Protein 1XN2 (pdb70)

Organism: Homo sapiens (NCBI:txid9606)

Structure (mmCIF, N/CA/C/O backbone):
data_1XN2
#
_entry.id   1XN2
#
_cell.length_a   86.223
_cell.length_b   130.784
_cell.length_c   88.744
_cell.angle_alpha   90.00
_cell.angle_beta   97.71
_cell.angle_gamma   90.00
#
_symmetry.space_group_name_H-M   'P 1 21 1'
#
loop_
_entity.id
_entity.type
_entity.pdbx_description
1 polymer 'Beta-secretase 1'
2 polymer OM03-4
3 water water
#
loop_
_atom_site.group_PDB
_atom_site.id
_atom_site.type_symbol
_atom_site.label_atom_id
_atom_site.label_alt_id
_atom_site.label_comp_id
_atom_site.label_asym_id
_atom_site.label_entity_id
_atom_site.label_seq_id
_atom_site.pdbx_PDB_ins_code
_atom_site.Cartn_x
_atom_site.Cartn_y
_atom_site.Cartn_z
_atom_site.occupancy
_atom_site.B_iso_or_equiv
_atom_site.auth_seq_id
_atom_site.auth_comp_id
_atom_site.auth_asym_id
_atom_site.auth_atom_id
_atom_site.pdbx_PDB_model_num
ATOM 1 N N . GLY A 1 1 P 46.835 58.591 27.279 1.00 62.72 45 GLY A N 1
ATOM 2 C CA . GLY A 1 1 P 46.535 60.026 26.973 1.00 62.62 45 GLY A CA 1
ATOM 3 C C . GLY A 1 1 P 47.751 60.937 27.043 1.00 62.52 45 GLY A C 1
ATOM 4 O O . GLY A 1 1 P 48.826 60.528 27.498 1.00 62.06 45 GLY A O 1
ATOM 5 N N . SER A 1 2 P 47.574 62.180 26.597 1.00 62.46 46 SER A N 1
ATOM 6 C CA . SER A 1 2 P 48.649 63.175 26.582 1.00 61.66 46 SER A CA 1
ATOM 7 C C . SER A 1 2 P 48.064 64.601 26.522 1.00 60.91 46 SER A C 1
ATOM 8 O O . SER A 1 2 P 47.636 65.062 25.455 1.00 61.45 46 SER A O 1
ATOM 11 N N . PHE A 1 3 P 48.051 65.289 27.669 1.00 59.10 47 PHE A N 1
ATOM 12 C CA . PHE A 1 3 P 47.507 66.652 27.787 1.00 56.07 47 PHE A CA 1
ATOM 13 C C . PHE A 1 3 P 48.564 67.614 28.340 1.00 54.67 47 PHE A C 1
ATOM 14 O O . PHE A 1 3 P 48.391 68.199 29.413 1.00 53.43 47 PHE A O 1
ATOM 22 N N . VAL A 1 4 P 49.652 67.778 27.595 1.00 52.85 48 VAL A N 1
ATOM 23 C CA . VAL A 1 4 P 50.765 68.632 28.007 1.00 51.86 48 VAL A CA 1
ATOM 24 C C . VAL A 1 4 P 50.341 70.012 28.502 1.00 50.00 48 VAL A C 1
ATOM 25 O O . VAL A 1 4 P 50.984 70.600 29.369 1.00 50.34 48 VAL A O 1
ATOM 29 N N . GLU A 1 5 ? 49.259 70.527 27.935 1.00 48.11 1 GLU A N 1
ATOM 30 C CA . GLU A 1 5 ? 48.736 71.837 28.298 1.00 45.00 1 GLU A CA 1
ATOM 31 C C . GLU A 1 5 ? 48.395 71.920 29.785 1.00 40.73 1 GLU A C 1
ATOM 32 O O . GLU A 1 5 ? 48.626 72.938 30.429 1.00 40.76 1 GLU A O 1
ATOM 38 N N . MET A 1 6 ? 47.853 70.841 30.330 1.00 36.43 2 MET A N 1
ATOM 39 C CA . MET A 1 6 ? 47.471 70.812 31.738 1.00 31.25 2 MET A CA 1
ATOM 40 C C . MET A 1 6 ? 48.526 70.221 32.676 1.00 30.68 2 MET A C 1
ATOM 41 O O . MET A 1 6 ? 48.348 70.224 33.904 1.00 28.66 2 MET A O 1
ATOM 46 N N . VAL A 1 7 ? 49.617 69.703 32.115 1.00 27.59 3 VAL A N 1
ATOM 47 C CA . VAL A 1 7 ? 50.659 69.124 32.951 1.00 26.40 3 VAL A CA 1
ATOM 48 C C . VAL A 1 7 ? 51.299 70.243 33.733 1.00 25.09 3 VAL A C 1
ATOM 49 O O . VAL A 1 7 ? 51.535 71.327 33.195 1.00 23.09 3 VAL A O 1
ATOM 53 N N . ASP A 1 8 ? 51.553 69.995 35.015 1.00 24.10 4 ASP A N 1
ATOM 54 C CA . ASP A 1 8 ? 52.179 71.004 35.856 1.00 24.99 4 ASP A CA 1
ATOM 55 C C . ASP A 1 8 ? 51.360 72.285 36.023 1.00 24.70 4 ASP A C 1
ATOM 56 O O . ASP A 1 8 ? 51.923 73.383 36.087 1.00 24.34 4 ASP A O 1
ATOM 61 N N . ASN A 1 9 ? 50.038 72.154 36.130 1.00 24.26 5 ASN A N 1
ATOM 62 C CA . ASN A 1 9 ? 49.191 73.337 36.297 1.00 22.58 5 ASN A CA 1
ATOM 63 C C . ASN A 1 9 ? 48.809 73.587 37.760 1.00 21.49 5 ASN A C 1
ATOM 64 O O . ASN A 1 9 ? 48.028 74.495 38.058 1.00 20.79 5 ASN A O 1
ATOM 69 N N . LEU A 1 10 ? 49.385 72.800 38.665 1.00 19.01 6 LEU A N 1
ATOM 70 C CA . LEU A 1 10 ? 49.113 72.970 40.094 1.00 17.74 6 LEU A CA 1
ATOM 71 C C . LEU A 1 10 ? 50.313 73.508 40.868 1.00 17.87 6 LEU A C 1
ATOM 72 O O . LEU A 1 10 ? 51.479 73.317 40.468 1.00 17.50 6 LEU A O 1
ATOM 77 N N . ARG A 1 11 ? 50.011 74.201 41.962 1.00 14.38 7 ARG A N 1
ATOM 78 C CA . ARG A 1 11 ? 51.020 74.733 42.863 1.00 17.34 7 ARG A CA 1
ATOM 79 C C . ARG A 1 11 ? 50.535 74.473 44.282 1.00 17.06 7 ARG A C 1
ATOM 80 O O . ARG A 1 11 ? 49.339 74.266 44.489 1.00 15.48 7 ARG A O 1
ATOM 88 N N . GLY A 1 12 ? 51.449 74.445 45.257 1.00 17.22 8 GLY A N 1
ATOM 89 C CA . GLY A 1 12 ? 51.032 74.213 46.637 1.00 17.04 8 GLY A CA 1
ATOM 90 C C . GLY A 1 12 ? 51.807 73.087 47.306 1.00 18.48 8 GLY A C 1
ATOM 91 O O . GLY A 1 12 ? 52.829 72.657 46.783 1.00 18.28 8 GLY A O 1
ATOM 92 N N . LYS A 1 13 ? 51.329 72.620 48.456 1.00 15.63 9 LYS A N 1
ATOM 93 C CA . LYS A 1 13 ? 51.982 71.524 49.191 1.00 17.46 9 LYS A CA 1
ATOM 94 C C . LYS A 1 13 ? 50.916 70.960 50.114 1.00 16.57 9 LYS A C 1
ATOM 95 O O . LYS A 1 13 ? 49.884 71.607 50.303 1.00 15.44 9 LYS A O 1
ATOM 101 N N . SER A 1 14 ? 51.152 69.770 50.675 1.00 17.02 10 SER A N 1
ATOM 102 C CA . SER A 1 14 ? 50.149 69.075 51.484 1.00 19.17 10 SER A CA 1
ATOM 103 C C . SER A 1 14 ? 49.565 69.823 52.667 1.00 19.51 10 SER A C 1
ATOM 104 O O . SER A 1 14 ? 48.375 69.684 52.979 1.00 18.62 10 SER A O 1
ATOM 107 N N . GLY A 1 15 ? 50.400 70.602 53.328 1.00 18.85 11 GLY A N 1
ATOM 108 C CA . GLY A 1 15 ? 49.934 71.316 54.503 1.00 20.44 11 GLY A CA 1
ATOM 109 C C . GLY A 1 15 ? 49.033 72.514 54.233 1.00 20.82 11 GLY A C 1
ATOM 110 O O . GLY A 1 15 ? 48.251 72.885 55.107 1.00 22.68 11 GLY A O 1
ATOM 111 N N . GLN A 1 16 ? 49.125 73.095 53.039 1.00 20.89 12 GLN A N 1
ATOM 112 C CA . GLN A 1 16 ? 48.316 74.269 52.675 1.00 21.59 12 GLN A CA 1
ATOM 113 C C . GLN A 1 16 ? 47.356 74.068 51.503 1.00 20.50 12 GLN A C 1
ATOM 114 O O . GLN A 1 16 ? 46.589 74.984 51.163 1.00 23.12 12 GLN A O 1
ATOM 120 N N . GLY A 1 17 ? 47.402 72.893 50.892 1.00 17.55 13 GLY A N 1
ATOM 121 C CA . GLY A 1 17 ? 46.549 72.590 49.753 1.00 15.87 13 GLY A CA 1
ATOM 122 C C . GLY A 1 17 ? 47.209 72.871 48.412 1.00 15.25 13 GLY A C 1
ATOM 123 O O . GLY A 1 17 ? 48.173 73.647 48.333 1.00 15.63 13 GLY A O 1
ATOM 124 N N . TYR A 1 18 ? 46.701 72.221 47.360 1.00 14.26 14 TYR A N 1
ATOM 125 C CA . TYR A 1 18 ? 47.193 72.391 45.988 1.00 14.93 14 TYR A CA 1
ATOM 126 C C . TYR A 1 18 ? 46.133 73.183 45.247 1.00 14.61 14 TYR A C 1
ATOM 127 O O . TYR A 1 18 ? 44.949 72.906 45.391 1.00 15.26 14 TYR A O 1
ATOM 136 N N . TYR A 1 19 ? 46.550 74.170 44.468 1.00 14.55 15 TYR A N 1
ATOM 137 C CA . TYR A 1 19 ? 45.590 75.021 43.793 1.00 14.09 15 TYR A CA 1
ATOM 138 C C . TYR A 1 19 ? 45.894 75.196 42.308 1.00 15.30 15 TYR A C 1
ATOM 139 O O . TYR A 1 19 ? 47.016 74.971 41.853 1.00 14.53 15 TYR A O 1
ATOM 148 N N . VAL A 1 20 ? 44.866 75.596 41.573 1.00 14.68 16 VAL A N 1
ATOM 149 C CA . VAL A 1 20 ? 44.962 75.791 40.129 1.00 16.30 16 VAL A CA 1
ATOM 150 C C . VAL A 1 20 ? 44.450 77.196 39.845 1.00 18.80 16 VAL A C 1
ATOM 151 O O . VAL A 1 20 ? 43.603 77.714 40.580 1.00 17.33 16 VAL A O 1
ATOM 155 N N . GLU A 1 21 ? 44.969 77.800 38.780 1.00 16.74 17 GLU A N 1
ATOM 156 C CA . GLU A 1 21 ? 44.566 79.131 38.402 1.00 19.25 17 GLU A CA 1
ATOM 157 C C . GLU A 1 21 ? 43.242 79.086 37.635 1.00 19.71 17 GLU A C 1
ATOM 158 O O . GLU A 1 21 ? 43.024 78.226 36.776 1.00 20.25 17 GLU A O 1
ATOM 164 N N . MET A 1 22 ? 42.353 80.011 37.963 1.00 18.27 18 MET A N 1
ATOM 165 C CA . MET A 1 22 ? 41.064 80.089 37.278 1.00 18.92 18 MET A CA 1
ATOM 166 C C . MET A 1 22 ? 40.760 81.574 37.039 1.00 18.50 18 MET A C 1
ATOM 167 O O . MET A 1 22 ? 41.433 82.443 37.597 1.00 18.33 18 MET A O 1
ATOM 172 N N . THR A 1 23 ? 39.811 81.886 36.168 1.00 18.24 19 THR A N 1
ATOM 173 C CA . THR A 1 23 ? 39.434 83.288 36.008 1.00 19.75 19 THR A CA 1
ATOM 174 C C . THR A 1 23 ? 37.927 83.256 36.152 1.00 20.07 19 THR A C 1
ATOM 175 O O . THR A 1 23 ? 37.278 82.282 35.744 1.00 20.02 19 THR A O 1
ATOM 179 N N . VAL A 1 24 ? 37.378 84.281 36.784 1.00 20.32 20 VAL A N 1
ATOM 180 C CA . VAL A 1 24 ? 35.931 84.372 36.954 1.00 20.66 20 VAL A CA 1
ATOM 181 C C . VAL A 1 24 ? 35.478 85.751 36.549 1.00 19.62 20 VAL A C 1
ATOM 182 O O . VAL A 1 24 ? 36.191 86.729 36.782 1.00 18.01 20 VAL A O 1
ATOM 186 N N . GLY A 1 25 ? 34.303 85.828 35.931 1.00 19.59 21 GLY A N 1
ATOM 187 C CA . GLY A 1 25 ? 33.770 87.124 35.554 1.00 21.30 21 GLY A CA 1
ATOM 188 C C . GLY A 1 25 ? 34.210 87.735 34.249 1.00 23.72 21 GLY A C 1
ATOM 189 O O . GLY A 1 25 ? 35.014 87.154 33.498 1.00 25.17 21 GLY A O 1
ATOM 190 N N . SER A 1 26 ? 33.671 88.923 33.986 1.00 23.54 22 SER A N 1
ATOM 191 C CA . SER A 1 26 ? 33.959 89.669 32.759 1.00 25.39 22 SER A CA 1
ATOM 192 C C . SER A 1 26 ? 34.186 91.144 33.080 1.00 24.76 22 SER A C 1
ATOM 193 O O . SER A 1 26 ? 33.299 91.803 33.619 1.00 24.51 22 SER A O 1
ATOM 196 N N . PRO A 1 27 ? 35.399 91.662 32.820 1.00 24.86 23 PRO A N 1
ATOM 197 C CA . PRO A 1 27 ? 36.557 90.952 32.264 1.00 24.90 23 PRO A CA 1
ATOM 198 C C . PRO A 1 27 ? 37.043 89.899 33.283 1.00 24.92 23 PRO A C 1
ATOM 199 O O . PRO A 1 27 ? 36.664 89.944 34.457 1.00 23.90 23 PRO A O 1
ATOM 203 N N . PRO A 1 28 ? 37.888 88.954 32.849 1.00 24.96 24 PRO A N 1
ATOM 204 C CA . PRO A 1 28 ? 38.394 87.896 33.737 1.00 24.28 24 PRO A CA 1
ATOM 205 C C . PRO A 1 28 ? 39.114 88.376 34.988 1.00 22.58 24 PRO A C 1
ATOM 206 O O . PRO A 1 28 ? 39.956 89.252 34.919 1.00 21.80 24 PRO A O 1
ATOM 210 N N . GLN A 1 29 ? 38.757 87.815 36.133 1.00 20.04 25 GLN A N 1
ATOM 211 C CA . GLN A 1 29 ? 39.439 88.137 37.380 1.00 18.78 25 GLN A CA 1
ATOM 212 C C . GLN A 1 29 ? 40.205 86.845 37.719 1.00 18.34 25 GLN A C 1
ATOM 213 O O . GLN A 1 29 ? 39.596 85.801 37.945 1.00 17.91 25 GLN A O 1
ATOM 219 N N . THR A 1 30 ? 41.532 86.903 37.731 1.00 19.27 26 THR A N 1
ATOM 220 C CA . THR A 1 30 ? 42.319 85.705 38.020 1.00 20.10 26 THR A CA 1
ATOM 221 C C . THR A 1 30 ? 42.331 85.419 39.507 1.00 21.43 26 THR A C 1
ATOM 222 O O . THR A 1 30 ? 42.595 86.325 40.309 1.00 20.84 26 THR A O 1
ATOM 226 N N . LEU A 1 31 ? 42.015 84.171 39.862 1.00 20.59 27 LEU A N 1
ATOM 227 C CA . LEU A 1 31 ? 42.012 83.700 41.255 1.00 20.37 27 LEU A CA 1
ATOM 228 C C . LEU A 1 31 ? 42.624 82.282 41.328 1.00 20.06 27 LEU A C 1
ATOM 229 O O . LEU A 1 31 ? 42.453 81.481 40.407 1.00 20.61 27 LEU A O 1
ATOM 234 N N . ASN A 1 32 ? 43.336 81.987 42.410 1.00 17.78 28 ASN A N 1
ATOM 235 C CA . ASN A 1 32 ? 43.912 80.655 42.614 1.00 16.94 28 ASN A CA 1
ATOM 236 C C . ASN A 1 32 ? 42.912 79.878 43.437 1.00 16.48 28 ASN A C 1
ATOM 237 O O . ASN A 1 32 ? 42.486 80.333 44.498 1.00 18.13 28 ASN A O 1
ATOM 242 N N . ILE A 1 33 ? 42.557 78.694 42.953 1.00 16.46 29 ILE A N 1
ATOM 243 C CA . ILE A 1 33 ? 41.544 77.879 43.586 1.00 15.51 29 ILE A CA 1
ATOM 244 C C . ILE A 1 33 ? 42.050 76.540 44.066 1.00 15.55 29 ILE A C 1
ATOM 245 O O . ILE A 1 33 ? 42.632 75.774 43.291 1.00 13.09 29 ILE A O 1
ATOM 250 N N . LEU A 1 34 ? 41.809 76.267 45.350 1.00 15.42 30 LEU A N 1
ATOM 251 C CA . LEU A 1 34 ? 42.226 75.006 45.976 1.00 16.90 30 LEU A CA 1
ATOM 252 C C . LEU A 1 34 ? 41.434 73.846 45.408 1.00 16.14 30 LEU A C 1
ATOM 253 O O . LEU A 1 34 ? 40.211 73.924 45.293 1.00 17.47 30 LEU A O 1
ATOM 258 N N . VAL A 1 35 ? 42.124 72.765 45.051 1.00 16.14 31 VAL A N 1
ATOM 259 C CA . VAL A 1 35 ? 41.457 71.592 44.476 1.00 17.93 31 VAL A CA 1
ATOM 260 C C . VAL A 1 35 ? 41.061 70.674 45.615 1.00 20.09 31 VAL A C 1
ATOM 261 O O . VAL A 1 35 ? 41.947 70.105 46.293 1.00 20.17 31 VAL A O 1
ATOM 265 N N . ASP A 1 36 ? 39.734 70.560 45.839 1.00 18.33 32 ASP A N 1
ATOM 266 C CA . ASP A 1 36 ? 39.160 69.787 46.953 1.00 18.23 32 ASP A CA 1
ATOM 267 C C . ASP A 1 36 ? 38.193 68.652 46.588 1.00 19.53 32 ASP A C 1
ATOM 268 O O . ASP A 1 36 ? 37.005 68.872 46.331 1.00 21.49 32 ASP A O 1
ATOM 273 N N . THR A 1 37 ? 38.690 67.420 46.565 1.00 16.81 33 THR A N 1
ATOM 274 C CA . THR A 1 37 ? 37.815 66.321 46.214 1.00 15.96 33 THR A CA 1
ATOM 275 C C . THR A 1 37 ? 36.910 65.909 47.403 1.00 15.51 33 THR A C 1
ATOM 276 O O . THR A 1 37 ? 36.083 65.042 47.264 1.00 16.94 33 THR A O 1
ATOM 280 N N . GLY A 1 38 ? 37.077 66.540 48.557 1.00 15.98 34 GLY A N 1
ATOM 281 C CA . GLY A 1 38 ? 36.236 66.205 49.707 1.00 18.11 34 GLY A CA 1
ATOM 282 C C . GLY A 1 38 ? 34.993 67.094 49.887 1.00 18.77 34 GLY A C 1
ATOM 283 O O . GLY A 1 38 ? 34.285 66.987 50.888 1.00 20.60 34 GLY A O 1
ATOM 284 N N . SER A 1 39 ? 34.707 67.960 48.919 1.00 18.96 35 SER A N 1
ATOM 285 C CA . SER A 1 39 ? 33.537 68.843 49.016 1.00 19.56 35 SER A CA 1
ATOM 286 C C . SER A 1 39 ? 32.963 69.104 47.633 1.00 19.67 35 SER A C 1
ATOM 287 O O . SER A 1 39 ? 33.562 68.711 46.623 1.00 18.11 35 SER A O 1
ATOM 290 N N . SER A 1 40 ? 31.818 69.783 47.584 1.00 18.76 36 SER A N 1
ATOM 291 C CA . SER A 1 40 ? 31.154 69.978 46.305 1.00 19.22 36 SER A CA 1
ATOM 292 C C . SER A 1 40 ? 30.691 71.377 45.948 1.00 18.27 36 SER A C 1
ATOM 293 O O . SER A 1 40 ? 29.867 71.554 45.032 1.00 19.87 36 SER A O 1
ATOM 296 N N . ASN A 1 41 ? 31.202 72.362 46.664 1.00 17.15 37 ASN A N 1
ATOM 297 C CA . ASN A 1 41 ? 30.857 73.748 46.378 1.00 18.69 37 ASN A CA 1
ATOM 298 C C . ASN A 1 41 ? 32.023 74.536 45.786 1.00 19.43 37 ASN A C 1
ATOM 299 O O . ASN A 1 41 ? 33.168 74.408 46.238 1.00 20.47 37 ASN A O 1
ATOM 304 N N . PHE A 1 42 ? 31.733 75.350 44.777 1.00 17.81 38 PHE A N 1
ATOM 305 C CA . PHE A 1 42 ? 32.746 76.229 44.192 1.00 19.02 38 PHE A CA 1
ATOM 306 C C . PHE A 1 42 ? 32.552 77.565 44.941 1.00 18.86 38 PHE A C 1
ATOM 307 O O . PHE A 1 42 ? 31.468 78.162 44.894 1.00 20.15 38 PHE A O 1
ATOM 315 N N . ALA A 1 43 ? 33.568 78.027 45.664 1.00 18.35 39 ALA A N 1
ATOM 316 C CA . ALA A 1 43 ? 33.421 79.288 46.385 1.00 18.27 39 ALA A CA 1
ATOM 317 C C . ALA A 1 43 ? 34.716 80.095 46.329 1.00 18.19 39 ALA A C 1
ATOM 318 O O . ALA A 1 43 ? 35.816 79.528 46.218 1.00 17.46 39 ALA A O 1
ATOM 320 N N . VAL A 1 44 ? 34.591 81.417 46.367 1.00 15.58 40 VAL A N 1
ATOM 321 C CA . VAL A 1 44 ? 35.758 82.287 46.339 1.00 17.02 40 VAL A CA 1
ATOM 322 C C . VAL A 1 44 ? 35.597 83.432 47.319 1.00 18.13 40 VAL A C 1
ATOM 323 O O . VAL A 1 44 ? 34.472 83.895 47.565 1.00 19.28 40 VAL A O 1
ATOM 327 N N . GLY A 1 45 ? 36.723 83.886 47.870 1.00 17.98 41 GLY A N 1
ATOM 328 C CA . GLY A 1 45 ? 36.710 85.023 48.767 1.00 18.19 41 GLY A CA 1
ATOM 329 C C . GLY A 1 45 ? 36.125 86.157 47.927 1.00 20.94 41 GLY A C 1
ATOM 330 O O . GLY A 1 45 ? 36.474 86.336 46.742 1.00 20.47 41 GLY A O 1
ATOM 331 N N . ALA A 1 46 ? 35.230 86.928 48.520 1.00 21.67 42 ALA A N 1
ATOM 332 C CA . ALA A 1 46 ? 34.596 88.010 47.771 1.00 22.70 42 ALA A CA 1
ATOM 333 C C . ALA A 1 46 ? 34.556 89.300 48.561 1.00 25.62 42 ALA A C 1
ATOM 334 O O . ALA A 1 46 ? 33.764 90.207 48.256 1.00 25.43 42 ALA A O 1
ATOM 336 N N . ALA A 1 47 ? 35.417 89.377 49.567 1.00 25.50 43 ALA A N 1
ATOM 337 C CA . ALA A 1 47 ? 35.519 90.554 50.430 1.00 28.80 43 ALA A CA 1
ATOM 338 C C . ALA A 1 47 ? 36.935 90.581 51.005 1.00 28.55 43 ALA A C 1
ATOM 339 O O . ALA A 1 47 ? 37.563 89.536 51.155 1.00 28.73 43 ALA A O 1
ATOM 341 N N . PRO A 1 48 ? 37.461 91.773 51.334 1.00 29.41 44 PRO A N 1
ATOM 342 C CA . PRO A 1 48 ? 38.822 91.743 51.876 1.00 29.07 44 PRO A CA 1
ATOM 343 C C . PRO A 1 48 ? 39.010 90.834 53.089 1.00 28.40 44 PRO A C 1
ATOM 344 O O . PRO A 1 48 ? 38.080 90.566 53.862 1.00 26.81 44 PRO A O 1
ATOM 348 N N . HIS A 1 49 ? 40.229 90.334 53.212 1.00 26.10 45 HIS A N 1
ATOM 349 C CA . HIS A 1 49 ? 40.588 89.434 54.291 1.00 25.86 45 HIS A CA 1
ATOM 350 C C . HIS A 1 49 ? 42.103 89.497 54.378 1.00 25.53 45 HIS A C 1
ATOM 351 O O . HIS A 1 49 ? 42.782 89.619 53.355 1.00 24.06 45 HIS A O 1
ATOM 358 N N . PRO A 1 50 ? 42.652 89.414 55.601 1.00 26.05 46 PRO A N 1
ATOM 359 C CA . PRO A 1 50 ? 44.090 89.460 55.901 1.00 26.73 46 PRO A CA 1
ATOM 360 C C . PRO A 1 50 ? 44.948 88.494 55.091 1.00 26.12 46 PRO A C 1
ATOM 361 O O . PRO A 1 50 ? 46.103 88.789 54.788 1.00 26.43 46 PRO A O 1
ATOM 365 N N . PHE A 1 51 ? 44.383 87.335 54.771 1.00 26.21 47 PHE A N 1
ATOM 366 C CA . PHE A 1 51 ? 45.107 86.306 54.027 1.00 27.33 47 PHE A CA 1
ATOM 367 C C . PHE A 1 51 ? 44.853 86.269 52.520 1.00 27.76 47 PHE A C 1
ATOM 368 O O . PHE A 1 51 ? 45.382 85.397 51.836 1.00 28.18 47 PHE A O 1
ATOM 376 N N . LEU A 1 52 ? 44.055 87.198 52.006 1.00 27.48 48 LEU A N 1
ATOM 377 C CA . LEU A 1 52 ? 43.776 87.246 50.566 1.00 28.67 48 LEU A CA 1
ATOM 378 C C . LEU A 1 52 ? 44.422 88.455 49.904 1.00 29.56 48 LEU A C 1
ATOM 379 O O . LEU A 1 52 ? 44.162 89.592 50.301 1.00 28.75 48 LEU A O 1
ATOM 384 N N . HIS A 1 53 ? 45.250 88.219 48.893 1.00 30.77 49 HIS A N 1
ATOM 385 C CA . HIS A 1 53 ? 45.896 89.325 48.163 1.00 32.91 49 HIS A CA 1
ATOM 386 C C . HIS A 1 53 ? 44.941 89.822 47.062 1.00 31.93 49 HIS A C 1
ATOM 387 O O . HIS A 1 53 ? 45.151 90.876 46.443 1.00 30.15 49 HIS A O 1
ATOM 394 N N . ARG A 1 54 ? 43.897 89.037 46.813 1.00 29.31 50 ARG A N 1
ATOM 395 C CA . ARG A 1 54 ? 42.891 89.417 45.838 1.00 26.34 50 ARG A CA 1
ATOM 396 C C . ARG A 1 54 ? 41.629 88.621 46.103 1.00 24.09 50 ARG A C 1
ATOM 397 O O . ARG A 1 54 ? 41.655 87.596 46.781 1.00 21.87 50 ARG A O 1
ATOM 405 N N . TYR A 1 55 ? 40.510 89.125 45.604 1.00 20.87 51 TYR A N 1
ATOM 406 C CA . TYR A 1 55 ? 39.266 88.443 45.814 1.00 20.48 51 TYR A CA 1
ATOM 407 C C . TYR A 1 55 ? 38.322 88.784 44.672 1.00 19.44 51 TYR A C 1
ATOM 408 O O . TYR A 1 55 ? 38.571 89.703 43.904 1.00 20.48 51 TYR A O 1
ATOM 417 N N . TYR A 1 56 ? 37.245 88.030 44.587 1.00 18.71 52 TYR A N 1
ATOM 418 C CA . TYR A 1 56 ? 36.230 88.188 43.546 1.00 19.18 52 TYR A CA 1
ATOM 419 C C . TYR A 1 56 ? 35.393 89.437 43.789 1.00 19.00 52 TYR A C 1
ATOM 420 O O . TYR A 1 56 ? 34.741 89.548 44.825 1.00 17.65 52 TYR A O 1
ATOM 429 N N . GLN A 1 57 ? 35.410 90.359 42.832 1.00 19.87 53 GLN A N 1
ATOM 430 C CA . GLN A 1 57 ? 34.643 91.608 42.942 1.00 21.71 53 GLN A CA 1
ATOM 431 C C . GLN A 1 57 ? 33.437 91.529 41.998 1.00 20.70 53 GLN A C 1
ATOM 432 O O . GLN A 1 57 ? 33.522 91.863 40.810 1.00 20.32 53 GLN A O 1
ATOM 438 N N . ARG A 1 58 ? 32.312 91.067 42.521 1.00 20.57 54 ARG A N 1
ATOM 439 C CA . ARG A 1 58 ? 31.126 90.924 41.699 1.00 22.36 54 ARG A CA 1
ATOM 440 C C . ARG A 1 58 ? 30.698 92.214 40.985 1.00 22.97 54 ARG A C 1
ATOM 441 O O . ARG A 1 58 ? 30.294 92.179 39.817 1.00 23.26 54 ARG A O 1
ATOM 449 N N . GLN A 1 59 ? 30.832 93.357 41.654 1.00 26.14 55 GLN A N 1
ATOM 450 C CA . GLN A 1 59 ? 30.418 94.623 41.039 1.00 26.59 55 GLN A CA 1
ATOM 451 C C . GLN A 1 59 ? 31.234 94.959 39.787 1.00 26.16 55 GLN A C 1
ATOM 452 O O . GLN A 1 59 ? 30.832 95.797 38.981 1.00 27.05 55 GLN A O 1
ATOM 458 N N . LEU A 1 60 ? 32.380 94.315 39.614 1.00 24.33 56 LEU A N 1
ATOM 459 C CA . LEU A 1 60 ? 33.211 94.596 38.437 1.00 23.98 56 LEU A CA 1
ATOM 460 C C . LEU A 1 60 ? 33.004 93.567 37.338 1.00 23.17 56 LEU A C 1
ATOM 461 O O . LEU A 1 60 ? 33.657 93.635 36.299 1.00 24.57 56 LEU A O 1
ATOM 466 N N . SER A 1 61 ? 32.122 92.598 37.564 1.00 22.08 57 SER A N 1
ATOM 467 C CA . SER A 1 61 ? 31.868 91.594 36.534 1.00 21.77 57 SER A CA 1
ATOM 468 C C . SER A 1 61 ? 30.506 91.850 35.890 1.00 22.66 57 SER A C 1
ATOM 469 O O . SER A 1 61 ? 29.463 91.795 36.551 1.00 22.54 57 SER A O 1
ATOM 472 N N . SER A 1 62 ? 30.524 92.095 34.586 1.00 23.88 58 SER A N 1
ATOM 473 C CA . SER A 1 62 ? 29.311 92.412 33.850 1.00 24.44 58 SER A CA 1
ATOM 474 C C . SER A 1 62 ? 28.426 91.199 33.657 1.00 25.21 58 SER A C 1
ATOM 475 O O . SER A 1 62 ? 27.239 91.339 33.380 1.00 25.08 58 SER A O 1
ATOM 478 N N . THR A 1 63 ? 28.998 90.008 33.819 1.00 23.36 59 THR A N 1
ATOM 479 C CA . THR A 1 63 ? 28.256 88.779 33.623 1.00 21.38 59 THR A CA 1
ATOM 480 C C . THR A 1 63 ? 27.824 88.094 34.903 1.00 21.87 59 THR A C 1
ATOM 481 O O . THR A 1 63 ? 27.251 87.025 34.870 1.00 21.00 59 THR A O 1
ATOM 485 N N . TYR A 1 64 ? 28.096 88.728 36.035 1.00 21.49 60 TYR A N 1
ATOM 486 C CA . TYR A 1 64 ? 27.695 88.188 37.312 1.00 21.21 60 TYR A CA 1
ATOM 487 C C . TYR A 1 64 ? 26.159 88.155 37.428 1.00 22.53 60 TYR A C 1
ATOM 488 O O . TYR A 1 64 ? 25.476 89.114 37.026 1.00 22.15 60 TYR A O 1
ATOM 497 N N . ARG A 1 65 ? 25.631 87.070 37.990 1.00 21.43 61 ARG A N 1
ATOM 498 C CA . ARG A 1 65 ? 24.198 86.906 38.201 1.00 22.08 61 ARG A CA 1
ATOM 499 C C . ARG A 1 65 ? 23.946 86.546 39.649 1.00 24.32 61 ARG A C 1
ATOM 500 O O . ARG A 1 65 ? 24.451 85.537 40.142 1.00 23.58 61 ARG A O 1
ATOM 508 N N . ASP A 1 66 ? 23.135 87.361 40.314 1.00 23.84 62 ASP A N 1
ATOM 509 C CA . ASP A 1 66 ? 22.807 87.159 41.715 1.00 24.20 62 ASP A CA 1
ATOM 510 C C . ASP A 1 66 ? 21.677 86.154 41.849 1.00 24.89 62 ASP A C 1
ATOM 511 O O . ASP A 1 66 ? 20.616 86.341 41.259 1.00 24.39 62 ASP A O 1
ATOM 516 N N . LEU A 1 67 ? 21.900 85.075 42.592 1.00 22.61 63 LEU A N 1
ATOM 517 C CA . LEU A 1 67 ? 20.848 84.088 42.783 1.00 26.07 63 LEU A CA 1
ATOM 518 C C . LEU A 1 67 ? 20.006 84.394 44.038 1.00 25.74 63 LEU A C 1
ATOM 519 O O . LEU A 1 67 ? 19.080 83.658 44.347 1.00 26.12 63 LEU A O 1
ATOM 524 N N . ARG A 1 68 ? 20.338 85.484 44.730 1.00 27.23 64 ARG A N 1
ATOM 525 C CA . ARG A 1 68 ? 19.630 85.910 45.940 1.00 31.51 64 ARG A CA 1
ATOM 526 C C . ARG A 1 68 ? 19.415 84.741 46.877 1.00 31.94 64 ARG A C 1
ATOM 527 O O . ARG A 1 68 ? 18.284 84.407 47.230 1.00 34.88 64 ARG A O 1
ATOM 535 N N . LYS A 1 69 ? 20.496 84.111 47.290 1.00 32.52 65 LYS A N 1
ATOM 536 C CA . LYS A 1 69 ? 20.370 82.962 48.162 1.00 33.04 65 LYS A CA 1
ATOM 537 C C . LYS A 1 69 ? 21.666 82.858 48.962 1.00 32.63 65 LYS A C 1
ATOM 538 O O . LYS A 1 69 ? 22.763 82.957 48.405 1.00 31.68 65 LYS A O 1
ATOM 544 N N . GLY A 1 70 ? 21.524 82.724 50.277 1.00 30.60 66 GLY A N 1
ATOM 545 C CA . GLY A 1 70 ? 22.676 82.606 51.147 1.00 29.96 66 GLY A CA 1
ATOM 546 C C . GLY A 1 70 ? 23.150 81.160 51.171 1.00 28.41 66 GLY A C 1
ATOM 547 O O . GLY A 1 70 ? 22.412 80.243 50.793 1.00 29.72 66 GLY A O 1
ATOM 548 N N . VAL A 1 71 ? 24.387 80.944 51.594 1.00 27.42 67 VAL A N 1
ATOM 549 C CA . VAL A 1 71 ? 24.906 79.580 51.648 1.00 27.28 67 VAL A CA 1
ATOM 550 C C . VAL A 1 71 ? 25.963 79.495 52.722 1.00 26.56 67 VAL A C 1
ATOM 551 O O . VAL A 1 71 ? 26.710 80.431 52.959 1.00 28.23 67 VAL A O 1
ATOM 555 N N . TYR A 1 72 ? 26.014 78.343 53.366 1.00 30.11 68 TYR A N 1
ATOM 556 C CA . TYR A 1 72 ? 26.934 78.114 54.469 1.00 30.28 68 TYR A CA 1
ATOM 557 C C . TYR A 1 72 ? 27.580 76.739 54.300 1.00 29.49 68 TYR A C 1
ATOM 558 O O . TYR A 1 72 ? 26.885 75.756 54.059 1.00 28.20 68 TYR A O 1
ATOM 567 N N . VAL A 1 73 ? 28.908 76.670 54.394 1.00 28.42 69 VAL A N 1
ATOM 568 C CA . VAL A 1 73 ? 29.572 75.382 54.263 1.00 26.77 69 VAL A CA 1
ATOM 569 C C . VAL A 1 73 ? 30.565 75.155 55.407 1.00 25.16 69 VAL A C 1
ATOM 570 O O . VAL A 1 73 ? 31.493 75.930 55.598 1.00 24.17 69 VAL A O 1
ATOM 574 N N . PRO A 1 74 ? 30.337 74.111 56.214 1.00 24.83 70 PRO A N 1
ATOM 575 C CA . PRO A 1 74 ? 31.247 73.810 57.324 1.00 24.49 70 PRO A CA 1
ATOM 576 C C . PRO A 1 74 ? 32.083 72.609 56.878 1.00 22.81 70 PRO A C 1
ATOM 577 O O . PRO A 1 74 ? 31.568 71.715 56.186 1.00 21.01 70 PRO A O 1
ATOM 581 N N . TYR A 1 75 ? 33.355 72.602 57.262 1.00 22.95 71 TYR A N 1
ATOM 582 C CA . TYR A 1 75 ? 34.248 71.497 56.919 1.00 24.01 71 TYR A CA 1
ATOM 583 C C . TYR A 1 75 ? 34.834 70.920 58.212 1.00 25.08 71 TYR A C 1
ATOM 584 O O . TYR A 1 75 ? 34.698 71.505 59.296 1.00 24.79 71 TYR A O 1
ATOM 593 N N . THR A 1 76 ? 35.507 69.781 58.102 1.00 26.08 72 THR A N 1
ATOM 594 C CA . THR A 1 76 ? 36.122 69.204 59.296 1.00 26.69 72 THR A CA 1
ATOM 595 C C . THR A 1 76 ? 36.827 70.318 60.065 1.00 27.01 72 THR A C 1
ATOM 596 O O . THR A 1 76 ? 36.699 70.429 61.286 1.00 28.18 72 THR A O 1
ATOM 600 N N . GLN A 1 77 ? 37.562 71.162 59.357 1.00 27.68 73 GLN A N 1
ATOM 601 C CA . GLN A 1 77 ? 38.205 72.287 60.004 1.00 28.89 73 GLN A CA 1
ATOM 602 C C . GLN A 1 77 ? 38.011 73.504 59.087 1.00 29.13 73 GLN A C 1
ATOM 603 O O . GLN A 1 77 ? 38.420 73.489 57.928 1.00 27.20 73 GLN A O 1
ATOM 609 N N . GLY A 1 78 ? 37.364 74.542 59.613 1.00 26.85 74 GLY A N 1
ATOM 610 C CA . GLY A 1 78 ? 37.101 75.736 58.829 1.00 26.72 74 GLY A CA 1
ATOM 611 C C . GLY A 1 78 ? 35.661 75.793 58.308 1.00 25.79 74 GLY A C 1
ATOM 612 O O . GLY A 1 78 ? 34.956 74.784 58.248 1.00 25.68 74 GLY A O 1
ATOM 613 N N . LYS A 1 79 ? 35.217 76.989 57.951 1.00 25.35 75 LYS A N 1
ATOM 614 C CA . LYS A 1 79 ? 33.883 77.178 57.405 1.00 27.41 75 LYS A CA 1
ATOM 615 C C . LYS A 1 79 ? 33.750 78.587 56.890 1.00 24.86 75 LYS A C 1
ATOM 616 O O . LYS A 1 79 ? 34.567 79.458 57.198 1.00 24.61 75 LYS A O 1
ATOM 622 N N . TRP A 1 80 ? 32.731 78.804 56.074 1.00 25.50 76 TRP A N 1
ATOM 623 C CA . TRP A 1 80 ? 32.510 80.128 55.514 1.00 25.84 76 TRP A CA 1
ATOM 624 C C . TRP A 1 80 ? 31.044 80.293 55.218 1.00 26.61 76 TRP A C 1
ATOM 625 O O . TRP A 1 80 ? 30.317 79.316 55.117 1.00 26.45 76 TRP A O 1
ATOM 636 N N . GLU A 1 81 ? 30.625 81.548 55.069 1.00 27.59 77 GLU A N 1
ATOM 637 C CA . GLU A 1 81 ? 29.243 81.861 54.743 1.00 28.23 77 GLU A CA 1
ATOM 638 C C . GLU A 1 81 ? 29.295 82.740 53.518 1.00 25.08 77 GLU A C 1
ATOM 639 O O . GLU A 1 81 ? 30.191 83.565 53.402 1.00 24.32 77 GLU A O 1
ATOM 645 N N . GLY A 1 82 ? 28.344 82.581 52.608 1.00 25.66 78 GLY A N 1
ATOM 646 C CA . GLY A 1 82 ? 28.392 83.429 51.436 1.00 26.00 78 GLY A CA 1
ATOM 647 C C . GLY A 1 82 ? 27.086 83.620 50.701 1.00 26.10 78 GLY A C 1
ATOM 648 O O . GLY A 1 82 ? 26.022 83.200 51.157 1.00 25.88 78 GLY A O 1
ATOM 649 N N . GLU A 1 83 ? 27.187 84.240 49.535 1.00 24.99 79 GLU A N 1
ATOM 650 C CA . GLU A 1 83 ? 26.019 84.524 48.707 1.00 25.48 79 GLU A CA 1
ATOM 651 C C . GLU A 1 83 ? 26.191 83.843 47.348 1.00 23.99 79 GLU A C 1
ATOM 652 O O . GLU A 1 83 ? 27.237 83.951 46.691 1.00 21.75 79 GLU A O 1
ATOM 658 N N . LEU A 1 84 ? 25.154 83.135 46.941 1.00 22.74 80 LEU A N 1
ATOM 659 C CA . LEU A 1 84 ? 25.177 82.421 45.684 1.00 23.16 80 LEU A CA 1
ATOM 660 C C . LEU A 1 84 ? 24.926 83.299 44.480 1.00 23.02 80 LEU A C 1
ATOM 661 O O . LEU A 1 84 ? 24.170 84.276 44.549 1.00 22.29 80 LEU A O 1
ATOM 666 N N . GLY A 1 85 ? 25.551 82.915 43.369 1.00 21.42 81 GLY A N 1
ATOM 667 C CA . GLY A 1 85 ? 25.386 83.622 42.118 1.00 20.08 81 GLY A CA 1
ATOM 668 C C . GLY A 1 85 ? 26.019 82.757 41.053 1.00 19.66 81 GLY A C 1
ATOM 669 O O . GLY A 1 85 ? 26.467 81.648 41.343 1.00 20.11 81 GLY A O 1
ATOM 670 N N . THR A 1 86 ? 26.028 83.222 39.814 1.00 20.12 82 THR A N 1
ATOM 671 C CA . THR A 1 86 ? 26.697 82.463 38.763 1.00 19.05 82 THR A CA 1
ATOM 672 C C . THR A 1 86 ? 27.511 83.459 37.955 1.00 17.90 82 THR A C 1
ATOM 673 O O . THR A 1 86 ? 27.253 84.673 37.968 1.00 15.78 82 THR A O 1
ATOM 677 N N . ASP A 1 87 ? 28.514 82.944 37.268 1.00 17.30 83 ASP A N 1
ATOM 678 C CA . ASP A 1 87 ? 29.338 83.791 36.440 1.00 17.21 83 ASP A CA 1
ATOM 679 C C . ASP A 1 87 ? 30.108 82.900 35.486 1.00 15.86 83 ASP A C 1
ATOM 680 O O . ASP A 1 87 ? 30.061 81.692 35.587 1.00 17.04 83 ASP A O 1
ATOM 685 N N . LEU A 1 88 ? 30.805 83.515 34.552 1.00 18.34 84 LEU A N 1
ATOM 686 C CA . LEU A 1 88 ? 31.594 82.775 33.582 1.00 19.44 84 LEU A CA 1
ATOM 687 C C . LEU A 1 88 ? 32.926 82.435 34.237 1.00 20.43 84 LEU A C 1
ATOM 688 O O . LEU A 1 88 ? 33.534 83.282 34.897 1.00 20.12 84 LEU A O 1
ATOM 693 N N . VAL A 1 89 ? 33.368 81.201 34.039 1.00 20.04 85 VAL A N 1
ATOM 694 C CA . VAL A 1 89 ? 34.615 80.724 34.625 1.00 21.02 85 VAL A CA 1
ATOM 695 C C . VAL A 1 89 ? 35.451 80.030 33.534 1.00 23.29 85 VAL A C 1
ATOM 696 O O . VAL A 1 89 ? 34.897 79.326 32.666 1.00 21.54 85 VAL A O 1
ATOM 700 N N . SER A 1 90 ? 36.764 80.261 33.579 1.00 22.80 86 SER A N 1
ATOM 701 C CA . SER A 1 90 ? 37.720 79.629 32.671 1.00 25.00 86 SER A CA 1
ATOM 702 C C . SER A 1 90 ? 38.907 79.108 33.515 1.00 24.66 86 SER A C 1
ATOM 703 O O . SER A 1 90 ? 39.141 79.566 34.646 1.00 22.18 86 SER A O 1
ATOM 706 N N . ILE A 1 91 ? 39.629 78.141 32.962 1.00 22.52 87 ILE A N 1
ATOM 707 C CA . ILE A 1 91 ? 40.786 77.557 33.621 1.00 23.22 87 ILE A CA 1
ATOM 708 C C . ILE A 1 91 ? 41.864 77.723 32.577 1.00 22.62 87 ILE A C 1
ATOM 709 O O . ILE A 1 91 ? 41.895 76.974 31.605 1.00 22.01 87 ILE A O 1
ATOM 714 N N . PRO A 1 92 ? 42.750 78.715 32.760 1.00 23.03 88 PRO A N 1
ATOM 715 C CA . PRO A 1 92 ? 43.852 79.040 31.846 1.00 25.49 88 PRO A CA 1
ATOM 716 C C . PRO A 1 92 ? 44.719 77.864 31.412 1.00 27.31 88 PRO A C 1
ATOM 717 O O . PRO A 1 92 ? 45.068 77.761 30.234 1.00 27.95 88 PRO A O 1
ATOM 721 N N . HIS A 1 93 ? 45.062 76.981 32.346 1.00 25.46 89 HIS A N 1
ATOM 722 C CA . HIS A 1 93 ? 45.866 75.816 32.015 1.00 26.24 89 HIS A CA 1
ATOM 723 C C . HIS A 1 93 ? 45.030 74.559 32.195 1.00 26.92 89 HIS A C 1
ATOM 724 O O . HIS A 1 93 ? 45.436 73.596 32.856 1.00 27.02 89 HIS A O 1
ATOM 731 N N . GLY A 1 94 ? 43.841 74.596 31.604 1.00 27.11 90 GLY A N 1
ATOM 732 C CA . GLY A 1 94 ? 42.925 73.479 31.648 1.00 27.49 90 GLY A CA 1
ATOM 733 C C . GLY A 1 94 ? 42.300 73.399 30.262 1.00 29.95 90 GLY A C 1
ATOM 734 O O . GLY A 1 94 ? 42.847 73.953 29.318 1.00 29.24 90 GLY A O 1
ATOM 735 N N . PRO A 1 95 ? 41.166 72.718 30.101 1.00 31.13 91 PRO A N 1
ATOM 736 C CA . PRO A 1 95 ? 40.568 72.649 28.764 1.00 33.68 91 PRO A CA 1
ATOM 737 C C . PRO A 1 95 ? 40.205 74.074 28.300 1.00 36.09 91 PRO A C 1
ATOM 738 O O . PRO A 1 95 ? 39.918 74.956 29.127 1.00 34.18 91 PRO A O 1
ATOM 742 N N . ASN A 1 96 ? 40.230 74.321 26.996 1.00 36.70 92 ASN A N 1
ATOM 743 C CA . ASN A 1 96 ? 39.908 75.656 26.542 1.00 38.59 92 ASN A CA 1
ATOM 744 C C . ASN A 1 96 ? 38.405 75.876 26.396 1.00 38.90 92 ASN A C 1
ATOM 745 O O . ASN A 1 96 ? 37.873 75.981 25.292 1.00 38.88 92 ASN A O 1
ATOM 750 N N . VAL A 1 97 ? 37.730 75.951 27.535 1.00 38.41 93 VAL A N 1
ATOM 751 C CA . VAL A 1 97 ? 36.293 76.148 27.570 1.00 37.78 93 VAL A CA 1
ATOM 752 C C . VAL A 1 97 ? 35.992 77.282 28.528 1.00 37.02 93 VAL A C 1
ATOM 753 O O . VAL A 1 97 ? 36.868 77.752 29.243 1.00 37.82 93 VAL A O 1
ATOM 757 N N . THR A 1 98 ? 34.745 77.730 28.519 1.00 35.74 94 THR A N 1
ATOM 758 C CA . THR A 1 98 ? 34.284 78.762 29.433 1.00 33.32 94 THR A CA 1
ATOM 759 C C . THR A 1 98 ? 32.931 78.260 29.851 1.00 32.34 94 THR A C 1
ATOM 760 O O . THR A 1 98 ? 32.113 77.907 29.000 1.00 30.08 94 THR A O 1
ATOM 764 N N . VAL A 1 99 ? 32.693 78.196 31.153 1.00 29.12 95 VAL A N 1
ATOM 765 C CA . VAL A 1 99 ? 31.418 77.699 31.604 1.00 28.32 95 VAL A CA 1
ATOM 766 C C . VAL A 1 99 ? 30.750 78.674 32.552 1.00 27.46 95 VAL A C 1
ATOM 767 O O . VAL A 1 99 ? 31.437 79.442 33.247 1.00 25.91 95 VAL A O 1
ATOM 771 N N . ARG A 1 100 ? 29.417 78.664 32.570 1.00 24.96 96 ARG A N 1
ATOM 772 C CA . ARG A 1 100 ? 28.700 79.515 33.504 1.00 23.85 96 ARG A CA 1
ATOM 773 C C . ARG A 1 100 ? 28.465 78.559 34.648 1.00 23.09 96 ARG A C 1
ATOM 774 O O . ARG A 1 100 ? 27.837 77.516 34.485 1.00 25.49 96 ARG A O 1
ATOM 782 N N . ALA A 1 101 ? 28.978 78.902 35.814 1.00 21.27 97 ALA A N 1
ATOM 783 C CA . ALA A 1 101 ? 28.865 77.998 36.950 1.00 19.42 97 ALA A CA 1
ATOM 784 C C . ALA A 1 101 ? 28.351 78.666 38.197 1.00 18.99 97 ALA A C 1
ATOM 785 O O . ALA A 1 101 ? 28.431 79.886 38.332 1.00 17.46 97 ALA A O 1
ATOM 787 N N . ASN A 1 102 ? 27.839 77.857 39.115 1.00 17.92 98 ASN A N 1
ATOM 788 C CA . ASN A 1 102 ? 27.416 78.383 40.384 1.00 20.01 98 ASN A CA 1
ATOM 789 C C . ASN A 1 102 ? 28.690 78.813 41.124 1.00 20.90 98 ASN A C 1
ATOM 790 O O . ASN A 1 102 ? 29.725 78.135 41.032 1.00 20.61 98 ASN A O 1
ATOM 795 N N . ILE A 1 103 ? 28.603 79.927 41.846 1.00 20.03 99 ILE A N 1
ATOM 796 C CA . ILE A 1 103 ? 29.716 80.447 42.615 1.00 21.37 99 ILE A CA 1
ATOM 797 C C . ILE A 1 103 ? 29.236 81.000 43.960 1.00 22.89 99 ILE A C 1
ATOM 798 O O . ILE A 1 103 ? 28.316 81.825 44.014 1.00 22.52 99 ILE A O 1
ATOM 803 N N . ALA A 1 104 ? 29.837 80.528 45.047 1.00 22.09 100 ALA A N 1
ATOM 804 C CA . ALA A 1 104 ? 29.501 81.060 46.360 1.00 22.24 100 ALA A CA 1
ATOM 805 C C . ALA A 1 104 ? 30.529 82.169 46.636 1.00 21.11 100 ALA A C 1
ATOM 806 O O . ALA A 1 104 ? 31.725 81.923 46.739 1.00 20.81 100 ALA A O 1
ATOM 808 N N . ALA A 1 105 ? 30.054 83.399 46.720 1.00 19.57 101 ALA A N 1
ATOM 809 C CA . ALA A 1 105 ? 30.906 84.541 47.001 1.00 20.37 101 ALA A CA 1
ATOM 810 C C . ALA A 1 105 ? 31.058 84.552 48.520 1.00 20.78 101 ALA A C 1
ATOM 811 O O . ALA A 1 105 ? 30.090 84.798 49.240 1.00 20.69 101 ALA A O 1
ATOM 813 N N . ILE A 1 106 ? 32.263 84.290 49.014 1.00 21.05 102 ILE A N 1
ATOM 814 C CA . ILE A 1 106 ? 32.458 84.208 50.460 1.00 21.04 102 ILE A CA 1
ATOM 815 C C . ILE A 1 106 ? 32.475 85.576 51.105 1.00 21.84 102 ILE A C 1
ATOM 816 O O . ILE A 1 106 ? 33.300 86.419 50.767 1.00 21.98 102 ILE A O 1
ATOM 821 N N . THR A 1 107 ? 31.543 85.783 52.033 1.00 23.71 103 THR A N 1
ATOM 822 C CA . THR A 1 107 ? 31.442 87.064 52.740 1.00 26.86 103 THR A CA 1
ATOM 823 C C . THR A 1 107 ? 31.998 87.036 54.162 1.00 28.19 103 THR A C 1
ATOM 824 O O . THR A 1 107 ? 32.478 88.064 54.660 1.00 28.21 103 THR A O 1
ATOM 828 N N . GLU A 1 108 ? 31.937 85.869 54.800 1.00 27.76 104 GLU A N 1
ATOM 829 C CA . GLU A 1 108 ? 32.432 85.679 56.176 1.00 30.38 104 GLU A CA 1
ATOM 830 C C . GLU A 1 108 ? 33.092 84.293 56.268 1.00 28.22 104 GLU A C 1
ATOM 831 O O . GLU A 1 108 ? 32.626 83.343 55.648 1.00 27.42 104 GLU A O 1
ATOM 837 N N . SER A 1 109 ? 34.149 84.166 57.058 1.00 27.55 105 SER A N 1
ATOM 838 C CA . SER A 1 109 ? 34.794 82.857 57.194 1.00 27.20 105 SER A CA 1
ATOM 839 C C . SER A 1 109 ? 35.606 82.755 58.478 1.00 27.66 105 SER A C 1
ATOM 840 O O . SER A 1 109 ? 36.077 83.761 59.022 1.00 28.36 105 SER A O 1
ATOM 843 N N . ASP A 1 110 ? 35.767 81.523 58.945 1.00 28.48 106 ASP A N 1
ATOM 844 C CA . ASP A 1 110 ? 36.527 81.255 60.157 1.00 28.77 106 ASP A CA 1
ATOM 845 C C . ASP A 1 110 ? 37.505 80.084 59.983 1.00 26.21 106 ASP A C 1
ATOM 846 O O . ASP A 1 110 ? 37.078 78.954 59.748 1.00 24.28 106 ASP A O 1
ATOM 851 N N . LYS A 1 111 ? 38.801 80.367 60.066 1.00 23.94 107 LYS A N 1
ATOM 852 C CA . LYS A 1 111 ? 39.808 79.315 59.952 1.00 27.05 107 LYS A CA 1
ATOM 853 C C . LYS A 1 111 ? 39.709 78.523 58.635 1.00 25.02 107 LYS A C 1
ATOM 854 O O . LYS A 1 111 ? 40.008 77.326 58.567 1.00 23.05 107 LYS A O 1
ATOM 860 N N . PHE A 1 112 ? 39.277 79.214 57.591 1.00 24.95 108 PHE A N 1
ATOM 861 C CA . PHE A 1 112 ? 39.143 78.621 56.280 1.00 22.94 108 PHE A CA 1
ATOM 862 C C . PHE A 1 112 ? 40.368 79.039 55.474 1.00 23.08 108 PHE A C 1
ATOM 863 O O . PHE A 1 112 ? 41.178 78.184 55.093 1.00 22.45 108 PHE A O 1
ATOM 871 N N . PHE A 1 113 ? 40.526 80.342 55.230 1.00 21.53 109 PHE A N 1
ATOM 872 C CA . PHE A 1 113 ? 41.676 80.813 54.471 1.00 23.63 109 PHE A CA 1
ATOM 873 C C . PHE A 1 113 ? 42.930 80.582 55.279 1.00 26.81 109 PHE A C 1
ATOM 874 O O . PHE A 1 113 ? 42.889 80.586 56.508 1.00 27.62 109 PHE A O 1
ATOM 882 N N . ILE A 1 114 ? 44.043 80.382 54.586 1.00 26.26 110 ILE A N 1
ATOM 883 C CA . ILE A 1 114 ? 45.297 80.093 55.252 1.00 28.91 110 ILE A CA 1
ATOM 884 C C . ILE A 1 114 ? 46.362 81.082 54.841 1.00 29.05 110 ILE A C 1
ATOM 885 O O . ILE A 1 114 ? 46.583 81.330 53.656 1.00 28.42 110 ILE A O 1
ATOM 890 N N . ASN A 1 115 ? 47.024 81.644 55.839 1.00 30.13 111 ASN A N 1
ATOM 891 C CA . ASN A 1 115 ? 48.079 82.625 55.618 1.00 32.34 111 ASN A CA 1
ATOM 892 C C . ASN A 1 115 ? 49.203 82.026 54.780 1.00 32.28 111 ASN A C 1
ATOM 893 O O . ASN A 1 115 ? 49.702 80.945 55.091 1.00 32.81 111 ASN A O 1
ATOM 898 N N . GLY A 1 116 ? 49.597 82.724 53.721 1.00 32.93 112 GLY A N 1
ATOM 899 C CA . GLY A 1 116 ? 50.679 82.239 52.872 1.00 32.28 112 GLY A CA 1
ATOM 900 C C . GLY A 1 116 ? 50.347 81.150 51.850 1.00 31.46 112 GLY A C 1
ATOM 901 O O . GLY A 1 116 ? 51.199 80.815 51.023 1.00 30.85 112 GLY A O 1
ATOM 902 N N . SER A 1 117 ? 49.119 80.630 51.880 1.00 29.29 113 SER A N 1
ATOM 903 C CA . SER A 1 117 ? 48.693 79.555 50.973 1.00 29.03 113 SER A CA 1
ATOM 904 C C . SER A 1 117 ? 48.619 79.943 49.501 1.00 28.28 113 SER A C 1
ATOM 905 O O . SER A 1 117 ? 48.750 79.080 48.627 1.00 28.98 113 SER A O 1
ATOM 908 N N . ASN A 1 118 ? 48.369 81.224 49.243 1.00 26.31 114 ASN A N 1
ATOM 909 C CA . ASN A 1 118 ? 48.249 81.779 47.895 1.00 26.03 114 ASN A CA 1
ATOM 910 C C . ASN A 1 118 ? 46.991 81.365 47.121 1.00 25.19 114 ASN A C 1
ATOM 911 O O . ASN A 1 118 ? 46.928 81.611 45.913 1.00 24.91 114 ASN A O 1
ATOM 916 N N . TRP A 1 119 ? 46.018 80.725 47.785 1.00 21.84 115 TRP A N 1
ATOM 917 C CA . TRP A 1 119 ? 44.766 80.399 47.113 1.00 21.28 115 TRP A CA 1
ATOM 918 C C . TRP A 1 119 ? 43.659 81.251 47.718 1.00 20.70 115 TRP A C 1
ATOM 919 O O . TRP A 1 119 ? 43.699 81.574 48.910 1.00 19.97 115 TRP A O 1
ATOM 930 N N . GLU A 1 120 ? 42.667 81.571 46.886 1.00 18.10 116 GLU A N 1
ATOM 931 C CA . GLU A 1 120 ? 41.563 82.462 47.237 1.00 18.80 116 GLU A CA 1
ATOM 932 C C . GLU A 1 120 ? 40.147 81.890 47.152 1.00 18.19 116 GLU A C 1
ATOM 933 O O . GLU A 1 120 ? 39.161 82.591 47.418 1.00 19.46 116 GLU A O 1
ATOM 939 N N . GLY A 1 121 ? 40.049 80.618 46.800 1.00 15.57 117 GLY A N 1
ATOM 940 C CA . GLY A 1 121 ? 38.770 79.985 46.678 1.00 14.35 117 GLY A CA 1
ATOM 941 C C . GLY A 1 121 ? 38.949 78.492 46.715 1.00 14.89 117 GLY A C 1
ATOM 942 O O . GLY A 1 121 ? 40.077 77.993 46.851 1.00 16.18 117 GLY A O 1
ATOM 943 N N . ILE A 1 122 ? 37.850 77.772 46.570 1.00 15.48 118 ILE A N 1
ATOM 944 C CA . ILE A 1 122 ? 37.904 76.330 46.630 1.00 15.70 118 ILE A CA 1
ATOM 945 C C . ILE A 1 122 ? 37.008 75.752 45.551 1.00 18.03 118 ILE A C 1
ATOM 946 O O . ILE A 1 122 ? 35.932 76.301 45.246 1.00 17.61 118 ILE A O 1
ATOM 951 N N . LEU A 1 123 ? 37.487 74.668 44.957 1.00 16.49 119 LEU A N 1
ATOM 952 C CA . LEU A 1 123 ? 36.758 73.961 43.912 1.00 17.43 119 LEU A CA 1
ATOM 953 C C . LEU A 1 123 ? 36.374 72.568 44.444 1.00 17.63 119 LEU A C 1
ATOM 954 O O . LEU A 1 123 ? 37.198 71.632 44.432 1.00 18.91 119 LEU A O 1
ATOM 959 N N . GLY A 1 124 ? 35.136 72.449 44.928 1.00 17.89 120 GLY A N 1
ATOM 960 C CA . GLY A 1 124 ? 34.624 71.191 45.441 1.00 16.44 120 GLY A CA 1
ATOM 961 C C . GLY A 1 124 ? 34.357 70.307 44.242 1.00 17.18 120 GLY A C 1
ATOM 962 O O . GLY A 1 124 ? 33.491 70.616 43.404 1.00 17.93 120 GLY A O 1
ATOM 963 N N . LEU A 1 125 ? 35.092 69.205 44.156 1.00 15.53 121 LEU A N 1
ATOM 964 C CA . LEU A 1 125 ? 35.016 68.309 43.014 1.00 17.79 121 LEU A CA 1
ATOM 965 C C . LEU A 1 125 ? 34.199 67.062 43.229 1.00 18.33 121 LEU A C 1
ATOM 966 O O . LEU A 1 125 ? 34.119 66.220 42.331 1.00 19.01 121 LEU A O 1
ATOM 971 N N . ALA A 1 126 ? 33.596 66.943 44.412 1.00 19.58 122 ALA A N 1
ATOM 972 C CA . ALA A 1 126 ? 32.785 65.774 44.734 1.00 20.68 122 ALA A CA 1
ATOM 973 C C . ALA A 1 126 ? 31.341 65.971 44.243 1.00 22.27 122 ALA A C 1
ATOM 974 O O . ALA A 1 126 ? 31.026 66.973 43.577 1.00 21.97 122 ALA A O 1
ATOM 976 N N . TYR A 1 127 ? 30.470 65.041 44.613 1.00 22.83 123 TYR A N 1
ATOM 977 C CA . TYR A 1 127 ? 29.108 65.033 44.108 1.00 23.14 123 TYR A CA 1
ATOM 978 C C . TYR A 1 127 ? 28.055 65.921 44.737 1.00 21.65 123 TYR A C 1
ATOM 979 O O . TYR A 1 127 ? 28.166 66.340 45.877 1.00 21.61 123 TYR A O 1
ATOM 988 N N . ALA A 1 128 ? 27.023 66.200 43.948 1.00 24.05 124 ALA A N 1
ATOM 989 C CA . ALA A 1 128 ? 25.927 67.066 44.373 1.00 24.97 124 ALA A CA 1
ATOM 990 C C . ALA A 1 128 ? 25.304 66.690 45.704 1.00 25.21 124 ALA A C 1
ATOM 991 O O . ALA A 1 128 ? 24.889 67.565 46.465 1.00 24.81 124 ALA A O 1
ATOM 993 N N . GLU A 1 129 ? 25.251 65.396 46.001 1.00 27.30 125 GLU A N 1
ATOM 994 C CA . GLU A 1 129 ? 24.635 64.939 47.248 1.00 29.10 125 GLU A CA 1
ATOM 995 C C . GLU A 1 129 ? 25.125 65.693 48.460 1.00 28.76 125 GLU A C 1
ATOM 996 O O . GLU A 1 129 ? 24.386 65.858 49.424 1.00 30.63 125 GLU A O 1
ATOM 1002 N N . ILE A 1 130 ? 26.368 66.169 48.429 1.00 27.40 126 ILE A N 1
ATOM 1003 C CA . ILE A 1 130 ? 26.895 66.883 49.582 1.00 27.03 126 ILE A CA 1
ATOM 1004 C C . ILE A 1 130 ? 27.081 68.394 49.395 1.00 25.40 126 ILE A C 1
ATOM 1005 O O . ILE A 1 130 ? 27.647 69.069 50.249 1.00 25.60 126 ILE A O 1
ATOM 1010 N N . ALA A 1 131 ? 26.588 68.926 48.286 1.00 25.76 127 ALA A N 1
ATOM 1011 C CA . ALA A 1 131 ? 26.695 70.362 48.051 1.00 25.09 127 ALA A CA 1
ATOM 1012 C C . ALA A 1 131 ? 25.708 71.082 48.969 1.00 26.58 127 ALA A C 1
ATOM 1013 O O . ALA A 1 131 ? 24.674 70.519 49.323 1.00 25.87 127 ALA A O 1
ATOM 1015 N N . ARG A 1 132 ? 26.043 72.308 49.360 1.00 27.08 128 ARG A N 1
ATOM 1016 C CA . ARG A 1 132 ? 25.179 73.146 50.201 1.00 29.13 128 ARG A CA 1
ATOM 1017 C C . ARG A 1 132 ? 24.657 74.241 49.272 1.00 30.00 128 ARG A C 1
ATOM 1018 O O . ARG A 1 132 ? 25.361 74.654 48.353 1.00 27.15 128 ARG A O 1
ATOM 1026 N N . PRO A 1 133 ? 23.420 74.733 49.495 1.00 31.43 129 PRO A N 1
ATOM 1027 C CA . PRO A 1 133 ? 22.435 74.387 50.523 1.00 32.24 129 PRO A CA 1
ATOM 1028 C C . PRO A 1 133 ? 21.894 72.983 50.371 1.00 33.34 129 PRO A C 1
ATOM 1029 O O . PRO A 1 133 ? 21.477 72.378 51.354 1.00 35.08 129 PRO A O 1
ATOM 1033 N N . ASP A 1 134 ? 21.885 72.467 49.146 1.00 32.41 130 ASP A N 1
ATOM 1034 C CA . ASP A 1 134 ? 21.380 71.121 48.904 1.00 33.37 130 ASP A CA 1
ATOM 1035 C C . ASP A 1 134 ? 21.804 70.635 47.530 1.00 33.30 130 ASP A C 1
ATOM 1036 O O . ASP A 1 134 ? 22.394 71.397 46.762 1.00 33.53 130 ASP A O 1
ATOM 1041 N N . ASP A 1 135 ? 21.480 69.384 47.207 1.00 32.01 131 ASP A N 1
ATOM 1042 C CA . ASP A 1 135 ? 21.876 68.816 45.928 1.00 32.87 131 ASP A CA 1
ATOM 1043 C C . ASP A 1 135 ? 21.341 69.437 44.649 1.00 33.16 131 ASP A C 1
ATOM 1044 O O . ASP A 1 135 ? 21.628 68.922 43.567 1.00 34.08 131 ASP A O 1
ATOM 1049 N N . SER A 1 136 ? 20.560 70.511 44.739 1.00 31.98 132 SER A N 1
ATOM 1050 C CA . SER A 1 136 ? 20.089 71.164 43.519 1.00 32.43 132 SER A CA 1
ATOM 1051 C C . SER A 1 136 ? 21.164 72.170 43.052 1.00 31.61 132 SER A C 1
ATOM 1052 O O . SER A 1 136 ? 21.137 72.650 41.915 1.00 31.48 132 SER A O 1
ATOM 1055 N N . LEU A 1 137 ? 22.117 72.496 43.927 1.00 29.85 133 LEU A N 1
ATOM 1056 C CA . LEU A 1 137 ? 23.188 73.403 43.521 1.00 28.09 133 LEU A CA 1
ATOM 1057 C C . LEU A 1 137 ? 24.227 72.610 42.711 1.00 27.66 133 LEU A C 1
ATOM 1058 O O . LEU A 1 137 ? 25.100 71.940 43.266 1.00 28.22 133 LEU A O 1
ATOM 1063 N N . GLU A 1 138 ? 24.121 72.670 41.394 1.00 25.85 134 GLU A N 1
ATOM 1064 C CA . GLU A 1 138 ? 25.038 71.923 40.536 1.00 26.85 134 GLU A CA 1
ATOM 1065 C C . GLU A 1 138 ? 26.525 72.266 40.757 1.00 24.97 134 GLU A C 1
ATOM 1066 O O . GLU A 1 138 ? 26.933 73.433 40.640 1.00 24.28 134 GLU A O 1
ATOM 1072 N N . PRO A 1 139 ? 27.353 71.246 41.065 1.00 23.87 135 PRO A N 1
ATOM 1073 C CA . PRO A 1 139 ? 28.786 71.495 41.295 1.00 22.63 135 PRO A CA 1
ATOM 1074 C C . PRO A 1 139 ? 29.494 71.916 40.006 1.00 22.81 135 PRO A C 1
ATOM 1075 O O . PRO A 1 139 ? 29.007 71.642 38.893 1.00 21.66 135 PRO A O 1
ATOM 1079 N N . PHE A 1 140 ? 30.652 72.557 40.155 1.00 18.93 136 PHE A N 1
ATOM 1080 C CA . PHE A 1 140 ? 31.410 73.008 38.998 1.00 20.33 136 PHE A CA 1
ATOM 1081 C C . PHE A 1 140 ? 31.670 71.955 37.926 1.00 19.17 136 PHE A C 1
ATOM 1082 O O . PHE A 1 140 ? 31.413 72.175 36.734 1.00 19.49 136 PHE A O 1
ATOM 1090 N N . PHE A 1 141 ? 32.199 70.811 38.333 1.00 20.58 137 PHE A N 1
ATOM 1091 C CA . PHE A 1 141 ? 32.531 69.781 37.346 1.00 21.79 137 PHE A CA 1
ATOM 1092 C C . PHE A 1 141 ? 31.299 69.261 36.566 1.00 23.07 137 PHE A C 1
ATOM 1093 O O . PHE A 1 141 ? 31.386 68.940 35.373 1.00 21.22 137 PHE A O 1
ATOM 1101 N N . ASP A 1 142 ? 30.165 69.173 37.250 1.00 25.07 138 ASP A N 1
ATOM 1102 C CA . ASP A 1 142 ? 28.927 68.733 36.602 1.00 27.72 138 ASP A CA 1
ATOM 1103 C C . ASP A 1 142 ? 28.546 69.748 35.519 1.00 27.52 138 ASP A C 1
ATOM 1104 O O . ASP A 1 142 ? 28.134 69.356 34.431 1.00 29.89 138 ASP A O 1
ATOM 1109 N N . SER A 1 143 ? 28.710 71.043 35.803 1.00 26.06 139 SER A N 1
ATOM 1110 C CA . SER A 1 143 ? 28.406 72.100 34.839 1.00 24.20 139 SER A CA 1
ATOM 1111 C C . SER A 1 143 ? 29.408 72.053 33.682 1.00 25.47 139 SER A C 1
ATOM 1112 O O . SER A 1 143 ? 29.045 72.253 32.515 1.00 25.97 139 SER A O 1
ATOM 1115 N N . LEU A 1 144 ? 30.672 71.790 33.990 1.00 23.08 140 LEU A N 1
ATOM 1116 C CA . LEU A 1 144 ? 31.700 71.721 32.954 1.00 25.10 140 LEU A CA 1
ATOM 1117 C C . LEU A 1 144 ? 31.332 70.635 31.943 1.00 26.75 140 LEU A C 1
ATOM 1118 O O . LEU A 1 144 ? 31.365 70.866 30.726 1.00 27.27 140 LEU A O 1
ATOM 1123 N N . VAL A 1 145 ? 31.016 69.453 32.462 1.00 27.99 141 VAL A N 1
ATOM 1124 C CA . VAL A 1 145 ? 30.641 68.316 31.625 1.00 30.07 141 VAL A CA 1
ATOM 1125 C C . VAL A 1 145 ? 29.347 68.558 30.852 1.00 31.40 141 VAL A C 1
ATOM 1126 O O . VAL A 1 145 ? 29.268 68.233 29.667 1.00 32.76 141 VAL A O 1
ATOM 1130 N N . LYS A 1 146 ? 28.336 69.120 31.511 1.00 32.36 142 LYS A N 1
ATOM 1131 C CA . LYS A 1 146 ? 27.062 69.404 30.838 1.00 33.97 142 LYS A CA 1
ATOM 1132 C C . LYS A 1 146 ? 27.177 70.464 29.754 1.00 33.30 142 LYS A C 1
ATOM 1133 O O . LYS A 1 146 ? 26.588 70.336 28.678 1.00 33.79 142 LYS A O 1
ATOM 1139 N N . GLN A 1 147 ? 27.956 71.506 30.017 1.00 30.45 143 GLN A N 1
ATOM 1140 C CA . GLN A 1 147 ? 28.081 72.596 29.067 1.00 28.89 143 GLN A CA 1
ATOM 1141 C C . GLN A 1 147 ? 29.115 72.416 27.988 1.00 28.55 143 GLN A C 1
ATOM 1142 O O . GLN A 1 147 ? 29.035 73.060 26.951 1.00 27.05 143 GLN A O 1
ATOM 1148 N N . THR A 1 148 ? 30.095 71.553 28.231 1.00 28.11 144 THR A N 1
ATOM 1149 C CA . THR A 1 148 ? 31.150 71.322 27.260 1.00 28.45 144 THR A CA 1
ATOM 1150 C C . THR A 1 148 ? 31.112 69.816 27.043 1.00 30.58 144 THR A C 1
ATOM 1151 O O . THR A 1 148 ? 30.298 69.112 27.638 1.00 32.61 144 THR A O 1
ATOM 1155 N N . HIS A 1 149 ? 31.966 69.289 26.200 1.00 31.60 145 HIS A N 1
ATOM 1156 C CA . HIS A 1 149 ? 31.905 67.853 26.044 1.00 33.08 145 HIS A CA 1
ATOM 1157 C C . HIS A 1 149 ? 33.105 67.172 26.685 1.00 32.54 145 HIS A C 1
ATOM 1158 O O . HIS A 1 149 ? 33.438 66.050 26.361 1.00 33.35 145 HIS A O 1
ATOM 1165 N N . VAL A 1 150 ? 33.742 67.875 27.613 1.00 30.18 146 VAL A N 1
ATOM 1166 C CA . VAL A 1 150 ? 34.882 67.327 28.335 1.00 29.70 146 VAL A CA 1
ATOM 1167 C C . VAL A 1 150 ? 34.498 65.984 28.943 1.00 27.85 146 VAL A C 1
ATOM 1168 O O . VAL A 1 150 ? 33.442 65.855 29.564 1.00 26.94 146 VAL A O 1
ATOM 1172 N N . PRO A 1 151 ? 35.342 64.959 28.745 1.00 28.71 147 PRO A N 1
ATOM 1173 C CA . PRO A 1 151 ? 35.111 63.611 29.283 1.00 29.04 147 PRO A CA 1
ATOM 1174 C C . PRO A 1 151 ? 34.806 63.734 30.779 1.00 28.59 147 PRO A C 1
ATOM 1175 O O . PRO A 1 151 ? 35.428 64.554 31.467 1.00 28.43 147 PRO A O 1
ATOM 1179 N N . ASN A 1 152 ? 33.868 62.935 31.281 1.00 25.46 148 ASN A N 1
ATOM 1180 C CA . ASN A 1 152 ? 33.494 63.010 32.687 1.00 25.16 148 ASN A CA 1
ATOM 1181 C C . ASN A 1 152 ? 34.492 62.320 33.636 1.00 24.51 148 ASN A C 1
ATOM 1182 O O . ASN A 1 152 ? 34.204 61.294 34.243 1.00 23.69 148 ASN A O 1
ATOM 1187 N N . LEU A 1 153 ? 35.694 62.877 33.705 1.00 24.20 149 LEU A N 1
ATOM 1188 C CA . LEU A 1 153 ? 36.687 62.381 34.638 1.00 22.33 149 LEU A CA 1
ATOM 1189 C C . LEU A 1 153 ? 37.863 63.326 34.699 1.00 20.45 149 LEU A C 1
ATOM 1190 O O . LEU A 1 153 ? 38.091 64.107 33.770 1.00 19.11 149 LEU A O 1
ATOM 1195 N N . PHE A 1 154 ? 38.593 63.291 35.817 1.00 17.46 150 PHE A N 1
ATOM 1196 C CA . PHE A 1 154 ? 39.770 64.131 35.957 1.00 17.80 150 PHE A CA 1
ATOM 1197 C C . PHE A 1 154 ? 40.806 63.320 36.725 1.00 18.11 150 PHE A C 1
ATOM 1198 O O . PHE A 1 154 ? 40.461 62.354 37.412 1.00 18.34 150 PHE A O 1
ATOM 1206 N N . SER A 1 155 ? 42.070 63.700 36.603 1.00 18.14 151 SER A N 1
ATOM 1207 C CA . SER A 1 155 ? 43.103 62.971 37.310 1.00 18.45 151 SER A CA 1
ATOM 1208 C C . SER A 1 155 ? 44.011 63.939 38.041 1.00 17.83 151 SER A C 1
ATOM 1209 O O . SER A 1 155 ? 44.185 65.082 37.624 1.00 20.31 151 SER A O 1
ATOM 1212 N N . LEU A 1 156 ? 44.563 63.487 39.165 1.00 17.26 152 LEU A N 1
ATOM 1213 C CA . LEU A 1 156 ? 45.419 64.347 39.953 1.00 16.87 152 LEU A CA 1
ATOM 1214 C C . LEU A 1 156 ? 46.781 63.744 40.290 1.00 16.15 152 LEU A C 1
ATOM 1215 O O . LEU A 1 156 ? 46.881 62.588 40.720 1.00 16.05 152 LEU A O 1
ATOM 1220 N N . GLN A 1 157 ? 47.816 64.534 40.069 1.00 16.52 153 GLN A N 1
ATOM 1221 C CA . GLN A 1 157 ? 49.153 64.137 40.456 1.00 18.47 153 GLN A CA 1
ATOM 1222 C C . GLN A 1 157 ? 49.591 65.259 41.387 1.00 17.86 153 GLN A C 1
ATOM 1223 O O . GLN A 1 157 ? 49.902 66.363 40.933 1.00 18.20 153 GLN A O 1
ATOM 1229 N N . LEU A 1 158 ? 49.570 64.997 42.688 1.00 16.45 154 LEU A N 1
ATOM 1230 C CA . LEU A 1 158 ? 49.999 66.005 43.645 1.00 16.38 154 LEU A CA 1
ATOM 1231 C C . LEU A 1 158 ? 51.453 65.696 43.965 1.00 18.91 154 LEU A C 1
ATOM 1232 O O . LEU A 1 158 ? 51.778 64.564 44.348 1.00 18.41 154 LEU A O 1
ATOM 1237 N N . CYS A 1 159 ? 52.333 66.685 43.813 1.00 20.30 155 CYS A N 1
ATOM 1238 C CA . CYS A 1 159 ? 53.750 66.437 44.068 1.00 21.15 155 CYS A CA 1
ATOM 1239 C C . CYS A 1 159 ? 54.338 67.042 45.337 1.00 21.99 155 CYS A C 1
ATOM 1240 O O . CYS A 1 159 ? 54.485 68.275 45.453 1.00 23.25 155 CYS A O 1
ATOM 1243 N N . GLY A 1 160 ? 54.693 66.167 46.281 1.00 19.72 156 GLY A N 1
ATOM 1244 C CA . GLY A 1 160 ? 55.326 66.629 47.517 1.00 21.07 156 GLY A CA 1
ATOM 1245 C C . GLY A 1 160 ? 56.831 66.788 47.259 1.00 19.82 156 GLY A C 1
ATOM 1246 O O . GLY A 1 160 ? 57.429 65.982 46.541 1.00 19.65 156 GLY A O 1
ATOM 1247 N N . ALA A 1 161 ? 57.455 67.810 47.824 1.00 19.63 157 ALA A N 1
ATOM 1248 C CA . ALA A 1 161 ? 58.890 68.019 47.594 1.00 19.18 157 ALA A CA 1
ATOM 1249 C C . ALA A 1 161 ? 59.790 67.084 48.419 1.00 19.86 157 ALA A C 1
ATOM 1250 O O . ALA A 1 161 ? 60.912 66.748 48.001 1.00 21.29 157 ALA A O 1
ATOM 1252 N N . GLY A 1 162 ? 59.314 66.668 49.584 1.00 18.53 158 GLY A N 1
ATOM 1253 C CA . GLY A 1 162 ? 60.128 65.808 50.440 1.00 18.36 158 GLY A CA 1
ATOM 1254 C C . GLY A 1 162 ? 60.972 66.655 51.398 1.00 19.21 158 GLY A C 1
ATOM 1255 O O . GLY A 1 162 ? 61.746 66.126 52.211 1.00 20.45 158 GLY A O 1
ATOM 1256 N N . PHE A 1 163 ? 60.838 67.975 51.286 1.00 17.55 159 PHE A N 1
ATOM 1257 C CA . PHE A 1 163 ? 61.562 68.910 52.151 1.00 18.49 159 PHE A CA 1
ATOM 1258 C C . PHE A 1 163 ? 60.716 70.177 52.256 1.00 19.37 159 PHE A C 1
ATOM 1259 O O . PHE A 1 163 ? 59.787 70.370 51.474 1.00 19.05 159 PHE A O 1
ATOM 1267 N N . PRO A 1 164 ? 61.015 71.051 53.227 1.00 21.30 160 PRO A N 1
ATOM 1268 C CA . PRO A 1 164 ? 60.213 72.268 53.359 1.00 20.80 160 PRO A CA 1
ATOM 1269 C C . PRO A 1 164 ? 60.452 73.256 52.232 1.00 21.84 160 PRO A C 1
ATOM 1270 O O . PRO A 1 164 ? 61.555 73.344 51.687 1.00 20.05 160 PRO A O 1
ATOM 1274 N N . LEU A 1 165 ? 59.398 73.964 51.856 1.00 19.66 161 LEU A N 1
ATOM 1275 C CA . LEU A 1 165 ? 59.490 74.948 50.782 1.00 22.66 161 LEU A CA 1
ATOM 1276 C C . LEU A 1 165 ? 59.178 76.288 51.376 1.00 22.08 161 LEU A C 1
ATOM 1277 O O . LEU A 1 165 ? 58.220 76.404 52.124 1.00 22.37 161 LEU A O 1
ATOM 1282 N N . ASN A 1 166 ? 59.984 77.302 51.094 1.00 22.89 162 ASN A N 1
ATOM 1283 C CA . ASN A 1 166 ? 59.661 78.613 51.635 1.00 25.16 162 ASN A CA 1
ATOM 1284 C C . ASN A 1 166 ? 58.658 79.285 50.706 1.00 26.40 162 ASN A C 1
ATOM 1285 O O . ASN A 1 166 ? 58.312 78.749 49.653 1.00 23.82 162 ASN A O 1
ATOM 1290 N N . GLN A 1 167 ? 58.192 80.463 51.093 1.00 28.60 163 GLN A N 1
ATOM 1291 C CA . GLN A 1 167 ? 57.188 81.145 50.305 1.00 31.43 163 GLN A CA 1
ATOM 1292 C C . GLN A 1 167 ? 57.532 81.276 48.820 1.00 30.73 163 GLN A C 1
ATOM 1293 O O . GLN A 1 167 ? 56.733 80.901 47.963 1.00 29.78 163 GLN A O 1
ATOM 1299 N N . SER A 1 168 ? 58.716 81.779 48.501 1.00 29.76 164 SER A N 1
ATOM 1300 C CA . SER A 1 168 ? 59.054 81.941 47.096 1.00 30.95 164 SER A CA 1
ATOM 1301 C C . SER A 1 168 ? 59.157 80.609 46.355 1.00 29.69 164 SER A C 1
ATOM 1302 O O . SER A 1 168 ? 58.766 80.497 45.190 1.00 29.56 164 SER A O 1
ATOM 1305 N N . GLU A 1 169 ? 59.676 79.592 47.029 1.00 27.88 165 GLU A N 1
ATOM 1306 C CA . GLU A 1 169 ? 59.815 78.287 46.408 1.00 28.63 165 GLU A CA 1
ATOM 1307 C C . GLU A 1 169 ? 58.476 77.654 46.051 1.00 28.76 165 GLU A C 1
ATOM 1308 O O . GLU A 1 169 ? 58.366 76.988 45.018 1.00 28.37 165 GLU A O 1
ATOM 1314 N N . VAL A 1 170 ? 57.471 77.847 46.908 1.00 28.36 166 VAL A N 1
ATOM 1315 C CA . VAL A 1 170 ? 56.147 77.296 46.655 1.00 32.07 166 VAL A CA 1
ATOM 1316 C C . VAL A 1 170 ? 55.514 78.038 45.497 1.00 32.31 166 VAL A C 1
ATOM 1317 O O . VAL A 1 170 ? 54.759 77.473 44.712 1.00 34.51 166 VAL A O 1
ATOM 1321 N N . LEU A 1 171 ? 55.818 79.321 45.398 1.00 32.25 167 LEU A N 1
ATOM 1322 C CA . LEU A 1 171 ? 55.278 80.110 44.311 1.00 33.37 167 LEU A CA 1
ATOM 1323 C C . LEU A 1 171 ? 55.939 79.746 42.983 1.00 34.73 167 LEU A C 1
ATOM 1324 O O . LEU A 1 171 ? 55.273 79.624 41.956 1.00 33.91 167 LEU A O 1
ATOM 1329 N N . ALA A 1 172 ? 57.261 79.594 43.017 1.00 36.72 168 ALA A N 1
ATOM 1330 C CA . ALA A 1 172 ? 58.044 79.313 41.816 1.00 37.32 168 ALA A CA 1
ATOM 1331 C C . ALA A 1 172 ? 58.165 77.854 41.420 1.00 37.94 168 ALA A C 1
ATOM 1332 O O . ALA A 1 172 ? 58.793 77.539 40.408 1.00 40.99 168 ALA A O 1
ATOM 1334 N N . SER A 1 173 ? 57.590 76.946 42.189 1.00 36.57 169 SER A N 1
ATOM 1335 C CA . SER A 1 173 ? 57.720 75.546 41.805 1.00 36.31 169 SER A CA 1
ATOM 1336 C C . SER A 1 173 ? 56.385 74.939 41.357 1.00 35.45 169 SER A C 1
ATOM 1337 O O . SER A 1 173 ? 55.306 75.505 41.627 1.00 32.25 169 SER A O 1
ATOM 1340 N N . VAL A 1 174 ? 56.470 73.817 40.639 1.00 33.82 170 VAL A N 1
ATOM 1341 C CA . VAL A 1 174 ? 55.280 73.130 40.169 1.00 31.84 170 VAL A CA 1
ATOM 1342 C C . VAL A 1 174 ? 54.845 72.114 41.220 1.00 29.00 170 VAL A C 1
ATOM 1343 O O . VAL A 1 174 ? 55.600 71.222 41.584 1.00 29.86 170 VAL A O 1
ATOM 1347 N N . GLY A 1 175 ? 53.613 72.244 41.689 1.00 25.51 171 GLY A N 1
ATOM 1348 C CA . GLY A 1 175 ? 53.119 71.343 42.707 1.00 22.34 171 GLY A CA 1
ATOM 1349 C C . GLY A 1 175 ? 52.409 70.124 42.171 1.00 21.07 171 GLY A C 1
ATOM 1350 O O . GLY A 1 175 ? 52.015 69.237 42.929 1.00 19.44 171 GLY A O 1
ATOM 1351 N N . GLY A 1 176 ? 52.228 70.060 40.858 1.00 20.68 172 GLY A N 1
ATOM 1352 C CA . GLY A 1 176 ? 51.556 68.903 40.320 1.00 18.05 172 GLY A CA 1
ATOM 1353 C C . GLY A 1 176 ? 50.664 69.193 39.138 1.00 16.93 172 GLY A C 1
ATOM 1354 O O . GLY A 1 176 ? 50.744 70.266 38.558 1.00 16.74 172 GLY A O 1
ATOM 1355 N N . SER A 1 177 ? 49.821 68.220 38.793 1.00 16.20 173 SER A N 1
ATOM 1356 C CA . SER A 1 177 ? 48.913 68.348 37.662 1.00 17.21 173 SER A CA 1
ATOM 1357 C C . SER A 1 177 ? 47.482 67.920 37.941 1.00 17.13 173 SER A C 1
ATOM 1358 O O . SER A 1 177 ? 47.234 66.957 38.664 1.00 17.44 173 SER A O 1
ATOM 1361 N N . MET A 1 178 ? 46.543 68.648 37.352 1.00 17.10 174 MET A N 1
ATOM 1362 C CA . MET A 1 178 ? 45.151 68.263 37.399 1.00 17.25 174 MET A CA 1
ATOM 1363 C C . MET A 1 178 ? 44.797 68.156 35.910 1.00 18.20 174 MET A C 1
ATOM 1364 O O . MET A 1 178 ? 44.721 69.173 35.214 1.00 16.41 174 MET A O 1
ATOM 1369 N N . ILE A 1 179 ? 44.591 66.932 35.433 1.00 18.62 175 ILE A N 1
ATOM 1370 C CA . ILE A 1 179 ? 44.265 66.726 34.026 1.00 20.45 175 ILE A CA 1
ATOM 1371 C C . ILE A 1 179 ? 42.759 66.612 33.986 1.00 22.50 175 ILE A C 1
ATOM 1372 O O . ILE A 1 179 ? 42.174 65.688 34.554 1.00 20.95 175 ILE A O 1
ATOM 1377 N N . ILE A 1 180 ? 42.132 67.582 33.324 1.00 23.67 176 ILE A N 1
ATOM 1378 C CA . ILE A 1 180 ? 40.682 67.616 33.235 1.00 26.36 176 ILE A CA 1
ATOM 1379 C C . ILE A 1 180 ? 40.210 66.950 31.953 1.00 26.94 176 ILE A C 1
ATOM 1380 O O . ILE A 1 180 ? 40.531 67.403 30.861 1.00 27.82 176 ILE A O 1
ATOM 1385 N N . GLY A 1 181 ? 39.471 65.861 32.107 1.00 27.37 177 GLY A N 1
ATOM 1386 C CA . GLY A 1 181 ? 38.950 65.131 30.963 1.00 29.00 177 GLY A CA 1
ATOM 1387 C C . GLY A 1 181 ? 39.863 64.043 30.431 1.00 30.04 177 GLY A C 1
ATOM 1388 O O . GLY A 1 181 ? 39.651 63.530 29.326 1.00 30.76 177 GLY A O 1
ATOM 1389 N N . GLY A 1 182 ? 40.875 63.659 31.205 1.00 29.28 178 GLY A N 1
ATOM 1390 C CA . GLY A 1 182 ? 41.771 62.644 30.703 1.00 28.27 178 GLY A CA 1
ATOM 1391 C C . GLY A 1 182 ? 42.803 62.161 31.693 1.00 28.10 178 GLY A C 1
ATOM 1392 O O . GLY A 1 182 ? 42.801 62.573 32.857 1.00 26.11 178 GLY A O 1
ATOM 1393 N N . ILE A 1 183 ? 43.669 61.280 31.182 1.00 28.68 179 ILE A N 1
ATOM 1394 C CA . ILE A 1 183 ? 44.759 60.611 31.895 1.00 30.46 179 ILE A CA 1
ATOM 1395 C C . ILE A 1 183 ? 46.046 60.866 31.110 1.00 32.33 179 ILE A C 1
ATOM 1396 O O . ILE A 1 183 ? 46.070 60.660 29.898 1.00 34.06 179 ILE A O 1
ATOM 1401 N N . ASP A 1 184 ? 47.116 61.308 31.769 1.00 32.09 180 ASP A N 1
ATOM 1402 C CA . ASP A 1 184 ? 48.372 61.553 31.054 1.00 32.36 180 ASP A CA 1
ATOM 1403 C C . ASP A 1 184 ? 49.415 60.532 31.515 1.00 33.64 180 ASP A C 1
ATOM 1404 O O . ASP A 1 184 ? 49.885 60.582 32.654 1.00 31.25 180 ASP A O 1
ATOM 1409 N N . HIS A 1 185 ? 49.782 59.620 30.622 1.00 33.86 181 HIS A N 1
ATOM 1410 C CA . HIS A 1 185 ? 50.736 58.563 30.951 1.00 35.07 181 HIS A CA 1
ATOM 1411 C C . HIS A 1 185 ? 52.114 58.994 31.444 1.00 33.47 181 HIS A C 1
ATOM 1412 O O . HIS A 1 185 ? 52.815 58.208 32.067 1.00 33.80 181 HIS A O 1
ATOM 1419 N N . SER A 1 186 ? 52.510 60.236 31.196 1.00 30.34 182 SER A N 1
ATOM 1420 C CA . SER A 1 186 ? 53.803 60.670 31.682 1.00 29.52 182 SER A CA 1
ATOM 1421 C C . SER A 1 186 ? 53.786 60.902 33.212 1.00 28.25 182 SER A C 1
ATOM 1422 O O . SER A 1 186 ? 54.835 61.077 33.819 1.00 26.52 182 SER A O 1
ATOM 1425 N N . LEU A 1 187 ? 52.606 60.883 33.825 1.00 25.92 183 LEU A N 1
ATOM 1426 C CA . LEU A 1 187 ? 52.481 61.159 35.263 1.00 25.83 183 LEU A CA 1
ATOM 1427 C C . LEU A 1 187 ? 52.589 59.966 36.210 1.00 25.40 183 LEU A C 1
ATOM 1428 O O . LEU A 1 187 ? 52.565 60.141 37.428 1.00 23.51 183 LEU A O 1
ATOM 1433 N N . TYR A 1 188 ? 52.735 58.761 35.663 1.00 23.97 184 TYR A N 1
ATOM 1434 C CA . TYR A 1 188 ? 52.807 57.578 36.492 1.00 24.38 184 TYR A CA 1
ATOM 1435 C C . TYR A 1 188 ? 53.623 56.479 35.850 1.00 25.12 184 TYR A C 1
ATOM 1436 O O . TYR A 1 188 ? 53.961 56.558 34.671 1.00 25.20 184 TYR A O 1
ATOM 1445 N N . THR A 1 189 ? 53.937 55.459 36.643 1.00 25.71 185 THR A N 1
ATOM 1446 C CA . THR A 1 189 ? 54.670 54.305 36.130 1.00 27.25 185 THR A CA 1
ATOM 1447 C C . THR A 1 189 ? 53.853 53.071 36.501 1.00 27.44 185 THR A C 1
ATOM 1448 O O . THR A 1 189 ? 52.963 53.134 37.352 1.00 25.71 185 THR A O 1
ATOM 1452 N N . GLY A 1 190 ? 54.133 51.949 35.847 1.00 28.75 186 GLY A N 1
ATOM 1453 C CA . GLY A 1 190 ? 53.398 50.738 36.145 1.00 27.87 186 GLY A CA 1
ATOM 1454 C C . GLY A 1 190 ? 51.980 50.898 35.660 1.00 27.43 186 GLY A C 1
ATOM 1455 O O . GLY A 1 190 ? 51.690 51.804 34.901 1.00 27.99 186 GLY A O 1
ATOM 1456 N N . SER A 1 191 ? 51.079 50.041 36.106 1.00 27.57 187 SER A N 1
ATOM 1457 C CA . SER A 1 191 ? 49.707 50.144 35.648 1.00 28.91 187 SER A CA 1
ATOM 1458 C C . SER A 1 191 ? 48.715 50.736 36.660 1.00 27.89 187 SER A C 1
ATOM 1459 O O . SER A 1 191 ? 48.991 50.828 37.866 1.00 24.88 187 SER A O 1
ATOM 1462 N N . LEU A 1 192 ? 47.558 51.138 36.149 1.00 24.97 188 LEU A N 1
ATOM 1463 C CA . LEU A 1 192 ? 46.505 51.706 36.973 1.00 24.82 188 LEU A CA 1
ATOM 1464 C C . LEU A 1 192 ? 45.597 50.623 37.501 1.00 24.57 188 LEU A C 1
ATOM 1465 O O . LEU A 1 192 ? 45.180 49.743 36.755 1.00 26.15 188 LEU A O 1
ATOM 1470 N N . TRP A 1 193 ? 45.303 50.675 38.792 1.00 22.81 189 TRP A N 1
ATOM 1471 C CA . TRP A 1 193 ? 44.404 49.724 39.397 1.00 23.05 189 TRP A CA 1
ATOM 1472 C C . TRP A 1 193 ? 43.216 50.525 39.874 1.00 23.84 189 TRP A C 1
ATOM 1473 O O . TRP A 1 193 ? 43.388 51.575 40.496 1.00 22.89 189 TRP A O 1
ATOM 1484 N N . TYR A 1 194 ? 42.018 50.019 39.590 1.00 22.85 190 TYR A N 1
ATOM 1485 C CA . TYR A 1 194 ? 40.805 50.711 39.953 1.00 22.42 190 TYR A CA 1
ATOM 1486 C C . TYR A 1 194 ? 40.015 50.105 41.075 1.00 22.72 190 TYR A C 1
ATOM 1487 O O . TYR A 1 194 ? 39.904 48.886 41.192 1.00 22.99 190 TYR A O 1
ATOM 1496 N N . THR A 1 195 ? 39.463 50.968 41.918 1.00 22.24 191 THR A N 1
ATOM 1497 C CA . THR A 1 195 ? 38.610 50.519 43.003 1.00 22.23 191 THR A CA 1
ATOM 1498 C C . THR A 1 195 ? 37.265 51.203 42.704 1.00 24.69 191 THR A C 1
ATOM 1499 O O . THR A 1 195 ? 37.235 52.275 42.111 1.00 24.87 191 THR A O 1
ATOM 1503 N N . PRO A 1 196 ? 36.140 50.593 43.105 1.00 25.22 192 PRO A N 1
ATOM 1504 C CA . PRO A 1 196 ? 34.855 51.235 42.811 1.00 24.73 192 PRO A CA 1
ATOM 1505 C C . PRO A 1 196 ? 34.474 52.348 43.761 1.00 25.49 192 PRO A C 1
ATOM 1506 O O . PRO A 1 196 ? 34.801 52.300 44.952 1.00 23.51 192 PRO A O 1
ATOM 1510 N N . ILE A 1 197 ? 33.791 53.363 43.227 1.00 24.26 193 ILE A N 1
ATOM 1511 C CA . ILE A 1 197 ? 33.299 54.441 44.064 1.00 24.73 193 ILE A CA 1
ATOM 1512 C C . ILE A 1 197 ? 32.050 53.769 44.637 1.00 26.00 193 ILE A C 1
ATOM 1513 O O . ILE A 1 197 ? 31.162 53.351 43.884 1.00 25.13 193 ILE A O 1
ATOM 1518 N N . ARG A 1 198 ? 31.998 53.627 45.954 1.00 26.51 194 ARG A N 1
ATOM 1519 C CA . ARG A 1 198 ? 30.873 52.950 46.584 1.00 28.25 194 ARG A CA 1
ATOM 1520 C C . ARG A 1 198 ? 29.564 53.722 46.400 1.00 30.20 194 ARG A C 1
ATOM 1521 O O . ARG A 1 198 ? 28.531 53.139 46.069 1.00 29.56 194 ARG A O 1
ATOM 1529 N N . ARG A 1 199 ? 29.608 55.028 46.631 1.00 29.36 195 ARG A N 1
ATOM 1530 C CA . ARG A 1 199 ? 28.424 55.857 46.480 1.00 30.53 195 ARG A CA 1
ATOM 1531 C C . ARG A 1 199 ? 28.893 57.201 45.978 1.00 31.31 195 ARG A C 1
ATOM 1532 O O . ARG A 1 199 ? 29.964 57.659 46.371 1.00 31.15 195 ARG A O 1
ATOM 1540 N N . GLU A 1 200 ? 28.103 57.833 45.114 1.00 30.23 196 GLU A N 1
ATOM 1541 C CA . GLU A 1 200 ? 28.479 59.140 44.611 1.00 30.43 196 GLU A CA 1
ATOM 1542 C C . GLU A 1 200 ? 28.085 60.286 45.540 1.00 29.73 196 GLU A C 1
ATOM 1543 O O . GLU A 1 200 ? 27.043 60.903 45.344 1.00 29.78 196 GLU A O 1
ATOM 1549 N N . TRP A 1 201 ? 28.883 60.536 46.580 1.00 27.32 197 TRP A N 1
ATOM 1550 C CA . TRP A 1 201 ? 28.646 61.689 47.456 1.00 25.98 197 TRP A CA 1
ATOM 1551 C C . TRP A 1 201 ? 30.040 62.256 47.683 1.00 24.84 197 TRP A C 1
ATOM 1552 O O . TRP A 1 201 ? 30.413 63.245 47.050 1.00 24.74 197 TRP A O 1
ATOM 1563 N N . TYR A 1 202 ? 30.800 61.645 48.585 1.00 23.82 198 TYR A N 1
ATOM 1564 C CA . TYR A 1 202 ? 32.214 61.991 48.750 1.00 23.37 198 TYR A CA 1
ATOM 1565 C C . TYR A 1 202 ? 32.761 60.983 47.732 1.00 22.46 198 TYR A C 1
ATOM 1566 O O . TYR A 1 202 ? 31.968 60.239 47.129 1.00 21.30 198 TYR A O 1
ATOM 1575 N N . TYR A 1 203 ? 34.076 60.949 47.491 1.00 21.10 199 TYR A N 1
ATOM 1576 C CA . TYR A 1 203 ? 34.583 59.907 46.610 1.00 20.65 199 TYR A CA 1
ATOM 1577 C C . TYR A 1 203 ? 34.832 58.750 47.592 1.00 22.77 199 TYR A C 1
ATOM 1578 O O . TYR A 1 203 ? 35.938 58.563 48.106 1.00 22.21 199 TYR A O 1
ATOM 1587 N N . GLU A 1 204 ? 33.777 57.984 47.870 1.00 23.09 200 GLU A N 1
ATOM 1588 C CA . GLU A 1 204 ? 33.874 56.892 48.835 1.00 24.15 200 GLU A CA 1
ATOM 1589 C C . GLU A 1 204 ? 34.401 55.566 48.274 1.00 24.45 200 GLU A C 1
ATOM 1590 O O . GLU A 1 204 ? 34.000 55.120 47.195 1.00 23.75 200 GLU A O 1
ATOM 1596 N N . VAL A 1 205 ? 35.286 54.931 49.042 1.00 23.95 201 VAL A N 1
ATOM 1597 C CA . VAL A 1 205 ? 35.875 53.670 48.644 1.00 24.06 201 VAL A CA 1
ATOM 1598 C C . VAL A 1 205 ? 35.849 52.682 49.807 1.00 23.83 201 VAL A C 1
ATOM 1599 O O . VAL A 1 205 ? 35.435 53.012 50.931 1.00 23.47 201 VAL A O 1
ATOM 1603 N N . ILE A 1 206 ? 36.273 51.456 49.536 1.00 22.93 202 ILE A N 1
ATOM 1604 C CA . ILE A 1 206 ? 36.324 50.468 50.600 1.00 22.92 202 ILE A CA 1
ATOM 1605 C C . ILE A 1 206 ? 37.706 49.845 50.748 1.00 21.32 202 ILE A C 1
ATOM 1606 O O . ILE A 1 206 ? 38.268 49.296 49.806 1.00 20.32 202 ILE A O 1
ATOM 1611 N N . ILE A 1 207 ? 38.240 49.976 51.953 1.00 20.68 203 ILE A N 1
ATOM 1612 C CA . ILE A 1 207 ? 39.533 49.427 52.326 1.00 20.78 203 ILE A CA 1
ATOM 1613 C C . ILE A 1 207 ? 39.178 48.076 52.938 1.00 23.23 203 ILE A C 1
ATOM 1614 O O . ILE A 1 207 ? 38.283 47.999 53.797 1.00 23.46 203 ILE A O 1
ATOM 1619 N N . VAL A 1 208 ? 39.877 47.027 52.514 1.00 22.48 204 VAL A N 1
ATOM 1620 C CA . VAL A 1 208 ? 39.588 45.688 53.005 1.00 23.31 204 VAL A CA 1
ATOM 1621 C C . VAL A 1 208 ? 40.686 45.041 53.837 1.00 23.33 204 VAL A C 1
ATOM 1622 O O . VAL A 1 208 ? 40.479 43.962 54.367 1.00 23.37 204 VAL A O 1
ATOM 1626 N N . ARG A 1 209 ? 41.847 45.685 53.941 1.00 21.33 205 ARG A N 1
ATOM 1627 C CA . ARG A 1 209 ? 42.964 45.131 54.716 1.00 22.16 205 ARG A CA 1
ATOM 1628 C C . ARG A 1 209 ? 44.023 46.218 54.846 1.00 21.72 205 ARG A C 1
ATOM 1629 O O . ARG A 1 209 ? 44.201 47.040 53.934 1.00 22.52 205 ARG A O 1
ATOM 1637 N N . VAL A 1 210 ? 44.702 46.216 55.983 1.00 20.36 206 VAL A N 1
ATOM 1638 C CA . VAL A 1 210 ? 45.777 47.156 56.252 1.00 20.41 206 VAL A CA 1
ATOM 1639 C C . VAL A 1 210 ? 46.997 46.371 56.777 1.00 19.97 206 VAL A C 1
ATOM 1640 O O . VAL A 1 210 ? 46.850 45.496 57.622 1.00 18.97 206 VAL A O 1
ATOM 1644 N N . GLU A 1 211 ? 48.184 46.686 56.259 1.00 19.30 207 GLU A N 1
ATOM 1645 C CA . GLU A 1 211 ? 49.439 46.058 56.695 1.00 18.89 207 GLU A CA 1
ATOM 1646 C C . GLU A 1 211 ? 50.448 47.127 57.065 1.00 17.61 207 GLU A C 1
ATOM 1647 O O . GLU A 1 211 ? 50.456 48.209 56.465 1.00 16.61 207 GLU A O 1
ATOM 1653 N N . ILE A 1 212 ? 51.304 46.815 58.033 1.00 17.67 208 ILE A N 1
ATOM 1654 C CA . ILE A 1 212 ? 52.390 47.715 58.449 1.00 17.83 208 ILE A CA 1
ATOM 1655 C C . ILE A 1 212 ? 53.642 46.835 58.223 1.00 17.71 208 ILE A C 1
ATOM 1656 O O . ILE A 1 212 ? 53.859 45.866 58.950 1.00 16.40 208 ILE A O 1
ATOM 1661 N N . ASN A 1 213 ? 54.459 47.162 57.224 1.00 17.65 209 ASN A N 1
ATOM 1662 C CA . ASN A 1 213 ? 55.632 46.318 56.892 1.00 15.89 209 ASN A CA 1
ATOM 1663 C C . ASN A 1 213 ? 55.215 44.844 56.691 1.00 17.08 209 ASN A C 1
ATOM 1664 O O . ASN A 1 213 ? 55.861 43.919 57.215 1.00 16.33 209 ASN A O 1
ATOM 1669 N N . GLY A 1 214 ? 54.147 44.633 55.925 1.00 14.74 210 GLY A N 1
ATOM 1670 C CA . GLY A 1 214 ? 53.682 43.289 55.653 1.00 16.58 210 GLY A CA 1
ATOM 1671 C C . GLY A 1 214 ? 52.885 42.608 56.764 1.00 18.10 210 GLY A C 1
ATOM 1672 O O . GLY A 1 214 ? 52.314 41.534 56.546 1.00 20.10 210 GLY A O 1
ATOM 1673 N N . GLN A 1 215 ? 52.843 43.200 57.952 1.00 17.84 211 GLN A N 1
ATOM 1674 C CA . GLN A 1 215 ? 52.111 42.572 59.041 1.00 19.14 211 GLN A CA 1
ATOM 1675 C C . GLN A 1 215 ? 50.669 43.075 59.095 1.00 19.49 211 GLN A C 1
ATOM 1676 O O . GLN A 1 215 ? 50.407 44.266 59.212 1.00 19.62 211 GLN A O 1
ATOM 1682 N N . ASP A 1 216 ? 49.740 42.137 58.978 1.00 21.83 212 ASP A N 1
ATOM 1683 C CA . ASP A 1 216 ? 48.305 42.419 58.985 1.00 23.24 212 ASP A CA 1
ATOM 1684 C C . ASP A 1 216 ? 47.865 43.075 60.283 1.00 23.26 212 ASP A C 1
ATOM 1685 O O . ASP A 1 216 ? 48.193 42.595 61.373 1.00 21.60 212 ASP A O 1
ATOM 1690 N N . LEU A 1 217 ? 47.155 44.193 60.169 1.00 23.87 213 LEU A N 1
ATOM 1691 C CA . LEU A 1 217 ? 46.659 44.875 61.352 1.00 26.60 213 LEU A CA 1
ATOM 1692 C C . LEU A 1 217 ? 45.646 43.925 61.980 1.00 27.81 213 LEU A C 1
ATOM 1693 O O . LEU A 1 217 ? 45.413 43.945 63.193 1.00 30.45 213 LEU A O 1
ATOM 1698 N N . LYS A 1 218 ? 45.019 43.110 61.144 1.00 29.78 214 LYS A N 1
ATOM 1699 C CA . LYS A 1 218 ? 44.106 42.100 61.637 1.00 33.41 214 LYS A CA 1
ATOM 1700 C C . LYS A 1 218 ? 42.883 42.619 62.409 1.00 34.70 214 LYS A C 1
ATOM 1701 O O . LYS A 1 218 ? 42.541 42.092 63.470 1.00 35.14 214 LYS A O 1
ATOM 1707 N N . MET A 1 219 ? 42.230 43.656 61.903 1.00 34.58 215 MET A N 1
ATOM 1708 C CA . MET A 1 219 ? 41.029 44.156 62.561 1.00 34.27 215 MET A CA 1
ATOM 1709 C C . MET A 1 219 ? 39.856 43.748 61.671 1.00 33.79 215 MET A C 1
ATOM 1710 O O . MET A 1 219 ? 40.057 43.405 60.505 1.00 31.77 215 MET A O 1
ATOM 1715 N N . ASP A 1 220 ? 38.643 43.750 62.216 1.00 33.77 216 ASP A N 1
ATOM 1716 C CA . ASP A 1 220 ? 37.449 43.467 61.418 1.00 34.42 216 ASP A CA 1
ATOM 1717 C C . ASP A 1 220 ? 37.516 44.562 60.349 1.00 32.98 216 ASP A C 1
ATOM 1718 O O . ASP A 1 220 ? 37.638 45.725 60.701 1.00 33.44 216 ASP A O 1
ATOM 1723 N N . CYS A 1 221 ? 37.431 44.224 59.066 1.00 32.74 217 CYS A N 1
ATOM 1724 C CA . CYS A 1 221 ? 37.556 45.254 58.038 1.00 34.68 217 CYS A CA 1
ATOM 1725 C C . CYS A 1 221 ? 36.516 46.384 58.083 1.00 34.16 217 CYS A C 1
ATOM 1726 O O . CYS A 1 221 ? 36.770 47.489 57.607 1.00 33.92 217 CYS A O 1
ATOM 1729 N N . LYS A 1 222 ? 35.349 46.131 58.659 1.00 32.75 218 LYS A N 1
ATOM 1730 C CA . LYS A 1 222 ? 34.353 47.195 58.751 1.00 31.97 218 LYS A CA 1
ATOM 1731 C C . LYS A 1 222 ? 34.966 48.371 59.513 1.00 29.95 218 LYS A C 1
ATOM 1732 O O . LYS A 1 222 ? 34.605 49.513 59.283 1.00 29.33 218 LYS A O 1
ATOM 1738 N N . GLU A 1 223 ? 35.898 48.083 60.420 1.00 28.17 219 GLU A N 1
ATOM 1739 C CA . GLU A 1 223 ? 36.539 49.133 61.208 1.00 28.89 219 GLU A CA 1
ATOM 1740 C C . GLU A 1 223 ? 37.330 50.134 60.357 1.00 27.17 219 GLU A C 1
ATOM 1741 O O . GLU A 1 223 ? 37.406 51.312 60.707 1.00 25.18 219 GLU A O 1
ATOM 1747 N N . TYR A 1 224 ? 37.935 49.664 59.266 1.00 25.33 220 TYR A N 1
ATOM 1748 C CA . TYR A 1 224 ? 38.742 50.546 58.413 1.00 26.76 220 TYR A CA 1
ATOM 1749 C C . TYR A 1 224 ? 37.873 51.558 57.680 1.00 28.67 220 TYR A C 1
ATOM 1750 O O . TYR A 1 224 ? 38.347 52.614 57.251 1.00 29.94 220 TYR A O 1
ATOM 1759 N N . ASN A 1 225 ? 36.604 51.218 57.504 1.00 29.63 221 ASN A N 1
ATOM 1760 C CA . ASN A 1 225 ? 35.684 52.100 56.800 1.00 30.67 221 ASN A CA 1
ATOM 1761 C C . ASN A 1 225 ? 34.617 52.564 57.762 1.00 32.04 221 ASN A C 1
ATOM 1762 O O . ASN A 1 225 ? 33.541 53.005 57.349 1.00 30.78 221 ASN A O 1
ATOM 1767 N N . TYR A 1 226 ? 34.948 52.491 59.048 1.00 33.85 222 TYR A N 1
ATOM 1768 C CA . TYR A 1 226 ? 34.001 52.857 60.068 1.00 35.99 222 TYR A CA 1
ATOM 1769 C C . TYR A 1 226 ? 33.562 54.266 59.887 1.00 37.55 222 TYR A C 1
ATOM 1770 O O . TYR A 1 226 ? 34.262 55.231 60.227 1.00 36.34 222 TYR A O 1
ATOM 1779 N N . ASP A 1 227 ? 32.342 54.300 59.355 1.00 39.05 223 ASP A N 1
ATOM 1780 C CA . ASP A 1 227 ? 31.566 55.450 58.997 1.00 35.93 223 ASP A CA 1
ATOM 1781 C C . ASP A 1 227 ? 31.703 55.498 57.480 1.00 33.29 223 ASP A C 1
ATOM 1782 O O . ASP A 1 227 ? 30.737 55.237 56.754 1.00 31.23 223 ASP A O 1
ATOM 1787 N N . LYS A 1 228 ? 32.917 55.772 57.001 1.00 29.12 224 LYS A N 1
ATOM 1788 C CA . LYS A 1 228 ? 33.174 55.837 55.561 1.00 25.01 224 LYS A CA 1
ATOM 1789 C C . LYS A 1 228 ? 34.677 55.976 55.334 1.00 23.82 224 LYS A C 1
ATOM 1790 O O . LYS A 1 228 ? 35.428 56.223 56.273 1.00 24.17 224 LYS A O 1
ATOM 1796 N N . SER A 1 229 ? 35.092 55.808 54.084 1.00 22.69 225 SER A N 1
ATOM 1797 C CA . SER A 1 229 ? 36.486 55.940 53.675 1.00 22.10 225 SER A CA 1
ATOM 1798 C C . SER A 1 229 ? 36.465 56.781 52.407 1.00 20.75 225 SER A C 1
ATOM 1799 O O . SER A 1 229 ? 35.849 56.381 51.438 1.00 20.89 225 SER A O 1
ATOM 1802 N N . ILE A 1 230 ? 37.124 57.939 52.413 1.00 20.40 226 ILE A N 1
ATOM 1803 C CA . ILE A 1 230 ? 37.098 58.799 51.231 1.00 20.43 226 ILE A CA 1
ATOM 1804 C C . ILE A 1 230 ? 38.487 59.252 50.760 1.00 20.91 226 ILE A C 1
ATOM 1805 O O . ILE A 1 230 ? 39.473 59.127 51.482 1.00 18.42 226 ILE A O 1
ATOM 1810 N N . VAL A 1 231 ? 38.546 59.755 49.533 1.00 19.56 227 VAL A N 1
ATOM 1811 C CA . VAL A 1 231 ? 39.798 60.254 48.975 1.00 20.50 227 VAL A CA 1
ATOM 1812 C C . VAL A 1 231 ? 39.570 61.741 48.954 1.00 21.20 227 VAL A C 1
ATOM 1813 O O . VAL A 1 231 ? 38.595 62.199 48.356 1.00 19.82 227 VAL A O 1
ATOM 1817 N N . ASP A 1 232 ? 40.451 62.489 49.624 1.00 19.61 228 ASP A N 1
ATOM 1818 C CA . ASP A 1 232 ? 40.299 63.938 49.732 1.00 20.20 228 ASP A CA 1
ATOM 1819 C C . ASP A 1 232 ? 41.610 64.709 49.610 1.00 20.21 228 ASP A C 1
ATOM 1820 O O . ASP A 1 232 ? 42.416 64.737 50.540 1.00 16.73 228 ASP A O 1
ATOM 1825 N N . SER A 1 233 ? 41.794 65.334 48.443 1.00 18.75 229 SER A N 1
ATOM 1826 C CA . SER A 1 233 ? 42.971 66.133 48.139 1.00 18.77 229 SER A CA 1
ATOM 1827 C C . SER A 1 233 ? 43.030 67.373 49.035 1.00 18.40 229 SER A C 1
ATOM 1828 O O . SER A 1 233 ? 44.085 67.969 49.183 1.00 17.13 229 SER A O 1
ATOM 1831 N N . GLY A 1 234 ? 41.889 67.751 49.617 1.00 17.46 230 GLY A N 1
ATOM 1832 C CA . GLY A 1 234 ? 41.846 68.909 50.497 1.00 17.96 230 GLY A CA 1
ATOM 1833 C C . GLY A 1 234 ? 42.158 68.601 51.962 1.00 18.53 230 GLY A C 1
ATOM 1834 O O . GLY A 1 234 ? 41.968 69.446 52.846 1.00 16.61 230 GLY A O 1
ATOM 1835 N N . THR A 1 235 ? 42.608 67.383 52.234 1.00 18.21 231 THR A N 1
ATOM 1836 C CA . THR A 1 235 ? 42.977 67.009 53.609 1.00 17.43 231 THR A CA 1
ATOM 1837 C C . THR A 1 235 ? 44.464 66.644 53.571 1.00 18.05 231 THR A C 1
ATOM 1838 O O . THR A 1 235 ? 44.906 65.840 52.747 1.00 17.10 231 THR A O 1
ATOM 1842 N N . THR A 1 236 ? 45.237 67.255 54.456 1.00 17.66 232 THR A N 1
ATOM 1843 C CA . THR A 1 236 ? 46.677 67.016 54.493 1.00 17.24 232 THR A CA 1
ATOM 1844 C C . THR A 1 236 ? 47.024 65.561 54.850 1.00 18.63 232 THR A C 1
ATOM 1845 O O . THR A 1 236 ? 47.730 64.860 54.103 1.00 18.07 232 THR A O 1
ATOM 1849 N N . ASN A 1 237 ? 46.512 65.103 55.990 1.00 16.76 233 ASN A N 1
ATOM 1850 C CA . ASN A 1 237 ? 46.861 63.765 56.518 1.00 18.96 233 ASN A CA 1
ATOM 1851 C C . ASN A 1 237 ? 46.140 62.532 56.035 1.00 18.29 233 ASN A C 1
ATOM 1852 O O . ASN A 1 237 ? 45.086 62.594 55.396 1.00 17.14 233 ASN A O 1
ATOM 1857 N N . LEU A 1 238 ? 46.734 61.393 56.400 1.00 17.78 234 LEU A N 1
ATOM 1858 C CA . LEU A 1 238 ? 46.090 60.120 56.201 1.00 17.72 234 LEU A CA 1
ATOM 1859 C C . LEU A 1 238 ? 45.326 60.132 57.534 1.00 18.80 234 LEU A C 1
ATOM 1860 O O . LEU A 1 238 ? 45.970 60.165 58.583 1.00 18.74 234 LEU A O 1
ATOM 1865 N N . ARG A 1 239 ? 43.994 60.125 57.526 1.00 19.77 235 ARG A N 1
ATOM 1866 C CA . ARG A 1 239 ? 43.244 60.119 58.793 1.00 20.34 235 ARG A CA 1
ATOM 1867 C C . ARG A 1 239 ? 42.535 58.774 58.967 1.00 18.43 235 ARG A C 1
ATOM 1868 O O . ARG A 1 239 ? 41.929 58.237 58.035 1.00 19.94 235 ARG A O 1
ATOM 1876 N N . LEU A 1 240 ? 42.602 58.232 60.171 1.00 19.45 236 LEU A N 1
ATOM 1877 C CA . LEU A 1 240 ? 42.039 56.923 60.442 1.00 18.04 236 LEU A CA 1
ATOM 1878 C C . LEU A 1 240 ? 41.028 56.914 61.585 1.00 20.56 236 LEU A C 1
ATOM 1879 O O . LEU A 1 240 ? 41.147 57.697 62.517 1.00 21.23 236 LEU A O 1
ATOM 1884 N N . PRO A 1 241 ? 40.007 56.038 61.508 1.00 22.08 237 PRO A N 1
ATOM 1885 C CA . PRO A 1 241 ? 38.998 55.942 62.577 1.00 24.81 237 PRO A CA 1
ATOM 1886 C C . PRO A 1 241 ? 39.784 55.684 63.877 1.00 26.16 237 PRO A C 1
ATOM 1887 O O . PRO A 1 241 ? 40.823 55.022 63.853 1.00 24.96 237 PRO A O 1
ATOM 1891 N N . LYS A 1 242 ? 39.300 56.194 65.000 1.00 28.57 238 LYS A N 1
ATOM 1892 C CA . LYS A 1 242 ? 40.025 56.053 66.267 1.00 30.99 238 LYS A CA 1
ATOM 1893 C C . LYS A 1 242 ? 40.619 54.679 66.586 1.00 30.77 238 LYS A C 1
ATOM 1894 O O . LYS A 1 242 ? 41.786 54.613 66.970 1.00 30.52 238 LYS A O 1
ATOM 1900 N N . LYS A 1 243 ? 39.854 53.597 66.437 1.00 30.06 239 LYS A N 1
ATOM 1901 C CA . LYS A 1 243 ? 40.392 52.266 66.753 1.00 32.08 239 LYS A CA 1
ATOM 1902 C C . LYS A 1 243 ? 41.521 51.843 65.811 1.00 30.47 239 LYS A C 1
ATOM 1903 O O . LYS A 1 243 ? 42.476 51.203 66.242 1.00 28.90 239 LYS A O 1
ATOM 1909 N N . VAL A 1 244 ? 41.371 52.162 64.523 1.00 28.99 240 VAL A N 1
ATOM 1910 C CA . VAL A 1 244 ? 42.370 51.819 63.510 1.00 25.57 240 VAL A CA 1
ATOM 1911 C C . VAL A 1 244 ? 43.622 52.647 63.780 1.00 24.69 240 VAL A C 1
ATOM 1912 O O . VAL A 1 244 ? 44.749 52.134 63.739 1.00 25.99 240 VAL A O 1
ATOM 1916 N N . PHE A 1 245 ? 43.422 53.931 64.064 1.00 23.10 241 PHE A N 1
ATOM 1917 C CA . PHE A 1 245 ? 44.528 54.811 64.377 1.00 23.17 241 PHE A CA 1
ATOM 1918 C C . PHE A 1 245 ? 45.330 54.255 65.562 1.00 23.25 241 PHE A C 1
ATOM 1919 O O . PHE A 1 245 ? 46.554 54.238 65.525 1.00 22.15 241 PHE A O 1
ATOM 1927 N N . GLU A 1 246 ? 44.652 53.823 66.628 1.00 23.08 242 GLU A N 1
ATOM 1928 C CA . GLU A 1 246 ? 45.407 53.312 67.784 1.00 24.55 242 GLU A CA 1
ATOM 1929 C C . GLU A 1 246 ? 46.184 52.053 67.427 1.00 23.89 242 GLU A C 1
ATOM 1930 O O . GLU A 1 246 ? 47.363 51.927 67.783 1.00 23.17 242 GLU A O 1
ATOM 1936 N N . ALA A 1 247 ? 45.554 51.133 66.709 1.00 22.72 243 ALA A N 1
ATOM 1937 C CA . ALA A 1 247 ? 46.255 49.919 66.320 1.00 24.87 243 ALA A CA 1
ATOM 1938 C C . ALA A 1 247 ? 47.428 50.228 65.367 1.00 25.61 243 ALA A C 1
ATOM 1939 O O . ALA A 1 247 ? 48.529 49.654 65.491 1.00 24.06 243 ALA A O 1
ATOM 1941 N N . ALA A 1 248 ? 47.197 51.135 64.422 1.00 25.32 244 ALA A N 1
ATOM 1942 C CA . ALA A 1 248 ? 48.233 51.485 63.457 1.00 25.10 244 ALA A CA 1
ATOM 1943 C C . ALA A 1 248 ? 49.424 52.131 64.148 1.00 24.62 244 ALA A C 1
ATOM 1944 O O . ALA A 1 248 ? 50.570 51.779 63.871 1.00 24.70 244 ALA A O 1
ATOM 1946 N N . VAL A 1 249 ? 49.167 53.054 65.071 1.00 23.21 245 VAL A N 1
ATOM 1947 C CA . VAL A 1 249 ? 50.261 53.720 65.757 1.00 23.53 245 VAL A CA 1
ATOM 1948 C C . VAL A 1 249 ? 51.053 52.751 66.616 1.00 23.27 245 VAL A C 1
ATOM 1949 O O . VAL A 1 249 ? 52.277 52.820 66.660 1.00 22.52 245 VAL A O 1
ATOM 1953 N N . LYS A 1 250 ? 50.354 51.847 67.294 1.00 22.74 246 LYS A N 1
ATOM 1954 C CA . LYS A 1 250 ? 51.025 50.859 68.136 1.00 22.87 246 LYS A CA 1
ATOM 1955 C C . LYS A 1 250 ? 52.016 50.044 67.265 1.00 22.76 246 LYS A C 1
ATOM 1956 O O . LYS A 1 250 ? 53.172 49.790 67.639 1.00 19.90 246 LYS A O 1
ATOM 1962 N N . SER A 1 251 ? 51.553 49.664 66.080 1.00 21.00 247 SER A N 1
ATOM 1963 C CA . SER A 1 251 ? 52.375 48.879 65.171 1.00 21.20 247 SER A CA 1
ATOM 1964 C C . SER A 1 251 ? 53.551 49.693 64.562 1.00 21.04 247 SER A C 1
ATOM 1965 O O . SER A 1 251 ? 54.662 49.170 64.395 1.00 20.45 247 SER A O 1
ATOM 1968 N N . ILE A 1 252 ? 53.322 50.963 64.218 1.00 18.38 248 ILE A N 1
ATOM 1969 C CA . ILE A 1 252 ? 54.408 51.779 63.679 1.00 19.57 248 ILE A CA 1
ATOM 1970 C C . ILE A 1 252 ? 55.454 52.057 64.785 1.00 21.69 248 ILE A C 1
ATOM 1971 O O . ILE A 1 252 ? 56.680 52.068 64.542 1.00 18.92 248 ILE A O 1
ATOM 1976 N N . LYS A 1 253 ? 54.978 52.295 66.005 1.00 21.79 249 LYS A N 1
ATOM 1977 C CA . LYS A 1 253 ? 55.897 52.531 67.129 1.00 22.04 249 LYS A CA 1
ATOM 1978 C C . LYS A 1 253 ? 56.778 51.286 67.322 1.00 21.38 249 LYS A C 1
ATOM 1979 O O . LYS A 1 253 ? 57.985 51.405 67.527 1.00 21.74 249 LYS A O 1
ATOM 1985 N N . ALA A 1 254 ? 56.174 50.103 67.252 1.00 22.11 250 ALA A N 1
ATOM 1986 C CA . ALA A 1 254 ? 56.936 48.871 67.444 1.00 23.42 250 ALA A CA 1
ATOM 1987 C C . ALA A 1 254 ? 57.996 48.671 66.343 1.00 23.06 250 ALA A C 1
ATOM 1988 O O . ALA A 1 254 ? 59.103 48.213 66.619 1.00 21.52 250 ALA A O 1
ATOM 1990 N N . ALA A 1 255 ? 57.647 48.992 65.104 1.00 20.69 251 ALA A N 1
ATOM 1991 C CA . ALA A 1 255 ? 58.602 48.850 63.989 1.00 20.55 251 ALA A CA 1
ATOM 1992 C C . ALA A 1 255 ? 59.755 49.868 64.094 1.00 20.67 251 ALA A C 1
ATOM 1993 O O . ALA A 1 255 ? 60.881 49.603 63.648 1.00 19.98 251 ALA A O 1
ATOM 1995 N N . SER A 1 256 ? 59.486 51.029 64.684 1.00 18.67 252 SER A N 1
ATOM 1996 C CA . SER A 1 256 ? 60.507 52.063 64.785 1.00 20.50 252 SER A CA 1
ATOM 1997 C C . SER A 1 256 ? 61.128 52.188 66.179 1.00 21.89 252 SER A C 1
ATOM 1998 O O . SER A 1 256 ? 61.874 53.129 66.437 1.00 21.44 252 SER A O 1
ATOM 2001 N N . SER A 1 257 ? 60.846 51.231 67.057 1.00 24.30 253 SER A N 1
ATOM 2002 C CA . SER A 1 257 ? 61.331 51.305 68.437 1.00 27.43 253 SER A CA 1
ATOM 2003 C C . SER A 1 257 ? 62.825 51.477 68.688 1.00 28.66 253 SER A C 1
ATOM 2004 O O . SER A 1 257 ? 63.208 51.762 69.824 1.00 28.83 253 SER A O 1
ATOM 2007 N N . THR A 1 258 ? 63.677 51.305 67.675 1.00 28.53 254 THR A N 1
ATOM 2008 C CA . THR A 1 258 ? 65.110 51.505 67.892 1.00 29.14 254 THR A CA 1
ATOM 2009 C C . THR A 1 258 ? 65.355 52.984 68.194 1.00 29.79 254 THR A C 1
ATOM 2010 O O . THR A 1 258 ? 66.449 53.391 68.574 1.00 28.69 254 THR A O 1
ATOM 2014 N N . GLU A 1 259 ? 64.330 53.799 67.982 1.00 29.94 255 GLU A N 1
ATOM 2015 C CA . GLU A 1 259 ? 64.429 55.204 68.316 1.00 31.40 255 GLU A CA 1
ATOM 2016 C C . GLU A 1 259 ? 63.144 55.531 69.033 1.00 31.59 255 GLU A C 1
ATOM 2017 O O . GLU A 1 259 ? 62.101 54.977 68.714 1.00 30.11 255 GLU A O 1
ATOM 2023 N N . LYS A 1 260 ? 63.221 56.386 70.042 1.00 33.71 256 LYS A N 1
ATOM 2024 C CA . LYS A 1 260 ? 62.012 56.753 70.776 1.00 36.27 256 LYS A CA 1
ATOM 2025 C C . LYS A 1 260 ? 61.672 58.205 70.474 1.00 35.95 256 LYS A C 1
ATOM 2026 O O . LYS A 1 260 ? 62.559 59.062 70.359 1.00 35.01 256 LYS A O 1
ATOM 2032 N N . PHE A 1 261 ? 60.384 58.468 70.330 1.00 35.66 257 PHE A N 1
ATOM 2033 C CA . PHE A 1 261 ? 59.918 59.811 70.027 1.00 36.49 257 PHE A CA 1
ATOM 2034 C C . PHE A 1 261 ? 58.894 60.194 71.086 1.00 38.32 257 PHE A C 1
ATOM 2035 O O . PHE A 1 261 ? 58.188 59.327 71.622 1.00 38.33 257 PHE A O 1
ATOM 2043 N N . PRO A 1 262 ? 58.812 61.491 71.423 1.00 38.81 258 PRO A N 1
ATOM 2044 C CA . PRO A 1 262 ? 57.825 61.885 72.441 1.00 39.35 258 PRO A CA 1
ATOM 2045 C C . PRO A 1 262 ? 56.396 61.554 72.004 1.00 39.49 258 PRO A C 1
ATOM 2046 O O . PRO A 1 262 ? 56.113 61.453 70.814 1.00 39.25 258 PRO A O 1
ATOM 2050 N N . ASP A 1 263 ? 55.508 61.363 72.972 1.00 38.84 259 ASP A N 1
ATOM 2051 C CA . ASP A 1 263 ? 54.114 61.062 72.678 1.00 38.16 259 ASP A CA 1
ATOM 2052 C C . ASP A 1 263 ? 53.524 62.146 71.784 1.00 35.77 259 ASP A C 1
ATOM 2053 O O . ASP A 1 263 ? 52.715 61.860 70.907 1.00 34.70 259 ASP A O 1
ATOM 2058 N N . GLY A 1 264 ? 53.937 63.390 72.018 1.00 33.02 260 GLY A N 1
ATOM 2059 C CA . GLY A 1 264 ? 53.436 64.493 71.225 1.00 30.20 260 GLY A CA 1
ATOM 2060 C C . GLY A 1 264 ? 53.682 64.315 69.733 1.00 28.95 260 GLY A C 1
ATOM 2061 O O . GLY A 1 264 ? 52.915 64.803 68.915 1.00 27.94 260 GLY A O 1
ATOM 2062 N N . PHE A 1 265 ? 54.758 63.619 69.369 1.00 26.65 261 PHE A N 1
ATOM 2063 C CA . PHE A 1 265 ? 55.060 63.418 67.958 1.00 25.49 261 PHE A CA 1
ATOM 2064 C C . PHE A 1 265 ? 53.956 62.578 67.329 1.00 24.38 261 PHE A C 1
ATOM 2065 O O . PHE A 1 265 ? 53.367 62.955 66.313 1.00 24.00 261 PHE A O 1
ATOM 2073 N N . TRP A 1 266 ? 53.663 61.450 67.965 1.00 24.39 262 TRP A N 1
ATOM 2074 C CA . TRP A 1 266 ? 52.642 60.545 67.491 1.00 25.21 262 TRP A CA 1
ATOM 2075 C C . TRP A 1 266 ? 51.246 61.171 67.482 1.00 26.98 262 TRP A C 1
ATOM 2076 O O . TRP A 1 266 ? 50.348 60.678 66.805 1.00 26.22 262 TRP A O 1
ATOM 2087 N N . LEU A 1 267 ? 51.054 62.248 68.236 1.00 28.68 263 LEU A N 1
ATOM 2088 C CA . LEU A 1 267 ? 49.744 62.900 68.265 1.00 31.39 263 LEU A CA 1
ATOM 2089 C C . LEU A 1 267 ? 49.750 64.055 67.274 1.00 32.44 263 LEU A C 1
ATOM 2090 O O . LEU A 1 267 ? 48.785 64.817 67.176 1.00 30.87 263 LEU A O 1
ATOM 2095 N N . GLY A 1 268 ? 50.852 64.185 66.544 1.00 33.72 264 GLY A N 1
ATOM 2096 C CA . GLY A 1 268 ? 50.956 65.236 65.551 1.00 37.43 264 GLY A CA 1
ATOM 2097 C C . GLY A 1 268 ? 51.039 66.575 66.230 1.00 39.69 264 GLY A C 1
ATOM 2098 O O . GLY A 1 268 ? 50.706 67.605 65.655 1.00 41.35 264 GLY A O 1
ATOM 2099 N N . GLU A 1 269 ? 51.493 66.563 67.469 1.00 41.05 265 GLU A N 1
ATOM 2100 C CA . GLU A 1 269 ? 51.599 67.800 68.207 1.00 42.89 265 GLU A CA 1
ATOM 2101 C C . GLU A 1 269 ? 52.989 68.386 68.186 1.00 41.43 265 GLU A C 1
ATOM 2102 O O . GLU A 1 269 ? 53.158 69.572 68.459 1.00 42.67 265 GLU A O 1
ATOM 2108 N N . GLN A 1 270 ? 53.995 67.576 67.872 1.00 38.22 266 GLN A N 1
ATOM 2109 C CA . GLN A 1 270 ? 55.335 68.134 67.797 1.00 35.70 266 GLN A CA 1
ATOM 2110 C C . GLN A 1 270 ? 56.161 67.500 66.703 1.00 32.52 266 GLN A C 1
ATOM 2111 O O . GLN A 1 270 ? 55.851 66.417 66.225 1.00 28.43 266 GLN A O 1
ATOM 2117 N N . LEU A 1 271 ? 57.211 68.188 66.288 1.00 30.96 267 LEU A N 1
ATOM 2118 C CA . LEU A 1 271 ? 58.014 67.648 65.213 1.00 30.81 267 LEU A CA 1
ATOM 2119 C C . LEU A 1 271 ? 59.185 66.828 65.704 1.00 29.79 267 LEU A C 1
ATOM 2120 O O . LEU A 1 271 ? 59.530 66.853 66.892 1.00 28.05 267 LEU A O 1
ATOM 2125 N N . VAL A 1 272 ? 59.765 66.038 64.813 1.00 26.38 268 VAL A N 1
ATOM 2126 C CA . VAL A 1 272 ? 60.956 65.290 65.199 1.00 25.38 268 VAL A CA 1
ATOM 2127 C C . VAL A 1 272 ? 61.993 65.773 64.207 1.00 25.35 268 VAL A C 1
ATOM 2128 O O . VAL A 1 272 ? 61.686 65.981 63.030 1.00 24.80 268 VAL A O 1
ATOM 2132 N N . CYS A 1 273 ? 63.211 65.986 64.688 1.00 23.90 269 CYS A N 1
ATOM 2133 C CA . CYS A 1 273 ? 64.279 66.490 63.842 1.00 23.50 269 CYS A CA 1
ATOM 2134 C C . CYS A 1 273 ? 65.525 65.622 63.882 1.00 22.37 269 CYS A C 1
ATOM 2135 O O . CYS A 1 273 ? 65.900 65.050 64.929 1.00 22.59 269 CYS A O 1
ATOM 2138 N N . TRP A 1 274 ? 66.170 65.514 62.731 1.00 18.89 270 TRP A N 1
ATOM 2139 C CA . TRP A 1 274 ? 67.395 64.740 62.645 1.00 18.55 270 TRP A CA 1
ATOM 2140 C C . TRP A 1 274 ? 68.430 65.635 62.012 1.00 19.99 270 TRP A C 1
ATOM 2141 O O . TRP A 1 274 ? 68.094 66.543 61.244 1.00 19.40 270 TRP A O 1
ATOM 2152 N N . GLN A 1 275 ? 69.689 65.401 62.353 1.00 19.55 271 GLN A N 1
ATOM 2153 C CA . GLN A 1 275 ? 70.760 66.180 61.770 1.00 21.17 271 GLN A CA 1
ATOM 2154 C C . GLN A 1 275 ? 70.727 66.002 60.249 1.00 20.52 271 GLN A C 1
ATOM 2155 O O . GLN A 1 275 ? 70.333 64.955 59.735 1.00 17.60 271 GLN A O 1
ATOM 2161 N N . ALA A 1 276 ? 71.102 67.067 59.555 1.00 20.91 272 ALA A N 1
ATOM 2162 C CA . ALA A 1 276 ? 71.088 67.141 58.095 1.00 21.65 272 ALA A CA 1
ATOM 2163 C C . ALA A 1 276 ? 71.385 65.859 57.346 1.00 20.13 272 ALA A C 1
ATOM 2164 O O . ALA A 1 276 ? 72.470 65.308 57.450 1.00 20.83 272 ALA A O 1
ATOM 2166 N N . GLY A 1 277 ? 70.397 65.384 56.591 1.00 19.50 273 GLY A N 1
ATOM 2167 C CA . GLY A 1 277 ? 70.571 64.184 55.788 1.00 18.16 273 GLY A CA 1
ATOM 2168 C C . GLY A 1 277 ? 70.540 62.827 56.468 1.00 18.47 273 GLY A C 1
ATOM 2169 O O . GLY A 1 277 ? 70.672 61.805 55.787 1.00 16.65 273 GLY A O 1
ATOM 2170 N N . THR A 1 278 ? 70.344 62.804 57.787 1.00 15.38 274 THR A N 1
ATOM 2171 C CA . THR A 1 278 ? 70.365 61.554 58.521 1.00 17.59 274 THR A CA 1
ATOM 2172 C C . THR A 1 278 ? 69.023 60.964 58.935 1.00 18.14 274 THR A C 1
ATOM 2173 O O . THR A 1 278 ? 68.984 60.028 59.753 1.00 19.28 274 THR A O 1
ATOM 2177 N N . THR A 1 279 ? 67.934 61.476 58.385 1.00 17.76 275 THR A N 1
ATOM 2178 C CA . THR A 1 279 ? 66.612 60.932 58.708 1.00 18.19 275 THR A CA 1
ATOM 2179 C C . THR A 1 279 ? 66.723 59.426 58.452 1.00 18.93 275 THR A C 1
ATOM 2180 O O . THR A 1 279 ? 67.112 58.999 57.373 1.00 17.18 275 THR A O 1
ATOM 2184 N N . PRO A 1 280 ? 66.409 58.607 59.466 1.00 19.17 276 PRO A N 1
ATOM 2185 C CA . PRO A 1 280 ? 66.488 57.144 59.369 1.00 19.59 276 PRO A CA 1
ATOM 2186 C C . PRO A 1 280 ? 65.224 56.537 58.766 1.00 18.74 276 PRO A C 1
ATOM 2187 O O . PRO A 1 280 ? 64.498 55.805 59.439 1.00 19.53 276 PRO A O 1
ATOM 2191 N N . TRP A 1 281 ? 64.966 56.848 57.499 1.00 16.77 277 TRP A N 1
ATOM 2192 C CA . TRP A 1 281 ? 63.790 56.333 56.826 1.00 15.52 277 TRP A CA 1
ATOM 2193 C C . TRP A 1 281 ? 63.629 54.832 57.010 1.00 14.40 277 TRP A C 1
ATOM 2194 O O . TRP A 1 281 ? 62.518 54.352 57.280 1.00 14.94 277 TRP A O 1
ATOM 2205 N N . ASN A 1 282 ? 64.734 54.100 56.851 1.00 12.16 278 ASN A N 1
ATOM 2206 C CA . ASN A 1 282 ? 64.708 52.637 56.942 1.00 13.41 278 ASN A CA 1
ATOM 2207 C C . ASN A 1 282 ? 64.089 52.116 58.224 1.00 12.69 278 ASN A C 1
ATOM 2208 O O . ASN A 1 282 ? 63.548 51.017 58.226 1.00 15.36 278 ASN A O 1
ATOM 2213 N N . ILE A 1 283 ? 64.155 52.853 59.334 1.00 14.08 279 ILE A N 1
ATOM 2214 C CA . ILE A 1 283 ? 63.544 52.279 60.542 1.00 15.02 279 ILE A CA 1
ATOM 2215 C C . ILE A 1 283 ? 62.010 52.356 60.537 1.00 17.36 279 ILE A C 1
ATOM 2216 O O . ILE A 1 283 ? 61.353 51.592 61.263 1.00 16.99 279 ILE A O 1
ATOM 2221 N N . PHE A 1 284 ? 61.437 53.265 59.741 1.00 15.38 280 PHE A N 1
ATOM 2222 C CA . PHE A 1 284 ? 59.978 53.379 59.669 1.00 15.93 280 PHE A CA 1
ATOM 2223 C C . PHE A 1 284 ? 59.411 52.388 58.655 1.00 16.11 280 PHE A C 1
ATOM 2224 O O . PHE A 1 284 ? 59.981 52.174 57.584 1.00 15.78 280 PHE A O 1
ATOM 2232 N N . PRO A 1 285 ? 58.251 51.792 58.974 1.00 14.00 281 PRO A N 1
ATOM 2233 C CA . PRO A 1 285 ? 57.610 50.812 58.101 1.00 13.58 281 PRO A CA 1
ATOM 2234 C C . PRO A 1 285 ? 56.832 51.403 56.944 1.00 13.58 281 PRO A C 1
ATOM 2235 O O . PRO A 1 285 ? 56.434 52.571 56.978 1.00 13.12 281 PRO A O 1
ATOM 2239 N N . VAL A 1 286 ? 56.623 50.579 55.918 1.00 15.10 282 VAL A N 1
ATOM 2240 C CA . VAL A 1 286 ? 55.807 50.997 54.796 1.00 14.35 282 VAL A CA 1
ATOM 2241 C C . VAL A 1 286 ? 54.373 50.656 55.281 1.00 14.35 282 VAL A C 1
ATOM 2242 O O . VAL A 1 286 ? 54.212 49.850 56.186 1.00 14.61 282 VAL A O 1
ATOM 2246 N N . ILE A 1 287 ? 53.355 51.278 54.701 1.00 14.20 283 ILE A N 1
ATOM 2247 C CA . ILE A 1 287 ? 51.962 51.016 55.075 1.00 15.71 283 ILE A CA 1
ATOM 2248 C C . ILE A 1 287 ? 51.231 50.672 53.795 1.00 16.64 283 ILE A C 1
ATOM 2249 O O . ILE A 1 287 ? 51.316 51.409 52.812 1.00 17.30 283 ILE A O 1
ATOM 2254 N N . SER A 1 288 ? 50.525 49.546 53.810 1.00 16.38 284 SER A N 1
ATOM 2255 C CA . SER A 1 288 ? 49.770 49.098 52.665 1.00 16.19 284 SER A CA 1
ATOM 2256 C C . SER A 1 288 ? 48.290 49.107 52.989 1.00 18.51 284 SER A C 1
ATOM 2257 O O . SER A 1 288 ? 47.860 48.600 54.036 1.00 17.22 284 SER A O 1
ATOM 2260 N N . LEU A 1 289 ? 47.521 49.699 52.088 1.00 18.78 285 LEU A N 1
ATOM 2261 C CA . LEU A 1 289 ? 46.078 49.720 52.223 1.00 19.78 285 LEU A CA 1
ATOM 2262 C C . LEU A 1 289 ? 45.598 48.925 51.018 1.00 19.49 285 LEU A C 1
ATOM 2263 O O . LEU A 1 289 ? 45.988 49.220 49.876 1.00 19.97 285 LEU A O 1
ATOM 2268 N N . TYR A 1 290 ? 44.804 47.889 51.279 1.00 19.75 286 TYR A N 1
ATOM 2269 C CA . TYR A 1 290 ? 44.243 47.062 50.215 1.00 18.46 286 TYR A CA 1
ATOM 2270 C C . TYR A 1 290 ? 42.851 47.604 49.911 1.00 18.52 286 TYR A C 1
ATOM 2271 O O . TYR A 1 290 ? 42.052 47.841 50.823 1.00 17.30 286 TYR A O 1
ATOM 2280 N N . LEU A 1 291 ? 42.582 47.793 48.629 1.00 19.08 287 LEU A N 1
ATOM 2281 C CA . LEU A 1 291 ? 41.318 48.333 48.162 1.00 20.65 287 LEU A CA 1
ATOM 2282 C C . LEU A 1 291 ? 40.568 47.292 47.367 1.00 22.42 287 LEU A C 1
ATOM 2283 O O . LEU A 1 291 ? 41.172 46.492 46.654 1.00 22.64 287 LEU A O 1
ATOM 2288 N N . MET A 1 292 ? 39.249 47.315 47.494 1.00 24.00 288 MET A N 1
ATOM 2289 C CA . MET A 1 292 ? 38.381 46.399 46.761 1.00 26.08 288 MET A CA 1
ATOM 2290 C C . MET A 1 292 ? 38.616 46.651 45.264 1.00 25.23 288 MET A C 1
ATOM 2291 O O . MET A 1 292 ? 38.715 47.797 44.830 1.00 24.22 288 MET A O 1
ATOM 2296 N N . GLY A 1 293 ? 38.736 45.580 44.485 1.00 25.14 289 GLY A N 1
ATOM 2297 C CA . GLY A 1 293 ? 38.974 45.722 43.061 1.00 24.96 289 GLY A CA 1
ATOM 2298 C C . GLY A 1 293 ? 37.681 45.794 42.259 1.00 25.71 289 GLY A C 1
ATOM 2299 O O . GLY A 1 293 ? 36.598 45.781 42.824 1.00 24.51 289 GLY A O 1
ATOM 2300 N N . GLU A 1 294 ? 37.791 45.897 40.942 1.00 27.83 290 GLU A N 1
ATOM 2301 C CA . GLU A 1 294 ? 36.602 45.943 40.104 1.00 32.76 290 GLU A CA 1
ATOM 2302 C C . GLU A 1 294 ? 36.106 44.516 39.824 1.00 35.15 290 GLU A C 1
ATOM 2303 O O . GLU A 1 294 ? 34.926 44.305 39.554 1.00 35.89 290 GLU A O 1
ATOM 2309 N N . VAL A 1 295 ? 37.020 43.550 39.884 1.00 36.07 291 VAL A N 1
ATOM 2310 C CA . VAL A 1 295 ? 36.693 42.139 39.649 1.00 37.76 291 VAL A CA 1
ATOM 2311 C C . VAL A 1 295 ? 36.216 41.502 40.955 1.00 38.07 291 VAL A C 1
ATOM 2312 O O . VAL A 1 295 ? 36.763 41.774 42.031 1.00 37.20 291 VAL A O 1
ATOM 2316 N N . THR A 1 296 ? 35.202 40.644 40.858 1.00 37.83 292 THR A N 1
ATOM 2317 C CA . THR A 1 296 ? 34.651 39.990 42.039 1.00 37.98 292 THR A CA 1
ATOM 2318 C C . THR A 1 296 ? 35.753 39.281 42.831 1.00 36.07 292 THR A C 1
ATOM 2319 O O . THR A 1 296 ? 36.649 38.676 42.246 1.00 35.21 292 THR A O 1
ATOM 2323 N N . ASN A 1 297 ? 35.682 39.370 44.155 1.00 34.99 293 ASN A N 1
ATOM 2324 C CA . ASN A 1 297 ? 36.661 38.727 45.035 1.00 35.98 293 ASN A CA 1
ATOM 2325 C C . ASN A 1 297 ? 38.106 39.044 44.699 1.00 35.06 293 ASN A C 1
ATOM 2326 O O . ASN A 1 297 ? 39.001 38.215 44.880 1.00 36.17 293 ASN A O 1
ATOM 2331 N N . GLN A 1 298 ? 38.347 40.247 44.216 1.00 33.13 294 GLN A N 1
ATOM 2332 C CA . GLN A 1 298 ? 39.696 40.628 43.879 1.00 31.61 294 GLN A CA 1
ATOM 2333 C C . GLN A 1 298 ? 39.992 41.990 44.528 1.00 31.30 294 GLN A C 1
ATOM 2334 O O . GLN A 1 298 ? 39.098 42.850 44.634 1.00 28.30 294 GLN A O 1
ATOM 2340 N N . SER A 1 299 ? 41.221 42.159 45.018 1.00 27.53 295 SER A N 1
ATOM 2341 C CA . SER A 1 299 ? 41.619 43.430 45.614 1.00 26.85 295 SER A CA 1
ATOM 2342 C C . SER A 1 299 ? 43.033 43.742 45.144 1.00 24.07 295 SER A C 1
ATOM 2343 O O . SER A 1 299 ? 43.660 42.932 44.462 1.00 23.08 295 SER A O 1
ATOM 2346 N N . PHE A 1 300 ? 43.514 44.941 45.455 1.00 22.98 296 PHE A N 1
ATOM 2347 C CA . PHE A 1 300 ? 44.868 45.330 45.110 1.00 19.44 296 PHE A CA 1
ATOM 2348 C C . PHE A 1 300 ? 45.338 46.204 46.254 1.00 19.85 296 PHE A C 1
ATOM 2349 O O . PHE A 1 300 ? 44.539 46.587 47.115 1.00 19.00 296 PHE A O 1
ATOM 2357 N N . ARG A 1 301 ? 46.626 46.511 46.301 1.00 17.03 297 ARG A N 1
ATOM 2358 C CA . ARG A 1 301 ? 47.093 47.340 47.403 1.00 17.99 297 ARG A CA 1
ATOM 2359 C C . ARG A 1 301 ? 47.923 48.510 46.947 1.00 16.63 297 ARG A C 1
ATOM 2360 O O . ARG A 1 301 ? 48.518 48.493 45.860 1.00 17.26 297 ARG A O 1
ATOM 2368 N N . ILE A 1 302 ? 47.923 49.558 47.756 1.00 16.26 298 ILE A N 1
ATOM 2369 C CA . ILE A 1 302 ? 48.768 50.694 47.462 1.00 16.13 298 ILE A CA 1
ATOM 2370 C C . ILE A 1 302 ? 49.642 50.743 48.704 1.00 16.02 298 ILE A C 1
ATOM 2371 O O . ILE A 1 302 ? 49.161 50.533 49.799 1.00 16.01 298 ILE A O 1
ATOM 2376 N N . THR A 1 303 ? 50.933 50.953 48.514 1.00 17.10 299 THR A N 1
ATOM 2377 C CA . THR A 1 303 ? 51.881 50.994 49.625 1.00 16.76 299 THR A CA 1
ATOM 2378 C C . THR A 1 303 ? 52.597 52.338 49.637 1.00 16.22 299 THR A C 1
ATOM 2379 O O . THR A 1 303 ? 53.105 52.797 48.588 1.00 13.43 299 THR A O 1
ATOM 2383 N N . ILE A 1 304 ? 52.626 52.971 50.811 1.00 16.01 300 ILE A N 1
ATOM 2384 C CA . ILE A 1 304 ? 53.312 54.238 50.946 1.00 17.74 300 ILE A CA 1
ATOM 2385 C C . ILE A 1 304 ? 54.467 54.092 51.916 1.00 16.04 300 ILE A C 1
ATOM 2386 O O . ILE A 1 304 ? 54.512 53.184 52.756 1.00 17.77 300 ILE A O 1
ATOM 2391 N N . LEU A 1 305 ? 55.377 55.031 51.796 1.00 14.93 301 LEU A N 1
ATOM 2392 C CA . LEU A 1 305 ? 56.593 55.052 52.561 1.00 14.04 301 LEU A CA 1
ATOM 2393 C C . LEU A 1 305 ? 56.524 56.115 53.609 1.00 14.56 301 LEU A C 1
ATOM 2394 O O . LEU A 1 305 ? 55.617 56.962 53.603 1.00 14.57 301 LEU A O 1
ATOM 2399 N N . PRO A 1 306 ? 57.497 56.092 54.529 1.00 14.07 302 PRO A N 1
ATOM 2400 C CA . PRO A 1 306 ? 57.526 57.120 55.564 1.00 16.53 302 PRO A CA 1
ATOM 2401 C C . PRO A 1 306 ? 57.757 58.472 54.860 1.00 16.12 302 PRO A C 1
ATOM 2402 O O . PRO A 1 306 ? 57.377 59.523 55.376 1.00 17.54 302 PRO A O 1
ATOM 2406 N N . GLN A 1 307 ? 58.379 58.460 53.677 1.00 16.58 303 GLN A N 1
ATOM 2407 C CA . GLN A 1 307 ? 58.554 59.730 52.962 1.00 17.83 303 GLN A CA 1
ATOM 2408 C C . GLN A 1 307 ? 57.185 60.357 52.620 1.00 17.76 303 GLN A C 1
ATOM 2409 O O . GLN A 1 307 ? 57.094 61.547 52.331 1.00 18.51 303 GLN A O 1
ATOM 2415 N N . GLN A 1 308 ? 56.130 59.556 52.639 1.00 16.67 304 GLN A N 1
ATOM 2416 C CA . GLN A 1 308 ? 54.799 60.094 52.437 1.00 16.80 304 GLN A CA 1
ATOM 2417 C C . GLN A 1 308 ? 54.144 60.473 53.790 1.00 18.01 304 GLN A C 1
ATOM 2418 O O . GLN A 1 308 ? 53.611 61.576 53.921 1.00 19.72 304 GLN A O 1
ATOM 2424 N N . TYR A 1 309 ? 54.180 59.589 54.792 1.00 16.22 305 TYR A N 1
ATOM 2425 C CA . TYR A 1 309 ? 53.501 59.924 56.056 1.00 15.73 305 TYR A CA 1
ATOM 2426 C C . TYR A 1 309 ? 54.265 60.757 57.098 1.00 16.51 305 TYR A C 1
ATOM 2427 O O . TYR A 1 309 ? 53.716 61.068 58.156 1.00 17.85 305 TYR A O 1
ATOM 2436 N N . LEU A 1 310 ? 55.521 61.100 56.819 1.00 14.42 306 LEU A N 1
ATOM 2437 C CA . LEU A 1 310 ? 56.273 62.017 57.680 1.00 16.61 306 LEU A CA 1
ATOM 2438 C C . LEU A 1 310 ? 56.380 63.291 56.818 1.00 18.23 306 LEU A C 1
ATOM 2439 O O . LEU A 1 310 ? 57.123 63.338 55.817 1.00 19.70 306 LEU A O 1
ATOM 2444 N N . ARG A 1 311 ? 55.622 64.307 57.203 1.00 16.56 307 ARG A N 1
ATOM 2445 C CA . ARG A 1 311 ? 55.574 65.569 56.465 1.00 17.67 307 ARG A CA 1
ATOM 2446 C C . ARG A 1 311 ? 56.704 66.528 56.832 1.00 17.22 307 ARG A C 1
ATOM 2447 O O . ARG A 1 311 ? 56.884 66.858 57.993 1.00 15.12 307 ARG A O 1
ATOM 2455 N N . PRO A 1 312 ? 57.499 66.958 55.836 1.00 18.03 308 PRO A N 1
ATOM 2456 C CA . PRO A 1 312 ? 58.612 67.884 56.071 1.00 18.56 308 PRO A CA 1
ATOM 2457 C C . PRO A 1 312 ? 58.069 69.223 56.549 1.00 20.11 308 PRO A C 1
ATOM 2458 O O . PRO A 1 312 ? 57.064 69.731 56.013 1.00 16.39 308 PRO A O 1
ATOM 2462 N N . VAL A 1 313 ? 58.716 69.787 57.558 1.00 21.07 309 VAL A N 1
ATOM 2463 C CA . VAL A 1 313 ? 58.295 71.089 58.089 1.00 25.56 309 VAL A CA 1
ATOM 2464 C C . VAL A 1 313 ? 59.567 71.828 58.435 1.00 28.14 309 VAL A C 1
ATOM 2465 O O . VAL A 1 313 ? 60.541 71.213 58.860 1.00 28.29 309 VAL A O 1
ATOM 2469 N N . GLU A 1 314 ? 59.580 73.136 58.229 1.00 31.22 310 GLU A N 1
ATOM 2470 C CA . GLU A 1 314 ? 60.777 73.881 58.532 1.00 37.06 310 GLU A CA 1
ATOM 2471 C C . GLU A 1 314 ? 60.988 73.968 60.034 1.00 39.64 310 GLU A C 1
ATOM 2472 O O . GLU A 1 314 ? 60.059 73.848 60.833 1.00 37.83 310 GLU A O 1
ATOM 2478 N N . ASP A 1 315 ? 62.241 74.145 60.401 1.00 43.36 311 ASP A N 1
ATOM 2479 C CA . ASP A 1 315 ? 62.635 74.275 61.790 1.00 48.55 311 ASP A CA 1
ATOM 2480 C C . ASP A 1 315 ? 62.936 75.767 61.862 1.00 51.89 311 ASP A C 1
ATOM 2481 O O . ASP A 1 315 ? 63.974 76.210 61.351 1.00 53.25 311 ASP A O 1
ATOM 2486 N N . VAL A 1 316 ? 62.026 76.562 62.426 1.00 55.11 312 VAL A N 1
ATOM 2487 C CA . VAL A 1 316 ? 62.322 77.997 62.517 1.00 58.46 312 VAL A CA 1
ATOM 2488 C C . VAL A 1 316 ? 63.579 78.044 63.390 1.00 59.07 312 VAL A C 1
ATOM 2489 O O . VAL A 1 316 ? 64.405 78.959 63.261 1.00 60.48 312 VAL A O 1
ATOM 2493 N N . ALA A 1 317 ? 63.717 77.044 64.267 1.00 58.08 313 ALA A N 1
ATOM 2494 C CA . ALA A 1 317 ? 64.898 76.942 65.109 1.00 56.80 313 ALA A CA 1
ATOM 2495 C C . ALA A 1 317 ? 66.031 76.946 64.088 1.00 55.74 313 ALA A C 1
ATOM 2496 O O . ALA A 1 317 ? 66.059 76.102 63.190 1.00 55.91 313 ALA A O 1
ATOM 2498 N N . THR A 1 318 ? 66.944 77.907 64.206 1.00 53.99 314 THR A N 1
ATOM 2499 C CA . THR A 1 318 ? 68.057 78.037 63.261 1.00 52.55 314 THR A CA 1
ATOM 2500 C C . THR A 1 318 ? 69.034 76.852 63.256 1.00 50.58 314 THR A C 1
ATOM 2501 O O . THR A 1 318 ? 69.858 76.699 64.169 1.00 50.83 314 THR A O 1
ATOM 2505 N N . SER A 1 319 ? 68.941 76.025 62.213 1.00 47.42 315 SER A N 1
ATOM 2506 C CA . SER A 1 319 ? 69.800 74.850 62.076 1.00 42.91 315 SER A CA 1
ATOM 2507 C C . SER A 1 319 ? 69.631 74.241 60.691 1.00 40.46 315 SER A C 1
ATOM 2508 O O . SER A 1 319 ? 68.732 74.627 59.938 1.00 40.04 315 SER A O 1
ATOM 2511 N N . GLN A 1 320 ? 70.484 73.273 60.362 1.00 34.83 316 GLN A N 1
ATOM 2512 C CA . GLN A 1 320 ? 70.365 72.601 59.081 1.00 31.38 316 GLN A CA 1
ATOM 2513 C C . GLN A 1 320 ? 69.670 71.235 59.282 1.00 27.85 316 GLN A C 1
ATOM 2514 O O . GLN A 1 320 ? 69.795 70.354 58.448 1.00 29.21 316 GLN A O 1
ATOM 2520 N N . ASP A 1 321 ? 68.941 71.052 60.383 1.00 24.14 317 ASP A N 1
ATOM 2521 C CA . ASP A 1 321 ? 68.255 69.777 60.617 1.00 21.57 317 ASP A CA 1
ATOM 2522 C C . ASP A 1 321 ? 67.094 69.553 59.635 1.00 20.34 317 ASP A C 1
ATOM 2523 O O . ASP A 1 321 ? 66.504 70.499 59.112 1.00 18.88 317 ASP A O 1
ATOM 2528 N N . ASP A 1 322 ? 66.775 68.284 59.408 1.00 19.52 318 ASP A N 1
ATOM 2529 C CA . ASP A 1 322 ? 65.634 67.907 58.584 1.00 18.53 318 ASP A CA 1
ATOM 2530 C C . ASP A 1 322 ? 64.560 67.530 59.612 1.00 17.53 318 ASP A C 1
ATOM 2531 O O . ASP A 1 322 ? 64.753 66.617 60.414 1.00 16.97 318 ASP A O 1
ATOM 2536 N N . CYS A 1 323 ? 63.444 68.250 59.591 1.00 16.65 319 CYS A N 1
ATOM 2537 C CA . CYS A 1 323 ? 62.375 68.043 60.571 1.00 18.10 319 CYS A CA 1
ATOM 2538 C C . CYS A 1 323 ? 61.089 67.597 59.934 1.00 17.07 319 CYS A C 1
ATOM 2539 O O . CYS A 1 323 ? 60.836 67.902 58.760 1.00 17.73 319 CYS A O 1
ATOM 2542 N N . TYR A 1 324 ? 60.261 66.901 60.708 1.00 16.02 320 TYR A N 1
ATOM 2543 C CA . TYR A 1 324 ? 59.002 66.358 60.185 1.00 16.33 320 TYR A CA 1
ATOM 2544 C C . TYR A 1 324 ? 57.927 66.258 61.226 1.00 19.57 320 TYR A C 1
ATOM 2545 O O . TYR A 1 324 ? 58.220 66.235 62.433 1.00 19.75 320 TYR A O 1
ATOM 2554 N N . LYS A 1 325 ? 56.688 66.189 60.742 1.00 18.59 321 LYS A N 1
ATOM 2555 C CA . LYS A 1 325 ? 55.525 66.000 61.587 1.00 20.70 321 LYS A CA 1
ATOM 2556 C C . LYS A 1 325 ? 54.925 64.670 61.156 1.00 19.93 321 LYS A C 1
ATOM 2557 O O . LYS A 1 325 ? 55.030 64.305 59.971 1.00 19.24 321 LYS A O 1
ATOM 2563 N N . PHE A 1 326 ? 54.334 63.935 62.105 1.00 17.18 322 PHE A N 1
ATOM 2564 C CA . PHE A 1 326 ? 53.688 62.647 61.823 1.00 18.00 322 PHE A CA 1
ATOM 2565 C C . PHE A 1 326 ? 52.372 63.024 61.151 1.00 18.96 322 PHE A C 1
ATOM 2566 O O . PHE A 1 326 ? 51.541 63.697 61.758 1.00 19.71 322 PHE A O 1
ATOM 2574 N N . ALA A 1 327 ? 52.174 62.603 59.906 1.00 18.09 323 ALA A N 1
ATOM 2575 C CA . ALA A 1 327 ? 50.978 63.013 59.174 1.00 15.81 323 ALA A CA 1
ATOM 2576 C C . ALA A 1 327 ? 49.865 61.973 59.067 1.00 17.45 323 ALA A C 1
ATOM 2577 O O . ALA A 1 327 ? 49.208 61.848 58.019 1.00 15.13 323 ALA A O 1
ATOM 2579 N N . ILE A 1 328 ? 49.691 61.203 60.138 1.00 15.93 324 ILE A N 1
ATOM 2580 C CA . ILE A 1 328 ? 48.588 60.246 60.250 1.00 17.53 324 ILE A CA 1
ATOM 2581 C C . ILE A 1 328 ? 47.916 60.691 61.554 1.00 19.33 324 ILE A C 1
ATOM 2582 O O . ILE A 1 328 ? 48.615 60.949 62.548 1.00 18.88 324 ILE A O 1
ATOM 2587 N N . SER A 1 329 ? 46.590 60.829 61.548 1.00 19.93 325 SER A N 1
ATOM 2588 C CA . SER A 1 329 ? 45.898 61.237 62.765 1.00 21.36 325 SER A CA 1
ATOM 2589 C C . SER A 1 329 ? 44.553 60.562 62.893 1.00 22.46 325 SER A C 1
ATOM 2590 O O . SER A 1 329 ? 44.078 59.911 61.963 1.00 21.76 325 SER A O 1
ATOM 2593 N N . GLN A 1 330 ? 43.930 60.683 64.055 1.00 23.72 326 GLN A N 1
ATOM 2594 C CA . GLN A 1 330 ? 42.646 60.023 64.189 1.00 26.73 326 GLN A CA 1
ATOM 2595 C C . GLN A 1 330 ? 41.515 60.868 63.648 1.00 25.65 326 GLN A C 1
ATOM 2596 O O . GLN A 1 330 ? 41.611 62.089 63.554 1.00 25.72 326 GLN A O 1
ATOM 2602 N N . SER A 1 331 ? 40.454 60.177 63.265 1.00 27.69 327 SER A N 1
ATOM 2603 C CA . SER A 1 331 ? 39.267 60.790 62.716 1.00 28.66 327 SER A CA 1
ATOM 2604 C C . SER A 1 331 ? 38.068 60.241 63.470 1.00 30.07 327 SER A C 1
ATOM 2605 O O . SER A 1 331 ? 38.094 59.116 63.963 1.00 29.69 327 SER A O 1
ATOM 2608 N N . SER A 1 332 ? 37.016 61.037 63.553 1.00 31.32 328 SER A N 1
ATOM 2609 C CA . SER A 1 332 ? 35.805 60.584 64.208 1.00 33.77 328 SER A CA 1
ATOM 2610 C C . SER A 1 332 ? 34.749 60.576 63.111 1.00 33.39 328 SER A C 1
ATOM 2611 O O . SER A 1 332 ? 33.552 60.398 63.368 1.00 33.10 328 SER A O 1
ATOM 2614 N N . THR A 1 333 ? 35.214 60.755 61.877 1.00 30.50 329 THR A N 1
ATOM 2615 C CA . THR A 1 333 ? 34.323 60.749 60.723 1.00 30.57 329 THR A CA 1
ATOM 2616 C C . THR A 1 333 ? 34.782 59.809 59.614 1.00 28.96 329 THR A C 1
ATOM 2617 O O . THR A 1 333 ? 34.485 60.021 58.434 1.00 29.21 329 THR A O 1
ATOM 2621 N N . GLY A 1 334 ? 35.513 58.764 59.993 1.00 26.69 330 GLY A N 1
ATOM 2622 C CA . GLY A 1 334 ? 35.959 57.795 59.013 1.00 24.89 330 GLY A CA 1
ATOM 2623 C C . GLY A 1 334 ? 37.362 58.015 58.473 1.00 23.94 330 GLY A C 1
ATOM 2624 O O . GLY A 1 334 ? 38.073 58.912 58.918 1.00 24.94 330 GLY A O 1
ATOM 2625 N N . THR A 1 335 ? 37.749 57.182 57.511 1.00 22.55 331 THR A N 1
ATOM 2626 C CA . THR A 1 335 ? 39.072 57.284 56.912 1.00 22.45 331 THR A CA 1
ATOM 2627 C C . THR A 1 335 ? 39.142 58.373 55.847 1.00 22.18 331 THR A C 1
ATOM 2628 O O . THR A 1 335 ? 38.223 58.520 55.035 1.00 22.99 331 THR A O 1
ATOM 2632 N N . VAL A 1 336 ? 40.225 59.144 55.864 1.00 20.79 332 VAL A N 1
ATOM 2633 C CA . VAL A 1 336 ? 40.445 60.149 54.839 1.00 18.49 332 VAL A CA 1
ATOM 2634 C C . VAL A 1 336 ? 41.841 59.899 54.222 1.00 19.13 332 VAL A C 1
ATOM 2635 O O . VAL A 1 336 ? 42.867 60.006 54.903 1.00 17.23 332 VAL A O 1
ATOM 2639 N N . MET A 1 337 ? 41.859 59.516 52.953 1.00 16.30 333 MET A N 1
ATOM 2640 C CA . MET A 1 337 ? 43.118 59.330 52.237 1.00 19.53 333 MET A CA 1
ATOM 2641 C C . MET A 1 337 ? 43.438 60.720 51.702 1.00 17.29 333 MET A C 1
ATOM 2642 O O . MET A 1 337 ? 42.968 61.138 50.623 1.00 15.99 333 MET A O 1
ATOM 2647 N N . GLY A 1 338 ? 44.220 61.439 52.498 1.00 16.90 334 GLY A N 1
ATOM 2648 C CA . GLY A 1 338 ? 44.575 62.804 52.183 1.00 18.03 334 GLY A CA 1
ATOM 2649 C C . GLY A 1 338 ? 45.775 62.977 51.272 1.00 18.76 334 GLY A C 1
ATOM 2650 O O . GLY A 1 338 ? 46.289 62.006 50.701 1.00 16.84 334 GLY A O 1
ATOM 2651 N N . ALA A 1 339 ? 46.231 64.224 51.178 1.00 19.30 335 ALA A N 1
ATOM 2652 C CA . ALA A 1 339 ? 47.334 64.589 50.304 1.00 21.82 335 ALA A CA 1
ATOM 2653 C C . ALA A 1 339 ? 48.574 63.764 50.551 1.00 24.11 335 ALA A C 1
ATOM 2654 O O . ALA A 1 339 ? 49.295 63.413 49.617 1.00 23.97 335 ALA A O 1
ATOM 2656 N N . VAL A 1 340 ? 48.821 63.444 51.816 1.00 24.90 336 VAL A N 1
ATOM 2657 C CA . VAL A 1 340 ? 49.996 62.689 52.168 1.00 29.13 336 VAL A CA 1
ATOM 2658 C C . VAL A 1 340 ? 50.007 61.360 51.403 1.00 28.55 336 VAL A C 1
ATOM 2659 O O . VAL A 1 340 ? 51.047 60.940 50.880 1.00 29.89 336 VAL A O 1
ATOM 2663 N N . ILE A 1 341 ? 48.842 60.738 51.300 1.00 25.92 337 ILE A N 1
ATOM 2664 C CA . ILE A 1 341 ? 48.672 59.507 50.561 1.00 24.08 337 ILE A CA 1
ATOM 2665 C C . ILE A 1 341 ? 48.632 59.767 49.030 1.00 22.82 337 ILE A C 1
ATOM 2666 O O . ILE A 1 341 ? 49.285 59.066 48.275 1.00 18.47 337 ILE A O 1
ATOM 2671 N N . MET A 1 342 ? 47.892 60.784 48.582 1.00 19.64 338 MET A N 1
ATOM 2672 C CA . MET A 1 342 ? 47.826 61.096 47.159 1.00 19.07 338 MET A CA 1
ATOM 2673 C C . MET A 1 342 ? 49.176 61.505 46.560 1.00 19.12 338 MET A C 1
ATOM 2674 O O . MET A 1 342 ? 49.396 61.350 45.356 1.00 19.99 338 MET A O 1
ATOM 2679 N N . GLU A 1 343 ? 50.090 62.006 47.386 1.00 16.07 339 GLU A N 1
ATOM 2680 C CA . GLU A 1 343 ? 51.401 62.375 46.885 1.00 16.60 339 GLU A CA 1
ATOM 2681 C C . GLU A 1 343 ? 52.194 61.171 46.409 1.00 16.19 339 GLU A C 1
ATOM 2682 O O . GLU A 1 343 ? 53.155 61.315 45.668 1.00 19.85 339 GLU A O 1
ATOM 2688 N N . GLY A 1 344 ? 51.791 59.976 46.814 1.00 16.47 340 GLY A N 1
ATOM 2689 C CA . GLY A 1 344 ? 52.520 58.811 46.369 1.00 16.27 340 GLY A CA 1
ATOM 2690 C C . GLY A 1 344 ? 51.987 58.279 45.043 1.00 16.74 340 GLY A C 1
ATOM 2691 O O . GLY A 1 344 ? 52.685 57.542 44.354 1.00 15.89 340 GLY A O 1
ATOM 2692 N N . PHE A 1 345 ? 50.781 58.695 44.658 1.00 15.72 341 PHE A N 1
ATOM 2693 C CA . PHE A 1 345 ? 50.145 58.155 43.466 1.00 16.07 341 PHE A CA 1
ATOM 2694 C C . PHE A 1 345 ? 49.505 59.128 42.490 1.00 16.85 341 PHE A C 1
ATOM 2695 O O . PHE A 1 345 ? 49.243 60.290 42.796 1.00 17.90 341 PHE A O 1
ATOM 2703 N N . TYR A 1 346 ? 49.283 58.621 41.285 1.00 17.62 342 TYR A N 1
ATOM 2704 C CA . TYR A 1 346 ? 48.570 59.376 40.271 1.00 16.49 342 TYR A CA 1
ATOM 2705 C C . TYR A 1 346 ? 47.178 58.802 40.542 1.00 16.65 342 TYR A C 1
ATOM 2706 O O . TYR A 1 346 ? 47.011 57.582 40.571 1.00 17.71 342 TYR A O 1
ATOM 2715 N N . VAL A 1 347 ? 46.192 59.666 40.779 1.00 16.33 343 VAL A N 1
ATOM 2716 C CA . VAL A 1 347 ? 44.848 59.221 41.110 1.00 15.56 343 VAL A CA 1
ATOM 2717 C C . VAL A 1 347 ? 43.873 59.683 40.041 1.00 17.63 343 VAL A C 1
ATOM 2718 O O . VAL A 1 347 ? 43.769 60.882 39.726 1.00 16.23 343 VAL A O 1
ATOM 2722 N N . VAL A 1 348 ? 43.154 58.716 39.498 1.00 17.79 344 VAL A N 1
ATOM 2723 C CA . VAL A 1 348 ? 42.205 58.980 38.417 1.00 18.35 344 VAL A CA 1
ATOM 2724 C C . VAL A 1 348 ? 40.806 58.873 38.973 1.00 17.48 344 VAL A C 1
ATOM 2725 O O . VAL A 1 348 ? 40.419 57.828 39.487 1.00 17.69 344 VAL A O 1
ATOM 2729 N N . PHE A 1 349 ? 40.073 59.978 38.900 1.00 18.53 345 PHE A N 1
ATOM 2730 C CA . PHE A 1 349 ? 38.688 60.057 39.383 1.00 18.64 345 PHE A CA 1
ATOM 2731 C C . PHE A 1 349 ? 37.839 59.859 38.128 1.00 20.20 345 PHE A C 1
ATOM 2732 O O . PHE A 1 349 ? 37.468 60.809 37.453 1.00 20.52 345 PHE A O 1
ATOM 2740 N N . ASP A 1 350 ? 37.584 58.594 37.824 1.00 22.27 346 ASP A N 1
ATOM 2741 C CA . ASP A 1 350 ? 36.819 58.192 36.643 1.00 23.90 346 ASP A CA 1
ATOM 2742 C C . ASP A 1 350 ? 35.347 58.190 37.026 1.00 23.56 346 ASP A C 1
ATOM 2743 O O . ASP A 1 350 ? 34.772 57.152 37.318 1.00 22.77 346 ASP A O 1
ATOM 2748 N N . ARG A 1 351 ? 34.746 59.374 37.045 1.00 22.91 347 ARG A N 1
ATOM 2749 C CA . ARG A 1 351 ? 33.339 59.509 37.408 1.00 22.39 347 ARG A CA 1
ATOM 2750 C C . ARG A 1 351 ? 32.440 58.740 36.421 1.00 23.79 347 ARG A C 1
ATOM 2751 O O . ARG A 1 351 ? 31.444 58.155 36.815 1.00 22.38 347 ARG A O 1
ATOM 2759 N N . ALA A 1 352 ? 32.818 58.761 35.145 1.00 25.53 348 ALA A N 1
ATOM 2760 C CA . ALA A 1 352 ? 32.079 58.088 34.075 1.00 26.97 348 ALA A CA 1
ATOM 2761 C C . ALA A 1 352 ? 31.887 56.597 34.365 1.00 28.68 348 ALA A C 1
ATOM 2762 O O . ALA A 1 352 ? 30.788 56.067 34.190 1.00 28.45 348 ALA A O 1
ATOM 2764 N N . ARG A 1 353 ? 32.945 55.924 34.810 1.00 27.72 349 ARG A N 1
ATOM 2765 C CA . ARG A 1 353 ? 32.865 54.498 35.117 1.00 28.09 349 ARG A CA 1
ATOM 2766 C C . ARG A 1 353 ? 32.752 54.238 36.615 1.00 28.28 349 ARG A C 1
ATOM 2767 O O . ARG A 1 353 ? 32.915 53.101 37.086 1.00 28.47 349 ARG A O 1
ATOM 2775 N N . LYS A 1 354 ? 32.452 55.300 37.359 1.00 25.33 350 LYS A N 1
ATOM 2776 C CA . LYS A 1 354 ? 32.270 55.211 38.801 1.00 24.63 350 LYS A CA 1
ATOM 2777 C C . LYS A 1 354 ? 33.396 54.412 39.480 1.00 22.97 350 LYS A C 1
ATOM 2778 O O . LYS A 1 354 ? 33.143 53.441 40.201 1.00 19.39 350 LYS A O 1
ATOM 2784 N N . ARG A 1 355 ? 34.634 54.846 39.255 1.00 21.51 351 ARG A N 1
ATOM 2785 C CA . ARG A 1 355 ? 35.783 54.167 39.844 1.00 22.67 351 ARG A CA 1
ATOM 2786 C C . ARG A 1 355 ? 36.953 55.141 40.020 1.00 22.97 351 ARG A C 1
ATOM 2787 O O . ARG A 1 355 ? 37.022 56.171 39.355 1.00 22.54 351 ARG A O 1
ATOM 2795 N N . ILE A 1 356 ? 37.855 54.805 40.938 1.00 22.89 352 ILE A N 1
ATOM 2796 C CA . ILE A 1 356 ? 39.031 55.623 41.207 1.00 21.42 352 ILE A CA 1
ATOM 2797 C C . ILE A 1 356 ? 40.251 54.748 40.901 1.00 20.81 352 ILE A C 1
ATOM 2798 O O . ILE A 1 356 ? 40.352 53.626 41.394 1.00 19.45 352 ILE A O 1
ATOM 2803 N N . GLY A 1 357 ? 41.145 55.252 40.057 1.00 19.63 353 GLY A N 1
ATOM 2804 C CA . GLY A 1 357 ? 42.335 54.504 39.710 1.00 20.29 353 GLY A CA 1
ATOM 2805 C C . GLY A 1 357 ? 43.572 55.021 40.438 1.00 19.07 353 GLY A C 1
ATOM 2806 O O . GLY A 1 357 ? 43.664 56.220 40.714 1.00 17.83 353 GLY A O 1
ATOM 2807 N N . PHE A 1 358 ? 44.506 54.118 40.747 1.00 17.34 354 PHE A N 1
ATOM 2808 C CA . PHE A 1 358 ? 45.759 54.470 41.419 1.00 16.47 354 PHE A CA 1
ATOM 2809 C C . PHE A 1 358 ? 46.939 53.868 40.667 1.00 18.29 354 PHE A C 1
ATOM 2810 O O . PHE A 1 358 ? 46.885 52.703 40.253 1.00 21.01 354 PHE A O 1
ATOM 2818 N N . ALA A 1 359 ? 47.983 54.660 40.473 1.00 18.12 355 ALA A N 1
ATOM 2819 C CA . ALA A 1 359 ? 49.221 54.179 39.864 1.00 18.66 355 ALA A CA 1
ATOM 2820 C C . ALA A 1 359 ? 50.309 54.870 40.661 1.00 18.77 355 ALA A C 1
ATOM 2821 O O . ALA A 1 359 ? 50.060 55.914 41.285 1.00 19.14 355 ALA A O 1
ATOM 2823 N N . VAL A 1 360 ? 51.516 54.309 40.623 1.00 17.86 356 VAL A N 1
ATOM 2824 C CA . VAL A 1 360 ? 52.640 54.923 41.319 1.00 18.17 356 VAL A CA 1
ATOM 2825 C C . VAL A 1 360 ? 52.932 56.257 40.631 1.00 19.58 356 VAL A C 1
ATOM 2826 O O . VAL A 1 360 ? 53.077 56.312 39.408 1.00 20.66 356 VAL A O 1
ATOM 2830 N N . SER A 1 361 ? 53.010 57.331 41.411 1.00 18.57 357 SER A N 1
ATOM 2831 C CA . SER A 1 361 ? 53.276 58.643 40.844 1.00 20.41 357 SER A CA 1
ATOM 2832 C C . SER A 1 361 ? 54.712 58.782 40.390 1.00 21.55 357 SER A C 1
ATOM 2833 O O . SER A 1 361 ? 55.640 58.381 41.104 1.00 19.10 357 SER A O 1
ATOM 2836 N N . ALA A 1 362 ? 54.889 59.403 39.227 1.00 21.41 358 ALA A N 1
ATOM 2837 C CA . ALA A 1 362 ? 56.224 59.625 38.686 1.00 24.30 358 ALA A CA 1
ATOM 2838 C C . ALA A 1 362 ? 56.964 60.717 39.476 1.00 24.49 358 ALA A C 1
ATOM 2839 O O . ALA A 1 362 ? 58.133 60.963 39.241 1.00 26.13 358 ALA A O 1
ATOM 2841 N N . CYS A 1 363 ? 56.292 61.387 40.401 1.00 24.35 359 CYS A N 1
ATOM 2842 C CA . CYS A 1 363 ? 56.981 62.398 41.199 1.00 25.90 359 CYS A CA 1
ATOM 2843 C C . CYS A 1 363 ? 56.956 62.055 42.707 1.00 25.59 359 CYS A C 1
ATOM 2844 O O . CYS A 1 363 ? 57.177 62.943 43.538 1.00 26.90 359 CYS A O 1
ATOM 2847 N N . HIS A 1 364 ? 56.696 60.806 43.090 1.00 21.62 360 HIS A N 1
ATOM 2848 C CA . HIS A 1 364 ? 56.659 60.549 44.522 1.00 22.06 360 HIS A CA 1
ATOM 2849 C C . HIS A 1 364 ? 58.048 60.564 45.143 1.00 20.43 360 HIS A C 1
ATOM 2850 O O . HIS A 1 364 ? 59.042 60.261 44.484 1.00 19.71 360 HIS A O 1
ATOM 2857 N N . VAL A 1 365 ? 58.112 60.934 46.416 1.00 18.84 361 VAL A N 1
ATOM 2858 C CA . VAL A 1 365 ? 59.384 61.006 47.123 1.00 18.35 361 VAL A CA 1
ATOM 2859 C C . VAL A 1 365 ? 59.757 59.621 47.663 1.00 19.49 361 VAL A C 1
ATOM 2860 O O . VAL A 1 365 ? 58.925 58.913 48.221 1.00 17.83 361 VAL A O 1
ATOM 2864 N N . HIS A 1 366 ? 60.998 59.211 47.454 1.00 19.01 362 HIS A N 1
ATOM 2865 C CA . HIS A 1 366 ? 61.426 57.904 47.963 1.00 19.93 362 HIS A CA 1
ATOM 2866 C C . HIS A 1 366 ? 62.941 57.924 48.127 1.00 21.09 362 HIS A C 1
ATOM 2867 O O . HIS A 1 366 ? 63.566 58.974 47.993 1.00 23.13 362 HIS A O 1
ATOM 2874 N N . ASP A 1 367 ? 63.535 56.791 48.473 1.00 20.71 363 ASP A N 1
ATOM 2875 C CA . ASP A 1 367 ? 64.989 56.725 48.596 1.00 21.90 363 ASP A CA 1
ATOM 2876 C C . ASP A 1 367 ? 65.460 55.618 47.640 1.00 20.99 363 ASP A C 1
ATOM 2877 O O . ASP A 1 367 ? 64.657 55.029 46.909 1.00 18.61 363 ASP A O 1
ATOM 2882 N N . GLU A 1 368 ? 66.755 55.328 47.633 1.00 22.49 364 GLU A N 1
ATOM 2883 C CA . GLU A 1 368 ? 67.275 54.301 46.748 1.00 23.98 364 GLU A CA 1
ATOM 2884 C C . GLU A 1 368 ? 66.828 52.869 47.102 1.00 23.34 364 GLU A C 1
ATOM 2885 O O . GLU A 1 368 ? 66.922 51.935 46.280 1.00 24.47 364 GLU A O 1
ATOM 2891 N N . PHE A 1 369 ? 66.320 52.683 48.309 1.00 19.81 365 PHE A N 1
ATOM 2892 C CA . PHE A 1 369 ? 65.977 51.335 48.739 1.00 19.31 365 PHE A CA 1
ATOM 2893 C C . PHE A 1 369 ? 64.545 50.882 48.618 1.00 19.66 365 PHE A C 1
ATOM 2894 O O . PHE A 1 369 ? 64.282 49.692 48.471 1.00 18.60 365 PHE A O 1
ATOM 2902 N N . ARG A 1 370 ? 63.624 51.835 48.696 1.00 17.96 366 ARG A N 1
ATOM 2903 C CA . ARG A 1 370 ? 62.197 51.529 48.661 1.00 20.04 366 ARG A CA 1
ATOM 2904 C C . ARG A 1 370 ? 61.437 52.532 47.792 1.00 18.03 366 ARG A C 1
ATOM 2905 O O . ARG A 1 370 ? 61.845 53.684 47.709 1.00 16.66 366 ARG A O 1
ATOM 2913 N N . THR A 1 371 ? 60.345 52.098 47.171 1.00 18.15 367 THR A N 1
ATOM 2914 C CA . THR A 1 371 ? 59.487 53.022 46.402 1.00 18.08 367 THR A CA 1
ATOM 2915 C C . THR A 1 371 ? 58.025 52.715 46.744 1.00 17.79 367 THR A C 1
ATOM 2916 O O . THR A 1 371 ? 57.706 51.597 47.167 1.00 16.52 367 THR A O 1
ATOM 2920 N N . ALA A 1 372 ? 57.133 53.692 46.573 1.00 16.69 368 ALA A N 1
ATOM 2921 C CA . ALA A 1 372 ? 55.723 53.435 46.800 1.00 19.32 368 ALA A CA 1
ATOM 2922 C C . ALA A 1 372 ? 55.358 52.371 45.747 1.00 19.02 368 ALA A C 1
ATOM 2923 O O . ALA A 1 372 ? 56.115 52.136 44.786 1.00 19.56 368 ALA A O 1
ATOM 2925 N N . ALA A 1 373 ? 54.216 51.724 45.910 1.00 18.16 369 ALA A N 1
ATOM 2926 C CA . ALA A 1 373 ? 53.829 50.688 44.959 1.00 18.76 369 ALA A CA 1
ATOM 2927 C C . ALA A 1 373 ? 52.319 50.544 44.845 1.00 17.47 369 ALA A C 1
ATOM 2928 O O . ALA A 1 373 ? 51.581 50.934 45.749 1.00 18.17 369 ALA A O 1
ATOM 2930 N N . VAL A 1 374 ? 51.874 49.979 43.724 1.00 17.19 370 VAL A N 1
ATOM 2931 C CA . VAL A 1 374 ? 50.468 49.676 43.510 1.00 20.32 370 VAL A CA 1
ATOM 2932 C C . VAL A 1 374 ? 50.529 48.264 42.959 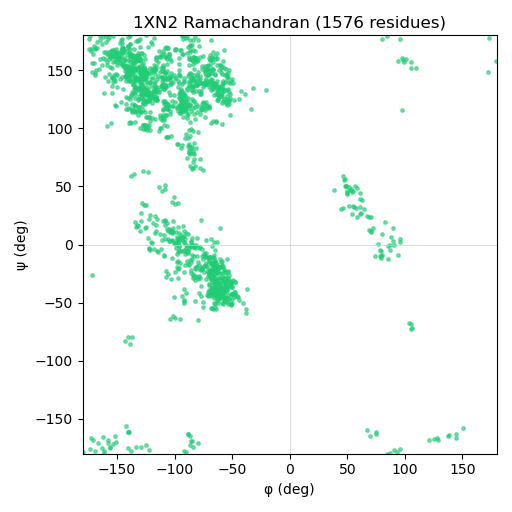1.00 21.95 370 VAL A C 1
ATOM 2933 O O . VAL A 1 374 ? 51.054 48.043 41.873 1.00 21.74 370 VAL A O 1
ATOM 2937 N N . GLU A 1 375 ? 49.999 47.311 43.707 1.00 21.77 371 GLU A N 1
ATOM 2938 C CA . GLU A 1 375 ? 50.106 45.925 43.297 1.00 23.96 371 GLU A CA 1
ATOM 2939 C C . GLU A 1 375 ? 48.829 45.114 43.404 1.00 22.90 371 GLU A C 1
ATOM 2940 O O . GLU A 1 375 ? 48.029 45.280 44.321 1.00 21.68 371 GLU A O 1
ATOM 2946 N N . GLY A 1 376 ? 48.680 44.192 42.469 1.00 24.46 372 GLY A N 1
ATOM 2947 C CA . GLY A 1 376 ? 47.513 43.333 42.475 1.00 24.67 372 GLY A CA 1
ATOM 2948 C C . GLY A 1 376 ? 47.718 42.171 41.515 1.00 24.29 372 GLY A C 1
ATOM 2949 O O . GLY A 1 376 ? 48.714 42.123 40.792 1.00 25.41 372 GLY A O 1
ATOM 2950 N N . PRO A 1 377 ? 46.786 41.227 41.480 1.00 23.89 373 PRO A N 1
ATOM 2951 C CA . PRO A 1 377 ? 45.569 41.215 42.304 1.00 23.22 373 PRO A CA 1
ATOM 2952 C C . PRO A 1 377 ? 45.744 40.287 43.491 1.00 25.05 373 PRO A C 1
ATOM 2953 O O . PRO A 1 377 ? 46.690 39.517 43.519 1.00 26.70 373 PRO A O 1
ATOM 2957 N N . PHE A 1 378 ? 44.836 40.360 44.464 1.00 25.96 374 PHE A N 1
ATOM 2958 C CA . PHE A 1 378 ? 44.844 39.477 45.633 1.00 28.18 374 PHE A CA 1
ATOM 2959 C C . PHE A 1 378 ? 43.432 38.921 45.758 1.00 32.21 374 PHE A C 1
ATOM 2960 O O . PHE A 1 378 ? 42.451 39.650 45.570 1.00 32.19 374 PHE A O 1
ATOM 2968 N N . VAL A 1 379 ? 43.320 37.632 46.066 1.00 35.89 375 VAL A N 1
ATOM 2969 C CA . VAL A 1 379 ? 42.003 37.031 46.241 1.00 39.52 375 VAL A CA 1
ATOM 2970 C C . VAL A 1 379 ? 41.488 37.325 47.647 1.00 42.60 375 VAL A C 1
ATOM 2971 O O . VAL A 1 379 ? 41.974 36.764 48.638 1.00 42.92 375 VAL A O 1
ATOM 2975 N N . THR A 1 380 ? 40.499 38.211 47.715 1.00 44.90 376 THR A N 1
ATOM 2976 C CA . THR A 1 380 ? 39.887 38.607 48.973 1.00 48.08 376 THR A CA 1
ATOM 2977 C C . THR A 1 380 ? 38.380 38.333 48.884 1.00 49.45 376 THR A C 1
ATOM 2978 O O . THR A 1 380 ? 37.730 38.681 47.884 1.00 49.62 376 THR A O 1
ATOM 2982 N N . LEU A 1 381 ? 37.828 37.723 49.930 1.00 50.87 377 LEU A N 1
ATOM 2983 C CA . LEU A 1 381 ? 36.403 37.387 49.956 1.00 52.53 377 LEU A CA 1
ATOM 2984 C C . LEU A 1 381 ? 35.563 38.305 50.860 1.00 53.95 377 LEU A C 1
ATOM 2985 O O . LEU A 1 381 ? 36.097 39.034 51.711 1.00 53.23 377 LEU A O 1
ATOM 2990 N N . ASP A 1 382 ? 34.245 38.244 50.660 1.00 56.15 378 ASP A N 1
ATOM 2991 C CA . ASP A 1 382 ? 33.253 39.015 51.425 1.00 58.74 378 ASP A CA 1
ATOM 2992 C C . ASP A 1 382 ? 33.575 40.500 51.670 1.00 58.93 378 ASP A C 1
ATOM 2993 O O . ASP A 1 382 ? 33.147 41.085 52.668 1.00 58.75 378 ASP A O 1
ATOM 2998 N N . MET A 1 383 ? 34.301 41.108 50.741 1.00 59.40 379 MET A N 1
ATOM 2999 C CA . MET A 1 383 ? 34.699 42.504 50.867 1.00 60.53 379 MET A CA 1
ATOM 3000 C C . MET A 1 383 ? 33.552 43.508 51.061 1.00 61.44 379 MET A C 1
ATOM 3001 O O . MET A 1 383 ? 33.677 44.452 51.845 1.00 61.78 379 MET A O 1
ATOM 3006 N N . GLU A 1 384 ? 32.435 43.315 50.362 1.00 62.54 380 GLU A N 1
ATOM 3007 C CA . GLU A 1 384 ? 31.309 44.238 50.502 1.00 62.73 380 GLU A CA 1
ATOM 3008 C C . GLU A 1 384 ? 30.939 44.370 51.980 1.00 61.49 380 GLU A C 1
ATOM 3009 O O . GLU A 1 384 ? 30.354 45.378 52.401 1.00 61.85 380 GLU A O 1
ATOM 3015 N N . ASP A 1 385 ? 31.296 43.348 52.760 1.00 59.29 381 ASP A N 1
ATOM 3016 C CA . ASP A 1 385 ? 31.027 43.318 54.195 1.00 56.50 381 ASP A CA 1
ATOM 3017 C C . ASP A 1 385 ? 31.876 44.312 54.961 1.00 53.42 381 ASP A C 1
ATOM 3018 O O . ASP A 1 385 ? 31.614 44.587 56.130 1.00 53.08 381 ASP A O 1
ATOM 3023 N N . CYS A 1 386 ? 32.901 44.835 54.298 1.00 50.01 382 CYS A N 1
ATOM 3024 C CA . CYS A 1 386 ? 33.798 45.806 54.911 1.00 46.41 382 CYS A CA 1
ATOM 3025 C C . CYS A 1 386 ? 33.141 47.167 54.951 1.00 44.72 382 CYS A C 1
ATOM 3026 O O . CYS A 1 386 ? 33.544 48.040 55.712 1.00 42.49 382 CYS A O 1
ATOM 3029 N N . GLY A 1 387 ? 32.125 47.341 54.115 1.00 43.77 383 GLY A N 1
ATOM 3030 C CA . GLY A 1 387 ? 31.423 48.604 54.080 1.00 44.02 383 GLY A CA 1
ATOM 3031 C C . GLY A 1 387 ? 30.549 48.785 55.302 1.00 44.90 383 GLY A C 1
ATOM 3032 O O . GLY A 1 387 ? 29.950 47.835 55.800 1.00 44.81 383 GLY A O 1
ATOM 3033 N N . TYR A 1 388 ? 30.489 50.014 55.797 1.00 45.41 384 TYR A N 1
ATOM 3034 C CA . TYR A 1 388 ? 29.668 50.334 56.953 1.00 46.96 384 TYR A CA 1
ATOM 3035 C C . TYR A 1 388 ? 28.344 50.868 56.434 1.00 46.99 384 TYR A C 1
ATOM 3036 O O . TYR A 1 388 ? 28.311 51.542 55.403 1.00 46.73 384 TYR A O 1
ATOM 3045 N N . ASN A 1 389 ? 27.258 50.558 57.137 1.00 47.75 385 ASN A N 1
ATOM 3046 C CA . ASN A 1 389 ? 25.925 51.028 56.751 1.00 48.32 385 ASN A CA 1
ATOM 3047 C C . ASN A 1 389 ? 25.245 51.742 57.921 1.00 48.75 385 ASN A C 1
ATOM 3048 O O . ASN A 1 389 ? 25.337 51.227 59.055 1.00 47.79 385 ASN A O 1
ATOM 3054 N N . GLY B 1 1 P 64.443 123.612 105.419 1.00 54.38 45 GLY B N 1
ATOM 3055 C CA . GLY B 1 1 P 63.619 123.493 104.196 1.00 53.23 45 GLY B CA 1
ATOM 3056 C C . GLY B 1 1 P 62.528 124.550 104.083 1.00 53.35 45 GLY B C 1
ATOM 3057 O O . GLY B 1 1 P 61.450 124.276 103.540 1.00 52.44 45 GLY B O 1
ATOM 3058 N N . SER B 1 2 P 62.793 125.754 104.589 1.00 52.32 46 SER B N 1
ATOM 3059 C CA . SER B 1 2 P 61.806 126.834 104.525 1.00 51.57 46 SER B CA 1
ATOM 3060 C C . SER B 1 2 P 62.453 128.220 104.590 1.00 50.87 46 SER B C 1
ATOM 3061 O O . SER B 1 2 P 62.878 128.681 105.667 1.00 51.00 46 SER B O 1
ATOM 3064 N N . PHE B 1 3 P 62.507 128.880 103.430 1.00 48.59 47 PHE B N 1
ATOM 3065 C CA . PHE B 1 3 P 63.109 130.208 103.281 1.00 44.69 47 PHE B CA 1
ATOM 3066 C C . PHE B 1 3 P 62.085 131.120 102.602 1.00 43.74 47 PHE B C 1
ATOM 3067 O O . PHE B 1 3 P 62.313 131.604 101.484 1.00 42.75 47 PHE B O 1
ATOM 3075 N N . VAL B 1 4 P 60.957 131.350 103.270 1.00 42.19 48 VAL B N 1
ATOM 3076 C CA . VAL B 1 4 P 59.886 132.173 102.703 1.00 41.52 48 VAL B CA 1
ATOM 3077 C C . VAL B 1 4 P 60.354 133.523 102.198 1.00 40.02 48 VAL B C 1
ATOM 3078 O O . VAL B 1 4 P 59.793 134.062 101.246 1.00 40.83 48 VAL B O 1
ATOM 3082 N N . GLU B 1 5 ? 61.364 134.080 102.856 1.00 38.78 1 GLU B N 1
ATOM 3083 C CA . GLU B 1 5 ? 61.906 135.379 102.469 1.00 38.01 1 GLU B CA 1
ATOM 3084 C C . GLU B 1 5 ? 62.353 135.365 101.004 1.00 34.50 1 GLU B C 1
ATOM 3085 O O . GLU B 1 5 ? 62.273 136.382 100.315 1.00 33.04 1 GLU B O 1
ATOM 3091 N N . MET B 1 6 ? 62.813 134.202 100.534 1.00 30.05 2 MET B N 1
ATOM 3092 C CA . MET B 1 6 ? 63.299 134.069 99.165 1.00 26.60 2 MET B CA 1
ATOM 3093 C C . MET B 1 6 ? 62.296 133.493 98.154 1.00 24.68 2 MET B C 1
ATOM 3094 O O . MET B 1 6 ? 62.558 133.484 96.947 1.00 21.52 2 MET B O 1
ATOM 3099 N N . VAL B 1 7 ? 61.156 133.011 98.638 1.00 22.30 3 VAL B N 1
ATOM 3100 C CA . VAL B 1 7 ? 60.140 132.471 97.734 1.00 22.20 3 VAL B CA 1
ATOM 3101 C C . VAL B 1 7 ? 59.579 133.588 96.854 1.00 21.17 3 VAL B C 1
ATOM 3102 O O . VAL B 1 7 ? 59.325 134.703 97.318 1.00 20.29 3 VAL B O 1
ATOM 3106 N N . ASP B 1 8 ? 59.411 133.295 95.568 1.00 22.01 4 ASP B N 1
ATOM 3107 C CA . ASP B 1 8 ? 58.883 134.278 94.641 1.00 22.30 4 ASP B CA 1
ATOM 3108 C C . ASP B 1 8 ? 59.731 135.535 94.498 1.00 21.01 4 ASP B C 1
ATOM 3109 O O . ASP B 1 8 ? 59.186 136.642 94.399 1.00 18.31 4 ASP B O 1
ATOM 3114 N N . ASN B 1 9 ? 61.058 135.369 94.484 1.00 19.46 5 ASN B N 1
ATOM 3115 C CA . ASN B 1 9 ? 61.973 136.509 94.332 1.00 18.08 5 ASN B CA 1
ATOM 3116 C C . ASN B 1 9 ? 62.451 136.678 92.878 1.00 18.25 5 ASN B C 1
ATOM 3117 O O . ASN B 1 9 ? 63.278 137.550 92.581 1.00 16.55 5 ASN B O 1
ATOM 3122 N N . LEU B 1 10 ? 61.907 135.859 91.974 1.00 16.54 6 LEU B N 1
ATOM 3123 C CA . LEU B 1 10 ? 62.237 135.933 90.545 1.00 15.50 6 LEU B CA 1
ATOM 3124 C C . LEU B 1 10 ? 61.095 136.462 89.680 1.00 14.70 6 LEU B C 1
ATOM 3125 O O . LEU B 1 10 ? 59.916 136.301 90.009 1.00 14.38 6 LEU B O 1
ATOM 3130 N N . ARG B 1 11 ? 61.445 137.090 88.568 1.00 13.03 7 ARG B N 1
ATOM 3131 C CA . ARG B 1 11 ? 60.457 137.583 87.616 1.00 16.20 7 ARG B CA 1
ATOM 3132 C C . ARG B 1 11 ? 60.995 137.200 86.245 1.00 17.10 7 ARG B C 1
ATOM 3133 O O . ARG B 1 11 ? 62.180 136.846 86.123 1.00 17.09 7 ARG B O 1
ATOM 3141 N N . GLY B 1 12 ? 60.140 137.215 85.222 1.00 17.18 8 GLY B N 1
ATOM 3142 C CA . GLY B 1 12 ? 60.623 136.893 83.886 1.00 15.63 8 GLY B CA 1
ATOM 3143 C C . GLY B 1 12 ? 59.820 135.759 83.268 1.00 17.70 8 GLY B C 1
ATOM 3144 O O . GLY B 1 12 ? 58.754 135.389 83.782 1.00 17.63 8 GLY B O 1
ATOM 3145 N N . LYS B 1 13 ? 60.337 135.222 82.167 1.00 15.61 9 LYS B N 1
ATOM 3146 C CA . LYS B 1 13 ? 59.711 134.133 81.426 1.00 17.50 9 LYS B CA 1
ATOM 3147 C C . LYS B 1 13 ? 60.821 133.476 80.597 1.00 17.72 9 LYS B C 1
ATOM 3148 O O . LYS B 1 13 ? 61.880 134.077 80.404 1.00 17.16 9 LYS B O 1
ATOM 3154 N N . SER B 1 14 ? 60.571 132.270 80.090 1.00 16.10 10 SER B N 1
ATOM 3155 C CA . SER B 1 14 ? 61.601 131.499 79.393 1.00 17.59 10 SER B CA 1
ATOM 3156 C C . SER B 1 14 ? 62.234 132.173 78.194 1.00 16.68 10 SER B C 1
ATOM 3157 O O . SER B 1 14 ? 63.431 132.006 77.941 1.00 14.71 10 SER B O 1
ATOM 3160 N N . GLY B 1 15 ? 61.416 132.922 77.463 1.00 16.90 11 GLY B N 1
ATOM 3161 C CA . GLY B 1 15 ? 61.904 133.590 76.278 1.00 18.72 11 GLY B CA 1
ATOM 3162 C C . GLY B 1 15 ? 62.845 134.755 76.495 1.00 18.03 11 GLY B C 1
ATOM 3163 O O . GLY B 1 15 ? 63.610 135.066 75.595 1.00 18.69 11 GLY B O 1
ATOM 3164 N N . GLN B 1 16 ? 62.799 135.393 77.667 1.00 19.27 12 GLN B N 1
ATOM 3165 C CA . GLN B 1 16 ? 63.662 136.549 77.946 1.00 20.91 12 GLN B CA 1
ATOM 3166 C C . GLN B 1 16 ? 64.544 136.380 79.160 1.00 20.40 12 GLN B C 1
ATOM 3167 O O . GLN B 1 16 ? 65.356 137.268 79.451 1.00 22.51 12 GLN B O 1
ATOM 3173 N N . GLY B 1 17 ? 64.380 135.265 79.857 1.00 18.09 13 GLY B N 1
ATOM 3174 C CA . GLY B 1 17 ? 65.187 135.000 81.037 1.00 17.18 13 GLY B CA 1
ATOM 3175 C C . GLY B 1 17 ? 64.489 135.347 82.332 1.00 15.89 13 GLY B C 1
ATOM 3176 O O . GLY B 1 17 ? 63.545 136.141 82.345 1.00 16.88 13 GLY B O 1
ATOM 3177 N N . TYR B 1 18 ? 64.948 134.745 83.428 1.00 16.51 14 TYR B N 1
ATOM 3178 C CA . TYR B 1 18 ? 64.394 134.988 84.763 1.00 13.29 14 TYR B CA 1
ATOM 3179 C C . TYR B 1 18 ? 65.451 135.790 85.519 1.00 15.12 14 TYR B C 1
ATOM 3180 O O . TYR B 1 18 ? 66.640 135.484 85.451 1.00 14.72 14 TYR B O 1
ATOM 3189 N N . TYR B 1 19 ? 65.030 136.803 86.260 1.00 15.03 15 TYR B N 1
ATOM 3190 C CA . TYR B 1 19 ? 65.999 137.659 86.925 1.00 14.63 15 TYR B CA 1
ATOM 3191 C C . TYR B 1 19 ? 65.653 137.911 88.383 1.00 15.48 15 TYR B C 1
ATOM 3192 O O . TYR B 1 19 ? 64.505 137.712 88.816 1.00 15.48 15 TYR B O 1
ATOM 3201 N N . VAL B 1 20 ? 66.650 138.347 89.136 1.00 14.63 16 VAL B N 1
ATOM 3202 C CA . VAL B 1 20 ? 66.487 138.592 90.567 1.00 14.17 16 VAL B CA 1
ATOM 3203 C C . VAL B 1 20 ? 67.022 140.006 90.821 1.00 16.88 16 VAL B C 1
ATOM 3204 O O . VAL B 1 20 ? 67.938 140.483 90.133 1.00 15.02 16 VAL B O 1
ATOM 3208 N N . GLU B 1 21 ? 66.438 140.681 91.790 1.00 16.22 17 GLU B N 1
ATOM 3209 C CA . GLU B 1 21 ? 66.904 142.013 92.118 1.00 19.21 17 GLU B CA 1
ATOM 3210 C C . GLU B 1 21 ? 68.213 141.896 92.922 1.00 19.05 17 GLU B C 1
ATOM 3211 O O . GLU B 1 21 ? 68.365 141.006 93.786 1.00 18.53 17 GLU B O 1
ATOM 3217 N N . MET B 1 22 ? 69.163 142.774 92.613 1.00 18.58 18 MET B N 1
ATOM 3218 C CA . MET B 1 22 ? 70.417 142.833 93.346 1.00 18.52 18 MET B CA 1
ATOM 3219 C C . MET B 1 22 ? 70.775 144.308 93.550 1.00 18.55 18 MET B C 1
ATOM 3220 O O . MET B 1 22 ? 70.190 145.181 92.903 1.00 17.89 18 MET B O 1
ATOM 3225 N N . THR B 1 23 ? 71.672 144.607 94.491 1.00 18.45 19 THR B N 1
ATOM 3226 C CA . THR B 1 23 ? 72.129 145.992 94.602 1.00 18.96 19 THR B CA 1
ATOM 3227 C C . THR B 1 23 ? 73.651 145.922 94.521 1.00 19.14 19 THR B C 1
ATOM 3228 O O . THR B 1 23 ? 74.284 144.952 94.998 1.00 19.24 19 THR B O 1
ATOM 3232 N N . VAL B 1 24 ? 74.238 146.921 93.879 1.00 18.09 20 VAL B N 1
ATOM 3233 C CA . VAL B 1 24 ? 75.682 146.985 93.760 1.00 19.24 20 VAL B CA 1
ATOM 3234 C C . VAL B 1 24 ? 76.144 148.379 94.150 1.00 17.99 20 VAL B C 1
ATOM 3235 O O . VAL B 1 24 ? 75.465 149.379 93.859 1.00 17.41 20 VAL B O 1
ATOM 3239 N N . GLY B 1 25 ? 77.295 148.444 94.817 1.00 18.79 21 GLY B N 1
ATOM 3240 C CA . GLY B 1 25 ? 77.847 149.727 95.195 1.00 18.86 21 GLY B CA 1
ATOM 3241 C C . GLY B 1 25 ? 77.355 150.367 96.470 1.00 20.75 21 GLY B C 1
ATOM 3242 O O . GLY B 1 25 ? 76.492 149.826 97.182 1.00 17.41 21 GLY B O 1
ATOM 3243 N N . SER B 1 26 ? 77.936 151.536 96.739 1.00 20.56 22 SER B N 1
ATOM 3244 C CA . SER B 1 26 ? 77.635 152.341 97.912 1.00 23.41 22 SER B CA 1
ATOM 3245 C C . SER B 1 26 ? 77.533 153.805 97.497 1.00 22.53 22 SER B C 1
ATOM 3246 O O . SER B 1 26 ? 78.510 154.381 97.012 1.00 21.39 22 SER B O 1
ATOM 3249 N N . PRO B 1 27 ? 76.341 154.406 97.622 1.00 24.45 23 PRO B N 1
ATOM 3250 C CA . PRO B 1 27 ? 75.098 153.797 98.116 1.00 24.38 23 PRO B CA 1
ATOM 3251 C C . PRO B 1 27 ? 74.601 152.730 97.134 1.00 24.53 23 PRO B C 1
ATOM 3252 O O . PRO B 1 27 ? 74.981 152.733 95.949 1.00 24.12 23 PRO B O 1
ATOM 3256 N N . PRO B 1 28 ? 73.743 151.813 97.603 1.00 23.50 24 PRO B N 1
ATOM 3257 C CA . PRO B 1 28 ? 73.210 150.736 96.750 1.00 22.75 24 PRO B CA 1
ATOM 3258 C C . PRO B 1 28 ? 72.524 151.162 95.462 1.00 21.73 24 PRO B C 1
ATOM 3259 O O . PRO B 1 28 ? 71.628 151.990 95.473 1.00 21.33 24 PRO B O 1
ATOM 3263 N N . GLN B 1 29 ? 72.949 150.587 94.344 1.00 22.08 25 GLN B N 1
ATOM 3264 C CA . GLN B 1 29 ? 72.298 150.848 93.061 1.00 19.54 25 GLN B CA 1
ATOM 3265 C C . GLN B 1 29 ? 71.501 149.562 92.746 1.00 20.18 25 GLN B C 1
ATOM 3266 O O . GLN B 1 29 ? 72.075 148.464 92.603 1.00 16.90 25 GLN B O 1
ATOM 3272 N N . THR B 1 30 ? 70.184 149.683 92.662 1.00 18.91 26 THR B N 1
ATOM 3273 C CA . THR B 1 30 ? 69.370 148.521 92.374 1.00 20.30 26 THR B CA 1
ATOM 3274 C C . THR B 1 30 ? 69.433 148.155 90.892 1.00 20.64 26 THR B C 1
ATOM 3275 O O . THR B 1 30 ? 69.276 149.025 90.027 1.00 17.85 26 THR B O 1
ATOM 3279 N N . LEU B 1 31 ? 69.661 146.862 90.625 1.00 19.93 27 LEU B N 1
ATOM 3280 C CA . LEU B 1 31 ? 69.721 146.321 89.267 1.00 19.54 27 LEU B CA 1
ATOM 3281 C C . LEU B 1 31 ? 69.053 144.947 89.216 1.00 19.69 27 LEU B C 1
ATOM 3282 O O . LEU B 1 31 ? 69.108 144.178 90.182 1.00 19.67 27 LEU B O 1
ATOM 3287 N N . ASN B 1 32 ? 68.418 144.655 88.085 1.00 16.83 28 ASN B N 1
ATOM 3288 C CA . ASN B 1 32 ? 67.780 143.366 87.860 1.00 16.15 28 ASN B CA 1
ATOM 3289 C C . ASN B 1 32 ? 68.805 142.528 87.115 1.00 15.26 28 ASN B C 1
ATOM 3290 O O . ASN B 1 32 ? 69.326 142.932 86.067 1.00 17.42 28 ASN B O 1
ATOM 3295 N N . ILE B 1 33 ? 69.050 141.336 87.637 1.00 15.69 29 ILE B N 1
ATOM 3296 C CA . ILE B 1 33 ? 70.102 140.468 87.129 1.00 13.51 29 ILE B CA 1
ATOM 3297 C C . ILE B 1 33 ? 69.607 139.094 86.697 1.00 14.29 29 ILE B C 1
ATOM 3298 O O . ILE B 1 33 ? 69.024 138.360 87.498 1.00 10.48 29 ILE B O 1
ATOM 3303 N N . LEU B 1 34 ? 69.875 138.756 85.432 1.00 14.09 30 LEU B N 1
ATOM 3304 C CA . LEU B 1 34 ? 69.491 137.462 84.853 1.00 14.95 30 LEU B CA 1
ATOM 3305 C C . LEU B 1 34 ? 70.167 136.312 85.610 1.00 15.46 30 LEU B C 1
ATOM 3306 O O . LEU B 1 34 ? 71.358 136.351 85.877 1.00 17.09 30 LEU B O 1
ATOM 3311 N N . VAL B 1 35 ? 69.415 135.269 85.934 1.00 16.20 31 VAL B N 1
ATOM 3312 C CA . VAL B 1 35 ? 70.018 134.128 86.617 1.00 18.48 31 VAL B CA 1
ATOM 3313 C C . VAL B 1 35 ? 70.478 133.166 85.523 1.00 19.01 31 VAL B C 1
ATOM 3314 O O . VAL B 1 35 ? 69.638 132.607 84.791 1.00 16.63 31 VAL B O 1
ATOM 3318 N N . ASP B 1 36 ? 71.804 132.969 85.414 1.00 18.77 32 ASP B N 1
ATOM 3319 C CA . ASP B 1 36 ? 72.368 132.127 84.343 1.00 16.60 32 ASP B CA 1
ATOM 3320 C C . ASP B 1 36 ? 73.270 130.998 84.848 1.00 16.99 32 ASP B C 1
ATOM 3321 O O . ASP B 1 36 ? 74.422 131.229 85.211 1.00 17.41 32 ASP B O 1
ATOM 3326 N N . THR B 1 37 ? 72.763 129.771 84.870 1.00 15.84 33 THR B N 1
ATOM 3327 C CA . THR B 1 37 ? 73.602 128.679 85.348 1.00 15.51 33 THR B CA 1
ATOM 3328 C C . THR B 1 37 ? 74.544 128.189 84.242 1.00 16.56 33 THR B C 1
ATOM 3329 O O . THR B 1 37 ? 75.338 127.294 84.475 1.00 15.30 33 THR B O 1
ATOM 3333 N N . GLY B 1 38 ? 74.457 128.798 83.054 1.00 15.35 34 GLY B N 1
ATOM 3334 C CA . GLY B 1 38 ? 75.307 128.369 81.943 1.00 15.02 34 GLY B CA 1
ATOM 3335 C C . GLY B 1 38 ? 76.594 129.172 81.769 1.00 15.54 34 GLY B C 1
ATOM 3336 O O . GLY B 1 38 ? 77.346 128.965 80.798 1.00 15.93 34 GLY B O 1
ATOM 3337 N N . SER B 1 39 ? 76.855 130.090 82.694 1.00 14.31 35 SER B N 1
ATOM 3338 C CA . SER B 1 39 ? 78.067 130.923 82.628 1.00 15.39 35 SER B CA 1
ATOM 3339 C C . SER B 1 39 ? 78.585 131.238 84.031 1.00 14.76 35 SER B C 1
ATOM 3340 O O . SER B 1 39 ? 77.948 130.905 85.040 1.00 14.38 35 SER B O 1
ATOM 3343 N N . SER B 1 40 ? 79.724 131.915 84.114 1.00 15.20 36 SER B N 1
ATOM 3344 C CA . SER B 1 40 ? 80.303 132.148 85.427 1.00 15.79 36 SER B CA 1
ATOM 3345 C C . SER B 1 40 ? 80.789 133.560 85.719 1.00 15.82 36 SER B C 1
ATOM 3346 O O . SER B 1 40 ? 81.523 133.771 86.692 1.00 17.40 36 SER B O 1
ATOM 3349 N N . ASN B 1 41 ? 80.380 134.514 84.897 1.00 13.27 37 ASN B N 1
ATOM 3350 C CA . ASN B 1 41 ? 80.753 135.891 85.108 1.00 13.77 37 ASN B CA 1
ATOM 3351 C C . ASN B 1 41 ? 79.577 136.716 85.571 1.00 14.02 37 ASN B C 1
ATOM 3352 O O . ASN B 1 41 ? 78.448 136.577 85.059 1.00 16.34 37 ASN B O 1
ATOM 3357 N N . PHE B 1 42 ? 79.840 137.572 86.547 1.00 14.40 38 PHE B N 1
ATOM 3358 C CA . PHE B 1 42 ? 78.824 138.507 87.041 1.00 15.04 38 PHE B CA 1
ATOM 3359 C C . PHE B 1 42 ? 79.147 139.822 86.291 1.00 15.62 38 PHE B C 1
ATOM 3360 O O . PHE B 1 42 ? 80.245 140.360 86.423 1.00 15.09 38 PHE B O 1
ATOM 3368 N N . ALA B 1 43 ? 78.203 140.300 85.476 1.00 16.10 39 ALA B N 1
ATOM 3369 C CA . ALA B 1 43 ? 78.374 141.530 84.704 1.00 16.49 39 ALA B CA 1
ATOM 3370 C C . ALA B 1 43 ? 77.099 142.337 84.643 1.00 15.79 39 ALA B C 1
ATOM 3371 O O . ALA B 1 43 ? 75.983 141.792 84.662 1.00 16.81 39 ALA B O 1
ATOM 3373 N N . VAL B 1 44 ? 77.253 143.649 84.576 1.00 15.97 40 VAL B N 1
ATOM 3374 C CA . VAL B 1 44 ? 76.118 144.553 84.500 1.00 17.34 40 VAL B CA 1
ATOM 3375 C C . VAL B 1 44 ? 76.368 145.647 83.456 1.00 18.25 40 VAL B C 1
ATOM 3376 O O . VAL B 1 44 ? 77.528 146.047 83.233 1.00 17.42 40 VAL B O 1
ATOM 3380 N N . GLY B 1 45 ? 75.290 146.108 82.811 1.00 16.65 41 GLY B N 1
ATOM 3381 C CA . GLY B 1 45 ? 75.399 147.206 81.868 1.00 17.58 41 GLY B CA 1
ATOM 3382 C C . GLY B 1 45 ? 75.983 148.377 82.673 1.00 20.80 41 GLY B C 1
ATOM 3383 O O . GLY B 1 45 ? 75.544 148.661 83.813 1.00 18.42 41 GLY B O 1
ATOM 3384 N N . ALA B 1 46 ? 76.981 149.046 82.102 1.00 20.62 42 ALA B N 1
ATOM 3385 C CA . ALA B 1 46 ? 77.640 150.132 82.813 1.00 22.94 42 ALA B CA 1
ATOM 3386 C C . ALA B 1 46 ? 77.654 151.459 82.063 1.00 25.71 42 ALA B C 1
ATOM 3387 O O . ALA B 1 46 ? 78.394 152.371 82.431 1.00 24.44 42 ALA B O 1
ATOM 3389 N N . ALA B 1 47 ? 76.827 151.561 81.032 1.00 26.16 43 ALA B N 1
ATOM 3390 C CA . ALA B 1 47 ? 76.727 152.771 80.225 1.00 30.05 43 ALA B CA 1
ATOM 3391 C C . ALA B 1 47 ? 75.344 152.750 79.590 1.00 32.34 43 ALA B C 1
ATOM 3392 O O . ALA B 1 47 ? 74.770 151.680 79.388 1.00 31.42 43 ALA B O 1
ATOM 3394 N N . PRO B 1 48 ? 74.783 153.931 79.275 1.00 34.12 44 PRO B N 1
ATOM 3395 C CA . PRO B 1 48 ? 73.448 153.940 78.665 1.00 33.93 44 PRO B CA 1
ATOM 3396 C C . PRO B 1 48 ? 73.337 153.042 77.442 1.00 33.61 44 PRO B C 1
ATOM 3397 O O . PRO B 1 48 ? 74.323 152.784 76.745 1.00 33.19 44 PRO B O 1
ATOM 3401 N N . HIS B 1 49 ? 72.129 152.526 77.227 1.00 33.25 45 HIS B N 1
ATOM 3402 C CA . HIS B 1 49 ? 71.842 151.605 76.128 1.00 32.53 45 HIS B CA 1
ATOM 3403 C C . HIS B 1 49 ? 70.338 151.679 75.863 1.00 32.00 45 HIS B C 1
ATOM 3404 O O . HIS B 1 49 ? 69.532 151.781 76.800 1.00 32.04 45 HIS B O 1
ATOM 3411 N N . PRO B 1 50 ? 69.938 151.640 74.583 1.00 32.85 46 PRO B N 1
ATOM 3412 C CA . PRO B 1 50 ? 68.518 151.708 74.206 1.00 31.90 46 PRO B CA 1
ATOM 3413 C C . PRO B 1 50 ? 67.618 150.760 75.020 1.00 31.93 46 PRO B C 1
ATOM 3414 O O . PRO B 1 50 ? 66.510 151.127 75.419 1.00 31.61 46 PRO B O 1
ATOM 3418 N N . PHE B 1 51 ? 68.107 149.545 75.264 1.00 29.77 47 PHE B N 1
ATOM 3419 C CA . PHE B 1 51 ? 67.358 148.522 75.997 1.00 29.27 47 PHE B CA 1
ATOM 3420 C C . PHE B 1 51 ? 67.438 148.553 77.530 1.00 29.11 47 PHE B C 1
ATOM 3421 O O . PHE B 1 51 ? 66.713 147.817 78.195 1.00 28.35 47 PHE B O 1
ATOM 3429 N N . LEU B 1 52 ? 68.315 149.375 78.092 1.00 28.52 48 LEU B N 1
ATOM 3430 C CA . LEU B 1 52 ? 68.448 149.431 79.552 1.00 29.32 48 LEU B CA 1
ATOM 3431 C C . LEU B 1 52 ? 67.740 150.607 80.210 1.00 29.21 48 LEU B C 1
ATOM 3432 O O . LEU B 1 52 ? 67.948 151.746 79.818 1.00 27.91 48 LEU B O 1
ATOM 3437 N N . HIS B 1 53 ? 66.918 150.337 81.221 1.00 32.10 49 HIS B N 1
ATOM 3438 C CA . HIS B 1 53 ? 66.234 151.428 81.917 1.00 35.18 49 HIS B CA 1
ATOM 3439 C C . HIS B 1 53 ? 67.211 152.030 82.925 1.00 34.51 49 HIS B C 1
ATOM 3440 O O . HIS B 1 53 ? 67.106 153.203 83.288 1.00 34.81 49 HIS B O 1
ATOM 3447 N N . ARG B 1 54 ? 68.149 151.213 83.393 1.00 31.93 50 ARG B N 1
ATOM 3448 C CA . ARG B 1 54 ? 69.156 151.694 84.335 1.00 30.09 50 ARG B CA 1
ATOM 3449 C C . ARG B 1 54 ? 70.459 150.923 84.160 1.00 27.63 50 ARG B C 1
ATOM 3450 O O . ARG B 1 54 ? 70.497 149.891 83.489 1.00 23.93 50 ARG B O 1
ATOM 3458 N N . TYR B 1 55 ? 71.539 151.447 84.729 1.00 24.68 51 TYR B N 1
ATOM 3459 C CA . TYR B 1 55 ? 72.818 150.787 84.605 1.00 24.12 51 TYR B CA 1
ATOM 3460 C C . TYR B 1 55 ? 73.729 151.140 85.763 1.00 22.34 51 TYR B C 1
ATOM 3461 O O . TYR B 1 55 ? 73.447 152.056 86.530 1.00 23.14 51 TYR B O 1
ATOM 3470 N N . TYR B 1 56 ? 74.808 150.390 85.885 1.00 20.14 52 TYR B N 1
ATOM 3471 C CA . TYR B 1 56 ? 75.765 150.576 86.971 1.00 20.25 52 TYR B CA 1
ATOM 3472 C C . TYR B 1 56 ? 76.641 151.804 86.742 1.00 19.47 52 TYR B C 1
ATOM 3473 O O . TYR B 1 56 ? 77.323 151.918 85.714 1.00 19.88 52 TYR B O 1
ATOM 3482 N N . GLN B 1 57 ? 76.613 152.719 87.703 1.00 18.09 53 GLN B N 1
ATOM 3483 C CA . GLN B 1 57 ? 77.412 153.947 87.608 1.00 20.24 53 GLN B CA 1
ATOM 3484 C C . GLN B 1 57 ? 78.586 153.871 88.598 1.00 18.88 53 GLN B C 1
ATOM 3485 O O . GLN B 1 57 ? 78.452 154.223 89.760 1.00 17.13 53 GLN B O 1
ATOM 3491 N N . ARG B 1 58 ? 79.725 153.382 88.128 1.00 19.16 54 ARG B N 1
ATOM 3492 C CA . ARG B 1 58 ? 80.903 153.227 88.974 1.00 21.46 54 ARG B CA 1
ATOM 3493 C C . ARG B 1 58 ? 81.359 154.518 89.696 1.00 22.19 54 ARG B C 1
ATOM 3494 O O . ARG B 1 58 ? 81.789 154.477 90.851 1.00 21.82 54 ARG B O 1
ATOM 3502 N N . GLN B 1 59 ? 81.231 155.658 89.026 1.00 22.93 55 GLN B N 1
ATOM 3503 C CA . GLN B 1 59 ? 81.649 156.927 89.621 1.00 24.00 55 GLN B CA 1
ATOM 3504 C C . GLN B 1 59 ? 80.823 157.283 90.844 1.00 22.97 55 GLN B C 1
ATOM 3505 O O . GLN B 1 59 ? 81.265 158.068 91.673 1.00 23.39 55 GLN B O 1
ATOM 3511 N N . LEU B 1 60 ? 79.611 156.746 90.946 1.00 22.47 56 LEU B N 1
ATOM 3512 C CA . LEU B 1 60 ? 78.762 157.052 92.101 1.00 21.98 56 LEU B CA 1
ATOM 3513 C C . LEU B 1 60 ? 78.927 156.039 93.234 1.00 22.20 56 LEU B C 1
ATOM 3514 O O . LEU B 1 60 ? 78.248 156.114 94.249 1.00 22.01 56 LEU B O 1
ATOM 3519 N N . SER B 1 61 ? 79.831 155.086 93.075 1.00 20.53 57 SER B N 1
ATOM 3520 C CA . SER B 1 61 ? 79.996 154.118 94.136 1.00 19.88 57 SER B CA 1
ATOM 3521 C C . SER B 1 61 ? 81.318 154.356 94.833 1.00 20.66 57 SER B C 1
ATOM 3522 O O . SER B 1 61 ? 82.371 154.296 94.211 1.00 19.12 57 SER B O 1
ATOM 3525 N N . SER B 1 62 ? 81.256 154.626 96.134 1.00 21.07 58 SER B N 1
ATOM 3526 C CA . SER B 1 62 ? 82.462 154.914 96.913 1.00 21.47 58 SER B CA 1
ATOM 3527 C C . SER B 1 62 ? 83.293 153.665 97.195 1.00 21.84 58 SER B C 1
ATOM 3528 O O . SER B 1 62 ? 84.473 153.757 97.549 1.00 21.01 58 SER B O 1
ATOM 3531 N N . THR B 1 63 ? 82.670 152.496 97.060 1.00 20.68 59 THR B N 1
ATOM 3532 C CA . THR B 1 63 ? 83.345 151.233 97.329 1.00 19.11 59 THR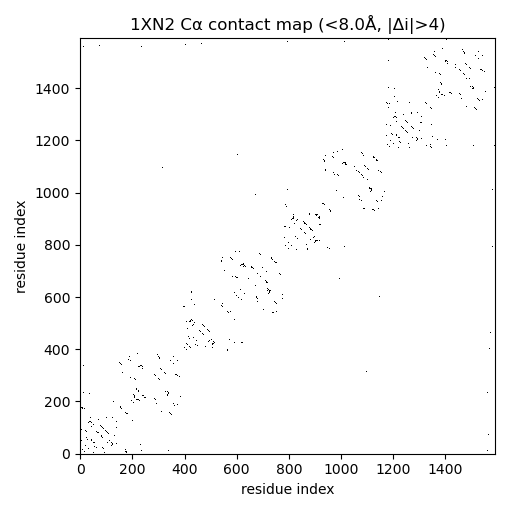 B CA 1
ATOM 3533 C C . THR B 1 63 ? 83.810 150.520 96.059 1.00 19.52 59 THR B C 1
ATOM 3534 O O . THR B 1 63 ? 84.387 149.444 96.110 1.00 18.83 59 THR B O 1
ATOM 3538 N N . TYR B 1 64 ? 83.579 151.134 94.916 1.00 18.97 60 TYR B N 1
ATOM 3539 C CA . TYR B 1 64 ? 84.017 150.543 93.665 1.00 20.65 60 TYR B CA 1
ATOM 3540 C C . TYR B 1 64 ? 85.551 150.478 93.604 1.00 18.85 60 TYR B C 1
ATOM 3541 O O . TYR B 1 64 ? 86.230 151.410 94.033 1.00 19.59 60 TYR B O 1
ATOM 3550 N N . ARG B 1 65 ? 86.094 149.377 93.096 1.00 18.35 61 ARG B N 1
ATOM 3551 C CA . ARG B 1 65 ? 87.540 149.194 92.945 1.00 18.47 61 ARG B CA 1
ATOM 3552 C C . ARG B 1 65 ? 87.829 148.786 91.511 1.00 19.94 61 ARG B C 1
ATOM 3553 O O . ARG B 1 65 ? 87.342 147.753 91.032 1.00 20.14 61 ARG B O 1
ATOM 3561 N N . ASP B 1 66 ? 88.644 149.589 90.844 1.00 19.59 62 ASP B N 1
ATOM 3562 C CA . ASP B 1 66 ? 88.996 149.366 89.446 1.00 21.55 62 ASP B CA 1
ATOM 3563 C C . ASP B 1 66 ? 90.193 148.403 89.315 1.00 21.67 62 ASP B C 1
ATOM 3564 O O . ASP B 1 66 ? 91.296 148.728 89.743 1.00 21.05 62 ASP B O 1
ATOM 3569 N N . LEU B 1 67 ? 89.981 147.221 88.723 1.00 19.55 63 LEU B N 1
ATOM 3570 C CA . LEU B 1 67 ? 91.063 146.259 88.578 1.00 20.99 63 LEU B CA 1
ATOM 3571 C C . LEU B 1 67 ? 91.914 146.480 87.326 1.00 21.06 63 LEU B C 1
ATOM 3572 O O . LEU B 1 67 ? 92.835 145.707 87.054 1.00 21.05 63 LEU B O 1
ATOM 3577 N N . ARG B 1 68 ? 91.607 147.525 86.570 1.00 22.52 64 ARG B N 1
ATOM 3578 C CA . ARG B 1 68 ? 92.388 147.859 85.382 1.00 26.98 64 ARG B CA 1
ATOM 3579 C C . ARG B 1 68 ? 92.614 146.659 84.482 1.00 26.94 64 ARG B C 1
ATOM 3580 O O . ARG B 1 68 ? 93.751 146.386 84.084 1.00 27.57 64 ARG B O 1
ATOM 3588 N N . LYS B 1 69 ? 91.553 145.939 84.158 1.00 26.36 65 LYS B N 1
ATOM 3589 C CA . LYS B 1 69 ? 91.700 144.777 83.307 1.00 26.93 65 LYS B CA 1
ATOM 3590 C C . LYS B 1 69 ? 90.411 144.624 82.521 1.00 25.68 65 LYS B C 1
ATOM 3591 O O . LYS B 1 69 ? 89.314 144.784 83.065 1.00 23.99 65 LYS B O 1
ATOM 3597 N N . GLY B 1 70 ? 90.550 144.351 81.230 1.00 24.59 66 GLY B N 1
ATOM 3598 C CA . GLY B 1 70 ? 89.383 144.197 80.384 1.00 23.42 66 GLY B CA 1
ATOM 3599 C C . GLY B 1 70 ? 88.932 142.751 80.415 1.00 22.33 66 GLY B C 1
ATOM 3600 O O . GLY B 1 70 ? 89.636 141.876 80.930 1.00 21.57 66 GLY B O 1
ATOM 3601 N N . VAL B 1 71 ? 87.760 142.498 79.850 1.00 22.17 67 VAL B N 1
ATOM 3602 C CA . VAL B 1 71 ? 87.211 141.156 79.827 1.00 22.19 67 VAL B CA 1
ATOM 3603 C C . VAL B 1 71 ? 86.228 141.062 78.679 1.00 21.92 67 VAL B C 1
ATOM 3604 O O . VAL B 1 71 ? 85.565 142.032 78.334 1.00 21.02 67 VAL B O 1
ATOM 3608 N N . TYR B 1 72 ? 86.166 139.878 78.085 1.00 22.24 68 TYR B N 1
ATOM 3609 C CA . TYR B 1 72 ? 85.301 139.610 76.949 1.00 22.53 68 TYR B CA 1
ATOM 3610 C C . TYR B 1 72 ? 84.578 138.287 77.179 1.00 20.14 68 TYR B C 1
ATOM 3611 O O . TYR B 1 72 ? 85.207 137.287 77.495 1.00 21.45 68 TYR B O 1
ATOM 3620 N N . VAL B 1 73 ? 83.264 138.276 77.027 1.00 19.06 69 VAL B N 1
ATOM 3621 C CA . VAL B 1 73 ? 82.542 137.038 77.184 1.00 19.18 69 VAL B CA 1
ATOM 3622 C C . VAL B 1 73 ? 81.582 136.762 76.035 1.00 17.76 69 VAL B C 1
ATOM 3623 O O . VAL B 1 73 ? 80.633 137.511 75.830 1.00 17.93 69 VAL B O 1
ATOM 3627 N N . PRO B 1 74 ? 81.833 135.682 75.267 1.00 18.66 70 PRO B N 1
ATOM 3628 C CA . PRO B 1 74 ? 80.954 135.314 74.154 1.00 20.01 70 PRO B CA 1
ATOM 3629 C C . PRO B 1 74 ? 80.044 134.172 74.667 1.00 19.04 70 PRO B C 1
ATOM 3630 O O . PRO B 1 74 ? 80.483 133.322 75.443 1.00 20.05 70 PRO B O 1
ATOM 3634 N N . TYR B 1 75 ? 78.788 134.168 74.234 1.00 19.09 71 TYR B N 1
ATOM 3635 C CA . TYR B 1 75 ? 77.818 133.142 74.628 1.00 18.34 71 TYR B CA 1
ATOM 3636 C C . TYR B 1 75 ? 77.331 132.444 73.352 1.00 21.03 71 TYR B C 1
ATOM 3637 O O . TYR B 1 75 ? 77.665 132.862 72.236 1.00 19.20 71 TYR B O 1
ATOM 3646 N N . THR B 1 76 ? 76.531 131.393 73.500 1.00 19.70 72 THR B N 1
ATOM 3647 C CA . THR B 1 76 ? 76.034 130.715 72.313 1.00 21.03 72 THR B CA 1
ATOM 3648 C C . THR B 1 76 ? 75.442 131.758 71.390 1.00 23.92 72 THR B C 1
ATOM 3649 O O . THR B 1 76 ? 75.641 131.715 70.190 1.00 25.49 72 THR B O 1
ATOM 3653 N N . GLN B 1 77 ? 74.706 132.689 71.974 1.00 25.00 73 GLN B N 1
ATOM 3654 C CA . GLN B 1 77 ? 74.123 133.790 71.245 1.00 26.86 73 GLN B CA 1
ATOM 3655 C C . GLN B 1 77 ? 74.275 135.034 72.109 1.00 26.47 73 GLN B C 1
ATOM 3656 O O . GLN B 1 77 ? 73.720 135.098 73.206 1.00 26.08 73 GLN B O 1
ATOM 3662 N N . GLY B 1 78 ? 75.019 136.018 71.615 1.00 23.90 74 GLY B N 1
ATOM 3663 C CA . GLY B 1 78 ? 75.199 137.247 72.361 1.00 23.74 74 GLY B CA 1
ATOM 3664 C C . GLY B 1 78 ? 76.617 137.351 72.887 1.00 22.78 74 GLY B C 1
ATOM 3665 O O . GLY B 1 78 ? 77.271 136.334 73.121 1.00 20.96 74 GLY B O 1
ATOM 3666 N N . LYS B 1 79 ? 77.102 138.577 73.069 1.00 22.93 75 LYS B N 1
ATOM 3667 C CA . LYS B 1 79 ? 78.448 138.771 73.590 1.00 23.03 75 LYS B CA 1
ATOM 3668 C C . LYS B 1 79 ? 78.617 140.212 74.104 1.00 22.01 75 LYS B C 1
ATOM 3669 O O . LYS B 1 79 ? 77.888 141.113 73.705 1.00 20.72 75 LYS B O 1
ATOM 3675 N N . TRP B 1 80 ? 79.539 140.400 75.045 1.00 21.26 76 TRP B N 1
ATOM 3676 C CA . TRP B 1 80 ? 79.807 141.732 75.573 1.00 21.51 76 TRP B CA 1
ATOM 3677 C C . TRP B 1 80 ? 81.275 141.863 75.976 1.00 21.42 76 TRP B C 1
ATOM 3678 O O . TRP B 1 80 ? 81.983 140.854 76.155 1.00 20.28 76 TRP B O 1
ATOM 3689 N N . GLU B 1 81 ? 81.707 143.124 76.091 1.00 23.09 77 GLU B N 1
ATOM 3690 C CA . GLU B 1 81 ? 83.046 143.506 76.505 1.00 25.05 77 GLU B CA 1
ATOM 3691 C C . GLU B 1 81 ? 82.884 144.475 77.648 1.00 22.75 77 GLU B C 1
ATOM 3692 O O . GLU B 1 81 ? 81.970 145.292 77.660 1.00 20.94 77 GLU B O 1
ATOM 3698 N N . GLY B 1 82 ? 83.789 144.393 78.611 1.00 24.10 78 GLY B N 1
ATOM 3699 C CA . GLY B 1 82 ? 83.699 145.292 79.732 1.00 22.59 78 GLY B CA 1
ATOM 3700 C C . GLY B 1 82 ? 85.011 145.464 80.461 1.00 21.59 78 GLY B C 1
ATOM 3701 O O . GLY B 1 82 ? 86.072 145.037 80.001 1.00 21.32 78 GLY B O 1
ATOM 3702 N N . GLU B 1 83 ? 84.904 146.075 81.632 1.00 20.94 79 GLU B N 1
ATOM 3703 C CA . GLU B 1 83 ? 86.039 146.386 82.488 1.00 21.30 79 GLU B CA 1
ATOM 3704 C C . GLU B 1 83 ? 85.767 145.769 83.845 1.00 20.02 79 GLU B C 1
ATOM 3705 O O . GLU B 1 83 ? 84.680 145.907 84.394 1.00 19.83 79 GLU B O 1
ATOM 3711 N N . LEU B 1 84 ? 86.775 145.096 84.369 1.00 20.05 80 LEU B N 1
ATOM 3712 C CA . LEU B 1 84 ? 86.694 144.420 85.645 1.00 20.19 80 LEU B CA 1
ATOM 3713 C C . LEU B 1 84 ? 86.961 145.312 86.832 1.00 19.38 80 LEU B C 1
ATOM 3714 O O . LEU B 1 84 ? 87.819 146.164 86.785 1.00 18.74 80 LEU B O 1
ATOM 3719 N N . GLY B 1 85 ? 86.231 145.059 87.905 1.00 18.34 81 GLY B N 1
ATOM 3720 C CA . GLY B 1 85 ? 86.413 145.792 89.134 1.00 19.37 81 GLY B CA 1
ATOM 3721 C C . GLY B 1 85 ? 85.743 144.954 90.188 1.00 19.35 81 GLY B C 1
ATOM 3722 O O . GLY B 1 85 ? 85.305 143.827 89.911 1.00 20.54 81 GLY B O 1
ATOM 3723 N N . THR B 1 86 ? 85.681 145.466 91.407 1.00 19.22 82 THR B N 1
ATOM 3724 C CA . THR B 1 86 ? 84.997 144.754 92.460 1.00 16.00 82 THR B CA 1
ATOM 3725 C C . THR B 1 86 ? 84.163 145.802 93.167 1.00 15.25 82 THR B C 1
ATOM 3726 O O . THR B 1 86 ? 84.456 146.994 93.104 1.00 15.55 82 THR B O 1
ATOM 3730 N N . ASP B 1 87 ? 83.082 145.365 93.790 1.00 14.78 83 ASP B N 1
ATOM 3731 C CA . ASP B 1 87 ? 82.243 146.270 94.550 1.00 15.36 83 ASP B CA 1
ATOM 3732 C C . ASP B 1 87 ? 81.416 145.422 95.527 1.00 16.46 83 ASP B C 1
ATOM 3733 O O . ASP B 1 87 ? 81.451 144.176 95.495 1.00 15.15 83 ASP B O 1
ATOM 3738 N N . LEU B 1 88 ? 80.675 146.095 96.395 1.00 15.19 84 LEU B N 1
ATOM 3739 C CA . LEU B 1 88 ? 79.853 145.393 97.369 1.00 17.22 84 LEU B CA 1
ATOM 3740 C C . LEU B 1 88 ? 78.516 145.073 96.721 1.00 16.88 84 LEU B C 1
ATOM 3741 O O . LEU B 1 88 ? 77.927 145.920 96.052 1.00 17.43 84 LEU B O 1
ATOM 3746 N N . VAL B 1 89 ? 78.051 143.850 96.950 1.00 16.45 85 VAL B N 1
ATOM 3747 C CA . VAL B 1 89 ? 76.811 143.364 96.377 1.00 16.39 85 VAL B CA 1
ATOM 3748 C C . VAL B 1 89 ? 75.902 142.769 97.454 1.00 18.14 85 VAL B C 1
ATOM 3749 O O . VAL B 1 89 ? 76.384 142.076 98.383 1.00 17.48 85 VAL B O 1
ATOM 3753 N N . SER B 1 90 ? 74.606 143.054 97.321 1.00 18.93 86 SER B N 1
ATOM 3754 C CA . SER B 1 90 ? 73.566 142.511 98.206 1.00 21.20 86 SER B CA 1
ATOM 3755 C C . SER B 1 90 ? 72.401 142.004 97.335 1.00 20.64 86 SER B C 1
ATOM 3756 O O . SER B 1 90 ? 72.294 142.352 96.143 1.00 20.77 86 SER B O 1
ATOM 3759 N N . ILE B 1 91 ? 71.552 141.168 97.924 1.00 20.09 87 ILE B N 1
ATOM 3760 C CA . ILE B 1 91 ? 70.373 140.619 97.232 1.00 20.63 87 ILE B CA 1
ATOM 3761 C C . ILE B 1 91 ? 69.226 140.869 98.192 1.00 19.87 87 ILE B C 1
ATOM 3762 O O . ILE B 1 91 ? 69.026 140.128 99.153 1.00 20.96 87 ILE B O 1
ATOM 3767 N N . PRO B 1 92 ? 68.447 141.915 97.932 1.00 19.89 88 PRO B N 1
ATOM 3768 C CA . PRO B 1 92 ? 67.314 142.285 98.788 1.00 21.81 88 PRO B CA 1
ATOM 3769 C C . PRO B 1 92 ? 66.375 141.142 99.165 1.00 23.95 88 PRO B C 1
ATOM 3770 O O . PRO B 1 92 ? 65.925 141.057 100.322 1.00 22.45 88 PRO B O 1
ATOM 3774 N N . HIS B 1 93 ? 66.073 140.254 98.218 1.00 21.51 89 HIS B N 1
ATOM 3775 C CA . HIS B 1 93 ? 65.197 139.143 98.563 1.00 23.70 89 HIS B CA 1
ATOM 3776 C C . HIS B 1 93 ? 65.957 137.835 98.566 1.00 23.59 89 HIS B C 1
ATOM 3777 O O . HIS B 1 93 ? 65.520 136.830 98.023 1.00 24.68 89 HIS B O 1
ATOM 3784 N N . GLY B 1 94 ? 67.118 137.879 99.199 1.00 24.33 90 GLY B N 1
ATOM 3785 C CA . GLY B 1 94 ? 67.962 136.714 99.326 1.00 24.19 90 GLY B CA 1
ATOM 3786 C C . GLY B 1 94 ? 68.512 136.757 100.743 1.00 24.66 90 GLY B C 1
ATOM 3787 O O . GLY B 1 94 ? 67.964 137.451 101.600 1.00 25.52 90 GLY B O 1
ATOM 3788 N N . PRO B 1 95 ? 69.594 136.035 101.028 1.00 25.92 91 PRO B N 1
ATOM 3789 C CA . PRO B 1 95 ? 70.107 136.104 102.396 1.00 25.94 91 PRO B CA 1
ATOM 3790 C C . PRO B 1 95 ? 70.513 137.540 102.760 1.00 28.14 91 PRO B C 1
ATOM 3791 O O . PRO B 1 95 ? 70.857 138.366 101.897 1.00 24.19 91 PRO B O 1
ATOM 3795 N N . ASN B 1 96 ? 70.481 137.836 104.047 1.00 29.13 92 ASN B N 1
ATOM 3796 C CA . ASN B 1 96 ? 70.810 139.168 104.496 1.00 32.00 92 ASN B CA 1
ATOM 3797 C C . ASN B 1 96 ? 72.307 139.351 104.631 1.00 31.83 92 ASN B C 1
ATOM 3798 O O . ASN B 1 96 ? 72.842 139.338 105.740 1.00 32.54 92 ASN B O 1
ATOM 3803 N N . VAL B 1 97 ? 72.988 139.538 103.510 1.00 30.21 93 VAL B N 1
ATOM 3804 C CA . VAL B 1 97 ? 74.434 139.686 103.556 1.00 30.65 93 VAL B CA 1
ATOM 3805 C C . VAL B 1 97 ? 74.937 140.663 102.518 1.00 28.82 93 VAL B C 1
ATOM 3806 O O . VAL B 1 97 ? 74.206 141.080 101.625 1.00 27.89 93 VAL B O 1
ATOM 3810 N N . THR B 1 98 ? 76.197 141.039 102.658 1.00 26.86 94 THR B N 1
ATOM 3811 C CA . THR B 1 98 ? 76.830 141.931 101.710 1.00 26.48 94 THR B CA 1
ATOM 3812 C C . THR B 1 98 ? 78.187 141.320 101.421 1.00 25.81 94 THR B C 1
ATOM 3813 O O . THR B 1 98 ? 78.948 141.039 102.352 1.00 27.11 94 THR B O 1
ATOM 3817 N N . VAL B 1 99 ? 78.497 141.093 100.153 1.00 20.41 95 VAL B N 1
ATOM 3818 C CA . VAL B 1 99 ? 79.787 140.526 99.820 1.00 21.67 95 VAL B CA 1
ATOM 3819 C C . VAL B 1 99 ? 80.541 141.365 98.796 1.00 19.12 95 VAL B C 1
ATOM 3820 O O . VAL B 1 99 ? 79.930 142.066 97.996 1.00 19.35 95 VAL B O 1
ATOM 3824 N N . ARG B 1 100 ? 81.869 141.319 98.837 1.00 18.73 96 ARG B N 1
ATOM 3825 C CA . ARG B 1 100 ? 82.659 142.051 97.854 1.00 18.45 96 ARG B CA 1
ATOM 3826 C C . ARG B 1 100 ? 82.898 141.050 96.735 1.00 19.24 96 ARG B C 1
ATOM 3827 O O . ARG B 1 100 ? 83.479 139.990 96.957 1.00 20.84 96 ARG B O 1
ATOM 3835 N N . ALA B 1 101 ? 82.457 141.387 95.526 1.00 17.86 97 ALA B N 1
ATOM 3836 C CA . ALA B 1 101 ? 82.575 140.448 94.428 1.00 16.90 97 ALA B CA 1
ATOM 3837 C C . ALA B 1 101 ? 83.161 141.062 93.171 1.00 16.24 97 ALA B C 1
ATOM 3838 O O . ALA B 1 101 ? 83.189 142.285 93.021 1.00 14.94 97 ALA B O 1
ATOM 3840 N N . ASN B 1 102 ? 83.615 140.196 92.274 1.00 15.82 98 ASN B N 1
ATOM 3841 C CA . ASN B 1 102 ? 84.101 140.647 90.979 1.00 16.87 98 ASN B CA 1
ATOM 3842 C C . ASN B 1 102 ? 82.890 141.080 90.158 1.00 17.55 98 ASN B C 1
ATOM 3843 O O . ASN B 1 102 ? 81.836 140.449 90.205 1.00 18.50 98 ASN B O 1
ATOM 3848 N N . ILE B 1 103 ? 83.027 142.189 89.450 1.00 17.07 99 ILE B N 1
ATOM 3849 C CA . ILE B 1 103 ? 81.964 142.698 88.620 1.00 19.32 99 ILE B CA 1
ATOM 3850 C C . ILE B 1 103 ? 82.515 143.211 87.302 1.00 18.32 99 ILE B C 1
ATOM 3851 O O . ILE B 1 103 ? 83.406 144.063 87.287 1.00 18.29 99 ILE B O 1
ATOM 3856 N N . ALA B 1 104 ? 81.983 142.704 86.207 1.00 16.71 100 ALA B N 1
ATOM 3857 C CA . ALA B 1 104 ? 82.392 143.197 84.902 1.00 17.95 100 ALA B CA 1
ATOM 3858 C C . ALA B 1 104 ? 81.400 144.318 84.555 1.00 19.74 100 ALA B C 1
ATOM 3859 O O . ALA B 1 104 ? 80.171 144.110 84.560 1.00 19.67 100 ALA B O 1
ATOM 3861 N N . ALA B 1 105 ? 81.929 145.507 84.274 1.00 17.73 101 ALA B N 1
ATOM 3862 C CA . ALA B 1 105 ? 81.115 146.663 83.910 1.00 17.73 101 ALA B CA 1
ATOM 3863 C C . ALA B 1 105 ? 81.056 146.610 82.396 1.00 18.75 101 ALA B C 1
ATOM 3864 O O . ALA B 1 105 ? 82.061 146.829 81.716 1.00 19.72 101 ALA B O 1
ATOM 3866 N N . ILE B 1 106 ? 79.886 146.290 81.861 1.00 19.24 102 ILE B N 1
ATOM 3867 C CA . ILE B 1 106 ? 79.743 146.133 80.415 1.00 20.74 102 ILE B CA 1
ATOM 3868 C C . ILE B 1 106 ? 79.749 147.472 79.695 1.00 21.60 102 ILE B C 1
ATOM 3869 O O . ILE B 1 106 ? 78.916 148.334 79.971 1.00 21.64 102 ILE B O 1
ATOM 3874 N N . THR B 1 107 ? 80.697 147.639 78.777 1.00 22.32 103 THR B N 1
ATOM 3875 C CA . THR B 1 107 ? 80.815 148.894 78.034 1.00 25.27 103 THR B CA 1
ATOM 3876 C C . THR B 1 107 ? 80.358 148.769 76.574 1.00 26.52 103 THR B C 1
ATOM 3877 O O . THR B 1 107 ? 80.018 149.765 75.938 1.00 27.07 103 THR B O 1
ATOM 3881 N N . GLU B 1 108 ? 80.371 147.550 76.043 1.00 27.05 104 GLU B N 1
ATOM 3882 C CA . GLU B 1 108 ? 79.905 147.305 74.681 1.00 27.78 104 GLU B CA 1
ATOM 3883 C C . GLU B 1 108 ? 79.340 145.900 74.599 1.00 25.05 104 GLU B C 1
ATOM 3884 O O . GLU B 1 108 ? 79.836 144.987 75.260 1.00 23.41 104 GLU B O 1
ATOM 3890 N N . SER B 1 109 ? 78.307 145.724 73.788 1.00 22.10 105 SER B N 1
ATOM 3891 C CA . SER B 1 109 ? 77.702 144.401 73.672 1.00 23.07 105 SER B CA 1
ATOM 3892 C C . SER B 1 109 ? 77.001 144.221 72.349 1.00 23.80 105 SER B C 1
ATOM 3893 O O . SER B 1 109 ? 76.742 145.185 71.635 1.00 23.41 105 SER B O 1
ATOM 3896 N N . ASP B 1 110 ? 76.666 142.974 72.042 1.00 24.83 106 ASP B N 1
ATOM 3897 C CA . ASP B 1 110 ? 75.971 142.667 70.803 1.00 25.44 106 ASP B CA 1
ATOM 3898 C C . ASP B 1 110 ? 75.027 141.501 71.021 1.00 23.88 106 ASP B C 1
ATOM 3899 O O . ASP B 1 110 ? 75.448 140.415 71.441 1.00 23.21 106 ASP B O 1
ATOM 3904 N N . LYS B 1 111 ? 73.754 141.746 70.736 1.00 21.75 107 LYS B N 1
ATOM 3905 C CA . LYS B 1 111 ? 72.713 140.742 70.883 1.00 24.53 107 LYS B CA 1
ATOM 3906 C C . LYS B 1 111 ? 72.694 140.140 72.279 1.00 23.02 107 LYS B C 1
ATOM 3907 O O . LYS B 1 111 ? 72.268 139.004 72.457 1.00 22.88 107 LYS B O 1
ATOM 3913 N N . PHE B 1 112 ? 73.168 140.895 73.265 1.00 22.29 108 PHE B N 1
ATOM 3914 C CA . PHE B 1 112 ? 73.167 140.413 74.636 1.00 20.75 108 PHE B CA 1
ATOM 3915 C C . PHE B 1 112 ? 71.925 140.931 75.342 1.00 20.81 108 PHE B C 1
ATOM 3916 O O . PHE B 1 112 ? 71.070 140.138 75.734 1.00 20.09 108 PHE B O 1
ATOM 3924 N N . PHE B 1 113 ? 71.810 142.245 75.508 1.00 20.00 109 PHE B N 1
ATOM 3925 C CA . PHE B 1 113 ? 70.631 142.798 76.164 1.00 22.50 109 PHE B CA 1
ATOM 3926 C C . PHE B 1 113 ? 69.399 142.582 75.299 1.00 24.85 109 PHE B C 1
ATOM 3927 O O . PHE B 1 113 ? 69.489 142.561 74.071 1.00 23.68 109 PHE B O 1
ATOM 3935 N N . ILE B 1 114 ? 68.260 142.400 75.962 1.00 26.80 110 ILE B N 1
ATOM 3936 C CA . ILE B 1 114 ? 66.998 142.132 75.289 1.00 28.54 110 ILE B CA 1
ATOM 3937 C C . ILE B 1 114 ? 65.960 143.192 75.584 1.00 29.69 110 ILE B C 1
ATOM 3938 O O . ILE B 1 114 ? 65.606 143.451 76.736 1.00 29.08 110 ILE B O 1
ATOM 3943 N N . ASN B 1 115 ? 65.486 143.810 74.519 1.00 30.76 111 ASN B N 1
ATOM 3944 C CA . ASN B 1 115 ? 64.481 144.848 74.596 1.00 34.30 111 ASN B CA 1
ATOM 3945 C C . ASN B 1 115 ? 63.231 144.368 75.369 1.00 33.82 111 ASN B C 1
ATOM 3946 O O . ASN B 1 115 ? 62.582 143.395 74.977 1.00 34.15 111 ASN B O 1
ATOM 3951 N N . GLY B 1 116 ? 62.911 145.047 76.470 1.00 33.76 112 GLY B N 1
ATOM 3952 C CA . GLY B 1 116 ? 61.748 144.682 77.267 1.00 33.28 112 GLY B CA 1
ATOM 3953 C C . GLY B 1 116 ? 61.918 143.588 78.320 1.00 33.01 112 GLY B C 1
ATOM 3954 O O . GLY B 1 116 ? 60.967 143.273 79.047 1.00 32.88 112 GLY B O 1
ATOM 3955 N N . SER B 1 117 ? 63.115 143.021 78.426 1.00 29.30 113 SER B N 1
ATOM 3956 C CA . SER B 1 117 ? 63.374 141.949 79.391 1.00 28.03 113 SER B CA 1
ATOM 3957 C C . SER B 1 117 ? 63.366 142.429 80.844 1.00 26.30 113 SER B C 1
ATOM 3958 O O . SER B 1 117 ? 63.136 141.646 81.769 1.00 24.24 113 SER B O 1
ATOM 3961 N N . ASN B 1 118 ? 63.659 143.708 81.029 1.00 23.27 114 ASN B N 1
ATOM 3962 C CA . ASN B 1 118 ? 63.724 144.325 82.348 1.00 24.07 114 ASN B CA 1
ATOM 3963 C C . ASN B 1 118 ? 64.954 143.900 83.189 1.00 22.26 114 ASN B C 1
ATOM 3964 O O . ASN B 1 118 ? 64.947 144.099 84.411 1.00 22.08 114 ASN B O 1
ATOM 3969 N N . TRP B 1 119 ? 65.972 143.279 82.577 1.00 19.49 115 TRP B N 1
ATOM 3970 C CA . TRP B 1 119 ? 67.194 142.966 83.345 1.00 18.86 115 TRP B CA 1
ATOM 3971 C C . TRP B 1 119 ? 68.361 143.719 82.714 1.00 20.10 115 TRP B C 1
ATOM 3972 O O . TRP B 1 119 ? 68.365 143.957 81.484 1.00 18.34 115 TRP B O 1
ATOM 3983 N N . GLU B 1 120 ? 69.332 144.076 83.562 1.00 18.37 116 GLU B N 1
ATOM 3984 C CA . GLU B 1 120 ? 70.483 144.906 83.177 1.00 21.12 116 GLU B CA 1
ATOM 3985 C C . GLU B 1 120 ? 71.854 144.260 83.354 1.00 18.82 116 GLU B C 1
ATOM 3986 O O . GLU B 1 120 ? 72.875 144.901 83.088 1.00 18.87 116 GLU B O 1
ATOM 3992 N N . GLY B 1 121 ? 71.873 143.014 83.816 1.00 17.29 117 GLY B N 1
ATOM 3993 C CA . GLY B 1 121 ? 73.124 142.325 84.042 1.00 15.03 117 GLY B CA 1
ATOM 3994 C C . GLY B 1 121 ? 72.866 140.836 84.135 1.00 14.34 117 GLY B C 1
ATOM 3995 O O . GLY B 1 121 ? 71.709 140.380 84.070 1.00 15.13 117 GLY B O 1
ATOM 3996 N N . ILE B 1 122 ? 73.930 140.069 84.307 1.00 14.62 118 ILE B N 1
ATOM 3997 C CA . ILE B 1 122 ? 73.805 138.617 84.352 1.00 13.97 118 ILE B CA 1
ATOM 3998 C C . ILE B 1 122 ? 74.631 138.079 85.522 1.00 14.38 118 ILE B C 1
ATOM 3999 O O . ILE B 1 122 ? 75.730 138.577 85.823 1.00 15.42 118 ILE B O 1
ATOM 4004 N N . LEU B 1 123 ? 74.086 137.069 86.185 1.00 12.72 119 LEU B N 1
ATOM 4005 C CA . LEU B 1 123 ? 74.763 136.439 87.314 1.00 13.91 119 LEU B CA 1
ATOM 4006 C C . LEU B 1 123 ? 75.147 135.015 86.864 1.00 15.64 119 LEU B C 1
ATOM 4007 O O . LEU B 1 123 ? 74.304 134.120 86.828 1.00 15.68 119 LEU B O 1
ATOM 4012 N N . GLY B 1 124 ? 76.398 134.821 86.486 1.00 15.55 120 GLY B N 1
ATOM 4013 C CA . GLY B 1 124 ? 76.844 133.512 86.039 1.00 15.91 120 GLY B CA 1
ATOM 4014 C C . GLY B 1 124 ? 77.017 132.658 87.282 1.00 14.84 120 GLY B C 1
ATOM 4015 O O . GLY B 1 124 ? 77.852 132.965 88.121 1.00 17.33 120 GLY B O 1
ATOM 4016 N N . LEU B 1 125 ? 76.235 131.592 87.400 1.00 14.51 121 LEU B N 1
ATOM 4017 C CA . LEU B 1 125 ? 76.264 130.741 88.592 1.00 15.28 121 LEU B CA 1
ATOM 4018 C C . LEU B 1 125 ? 77.106 129.484 88.454 1.00 15.35 121 LEU B C 1
ATOM 4019 O O . LEU B 1 125 ? 77.176 128.682 89.393 1.00 15.49 121 LEU B O 1
ATOM 4024 N N . ALA B 1 126 ? 77.760 129.313 87.301 1.00 14.45 122 ALA B N 1
ATOM 4025 C CA . ALA B 1 126 ? 78.578 128.126 87.068 1.00 14.54 122 ALA B CA 1
ATOM 4026 C C . ALA B 1 126 ? 79.981 128.297 87.647 1.00 16.77 122 ALA B C 1
ATOM 4027 O O . ALA B 1 126 ? 80.289 129.305 88.291 1.00 19.61 122 ALA B O 1
ATOM 4029 N N . TYR B 1 127 ? 80.831 127.323 87.392 1.00 16.27 123 TYR B N 1
ATOM 4030 C CA . TYR B 1 127 ? 82.154 127.316 87.969 1.00 17.46 123 TYR B CA 1
ATOM 4031 C C . TYR B 1 127 ? 83.271 128.135 87.349 1.00 16.30 123 TYR B C 1
ATOM 4032 O O . TYR B 1 127 ? 83.212 128.517 86.200 1.00 16.46 123 TYR B O 1
ATOM 4041 N N . ALA B 1 128 ? 84.303 128.394 88.150 1.00 17.00 124 ALA B N 1
ATOM 4042 C CA . ALA B 1 128 ? 85.433 129.216 87.714 1.00 17.89 124 ALA B CA 1
ATOM 4043 C C . ALA B 1 128 ? 86.105 128.740 86.445 1.00 18.95 124 ALA B C 1
ATOM 4044 O O . ALA B 1 128 ? 86.632 129.551 85.677 1.00 17.32 124 ALA B O 1
ATOM 4046 N N . GLU B 1 129 ? 86.089 127.430 86.215 1.00 21.35 125 GLU B N 1
ATOM 4047 C CA . GLU B 1 129 ? 86.742 126.913 85.028 1.00 22.58 125 GLU B CA 1
ATOM 4048 C C . GLU B 1 129 ? 86.307 127.601 83.747 1.00 23.15 125 GLU B C 1
ATOM 4049 O O . GLU B 1 129 ? 87.124 127.767 82.836 1.00 20.55 125 GLU B O 1
ATOM 4055 N N . ILE B 1 130 ? 85.039 128.009 83.655 1.00 21.98 126 ILE B N 1
ATOM 4056 C CA . ILE B 1 130 ? 84.612 128.678 82.418 1.00 20.32 126 ILE B CA 1
ATOM 4057 C C . ILE B 1 130 ? 84.482 130.207 82.512 1.00 20.27 126 ILE B C 1
ATOM 4058 O O . ILE B 1 130 ? 83.965 130.865 81.610 1.00 19.24 126 ILE B O 1
ATOM 4063 N N . ALA B 1 131 ? 84.966 130.782 83.601 1.00 20.75 127 ALA B N 1
ATOM 4064 C CA . ALA B 1 131 ? 84.905 132.228 83.749 1.00 20.88 127 ALA B CA 1
ATOM 4065 C C . ALA B 1 131 ? 85.939 132.912 82.820 1.00 20.38 127 ALA B C 1
ATOM 4066 O O . ALA B 1 131 ? 86.958 132.315 82.468 1.00 20.74 127 ALA B O 1
ATOM 4068 N N . ARG B 1 132 ? 85.661 134.151 82.428 1.00 19.53 128 ARG B N 1
ATOM 4069 C CA . ARG B 1 132 ? 86.594 134.941 81.619 1.00 20.76 128 ARG B CA 1
ATOM 4070 C C . ARG B 1 132 ? 87.110 136.019 82.576 1.00 22.46 128 ARG B C 1
ATOM 4071 O O . ARG B 1 132 ? 86.365 136.466 83.459 1.00 22.37 128 ARG B O 1
ATOM 4079 N N . PRO B 1 133 ? 88.370 136.480 82.406 1.00 23.81 129 PRO B N 1
ATOM 4080 C CA . PRO B 1 133 ? 89.362 136.087 81.394 1.00 25.14 129 PRO B CA 1
ATOM 4081 C C . PRO B 1 133 ? 89.881 134.680 81.610 1.00 25.78 129 PRO B C 1
ATOM 4082 O O . PRO B 1 133 ? 90.291 134.015 80.667 1.00 28.25 129 PRO B O 1
ATOM 4086 N N . ASP B 1 134 ? 89.867 134.221 82.852 1.00 25.54 130 ASP B N 1
ATOM 4087 C CA . ASP B 1 134 ? 90.351 132.887 83.157 1.00 27.17 130 ASP B CA 1
ATOM 4088 C C . ASP B 1 134 ? 89.787 132.430 84.496 1.00 26.17 130 ASP B C 1
ATOM 4089 O O . ASP B 1 134 ? 89.069 133.188 85.154 1.00 24.11 130 ASP B O 1
ATOM 4094 N N . ASP B 1 135 ? 90.123 131.213 84.910 1.00 25.66 131 ASP B N 1
ATOM 4095 C CA . ASP B 1 135 ? 89.588 130.678 86.157 1.00 26.72 131 ASP B CA 1
ATOM 4096 C C . ASP B 1 135 ? 90.052 131.342 87.442 1.00 26.72 131 ASP B C 1
ATOM 4097 O O . ASP B 1 135 ? 89.606 130.987 88.539 1.00 26.89 131 ASP B O 1
ATOM 4102 N N . SER B 1 136 ? 90.915 132.335 87.323 1.00 25.66 132 SER B N 1
ATOM 4103 C CA . SER B 1 136 ? 91.372 133.031 88.514 1.00 25.73 132 SER B CA 1
ATOM 4104 C C . SER B 1 136 ? 90.346 134.116 88.907 1.00 25.17 132 SER B C 1
ATOM 4105 O O . SER B 1 136 ? 90.451 134.720 89.973 1.00 24.48 132 SER B O 1
ATOM 4108 N N . LEU B 1 137 ? 89.364 134.381 88.047 1.00 22.36 133 LEU B N 1
ATOM 4109 C CA . LEU B 1 137 ? 88.362 135.395 88.376 1.00 21.29 133 LEU B CA 1
ATOM 4110 C C . LEU B 1 137 ? 87.228 134.718 89.166 1.00 21.01 133 LEU B C 1
ATOM 4111 O O . LEU B 1 137 ? 86.349 134.074 88.597 1.00 20.62 133 LEU B O 1
ATOM 4116 N N . GLU B 1 138 ? 87.276 134.847 90.486 1.00 19.70 134 GLU B N 1
ATOM 4117 C CA . GLU B 1 138 ? 86.282 134.219 91.345 1.00 19.21 134 GLU B CA 1
ATOM 4118 C C . GLU B 1 138 ? 84.838 134.587 91.019 1.00 16.76 134 GLU B C 1
ATOM 4119 O O . GLU B 1 138 ? 84.479 135.763 91.036 1.00 15.75 134 GLU B O 1
ATOM 4125 N N . PRO B 1 139 ? 83.987 133.575 90.735 1.00 17.36 135 PRO B N 1
ATOM 4126 C CA . PRO B 1 139 ? 82.570 133.801 90.403 1.00 16.15 135 PRO B CA 1
ATOM 4127 C C . PRO B 1 139 ? 81.800 134.289 91.641 1.00 16.55 135 PRO B C 1
ATOM 4128 O O . PRO B 1 139 ? 82.217 134.079 92.778 1.00 15.23 135 PRO B O 1
ATOM 4132 N N . PHE B 1 140 ? 80.662 134.930 91.413 1.00 14.92 136 PHE B N 1
ATOM 4133 C CA . PHE B 1 140 ? 79.896 135.460 92.508 1.00 14.45 136 PHE B CA 1
ATOM 4134 C C . PHE B 1 140 ? 79.551 134.451 93.596 1.00 15.86 136 PHE B C 1
ATOM 4135 O O . PHE B 1 140 ? 79.758 134.722 94.789 1.00 15.02 136 PHE B O 1
ATOM 4143 N N . PHE B 1 141 ? 79.025 133.286 93.201 1.00 15.70 137 PHE B N 1
ATOM 4144 C CA . PHE B 1 141 ? 78.617 132.328 94.214 1.00 17.32 137 PHE B CA 1
ATOM 4145 C C . PHE B 1 141 ? 79.757 131.870 95.105 1.00 18.10 137 PHE B C 1
ATOM 4146 O O . PHE B 1 141 ? 79.556 131.672 96.296 1.00 18.41 137 PHE B O 1
ATOM 4154 N N . ASP B 1 142 ? 80.935 131.691 94.520 1.00 18.44 138 ASP B N 1
ATOM 4155 C CA . ASP B 1 142 ? 82.102 131.262 95.278 1.00 20.76 138 ASP B CA 1
ATOM 4156 C C . ASP B 1 142 ? 82.446 132.368 96.274 1.00 19.60 138 ASP B C 1
ATOM 4157 O O . ASP B 1 142 ? 82.810 132.079 97.418 1.00 19.41 138 ASP B O 1
ATOM 4162 N N . SER B 1 143 ? 82.315 133.623 95.853 1.00 18.59 139 SER B N 1
ATOM 4163 C CA . SER B 1 143 ? 82.622 134.745 96.747 1.00 18.89 139 SER B CA 1
ATOM 4164 C C . SER B 1 143 ? 81.619 134.762 97.883 1.00 19.09 139 SER B C 1
ATOM 4165 O O . SER B 1 143 ? 81.991 134.931 99.053 1.00 16.78 139 SER B O 1
ATOM 4168 N N . LEU B 1 144 ? 80.351 134.556 97.541 1.00 17.14 140 LEU B N 1
ATOM 4169 C CA . LEU B 1 144 ? 79.290 134.549 98.549 1.00 18.71 140 LEU B CA 1
ATOM 4170 C C . LEU B 1 144 ? 79.545 133.489 99.637 1.00 18.64 140 LEU B C 1
ATOM 4171 O O . LEU B 1 144 ? 79.491 133.785 100.843 1.00 17.84 140 LEU B O 1
ATOM 4176 N N . VAL B 1 145 ? 79.807 132.264 99.200 1.00 16.53 141 VAL B N 1
ATOM 4177 C CA . VAL B 1 145 ? 80.048 131.168 100.125 1.00 19.66 141 VAL B CA 1
ATOM 4178 C C . VAL B 1 145 ? 81.299 131.430 100.991 1.00 20.87 141 VAL B C 1
ATOM 4179 O O . VAL B 1 145 ? 81.301 131.159 102.198 1.00 20.40 141 VAL B O 1
ATOM 4183 N N . LYS B 1 146 ? 82.350 131.955 100.375 1.00 18.41 142 LYS B N 1
ATOM 4184 C CA . LYS B 1 146 ? 83.580 132.237 101.107 1.00 21.44 142 LYS B CA 1
ATOM 4185 C C . LYS B 1 146 ? 83.432 133.325 102.154 1.00 21.34 142 LYS B C 1
ATOM 4186 O O . LYS B 1 146 ? 84.077 133.264 103.201 1.00 20.29 142 LYS B O 1
ATOM 4192 N N . GLN B 1 147 ? 82.575 134.300 101.882 1.00 17.55 143 GLN B N 1
ATOM 4193 C CA . GLN B 1 147 ? 82.429 135.454 102.770 1.00 18.77 143 GLN B CA 1
ATOM 4194 C C . GLN B 1 147 ? 81.267 135.433 103.743 1.00 18.89 143 GLN B C 1
ATOM 4195 O O . GLN B 1 147 ? 81.131 136.348 104.539 1.00 19.69 143 GLN B O 1
ATOM 4201 N N . THR B 1 148 ? 80.430 134.407 103.676 1.00 17.45 144 THR B N 1
ATOM 4202 C CA . THR B 1 148 ? 79.266 134.332 104.564 1.00 18.02 144 THR B CA 1
ATOM 4203 C C . THR B 1 148 ? 79.049 132.901 105.034 1.00 17.65 144 THR B C 1
ATOM 4204 O O . THR B 1 148 ? 79.825 131.996 104.728 1.00 18.44 144 THR B O 1
ATOM 4208 N N . HIS B 1 149 ? 77.969 132.695 105.764 1.00 18.12 145 HIS B N 1
ATOM 4209 C CA . HIS B 1 149 ? 77.643 131.355 106.214 1.00 19.55 145 HIS B CA 1
ATOM 4210 C C . HIS B 1 149 ? 76.622 130.698 105.263 1.00 19.99 145 HIS B C 1
ATOM 4211 O O . HIS B 1 149 ? 76.135 129.610 105.531 1.00 20.90 145 HIS B O 1
ATOM 4218 N N . VAL B 1 150 ? 76.288 131.366 104.168 1.00 17.99 146 VAL B N 1
ATOM 4219 C CA . VAL B 1 150 ? 75.368 130.759 103.186 1.00 19.20 146 VAL B CA 1
ATOM 4220 C C . VAL B 1 150 ? 75.918 129.399 102.735 1.00 17.15 146 VAL B C 1
ATOM 4221 O O . VAL B 1 150 ? 77.053 129.303 102.282 1.00 18.80 146 VAL B O 1
ATOM 4225 N N . PRO B 1 151 ? 75.126 128.324 102.854 1.00 18.13 147 PRO B N 1
ATOM 4226 C CA . PRO B 1 151 ? 75.642 127.022 102.416 1.00 20.22 147 PRO B CA 1
ATOM 4227 C C . PRO B 1 151 ? 75.944 126.987 100.906 1.00 19.98 147 PRO B C 1
ATOM 4228 O O . PRO B 1 151 ? 75.328 127.708 100.120 1.00 18.93 147 PRO B O 1
ATOM 4232 N N . ASN B 1 152 ? 76.865 126.114 100.522 1.00 18.91 148 ASN B N 1
ATOM 4233 C CA . ASN B 1 152 ? 77.277 125.978 99.137 1.00 18.76 148 ASN B CA 1
ATOM 4234 C C . ASN B 1 152 ? 76.269 125.247 98.232 1.00 18.37 148 ASN B C 1
ATOM 4235 O O . ASN B 1 152 ? 76.534 124.164 97.726 1.00 18.81 148 ASN B O 1
ATOM 4240 N N . LEU B 1 153 ? 75.101 125.848 98.064 1.00 19.44 149 LEU B N 1
ATOM 4241 C CA . LEU B 1 153 ? 74.108 125.308 97.153 1.00 20.86 149 LEU B CA 1
ATOM 4242 C C . LEU B 1 153 ? 72.964 126.283 96.984 1.00 18.19 149 LEU B C 1
ATOM 4243 O O . LEU B 1 153 ? 72.743 127.151 97.818 1.00 16.87 149 LEU B O 1
ATOM 4248 N N . PHE B 1 154 ? 72.268 126.169 95.861 1.00 15.13 150 PHE B N 1
ATOM 4249 C CA . PHE B 1 154 ? 71.137 127.033 95.602 1.00 14.41 150 PHE B CA 1
ATOM 4250 C C . PHE B 1 154 ? 70.129 126.197 94.812 1.00 14.09 150 PHE B C 1
ATOM 4251 O O . PHE B 1 154 ? 70.456 125.131 94.271 1.00 13.52 150 PHE B O 1
ATOM 4259 N N . SER B 1 155 ? 68.894 126.647 94.792 1.00 14.64 151 SER B N 1
ATOM 4260 C CA . SER B 1 155 ? 67.892 125.887 94.072 1.00 15.62 151 SER B CA 1
ATOM 4261 C C . SER B 1 155 ? 67.048 126.865 93.284 1.00 16.49 151 SER B C 1
ATOM 4262 O O . SER B 1 155 ? 66.923 128.040 93.664 1.00 17.09 151 SER B O 1
ATOM 4265 N N . LEU B 1 156 ? 66.501 126.386 92.165 1.00 15.54 152 LEU B N 1
ATOM 4266 C CA . LEU B 1 156 ? 65.705 127.236 91.277 1.00 15.25 152 LEU B CA 1
ATOM 4267 C C . LEU B 1 156 ? 64.379 126.608 90.917 1.00 14.74 152 LEU B C 1
ATOM 4268 O O . LEU B 1 156 ? 64.324 125.430 90.566 1.00 14.29 152 LEU B O 1
ATOM 4273 N N . GLN B 1 157 ? 63.328 127.416 91.026 1.00 14.96 153 GLN B N 1
ATOM 4274 C CA . GLN B 1 157 ? 61.994 127.018 90.645 1.00 16.71 153 GLN B CA 1
ATOM 4275 C C . GLN B 1 157 ? 61.610 128.097 89.644 1.00 16.37 153 GLN B C 1
ATOM 4276 O O . GLN B 1 157 ? 61.270 129.205 90.044 1.00 17.49 153 GLN B O 1
ATOM 4282 N N . LEU B 1 158 ? 61.742 127.814 88.354 1.00 15.71 154 LEU B N 1
ATOM 4283 C CA . LEU B 1 158 ? 61.338 128.800 87.348 1.00 15.51 154 LEU B CA 1
ATOM 4284 C C . LEU B 1 158 ? 59.860 128.507 87.012 1.00 16.97 154 LEU B C 1
ATOM 4285 O O . LEU B 1 158 ? 59.492 127.356 86.724 1.00 17.34 154 LEU B O 1
ATOM 4290 N N . CYS B 1 159 ? 59.009 129.531 87.064 1.00 16.70 155 CYS B N 1
ATOM 4291 C CA . CYS B 1 159 ? 57.589 129.320 86.798 1.00 18.36 155 CYS B CA 1
ATOM 4292 C C . CYS B 1 159 ? 57.081 129.925 85.491 1.00 18.52 155 CYS B C 1
ATOM 4293 O O . CYS B 1 159 ? 56.998 131.154 85.354 1.00 19.16 155 CYS B O 1
ATOM 4296 N N . GLY B 1 160 ? 56.737 129.046 84.552 1.00 16.37 156 GLY B N 1
ATOM 4297 C CA . GLY B 1 160 ? 56.197 129.482 83.267 1.00 16.84 156 GLY B CA 1
ATOM 4298 C C . GLY B 1 160 ? 54.698 129.606 83.434 1.00 18.08 156 GLY B C 1
ATOM 4299 O O . GLY B 1 160 ? 54.081 128.807 84.146 1.00 18.01 156 GLY B O 1
ATOM 4300 N N . ALA B 1 161 ? 54.093 130.574 82.762 1.00 17.96 157 ALA B N 1
ATOM 4301 C CA . ALA B 1 161 ? 52.657 130.794 82.909 1.00 17.75 157 ALA B CA 1
ATOM 4302 C C . ALA B 1 161 ? 51.809 129.857 82.041 1.00 18.58 157 ALA B C 1
ATOM 4303 O O . ALA B 1 161 ? 50.664 129.569 82.378 1.00 19.01 157 ALA B O 1
ATOM 4305 N N . GLY B 1 162 ? 52.359 129.390 80.919 1.00 17.13 158 GLY B N 1
ATOM 4306 C CA . GLY B 1 162 ? 51.570 128.507 80.062 1.00 18.69 158 GLY B CA 1
ATOM 4307 C C . GLY B 1 162 ? 50.719 129.322 79.072 1.00 19.68 158 GLY B C 1
ATOM 4308 O O . GLY B 1 162 ? 49.957 128.769 78.267 1.00 19.01 158 GLY B O 1
ATOM 4309 N N . PHE B 1 163 ? 50.830 130.643 79.158 1.00 18.57 159 PHE B N 1
ATOM 4310 C CA . PHE B 1 163 ? 50.127 131.546 78.245 1.00 18.38 159 PHE B CA 1
ATOM 4311 C C . PHE B 1 163 ? 51.000 132.800 78.156 1.00 20.51 159 PHE B C 1
ATOM 4312 O O . PHE B 1 163 ? 51.895 133.015 79.016 1.00 18.15 159 PHE B O 1
ATOM 4320 N N . PRO B 1 164 ? 50.778 133.633 77.117 1.00 20.96 160 PRO B N 1
ATOM 4321 C CA . PRO B 1 164 ? 51.558 134.860 76.923 1.00 22.07 160 PRO B CA 1
ATOM 4322 C C . PRO B 1 164 ? 51.273 135.867 78.020 1.00 22.40 160 PRO B C 1
ATOM 4323 O O . PRO B 1 164 ? 50.121 136.027 78.442 1.00 24.64 160 PRO B O 1
ATOM 4327 N N . LEU B 1 165 ? 52.314 136.564 78.460 1.00 22.81 161 LEU B N 1
ATOM 4328 C CA . LEU B 1 165 ? 52.177 137.568 79.509 1.00 23.75 161 LEU B CA 1
ATOM 4329 C C . LEU B 1 165 ? 52.364 138.944 78.906 1.00 23.59 161 LEU B C 1
ATOM 4330 O O . LEU B 1 165 ? 53.294 139.150 78.145 1.00 22.13 161 LEU B O 1
ATOM 4335 N N . ASN B 1 166 ? 51.495 139.890 79.227 1.00 26.16 162 ASN B N 1
ATOM 4336 C CA . ASN B 1 166 ? 51.686 141.235 78.679 1.00 29.18 162 ASN B CA 1
ATOM 4337 C C . ASN B 1 166 ? 52.715 141.941 79.560 1.00 30.40 162 ASN B C 1
ATOM 4338 O O . ASN B 1 166 ? 53.182 141.374 80.559 1.00 26.71 162 ASN B O 1
ATOM 4343 N N . GLN B 1 167 ? 53.054 143.179 79.213 1.00 32.57 163 GLN B N 1
ATOM 4344 C CA . GLN B 1 167 ? 54.089 143.891 79.955 1.00 35.56 163 GLN B CA 1
ATOM 4345 C C . GLN B 1 167 ? 53.869 144.007 81.453 1.00 35.23 163 GLN B C 1
ATOM 4346 O O . GLN B 1 167 ? 54.784 143.729 82.231 1.00 35.96 163 GLN B O 1
ATOM 4352 N N . SER B 1 168 ? 52.669 144.382 81.875 1.00 34.51 164 SER B N 1
ATOM 4353 C CA . SER B 1 168 ? 52.420 144.526 83.297 1.00 34.45 164 SER B CA 1
ATOM 4354 C C . SER B 1 168 ? 52.397 143.199 84.043 1.00 32.96 164 SER B C 1
ATOM 4355 O O . SER B 1 168 ? 52.850 143.120 85.189 1.00 30.42 164 SER B O 1
ATOM 4358 N N . GLU B 1 169 ? 51.895 142.152 83.392 1.00 31.42 165 GLU B N 1
ATOM 4359 C CA . GLU B 1 169 ? 51.837 140.834 84.015 1.00 31.71 165 GLU B CA 1
ATOM 4360 C C . GLU B 1 169 ? 53.251 140.277 84.241 1.00 30.69 165 GLU B C 1
ATOM 4361 O O . GLU B 1 169 ? 53.539 139.681 85.285 1.00 29.42 165 GLU B O 1
ATOM 4367 N N . VAL B 1 170 ? 54.125 140.469 83.259 1.00 29.44 166 VAL B N 1
ATOM 4368 C CA . VAL B 1 170 ? 55.491 139.970 83.361 1.00 32.23 166 VAL B CA 1
ATOM 4369 C C . VAL B 1 170 ? 56.261 140.703 84.452 1.00 32.67 166 VAL B C 1
ATOM 4370 O O . VAL B 1 170 ? 57.235 140.180 84.990 1.00 32.64 166 VAL B O 1
ATOM 4374 N N . LEU B 1 171 ? 55.833 141.924 84.756 1.00 33.27 167 LEU B N 1
ATOM 4375 C CA . LEU B 1 171 ? 56.490 142.725 85.787 1.00 35.39 167 LEU B CA 1
ATOM 4376 C C . LEU B 1 171 ? 55.860 142.531 87.151 1.00 38.06 167 LEU B C 1
ATOM 4377 O O . LEU B 1 171 ? 56.550 142.512 88.170 1.00 37.48 167 LEU B O 1
ATOM 4382 N N . ALA B 1 172 ? 54.533 142.415 87.148 1.00 41.98 168 ALA B N 1
ATOM 4383 C CA . ALA B 1 172 ? 53.738 142.307 88.373 1.00 43.32 168 ALA B CA 1
ATOM 4384 C C . ALA B 1 172 ? 53.526 140.900 88.889 1.00 43.98 168 ALA B C 1
ATOM 4385 O O . ALA B 1 172 ? 53.064 140.715 90.020 1.00 47.27 168 ALA B O 1
ATOM 4387 N N . SER B 1 173 ? 53.816 139.907 88.065 1.00 43.16 169 SER B N 1
ATOM 4388 C CA . SER B 1 173 ? 53.663 138.537 88.520 1.00 42.18 169 SER B CA 1
ATOM 4389 C C . SER B 1 173 ? 55.038 138.065 89.032 1.00 41.97 169 SER B C 1
ATOM 4390 O O . SER B 1 173 ? 56.079 138.754 88.837 1.00 38.30 169 SER B O 1
ATOM 4393 N N . VAL B 1 174 ? 55.023 136.930 89.730 1.00 39.48 170 VAL B N 1
ATOM 4394 C CA . VAL B 1 174 ? 56.243 136.349 90.238 1.00 36.26 170 VAL B CA 1
ATOM 4395 C C . VAL B 1 174 ? 56.634 135.104 89.443 1.00 33.55 170 VAL B C 1
ATOM 4396 O O . VAL B 1 174 ? 55.942 134.077 89.437 1.00 34.78 170 VAL B O 1
ATOM 4400 N N . GLY B 1 175 ? 57.780 135.206 88.793 1.00 29.29 171 GLY B N 1
ATOM 4401 C CA . GLY B 1 175 ? 58.251 134.133 87.960 1.00 24.88 171 GLY B CA 1
ATOM 4402 C C . GLY B 1 175 ? 58.937 132.970 88.617 1.00 21.81 171 GLY B C 1
ATOM 4403 O O . GLY B 1 175 ? 59.433 132.111 87.907 1.00 22.10 171 GLY B O 1
ATOM 4404 N N . GLY B 1 176 ? 58.978 132.916 89.944 1.00 20.02 172 GLY B N 1
ATOM 4405 C CA . GLY B 1 176 ? 59.643 131.793 90.571 1.00 18.32 172 GLY B CA 1
ATOM 4406 C C . GLY B 1 176 ? 60.518 132.137 91.760 1.00 18.16 172 GLY B C 1
ATOM 4407 O O . GLY B 1 176 ? 60.449 133.238 92.322 1.00 15.40 172 GLY B O 1
ATOM 4408 N N . SER B 1 177 ? 61.369 131.187 92.129 1.00 17.22 173 SER B N 1
ATOM 4409 C CA . SER B 1 177 ? 62.227 131.392 93.271 1.00 16.45 173 SER B CA 1
ATOM 4410 C C . SER B 1 177 ? 63.658 130.902 93.107 1.00 16.85 173 SER B C 1
ATOM 4411 O O . SER B 1 177 ? 63.908 129.857 92.499 1.00 15.66 173 SER B O 1
ATOM 4414 N N . MET B 1 178 ? 64.592 131.682 93.639 1.00 13.98 174 MET B N 1
ATOM 4415 C CA . MET B 1 178 ? 65.970 131.244 93.685 1.00 14.83 174 MET B CA 1
ATOM 4416 C C . MET B 1 178 ? 66.213 131.182 95.196 1.00 14.50 174 MET B C 1
ATOM 4417 O O . MET B 1 178 ? 66.265 132.227 95.835 1.00 14.67 174 MET B O 1
ATOM 4422 N N . ILE B 1 179 ? 66.321 129.982 95.754 1.00 15.22 175 ILE B N 1
ATOM 4423 C CA . ILE B 1 179 ? 66.573 129.845 97.189 1.00 16.45 175 ILE B CA 1
ATOM 4424 C C . ILE B 1 179 ? 68.073 129.729 97.284 1.00 17.81 175 ILE B C 1
ATOM 4425 O O . ILE B 1 179 ? 68.673 128.759 96.815 1.00 18.17 175 ILE B O 1
ATOM 4430 N N . ILE B 1 180 ? 68.675 130.740 97.893 1.00 17.83 176 ILE B N 1
ATOM 4431 C CA . ILE B 1 180 ? 70.109 130.807 98.024 1.00 20.95 176 ILE B CA 1
ATOM 4432 C C . ILE B 1 180 ? 70.525 130.209 99.361 1.00 21.72 176 ILE B C 1
ATOM 4433 O O . ILE B 1 180 ? 70.155 130.726 100.403 1.00 21.00 176 ILE B O 1
ATOM 4438 N N . GLY B 1 181 ? 71.261 129.099 99.312 1.00 22.76 177 GLY B N 1
ATOM 4439 C CA . GLY B 1 181 ? 71.713 128.458 100.534 1.00 23.82 177 GLY B CA 1
ATOM 4440 C C . GLY B 1 181 ? 70.837 127.313 101.037 1.00 25.26 177 GLY B C 1
ATOM 4441 O O . GLY B 1 181 ? 71.115 126.742 102.099 1.00 22.92 177 GLY B O 1
ATOM 4442 N N . GLY B 1 182 ? 69.806 126.933 100.284 1.00 23.94 178 GLY B N 1
ATOM 4443 C CA . GLY B 1 182 ? 68.967 125.858 100.772 1.00 23.33 178 GLY B CA 1
ATOM 4444 C C . GLY B 1 182 ? 67.919 125.356 99.806 1.00 24.45 178 GLY B C 1
ATOM 4445 O O . GLY B 1 182 ? 67.928 125.679 98.628 1.00 21.63 178 GLY B O 1
ATOM 4446 N N . ILE B 1 183 ? 66.998 124.580 100.360 1.00 26.17 179 ILE B N 1
ATOM 4447 C CA . ILE B 1 183 ? 65.915 123.929 99.647 1.00 28.11 179 ILE B CA 1
ATOM 4448 C C . ILE B 1 183 ? 64.616 124.262 100.385 1.00 29.50 179 ILE B C 1
ATOM 4449 O O . ILE B 1 183 ? 64.550 124.105 101.605 1.00 29.17 179 ILE B O 1
ATOM 4454 N N . ASP B 1 184 ? 63.595 124.727 99.662 1.00 26.48 180 ASP B N 1
ATOM 4455 C CA . ASP B 1 184 ? 62.317 125.043 100.292 1.00 26.97 180 ASP B CA 1
ATOM 4456 C C . ASP B 1 184 ? 61.281 124.006 99.849 1.00 26.99 180 ASP B C 1
ATOM 4457 O O . ASP B 1 184 ? 60.933 123.918 98.666 1.00 23.82 180 ASP B O 1
ATOM 4462 N N . HIS B 1 185 ? 60.771 123.247 100.812 1.00 27.82 181 HIS B N 1
ATOM 4463 C CA . HIS B 1 185 ? 59.826 122.170 100.527 1.00 29.20 181 HIS B CA 1
ATOM 4464 C C . HIS B 1 185 ? 58.494 122.544 99.899 1.00 26.50 181 HIS B C 1
ATOM 4465 O O . HIS B 1 185 ? 57.860 121.699 99.274 1.00 26.52 181 HIS B O 1
ATOM 4472 N N . SER B 1 186 ? 58.064 123.793 100.027 1.00 25.03 182 SER B N 1
ATOM 4473 C CA . SER B 1 186 ? 56.802 124.172 99.401 1.00 25.83 182 SER B CA 1
ATOM 4474 C C . SER B 1 186 ? 56.930 124.326 97.867 1.00 24.01 182 SER B C 1
ATOM 4475 O O . SER B 1 186 ? 55.931 124.479 97.179 1.00 23.43 182 SER B O 1
ATOM 4478 N N . LEU B 1 187 ? 58.148 124.287 97.334 1.00 21.08 183 LEU B N 1
ATOM 4479 C CA . LEU B 1 187 ? 58.326 124.500 95.896 1.00 20.74 183 LEU B CA 1
ATOM 4480 C C . LEU B 1 187 ? 58.225 123.253 95.034 1.00 21.28 183 LEU B C 1
ATOM 4481 O O . LEU B 1 187 ? 58.238 123.362 93.815 1.00 19.69 183 LEU B O 1
ATOM 4486 N N . TYR B 1 188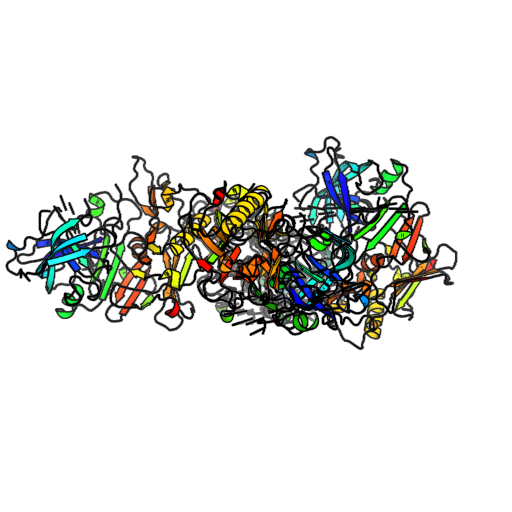 ? 58.109 122.076 95.651 1.00 19.15 184 TYR B N 1
ATOM 4487 C CA . TYR B 1 188 ? 58.028 120.848 94.873 1.00 21.00 184 TYR B CA 1
ATOM 4488 C C . TYR B 1 188 ? 57.134 119.807 95.522 1.00 22.30 184 TYR B C 1
ATOM 4489 O O . TYR B 1 188 ? 56.691 119.976 96.658 1.00 24.87 184 TYR B O 1
ATOM 4498 N N . THR B 1 189 ? 56.848 118.741 94.789 1.00 23.39 185 THR B N 1
ATOM 4499 C CA . THR B 1 189 ? 56.071 117.633 95.346 1.00 23.57 185 THR B CA 1
ATOM 4500 C C . THR B 1 189 ? 56.837 116.354 95.032 1.00 22.84 185 THR B C 1
ATOM 4501 O O . THR B 1 189 ? 57.681 116.329 94.127 1.00 18.90 185 THR B O 1
ATOM 4505 N N . GLY B 1 190 ? 56.569 115.298 95.791 1.00 22.15 186 GLY B N 1
ATOM 4506 C CA . GLY B 1 190 ? 57.260 114.037 95.546 1.00 20.94 186 GLY B CA 1
ATOM 4507 C C . GLY B 1 190 ? 58.691 114.072 96.024 1.00 21.55 186 GLY B C 1
ATOM 4508 O O . GLY B 1 190 ? 59.075 114.932 96.799 1.00 21.73 186 GLY B O 1
ATOM 4509 N N . SER B 1 191 ? 59.505 113.153 95.530 1.00 22.05 187 SER B N 1
ATOM 4510 C CA . SER B 1 191 ? 60.881 113.078 95.966 1.00 23.83 187 SER B CA 1
ATOM 4511 C C . SER B 1 191 ? 61.851 113.805 95.055 1.00 23.53 187 SER B C 1
ATOM 4512 O O . SER B 1 191 ? 61.580 113.991 93.862 1.00 20.02 187 SER B O 1
ATOM 4515 N N . LEU B 1 192 ? 62.977 114.199 95.646 1.00 20.48 188 LEU B N 1
ATOM 4516 C CA . LEU B 1 192 ? 64.064 114.845 94.939 1.00 21.51 188 LEU B CA 1
ATOM 4517 C C . LEU B 1 192 ? 65.008 113.722 94.530 1.00 19.60 188 LEU B C 1
ATOM 4518 O O . LEU B 1 192 ? 65.385 112.908 95.373 1.00 19.13 188 LEU B O 1
ATOM 4523 N N . TRP B 1 193 ? 65.384 113.676 93.251 1.00 17.14 189 TRP B N 1
ATOM 4524 C CA . TRP B 1 193 ? 66.307 112.663 92.761 1.00 17.52 189 TRP B CA 1
ATOM 4525 C C . TRP B 1 193 ? 67.554 113.395 92.253 1.00 18.42 189 TRP B C 1
ATOM 4526 O O . TRP B 1 193 ? 67.445 114.384 91.526 1.00 15.82 189 TRP B O 1
ATOM 4537 N N . TYR B 1 194 ? 68.725 112.894 92.628 1.00 17.20 190 TYR B N 1
ATOM 4538 C CA . TYR B 1 194 ? 69.991 113.525 92.250 1.00 18.36 190 TYR B CA 1
ATOM 4539 C C . TYR B 1 194 ? 70.836 112.814 91.212 1.00 17.86 190 TYR B C 1
ATOM 4540 O O . TYR B 1 194 ? 70.954 111.589 91.219 1.00 18.40 190 TYR B O 1
ATOM 4549 N N . THR B 1 195 ? 71.469 113.616 90.358 1.00 17.12 191 THR B N 1
ATOM 4550 C CA . THR B 1 195 ? 72.368 113.121 89.327 1.00 17.00 191 THR B CA 1
ATOM 4551 C C . THR B 1 195 ? 73.724 113.790 89.630 1.00 18.76 191 THR B C 1
ATOM 4552 O O . THR B 1 195 ? 73.783 114.935 90.077 1.00 19.14 191 THR B O 1
ATOM 4556 N N . PRO B 1 196 ? 74.828 113.069 89.426 1.00 19.01 192 PRO B N 1
ATOM 4557 C CA . PRO B 1 196 ? 76.134 113.666 89.705 1.00 18.94 192 PRO B CA 1
ATOM 4558 C C . PRO B 1 196 ? 76.526 114.761 88.732 1.00 19.53 192 PRO B C 1
ATOM 4559 O O . PRO B 1 196 ? 76.190 114.700 87.550 1.00 19.63 192 PRO B O 1
ATOM 4563 N N . ILE B 1 197 ? 77.247 115.759 89.231 1.00 18.57 193 ILE B N 1
ATOM 4564 C CA . ILE B 1 197 ? 77.778 116.813 88.368 1.00 18.07 193 ILE B CA 1
ATOM 4565 C C . ILE B 1 197 ? 79.021 116.102 87.841 1.00 19.96 193 ILE B C 1
ATOM 4566 O O . ILE B 1 197 ? 79.867 115.665 88.618 1.00 20.27 193 ILE B O 1
ATOM 4571 N N . ARG B 1 198 ? 79.121 115.941 86.531 1.00 21.00 194 ARG B N 1
ATOM 4572 C CA . ARG B 1 198 ? 80.254 115.219 85.966 1.00 22.25 194 ARG B CA 1
ATOM 4573 C C . ARG B 1 198 ? 81.591 115.929 86.158 1.00 23.36 194 ARG B C 1
ATOM 4574 O O . ARG B 1 198 ? 82.621 115.296 86.469 1.00 22.46 194 ARG B O 1
ATOM 4582 N N . ARG B 1 199 ? 81.578 117.239 85.943 1.00 23.04 195 ARG B N 1
ATOM 4583 C CA . ARG B 1 199 ? 82.786 118.055 86.062 1.00 23.03 195 ARG B CA 1
ATOM 4584 C C . ARG B 1 199 ? 82.302 119.441 86.433 1.00 22.48 195 ARG B C 1
ATOM 4585 O O . ARG B 1 199 ? 81.281 119.888 85.930 1.00 21.63 195 ARG B O 1
ATOM 4593 N N . GLU B 1 200 ? 83.040 120.121 87.296 1.00 22.61 196 GLU B N 1
ATOM 4594 C CA . GLU B 1 200 ? 82.659 121.457 87.706 1.00 23.73 196 GLU B CA 1
ATOM 4595 C C . GLU B 1 200 ? 83.160 122.542 86.749 1.00 23.19 196 GLU B C 1
ATOM 4596 O O . GLU B 1 200 ? 84.228 123.122 86.957 1.00 22.17 196 GLU B O 1
ATOM 4602 N N . TRP B 1 201 ? 82.410 122.775 85.671 1.00 20.30 197 TRP B N 1
ATOM 4603 C CA . TRP B 1 201 ? 82.723 123.838 84.723 1.00 19.98 197 TRP B CA 1
ATOM 4604 C C . TRP B 1 201 ? 81.331 124.361 84.457 1.00 20.01 197 TRP B C 1
ATOM 4605 O O . TRP B 1 201 ? 80.928 125.314 85.104 1.00 18.40 197 TRP B O 1
ATOM 4616 N N . TYR B 1 202 ? 80.608 123.760 83.522 1.00 19.08 198 TYR B N 1
ATOM 4617 C CA . TYR B 1 202 ? 79.199 124.083 83.361 1.00 17.30 198 TYR B CA 1
ATOM 4618 C C . TYR B 1 202 ? 78.596 123.100 84.387 1.00 17.82 198 TYR B C 1
ATOM 4619 O O . TYR B 1 202 ? 79.327 122.300 84.992 1.00 15.18 198 TYR B O 1
ATOM 4628 N N . TYR B 1 203 ? 77.281 123.156 84.597 1.00 17.80 199 TYR B N 1
ATOM 4629 C CA . TYR B 1 203 ? 76.656 122.165 85.453 1.00 16.94 199 TYR B CA 1
ATOM 4630 C C . TYR B 1 203 ? 76.403 121.000 84.477 1.00 18.06 199 TYR B C 1
ATOM 4631 O O . TYR B 1 203 ? 75.328 120.864 83.896 1.00 16.64 199 TYR B O 1
ATOM 4640 N N . GLU B 1 204 ? 77.437 120.180 84.286 1.00 16.69 200 GLU B N 1
ATOM 4641 C CA . GLU B 1 204 ? 77.364 119.076 83.354 1.00 17.32 200 GLU B CA 1
ATOM 4642 C C . GLU B 1 204 ? 76.817 117.800 83.964 1.00 17.25 200 GLU B C 1
ATOM 4643 O O . GLU B 1 204 ? 77.189 117.413 85.083 1.00 19.05 200 GLU B O 1
ATOM 4649 N N . VAL B 1 205 ? 75.931 117.150 83.215 1.00 18.14 201 VAL B N 1
ATOM 4650 C CA . VAL B 1 205 ? 75.300 115.913 83.651 1.00 18.42 201 VAL B CA 1
ATOM 4651 C C . VAL B 1 205 ? 75.373 114.881 82.532 1.00 18.37 201 VAL B C 1
ATOM 4652 O O . VAL B 1 205 ? 75.838 115.177 81.428 1.00 18.21 201 VAL B O 1
ATOM 4656 N N . ILE B 1 206 ? 74.925 113.663 82.824 1.00 17.15 202 ILE B N 1
ATOM 4657 C CA . ILE B 1 206 ? 74.931 112.623 81.820 1.00 17.12 202 ILE B CA 1
ATOM 4658 C C . ILE B 1 206 ? 73.528 112.031 81.683 1.00 16.82 202 ILE B C 1
ATOM 4659 O O . ILE B 1 206 ? 72.940 111.584 82.681 1.00 18.27 202 ILE B O 1
ATOM 4664 N N . ILE B 1 207 ? 73.001 112.082 80.455 1.00 16.02 203 ILE B N 1
ATOM 4665 C CA . ILE B 1 207 ? 71.693 111.531 80.067 1.00 15.52 203 ILE B CA 1
ATOM 4666 C C . ILE B 1 207 ? 71.988 110.126 79.566 1.00 17.76 203 ILE B C 1
ATOM 4667 O O . ILE B 1 207 ? 72.896 109.929 78.743 1.00 17.97 203 ILE B O 1
ATOM 4672 N N . VAL B 1 208 ? 71.246 109.142 80.058 1.00 17.41 204 VAL B N 1
ATOM 4673 C CA . VAL B 1 208 ? 71.532 107.778 79.655 1.00 19.04 204 VAL B CA 1
ATOM 4674 C C . VAL B 1 208 ? 70.494 107.086 78.797 1.00 20.01 204 VAL B C 1
ATOM 4675 O O . VAL B 1 208 ? 70.721 105.981 78.364 1.00 21.28 204 VAL B O 1
ATOM 4679 N N . ARG B 1 209 ? 69.366 107.745 78.540 1.00 19.05 205 ARG B N 1
ATOM 4680 C CA . ARG B 1 209 ? 68.290 107.157 77.718 1.00 17.83 205 ARG B CA 1
ATOM 4681 C C . ARG B 1 209 ? 67.273 108.269 77.464 1.00 16.72 205 ARG B C 1
ATOM 4682 O O . ARG B 1 209 ? 67.111 109.157 78.290 1.00 16.74 205 ARG B O 1
ATOM 4690 N N . VAL B 1 210 ? 66.617 108.237 76.315 1.00 16.28 206 VAL B N 1
ATOM 4691 C CA . VAL B 1 210 ? 65.579 109.210 76.025 1.00 14.72 206 VAL B CA 1
ATOM 4692 C C . VAL B 1 210 ? 64.362 108.481 75.465 1.00 16.07 206 VAL B C 1
ATOM 4693 O O . VAL B 1 210 ? 64.503 107.598 74.601 1.00 14.81 206 VAL B O 1
ATOM 4697 N N . GLU B 1 211 ? 63.176 108.836 75.970 1.00 15.12 207 GLU B N 1
ATOM 4698 C CA . GLU B 1 211 ? 61.923 108.230 75.511 1.00 17.45 207 GLU B CA 1
ATOM 4699 C C . GLU B 1 211 ? 60.935 109.304 75.053 1.00 17.84 207 GLU B C 1
ATOM 4700 O O . GLU B 1 211 ? 60.931 110.417 75.593 1.00 15.64 207 GLU B O 1
ATOM 4706 N N . ILE B 1 212 ? 60.108 108.958 74.064 1.00 16.42 208 ILE B N 1
ATOM 4707 C CA . ILE B 1 212 ? 59.057 109.853 73.568 1.00 16.41 208 ILE B CA 1
ATOM 4708 C C . ILE B 1 212 ? 57.814 108.998 73.816 1.00 16.50 208 ILE B C 1
ATOM 4709 O O . ILE B 1 212 ? 57.651 107.951 73.198 1.00 14.95 208 ILE B O 1
ATOM 4714 N N . ASN B 1 213 ? 56.945 109.429 74.724 1.00 16.19 209 ASN B N 1
ATOM 4715 C CA . ASN B 1 213 ? 55.776 108.629 75.094 1.00 16.60 209 ASN B CA 1
ATOM 4716 C C . ASN B 1 213 ? 56.165 107.163 75.428 1.00 18.17 209 ASN B C 1
ATOM 4717 O O . ASN B 1 213 ? 55.511 106.211 75.005 1.00 17.28 209 ASN B O 1
ATOM 4722 N N . GLY B 1 214 ? 57.245 107.007 76.198 1.00 17.64 210 GLY B N 1
ATOM 4723 C CA . GLY B 1 214 ? 57.718 105.700 76.611 1.00 18.09 210 GLY B CA 1
ATOM 4724 C C . GLY B 1 214 ? 58.520 104.944 75.553 1.00 17.62 210 GLY B C 1
ATOM 4725 O O . GLY B 1 214 ? 59.156 103.929 75.847 1.00 16.26 210 GLY B O 1
ATOM 4726 N N . GLN B 1 215 ? 58.510 105.435 74.321 1.00 15.66 211 GLN B N 1
ATOM 4727 C CA . GLN B 1 215 ? 59.231 104.740 73.289 1.00 16.44 211 GLN B CA 1
ATOM 4728 C C . GLN B 1 215 ? 60.674 105.222 73.227 1.00 16.07 211 GLN B C 1
ATOM 4729 O O . GLN B 1 215 ? 60.940 106.412 73.041 1.00 16.06 211 GLN B O 1
ATOM 4735 N N . ASP B 1 216 ? 61.597 104.274 73.386 1.00 18.15 212 ASP B N 1
ATOM 4736 C CA . ASP B 1 216 ? 63.045 104.526 73.401 1.00 20.10 212 ASP B CA 1
ATOM 4737 C C . ASP B 1 216 ? 63.535 105.092 72.068 1.00 20.90 212 ASP B C 1
ATOM 4738 O O . ASP B 1 216 ? 63.248 104.521 71.006 1.00 19.92 212 ASP B O 1
ATOM 4743 N N . LEU B 1 217 ? 64.272 106.203 72.122 1.00 19.59 213 LEU B N 1
ATOM 4744 C CA . LEU B 1 217 ? 64.826 106.808 70.918 1.00 22.62 213 LEU B CA 1
ATOM 4745 C C . LEU B 1 217 ? 65.883 105.827 70.411 1.00 23.86 213 LEU B C 1
ATOM 4746 O O . LEU B 1 217 ? 66.208 105.789 69.222 1.00 24.45 213 LEU B O 1
ATOM 4751 N N . LYS B 1 218 ? 66.434 105.058 71.339 1.00 24.45 214 LYS B N 1
ATOM 4752 C CA . LYS B 1 218 ? 67.380 104.005 71.022 1.00 28.52 214 LYS B CA 1
ATOM 4753 C C . LYS B 1 218 ? 68.645 104.390 70.248 1.00 30.68 214 LYS B C 1
ATOM 4754 O O . LYS B 1 218 ? 68.980 103.774 69.232 1.00 31.23 214 LYS B O 1
ATOM 4760 N N . MET B 1 219 ? 69.354 105.411 70.713 1.00 29.76 215 MET B N 1
ATOM 4761 C CA . MET B 1 219 ? 70.596 105.793 70.058 1.00 29.55 215 MET B CA 1
ATOM 4762 C C . MET B 1 219 ? 71.676 105.410 71.044 1.00 28.81 215 MET B C 1
ATOM 4763 O O . MET B 1 219 ? 71.372 105.106 72.201 1.00 26.94 215 MET B O 1
ATOM 4768 N N . ASP B 1 220 ? 72.924 105.388 70.588 1.00 29.78 216 ASP B N 1
ATOM 4769 C CA . ASP B 1 220 ? 74.050 105.097 71.467 1.00 30.04 216 ASP B CA 1
ATOM 4770 C C . ASP B 1 220 ? 73.985 106.251 72.473 1.00 28.70 216 ASP B C 1
ATOM 4771 O O . ASP B 1 220 ? 73.995 107.410 72.071 1.00 24.90 216 ASP B O 1
ATOM 4776 N N . CYS B 1 221 ? 73.927 105.951 73.767 1.00 28.14 217 CYS B N 1
ATOM 4777 C CA . CYS B 1 221 ? 73.786 107.022 74.754 1.00 30.02 217 CYS B CA 1
ATOM 4778 C C . CYS B 1 221 ? 74.835 108.137 74.667 1.00 28.06 217 CYS B C 1
ATOM 4779 O O . CYS B 1 221 ? 74.585 109.258 75.103 1.00 25.63 217 CYS B O 1
ATOM 4782 N N . LYS B 1 222 ? 75.990 107.849 74.075 1.00 26.55 218 LYS B N 1
ATOM 4783 C CA . LYS B 1 222 ? 77.015 108.881 73.915 1.00 26.04 218 LYS B CA 1
ATOM 4784 C C . LYS B 1 222 ? 76.462 110.009 73.050 1.00 23.53 218 LYS B C 1
ATOM 4785 O O . LYS B 1 222 ? 76.845 111.165 73.201 1.00 22.95 218 LYS B O 1
ATOM 4791 N N . GLU B 1 223 ? 75.540 109.677 72.150 1.00 21.60 219 GLU B N 1
ATOM 4792 C CA . GLU B 1 223 ? 74.969 110.688 71.268 1.00 21.58 219 GLU B CA 1
ATOM 4793 C C . GLU B 1 223 ? 74.186 111.760 72.030 1.00 20.32 219 GLU B C 1
ATOM 4794 O O . GLU B 1 223 ? 74.100 112.919 71.603 1.00 19.34 219 GLU B O 1
ATOM 4800 N N . TYR B 1 224 ? 73.594 111.362 73.151 1.00 19.15 220 TYR B N 1
ATOM 4801 C CA . TYR B 1 224 ? 72.793 112.294 73.961 1.00 19.32 220 TYR B CA 1
ATOM 4802 C C . TYR B 1 224 ? 73.640 113.348 74.674 1.00 18.27 220 TYR B C 1
ATOM 4803 O O . TYR B 1 224 ? 73.143 114.423 75.042 1.00 19.03 220 TYR B O 1
ATOM 4812 N N . ASN B 1 225 ? 74.908 113.026 74.879 1.00 16.80 221 ASN B N 1
ATOM 4813 C CA . ASN B 1 225 ? 75.838 113.907 75.592 1.00 19.97 221 ASN B CA 1
ATOM 4814 C C . ASN B 1 225 ? 76.963 114.337 74.656 1.00 21.51 221 ASN B C 1
ATOM 4815 O O . ASN B 1 225 ? 78.066 114.710 75.099 1.00 19.97 221 ASN B O 1
ATOM 4820 N N . TYR B 1 226 ? 76.659 114.300 73.363 1.00 22.59 222 TYR B N 1
ATOM 4821 C CA . TYR B 1 226 ? 77.678 114.592 72.375 1.00 25.18 222 TYR B CA 1
ATOM 4822 C C . TYR B 1 226 ? 78.082 116.011 72.426 1.00 28.28 222 TYR B C 1
ATOM 4823 O O . TYR B 1 226 ? 77.388 116.953 71.982 1.00 27.12 222 TYR B O 1
ATOM 4832 N N . ASP B 1 227 ? 79.268 116.052 73.016 1.00 31.06 223 ASP B N 1
ATOM 4833 C CA . ASP B 1 227 ? 80.061 117.159 73.350 1.00 29.04 223 ASP B CA 1
ATOM 4834 C C . ASP B 1 227 ? 79.859 117.211 74.868 1.00 25.74 223 ASP B C 1
ATOM 4835 O O . ASP B 1 227 ? 80.771 116.903 75.630 1.00 25.93 223 ASP B O 1
ATOM 4840 N N . LYS B 1 228 ? 78.650 117.553 75.302 1.00 21.82 224 LYS B N 1
ATOM 4841 C CA . LYS B 1 228 ? 78.345 117.651 76.734 1.00 20.23 224 LYS B CA 1
ATOM 4842 C C . LYS B 1 228 ? 76.839 117.875 76.900 1.00 19.70 224 LYS B C 1
ATOM 4843 O O . LYS B 1 228 ? 76.137 118.150 75.920 1.00 19.16 224 LYS B O 1
ATOM 4849 N N . SER B 1 229 ? 76.348 117.720 78.127 1.00 18.11 225 SER B N 1
ATOM 4850 C CA . SER B 1 229 ? 74.945 117.981 78.439 1.00 17.32 225 SER B CA 1
ATOM 4851 C C . SER B 1 229 ? 74.995 118.862 79.685 1.00 17.71 225 SER B C 1
ATOM 4852 O O . SER B 1 229 ? 75.627 118.491 80.684 1.00 17.40 225 SER B O 1
ATOM 4855 N N . ILE B 1 230 ? 74.348 120.024 79.633 1.00 15.75 226 ILE B N 1
ATOM 4856 C CA . ILE B 1 230 ? 74.375 120.917 80.799 1.00 14.91 226 ILE B CA 1
ATOM 4857 C C . ILE B 1 230 ? 72.976 121.418 81.165 1.00 16.49 226 ILE B C 1
ATOM 4858 O O . ILE B 1 230 ? 72.050 121.315 80.369 1.00 15.60 226 ILE B O 1
ATOM 4863 N N . VAL B 1 231 ? 72.836 121.970 82.365 1.00 16.33 227 VAL B N 1
ATOM 4864 C CA . VAL B 1 231 ? 71.569 122.528 82.792 1.00 17.69 227 VAL B CA 1
ATOM 4865 C C . VAL B 1 231 ? 71.831 124.035 82.740 1.00 17.81 227 VAL B C 1
ATOM 4866 O O . VAL B 1 231 ? 72.766 124.524 83.379 1.00 17.44 227 VAL B O 1
ATOM 4870 N N . ASP B 1 232 ? 71.026 124.749 81.952 1.00 15.61 228 ASP B N 1
ATOM 4871 C CA . ASP B 1 232 ? 71.219 126.194 81.767 1.00 17.34 228 ASP B CA 1
ATOM 4872 C C . ASP B 1 232 ? 69.934 127.015 81.852 1.00 16.82 228 ASP B C 1
ATOM 4873 O O . ASP B 1 232 ? 69.125 127.020 80.930 1.00 17.44 228 ASP B O 1
ATOM 4878 N N . SER B 1 233 ? 69.759 127.727 82.956 1.00 15.03 229 SER B N 1
ATOM 4879 C CA . SER B 1 233 ? 68.574 128.537 83.144 1.00 15.13 229 SER B CA 1
ATOM 4880 C C . SER B 1 233 ? 68.556 129.735 82.179 1.00 15.39 229 SER B C 1
ATOM 4881 O O . SER B 1 233 ? 67.521 130.363 82.003 1.00 15.25 229 SER B O 1
ATOM 4884 N N . GLY B 1 234 ? 69.707 130.062 81.593 1.00 13.68 230 GLY B N 1
ATOM 4885 C CA . GLY B 1 234 ? 69.767 131.196 80.677 1.00 14.83 230 GLY B CA 1
ATOM 4886 C C . GLY B 1 234 ? 69.525 130.817 79.222 1.00 14.40 230 GLY B C 1
ATOM 4887 O O . GLY B 1 234 ? 69.788 131.612 78.306 1.00 14.51 230 GLY B O 1
ATOM 4888 N N . THR B 1 235 ? 69.056 129.594 78.997 1.00 15.88 231 THR B N 1
ATOM 4889 C CA . THR B 1 235 ? 68.736 129.145 77.638 1.00 15.10 231 THR B CA 1
ATOM 4890 C C . THR B 1 235 ? 67.245 128.844 77.625 1.00 15.16 231 THR B C 1
ATOM 4891 O O . THR B 1 235 ? 66.725 128.164 78.510 1.00 14.49 231 THR B O 1
ATOM 4895 N N . THR B 1 236 ? 66.550 129.358 76.618 1.00 14.97 232 THR B N 1
ATOM 4896 C CA . THR B 1 236 ? 65.115 129.154 76.559 1.00 14.16 232 THR B CA 1
ATOM 4897 C C . THR B 1 236 ? 64.741 127.710 76.309 1.00 15.35 232 THR B C 1
ATOM 4898 O O . THR B 1 236 ? 63.986 127.110 77.059 1.00 16.14 232 THR B O 1
ATOM 4902 N N . ASN B 1 237 ? 65.283 127.156 75.234 1.00 14.66 233 ASN B N 1
ATOM 4903 C CA . ASN B 1 237 ? 64.915 125.821 74.790 1.00 14.33 233 ASN B CA 1
ATOM 4904 C C . ASN B 1 237 ? 65.621 124.611 75.367 1.00 16.27 233 ASN B C 1
ATOM 4905 O O . ASN B 1 237 ? 66.631 124.708 76.073 1.00 16.64 233 ASN B O 1
ATOM 4910 N N . LEU B 1 238 ? 65.062 123.454 75.015 1.00 15.15 234 LEU B N 1
ATOM 4911 C CA . LEU B 1 238 ? 65.690 122.196 75.302 1.00 17.24 234 LEU B CA 1
ATOM 4912 C C . LEU B 1 238 ? 66.460 122.123 73.978 1.00 18.16 234 LEU B C 1
ATOM 4913 O O . LEU B 1 238 ? 65.826 122.099 72.907 1.00 19.46 234 LEU B O 1
ATOM 4918 N N . ARG B 1 239 ? 67.789 122.129 74.017 1.00 16.09 235 ARG B N 1
ATOM 4919 C CA . ARG B 1 239 ? 68.552 122.024 72.783 1.00 16.92 235 ARG B CA 1
ATOM 4920 C C . ARG B 1 239 ? 69.208 120.663 72.739 1.00 16.74 235 ARG B C 1
ATOM 4921 O O . ARG B 1 239 ? 69.753 120.180 73.740 1.00 15.85 235 ARG B O 1
ATOM 4929 N N . LEU B 1 240 ? 69.166 120.033 71.571 1.00 15.56 236 LEU B N 1
ATOM 4930 C CA . LEU B 1 240 ? 69.709 118.686 71.456 1.00 16.96 236 LEU B CA 1
ATOM 4931 C C . LEU B 1 240 ? 70.742 118.553 70.322 1.00 17.71 236 LEU B C 1
ATOM 4932 O O . LEU B 1 240 ? 70.652 119.241 69.316 1.00 19.07 236 LEU B O 1
ATOM 4937 N N . PRO B 1 241 ? 71.751 117.693 70.499 1.00 20.23 237 PRO B N 1
ATOM 4938 C CA . PRO B 1 241 ? 72.763 117.496 69.450 1.00 21.74 237 PRO B CA 1
ATOM 4939 C C . PRO B 1 241 ? 72.019 117.153 68.143 1.00 22.65 237 PRO B C 1
ATOM 4940 O O . PRO B 1 241 ? 70.997 116.465 68.167 1.00 20.67 237 PRO B O 1
ATOM 4944 N N . LYS B 1 242 ? 72.530 117.624 67.012 1.00 23.43 238 LYS B N 1
ATOM 4945 C CA . LYS B 1 242 ? 71.902 117.385 65.707 1.00 25.06 238 LYS B CA 1
ATOM 4946 C C . LYS B 1 242 ? 71.268 116.005 65.473 1.00 23.34 238 LYS B C 1
ATOM 4947 O O . LYS B 1 242 ? 70.111 115.933 65.094 1.00 25.19 238 LYS B O 1
ATOM 4953 N N . LYS B 1 243 ? 72.022 114.924 65.645 1.00 24.61 239 LYS B N 1
ATOM 4954 C CA . LYS B 1 243 ? 71.501 113.559 65.448 1.00 26.60 239 LYS B CA 1
ATOM 4955 C C . LYS B 1 243 ? 70.298 113.226 66.355 1.00 25.67 239 LYS B C 1
ATOM 4956 O O . LYS B 1 243 ? 69.320 112.585 65.941 1.00 24.79 239 LYS B O 1
ATOM 4962 N N . VAL B 1 244 ? 70.404 113.633 67.615 1.00 23.38 240 VAL B N 1
ATOM 4963 C CA . VAL B 1 244 ? 69.360 113.390 68.588 1.00 20.11 240 VAL B CA 1
ATOM 4964 C C . VAL B 1 244 ? 68.147 114.239 68.262 1.00 20.38 240 VAL B C 1
ATOM 4965 O O . VAL B 1 244 ? 67.015 113.751 68.311 1.00 20.98 240 VAL B O 1
ATOM 4969 N N . PHE B 1 245 ? 68.378 115.507 67.915 1.00 20.22 241 PHE B N 1
ATOM 4970 C CA . PHE B 1 245 ? 67.283 116.401 67.571 1.00 20.58 241 PHE B CA 1
ATOM 4971 C C . PHE B 1 245 ? 66.476 115.801 66.416 1.00 21.84 241 PHE B C 1
ATOM 4972 O O . PHE B 1 245 ? 65.253 115.734 66.471 1.00 19.75 241 PHE B O 1
ATOM 4980 N N . GLU B 1 246 ? 67.162 115.359 65.369 1.00 22.75 242 GLU B N 1
ATOM 4981 C CA . GLU B 1 246 ? 66.444 114.788 64.221 1.00 24.24 242 GLU B CA 1
ATOM 4982 C C . GLU B 1 246 ? 65.642 113.560 64.611 1.00 22.58 242 GLU B C 1
ATOM 4983 O O . GLU B 1 246 ? 64.487 113.427 64.227 1.00 23.78 242 GLU B O 1
ATOM 4989 N N . ALA B 1 247 ? 66.246 112.666 65.385 1.00 21.74 243 ALA B N 1
ATOM 4990 C CA . ALA B 1 247 ? 65.549 111.458 65.811 1.00 22.32 243 ALA B CA 1
ATOM 4991 C C . ALA B 1 247 ? 64.369 111.800 66.719 1.00 22.76 243 ALA B C 1
ATOM 4992 O O . ALA B 1 247 ? 63.317 111.133 66.665 1.00 21.49 243 ALA B O 1
ATOM 4994 N N . ALA B 1 248 ? 64.526 112.842 67.538 1.00 20.15 244 ALA B N 1
ATOM 4995 C CA . ALA B 1 248 ? 63.448 113.233 68.458 1.00 20.82 244 ALA B CA 1
ATOM 4996 C C . ALA B 1 248 ? 62.265 113.842 67.710 1.00 21.18 244 ALA B C 1
ATOM 4997 O O . ALA B 1 248 ? 61.083 113.519 67.986 1.00 21.43 244 ALA B O 1
ATOM 4999 N N . VAL B 1 249 ? 62.570 114.722 66.762 1.00 20.56 245 VAL B N 1
ATOM 5000 C CA . VAL B 1 249 ? 61.514 115.361 65.989 1.00 20.81 245 VAL B CA 1
ATOM 5001 C C . VAL B 1 249 ? 60.742 114.323 65.174 1.00 19.22 245 VAL B C 1
ATOM 5002 O O . VAL B 1 249 ? 59.514 114.380 65.077 1.00 18.90 245 VAL B O 1
ATOM 5006 N N . LYS B 1 250 ? 61.451 113.359 64.607 1.00 18.36 246 LYS B N 1
ATOM 5007 C CA . LYS B 1 250 ? 60.765 112.332 63.825 1.00 19.47 246 LYS B CA 1
ATOM 5008 C C . LYS B 1 250 ? 59.770 111.588 64.710 1.00 18.92 246 LYS B C 1
ATOM 5009 O O . LYS B 1 250 ? 58.631 111.314 64.317 1.00 17.56 246 LYS B O 1
ATOM 5015 N N . SER B 1 251 ? 60.190 111.276 65.927 1.00 17.92 247 SER B N 1
ATOM 5016 C CA . SER B 1 251 ? 59.304 110.568 66.831 1.00 17.29 247 SER B CA 1
ATOM 5017 C C . SER B 1 251 ? 58.141 111.448 67.323 1.00 17.71 247 SER B C 1
ATOM 5018 O O . SER B 1 251 ? 57.000 110.981 67.416 1.00 18.88 247 SER B O 1
ATOM 5021 N N . ILE B 1 252 ? 58.406 112.711 67.657 1.00 16.53 248 ILE B N 1
ATOM 5022 C CA . ILE B 1 252 ? 57.330 113.587 68.134 1.00 16.16 248 ILE B CA 1
ATOM 5023 C C . ILE B 1 252 ? 56.323 113.815 66.988 1.00 18.53 248 ILE B C 1
ATOM 5024 O O . ILE B 1 252 ? 55.118 113.872 67.213 1.00 17.41 248 ILE B O 1
ATOM 5029 N N . LYS B 1 253 ? 56.813 113.921 65.758 1.00 20.17 249 LYS B N 1
ATOM 5030 C CA . LYS B 1 253 ? 55.915 114.086 64.608 1.00 22.91 249 LYS B CA 1
ATOM 5031 C C . LYS B 1 253 ? 55.017 112.870 64.437 1.00 22.43 249 LYS B C 1
ATOM 5032 O O . LYS B 1 253 ? 53.833 113.006 64.136 1.00 21.95 249 LYS B O 1
ATOM 5038 N N . ALA B 1 254 ? 55.580 111.681 64.636 1.00 21.72 250 ALA B N 1
ATOM 5039 C CA . ALA B 1 254 ? 54.807 110.453 64.484 1.00 22.89 250 ALA B CA 1
ATOM 5040 C C . ALA B 1 254 ? 53.731 110.354 65.575 1.00 23.25 250 ALA B C 1
ATOM 5041 O O . ALA B 1 254 ? 52.601 109.968 65.292 1.00 22.17 250 ALA B O 1
ATOM 5043 N N . ALA B 1 255 ? 54.087 110.692 66.816 1.00 20.27 251 ALA B N 1
ATOM 5044 C CA . ALA B 1 255 ? 53.120 110.653 67.921 1.00 21.61 251 ALA B CA 1
ATOM 5045 C C . ALA B 1 255 ? 51.969 111.646 67.733 1.00 21.01 251 ALA B C 1
ATOM 5046 O O . ALA B 1 255 ? 50.855 111.406 68.196 1.00 21.62 251 ALA B O 1
ATOM 5048 N N . SER B 1 256 ? 52.236 112.763 67.070 1.00 20.53 252 SER B N 1
ATOM 5049 C CA . SER B 1 256 ? 51.227 113.817 66.863 1.00 21.63 252 SER B CA 1
ATOM 5050 C C . SER B 1 256 ? 50.681 113.905 65.438 1.00 23.26 252 SER B C 1
ATOM 5051 O O . SER B 1 256 ? 50.083 114.912 65.062 1.00 22.03 252 SER B O 1
ATOM 5054 N N . SER B 1 257 ? 50.864 112.845 64.664 1.00 26.28 253 SER B N 1
ATOM 5055 C CA . SER B 1 257 ? 50.439 112.853 63.270 1.00 28.42 253 SER B CA 1
ATOM 5056 C C . SER B 1 257 ? 48.956 113.101 62.980 1.00 28.84 253 SER B C 1
ATOM 5057 O O . SER B 1 257 ? 48.613 113.377 61.829 1.00 29.05 253 SER B O 1
ATOM 5060 N N . THR B 1 258 ? 48.076 113.011 63.976 1.00 27.11 254 THR B N 1
ATOM 5061 C CA . THR B 1 258 ? 46.666 113.262 63.695 1.00 29.24 254 THR B CA 1
ATOM 5062 C C . THR B 1 258 ? 46.451 114.724 63.299 1.00 30.02 254 THR B C 1
ATOM 5063 O O . THR B 1 258 ? 45.394 115.092 62.808 1.00 28.92 254 THR B O 1
ATOM 5067 N N . GLU B 1 259 ? 47.440 115.569 63.557 1.00 29.92 255 GLU B N 1
ATOM 5068 C CA . GLU B 1 259 ? 47.362 116.951 63.118 1.00 33.26 255 GLU B CA 1
ATOM 5069 C C . GLU B 1 259 ? 48.670 117.214 62.380 1.00 34.22 255 GLU B C 1
ATOM 5070 O O . GLU B 1 259 ? 49.698 116.643 62.730 1.00 34.32 255 GLU B O 1
ATOM 5076 N N . LYS B 1 260 ? 48.637 118.031 61.334 1.00 36.97 256 LYS B N 1
ATOM 5077 C CA . LYS B 1 260 ? 49.872 118.314 60.592 1.00 39.38 256 LYS B CA 1
ATOM 5078 C C . LYS B 1 260 ? 50.290 119.763 60.797 1.00 38.85 256 LYS B C 1
ATOM 5079 O O . LYS B 1 260 ? 49.453 120.661 60.897 1.00 38.97 256 LYS B O 1
ATOM 5085 N N . PHE B 1 261 ? 51.591 119.983 60.868 1.00 38.39 257 PHE B N 1
ATOM 5086 C CA . PHE B 1 261 ? 52.106 121.322 61.085 1.00 38.40 257 PHE B CA 1
ATOM 5087 C C . PHE B 1 261 ? 53.136 121.635 60.013 1.00 38.83 257 PHE B C 1
ATOM 5088 O O . PHE B 1 261 ? 53.841 120.741 59.537 1.00 38.42 257 PHE B O 1
ATOM 5096 N N . PRO B 1 262 ? 53.228 122.907 59.604 1.00 39.98 258 PRO B N 1
ATOM 5097 C CA . PRO B 1 262 ? 54.219 123.247 58.571 1.00 41.00 258 PRO B CA 1
ATOM 5098 C C . PRO B 1 262 ? 55.625 122.847 59.010 1.00 41.63 258 PRO B C 1
ATOM 5099 O O . PRO B 1 262 ? 55.840 122.526 60.177 1.00 41.68 258 PRO B O 1
ATOM 5103 N N . ASP B 1 263 ? 56.580 122.849 58.083 1.00 41.57 259 ASP B N 1
ATOM 5104 C CA . ASP B 1 263 ? 57.944 122.484 58.438 1.00 40.57 259 ASP B CA 1
ATOM 5105 C C . ASP B 1 263 ? 58.521 123.546 59.350 1.00 38.15 259 ASP B C 1
ATOM 5106 O O . ASP B 1 263 ? 59.272 123.246 60.289 1.00 38.78 259 ASP B O 1
ATOM 5111 N N . GLY B 1 264 ? 58.165 124.789 59.058 1.00 33.57 260 GLY B N 1
ATOM 5112 C CA . GLY B 1 264 ? 58.672 125.885 59.840 1.00 30.94 260 GLY B CA 1
ATOM 5113 C C . GLY B 1 264 ? 58.356 125.712 61.307 1.00 28.50 260 GLY B C 1
ATOM 5114 O O . GLY B 1 264 ? 59.053 126.232 62.163 1.00 27.45 260 GLY B O 1
ATOM 5115 N N . PHE B 1 265 ? 57.294 124.986 61.617 1.00 25.76 261 PHE B N 1
ATOM 5116 C CA . PHE B 1 265 ? 56.956 124.832 63.023 1.00 24.84 261 PHE B CA 1
ATOM 5117 C C . PHE B 1 265 ? 58.040 124.029 63.756 1.00 25.19 261 PHE B C 1
ATOM 5118 O O . PHE B 1 265 ? 58.557 124.466 64.793 1.00 22.51 261 PHE B O 1
ATOM 5126 N N . TRP B 1 266 ? 58.403 122.870 63.200 1.00 24.57 262 TRP B N 1
ATOM 5127 C CA . TRP B 1 266 ? 59.408 122.010 63.813 1.00 25.18 262 TRP B CA 1
ATOM 5128 C C . TRP B 1 266 ? 60.795 122.621 63.835 1.00 26.02 262 TRP B C 1
ATOM 5129 O O . TRP B 1 266 ? 61.666 122.192 64.603 1.00 24.56 262 TRP B O 1
ATOM 5140 N N . LEU B 1 267 ? 60.998 123.635 63.004 1.00 26.43 263 LEU B N 1
ATOM 5141 C CA . LEU B 1 267 ? 62.283 124.307 62.942 1.00 29.60 263 LEU B CA 1
ATOM 5142 C C . LEU B 1 267 ? 62.318 125.492 63.908 1.00 30.86 263 LEU B C 1
ATOM 5143 O O . LEU B 1 267 ? 63.370 126.094 64.118 1.00 31.25 263 LEU B O 1
ATOM 5148 N N . GLY B 1 268 ? 61.172 125.823 64.492 1.00 32.44 264 GLY B N 1
ATOM 5149 C CA . GLY B 1 268 ? 61.108 126.964 65.393 1.00 35.44 264 GLY B CA 1
ATOM 5150 C C . GLY B 1 268 ? 60.938 128.261 64.605 1.00 37.52 264 GLY B C 1
ATOM 5151 O O . GLY B 1 268 ? 61.193 129.360 65.110 1.00 39.12 264 GLY B O 1
ATOM 5152 N N . GLU B 1 269 ? 60.495 128.144 63.362 1.00 38.65 265 GLU B N 1
ATOM 5153 C CA . GLU B 1 269 ? 60.326 129.312 62.510 1.00 40.53 265 GLU B CA 1
ATOM 5154 C C . GLU B 1 269 ? 58.944 129.943 62.548 1.00 40.57 265 GLU B C 1
ATOM 5155 O O . GLU B 1 269 ? 58.786 131.115 62.199 1.00 41.49 265 GLU B O 1
ATOM 5161 N N . GLN B 1 270 ? 57.930 129.174 62.918 1.00 37.74 266 GLN B N 1
ATOM 5162 C CA . GLN B 1 270 ? 56.604 129.749 63.000 1.00 36.52 266 GLN B CA 1
ATOM 5163 C C . GLN B 1 270 ? 55.767 129.105 64.067 1.00 33.33 266 GLN B C 1
ATOM 5164 O O . GLN B 1 270 ? 56.052 127.992 64.529 1.00 30.84 266 GLN B O 1
ATOM 5170 N N . LEU B 1 271 ? 54.724 129.818 64.450 1.00 30.41 267 LEU B N 1
ATOM 5171 C CA . LEU B 1 271 ? 53.834 129.340 65.484 1.00 30.11 267 LEU B CA 1
ATOM 5172 C C . LEU B 1 271 ? 52.747 128.467 64.957 1.00 28.97 267 LEU B C 1
ATOM 5173 O O . LEU B 1 271 ? 52.491 128.410 63.754 1.00 27.79 267 LEU B O 1
ATOM 5178 N N . VAL B 1 272 ? 52.100 127.777 65.882 1.00 25.17 268 VAL B N 1
ATOM 5179 C CA . VAL B 1 272 ? 50.951 126.994 65.534 1.00 25.67 268 VAL B CA 1
ATOM 5180 C C . VAL B 1 272 ? 49.949 127.580 66.512 1.00 25.09 268 VAL B C 1
ATOM 5181 O O . VAL B 1 272 ? 50.295 127.912 67.662 1.00 22.14 268 VAL B O 1
ATOM 5185 N N . CYS B 1 273 ? 48.725 127.758 66.039 1.00 22.83 269 CYS B N 1
ATOM 5186 C CA . CYS B 1 273 ? 47.674 128.336 66.848 1.00 24.38 269 CYS B CA 1
ATOM 5187 C C . CYS B 1 273 ? 46.415 127.468 66.836 1.00 23.23 269 CYS B C 1
ATOM 5188 O O . CYS B 1 273 ? 46.153 126.722 65.882 1.00 23.50 269 CYS B O 1
ATOM 5191 N N . TRP B 1 274 ? 45.630 127.590 67.898 1.00 21.78 270 TRP B N 1
ATOM 5192 C CA . TRP B 1 274 ? 44.387 126.858 68.020 1.00 21.22 270 TRP B CA 1
ATOM 5193 C C . TRP B 1 274 ? 43.380 127.840 68.603 1.00 22.12 270 TRP B C 1
ATOM 5194 O O . TRP B 1 274 ? 43.750 128.776 69.328 1.00 20.39 270 TRP B O 1
ATOM 5205 N N . GLN B 1 275 ? 42.108 127.654 68.269 1.00 22.36 271 GLN B N 1
ATOM 5206 C CA . GLN B 1 275 ? 41.085 128.533 68.819 1.00 25.25 271 GLN B CA 1
ATOM 5207 C C . GLN B 1 275 ? 41.241 128.479 70.330 1.00 24.18 271 GLN B C 1
ATOM 5208 O O . GLN B 1 275 ? 41.521 127.412 70.890 1.00 20.86 271 GLN B O 1
ATOM 5214 N N . ALA B 1 276 ? 41.028 129.617 70.989 1.00 23.22 272 ALA B N 1
ATOM 5215 C CA . ALA B 1 276 ? 41.166 129.689 72.453 1.00 23.73 272 ALA B CA 1
ATOM 5216 C C . ALA B 1 276 ? 40.646 128.465 73.218 1.00 23.52 272 ALA B C 1
ATOM 5217 O O . ALA B 1 276 ? 39.537 128.011 73.017 1.00 22.82 272 ALA B O 1
ATOM 5219 N N . GLY B 1 277 ? 41.481 127.937 74.100 1.00 23.07 273 GLY B N 1
ATOM 5220 C CA . GLY B 1 277 ? 41.091 126.813 74.927 1.00 21.58 273 GLY B CA 1
ATOM 5221 C C . GLY B 1 277 ? 41.100 125.434 74.294 1.00 20.90 273 GLY B C 1
ATOM 5222 O O . GLY B 1 277 ? 40.907 124.451 75.007 1.00 20.15 273 GLY B O 1
ATOM 5223 N N . THR B 1 278 ? 41.366 125.346 72.990 1.00 19.40 274 THR B N 1
ATOM 5224 C CA . THR B 1 278 ? 41.321 124.054 72.320 1.00 20.36 274 THR B CA 1
ATOM 5225 C C . THR B 1 278 ? 42.655 123.401 71.959 1.00 20.17 274 THR B C 1
ATOM 5226 O O . THR B 1 278 ? 42.676 122.447 71.181 1.00 18.62 274 THR B O 1
ATOM 5230 N N . THR B 1 279 ? 43.763 123.901 72.499 1.00 17.46 275 THR B N 1
ATOM 5231 C CA . THR B 1 279 ? 45.046 123.275 72.212 1.00 17.35 275 THR B CA 1
ATOM 5232 C C . THR B 1 279 ? 44.917 121.762 72.524 1.00 16.76 275 THR B C 1
ATOM 5233 O O . THR B 1 279 ? 44.542 121.374 73.622 1.00 16.86 275 THR B O 1
ATOM 5237 N N . PRO B 1 280 ? 45.190 120.888 71.545 1.00 19.54 276 PRO B N 1
ATOM 5238 C CA . PRO B 1 280 ? 45.061 119.445 71.829 1.00 17.20 276 PRO B CA 1
ATOM 5239 C C . PRO B 1 280 ? 46.321 118.877 72.504 1.00 17.46 276 PRO B C 1
ATOM 5240 O O . PRO B 1 280 ? 47.104 118.146 71.893 1.00 16.99 276 PRO B O 1
ATOM 5244 N N . TRP B 1 281 ? 46.503 119.207 73.772 1.00 15.84 277 TRP B N 1
ATOM 5245 C CA . TRP B 1 281 ? 47.672 118.755 74.497 1.00 13.99 277 TRP B CA 1
ATOM 5246 C C . TRP B 1 281 ? 47.853 117.235 74.421 1.00 15.98 277 TRP B C 1
ATOM 5247 O O . TRP B 1 281 ? 48.962 116.753 74.207 1.00 15.20 277 TRP B O 1
ATOM 5258 N N . ASN B 1 282 ? 46.751 116.497 74.588 1.00 13.27 278 ASN B N 1
ATOM 5259 C CA . ASN B 1 282 ? 46.803 115.036 74.596 1.00 14.80 278 ASN B CA 1
ATOM 5260 C C . ASN B 1 282 ? 47.408 114.385 73.337 1.00 13.75 278 ASN B C 1
ATOM 5261 O O . ASN B 1 282 ? 47.835 113.240 73.389 1.00 13.06 278 ASN B O 1
ATOM 5266 N N . ILE B 1 283 ? 47.437 115.076 72.202 1.00 14.30 279 ILE B N 1
ATOM 5267 C CA . ILE B 1 283 ? 47.989 114.424 71.019 1.00 15.81 279 ILE B CA 1
ATOM 5268 C C . ILE B 1 283 ? 49.510 114.476 70.998 1.00 15.65 279 ILE B C 1
ATOM 5269 O O . ILE B 1 283 ? 50.131 113.687 70.300 1.00 16.79 279 ILE B O 1
ATOM 5274 N N . PHE B 1 284 ? 50.090 115.401 71.765 1.00 15.44 280 PHE B N 1
ATOM 5275 C CA . PHE B 1 284 ? 51.545 115.538 71.868 1.00 14.49 280 PHE B CA 1
ATOM 5276 C C . PHE B 1 284 ? 52.065 114.588 72.926 1.00 14.10 280 PHE B C 1
ATOM 5277 O O . PHE B 1 284 ? 51.422 114.368 73.948 1.00 15.03 280 PHE B O 1
ATOM 5285 N N . PRO B 1 285 ? 53.240 114.007 72.682 1.00 13.76 281 PRO B N 1
ATOM 5286 C CA . PRO B 1 285 ? 53.842 113.062 73.606 1.00 13.62 281 PRO B CA 1
ATOM 5287 C C . PRO B 1 285 ? 54.606 113.676 74.758 1.00 13.67 281 PRO B C 1
ATOM 5288 O O . PRO B 1 285 ? 55.003 114.854 74.715 1.00 13.51 281 PRO B O 1
ATOM 5292 N N . VAL B 1 286 ? 54.773 112.886 75.819 1.00 13.55 282 VAL B N 1
ATOM 5293 C CA . VAL B 1 286 ? 55.589 113.375 76.906 1.00 13.15 282 VAL B CA 1
ATOM 5294 C C . VAL B 1 286 ? 57.029 113.008 76.493 1.00 13.53 282 VAL B C 1
ATOM 5295 O O . VAL B 1 286 ? 57.230 112.120 75.667 1.00 15.00 282 VAL B O 1
ATOM 5299 N N . ILE B 1 287 ? 58.018 113.684 77.059 1.00 12.78 283 ILE B N 1
ATOM 5300 C CA . ILE B 1 287 ? 59.408 113.381 76.760 1.00 15.32 283 ILE B CA 1
ATOM 5301 C C . ILE B 1 287 ? 60.099 113.040 78.082 1.00 16.12 283 ILE B C 1
ATOM 5302 O O . ILE B 1 287 ? 59.994 113.814 79.026 1.00 16.52 283 ILE B O 1
ATOM 5307 N N . SER B 1 288 ? 60.768 111.885 78.156 1.00 15.06 284 SER B N 1
ATOM 5308 C CA . SER B 1 288 ? 61.486 111.508 79.385 1.00 15.84 284 SER B CA 1
ATOM 5309 C C . SER B 1 288 ? 62.990 111.498 79.144 1.00 16.98 284 SER B C 1
ATOM 5310 O O . SER B 1 288 ? 63.452 110.962 78.136 1.00 18.39 284 SER B O 1
ATOM 5313 N N . LEU B 1 289 ? 63.753 112.090 80.060 1.00 15.45 285 LEU B N 1
ATOM 5314 C CA . LEU B 1 289 ? 65.207 112.088 79.938 1.00 15.60 285 LEU B CA 1
ATOM 5315 C C . LEU B 1 289 ? 65.651 111.303 81.154 1.00 15.35 285 LEU B C 1
ATOM 5316 O O . LEU B 1 289 ? 65.234 111.632 82.266 1.00 16.11 285 LEU B O 1
ATOM 5321 N N . TYR B 1 290 ? 66.458 110.258 80.953 1.00 14.30 286 TYR B N 1
ATOM 5322 C CA . TYR B 1 290 ? 66.938 109.454 82.074 1.00 14.56 286 TYR B CA 1
ATOM 5323 C C . TYR B 1 290 ? 68.317 109.986 82.402 1.00 15.96 286 TYR B C 1
ATOM 5324 O O . TYR B 1 290 ? 69.140 110.198 81.508 1.00 15.39 286 TYR B O 1
ATOM 5333 N N . LEU B 1 291 ? 68.575 110.159 83.690 1.00 14.88 287 LEU B N 1
ATOM 5334 C CA . LEU B 1 291 ? 69.843 110.718 84.152 1.00 15.68 287 LEU B CA 1
ATOM 5335 C C . LEU B 1 291 ? 70.542 109.703 85.036 1.00 16.34 287 LEU B C 1
ATOM 5336 O O . LEU B 1 291 ? 69.892 108.899 85.711 1.00 16.04 287 LEU B O 1
ATOM 5341 N N . MET B 1 292 ? 71.866 109.743 85.016 1.00 17.30 288 MET B N 1
ATOM 5342 C CA . MET B 1 292 ? 72.680 108.852 85.838 1.00 19.34 288 MET B CA 1
ATOM 5343 C C . MET B 1 292 ? 72.365 109.161 87.296 1.00 19.10 288 MET B C 1
ATOM 5344 O O . MET B 1 292 ? 72.275 110.333 87.670 1.00 19.53 288 MET B O 1
ATOM 5349 N N . GLY B 1 293 ? 72.176 108.126 88.109 1.00 18.67 289 GLY B N 1
ATOM 5350 C CA . GLY B 1 293 ? 71.872 108.346 89.514 1.00 19.16 289 GLY B CA 1
ATOM 5351 C C . GLY B 1 293 ? 73.164 108.372 90.334 1.00 22.03 289 GLY B C 1
ATOM 5352 O O . GLY B 1 293 ? 74.270 108.283 89.778 1.00 19.80 289 GLY B O 1
ATOM 5353 N N . GLU B 1 294 ? 73.021 108.517 91.648 1.00 23.49 290 GLU B N 1
ATOM 5354 C CA . GLU B 1 294 ? 74.169 108.546 92.548 1.00 26.16 290 GLU B CA 1
ATOM 5355 C C . GLU B 1 294 ? 74.629 107.134 92.920 1.00 27.73 290 GLU B C 1
ATOM 5356 O O . GLU B 1 294 ? 75.801 106.921 93.239 1.00 28.90 290 GLU B O 1
ATOM 5362 N N . VAL B 1 295 ? 73.703 106.179 92.894 1.00 27.29 291 VAL B N 1
ATOM 5363 C CA . VAL B 1 295 ? 74.026 104.781 93.210 1.00 29.75 291 VAL B CA 1
ATOM 5364 C C . VAL B 1 295 ? 74.495 104.065 91.955 1.00 30.27 291 VAL B C 1
ATOM 5365 O O . VAL B 1 295 ? 73.926 104.240 90.877 1.00 30.82 291 VAL B O 1
ATOM 5369 N N . THR B 1 296 ? 75.523 103.241 92.083 1.00 31.04 292 THR B N 1
ATOM 5370 C CA . THR B 1 296 ? 76.033 102.522 90.919 1.00 32.85 292 THR B CA 1
ATOM 5371 C C . THR B 1 296 ? 74.927 101.780 90.159 1.00 30.84 292 THR B C 1
ATOM 5372 O O . THR B 1 296 ? 74.031 101.183 90.752 1.00 32.92 292 THR B O 1
ATOM 5376 N N . ASN B 1 297 ? 74.996 101.842 88.839 1.00 30.65 293 ASN B N 1
ATOM 5377 C CA . ASN B 1 297 ? 74.036 101.173 87.974 1.00 31.45 293 ASN B CA 1
ATOM 5378 C C . ASN B 1 297 ? 72.591 101.591 88.175 1.00 30.40 293 ASN B C 1
ATOM 5379 O O . ASN B 1 297 ? 71.655 100.858 87.838 1.00 28.74 293 ASN B O 1
ATOM 5384 N N . GLN B 1 298 ? 72.406 102.789 88.708 1.00 28.07 294 GLN B N 1
ATOM 5385 C CA . GLN B 1 298 ? 71.062 103.280 88.932 1.00 27.24 294 GLN B CA 1
ATOM 5386 C C . GLN B 1 298 ? 70.869 104.612 88.216 1.00 25.50 294 GLN B C 1
ATOM 5387 O O . GLN B 1 298 ? 71.778 105.449 88.183 1.00 24.21 294 GLN B O 1
ATOM 5393 N N . SER B 1 299 ? 69.702 104.778 87.606 1.00 23.82 295 SER B N 1
ATOM 5394 C CA . SER B 1 299 ? 69.349 106.029 86.946 1.00 21.68 295 SER B CA 1
ATOM 5395 C C . SER B 1 299 ? 67.909 106.393 87.336 1.00 19.81 295 SER B C 1
ATOM 5396 O O . SER B 1 299 ? 67.211 105.599 87.965 1.00 19.90 295 SER B O 1
ATOM 5399 N N . PHE B 1 300 ? 67.481 107.622 87.037 1.00 18.81 296 PHE B N 1
ATOM 5400 C CA . PHE B 1 300 ? 66.109 108.021 87.298 1.00 17.81 296 PHE B CA 1
ATOM 5401 C C . PHE B 1 300 ? 65.702 108.824 86.058 1.00 18.32 296 PHE B C 1
ATOM 5402 O O . PHE B 1 300 ? 66.535 109.103 85.204 1.00 18.85 296 PHE B O 1
ATOM 5410 N N . ARG B 1 301 ? 64.440 109.196 85.948 1.00 15.94 297 ARG B N 1
ATOM 5411 C CA . ARG B 1 301 ? 64.032 109.950 84.769 1.00 16.43 297 ARG B CA 1
ATOM 5412 C C . ARG B 1 301 ? 63.169 111.142 85.111 1.00 14.82 297 ARG B C 1
ATOM 5413 O O . ARG B 1 301 ? 62.470 111.167 86.138 1.00 16.15 297 ARG B O 1
ATOM 5421 N N . ILE B 1 302 ? 63.240 112.153 84.257 1.00 14.60 298 ILE B N 1
ATOM 5422 C CA . ILE B 1 302 ? 62.402 113.322 84.431 1.00 13.16 298 ILE B CA 1
ATOM 5423 C C . ILE B 1 302 ? 61.535 113.326 83.171 1.00 14.75 298 ILE B C 1
ATOM 5424 O O . ILE B 1 302 ? 62.026 113.047 82.062 1.00 13.13 298 ILE B O 1
ATOM 5429 N N . THR B 1 303 ? 60.244 113.584 83.341 1.00 14.28 299 THR B N 1
ATOM 5430 C CA . THR B 1 303 ? 59.338 113.577 82.185 1.00 15.45 299 THR B CA 1
ATOM 5431 C C . THR B 1 303 ? 58.647 114.937 82.058 1.00 14.00 299 THR B C 1
ATOM 5432 O O . THR B 1 303 ? 58.103 115.446 83.031 1.00 14.11 299 THR B O 1
ATOM 5436 N N . ILE B 1 304 ? 58.700 115.539 80.877 1.00 13.90 300 ILE B N 1
ATOM 5437 C CA . ILE B 1 304 ? 58.036 116.825 80.680 1.00 15.20 300 ILE B CA 1
ATOM 5438 C C . ILE B 1 304 ? 56.886 116.635 79.714 1.00 15.96 300 ILE B C 1
ATOM 5439 O O . ILE B 1 304 ? 56.829 115.659 78.951 1.00 15.33 300 ILE B O 1
ATOM 5444 N N . LEU B 1 305 ? 55.989 117.604 79.733 1.00 14.89 301 LEU B N 1
ATOM 5445 C CA . LEU B 1 305 ? 54.808 117.554 78.915 1.00 15.25 301 LEU B CA 1
ATOM 5446 C C . LEU B 1 305 ? 54.910 118.540 77.784 1.00 14.40 301 LEU B C 1
ATOM 5447 O O . LEU B 1 305 ? 55.813 119.354 77.739 1.00 13.84 301 LEU B O 1
ATOM 5452 N N . PRO B 1 306 ? 53.976 118.461 76.833 1.00 14.38 302 PRO B N 1
ATOM 5453 C CA . PRO B 1 306 ? 54.013 119.434 75.740 1.00 15.57 302 PRO B CA 1
ATOM 5454 C C . PRO B 1 306 ? 53.785 120.846 76.350 1.00 15.13 302 PRO B C 1
ATOM 5455 O O . PRO B 1 306 ? 54.203 121.849 75.769 1.00 16.23 302 PRO B O 1
ATOM 5459 N N . GLN B 1 307 ? 53.144 120.931 77.526 1.00 13.83 303 GLN B N 1
ATOM 5460 C CA . GLN B 1 307 ? 52.934 122.264 78.144 1.00 16.50 303 GLN B CA 1
ATOM 5461 C C . GLN B 1 307 ? 54.290 122.909 78.512 1.00 15.00 303 GLN B C 1
ATOM 5462 O O . GLN B 1 307 ? 54.367 124.107 78.755 1.00 17.18 303 GLN B O 1
ATOM 5468 N N . GLN B 1 308 ? 55.340 122.099 78.573 1.00 14.91 304 GLN B N 1
ATOM 5469 C CA . GLN B 1 308 ? 56.682 122.610 78.805 1.00 12.24 304 GLN B CA 1
ATOM 5470 C C . GLN B 1 308 ? 57.414 122.869 77.450 1.00 15.84 304 GLN B C 1
ATOM 5471 O O . GLN B 1 308 ? 58.042 123.920 77.283 1.00 14.61 304 GLN B O 1
ATOM 5477 N N . TYR B 1 309 ? 57.337 121.955 76.479 1.00 13.43 305 TYR B N 1
ATOM 5478 C CA . TYR B 1 309 ? 58.101 122.199 75.245 1.00 14.95 305 TYR B CA 1
ATOM 5479 C C . TYR B 1 309 ? 57.425 122.978 74.102 1.00 15.44 305 TYR B C 1
ATOM 5480 O O . TYR B 1 309 ? 58.042 123.208 73.057 1.00 17.72 305 TYR B O 1
ATOM 5489 N N . LEU B 1 310 ? 56.171 123.362 74.305 1.00 15.53 306 LEU B N 1
ATOM 5490 C CA . LEU B 1 310 ? 55.439 124.221 73.357 1.00 16.72 306 LEU B CA 1
ATOM 5491 C C . LEU B 1 310 ? 55.398 125.530 74.129 1.00 17.13 306 LEU B C 1
ATOM 5492 O O . LEU B 1 310 ? 54.726 125.640 75.160 1.00 18.58 306 LEU B O 1
ATOM 5497 N N . ARG B 1 311 ? 56.125 126.525 73.646 1.00 15.86 307 ARG B N 1
ATOM 5498 C CA . ARG B 1 311 ? 56.189 127.792 74.367 1.00 16.85 307 ARG B CA 1
ATOM 5499 C C . ARG B 1 311 ? 55.126 128.793 73.928 1.00 18.11 307 ARG B C 1
ATOM 5500 O O . ARG B 1 311 ? 55.027 129.113 72.746 1.00 16.35 307 ARG B O 1
ATOM 5508 N N . PRO B 1 312 ? 54.294 129.273 74.879 1.00 18.27 308 PRO B N 1
ATOM 5509 C CA . PRO B 1 312 ? 53.249 130.241 74.534 1.00 20.18 308 PRO B CA 1
ATOM 5510 C C . PRO B 1 312 ? 53.842 131.542 73.976 1.00 21.14 308 PRO B C 1
ATOM 5511 O O . PRO B 1 312 ? 54.802 132.100 74.529 1.00 17.41 308 PRO B O 1
ATOM 5515 N N . VAL B 1 313 ? 53.280 132.012 72.866 1.00 22.15 309 VAL B N 1
ATOM 5516 C CA . VAL B 1 313 ? 53.712 133.284 72.285 1.00 24.03 309 VAL B CA 1
ATOM 5517 C C . VAL B 1 313 ? 52.430 134.021 71.885 1.00 26.26 309 VAL B C 1
ATOM 5518 O O . VAL B 1 313 ? 51.425 133.390 71.529 1.00 25.19 309 VAL B O 1
ATOM 5522 N N . GLU B 1 314 ? 52.455 135.344 71.989 1.00 28.14 310 GLU B N 1
ATOM 5523 C CA . GLU B 1 314 ? 51.282 136.143 71.673 1.00 35.00 310 GLU B CA 1
ATOM 5524 C C . GLU B 1 314 ? 50.910 135.980 70.212 1.00 37.13 310 GLU B C 1
ATOM 5525 O O . GLU B 1 314 ? 51.775 135.903 69.336 1.00 35.76 310 GLU B O 1
ATOM 5531 N N . ASP B 1 315 ? 49.611 135.917 69.967 1.00 39.90 311 ASP B N 1
ATOM 5532 C CA . ASP B 1 315 ? 49.098 135.743 68.624 1.00 44.26 311 ASP B CA 1
ATOM 5533 C C . ASP B 1 315 ? 49.468 136.914 67.724 1.00 47.13 311 ASP B C 1
ATOM 5534 O O . ASP B 1 315 ? 49.341 138.075 68.116 1.00 46.64 311 ASP B O 1
ATOM 5539 N N . VAL B 1 316 ? 49.936 136.583 66.523 1.00 50.85 312 VAL B N 1
ATOM 5540 C CA . VAL B 1 316 ? 50.306 137.568 65.513 1.00 54.55 312 VAL B CA 1
ATOM 5541 C C . VAL B 1 316 ? 49.027 138.307 65.068 1.00 56.04 312 VAL B C 1
ATOM 5542 O O . VAL B 1 316 ? 49.020 139.529 64.902 1.00 56.33 312 VAL B O 1
ATOM 5546 N N . ALA B 1 317 ? 47.951 137.549 64.886 1.00 57.47 313 ALA B N 1
ATOM 5547 C CA . ALA B 1 317 ? 46.650 138.101 64.520 1.00 59.16 313 ALA B CA 1
ATOM 5548 C C . ALA B 1 317 ? 45.978 138.443 65.854 1.00 60.26 313 ALA B C 1
ATOM 5549 O O . ALA B 1 317 ? 46.299 137.846 66.878 1.00 60.67 313 ALA B O 1
ATOM 5551 N N . THR B 1 318 ? 45.049 139.390 65.864 1.00 61.90 314 THR B N 1
ATOM 5552 C CA . THR B 1 318 ? 44.403 139.761 67.129 1.00 63.41 314 THR B CA 1
ATOM 5553 C C . THR B 1 318 ? 43.335 138.796 67.650 1.00 63.34 314 THR B C 1
ATOM 5554 O O . THR B 1 318 ? 42.495 139.184 68.474 1.00 64.95 314 THR B O 1
ATOM 5558 N N . SER B 1 319 ? 43.368 137.545 67.197 1.00 61.87 315 SER B N 1
ATOM 5559 C CA . SER B 1 319 ? 42.381 136.560 67.641 1.00 59.99 315 SER B CA 1
ATOM 5560 C C . SER B 1 319 ? 42.530 136.173 69.113 1.00 58.02 315 SER B C 1
ATOM 5561 O O . SER B 1 319 ? 43.451 136.626 69.799 1.00 57.72 315 SER B O 1
ATOM 5564 N N . GLN B 1 320 ? 41.601 135.348 69.593 1.00 55.52 316 GLN B N 1
ATOM 5565 C CA . GLN B 1 320 ? 41.639 134.863 70.975 1.00 52.73 316 GLN B CA 1
ATOM 5566 C C . GLN B 1 320 ? 42.503 133.611 70.995 1.00 48.76 316 GLN B C 1
ATOM 5567 O O . GLN B 1 320 ? 42.731 133.010 72.041 1.00 51.26 316 GLN B O 1
ATOM 5573 N N . ASP B 1 321 ? 42.988 133.234 69.823 1.00 43.27 317 ASP B N 1
ATOM 5574 C CA . ASP B 1 321 ? 43.799 132.041 69.655 1.00 36.80 317 ASP B CA 1
ATOM 5575 C C . ASP B 1 321 ? 44.989 131.858 70.597 1.00 32.67 317 ASP B C 1
ATOM 5576 O O . ASP B 1 321 ? 45.678 132.806 70.951 1.00 31.19 317 ASP B O 1
ATOM 5581 N N . ASP B 1 322 ? 45.216 130.610 70.990 1.00 28.45 318 ASP B N 1
ATOM 5582 C CA . ASP B 1 322 ? 46.348 130.245 71.839 1.00 24.79 318 ASP B CA 1
ATOM 5583 C C . ASP B 1 322 ? 47.410 129.723 70.870 1.00 22.31 318 ASP B C 1
ATOM 5584 O O . ASP B 1 322 ? 47.196 128.734 70.166 1.00 21.98 318 ASP B O 1
ATOM 5589 N N . CYS B 1 323 ? 48.542 130.407 70.829 1.00 20.29 319 CYS B N 1
ATOM 5590 C CA . CYS B 1 323 ? 49.621 130.052 69.929 1.00 20.59 319 CYS B CA 1
ATOM 5591 C C . CYS B 1 323 ? 50.879 129.635 70.664 1.00 18.94 319 CYS B C 1
ATOM 5592 O O . CYS B 1 323 ? 51.125 130.080 71.787 1.00 17.51 319 CYS B O 1
ATOM 5595 N N . TYR B 1 324 ? 51.683 128.808 70.001 1.00 17.59 320 TYR B N 1
ATOM 5596 C CA . TYR B 1 324 ? 52.929 128.302 70.571 1.00 17.97 320 TYR B CA 1
ATOM 5597 C C . TYR B 1 324 ? 54.013 128.121 69.542 1.00 19.98 320 TYR B C 1
ATOM 5598 O O . TYR B 1 324 ? 53.733 127.939 68.350 1.00 19.05 320 TYR B O 1
ATOM 5607 N N . LYS B 1 325 ? 55.252 128.179 70.026 1.00 19.37 321 LYS B N 1
ATOM 5608 C CA . LYS B 1 325 ? 56.416 127.924 69.203 1.00 20.75 321 LYS B CA 1
ATOM 5609 C C . LYS B 1 325 ? 56.987 126.618 69.773 1.00 20.48 321 LYS B C 1
ATOM 5610 O O . LYS B 1 325 ? 56.817 126.327 70.978 1.00 17.12 321 LYS B O 1
ATOM 5616 N N . PHE B 1 326 ? 57.603 125.810 68.908 1.00 18.48 322 PHE B N 1
ATOM 5617 C CA . PHE B 1 326 ? 58.212 124.544 69.308 1.00 17.77 322 PHE B CA 1
ATOM 5618 C C . PHE B 1 326 ? 59.527 124.932 69.973 1.00 19.89 322 PHE B C 1
ATOM 5619 O O . PHE B 1 326 ? 60.444 125.450 69.318 1.00 19.72 322 PHE B O 1
ATOM 5627 N N . ALA B 1 327 ? 59.634 124.646 71.265 1.00 17.45 323 ALA B N 1
ATOM 5628 C CA . ALA B 1 327 ? 60.799 125.040 72.049 1.00 17.49 323 ALA B CA 1
ATOM 5629 C C . ALA B 1 327 ? 61.881 123.970 72.250 1.00 18.21 323 ALA B C 1
ATOM 5630 O O . ALA B 1 327 ? 62.506 123.873 73.324 1.00 17.64 323 ALA B O 1
ATOM 5632 N N . ILE B 1 328 ? 62.079 123.157 71.218 1.00 18.08 324 ILE B N 1
ATOM 5633 C CA . ILE B 1 328 ? 63.132 122.150 71.209 1.00 17.67 324 ILE B CA 1
ATOM 5634 C C . ILE B 1 328 ? 63.906 122.476 69.925 1.00 19.43 324 ILE B C 1
ATOM 5635 O O . ILE B 1 328 ? 63.293 122.656 68.871 1.00 18.70 324 ILE B O 1
ATOM 5640 N N . SER B 1 329 ? 65.228 122.589 70.003 1.00 19.12 325 SER B N 1
ATOM 5641 C CA . SER B 1 329 ? 65.991 122.908 68.792 1.00 20.53 325 SER B CA 1
ATOM 5642 C C . SER B 1 329 ? 67.327 122.199 68.758 1.00 20.99 325 SER B C 1
ATOM 5643 O O . SER B 1 329 ? 67.756 121.607 69.762 1.00 20.90 325 SER B O 1
ATOM 5646 N N . GLN B 1 330 ? 67.980 122.221 67.599 1.00 21.23 326 GLN B N 1
ATOM 5647 C CA . GLN B 1 330 ? 69.252 121.554 67.491 1.00 23.48 326 GLN B CA 1
ATOM 5648 C C . GLN B 1 330 ? 70.369 122.379 68.114 1.00 23.11 326 GLN B C 1
ATOM 5649 O O . GLN B 1 330 ? 70.239 123.583 68.336 1.00 22.97 326 GLN B O 1
ATOM 5655 N N . SER B 1 331 ? 71.465 121.698 68.407 1.00 23.28 327 SER B N 1
ATOM 5656 C CA . SER B 1 331 ? 72.629 122.319 69.029 1.00 23.78 327 SER B CA 1
ATOM 5657 C C . SER B 1 331 ? 73.898 121.726 68.433 1.00 26.01 327 SER B C 1
ATOM 5658 O O . SER B 1 331 ? 73.950 120.534 68.106 1.00 25.34 327 SER B O 1
ATOM 5661 N N . SER B 1 332 ? 74.924 122.557 68.301 1.00 27.34 328 SER B N 1
ATOM 5662 C CA . SER B 1 332 ? 76.190 122.070 67.792 1.00 29.15 328 SER B CA 1
ATOM 5663 C C . SER B 1 332 ? 77.145 121.993 68.987 1.00 29.23 328 SER B C 1
ATOM 5664 O O . SER B 1 332 ? 78.326 121.698 68.818 1.00 29.42 328 SER B O 1
ATOM 5667 N N . THR B 1 333 ? 76.629 122.270 70.190 1.00 26.80 329 THR B N 1
ATOM 5668 C CA . THR B 1 333 ? 77.462 122.218 71.387 1.00 25.91 329 THR B CA 1
ATOM 5669 C C . THR B 1 333 ? 76.880 121.375 72.522 1.00 24.88 329 THR B C 1
ATOM 5670 O O . THR B 1 333 ? 77.015 121.697 73.712 1.00 23.32 329 THR B O 1
ATOM 5674 N N . GLY B 1 334 ? 76.212 120.299 72.150 1.00 21.29 330 GLY B N 1
ATOM 5675 C CA . GLY B 1 334 ? 75.702 119.412 73.163 1.00 21.21 330 GLY B CA 1
ATOM 5676 C C . GLY B 1 334 ? 74.292 119.708 73.575 1.00 18.43 330 GLY B C 1
ATOM 5677 O O . GLY B 1 334 ? 73.643 120.605 73.052 1.00 20.72 330 GLY B O 1
ATOM 5678 N N . THR B 1 335 ? 73.824 118.930 74.525 1.00 17.46 331 THR B N 1
ATOM 5679 C CA . THR B 1 335 ? 72.471 119.100 75.026 1.00 17.81 331 THR B CA 1
ATOM 5680 C C . THR B 1 335 ? 72.425 120.259 75.995 1.00 16.81 331 THR B C 1
ATOM 5681 O O . THR B 1 335 ? 73.356 120.472 76.782 1.00 16.56 331 THR B O 1
ATOM 5685 N N . VAL B 1 336 ? 71.342 121.013 75.931 1.00 16.03 332 VAL B N 1
ATOM 5686 C CA . VAL B 1 336 ? 71.161 122.109 76.867 1.00 15.53 332 VAL B CA 1
ATOM 5687 C C . VAL B 1 336 ? 69.764 121.947 77.468 1.00 15.05 332 VAL B C 1
ATOM 5688 O O . VAL B 1 336 ? 68.769 122.039 76.748 1.00 13.67 332 VAL B O 1
ATOM 5692 N N . MET B 1 337 ? 69.699 121.676 78.769 1.00 14.67 333 MET B N 1
ATOM 5693 C CA . MET B 1 337 ? 68.407 121.562 79.444 1.00 16.36 333 MET B CA 1
ATOM 5694 C C . MET B 1 337 ? 68.075 122.982 79.895 1.00 15.17 333 MET B C 1
ATOM 5695 O O . MET B 1 337 ? 68.468 123.425 80.984 1.00 15.64 333 MET B O 1
ATOM 5700 N N . GLY B 1 338 ? 67.364 123.702 79.039 1.00 14.19 334 GLY B N 1
ATOM 5701 C CA . GLY B 1 338 ? 67.024 125.083 79.328 1.00 14.69 334 GLY B CA 1
ATOM 5702 C C . GLY B 1 338 ? 65.765 125.324 80.141 1.00 16.58 334 GLY B C 1
ATOM 5703 O O . GLY B 1 338 ? 65.241 124.400 80.755 1.00 13.68 334 GLY B O 1
ATOM 5704 N N . ALA B 1 339 ? 65.296 126.574 80.127 1.00 19.47 335 ALA B N 1
ATOM 5705 C CA . ALA B 1 339 ? 64.123 126.988 80.887 1.00 23.06 335 ALA B CA 1
ATOM 5706 C C . ALA B 1 339 ? 62.923 126.113 80.652 1.00 25.44 335 ALA B C 1
ATOM 5707 O O . ALA B 1 339 ? 62.144 125.871 81.570 1.00 25.44 335 ALA B O 1
ATOM 5709 N N . VAL B 1 340 ? 62.774 125.660 79.412 1.00 26.81 336 VAL B N 1
ATOM 5710 C CA . VAL B 1 340 ? 61.662 124.809 79.004 1.00 29.56 336 VAL B CA 1
ATOM 5711 C C . VAL B 1 340 ? 61.587 123.557 79.867 1.00 28.14 336 VAL B C 1
ATOM 5712 O O . VAL B 1 340 ? 60.505 123.097 80.222 1.00 29.20 336 VAL B O 1
ATOM 5716 N N . ILE B 1 341 ? 62.748 123.017 80.194 1.00 24.91 337 ILE B N 1
ATOM 5717 C CA . ILE B 1 341 ? 62.839 121.847 81.033 1.00 23.99 337 ILE B CA 1
ATOM 5718 C C . ILE B 1 341 ? 62.734 122.252 82.503 1.00 21.10 337 ILE B C 1
ATOM 5719 O O . ILE B 1 341 ? 61.970 121.671 83.245 1.00 18.81 337 ILE B O 1
ATOM 5724 N N . MET B 1 342 ? 63.508 123.260 82.903 1.00 18.75 338 MET B N 1
ATOM 5725 C CA . MET B 1 342 ? 63.497 123.716 84.287 1.00 15.77 338 MET B CA 1
ATOM 5726 C C . MET B 1 342 ? 62.120 124.162 84.778 1.00 16.76 338 MET B C 1
ATOM 5727 O O . MET B 1 342 ? 61.824 124.054 85.967 1.00 17.28 338 MET B O 1
ATOM 5732 N N . GLU B 1 343 ? 61.258 124.647 83.877 1.00 14.79 339 GLU B N 1
ATOM 5733 C CA . GLU B 1 343 ? 59.944 125.084 84.312 1.00 15.80 339 GLU B CA 1
ATOM 5734 C C . GLU B 1 343 ? 59.113 123.904 84.809 1.00 15.59 339 GLU B C 1
ATOM 5735 O O . GLU B 1 343 ? 58.118 124.085 85.495 1.00 16.45 339 GLU B O 1
ATOM 5741 N N . GLY B 1 344 ? 59.522 122.696 84.461 1.00 15.05 340 GLY B N 1
ATOM 5742 C CA . GLY B 1 344 ? 58.766 121.551 84.917 1.00 15.89 340 GLY B CA 1
ATOM 5743 C C . GLY B 1 344 ? 59.208 121.065 86.288 1.00 14.14 340 GLY B C 1
ATOM 5744 O O . GLY B 1 344 ? 58.465 120.372 86.997 1.00 13.22 340 GLY B O 1
ATOM 5745 N N . PHE B 1 345 ? 60.400 121.479 86.689 1.00 13.55 341 PHE B N 1
ATOM 5746 C CA . PHE B 1 345 ? 60.970 120.972 87.934 1.00 14.37 341 PHE B CA 1
ATOM 5747 C C . PHE B 1 345 ? 61.606 121.990 88.858 1.00 14.56 341 PHE B C 1
ATOM 5748 O O . PHE B 1 345 ? 61.936 123.106 88.451 1.00 15.18 341 PHE B O 1
ATOM 5756 N N . TYR B 1 346 ? 61.762 121.569 90.115 1.00 15.28 342 TYR B N 1
ATOM 5757 C CA . TYR B 1 346 ? 62.437 122.360 91.127 1.00 14.52 342 TYR B CA 1
ATOM 5758 C C . TYR B 1 346 ? 63.807 121.756 90.966 1.00 14.36 342 TYR B C 1
ATOM 5759 O O . TYR B 1 346 ? 63.932 120.543 91.066 1.00 13.41 342 TYR B O 1
ATOM 5768 N N . VAL B 1 347 ? 64.827 122.572 90.711 1.00 15.01 343 VAL B N 1
ATOM 5769 C CA . VAL B 1 347 ? 66.172 122.051 90.479 1.00 11.01 343 VAL B CA 1
ATOM 5770 C C . VAL B 1 347 ? 67.131 122.530 91.558 1.00 11.58 343 VAL B C 1
ATOM 5771 O O . VAL B 1 347 ? 67.277 123.726 91.779 1.00 11.78 343 VAL B O 1
ATOM 5775 N N . VAL B 1 348 ? 67.819 121.578 92.179 1.00 12.77 344 VAL B N 1
ATOM 5776 C CA . VAL B 1 348 ? 68.746 121.864 93.282 1.00 14.37 344 VAL B CA 1
ATOM 5777 C C . VAL B 1 348 ? 70.186 121.720 92.804 1.00 13.37 344 VAL B C 1
ATOM 5778 O O . VAL B 1 348 ? 70.613 120.657 92.363 1.00 13.91 344 VAL B O 1
ATOM 5782 N N . PHE B 1 349 ? 70.919 122.818 92.852 1.00 15.31 345 PHE B N 1
ATOM 5783 C CA . PHE B 1 349 ? 72.331 122.833 92.431 1.00 15.34 345 PHE B CA 1
ATOM 5784 C C . PHE B 1 349 ? 73.118 122.676 93.750 1.00 15.29 345 PHE B C 1
ATOM 5785 O O . PHE B 1 349 ? 73.492 123.647 94.399 1.00 14.01 345 PHE B O 1
ATOM 5793 N N . ASP B 1 350 ? 73.313 121.425 94.129 1.00 16.19 346 ASP B N 1
ATOM 5794 C CA . ASP B 1 350 ? 73.999 121.066 95.368 1.00 17.37 346 ASP B CA 1
ATOM 5795 C C . ASP B 1 350 ? 75.477 120.993 95.085 1.00 16.19 346 ASP B C 1
ATOM 5796 O O . ASP B 1 350 ? 76.034 119.904 94.935 1.00 18.74 346 ASP B O 1
ATOM 5801 N N . ARG B 1 351 ? 76.118 122.146 95.030 1.00 15.58 347 ARG B N 1
ATOM 5802 C CA . ARG B 1 351 ? 77.553 122.211 94.729 1.00 17.37 347 ARG B CA 1
ATOM 5803 C C . ARG B 1 351 ? 78.389 121.518 95.818 1.00 17.52 347 ARG B C 1
ATOM 5804 O O . ARG B 1 351 ? 79.425 120.886 95.532 1.00 16.39 347 ARG B O 1
ATOM 5812 N N . ALA B 1 352 ? 77.912 121.609 97.054 1.00 18.21 348 ALA B N 1
ATOM 5813 C CA . ALA B 1 352 ? 78.635 121.005 98.182 1.00 21.01 348 ALA B CA 1
ATOM 5814 C C . ALA B 1 352 ? 78.794 119.501 97.984 1.00 21.75 348 ALA B C 1
ATOM 5815 O O . ALA B 1 352 ? 79.820 118.940 98.309 1.00 22.67 348 ALA B O 1
ATOM 5817 N N . ARG B 1 353 ? 77.779 118.846 97.429 1.00 23.33 349 ARG B N 1
ATOM 5818 C CA . ARG B 1 353 ? 77.860 117.408 97.215 1.00 22.68 349 ARG B CA 1
ATOM 5819 C C . ARG B 1 353 ? 78.020 117.050 95.738 1.00 22.39 349 ARG B C 1
ATOM 5820 O O . ARG B 1 353 ? 77.811 115.917 95.349 1.00 21.27 349 ARG B O 1
ATOM 5828 N N . LYS B 1 354 ? 78.412 118.033 94.928 1.00 21.08 350 LYS B N 1
ATOM 5829 C CA . LYS B 1 354 ? 78.654 117.817 93.516 1.00 20.67 350 LYS B CA 1
ATOM 5830 C C . LYS B 1 354 ? 77.494 117.048 92.838 1.00 18.76 350 LYS B C 1
ATOM 5831 O O . LYS B 1 354 ? 77.707 116.060 92.138 1.00 19.28 350 LYS B O 1
ATOM 5837 N N . ARG B 1 355 ? 76.269 117.509 93.053 1.00 17.37 351 ARG B N 1
ATOM 5838 C CA . ARG B 1 355 ? 75.119 116.833 92.457 1.00 17.84 351 ARG B CA 1
ATOM 5839 C C . ARG B 1 355 ? 74.016 117.821 92.166 1.00 16.13 351 ARG B C 1
ATOM 5840 O O . ARG B 1 355 ? 74.001 118.926 92.707 1.00 15.67 351 ARG B O 1
ATOM 5848 N N . ILE B 1 356 ? 73.107 117.427 91.278 1.00 15.27 352 ILE B N 1
ATOM 5849 C CA . ILE B 1 356 ? 71.995 118.273 90.910 1.00 15.90 352 ILE B CA 1
ATOM 5850 C C . ILE B 1 356 ? 70.736 117.479 91.170 1.00 15.17 352 ILE B C 1
ATOM 5851 O O . ILE B 1 356 ? 70.625 116.342 90.705 1.00 17.72 352 ILE B O 1
ATOM 5856 N N . GLY B 1 357 ? 69.793 118.075 91.901 1.00 15.20 353 GLY B N 1
ATOM 5857 C CA . GLY B 1 357 ? 68.556 117.374 92.223 1.00 15.00 353 GLY B CA 1
ATOM 5858 C C . GLY B 1 357 ? 67.343 117.866 91.446 1.00 15.50 353 GLY B C 1
ATOM 5859 O O . GLY B 1 357 ? 67.261 119.066 91.132 1.00 15.41 353 GLY B O 1
ATOM 5860 N N . PHE B 1 358 ? 66.424 116.941 91.133 1.00 13.78 354 PHE B N 1
ATOM 5861 C CA . PHE B 1 358 ? 65.194 117.259 90.411 1.00 13.92 354 PHE B CA 1
ATOM 5862 C C . PHE B 1 358 ? 63.969 116.691 91.141 1.00 14.01 354 PHE B C 1
ATOM 5863 O O . PHE B 1 358 ? 63.990 115.553 91.608 1.00 14.77 354 PHE B O 1
ATOM 5871 N N . ALA B 1 359 ? 62.928 117.509 91.239 1.00 13.49 355 ALA B N 1
ATOM 5872 C CA . ALA B 1 359 ? 61.666 117.113 91.824 1.00 15.45 355 ALA B CA 1
ATOM 5873 C C . ALA B 1 359 ? 60.626 117.829 90.950 1.00 16.63 355 ALA B C 1
ATOM 5874 O O . ALA B 1 359 ? 60.919 118.871 90.344 1.00 17.81 355 ALA B O 1
ATOM 5876 N N . VAL B 1 360 ? 59.431 117.270 90.884 1.00 14.56 356 VAL B N 1
ATOM 5877 C CA . VAL B 1 360 ? 58.347 117.892 90.128 1.00 15.26 356 VAL B CA 1
ATOM 5878 C C . VAL B 1 360 ? 58.044 119.252 90.746 1.00 17.33 356 VAL B C 1
ATOM 5879 O O . VAL B 1 360 ? 57.864 119.360 91.977 1.00 16.60 356 VAL B O 1
ATOM 5883 N N . SER B 1 361 ? 57.967 120.281 89.904 1.00 16.14 357 SER B N 1
ATOM 5884 C CA . SER B 1 361 ? 57.702 121.620 90.395 1.00 18.17 357 SER B CA 1
ATOM 5885 C C . SER B 1 361 ? 56.255 121.842 90.808 1.00 19.39 357 SER B C 1
ATOM 5886 O O . SER B 1 361 ? 55.320 121.423 90.105 1.00 16.86 357 SER B O 1
ATOM 5889 N N . ALA B 1 362 ? 56.085 122.524 91.942 1.00 18.45 358 ALA B N 1
ATOM 5890 C CA . ALA B 1 362 ? 54.750 122.851 92.439 1.00 20.96 358 ALA B CA 1
ATOM 5891 C C . ALA B 1 362 ? 54.095 123.909 91.530 1.00 22.03 358 ALA B C 1
ATOM 5892 O O . ALA B 1 362 ? 52.899 124.176 91.647 1.00 22.87 358 ALA B O 1
ATOM 5894 N N . CYS B 1 363 ? 54.853 124.517 90.612 1.00 21.10 359 CYS B N 1
ATOM 5895 C CA . CYS B 1 363 ? 54.223 125.491 89.712 1.00 21.48 359 CYS B CA 1
ATOM 5896 C C . CYS B 1 363 ? 54.258 125.060 88.234 1.00 20.89 359 CYS B C 1
ATOM 5897 O O . CYS B 1 363 ? 54.042 125.886 87.331 1.00 22.97 359 CYS B O 1
ATOM 5900 N N . HIS B 1 364 ? 54.505 123.789 87.947 1.00 19.04 360 HIS B N 1
ATOM 5901 C CA . HIS B 1 364 ? 54.564 123.434 86.530 1.00 17.34 360 HIS B CA 1
ATOM 5902 C C . HIS B 1 364 ? 53.185 123.470 85.900 1.00 16.91 360 HIS B C 1
ATOM 5903 O O . HIS B 1 364 ? 52.180 123.249 86.566 1.00 14.52 360 HIS B O 1
ATOM 5910 N N . VAL B 1 365 ? 53.143 123.784 84.613 1.00 16.85 361 VAL B N 1
ATOM 5911 C CA . VAL B 1 365 ? 51.883 123.846 83.881 1.00 16.17 361 VAL B CA 1
ATOM 5912 C C . VAL B 1 365 ? 51.521 122.437 83.416 1.00 16.40 361 VAL B C 1
ATOM 5913 O O . VAL B 1 365 ? 52.360 121.711 82.862 1.00 13.70 361 VAL B O 1
ATOM 5917 N N . HIS B 1 366 ? 50.281 122.033 83.667 1.00 15.02 362 HIS B N 1
ATOM 5918 C CA . HIS B 1 366 ? 49.845 120.706 83.235 1.00 16.93 362 HIS B CA 1
ATOM 5919 C C . HIS B 1 366 ? 48.340 120.723 82.952 1.00 18.46 362 HIS B C 1
ATOM 5920 O O . HIS B 1 366 ? 47.749 121.801 82.849 1.00 19.94 362 HIS B O 1
ATOM 5927 N N . ASP B 1 367 ? 47.728 119.561 82.748 1.00 16.85 363 ASP B N 1
ATOM 5928 C CA . ASP B 1 367 ? 46.294 119.504 82.512 1.00 19.47 363 ASP B CA 1
ATOM 5929 C C . ASP B 1 367 ? 45.741 118.463 83.481 1.00 20.09 363 ASP B C 1
ATOM 5930 O O . ASP B 1 367 ? 46.487 117.926 84.314 1.00 18.22 363 ASP B O 1
ATOM 5935 N N . GLU B 1 368 ? 44.463 118.136 83.388 1.00 19.87 364 GLU B N 1
ATOM 5936 C CA . GLU B 1 368 ? 43.967 117.206 84.376 1.00 23.33 364 GLU B CA 1
ATOM 5937 C C . GLU B 1 368 ? 44.399 115.770 84.205 1.00 23.33 364 GLU B C 1
ATOM 5938 O O . GLU B 1 368 ? 44.365 114.990 85.175 1.00 23.10 364 GLU B O 1
ATOM 5944 N N . PHE B 1 369 ? 44.873 115.428 83.007 1.00 19.77 365 PHE B N 1
ATOM 5945 C CA . PHE B 1 369 ? 45.229 114.040 82.729 1.00 19.08 365 PHE B CA 1
ATOM 5946 C C . PHE B 1 369 ? 46.680 113.622 82.867 1.00 19.00 365 PHE B C 1
ATOM 5947 O O . PHE B 1 369 ? 46.947 112.433 83.013 1.00 16.84 365 PHE B O 1
ATOM 5955 N N . ARG B 1 370 ? 47.599 114.592 82.805 1.00 16.06 366 ARG B N 1
ATOM 5956 C CA . ARG B 1 370 ? 49.028 114.323 82.889 1.00 17.98 366 ARG B CA 1
ATOM 5957 C C . ARG B 1 370 ? 49.755 115.418 83.661 1.00 17.34 366 ARG B C 1
ATOM 5958 O O . ARG B 1 370 ? 49.358 116.585 83.612 1.00 15.18 366 ARG B O 1
ATOM 5966 N N . THR B 1 371 ? 50.835 115.032 84.332 1.00 17.94 367 THR B N 1
ATOM 5967 C CA . THR B 1 371 ? 51.692 115.989 85.037 1.00 18.75 367 THR B CA 1
ATOM 5968 C C . THR B 1 371 ? 53.142 115.596 84.701 1.00 18.96 367 THR B C 1
ATOM 5969 O O . THR B 1 371 ? 53.400 114.480 84.212 1.00 18.27 367 THR B O 1
ATOM 5973 N N . ALA B 1 372 ? 54.079 116.514 84.926 1.00 16.59 368 ALA B N 1
ATOM 5974 C CA . ALA B 1 372 ? 55.489 116.209 84.723 1.00 16.75 368 ALA B CA 1
ATOM 5975 C C . ALA B 1 372 ? 55.816 115.217 85.855 1.00 18.23 368 ALA B C 1
ATOM 5976 O O . ALA B 1 372 ? 55.067 115.115 86.839 1.00 17.77 368 ALA B O 1
ATOM 5978 N N . ALA B 1 373 ? 56.921 114.493 85.737 1.00 15.98 369 ALA B N 1
ATOM 5979 C CA . ALA B 1 373 ? 57.255 113.513 86.758 1.00 16.01 369 ALA B CA 1
ATOM 5980 C C . ALA B 1 373 ? 58.755 113.350 86.946 1.00 16.68 369 ALA B C 1
ATOM 5981 O O . ALA B 1 373 ? 59.532 113.695 86.070 1.00 15.57 369 ALA B O 1
ATOM 5983 N N . VAL B 1 374 ? 59.144 112.828 88.112 1.00 15.78 370 VAL B N 1
ATOM 5984 C CA . VAL B 1 374 ? 60.540 112.494 88.411 1.00 17.34 370 VAL B CA 1
ATOM 5985 C C . VAL B 1 374 ? 60.372 111.143 89.086 1.00 18.20 370 VAL B C 1
ATOM 5986 O O . VAL B 1 374 ? 59.785 111.062 90.172 1.00 19.25 370 VAL B O 1
ATOM 5990 N N . GLU B 1 375 ? 60.874 110.092 88.446 1.00 18.80 371 GLU B N 1
ATOM 5991 C CA . GLU B 1 375 ? 60.665 108.728 88.944 1.00 20.04 371 GLU B CA 1
ATOM 5992 C C . GLU B 1 375 ? 61.918 107.874 88.871 1.00 19.03 371 GLU B C 1
ATOM 5993 O O . GLU B 1 375 ? 62.789 108.103 88.024 1.00 18.02 371 GLU B O 1
ATOM 5999 N N . GLY B 1 376 ? 62.008 106.883 89.757 1.00 17.99 372 GLY B N 1
ATOM 6000 C CA . GLY B 1 376 ? 63.162 106.000 89.735 1.00 19.32 372 GLY B CA 1
ATOM 6001 C C . GLY B 1 376 ? 63.026 104.957 90.833 1.00 21.00 372 GLY B C 1
ATOM 6002 O O . GLY B 1 376 ? 62.055 104.988 91.560 1.00 19.76 372 GLY B O 1
ATOM 6003 N N . PRO B 1 377 ? 64.000 104.057 90.999 1.00 20.44 373 PRO B N 1
ATOM 6004 C CA . PRO B 1 377 ? 65.228 103.967 90.208 1.00 20.57 373 PRO B CA 1
ATOM 6005 C C . PRO B 1 377 ? 65.059 102.986 89.060 1.00 21.14 373 PRO B C 1
ATOM 6006 O O . PRO B 1 377 ? 64.126 102.208 89.066 1.00 21.52 373 PRO B O 1
ATOM 6010 N N . PHE B 1 378 ? 65.944 103.039 88.076 1.00 19.15 374 PHE B N 1
ATOM 6011 C CA . PHE B 1 378 ? 65.920 102.089 86.975 1.00 20.85 374 PHE B CA 1
ATOM 6012 C C . PHE B 1 378 ? 67.302 101.458 86.929 1.00 23.76 374 PHE B C 1
ATOM 6013 O O . PHE B 1 378 ? 68.301 102.167 87.020 1.00 23.27 374 PHE B O 1
ATOM 6021 N N . VAL B 1 379 ? 67.384 100.138 86.821 1.00 25.05 375 VAL B N 1
ATOM 6022 C CA . VAL B 1 379 ? 68.711 99.545 86.729 1.00 29.98 375 VAL B CA 1
ATOM 6023 C C . VAL B 1 379 ? 69.229 99.881 85.335 1.00 32.83 375 VAL B C 1
ATOM 6024 O O . VAL B 1 379 ? 68.589 99.542 84.319 1.00 33.48 375 VAL B O 1
ATOM 6028 N N . THR B 1 380 ? 70.382 100.548 85.294 1.00 34.54 376 THR B N 1
ATOM 6029 C CA . THR B 1 380 ? 71.004 100.969 84.043 1.00 37.34 376 THR B CA 1
ATOM 6030 C C . THR B 1 380 ? 72.497 100.635 84.112 1.00 39.36 376 THR B C 1
ATOM 6031 O O . THR B 1 380 ? 73.151 100.892 85.132 1.00 40.12 376 THR B O 1
ATOM 6035 N N . LEU B 1 381 ? 73.035 100.076 83.029 1.00 40.18 377 LEU B N 1
ATOM 6036 C CA . LEU B 1 381 ? 74.445 99.682 83.011 1.00 41.52 377 LEU B CA 1
ATOM 6037 C C . LEU B 1 381 ? 75.356 100.559 82.181 1.00 41.92 377 LEU B C 1
ATOM 6038 O O . LEU B 1 381 ? 74.911 101.294 81.291 1.00 42.32 377 LEU B O 1
ATOM 6043 N N . ASP B 1 382 ? 76.646 100.471 82.489 1.00 43.25 378 ASP B N 1
ATOM 6044 C CA . ASP B 1 382 ? 77.687 101.197 81.756 1.00 44.86 378 ASP B CA 1
ATOM 6045 C C . ASP B 1 382 ? 77.364 102.678 81.501 1.00 44.33 378 ASP B C 1
ATOM 6046 O O . ASP B 1 382 ? 77.786 103.253 80.497 1.00 44.36 378 ASP B O 1
ATOM 6051 N N . MET B 1 383 ? 76.626 103.296 82.410 1.00 43.79 379 MET B N 1
ATOM 6052 C CA . MET B 1 383 ? 76.254 104.692 82.234 1.00 44.86 379 MET B CA 1
ATOM 6053 C C . MET B 1 383 ? 77.464 105.621 82.049 1.00 46.24 379 MET B C 1
ATOM 6054 O O . MET B 1 383 ? 77.397 106.624 81.328 1.00 45.95 379 MET B O 1
ATOM 6059 N N . GLU B 1 384 ? 78.572 105.281 82.698 1.00 46.81 380 GLU B N 1
ATOM 6060 C CA . GLU B 1 384 ? 79.786 106.074 82.589 1.00 47.74 380 GLU B CA 1
ATOM 6061 C C . GLU B 1 384 ? 80.135 106.216 81.099 1.00 46.09 380 GLU B C 1
ATOM 6062 O O . GLU B 1 384 ? 80.555 107.284 80.639 1.00 45.87 380 GLU B O 1
ATOM 6068 N N . ASP B 1 385 ? 79.918 105.146 80.341 1.00 43.92 381 ASP B N 1
ATOM 6069 C CA . ASP B 1 385 ? 80.226 105.145 78.914 1.00 42.14 381 ASP B CA 1
ATOM 6070 C C . ASP B 1 385 ? 79.386 106.100 78.075 1.00 39.44 381 ASP B C 1
ATOM 6071 O O . ASP B 1 385 ? 79.660 106.316 76.892 1.00 38.34 381 ASP B O 1
ATOM 6076 N N . CYS B 1 386 ? 78.366 106.678 78.692 1.00 36.50 382 CYS B N 1
ATOM 6077 C CA . CYS B 1 386 ? 77.500 107.619 77.996 1.00 33.96 382 CYS B CA 1
ATOM 6078 C C . CYS B 1 386 ? 78.156 108.982 77.885 1.00 32.17 382 CYS B C 1
ATOM 6079 O O . CYS B 1 386 ? 77.738 109.822 77.078 1.00 30.90 382 CYS B O 1
ATOM 6082 N N . GLY B 1 387 ? 79.173 109.200 78.711 1.00 29.18 383 GLY B N 1
ATOM 6083 C CA . GLY B 1 387 ? 79.862 110.470 78.696 1.00 31.40 383 GLY B CA 1
ATOM 6084 C C . GLY B 1 387 ? 80.824 110.561 77.538 1.00 33.41 383 GLY B C 1
ATOM 6085 O O . GLY B 1 387 ? 81.524 109.600 77.216 1.00 33.35 383 GLY B O 1
ATOM 6086 N N . TYR B 1 388 ? 80.862 111.726 76.906 1.00 34.53 384 TYR B N 1
ATOM 6087 C CA . TYR B 1 388 ? 81.743 111.951 75.774 1.00 36.15 384 TYR B CA 1
ATOM 6088 C C . TYR B 1 388 ? 83.063 112.525 76.256 1.00 36.74 384 TYR B C 1
ATOM 6089 O O . TYR B 1 388 ? 83.085 113.327 77.181 1.00 33.86 384 TYR B O 1
ATOM 6098 N N . ASN B 1 389 ? 84.162 112.114 75.622 1.00 38.00 385 ASN B N 1
ATOM 6099 C CA . ASN B 1 389 ? 85.489 112.602 75.999 1.00 40.02 385 ASN B CA 1
ATOM 6100 C C . ASN B 1 389 ? 86.197 113.233 74.805 1.00 41.35 385 ASN B C 1
ATOM 6101 O O . ASN B 1 389 ? 85.924 112.795 73.671 1.00 41.80 385 ASN B O 1
ATOM 6107 N N . GLY C 1 1 P 41.503 92.819 104.149 1.00 59.09 45 GLY C N 1
ATOM 6108 C CA . GLY C 1 1 P 41.609 91.618 105.032 1.00 58.50 45 GLY C CA 1
ATOM 6109 C C . GLY C 1 1 P 42.712 90.633 104.664 1.00 58.46 45 GLY C C 1
ATOM 6110 O O . GLY C 1 1 P 43.707 90.987 104.008 1.00 57.86 45 GLY C O 1
ATOM 6111 N N . SER C 1 2 P 42.525 89.386 105.099 1.00 57.56 46 SER C N 1
ATOM 6112 C CA . SER C 1 2 P 43.475 88.301 104.855 1.00 56.47 46 SER C CA 1
ATOM 6113 C C . SER C 1 2 P 42.728 86.958 104.828 1.00 55.23 46 SER C C 1
ATOM 6114 O O . SER C 1 2 P 42.078 86.577 105.808 1.00 55.05 46 SER C O 1
ATOM 6117 N N . PHE C 1 3 P 42.813 86.260 103.695 1.00 53.52 47 PHE C N 1
ATOM 6118 C CA . PHE C 1 3 P 42.153 84.965 103.505 1.00 50.79 47 PHE C CA 1
ATOM 6119 C C . PHE C 1 3 P 43.153 84.016 102.848 1.00 49.85 47 PHE C C 1
ATOM 6120 O O . PHE C 1 3 P 42.917 83.519 101.744 1.00 49.88 47 PHE C O 1
ATOM 6128 N N . VAL C 1 4 P 44.269 83.776 103.530 1.00 48.11 48 VAL C N 1
ATOM 6129 C CA . VAL C 1 4 P 45.333 82.920 103.011 1.00 46.56 48 VAL C CA 1
ATOM 6130 C C . VAL C 1 4 P 44.907 81.537 102.543 1.00 44.49 48 VAL C C 1
ATOM 6131 O O . VAL C 1 4 P 45.575 80.952 101.701 1.00 44.72 48 VAL C O 1
ATOM 6135 N N . GLU C 1 5 ? 43.816 81.002 103.084 1.00 42.90 1 GLU C N 1
ATOM 6136 C CA . GLU C 1 5 ? 43.366 79.686 102.645 1.00 40.99 1 GLU C CA 1
ATOM 6137 C C . GLU C 1 5 ? 42.930 79.730 101.177 1.00 37.62 1 GLU C C 1
ATOM 6138 O O . GLU C 1 5 ? 43.043 78.734 100.468 1.00 37.13 1 GLU C O 1
ATOM 6144 N N . MET C 1 6 ? 42.453 80.884 100.711 1.00 32.68 2 MET C N 1
ATOM 6145 C CA . MET C 1 6 ? 41.985 80.997 99.327 1.00 29.98 2 MET C CA 1
ATOM 6146 C C . MET C 1 6 ? 43.005 81.582 98.349 1.00 29.00 2 MET C C 1
ATOM 6147 O O . MET C 1 6 ? 42.820 81.500 97.127 1.00 27.55 2 MET C O 1
ATOM 6152 N N . VAL C 1 7 ? 44.075 82.180 98.872 1.00 25.48 3 VAL C N 1
ATOM 6153 C CA . VAL C 1 7 ? 45.103 82.746 98.000 1.00 24.00 3 VAL C CA 1
ATOM 6154 C C . VAL C 1 7 ? 45.669 81.627 97.118 1.00 23.82 3 VAL C C 1
ATOM 6155 O O . VAL C 1 7 ? 45.888 80.498 97.584 1.00 22.45 3 VAL C O 1
ATOM 6159 N N . ASP C 1 8 ? 45.888 81.939 95.843 1.00 23.68 4 ASP C N 1
ATOM 6160 C CA . ASP C 1 8 ? 46.433 80.972 94.899 1.00 24.28 4 ASP C CA 1
ATOM 6161 C C . ASP C 1 8 ? 45.582 79.714 94.677 1.00 23.82 4 ASP C C 1
ATOM 6162 O O . ASP C 1 8 ? 46.114 78.630 94.424 1.00 21.54 4 ASP C O 1
ATOM 6167 N N . ASN C 1 9 ? 44.262 79.864 94.760 1.00 21.72 5 ASN C N 1
ATOM 6168 C CA . ASN C 1 9 ? 43.380 78.731 94.544 1.00 20.18 5 ASN C CA 1
ATOM 6169 C C . ASN C 1 9 ? 42.941 78.599 93.073 1.00 18.12 5 ASN C C 1
ATOM 6170 O O . ASN C 1 9 ? 42.109 77.764 92.764 1.00 16.90 5 ASN C O 1
ATOM 6175 N N . LEU C 1 10 ? 43.505 79.398 92.169 1.00 17.25 6 LEU C N 1
ATOM 6176 C CA . LEU C 1 10 ? 43.151 79.276 90.752 1.00 16.42 6 LEU C CA 1
ATOM 6177 C C . LEU C 1 10 ? 44.324 78.801 89.908 1.00 18.82 6 LEU C C 1
ATOM 6178 O O . LEU C 1 10 ? 45.505 78.979 90.269 1.00 16.13 6 LEU C O 1
ATOM 6183 N N . ARG C 1 11 ? 43.976 78.221 88.761 1.00 17.75 7 ARG C N 1
ATOM 6184 C CA . ARG C 1 11 ? 44.936 77.731 87.805 1.00 18.78 7 ARG C CA 1
ATOM 6185 C C . ARG C 1 11 ? 44.362 78.067 86.439 1.00 20.71 7 ARG C C 1
ATOM 6186 O O . ARG C 1 11 ? 43.167 78.389 86.319 1.00 18.25 7 ARG C O 1
ATOM 6194 N N . GLY C 1 12 ? 45.223 78.025 85.422 1.00 20.79 8 GLY C N 1
ATOM 6195 C CA . GLY C 1 12 ? 44.788 78.316 84.075 1.00 22.97 8 GLY C CA 1
ATOM 6196 C C . GLY C 1 12 ? 45.553 79.488 83.491 1.00 23.75 8 GLY C C 1
ATOM 6197 O O . GLY C 1 12 ? 46.577 79.930 84.038 1.00 23.51 8 GLY C O 1
ATOM 6198 N N . LYS C 1 13 ? 45.062 79.984 82.364 1.00 22.92 9 LYS C N 1
ATOM 6199 C CA . LYS C 1 13 ? 45.685 81.103 81.672 1.00 23.88 9 LYS C CA 1
ATOM 6200 C C . LYS C 1 13 ? 44.591 81.774 80.844 1.00 22.95 9 LYS C C 1
ATOM 6201 O O . LYS C 1 13 ? 43.540 81.186 80.623 1.00 23.38 9 LYS C O 1
ATOM 6207 N N . SER C 1 14 ? 44.846 82.984 80.369 1.00 21.19 10 SER C N 1
ATOM 6208 C CA . SER C 1 14 ? 43.826 83.738 79.641 1.00 20.77 10 SER C CA 1
ATOM 6209 C C . SER C 1 14 ? 43.177 83.062 78.427 1.00 20.70 10 SER C C 1
ATOM 6210 O O . SER C 1 14 ? 41.961 83.196 78.207 1.00 17.32 10 SER C O 1
ATOM 6213 N N . GLY C 1 15 ? 43.984 82.358 77.640 1.00 18.42 11 GLY C N 1
ATOM 6214 C CA . GLY C 1 15 ? 43.462 81.712 76.449 1.00 21.00 11 GLY C CA 1
ATOM 6215 C C . GLY C 1 15 ? 42.480 80.562 76.663 1.00 20.83 11 GLY C C 1
ATOM 6216 O O . GLY C 1 15 ? 41.616 80.341 75.813 1.00 20.12 11 GLY C O 1
ATOM 6217 N N . GLN C 1 16 ? 42.615 79.840 77.779 1.00 22.45 12 GLN C N 1
ATOM 6218 C CA . GLN C 1 16 ? 41.732 78.696 78.095 1.00 24.63 12 GLN C CA 1
ATOM 6219 C C . GLN C 1 16 ? 40.865 78.897 79.347 1.00 23.63 12 GLN C C 1
ATOM 6220 O O . GLN C 1 16 ? 40.028 78.046 79.679 1.00 24.51 12 GLN C O 1
ATOM 6226 N N . GLY C 1 17 ? 41.086 80.003 80.043 1.00 21.03 13 GLY C N 1
ATOM 6227 C CA . GLY C 1 17 ? 40.309 80.316 81.228 1.00 19.90 13 GLY C CA 1
ATOM 6228 C C . GLY C 1 17 ? 40.985 79.938 82.533 1.00 18.52 13 GLY C C 1
ATOM 6229 O O . GLY C 1 17 ? 41.906 79.130 82.554 1.00 17.43 13 GLY C O 1
ATOM 6230 N N . TYR C 1 18 ? 40.523 80.543 83.621 1.00 17.13 14 TYR C N 1
ATOM 6231 C CA . TYR C 1 18 ? 41.056 80.277 84.945 1.00 16.02 14 TYR C CA 1
ATOM 6232 C C . TYR C 1 18 ? 39.992 79.480 85.689 1.00 17.41 14 TYR C C 1
ATOM 6233 O O . TYR C 1 18 ? 38.819 79.831 85.629 1.00 16.38 14 TYR C O 1
ATOM 6242 N N . TYR C 1 19 ? 40.402 78.428 86.394 1.00 18.12 15 TYR C N 1
ATOM 6243 C CA . TYR C 1 19 ? 39.456 77.576 87.090 1.00 17.65 15 TYR C CA 1
ATOM 6244 C C . TYR C 1 19 ? 39.819 77.320 88.546 1.00 18.37 15 TYR C C 1
ATOM 6245 O O . TYR C 1 19 ? 40.973 77.472 88.959 1.00 17.89 15 TYR C O 1
ATOM 6254 N N . VAL C 1 20 ? 38.800 76.959 89.316 1.00 17.68 16 VAL C N 1
ATOM 6255 C CA . VAL C 1 20 ? 38.923 76.680 90.739 1.00 17.37 16 VAL C CA 1
ATOM 6256 C C . VAL C 1 20 ? 38.450 75.239 90.976 1.00 19.04 16 VAL C C 1
ATOM 6257 O O . VAL C 1 20 ? 37.638 74.693 90.206 1.00 18.35 16 VAL C O 1
ATOM 6261 N N . GLU C 1 21 ? 38.978 74.596 92.011 1.00 18.69 17 GLU C N 1
ATOM 6262 C CA . GLU C 1 21 ? 38.572 73.231 92.286 1.00 19.77 17 GLU C CA 1
ATOM 6263 C C . GLU C 1 21 ? 37.261 73.231 93.105 1.00 20.12 17 GLU C C 1
ATOM 6264 O O . GLU C 1 21 ? 37.097 74.021 94.035 1.00 18.99 17 GLU C O 1
ATOM 6270 N N . MET C 1 22 ? 36.319 72.368 92.737 1.00 19.06 18 MET C N 1
ATOM 6271 C CA . MET C 1 22 ? 35.071 72.261 93.481 1.00 20.11 18 MET C CA 1
ATOM 6272 C C . MET C 1 22 ? 34.705 70.774 93.621 1.00 20.40 18 MET C C 1
ATOM 6273 O O . MET C 1 22 ? 35.266 69.922 92.949 1.00 19.85 18 MET C O 1
ATOM 6278 N N . THR C 1 23 ? 33.802 70.455 94.531 1.00 21.11 19 THR C N 1
ATOM 6279 C CA . THR C 1 23 ? 33.359 69.070 94.630 1.00 22.93 19 THR C CA 1
ATOM 6280 C C . THR C 1 23 ? 31.844 69.133 94.568 1.00 22.69 19 THR C C 1
ATOM 6281 O O . THR C 1 23 ? 31.231 70.087 95.073 1.00 23.41 19 THR C O 1
ATOM 6285 N N . VAL C 1 24 ? 31.241 68.159 93.905 1.00 21.61 20 VAL C N 1
ATOM 6286 C CA . VAL C 1 24 ? 29.790 68.094 93.821 1.00 20.61 20 VAL C CA 1
ATOM 6287 C C . VAL C 1 24 ? 29.332 66.681 94.205 1.00 21.69 20 VAL C C 1
ATOM 6288 O O . VAL C 1 24 ? 30.040 65.693 93.941 1.00 21.22 20 VAL C O 1
ATOM 6292 N N . GLY C 1 25 ? 28.155 66.590 94.833 1.00 21.54 21 GLY C N 1
ATOM 6293 C CA . GLY C 1 25 ? 27.602 65.295 95.191 1.00 21.97 21 GLY C CA 1
ATOM 6294 C C . GLY C 1 25 ? 28.156 64.641 96.441 1.00 22.30 21 GLY C C 1
ATOM 6295 O O . GLY C 1 25 ? 29.077 65.153 97.073 1.00 20.21 21 GLY C O 1
ATOM 6296 N N . SER C 1 26 ? 27.584 63.487 96.789 1.00 23.60 22 SER C N 1
ATOM 6297 C CA . SER C 1 26 ? 28.001 62.733 97.966 1.00 24.03 22 SER C CA 1
ATOM 6298 C C . SER C 1 26 ? 28.132 61.265 97.586 1.00 22.79 22 SER C C 1
ATOM 6299 O O . SER C 1 26 ? 27.161 60.669 97.118 1.00 23.24 22 SER C O 1
ATOM 6302 N N . PRO C 1 27 ? 29.343 60.679 97.712 1.00 23.10 23 PRO C N 1
ATOM 6303 C CA . PRO C 1 27 ? 30.583 61.314 98.173 1.00 22.23 23 PRO C CA 1
ATOM 6304 C C . PRO C 1 27 ? 31.002 62.411 97.181 1.00 23.06 23 PRO C C 1
ATOM 6305 O O . PRO C 1 27 ? 30.584 62.411 96.009 1.00 21.40 23 PRO C O 1
ATOM 6309 N N . PRO C 1 28 ? 31.849 63.350 97.631 1.00 24.39 24 PRO C N 1
ATOM 6310 C CA . PRO C 1 28 ? 32.302 64.460 96.777 1.00 23.09 24 PRO C CA 1
ATOM 6311 C C . PRO C 1 28 ? 33.009 64.026 95.511 1.00 22.40 24 PRO C C 1
ATOM 6312 O O . PRO C 1 28 ? 33.899 63.189 95.545 1.00 20.63 24 PRO C O 1
ATOM 6316 N N . GLN C 1 29 ? 32.585 64.587 94.385 1.00 22.22 25 GLN C N 1
ATOM 6317 C CA . GLN C 1 29 ? 33.221 64.302 93.107 1.00 21.19 25 GLN C CA 1
ATOM 6318 C C . GLN C 1 29 ? 33.984 65.584 92.815 1.00 22.32 25 GLN C C 1
ATOM 6319 O O . GLN C 1 29 ? 33.373 66.653 92.703 1.00 20.35 25 GLN C O 1
ATOM 6325 N N . THR C 1 30 ? 35.308 65.481 92.703 1.00 22.41 26 THR C N 1
ATOM 6326 C CA . THR C 1 30 ? 36.135 66.655 92.431 1.00 21.92 26 THR C CA 1
ATOM 6327 C C . THR C 1 30 ? 36.091 67.042 90.969 1.00 22.33 26 THR C C 1
ATOM 6328 O O . THR C 1 30 ? 36.244 66.187 90.082 1.00 21.69 26 THR C O 1
ATOM 6332 N N . LEU C 1 31 ? 35.867 68.330 90.728 1.00 19.49 27 LEU C N 1
ATOM 6333 C CA . LEU C 1 31 ? 35.776 68.863 89.375 1.00 21.39 27 LEU C CA 1
ATOM 6334 C C . LEU C 1 31 ? 36.427 70.254 89.331 1.00 20.50 27 LEU C C 1
ATOM 6335 O O . LEU C 1 31 ? 36.348 70.999 90.292 1.00 21.49 27 LEU C O 1
ATOM 6340 N N . ASN C 1 32 ? 37.068 70.571 88.211 1.00 19.78 28 ASN C N 1
ATOM 6341 C CA . ASN C 1 32 ? 37.689 71.876 87.997 1.00 18.91 28 ASN C CA 1
ATOM 6342 C C . ASN C 1 32 ? 36.657 72.710 87.245 1.00 18.93 28 ASN C C 1
ATOM 6343 O O . ASN C 1 32 ? 36.150 72.306 86.184 1.00 18.42 28 ASN C O 1
ATOM 6348 N N . ILE C 1 33 ? 36.365 73.881 87.801 1.00 18.68 29 ILE C N 1
ATOM 6349 C CA . ILE C 1 33 ? 35.335 74.746 87.270 1.00 17.04 29 ILE C CA 1
ATOM 6350 C C . ILE C 1 33 ? 35.845 76.129 86.871 1.00 17.45 29 ILE C C 1
ATOM 6351 O O . ILE C 1 33 ? 36.435 76.841 87.691 1.00 16.04 29 ILE C O 1
ATOM 6356 N N . LEU C 1 34 ? 35.569 76.501 85.624 1.00 18.01 30 LEU C N 1
ATOM 6357 C CA . LEU C 1 34 ? 35.977 77.789 85.079 1.00 18.76 30 LEU C CA 1
ATOM 6358 C C . LEU C 1 34 ? 35.224 78.906 85.787 1.00 18.39 30 LEU C C 1
ATOM 6359 O O . LEU C 1 34 ? 34.009 78.810 86.039 1.00 18.12 30 LEU C O 1
ATOM 6364 N N . VAL C 1 35 ? 35.954 79.960 86.136 1.00 17.49 31 VAL C N 1
ATOM 6365 C CA . VAL C 1 35 ? 35.359 81.103 86.822 1.00 18.92 31 VAL C CA 1
ATOM 6366 C C . VAL C 1 35 ? 34.947 82.051 85.718 1.00 21.65 31 VAL C C 1
ATOM 6367 O O . VAL C 1 35 ? 35.819 82.542 84.976 1.00 21.09 31 VAL C O 1
ATOM 6371 N N . ASP C 1 36 ? 33.624 82.278 85.603 1.00 20.17 32 ASP C N 1
ATOM 6372 C CA . ASP C 1 36 ? 33.027 83.110 84.545 1.00 19.82 32 ASP C CA 1
ATOM 6373 C C . ASP C 1 36 ? 32.108 84.205 85.074 1.00 18.93 32 ASP C C 1
ATOM 6374 O O . ASP C 1 36 ? 30.957 83.938 85.441 1.00 19.26 32 ASP C O 1
ATOM 6379 N N . THR C 1 37 ? 32.582 85.447 85.106 1.00 16.77 33 THR C N 1
ATOM 6380 C CA . THR C 1 37 ? 31.718 86.494 85.606 1.00 16.16 33 THR C CA 1
ATOM 6381 C C . THR C 1 37 ? 30.770 86.987 84.514 1.00 17.38 33 THR C C 1
ATOM 6382 O O . THR C 1 37 ? 29.953 87.861 84.776 1.00 17.13 33 THR C O 1
ATOM 6386 N N . GLY C 1 38 ? 30.885 86.440 83.300 1.00 15.69 34 GLY C N 1
ATOM 6387 C CA . GLY C 1 38 ? 30.010 86.874 82.218 1.00 16.56 34 GLY C CA 1
ATOM 6388 C C . GLY C 1 38 ? 28.734 86.040 82.038 1.00 18.24 34 GLY C C 1
ATOM 6389 O O . GLY C 1 38 ? 27.974 86.221 81.069 1.00 18.40 34 GLY C O 1
ATOM 6390 N N . SER C 1 39 ? 28.497 85.104 82.947 1.00 17.52 35 SER C N 1
ATOM 6391 C CA . SER C 1 39 ? 27.303 84.270 82.874 1.00 18.43 35 SER C CA 1
ATOM 6392 C C . SER C 1 39 ? 26.802 83.945 84.278 1.00 18.93 35 SER C C 1
ATOM 6393 O O . SER C 1 39 ? 27.443 84.288 85.254 1.00 16.73 35 SER C O 1
ATOM 6396 N N . SER C 1 40 ? 25.643 83.294 84.366 1.00 20.21 36 SER C N 1
ATOM 6397 C CA . SER C 1 40 ? 25.011 83.024 85.656 1.00 21.26 36 SER C CA 1
ATOM 6398 C C . SER C 1 40 ? 24.557 81.581 85.936 1.00 20.97 36 SER C C 1
ATOM 6399 O O . SER C 1 40 ? 23.825 81.323 86.910 1.00 21.87 36 SER C O 1
ATOM 6402 N N . ASN C 1 41 ? 24.990 80.652 85.099 1.00 18.43 37 ASN C N 1
ATOM 6403 C CA . ASN C 1 41 ? 24.640 79.255 85.301 1.00 19.24 37 ASN C CA 1
ATOM 6404 C C . ASN C 1 41 ? 25.824 78.437 85.763 1.00 19.65 37 ASN C C 1
ATOM 6405 O O . ASN C 1 41 ? 26.928 78.594 85.239 1.00 20.09 37 ASN C O 1
ATOM 6410 N N . PHE C 1 42 ? 25.589 77.581 86.756 1.00 18.77 38 PHE C N 1
ATOM 6411 C CA . PHE C 1 42 ? 26.628 76.664 87.250 1.00 19.48 38 PHE C CA 1
ATOM 6412 C C . PHE C 1 42 ? 26.330 75.403 86.446 1.00 19.30 38 PHE C C 1
ATOM 6413 O O . PHE C 1 42 ? 25.223 74.855 86.535 1.00 19.17 38 PHE C O 1
ATOM 6421 N N . ALA C 1 43 ? 27.297 74.939 85.664 1.00 18.62 39 ALA C N 1
ATOM 6422 C CA . ALA C 1 43 ? 27.081 73.785 84.821 1.00 19.85 39 ALA C CA 1
ATOM 6423 C C . ALA C 1 43 ? 28.333 72.944 84.755 1.00 19.74 39 ALA C C 1
ATOM 6424 O O . ALA C 1 43 ? 29.443 73.483 84.742 1.00 17.70 39 ALA C O 1
ATOM 6426 N N . VAL C 1 44 ? 28.152 71.627 84.687 1.00 18.53 40 VAL C N 1
ATOM 6427 C CA . VAL C 1 44 ? 29.286 70.726 84.634 1.00 19.72 40 VAL C CA 1
ATOM 6428 C C . VAL C 1 44 ? 29.050 69.610 83.630 1.00 20.38 40 VAL C C 1
ATOM 6429 O O . VAL C 1 44 ? 27.927 69.129 83.490 1.00 19.54 40 VAL C O 1
ATOM 6433 N N . GLY C 1 45 ? 30.114 69.196 82.945 1.00 20.88 41 GLY C N 1
ATOM 6434 C CA . GLY C 1 45 ? 29.990 68.094 82.012 1.00 22.36 41 GLY C CA 1
ATOM 6435 C C . GLY C 1 45 ? 29.454 66.920 82.819 1.00 24.46 41 GLY C C 1
ATOM 6436 O O . GLY C 1 45 ? 29.934 66.644 83.934 1.00 23.13 41 GLY C O 1
ATOM 6437 N N . ALA C 1 46 ? 28.450 66.234 82.277 1.00 26.50 42 ALA C N 1
ATOM 6438 C CA . ALA C 1 46 ? 27.847 65.113 82.987 1.00 27.83 42 ALA C CA 1
ATOM 6439 C C . ALA C 1 46 ? 27.828 63.832 82.177 1.00 31.23 42 ALA C C 1
ATOM 6440 O O . ALA C 1 46 ? 27.137 62.880 82.532 1.00 32.51 42 ALA C O 1
ATOM 6442 N N . ALA C 1 47 ?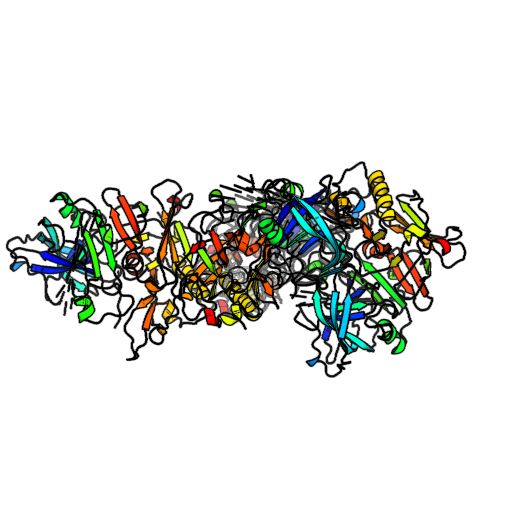 28.594 63.799 81.095 1.00 33.41 43 ALA C N 1
ATOM 6443 C CA . ALA C 1 47 ? 28.658 62.611 80.252 1.00 35.95 43 ALA C CA 1
ATOM 6444 C C . ALA C 1 47 ? 30.043 62.617 79.642 1.00 37.58 43 ALA C C 1
ATOM 6445 O O . ALA C 1 47 ? 30.733 63.626 79.692 1.00 38.99 43 ALA C O 1
ATOM 6447 N N . PRO C 1 48 ? 30.484 61.491 79.067 1.00 39.63 44 PRO C N 1
ATOM 6448 C CA . PRO C 1 48 ? 31.831 61.550 78.490 1.00 39.08 44 PRO C CA 1
ATOM 6449 C C . PRO C 1 48 ? 31.908 62.488 77.285 1.00 38.09 44 PRO C C 1
ATOM 6450 O O . PRO C 1 48 ? 30.915 62.731 76.589 1.00 37.43 44 PRO C O 1
ATOM 6454 N N . HIS C 1 49 ? 33.089 63.059 77.086 1.00 37.79 45 HIS C N 1
ATOM 6455 C CA . HIS C 1 49 ? 33.333 63.974 75.984 1.00 36.58 45 HIS C CA 1
ATOM 6456 C C . HIS C 1 49 ? 34.800 63.805 75.672 1.00 36.91 45 HIS C C 1
ATOM 6457 O O . HIS C 1 49 ? 35.606 63.548 76.569 1.00 37.89 45 HIS C O 1
ATOM 6464 N N . PRO C 1 50 ? 35.176 63.938 74.393 1.00 37.28 46 PRO C N 1
ATOM 6465 C CA . PRO C 1 50 ? 36.588 63.778 74.026 1.00 37.08 46 PRO C CA 1
ATOM 6466 C C . PRO C 1 50 ? 37.556 64.661 74.821 1.00 36.94 46 PRO C C 1
ATOM 6467 O O . PRO C 1 50 ? 38.694 64.266 75.063 1.00 36.43 46 PRO C O 1
ATOM 6471 N N . PHE C 1 51 ? 37.099 65.838 75.251 1.00 35.91 47 PHE C N 1
ATOM 6472 C CA . PHE C 1 51 ? 37.964 66.767 75.981 1.00 36.27 47 PHE C CA 1
ATOM 6473 C C . PHE C 1 51 ? 37.890 66.732 77.510 1.00 36.65 47 PHE C C 1
ATOM 6474 O O . PHE C 1 51 ? 38.596 67.495 78.181 1.00 36.33 47 PHE C O 1
ATOM 6482 N N . LEU C 1 52 ? 37.034 65.876 78.062 1.00 35.84 48 LEU C N 1
ATOM 6483 C CA . LEU C 1 52 ? 36.884 65.782 79.512 1.00 35.52 48 LEU C CA 1
ATOM 6484 C C . LEU C 1 52 ? 37.561 64.544 80.088 1.00 35.95 48 LEU C C 1
ATOM 6485 O O . LEU C 1 52 ? 37.340 63.437 79.613 1.00 35.73 48 LEU C O 1
ATOM 6490 N N . HIS C 1 53 ? 38.393 64.728 81.104 1.00 36.96 49 HIS C N 1
ATOM 6491 C CA . HIS C 1 53 ? 39.050 63.582 81.717 1.00 39.92 49 HIS C CA 1
ATOM 6492 C C . HIS C 1 53 ? 38.067 63.026 82.730 1.00 38.34 49 HIS C C 1
ATOM 6493 O O . HIS C 1 53 ? 38.068 61.835 83.019 1.00 39.23 49 HIS C O 1
ATOM 6500 N N . ARG C 1 54 ? 37.220 63.898 83.269 1.00 35.36 50 ARG C N 1
ATOM 6501 C CA . ARG C 1 54 ? 36.220 63.454 84.221 1.00 32.05 50 ARG C CA 1
ATOM 6502 C C . ARG C 1 54 ? 34.935 64.250 84.088 1.00 30.20 50 ARG C C 1
ATOM 6503 O O . ARG C 1 54 ? 34.878 65.264 83.387 1.00 27.67 50 ARG C O 1
ATOM 6511 N N . TYR C 1 55 ? 33.889 63.766 84.744 1.00 28.05 51 TYR C N 1
ATOM 6512 C CA . TYR C 1 55 ? 32.618 64.448 84.682 1.00 27.22 51 TYR C CA 1
ATOM 6513 C C . TYR C 1 55 ? 31.692 64.033 85.817 1.00 24.65 51 TYR C C 1
ATOM 6514 O O . TYR C 1 55 ? 31.912 63.039 86.493 1.00 25.43 51 TYR C O 1
ATOM 6523 N N . TYR C 1 56 ? 30.653 64.820 85.999 1.00 21.50 52 TYR C N 1
ATOM 6524 C CA . TYR C 1 56 ? 29.681 64.626 87.059 1.00 21.57 52 TYR C CA 1
ATOM 6525 C C . TYR C 1 56 ? 28.844 63.389 86.798 1.00 21.02 52 TYR C C 1
ATOM 6526 O O . TYR C 1 56 ? 28.137 63.315 85.795 1.00 21.84 52 TYR C O 1
ATOM 6535 N N . GLN C 1 57 ? 28.928 62.430 87.710 1.00 21.77 53 GLN C N 1
ATOM 6536 C CA . GLN C 1 57 ? 28.157 61.192 87.605 1.00 21.39 53 GLN C CA 1
ATOM 6537 C C . GLN C 1 57 ? 26.989 61.284 88.589 1.00 21.48 53 GLN C C 1
ATOM 6538 O O . GLN C 1 57 ? 27.129 60.981 89.769 1.00 19.84 53 GLN C O 1
ATOM 6544 N N . ARG C 1 58 ? 25.843 61.743 88.105 1.00 20.88 54 ARG C N 1
ATOM 6545 C CA . ARG C 1 58 ? 24.676 61.913 88.967 1.00 22.52 54 ARG C CA 1
ATOM 6546 C C . ARG C 1 58 ? 24.222 60.645 89.691 1.00 23.21 54 ARG C C 1
ATOM 6547 O O . ARG C 1 58 ? 23.834 60.688 90.868 1.00 22.49 54 ARG C O 1
ATOM 6555 N N . GLN C 1 59 ? 24.297 59.517 88.999 1.00 23.46 55 GLN C N 1
ATOM 6556 C CA . GLN C 1 59 ? 23.877 58.237 89.568 1.00 26.08 55 GLN C CA 1
ATOM 6557 C C . GLN C 1 59 ? 24.707 57.845 90.784 1.00 24.94 55 GLN C C 1
ATOM 6558 O O . GLN C 1 59 ? 24.294 56.996 91.572 1.00 24.52 55 GLN C O 1
ATOM 6564 N N . LEU C 1 60 ? 25.884 58.437 90.925 1.00 21.76 56 LEU C N 1
ATOM 6565 C CA . LEU C 1 60 ? 26.746 58.090 92.046 1.00 22.20 56 LEU C CA 1
ATOM 6566 C C . LEU C 1 60 ? 26.634 59.049 93.218 1.00 21.85 56 LEU C C 1
ATOM 6567 O O . LEU C 1 60 ? 27.311 58.880 94.224 1.00 21.79 56 LEU C O 1
ATOM 6572 N N . SER C 1 61 ? 25.765 60.048 93.101 1.00 20.64 57 SER C N 1
ATOM 6573 C CA . SER C 1 61 ? 25.611 60.996 94.176 1.00 19.76 57 SER C CA 1
ATOM 6574 C C . SER C 1 61 ? 24.307 60.744 94.895 1.00 20.67 57 SER C C 1
ATOM 6575 O O . SER C 1 61 ? 23.244 60.837 94.298 1.00 20.66 57 SER C O 1
ATOM 6578 N N . SER C 1 62 ? 24.393 60.470 96.187 1.00 21.15 58 SER C N 1
ATOM 6579 C CA . SER C 1 62 ? 23.197 60.191 96.980 1.00 20.86 58 SER C CA 1
ATOM 6580 C C . SER C 1 62 ? 22.369 61.432 97.246 1.00 21.35 58 SER C C 1
ATOM 6581 O O . SER C 1 62 ? 21.212 61.328 97.672 1.00 21.11 58 SER C O 1
ATOM 6584 N N . THR C 1 63 ? 22.959 62.608 97.035 1.00 20.49 59 THR C N 1
ATOM 6585 C CA . THR C 1 63 ? 22.247 63.869 97.301 1.00 19.97 59 THR C CA 1
ATOM 6586 C C . THR C 1 63 ? 21.752 64.595 96.057 1.00 20.90 59 THR C C 1
ATOM 6587 O O . THR C 1 63 ? 21.188 65.692 96.124 1.00 20.38 59 THR C O 1
ATOM 6591 N N . TYR C 1 64 ? 21.961 63.975 94.910 1.00 22.07 60 TYR C N 1
ATOM 6592 C CA . TYR C 1 64 ? 21.485 64.553 93.664 1.00 21.66 60 TYR C CA 1
ATOM 6593 C C . TYR C 1 64 ? 19.958 64.603 93.668 1.00 22.49 60 TYR C C 1
ATOM 6594 O O . TYR C 1 64 ? 19.304 63.646 94.107 1.00 22.64 60 TYR C O 1
ATOM 6603 N N . ARG C 1 65 ? 19.394 65.714 93.189 1.00 21.29 61 ARG C N 1
ATOM 6604 C CA . ARG C 1 65 ? 17.949 65.907 93.098 1.00 21.22 61 ARG C CA 1
ATOM 6605 C C . ARG C 1 65 ? 17.646 66.332 91.654 1.00 22.17 61 ARG C C 1
ATOM 6606 O O . ARG C 1 65 ? 18.126 67.377 91.182 1.00 23.74 61 ARG C O 1
ATOM 6614 N N . ASP C 1 66 ? 16.851 65.530 90.961 1.00 20.64 62 ASP C N 1
ATOM 6615 C CA . ASP C 1 66 ? 16.501 65.817 89.570 1.00 20.90 62 ASP C CA 1
ATOM 6616 C C . ASP C 1 66 ? 15.317 66.802 89.466 1.00 21.86 62 ASP C C 1
ATOM 6617 O O . ASP C 1 66 ? 14.201 66.529 89.934 1.00 20.69 62 ASP C O 1
ATOM 6622 N N . LEU C 1 67 ? 15.572 67.965 88.868 1.00 20.67 63 LEU C N 1
ATOM 6623 C CA . LEU C 1 67 ? 14.528 68.960 88.721 1.00 21.84 63 LEU C CA 1
ATOM 6624 C C . LEU C 1 67 ? 13.632 68.729 87.506 1.00 22.40 63 LEU C C 1
ATOM 6625 O O . LEU C 1 67 ? 12.675 69.472 87.307 1.00 23.43 63 LEU C O 1
ATOM 6630 N N . ARG C 1 68 ? 13.927 67.700 86.714 1.00 23.61 64 ARG C N 1
ATOM 6631 C CA . ARG C 1 68 ? 13.129 67.367 85.531 1.00 27.01 64 ARG C CA 1
ATOM 6632 C C . ARG C 1 68 ? 12.846 68.553 84.601 1.00 27.66 64 ARG C C 1
ATOM 6633 O O . ARG C 1 68 ? 11.704 68.735 84.142 1.00 27.32 64 ARG C O 1
ATOM 6641 N N . LYS C 1 69 ? 13.869 69.341 84.305 1.00 26.99 65 LYS C N 1
ATOM 6642 C CA . LYS C 1 69 ? 13.705 70.498 83.432 1.00 26.58 65 LYS C CA 1
ATOM 6643 C C . LYS C 1 69 ? 14.980 70.661 82.609 1.00 26.39 65 LYS C C 1
ATOM 6644 O O . LYS C 1 69 ? 16.098 70.547 83.137 1.00 21.41 65 LYS C O 1
ATOM 6650 N N . GLY C 1 70 ? 14.818 70.881 81.306 1.00 24.54 66 GLY C N 1
ATOM 6651 C CA . GLY C 1 70 ? 15.982 71.059 80.462 1.00 24.10 66 GLY C CA 1
ATOM 6652 C C . GLY C 1 70 ? 16.476 72.497 80.546 1.00 22.51 66 GLY C C 1
ATOM 6653 O O . GLY C 1 70 ? 15.790 73.385 81.060 1.00 23.04 66 GLY C O 1
ATOM 6654 N N . VAL C 1 71 ? 17.680 72.725 80.045 1.00 24.27 67 VAL C N 1
ATOM 6655 C CA . VAL C 1 71 ? 18.264 74.058 80.058 1.00 22.82 67 VAL C CA 1
ATOM 6656 C C . VAL C 1 71 ? 19.262 74.139 78.907 1.00 23.50 67 VAL C C 1
ATOM 6657 O O . VAL C 1 71 ? 19.939 73.166 78.575 1.00 22.50 67 VAL C O 1
ATOM 6661 N N . TYR C 1 72 ? 19.331 75.305 78.286 1.00 25.32 68 TYR C N 1
ATOM 6662 C CA . TYR C 1 72 ? 20.233 75.509 77.165 1.00 25.66 68 TYR C CA 1
ATOM 6663 C C . TYR C 1 72 ? 20.870 76.869 77.377 1.00 23.74 68 TYR C C 1
ATOM 6664 O O . TYR C 1 72 ? 20.177 77.845 77.640 1.00 24.06 68 TYR C O 1
ATOM 6673 N N . VAL C 1 73 ? 22.193 76.928 77.268 1.00 23.23 69 VAL C N 1
ATOM 6674 C CA . VAL C 1 73 ? 22.903 78.180 77.441 1.00 21.31 69 VAL C CA 1
ATOM 6675 C C . VAL C 1 73 ? 23.863 78.435 76.286 1.00 20.45 69 VAL C C 1
ATOM 6676 O O . VAL C 1 73 ? 24.812 77.694 76.089 1.00 20.26 69 VAL C O 1
ATOM 6680 N N . PRO C 1 74 ? 23.600 79.477 75.497 1.00 21.78 70 PRO C N 1
ATOM 6681 C CA . PRO C 1 74 ? 24.456 79.829 74.370 1.00 22.83 70 PRO C CA 1
ATOM 6682 C C . PRO C 1 74 ? 25.332 81.005 74.830 1.00 21.31 70 PRO C C 1
ATOM 6683 O O . PRO C 1 74 ? 24.852 81.893 75.529 1.00 21.18 70 PRO C O 1
ATOM 6687 N N . TYR C 1 75 ? 26.603 80.999 74.441 1.00 21.11 71 TYR C N 1
ATOM 6688 C CA . TYR C 1 75 ? 27.529 82.072 74.811 1.00 20.31 71 TYR C CA 1
ATOM 6689 C C . TYR C 1 75 ? 28.013 82.756 73.525 1.00 21.23 71 TYR C C 1
ATOM 6690 O O . TYR C 1 75 ? 27.646 82.355 72.419 1.00 20.33 71 TYR C O 1
ATOM 6699 N N . THR C 1 76 ? 28.831 83.790 73.674 1.00 20.43 72 THR C N 1
ATOM 6700 C CA . THR C 1 76 ? 29.369 84.485 72.508 1.00 21.52 72 THR C CA 1
ATOM 6701 C C . THR C 1 76 ? 30.003 83.408 71.618 1.00 23.93 72 THR C C 1
ATOM 6702 O O . THR C 1 76 ? 29.783 83.392 70.402 1.00 25.73 72 THR C O 1
ATOM 6706 N N . GLN C 1 77 ? 30.784 82.506 72.206 1.00 22.84 73 GLN C N 1
ATOM 6707 C CA . GLN C 1 77 ? 31.349 81.397 71.452 1.00 25.40 73 GLN C CA 1
ATOM 6708 C C . GLN C 1 77 ? 31.152 80.165 72.319 1.00 25.42 73 GLN C C 1
ATOM 6709 O O . GLN C 1 77 ? 31.625 80.116 73.453 1.00 23.50 73 GLN C O 1
ATOM 6715 N N . GLY C 1 78 ? 30.428 79.184 71.793 1.00 24.31 74 GLY C N 1
ATOM 6716 C CA . GLY C 1 78 ? 30.188 77.961 72.549 1.00 25.46 74 GLY C CA 1
ATOM 6717 C C . GLY C 1 78 ? 28.776 77.861 73.095 1.00 24.58 74 GLY C C 1
ATOM 6718 O O . GLY C 1 78 ? 28.127 78.870 73.360 1.00 25.41 74 GLY C O 1
ATOM 6719 N N . LYS C 1 79 ? 28.288 76.639 73.267 1.00 25.06 75 LYS C N 1
ATOM 6720 C CA . LYS C 1 79 ? 26.928 76.457 73.780 1.00 25.20 75 LYS C CA 1
ATOM 6721 C C . LYS C 1 79 ? 26.777 75.038 74.297 1.00 22.21 75 LYS C C 1
ATOM 6722 O O . LYS C 1 79 ? 27.559 74.166 73.958 1.00 21.94 75 LYS C O 1
ATOM 6728 N N . TRP C 1 80 ? 25.782 74.823 75.142 1.00 22.35 76 TRP C N 1
ATOM 6729 C CA . TRP C 1 80 ? 25.527 73.493 75.689 1.00 21.89 76 TRP C CA 1
ATOM 6730 C C . TRP C 1 80 ? 24.076 73.357 76.108 1.00 22.27 76 TRP C C 1
ATOM 6731 O O . TRP C 1 80 ? 23.384 74.358 76.302 1.00 21.31 76 TRP C O 1
ATOM 6742 N N . GLU C 1 81 ? 23.640 72.104 76.240 1.00 23.25 77 GLU C N 1
ATOM 6743 C CA . GLU C 1 81 ? 22.291 71.775 76.684 1.00 25.84 77 GLU C CA 1
ATOM 6744 C C . GLU C 1 81 ? 22.451 70.766 77.793 1.00 23.96 77 GLU C C 1
ATOM 6745 O O . GLU C 1 81 ? 23.379 69.954 77.779 1.00 24.11 77 GLU C O 1
ATOM 6751 N N . GLY C 1 82 ? 21.538 70.803 78.746 1.00 24.07 78 GLY C N 1
ATOM 6752 C CA . GLY C 1 82 ? 21.650 69.869 79.834 1.00 25.02 78 GLY C CA 1
ATOM 6753 C C . GLY C 1 82 ? 20.372 69.716 80.616 1.00 23.23 78 GLY C C 1
ATOM 6754 O O . GLY C 1 82 ? 19.314 70.170 80.201 1.00 23.94 78 GLY C O 1
ATOM 6755 N N . GLU C 1 83 ? 20.512 69.104 81.784 1.00 22.68 79 GLU C N 1
ATOM 6756 C CA . GLU C 1 83 ? 19.387 68.803 82.653 1.00 22.88 79 GLU C CA 1
ATOM 6757 C C . GLU C 1 83 ? 19.622 69.410 84.018 1.00 22.47 79 GLU C C 1
ATOM 6758 O O . GLU C 1 83 ? 20.686 69.217 84.615 1.00 23.09 79 GLU C O 1
ATOM 6764 N N . LEU C 1 84 ? 18.637 70.149 84.505 1.00 21.22 80 LEU C N 1
ATOM 6765 C CA . LEU C 1 84 ? 18.730 70.799 85.800 1.00 22.29 80 LEU C CA 1
ATOM 6766 C C . LEU C 1 84 ? 18.506 69.855 86.974 1.00 22.53 80 LEU C C 1
ATOM 6767 O O . LEU C 1 84 ? 17.692 68.939 86.901 1.00 21.62 80 LEU C O 1
ATOM 6772 N N . GLY C 1 85 ? 19.231 70.111 88.056 1.00 21.21 81 GLY C N 1
ATOM 6773 C CA . GLY C 1 85 ? 19.113 69.327 89.270 1.00 20.19 81 GLY C CA 1
ATOM 6774 C C . GLY C 1 85 ? 19.785 70.126 90.358 1.00 19.51 81 GLY C C 1
ATOM 6775 O O . GLY C 1 85 ? 20.238 71.249 90.101 1.00 19.24 81 GLY C O 1
ATOM 6776 N N . THR C 1 86 ? 19.792 69.611 91.584 1.00 19.96 82 THR C N 1
ATOM 6777 C CA . THR C 1 86 ? 20.496 70.301 92.648 1.00 19.73 82 THR C CA 1
ATOM 6778 C C . THR C 1 86 ? 21.347 69.236 93.336 1.00 19.63 82 THR C C 1
ATOM 6779 O O . THR C 1 86 ? 21.077 68.033 93.205 1.00 18.07 82 THR C O 1
ATOM 6783 N N . ASP C 1 87 ? 22.377 69.681 94.040 1.00 18.56 83 ASP C N 1
ATOM 6784 C CA . ASP C 1 87 ? 23.261 68.781 94.766 1.00 18.59 83 ASP C CA 1
ATOM 6785 C C . ASP C 1 87 ? 24.116 69.618 95.709 1.00 19.36 83 ASP C C 1
ATOM 6786 O O . ASP C 1 87 ? 24.144 70.853 95.615 1.00 19.77 83 ASP C O 1
ATOM 6791 N N . LEU C 1 88 ? 24.819 68.942 96.610 1.00 18.05 84 LEU C N 1
ATOM 6792 C CA . LEU C 1 88 ? 25.679 69.630 97.545 1.00 19.33 84 LEU C CA 1
ATOM 6793 C C . LEU C 1 88 ? 27.002 69.964 96.824 1.00 21.29 84 LEU C C 1
ATOM 6794 O O . LEU C 1 88 ? 27.546 69.160 96.055 1.00 21.04 84 LEU C O 1
ATOM 6799 N N . VAL C 1 89 ? 27.493 71.171 97.066 1.00 21.92 85 VAL C N 1
ATOM 6800 C CA . VAL C 1 89 ? 28.706 71.635 96.419 1.00 21.76 85 VAL C CA 1
ATOM 6801 C C . VAL C 1 89 ? 29.610 72.279 97.450 1.00 22.89 85 VAL C C 1
ATOM 6802 O O . VAL C 1 89 ? 29.128 72.974 98.356 1.00 20.99 85 VAL C O 1
ATOM 6806 N N . SER C 1 90 ? 30.914 72.034 97.304 1.00 22.25 86 SER C N 1
ATOM 6807 C CA . SER C 1 90 ? 31.919 72.611 98.183 1.00 24.33 86 SER C CA 1
ATOM 6808 C C . SER C 1 90 ? 33.083 73.149 97.358 1.00 23.53 86 SER C C 1
ATOM 6809 O O . SER C 1 90 ? 33.268 72.782 96.195 1.00 21.03 86 SER C O 1
ATOM 6812 N N . ILE C 1 91 ? 33.859 74.033 97.976 1.00 24.07 87 ILE C N 1
ATOM 6813 C CA . ILE C 1 91 ? 35.037 74.614 97.333 1.00 23.93 87 ILE C CA 1
ATOM 6814 C C . ILE C 1 91 ? 36.168 74.365 98.337 1.00 23.96 87 ILE C C 1
ATOM 6815 O O . ILE C 1 91 ? 36.300 75.079 99.333 1.00 25.01 87 ILE C O 1
ATOM 6820 N N . PRO C 1 92 ? 36.968 73.323 98.098 1.00 23.77 88 PRO C N 1
ATOM 6821 C CA . PRO C 1 92 ? 38.091 72.925 98.952 1.00 25.41 88 PRO C CA 1
ATOM 6822 C C . PRO C 1 92 ? 38.979 74.073 99.391 1.00 27.45 88 PRO C C 1
ATOM 6823 O O . PRO C 1 92 ? 39.362 74.146 100.560 1.00 28.37 88 PRO C O 1
ATOM 6827 N N . HIS C 1 93 ? 39.319 74.964 98.463 1.00 26.63 89 HIS C N 1
ATOM 6828 C CA . HIS C 1 93 ? 40.154 76.112 98.812 1.00 28.30 89 HIS C CA 1
ATOM 6829 C C . HIS C 1 93 ? 39.331 77.384 98.802 1.00 29.15 89 HIS C C 1
ATOM 6830 O O . HIS C 1 93 ? 39.722 78.396 98.220 1.00 31.39 89 HIS C O 1
ATOM 6837 N N . GLY C 1 94 ? 38.174 77.309 99.447 1.00 29.45 90 GLY C N 1
ATOM 6838 C CA . GLY C 1 94 ? 37.283 78.446 99.545 1.00 29.70 90 GLY C CA 1
ATOM 6839 C C . GLY C 1 94 ? 36.715 78.414 100.947 1.00 31.10 90 GLY C C 1
ATOM 6840 O O . GLY C 1 94 ? 37.280 77.744 101.824 1.00 32.93 90 GLY C O 1
ATOM 6841 N N . PRO C 1 95 ? 35.601 79.100 101.208 1.00 31.24 91 PRO C N 1
ATOM 6842 C CA . PRO C 1 95 ? 35.085 79.034 102.577 1.00 32.23 91 PRO C CA 1
ATOM 6843 C C . PRO C 1 95 ? 34.805 77.587 102.978 1.00 32.16 91 PRO C C 1
ATOM 6844 O O . PRO C 1 95 ? 34.624 76.715 102.124 1.00 31.23 91 PRO C O 1
ATOM 6848 N N . ASN C 1 96 ? 34.772 77.328 104.278 1.00 33.16 92 ASN C N 1
ATOM 6849 C CA . ASN C 1 96 ? 34.512 75.977 104.743 1.00 34.00 92 ASN C CA 1
ATOM 6850 C C . ASN C 1 96 ? 33.002 75.795 104.894 1.00 33.94 92 ASN C C 1
ATOM 6851 O O . ASN C 1 96 ? 32.455 75.807 105.995 1.00 32.68 92 ASN C O 1
ATOM 6856 N N . VAL C 1 97 ? 32.322 75.657 103.765 1.00 32.43 93 VAL C N 1
ATOM 6857 C CA . VAL C 1 97 ? 30.881 75.474 103.788 1.00 32.50 93 VAL C CA 1
ATOM 6858 C C . VAL C 1 97 ? 30.460 74.548 102.664 1.00 31.53 93 VAL C C 1
ATOM 6859 O O . VAL C 1 97 ? 31.233 74.266 101.757 1.00 30.93 93 VAL C O 1
ATOM 6863 N N . THR C 1 98 ? 29.237 74.047 102.766 1.00 30.95 94 THR C N 1
ATOM 6864 C CA . THR C 1 98 ? 28.669 73.167 101.754 1.00 29.91 94 THR C CA 1
ATOM 6865 C C . THR C 1 98 ? 27.313 73.780 101.492 1.00 29.83 94 THR C C 1
ATOM 6866 O O . THR C 1 98 ? 26.592 74.137 102.437 1.00 30.92 94 THR C O 1
ATOM 6870 N N . VAL C 1 99 ? 26.957 73.928 100.229 1.00 26.27 95 VAL C N 1
ATOM 6871 C CA . VAL C 1 99 ? 25.677 74.531 99.931 1.00 27.43 95 VAL C CA 1
ATOM 6872 C C . VAL C 1 99 ? 24.911 73.728 98.896 1.00 26.53 95 VAL C C 1
ATOM 6873 O O . VAL C 1 99 ? 25.517 73.035 98.081 1.00 27.41 95 VAL C O 1
ATOM 6877 N N . ARG C 1 100 ? 23.580 73.782 98.941 1.00 25.72 96 ARG C N 1
ATOM 6878 C CA . ARG C 1 100 ? 22.811 73.057 97.939 1.00 22.86 96 ARG C CA 1
ATOM 6879 C C . ARG C 1 100 ? 22.545 74.075 96.856 1.00 21.90 96 ARG C C 1
ATOM 6880 O O . ARG C 1 100 ? 21.869 75.091 97.082 1.00 22.27 96 ARG C O 1
ATOM 6888 N N . ALA C 1 101 ? 23.071 73.778 95.677 1.00 19.67 97 ALA C N 1
ATOM 6889 C CA . ALA C 1 101 ? 22.990 74.672 94.544 1.00 20.97 97 ALA C CA 1
ATOM 6890 C C . ALA C 1 101 ? 22.402 74.038 93.300 1.00 19.11 97 ALA C C 1
ATOM 6891 O O . ALA C 1 101 ? 22.411 72.822 93.151 1.00 18.39 97 ALA C O 1
ATOM 6893 N N . ASN C 1 102 ? 21.918 74.892 92.395 1.00 20.64 98 ASN C N 1
ATOM 6894 C CA . ASN C 1 102 ? 21.377 74.437 91.128 1.00 18.77 98 ASN C CA 1
ATOM 6895 C C . ASN C 1 102 ? 22.565 74.052 90.291 1.00 19.19 98 ASN C C 1
ATOM 6896 O O . ASN C 1 102 ? 23.567 74.748 90.290 1.00 19.30 98 ASN C O 1
ATOM 6901 N N . ILE C 1 103 ? 22.444 72.946 89.577 1.00 18.70 99 ILE C N 1
ATOM 6902 C CA . ILE C 1 103 ? 23.495 72.464 88.718 1.00 20.05 99 ILE C CA 1
ATOM 6903 C C . ILE C 1 103 ? 22.924 71.964 87.399 1.00 21.34 99 ILE C C 1
ATOM 6904 O O . ILE C 1 103 ? 21.990 71.132 87.382 1.00 18.24 99 ILE C O 1
ATOM 6909 N N . ALA C 1 104 ? 23.472 72.467 86.298 1.00 18.05 100 ALA C N 1
ATOM 6910 C CA . ALA C 1 104 ? 23.028 72.004 85.007 1.00 19.26 100 ALA C CA 1
ATOM 6911 C C . ALA C 1 104 ? 24.022 70.921 84.595 1.00 20.87 100 ALA C C 1
ATOM 6912 O O . ALA C 1 104 ? 25.242 71.155 84.529 1.00 21.40 100 ALA C O 1
ATOM 6914 N N . ALA C 1 105 ? 23.493 69.721 84.386 1.00 18.83 101 ALA C N 1
ATOM 6915 C CA . ALA C 1 105 ? 24.268 68.571 83.991 1.00 20.61 101 ALA C CA 1
ATOM 6916 C C . ALA C 1 105 ? 24.355 68.622 82.479 1.00 20.85 101 ALA C C 1
ATOM 6917 O O . ALA C 1 105 ? 23.386 68.313 81.795 1.00 21.44 101 ALA C O 1
ATOM 6919 N N . ILE C 1 106 ? 25.517 69.005 81.962 1.00 22.23 102 ILE C N 1
ATOM 6920 C CA . ILE C 1 106 ? 25.707 69.138 80.515 1.00 22.49 102 ILE C CA 1
ATOM 6921 C C . ILE C 1 106 ? 25.708 67.793 79.818 1.00 23.45 102 ILE C C 1
ATOM 6922 O O . ILE C 1 106 ? 26.546 66.947 80.097 1.00 22.03 102 ILE C O 1
ATOM 6927 N N . THR C 1 107 ? 24.756 67.620 78.905 1.00 25.65 103 THR C N 1
ATOM 6928 C CA . THR C 1 107 ? 24.589 66.376 78.148 1.00 27.77 103 THR C CA 1
ATOM 6929 C C . THR C 1 107 ? 25.017 66.506 76.677 1.00 27.77 103 THR C C 1
ATOM 6930 O O . THR C 1 107 ? 25.385 65.516 76.062 1.00 29.29 103 THR C O 1
ATOM 6934 N N . GLU C 1 108 ? 24.922 67.707 76.107 1.00 28.10 104 GLU C N 1
ATOM 6935 C CA . GLU C 1 108 ? 25.348 67.946 74.717 1.00 28.72 104 GLU C CA 1
ATOM 6936 C C . GLU C 1 108 ? 26.039 69.316 74.700 1.00 27.32 104 GLU C C 1
ATOM 6937 O O . GLU C 1 108 ? 25.671 70.208 75.456 1.00 26.98 104 GLU C O 1
ATOM 6943 N N . SER C 1 109 ? 27.024 69.500 73.834 1.00 24.52 105 SER C N 1
ATOM 6944 C CA . SER C 1 109 ? 27.690 70.796 73.788 1.00 26.11 105 SER C CA 1
ATOM 6945 C C . SER C 1 109 ? 28.353 71.018 72.451 1.00 26.64 105 SER C C 1
ATOM 6946 O O . SER C 1 109 ? 28.626 70.073 71.718 1.00 27.45 105 SER C O 1
ATOM 6949 N N . ASP C 1 110 ? 28.619 72.276 72.142 1.00 28.59 106 ASP C N 1
ATOM 6950 C CA . ASP C 1 110 ? 29.266 72.608 70.894 1.00 29.85 106 ASP C CA 1
ATOM 6951 C C . ASP C 1 110 ? 30.240 73.760 71.098 1.00 29.35 106 ASP C C 1
ATOM 6952 O O . ASP C 1 110 ? 29.831 74.866 71.470 1.00 28.03 106 ASP C O 1
ATOM 6957 N N . LYS C 1 111 ? 31.518 73.474 70.864 1.00 27.80 107 LYS C N 1
ATOM 6958 C CA . LYS C 1 111 ? 32.601 74.440 70.987 1.00 28.76 107 LYS C CA 1
ATOM 6959 C C . LYS C 1 111 ? 32.664 75.123 72.354 1.00 27.18 107 LYS C C 1
ATOM 6960 O O . LYS C 1 111 ? 33.058 76.280 72.466 1.00 27.05 107 LYS C O 1
ATOM 6966 N N . PHE C 1 112 ? 32.298 74.381 73.395 1.00 26.79 108 PHE C N 1
ATOM 6967 C CA . PHE C 1 112 ? 32.302 74.892 74.759 1.00 25.52 108 PHE C CA 1
ATOM 6968 C C . PHE C 1 112 ? 33.546 74.379 75.491 1.00 23.99 108 PHE C C 1
ATOM 6969 O O . PHE C 1 112 ? 34.386 75.175 75.908 1.00 22.36 108 PHE C O 1
ATOM 6977 N N . PHE C 1 113 ? 33.681 73.058 75.645 1.00 24.12 109 PHE C N 1
ATOM 6978 C CA . PHE C 1 113 ? 34.857 72.507 76.317 1.00 24.79 109 PHE C CA 1
ATOM 6979 C C . PHE C 1 113 ? 36.083 72.722 75.447 1.00 28.26 109 PHE C C 1
ATOM 6980 O O . PHE C 1 113 ? 35.998 72.699 74.223 1.00 27.27 109 PHE C O 1
ATOM 6988 N N . ILE C 1 114 ? 37.226 72.924 76.087 1.00 29.75 110 ILE C N 1
ATOM 6989 C CA . ILE C 1 114 ? 38.449 73.162 75.354 1.00 32.24 110 ILE C CA 1
ATOM 6990 C C . ILE C 1 114 ? 39.461 72.076 75.632 1.00 33.94 110 ILE C C 1
ATOM 6991 O O . ILE C 1 114 ? 39.742 71.734 76.787 1.00 34.86 110 ILE C O 1
ATOM 6996 N N . ASN C 1 115 ? 40.009 71.528 74.564 1.00 35.51 111 ASN C N 1
ATOM 6997 C CA . ASN C 1 115 ? 40.993 70.472 74.698 1.00 37.43 111 ASN C CA 1
ATOM 6998 C C . ASN C 1 115 ? 42.205 70.937 75.518 1.00 37.13 111 ASN C C 1
ATOM 6999 O O . ASN C 1 115 ? 42.860 71.923 75.171 1.00 37.10 111 ASN C O 1
ATOM 7004 N N . GLY C 1 116 ? 42.483 70.238 76.616 1.00 36.45 112 GLY C N 1
ATOM 7005 C CA . GLY C 1 116 ? 43.631 70.573 77.449 1.00 35.77 112 GLY C CA 1
ATOM 7006 C C . GLY C 1 116 ? 43.492 71.733 78.424 1.00 34.96 112 GLY C C 1
ATOM 7007 O O . GLY C 1 116 ? 44.478 72.149 79.028 1.00 34.89 112 GLY C O 1
ATOM 7008 N N . SER C 1 117 ? 42.279 72.251 78.589 1.00 33.30 113 SER C N 1
ATOM 7009 C CA . SER C 1 117 ? 42.040 73.375 79.494 1.00 31.40 113 SER C CA 1
ATOM 7010 C C . SER C 1 117 ? 42.046 72.924 80.961 1.00 29.74 113 SER C C 1
ATOM 7011 O O . SER C 1 117 ? 42.230 73.733 81.867 1.00 30.16 113 SER C O 1
ATOM 7014 N N . ASN C 1 118 ? 41.827 71.629 81.168 1.00 26.65 114 ASN C N 1
ATOM 7015 C CA . ASN C 1 118 ? 41.762 71.010 82.488 1.00 25.77 114 ASN C CA 1
ATOM 7016 C C . ASN C 1 118 ? 40.497 71.379 83.303 1.00 23.96 114 ASN C C 1
ATOM 7017 O O . ASN C 1 118 ? 40.440 71.116 84.503 1.00 22.80 114 ASN C O 1
ATOM 7022 N N . TRP C 1 119 ? 39.498 71.999 82.678 1.00 20.75 115 TRP C N 1
ATOM 7023 C CA . TRP C 1 119 ? 38.268 72.278 83.430 1.00 20.96 115 TRP C CA 1
ATOM 7024 C C . TRP C 1 119 ? 37.088 71.539 82.781 1.00 20.26 115 TRP C C 1
ATOM 7025 O O . TRP C 1 119 ? 37.077 71.285 81.566 1.00 19.70 115 TRP C O 1
ATOM 7036 N N . GLU C 1 120 ? 36.111 71.204 83.619 1.00 19.99 116 GLU C N 1
ATOM 7037 C CA . GLU C 1 120 ? 34.962 70.385 83.258 1.00 20.70 116 GLU C CA 1
ATOM 7038 C C . GLU C 1 120 ? 33.587 71.024 83.486 1.00 20.42 116 GLU C C 1
ATOM 7039 O O . GLU C 1 120 ? 32.551 70.422 83.171 1.00 20.50 116 GLU C O 1
ATOM 7045 N N . GLY C 1 121 ? 33.577 72.228 84.037 1.00 17.79 117 GLY C N 1
ATOM 7046 C CA . GLY C 1 121 ? 32.325 72.903 84.281 1.00 19.34 117 GLY C CA 1
ATOM 7047 C C . GLY C 1 121 ? 32.544 74.402 84.284 1.00 18.33 117 GLY C C 1
ATOM 7048 O O . GLY C 1 121 ? 33.670 74.867 84.115 1.00 19.61 117 GLY C O 1
ATOM 7049 N N . ILE C 1 122 ? 31.473 75.153 84.486 1.00 19.15 118 ILE C N 1
ATOM 7050 C CA . ILE C 1 122 ? 31.557 76.612 84.497 1.00 18.40 118 ILE C CA 1
ATOM 7051 C C . ILE C 1 122 ? 30.756 77.158 85.678 1.00 19.35 118 ILE C C 1
ATOM 7052 O O . ILE C 1 122 ? 29.679 76.636 86.015 1.00 18.25 118 ILE C O 1
ATOM 7057 N N . LEU C 1 123 ? 31.309 78.170 86.341 1.00 16.44 119 LEU C N 1
ATOM 7058 C CA . LEU C 1 123 ? 30.629 78.808 87.466 1.00 17.36 119 LEU C CA 1
ATOM 7059 C C . LEU C 1 123 ? 30.278 80.233 87.019 1.00 18.47 119 LEU C C 1
ATOM 7060 O O . LEU C 1 123 ? 31.161 81.116 86.987 1.00 17.87 119 LEU C O 1
ATOM 7065 N N . GLY C 1 124 ? 29.020 80.431 86.639 1.00 17.90 120 GLY C N 1
ATOM 7066 C CA . GLY C 1 124 ? 28.538 81.738 86.203 1.00 18.66 120 GLY C CA 1
ATOM 7067 C C . GLY C 1 124 ? 28.344 82.559 87.457 1.00 20.79 120 GLY C C 1
ATOM 7068 O O . GLY C 1 124 ? 27.489 82.226 88.307 1.00 19.39 120 GLY C O 1
ATOM 7069 N N . LEU C 1 125 ? 29.118 83.638 87.572 1.00 17.72 121 LEU C N 1
ATOM 7070 C CA . LEU C 1 125 ? 29.103 84.453 88.783 1.00 19.37 121 LEU C CA 1
ATOM 7071 C C . LEU C 1 125 ? 28.275 85.705 88.694 1.00 18.06 121 LEU C C 1
ATOM 7072 O O . LEU C 1 125 ? 28.198 86.476 89.656 1.00 18.30 121 LEU C O 1
ATOM 7077 N N . ALA C 1 126 ? 27.659 85.903 87.538 1.00 18.23 122 ALA C N 1
ATOM 7078 C CA . ALA C 1 126 ? 26.826 87.067 87.323 1.00 18.77 122 ALA C CA 1
ATOM 7079 C C . ALA C 1 126 ? 25.438 86.856 87.970 1.00 21.46 122 ALA C C 1
ATOM 7080 O O . ALA C 1 126 ? 25.212 85.871 88.699 1.00 21.67 122 ALA C O 1
ATOM 7082 N N . TYR C 1 127 ? 24.525 87.778 87.676 1.00 21.28 123 TYR C N 1
ATOM 7083 C CA . TYR C 1 127 ? 23.194 87.786 88.260 1.00 21.92 123 TYR C CA 1
ATOM 7084 C C . TYR C 1 127 ? 22.093 86.972 87.582 1.00 21.08 123 TYR C C 1
ATOM 7085 O O . TYR C 1 127 ? 22.150 86.638 86.398 1.00 18.11 123 TYR C O 1
ATOM 7094 N N . ALA C 1 128 ? 21.062 86.680 88.371 1.00 22.28 124 ALA C N 1
ATOM 7095 C CA . ALA C 1 128 ? 19.948 85.873 87.905 1.00 22.68 124 ALA C CA 1
ATOM 7096 C C . ALA C 1 128 ? 19.263 86.362 86.629 1.00 22.49 124 ALA C C 1
ATOM 7097 O O . ALA C 1 128 ? 18.796 85.555 85.830 1.00 22.96 124 ALA C O 1
ATOM 7099 N N . GLU C 1 129 ? 19.228 87.672 86.409 1.00 25.02 125 GLU C N 1
ATOM 7100 C CA . GLU C 1 129 ? 18.546 88.187 85.229 1.00 26.63 125 GLU C CA 1
ATOM 7101 C C . GLU C 1 129 ? 18.970 87.510 83.937 1.00 26.72 125 GLU C C 1
ATOM 7102 O O . GLU C 1 129 ? 18.157 87.325 83.035 1.00 27.58 125 GLU C O 1
ATOM 7108 N N . ILE C 1 130 ? 20.232 87.119 83.837 1.00 25.35 126 ILE C N 1
ATOM 7109 C CA . ILE C 1 130 ? 20.706 86.469 82.625 1.00 24.15 126 ILE C CA 1
ATOM 7110 C C . ILE C 1 130 ? 20.858 84.936 82.727 1.00 24.50 126 ILE C C 1
ATOM 7111 O O . ILE C 1 130 ? 21.410 84.299 81.825 1.00 25.70 126 ILE C O 1
ATOM 7116 N N . ALA C 1 131 ? 20.361 84.351 83.812 1.00 23.21 127 ALA C N 1
ATOM 7117 C CA . ALA C 1 131 ? 20.407 82.898 83.981 1.00 24.45 127 ALA C CA 1
ATOM 7118 C C . ALA C 1 131 ? 19.393 82.222 83.060 1.00 25.09 127 ALA C C 1
ATOM 7119 O O . ALA C 1 131 ? 18.349 82.801 82.750 1.00 25.15 127 ALA C O 1
ATOM 7121 N N . ARG C 1 132 ? 19.705 81.003 82.625 1.00 26.08 128 ARG C N 1
ATOM 7122 C CA . ARG C 1 132 ? 18.776 80.214 81.805 1.00 27.77 128 ARG C CA 1
ATOM 7123 C C . ARG C 1 132 ? 18.273 79.088 82.724 1.00 28.18 128 ARG C C 1
ATOM 7124 O O . ARG C 1 132 ? 19.016 78.621 83.599 1.00 26.40 128 ARG C O 1
ATOM 7132 N N . PRO C 1 133 ? 17.020 78.618 82.529 1.00 28.31 129 PRO C N 1
ATOM 7133 C CA . PRO C 1 133 ? 16.039 79.046 81.525 1.00 29.02 129 PRO C CA 1
ATOM 7134 C C . PRO C 1 133 ? 15.489 80.437 81.767 1.00 30.01 129 PRO C C 1
ATOM 7135 O O . PRO C 1 133 ? 15.070 81.106 80.826 1.00 33.48 129 PRO C O 1
ATOM 7139 N N . ASP C 1 134 ? 15.459 80.871 83.020 1.00 30.62 130 ASP C N 1
ATOM 7140 C CA . ASP C 1 134 ? 14.964 82.207 83.351 1.00 31.20 130 ASP C CA 1
ATOM 7141 C C . ASP C 1 134 ? 15.539 82.656 84.675 1.00 30.51 130 ASP C C 1
ATOM 7142 O O . ASP C 1 134 ? 16.267 81.907 85.328 1.00 28.93 130 ASP C O 1
ATOM 7147 N N . ASP C 1 135 ? 15.201 83.870 85.085 1.00 29.57 131 ASP C N 1
ATOM 7148 C CA . ASP C 1 135 ? 15.733 84.411 86.328 1.00 30.28 131 ASP C CA 1
ATOM 7149 C C . ASP C 1 135 ? 15.249 83.741 87.609 1.00 29.72 131 ASP C C 1
ATOM 7150 O O . ASP C 1 135 ? 15.598 84.193 88.700 1.00 28.60 131 ASP C O 1
ATOM 7155 N N . SER C 1 136 ? 14.465 82.672 87.497 1.00 28.46 132 SER C N 1
ATOM 7156 C CA . SER C 1 136 ? 14.010 81.989 88.708 1.00 30.45 132 SER C CA 1
ATOM 7157 C C . SER C 1 136 ? 15.053 80.947 89.160 1.00 28.57 132 SER C C 1
ATOM 7158 O O . SER C 1 136 ? 14.982 80.449 90.273 1.00 28.89 132 SER C O 1
ATOM 7161 N N . LEU C 1 137 ? 16.017 80.633 88.300 1.00 26.28 133 LEU C N 1
ATOM 7162 C CA . LEU C 1 137 ? 17.053 79.664 88.653 1.00 26.05 133 LEU C CA 1
ATOM 7163 C C . LEU C 1 137 ? 18.168 80.351 89.438 1.00 25.00 133 LEU C C 1
ATOM 7164 O O . LEU C 1 137 ? 19.054 80.943 88.860 1.00 25.69 133 LEU C O 1
ATOM 7169 N N . GLU C 1 138 ? 18.128 80.252 90.758 1.00 24.51 134 GLU C N 1
ATOM 7170 C CA . GLU C 1 138 ? 19.113 80.900 91.624 1.00 24.55 134 GLU C CA 1
ATOM 7171 C C . GLU C 1 138 ? 20.569 80.562 91.253 1.00 22.81 134 GLU C C 1
ATOM 7172 O O . GLU C 1 138 ? 20.954 79.387 91.238 1.00 21.95 134 GLU C O 1
ATOM 7178 N N . PRO C 1 139 ? 21.386 81.586 90.924 1.00 22.67 135 PRO C N 1
ATOM 7179 C CA . PRO C 1 139 ? 22.793 81.326 90.561 1.00 20.84 135 PRO C CA 1
ATOM 7180 C C . PRO C 1 139 ? 23.571 80.856 91.790 1.00 21.45 135 PRO C C 1
ATOM 7181 O O . PRO C 1 139 ? 23.172 81.114 92.932 1.00 22.08 135 PRO C O 1
ATOM 7185 N N . PHE C 1 140 ? 24.695 80.187 91.565 1.00 20.09 136 PHE C N 1
ATOM 7186 C CA . PHE C 1 140 ? 25.466 79.662 92.674 1.00 21.16 136 PHE C CA 1
ATOM 7187 C C . PHE C 1 140 ? 25.799 80.643 93.802 1.00 21.08 136 PHE C C 1
ATOM 7188 O O . PHE C 1 140 ? 25.557 80.351 94.972 1.00 21.40 136 PHE C O 1
ATOM 7196 N N . PHE C 1 141 ? 26.349 81.800 93.445 1.00 20.33 137 PHE C N 1
ATOM 7197 C CA . PHE C 1 141 ? 26.765 82.769 94.451 1.00 22.82 137 PHE C CA 1
ATOM 7198 C C . PHE C 1 141 ? 25.616 83.249 95.339 1.00 22.71 137 PHE C C 1
ATOM 7199 O O . PHE C 1 141 ? 25.809 83.444 96.541 1.00 22.72 137 PHE C O 1
ATOM 7207 N N . ASP C 1 142 ? 24.439 83.430 94.742 1.00 24.27 138 ASP C N 1
ATOM 7208 C CA . ASP C 1 142 ? 23.240 83.832 95.492 1.00 25.97 138 ASP C CA 1
ATOM 7209 C C . ASP C 1 142 ? 22.895 82.734 96.510 1.00 25.04 138 ASP C C 1
ATOM 7210 O O . ASP C 1 142 ? 22.514 83.026 97.642 1.00 25.89 138 ASP C O 1
ATOM 7215 N N . SER C 1 143 ? 23.025 81.472 96.110 1.00 24.70 139 SER C N 1
ATOM 7216 C CA . SER C 1 143 ? 22.738 80.359 97.017 1.00 24.25 139 SER C CA 1
ATOM 7217 C C . SER C 1 143 ? 23.728 80.345 98.170 1.00 23.38 139 SER C C 1
ATOM 7218 O O . SER C 1 143 ? 23.360 80.127 99.346 1.00 22.75 139 SER C O 1
ATOM 7221 N N . LEU C 1 144 ? 24.989 80.563 97.822 1.00 23.44 140 LEU C N 1
ATOM 7222 C CA . LEU C 1 144 ? 26.062 80.588 98.801 1.00 24.18 140 LEU C CA 1
ATOM 7223 C C . LEU C 1 144 ? 25.765 81.641 99.866 1.00 23.13 140 LEU C C 1
ATOM 7224 O O . LEU C 1 144 ? 25.862 81.358 101.050 1.00 25.22 140 LEU C O 1
ATOM 7229 N N . VAL C 1 145 ? 25.412 82.850 99.438 1.00 23.12 141 VAL C N 1
ATOM 7230 C CA . VAL C 1 145 ? 25.118 83.945 100.361 1.00 27.17 141 VAL C CA 1
ATOM 7231 C C . VAL C 1 145 ? 23.869 83.673 101.219 1.00 29.56 141 VAL C C 1
ATOM 7232 O O . VAL C 1 145 ? 23.861 83.916 102.444 1.00 30.18 141 VAL C O 1
ATOM 7236 N N . LYS C 1 146 ? 22.824 83.159 100.579 1.00 31.14 142 LYS C N 1
ATOM 7237 C CA . LYS C 1 146 ? 21.573 82.871 101.274 1.00 32.21 142 LYS C CA 1
ATOM 7238 C C . LYS C 1 146 ? 21.698 81.741 102.294 1.00 31.99 142 LYS C C 1
ATOM 7239 O O . LYS C 1 146 ? 21.039 81.762 103.328 1.00 31.20 142 LYS C O 1
ATOM 7245 N N . GLN C 1 147 ? 22.567 80.772 102.028 1.00 30.20 143 GLN C N 1
ATOM 7246 C CA . GLN C 1 147 ? 22.716 79.626 102.929 1.00 27.54 143 GLN C CA 1
ATOM 7247 C C . GLN C 1 147 ? 23.841 79.698 103.931 1.00 27.95 143 GLN C C 1
ATOM 7248 O O . GLN C 1 147 ? 23.945 78.832 104.788 1.00 28.31 143 GLN C O 1
ATOM 7254 N N . THR C 1 148 ? 24.689 80.715 103.839 1.00 25.44 144 THR C N 1
ATOM 7255 C CA . THR C 1 148 ? 25.823 80.810 104.746 1.00 27.61 144 THR C CA 1
ATOM 7256 C C . THR C 1 148 ? 26.006 82.239 105.221 1.00 28.25 144 THR C C 1
ATOM 7257 O O . THR C 1 148 ? 25.233 83.130 104.864 1.00 29.26 144 THR C O 1
ATOM 7261 N N . HIS C 1 149 ? 27.040 82.464 106.019 1.00 28.81 145 HIS C N 1
ATOM 7262 C CA . HIS C 1 149 ? 27.294 83.825 106.460 1.00 31.58 145 HIS C CA 1
ATOM 7263 C C . HIS C 1 149 ? 28.356 84.493 105.595 1.00 31.30 145 HIS C C 1
ATOM 7264 O O . HIS C 1 149 ? 28.902 85.530 105.967 1.00 31.17 145 HIS C O 1
ATOM 7271 N N . VAL C 1 150 ? 28.648 83.889 104.443 1.00 29.39 146 VAL C N 1
ATOM 7272 C CA . VAL C 1 150 ? 29.635 84.451 103.527 1.00 26.77 146 VAL C CA 1
ATOM 7273 C C . VAL C 1 150 ? 29.159 85.810 103.040 1.00 26.45 146 VAL C C 1
ATOM 7274 O O . VAL C 1 150 ? 28.047 85.941 102.510 1.00 25.39 146 VAL C O 1
ATOM 7278 N N . PRO C 1 151 ? 29.985 86.856 103.225 1.00 25.57 147 PRO C N 1
ATOM 7279 C CA . PRO C 1 151 ? 29.570 88.188 102.768 1.00 26.10 147 PRO C CA 1
ATOM 7280 C C . PRO C 1 151 ? 29.330 88.175 101.268 1.00 24.72 147 PRO C C 1
ATOM 7281 O O . PRO C 1 151 ? 29.975 87.423 100.535 1.00 25.85 147 PRO C O 1
ATOM 7285 N N . ASN C 1 152 ? 28.439 89.054 100.829 1.00 24.47 148 ASN C N 1
ATOM 7286 C CA . ASN C 1 152 ? 28.049 89.166 99.445 1.00 24.48 148 ASN C CA 1
ATOM 7287 C C . ASN C 1 152 ? 29.055 89.912 98.559 1.00 25.09 148 ASN C C 1
ATOM 7288 O O . ASN C 1 152 ? 28.833 91.064 98.183 1.00 24.13 148 ASN C O 1
ATOM 7293 N N . LEU C 1 153 ? 30.171 89.249 98.268 1.00 25.25 149 LEU C N 1
ATOM 7294 C CA . LEU C 1 153 ? 31.182 89.781 97.370 1.00 24.89 149 LEU C CA 1
ATOM 7295 C C . LEU C 1 153 ? 32.334 88.820 97.239 1.00 22.69 149 LEU C C 1
ATOM 7296 O O . LEU C 1 153 ? 32.549 87.937 98.085 1.00 22.05 149 LEU C O 1
ATOM 7301 N N . PHE C 1 154 ? 33.058 88.964 96.136 1.00 19.88 150 PHE C N 1
ATOM 7302 C CA . PHE C 1 154 ? 34.209 88.126 95.900 1.00 16.74 150 PHE C CA 1
ATOM 7303 C C . PHE C 1 154 ? 35.184 88.990 95.116 1.00 17.35 150 PHE C C 1
ATOM 7304 O O . PHE C 1 154 ? 34.831 90.061 94.600 1.00 15.96 150 PHE C O 1
ATOM 7312 N N . SER C 1 155 ? 36.424 88.548 95.053 1.00 17.36 151 SER C N 1
ATOM 7313 C CA . SER C 1 155 ? 37.420 89.313 94.328 1.00 17.40 151 SER C CA 1
ATOM 7314 C C . SER C 1 155 ? 38.262 88.333 93.557 1.00 17.39 151 SER C C 1
ATOM 7315 O O . SER C 1 155 ? 38.427 87.179 93.960 1.00 17.79 151 SER C O 1
ATOM 7318 N N . LEU C 1 156 ? 38.785 88.799 92.431 1.00 17.81 152 LEU C N 1
ATOM 7319 C CA . LEU C 1 156 ? 39.555 87.938 91.571 1.00 16.76 152 LEU C CA 1
ATOM 7320 C C . LEU C 1 156 ? 40.904 88.544 91.231 1.00 16.80 152 LEU C C 1
ATOM 7321 O O . LEU C 1 156 ? 40.970 89.721 90.898 1.00 17.11 152 LEU C O 1
ATOM 7326 N N . GLN C 1 157 ? 41.958 87.739 91.329 1.00 16.81 153 GLN C N 1
ATOM 7327 C CA . GLN C 1 157 ? 43.288 88.166 90.919 1.00 19.79 153 GLN C CA 1
ATOM 7328 C C . GLN C 1 157 ? 43.710 87.123 89.878 1.00 19.79 153 GLN C C 1
ATOM 7329 O O . GLN C 1 157 ? 44.082 86.008 90.238 1.00 20.97 153 GLN C O 1
ATOM 7335 N N . LEU C 1 158 ? 43.620 87.460 88.601 1.00 19.50 154 LEU C N 1
ATOM 7336 C CA . LEU C 1 158 ? 44.042 86.526 87.568 1.00 19.13 154 LEU C CA 1
ATOM 7337 C C . LEU C 1 158 ? 45.519 86.814 87.260 1.00 21.24 154 LEU C C 1
ATOM 7338 O O . LEU C 1 158 ? 45.901 87.959 87.003 1.00 20.16 154 LEU C O 1
ATOM 7343 N N . CYS C 1 159 ? 46.354 85.780 87.287 1.00 22.53 155 CYS C N 1
ATOM 7344 C CA . CYS C 1 159 ? 47.770 85.984 87.026 1.00 23.75 155 CYS C CA 1
ATOM 7345 C C . CYS C 1 159 ? 48.290 85.407 85.726 1.00 23.90 155 CYS C C 1
ATOM 7346 O O . CYS C 1 159 ? 48.394 84.187 85.580 1.00 26.82 155 CYS C O 1
ATOM 7349 N N . GLY C 1 160 ? 48.627 86.295 84.796 1.00 22.31 156 GLY C N 1
ATOM 7350 C CA . GLY C 1 160 ? 49.189 85.890 83.518 1.00 23.67 156 GLY C CA 1
ATOM 7351 C C . GLY C 1 160 ? 50.699 85.734 83.712 1.00 22.85 156 GLY C C 1
ATOM 7352 O O . GLY C 1 160 ? 51.309 86.453 84.502 1.00 21.24 156 GLY C O 1
ATOM 7353 N N . ALA C 1 161 ? 51.310 84.802 83.002 1.00 22.60 157 ALA C N 1
ATOM 7354 C CA . ALA C 1 161 ? 52.742 84.576 83.188 1.00 23.24 157 ALA C CA 1
ATOM 7355 C C . ALA C 1 161 ? 53.622 85.548 82.419 1.00 23.77 157 ALA C C 1
ATOM 7356 O O . ALA C 1 161 ? 54.728 85.891 82.878 1.00 25.88 157 ALA C O 1
ATOM 7358 N N . GLY C 1 162 ? 53.135 86.011 81.274 1.00 23.19 158 GLY C N 1
ATOM 7359 C CA . GLY C 1 162 ? 53.928 86.918 80.454 1.00 23.55 158 GLY C CA 1
ATOM 7360 C C . GLY C 1 162 ? 54.788 86.118 79.465 1.00 23.96 158 GLY C C 1
ATOM 7361 O O . GLY C 1 162 ? 55.571 86.690 78.718 1.00 24.57 158 GLY C O 1
ATOM 7362 N N . PHE C 1 163 ? 54.637 84.793 79.466 1.00 23.44 159 PHE C N 1
ATOM 7363 C CA . PHE C 1 163 ? 55.361 83.913 78.547 1.00 24.82 159 PHE C CA 1
ATOM 7364 C C . PHE C 1 163 ? 54.558 82.628 78.421 1.00 25.39 159 PHE C C 1
ATOM 7365 O O . PHE C 1 163 ? 53.693 82.348 79.248 1.00 26.61 159 PHE C O 1
ATOM 7373 N N . PRO C 1 164 ? 54.828 81.815 77.393 1.00 27.42 160 PRO C N 1
ATOM 7374 C CA . PRO C 1 164 ? 54.057 80.565 77.252 1.00 27.78 160 PRO C CA 1
ATOM 7375 C C . PRO C 1 164 ? 54.330 79.494 78.304 1.00 29.72 160 PRO C C 1
ATOM 7376 O O . PRO C 1 164 ? 55.478 79.249 78.677 1.00 30.86 160 PRO C O 1
ATOM 7380 N N . LEU C 1 165 ? 53.269 78.859 78.789 1.00 30.14 161 LEU C N 1
ATOM 7381 C CA . LEU C 1 165 ? 53.390 77.806 79.796 1.00 32.27 161 LEU C CA 1
ATOM 7382 C C . LEU C 1 165 ? 53.174 76.439 79.169 1.00 33.55 161 LEU C C 1
ATOM 7383 O O . LEU C 1 165 ? 52.201 76.236 78.444 1.00 32.62 161 LEU C O 1
ATOM 7388 N N . ASN C 1 166 ? 54.057 75.486 79.430 1.00 35.00 162 ASN C N 1
ATOM 7389 C CA . ASN C 1 166 ? 53.801 74.180 78.850 1.00 37.69 162 ASN C CA 1
ATOM 7390 C C . ASN C 1 166 ? 52.761 73.476 79.723 1.00 38.97 162 ASN C C 1
ATOM 7391 O O . ASN C 1 166 ? 52.351 74.000 80.769 1.00 35.63 162 ASN C O 1
ATOM 7396 N N . GLN C 1 167 ? 52.340 72.296 79.284 1.00 41.07 163 GLN C N 1
ATOM 7397 C CA . GLN C 1 167 ? 51.334 71.518 79.990 1.00 42.56 163 GLN C CA 1
ATOM 7398 C C . GLN C 1 167 ? 51.600 71.316 81.487 1.00 41.49 163 GLN C C 1
ATOM 7399 O O . GLN C 1 167 ? 50.697 71.499 82.304 1.00 41.46 163 GLN C O 1
ATOM 7405 N N . SER C 1 168 ? 52.818 70.940 81.867 1.00 40.44 164 SER C N 1
ATOM 7406 C CA . SER C 1 168 ? 53.067 70.731 83.290 1.00 40.13 164 SER C CA 1
ATOM 7407 C C . SER C 1 168 ? 53.136 72.040 84.063 1.00 38.47 164 SER C C 1
ATOM 7408 O O . SER C 1 168 ? 52.774 72.085 85.237 1.00 37.72 164 SER C O 1
ATOM 7411 N N . GLU C 1 169 ? 53.577 73.113 83.409 1.00 36.89 165 GLU C N 1
ATOM 7412 C CA . GLU C 1 169 ? 53.660 74.409 84.081 1.00 35.76 165 GLU C CA 1
ATOM 7413 C C . GLU C 1 169 ? 52.267 74.982 84.338 1.00 34.21 165 GLU C C 1
ATOM 7414 O O . GLU C 1 169 ? 52.014 75.542 85.394 1.00 33.97 165 GLU C O 1
ATOM 7420 N N . VAL C 1 170 ? 51.357 74.845 83.379 1.00 33.69 166 VAL C N 1
ATOM 7421 C CA . VAL C 1 170 ? 50.012 75.373 83.571 1.00 34.19 166 VAL C CA 1
ATOM 7422 C C . VAL C 1 170 ? 49.247 74.592 84.627 1.00 34.88 166 VAL C C 1
ATOM 7423 O O . VAL C 1 170 ? 48.276 75.096 85.193 1.00 34.66 166 VAL C O 1
ATOM 7427 N N . LEU C 1 171 ? 49.672 73.354 84.865 1.00 35.70 167 LEU C N 1
ATOM 7428 C CA . LEU C 1 171 ? 49.056 72.498 85.875 1.00 38.10 167 LEU C CA 1
ATOM 7429 C C . LEU C 1 171 ? 49.784 72.714 87.196 1.00 40.21 167 LEU C C 1
ATOM 7430 O O . LEU C 1 171 ? 49.173 72.809 88.261 1.00 39.62 167 LEU C O 1
ATOM 7435 N N . ALA C 1 172 ? 51.108 72.796 87.097 1.00 43.18 168 ALA C N 1
ATOM 7436 C CA . ALA C 1 172 ? 51.978 72.974 88.252 1.00 45.12 168 ALA C CA 1
ATOM 7437 C C . ALA C 1 172 ? 52.144 74.434 88.672 1.00 45.60 168 ALA C C 1
ATOM 7438 O O . ALA C 1 172 ? 52.946 74.739 89.556 1.00 47.62 168 ALA C O 1
ATOM 7440 N N . SER C 1 173 ? 51.423 75.349 88.043 1.00 45.08 169 SER C N 1
ATOM 7441 C CA . SER C 1 173 ? 51.569 76.739 88.460 1.00 44.23 169 SER C CA 1
ATOM 7442 C C . SER C 1 173 ? 50.258 77.301 89.037 1.00 43.16 169 SER C C 1
ATOM 7443 O O . SER C 1 173 ? 49.168 76.717 88.857 1.00 38.73 169 SER C O 1
ATOM 7446 N N . VAL C 1 174 ? 50.407 78.403 89.778 1.00 40.88 170 VAL C N 1
ATOM 7447 C CA . VAL C 1 174 ? 49.298 79.094 90.412 1.00 38.57 170 VAL C CA 1
ATOM 7448 C C . VAL C 1 174 ? 48.806 80.231 89.531 1.00 35.55 170 VAL C C 1
ATOM 7449 O O . VAL C 1 174 ? 49.502 81.227 89.320 1.00 36.33 170 VAL C O 1
ATOM 7453 N N . GLY C 1 175 ? 47.587 80.068 89.036 1.00 29.99 171 GLY C N 1
ATOM 7454 C CA . GLY C 1 175 ? 47.009 81.043 88.148 1.00 27.26 171 GLY C CA 1
ATOM 7455 C C . GLY C 1 175 ? 46.334 82.245 88.764 1.00 24.90 171 GLY C C 1
ATOM 7456 O O . GLY C 1 175 ? 45.845 83.105 88.032 1.00 26.46 171 GLY C O 1
ATOM 7457 N N . GLY C 1 176 ? 46.298 82.327 90.086 1.00 22.80 172 GLY C N 1
ATOM 7458 C CA . GLY C 1 176 ? 45.658 83.467 90.703 1.00 21.18 172 GLY C CA 1
ATOM 7459 C C . GLY C 1 176 ? 44.807 83.122 91.902 1.00 19.58 172 GLY C C 1
ATOM 7460 O O . GLY C 1 176 ? 44.929 82.026 92.464 1.00 18.50 172 GLY C O 1
ATOM 7461 N N . SER C 1 177 ? 43.945 84.057 92.288 1.00 18.35 173 SER C N 1
ATOM 7462 C CA . SER C 1 177 ? 43.092 83.859 93.448 1.00 18.67 173 SER C CA 1
ATOM 7463 C C . SER C 1 177 ? 41.694 84.385 93.299 1.00 19.07 173 SER C C 1
ATOM 7464 O O . SER C 1 177 ? 41.459 85.449 92.714 1.00 16.71 173 SER C O 1
ATOM 7467 N N . MET C 1 178 ? 40.763 83.624 93.858 1.00 18.90 174 MET C N 1
ATOM 7468 C CA . MET C 1 178 ? 39.380 84.042 93.905 1.00 18.46 174 MET C CA 1
ATOM 7469 C C . MET C 1 178 ? 39.103 84.044 95.406 1.00 19.25 174 MET C C 1
ATOM 7470 O O . MET C 1 178 ? 39.030 82.975 96.036 1.00 19.82 174 MET C O 1
ATOM 7475 N N . ILE C 1 179 ? 39.011 85.233 95.990 1.00 18.14 175 ILE C N 1
ATOM 7476 C CA . ILE C 1 179 ? 38.736 85.328 97.407 1.00 17.94 175 ILE C CA 1
ATOM 7477 C C . ILE C 1 179 ? 37.230 85.418 97.541 1.00 19.46 175 ILE C C 1
ATOM 7478 O O . ILE C 1 179 ? 36.600 86.360 97.068 1.00 19.01 175 ILE C O 1
ATOM 7483 N N . ILE C 1 180 ? 36.640 84.410 98.165 1.00 21.03 176 ILE C N 1
ATOM 7484 C CA . ILE C 1 180 ? 35.200 84.394 98.316 1.00 23.68 176 ILE C CA 1
ATOM 7485 C C . ILE C 1 180 ? 34.787 84.982 99.649 1.00 24.28 176 ILE C C 1
ATOM 7486 O O . ILE C 1 180 ? 35.188 84.494 100.711 1.00 24.57 176 ILE C O 1
ATOM 7491 N N . GLY C 1 181 ? 34.032 86.076 99.587 1.00 24.44 177 GLY C N 1
ATOM 7492 C CA . GLY C 1 181 ? 33.561 86.701 100.809 1.00 25.13 177 GLY C CA 1
ATOM 7493 C C . GLY C 1 181 ? 34.408 87.846 101.325 1.00 26.92 177 GLY C C 1
ATOM 7494 O O . GLY C 1 181 ? 34.083 88.424 102.362 1.00 27.39 177 GLY C O 1
ATOM 7495 N N . GLY C 1 182 ? 35.471 88.207 100.610 1.00 26.32 178 GLY C N 1
ATOM 7496 C CA . GLY C 1 182 ? 36.306 89.288 101.090 1.00 25.90 178 GLY C CA 1
ATOM 7497 C C . GLY C 1 182 ? 37.368 89.781 100.109 1.00 27.67 178 GLY C C 1
ATOM 7498 O O . GLY C 1 182 ? 37.379 89.424 98.925 1.00 23.65 178 GLY C O 1
ATOM 7499 N N . ILE C 1 183 ? 38.268 90.595 100.647 1.00 27.73 179 ILE C N 1
ATOM 7500 C CA . ILE C 1 183 ? 39.356 91.243 99.921 1.00 29.48 179 ILE C CA 1
ATOM 7501 C C . ILE C 1 183 ? 40.698 90.961 100.617 1.00 30.48 179 ILE C C 1
ATOM 7502 O O . ILE C 1 183 ? 40.852 91.263 101.805 1.00 31.48 179 ILE C O 1
ATOM 7507 N N . ASP C 1 184 ? 41.674 90.419 99.894 1.00 29.12 180 ASP C N 1
ATOM 7508 C CA . ASP C 1 184 ? 42.970 90.129 100.506 1.00 29.62 180 ASP C CA 1
ATOM 7509 C C . ASP C 1 184 ? 44.004 91.171 100.082 1.00 31.07 180 ASP C C 1
ATOM 7510 O O . ASP C 1 184 ? 44.415 91.225 98.914 1.00 28.58 180 ASP C O 1
ATOM 7515 N N . HIS C 1 185 ? 44.441 91.985 101.044 1.00 30.76 181 HIS C N 1
ATOM 7516 C CA . HIS C 1 185 ? 45.379 93.072 100.766 1.00 32.83 181 HIS C CA 1
ATOM 7517 C C . HIS C 1 185 ? 46.720 92.696 100.166 1.00 29.72 181 HIS C C 1
ATOM 7518 O O . HIS C 1 185 ? 47.385 93.551 99.577 1.00 31.05 181 HIS C O 1
ATOM 7525 N N . SER C 1 186 ? 47.106 91.428 100.263 1.00 28.08 182 SER C N 1
ATOM 7526 C CA . SER C 1 186 ? 48.373 91.008 99.673 1.00 27.34 182 SER C CA 1
ATOM 7527 C C . SER C 1 186 ? 48.295 90.858 98.141 1.00 26.13 182 SER C C 1
ATOM 7528 O O . SER C 1 186 ? 49.325 90.707 97.481 1.00 25.80 182 SER C O 1
ATOM 7531 N N . LEU C 1 187 ? 47.091 90.928 97.571 1.00 24.13 183 LEU C N 1
ATOM 7532 C CA . LEU C 1 187 ? 46.925 90.738 96.112 1.00 23.07 183 LEU C CA 1
ATOM 7533 C C . LEU C 1 187 ? 47.005 92.009 95.265 1.00 23.28 183 LEU C C 1
ATOM 7534 O O . LEU C 1 187 ? 46.997 91.941 94.028 1.00 21.93 183 LEU C O 1
ATOM 7539 N N . TYR C 1 188 ? 47.103 93.168 95.916 1.00 22.92 184 TYR C N 1
ATOM 7540 C CA . TYR C 1 188 ? 47.190 94.418 95.174 1.00 23.56 184 TYR C CA 1
ATOM 7541 C C . TYR C 1 188 ? 48.074 95.437 95.871 1.00 24.22 184 TYR C C 1
ATOM 7542 O O . TYR C 1 188 ? 48.462 95.258 97.018 1.00 24.53 184 TYR C O 1
ATOM 7551 N N . THR C 1 189 ? 48.395 96.504 95.154 1.00 24.93 185 THR C N 1
ATOM 7552 C CA . THR C 1 189 ? 49.188 97.590 95.719 1.00 24.85 185 THR C CA 1
ATOM 7553 C C . THR C 1 189 ? 48.418 98.873 95.449 1.00 24.41 185 THR C C 1
ATOM 7554 O O . THR C 1 189 ? 47.491 98.890 94.621 1.00 23.31 185 THR C O 1
ATOM 7558 N N . GLY C 1 190 ? 48.788 99.953 96.138 1.00 23.91 186 GLY C N 1
ATOM 7559 C CA . GLY C 1 190 ? 48.095 101.208 95.914 1.00 25.30 186 GLY C CA 1
ATOM 7560 C C . GLY C 1 190 ? 46.656 101.129 96.388 1.00 25.15 186 GLY C C 1
ATOM 7561 O O . GLY C 1 190 ? 46.320 100.270 97.187 1.00 26.04 186 GLY C O 1
ATOM 7562 N N . SER C 1 191 ? 45.790 102.002 95.894 1.00 25.82 187 SER C N 1
ATOM 7563 C CA . SER C 1 191 ? 44.417 101.976 96.350 1.00 27.94 187 SER C CA 1
ATOM 7564 C C . SER C 1 191 ? 43.392 101.368 95.390 1.00 26.63 187 SER C C 1
ATOM 7565 O O . SER C 1 191 ? 43.635 101.238 94.183 1.00 25.13 187 SER C O 1
ATOM 7568 N N . LEU C 1 192 ? 42.262 100.971 95.970 1.00 23.66 188 LEU C N 1
ATOM 7569 C CA . LEU C 1 192 ? 41.138 100.404 95.240 1.00 23.64 188 LEU C CA 1
ATOM 7570 C C . LEU C 1 192 ? 40.198 101.543 94.832 1.00 22.90 188 LEU C C 1
ATOM 7571 O O . LEU C 1 192 ? 39.763 102.335 95.680 1.00 24.76 188 LEU C O 1
ATOM 7576 N N . TRP C 1 193 ? 39.888 101.625 93.545 1.00 20.66 189 TRP C N 1
ATOM 7577 C CA . TRP C 1 193 ? 38.971 102.630 93.019 1.00 20.17 189 TRP C CA 1
ATOM 7578 C C . TRP C 1 193 ? 37.732 101.898 92.522 1.00 21.54 189 TRP C C 1
ATOM 7579 O O . TRP C 1 193 ? 37.842 100.929 91.756 1.00 20.38 189 TRP C O 1
ATOM 7590 N N . TYR C 1 194 ? 36.556 102.382 92.913 1.00 20.67 190 TYR C N 1
ATOM 7591 C CA . TYR C 1 194 ? 35.318 101.733 92.512 1.00 20.82 190 TYR C CA 1
ATOM 7592 C C . TYR C 1 194 ? 34.483 102.418 91.458 1.00 21.94 190 TYR C C 1
ATOM 7593 O O . TYR C 1 194 ? 34.380 103.637 91.434 1.00 21.34 190 TYR C O 1
ATOM 7602 N N . THR C 1 195 ? 33.882 101.607 90.588 1.00 20.95 191 THR C N 1
ATOM 7603 C CA . THR C 1 195 ? 32.979 102.096 89.556 1.00 21.03 191 THR C CA 1
ATOM 7604 C C . THR C 1 195 ? 31.618 101.434 89.849 1.00 22.43 191 THR C C 1
ATOM 7605 O O . THR C 1 195 ? 31.565 100.289 90.265 1.00 22.42 191 THR C O 1
ATOM 7609 N N . PRO C 1 196 ? 30.506 102.147 89.630 1.00 24.09 192 PRO C N 1
ATOM 7610 C CA . PRO C 1 196 ? 29.165 101.592 89.894 1.00 24.00 192 PRO C CA 1
ATOM 7611 C C . PRO C 1 196 ? 28.787 100.421 89.010 1.00 25.46 192 PRO C C 1
ATOM 7612 O O . PRO C 1 196 ? 29.198 100.376 87.851 1.00 24.35 192 PRO C O 1
ATOM 7616 N N . ILE C 1 197 ? 28.020 99.462 89.539 1.00 23.90 193 ILE C N 1
ATOM 7617 C CA . ILE C 1 197 ? 27.531 98.407 88.664 1.00 23.62 193 ILE C CA 1
ATOM 7618 C C . ILE C 1 197 ? 26.251 99.095 88.153 1.00 24.40 193 ILE C C 1
ATOM 7619 O O . ILE C 1 197 ? 25.387 99.470 88.938 1.00 25.01 193 ILE C O 1
ATOM 7624 N N . ARG C 1 198 ? 26.151 99.288 86.846 1.00 23.78 194 ARG C N 1
ATOM 7625 C CA . ARG C 1 198 ? 25.020 99.995 86.273 1.00 26.06 194 ARG C CA 1
ATOM 7626 C C . ARG C 1 198 ? 23.691 99.251 86.403 1.00 27.38 194 ARG C C 1
ATOM 7627 O O . ARG C 1 198 ? 22.670 99.866 86.695 1.00 27.45 194 ARG C O 1
ATOM 7635 N N . ARG C 1 199 ? 23.719 97.944 86.150 1.00 26.50 195 ARG C N 1
ATOM 7636 C CA . ARG C 1 199 ? 22.545 97.095 86.247 1.00 27.10 195 ARG C CA 1
ATOM 7637 C C . ARG C 1 199 ? 23.028 95.722 86.709 1.00 27.22 195 ARG C C 1
ATOM 7638 O O . ARG C 1 199 ? 24.110 95.278 86.319 1.00 26.51 195 ARG C O 1
ATOM 7646 N N . GLU C 1 200 ? 22.249 95.057 87.556 1.00 27.16 196 GLU C N 1
ATOM 7647 C CA . GLU C 1 200 ? 22.639 93.735 88.027 1.00 28.24 196 GLU C CA 1
ATOM 7648 C C . GLU C 1 200 ? 22.161 92.641 87.080 1.00 27.40 196 GLU C C 1
ATOM 7649 O O . GLU C 1 200 ? 21.111 92.033 87.277 1.00 28.49 196 GLU C O 1
ATOM 7655 N N . TRP C 1 201 ? 22.919 92.426 86.013 1.00 25.50 197 TRP C N 1
ATOM 7656 C CA . TRP C 1 201 ? 22.597 91.367 85.074 1.00 24.67 197 TRP C CA 1
ATOM 7657 C C . TRP C 1 201 ? 23.988 90.823 84.744 1.00 24.20 197 TRP C C 1
ATOM 7658 O O . TRP C 1 201 ? 24.390 89.808 85.309 1.00 24.54 197 TRP C O 1
ATOM 7669 N N . TYR C 1 202 ? 24.726 91.491 83.872 1.00 23.29 198 TYR C N 1
ATOM 7670 C CA . TYR C 1 202 ? 26.124 91.130 83.658 1.00 22.29 198 TYR C CA 1
ATOM 7671 C C . TYR C 1 202 ? 26.700 92.107 84.679 1.00 22.20 198 TYR C C 1
ATOM 7672 O O . TYR C 1 202 ? 25.938 92.873 85.296 1.00 20.33 198 TYR C O 1
ATOM 7681 N N . TYR C 1 203 ? 28.016 92.081 84.886 1.00 21.21 199 TYR C N 1
ATOM 7682 C CA . TYR C 1 203 ? 28.629 93.080 85.757 1.00 21.23 199 TYR C CA 1
ATOM 7683 C C . TYR C 1 203 ? 28.899 94.218 84.758 1.00 22.43 199 TYR C C 1
ATOM 7684 O O . TYR C 1 203 ? 29.961 94.295 84.123 1.00 20.99 199 TYR C O 1
ATOM 7693 N N . GLU C 1 204 ? 27.881 95.054 84.583 1.00 22.20 200 GLU C N 1
ATOM 7694 C CA . GLU C 1 204 ? 27.912 96.150 83.637 1.00 22.11 200 GLU C CA 1
ATOM 7695 C C . GLU C 1 204 ? 28.468 97.408 84.252 1.00 21.94 200 GLU C C 1
ATOM 7696 O O . GLU C 1 204 ? 28.112 97.774 85.379 1.00 21.37 200 GLU C O 1
ATO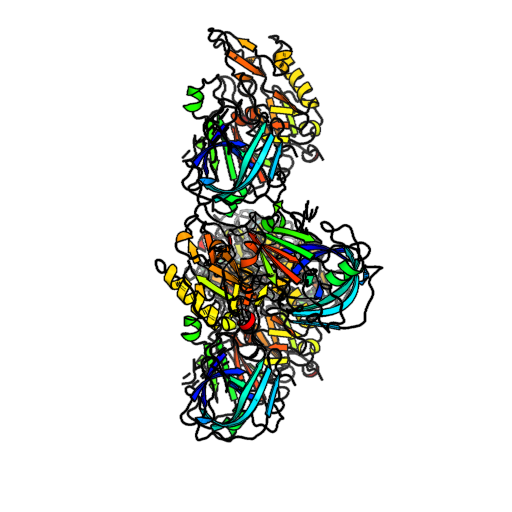M 7702 N N . VAL C 1 205 ? 29.360 98.052 83.506 1.00 21.19 201 VAL C N 1
ATOM 7703 C CA . VAL C 1 205 ? 29.981 99.294 83.942 1.00 21.24 201 VAL C CA 1
ATOM 7704 C C . VAL C 1 205 ? 29.901 100.319 82.821 1.00 21.61 201 VAL C C 1
ATOM 7705 O O . VAL C 1 205 ? 29.433 100.016 81.721 1.00 23.15 201 VAL C O 1
ATOM 7709 N N . ILE C 1 206 ? 30.363 101.532 83.100 1.00 21.50 202 ILE C N 1
ATOM 7710 C CA . ILE C 1 206 ? 30.357 102.589 82.092 1.00 21.80 202 ILE C CA 1
ATOM 7711 C C . ILE C 1 206 ? 31.758 103.185 81.880 1.00 20.11 202 ILE C C 1
ATOM 7712 O O . ILE C 1 206 ? 32.383 103.656 82.818 1.00 19.60 202 ILE C O 1
ATOM 7717 N N . ILE C 1 207 ? 32.223 103.152 80.634 1.00 20.26 203 ILE C N 1
ATOM 7718 C CA . ILE C 1 207 ? 33.521 103.697 80.262 1.00 18.92 203 ILE C CA 1
ATOM 7719 C C . ILE C 1 207 ? 33.263 105.118 79.765 1.00 19.65 203 ILE C C 1
ATOM 7720 O O . ILE C 1 207 ? 32.383 105.316 78.922 1.00 18.81 203 ILE C O 1
ATOM 7725 N N . VAL C 1 208 ? 34.016 106.092 80.280 1.00 18.32 204 VAL C N 1
ATOM 7726 C CA . VAL C 1 208 ? 33.802 107.488 79.894 1.00 20.57 204 VAL C CA 1
ATOM 7727 C C . VAL C 1 208 ? 34.866 108.129 79.024 1.00 20.92 204 VAL C C 1
ATOM 7728 O O . VAL C 1 208 ? 34.663 109.228 78.520 1.00 21.58 204 VAL C O 1
ATOM 7732 N N . ARG C 1 209 ? 35.990 107.441 78.829 1.00 19.62 205 ARG C N 1
ATOM 7733 C CA . ARG C 1 209 ? 37.072 107.977 78.011 1.00 18.70 205 ARG C CA 1
ATOM 7734 C C . ARG C 1 209 ? 38.070 106.865 77.762 1.00 19.33 205 ARG C C 1
ATOM 7735 O O . ARG C 1 209 ? 38.245 105.972 78.591 1.00 19.85 205 ARG C O 1
ATOM 7743 N N . VAL C 1 210 ? 38.701 106.911 76.600 1.00 18.83 206 VAL C N 1
ATOM 7744 C CA . VAL C 1 210 ? 39.697 105.925 76.235 1.00 19.90 206 VAL C CA 1
ATOM 7745 C C . VAL C 1 210 ? 40.897 106.672 75.641 1.00 18.11 206 VAL C C 1
ATOM 7746 O O . VAL C 1 210 ? 40.714 107.544 74.790 1.00 18.57 206 VAL C O 1
ATOM 7750 N N . GLU C 1 211 ? 42.104 106.347 76.106 1.00 16.72 207 GLU C N 1
ATOM 7751 C CA . GLU C 1 211 ? 43.326 106.963 75.584 1.00 16.67 207 GLU C CA 1
ATOM 7752 C C . GLU C 1 211 ? 44.317 105.895 75.145 1.00 14.86 207 GLU C C 1
ATOM 7753 O O . GLU C 1 211 ? 44.352 104.804 75.707 1.00 14.05 207 GLU C O 1
ATOM 7759 N N . ILE C 1 212 ? 45.160 106.249 74.185 1.00 15.98 208 ILE C N 1
ATOM 7760 C CA . ILE C 1 212 ? 46.217 105.370 73.679 1.00 16.26 208 ILE C CA 1
ATOM 7761 C C . ILE C 1 212 ? 47.472 106.238 73.882 1.00 17.58 208 ILE C C 1
ATOM 7762 O O . ILE C 1 212 ? 47.631 107.248 73.207 1.00 15.92 208 ILE C O 1
ATOM 7767 N N . ASN C 1 213 ? 48.328 105.857 74.835 1.00 16.10 209 ASN C N 1
ATOM 7768 C CA . ASN C 1 213 ? 49.523 106.627 75.189 1.00 14.69 209 ASN C CA 1
ATOM 7769 C C . ASN C 1 213 ? 49.077 108.058 75.492 1.00 15.49 209 ASN C C 1
ATOM 7770 O O . ASN C 1 213 ? 49.674 109.027 75.002 1.00 15.98 209 ASN C O 1
ATOM 7775 N N . GLY C 1 214 ? 48.031 108.189 76.316 1.00 15.02 210 GLY C N 1
ATOM 7776 C CA . GLY C 1 214 ? 47.527 109.501 76.693 1.00 15.24 210 GLY C CA 1
ATOM 7777 C C . GLY C 1 214 ? 46.741 110.257 75.608 1.00 16.82 210 GLY C C 1
ATOM 7778 O O . GLY C 1 214 ? 46.141 111.285 75.892 1.00 16.52 210 GLY C O 1
ATOM 7779 N N . GLN C 1 215 ? 46.739 109.767 74.370 1.00 16.34 211 GLN C N 1
ATOM 7780 C CA . GLN C 1 215 ? 45.992 110.447 73.315 1.00 16.18 211 GLN C CA 1
ATOM 7781 C C . GLN C 1 215 ? 44.544 109.959 73.261 1.00 16.40 211 GLN C C 1
ATOM 7782 O O . GLN C 1 215 ? 44.264 108.765 73.075 1.00 15.51 211 GLN C O 1
ATOM 7788 N N . ASP C 1 216 ? 43.634 110.912 73.458 1.00 18.55 212 ASP C N 1
ATOM 7789 C CA . ASP C 1 216 ? 42.192 110.681 73.501 1.00 18.93 212 ASP C CA 1
ATOM 7790 C C . ASP C 1 216 ? 41.666 110.123 72.176 1.00 19.60 212 ASP C C 1
ATOM 7791 O O . ASP C 1 216 ? 41.945 110.667 71.110 1.00 16.98 212 ASP C O 1
ATOM 7796 N N . LEU C 1 217 ? 40.935 109.015 72.245 1.00 18.82 213 LEU C N 1
ATOM 7797 C CA . LEU C 1 217 ? 40.362 108.422 71.040 1.00 22.80 213 LEU C CA 1
ATOM 7798 C C . LEU C 1 217 ? 39.304 109.406 70.532 1.00 24.60 213 LEU C C 1
ATOM 7799 O O . LEU C 1 217 ? 38.929 109.382 69.365 1.00 24.29 213 LEU C O 1
ATOM 7804 N N . LYS C 1 218 ? 38.818 110.259 71.435 1.00 26.11 214 LYS C N 1
ATOM 7805 C CA . LYS C 1 218 ? 37.849 111.311 71.107 1.00 29.48 214 LYS C CA 1
ATOM 7806 C C . LYS C 1 218 ? 36.554 110.885 70.413 1.00 30.42 214 LYS C C 1
ATOM 7807 O O . LYS C 1 218 ? 36.131 111.497 69.432 1.00 30.54 214 LYS C O 1
ATOM 7813 N N . MET C 1 219 ? 35.934 109.830 70.910 1.00 30.97 215 MET C N 1
ATOM 7814 C CA . MET C 1 219 ? 34.681 109.375 70.339 1.00 30.53 215 MET C CA 1
ATOM 7815 C C . MET C 1 219 ? 33.571 109.777 71.294 1.00 31.10 215 MET C C 1
ATOM 7816 O O . MET C 1 219 ? 33.852 110.113 72.440 1.00 31.33 215 MET C O 1
ATOM 7821 N N . ASP C 1 220 ? 32.324 109.785 70.817 1.00 30.84 216 ASP C N 1
ATOM 7822 C CA . ASP C 1 220 ? 31.168 110.061 71.670 1.00 31.04 216 ASP C CA 1
ATOM 7823 C C . ASP C 1 220 ? 31.262 108.930 72.700 1.00 29.69 216 ASP C C 1
ATOM 7824 O O . ASP C 1 220 ? 31.340 107.768 72.317 1.00 28.20 216 ASP C O 1
ATOM 7829 N N . CYS C 1 221 ? 31.246 109.248 73.989 1.00 30.21 217 CYS C N 1
ATOM 7830 C CA . CYS C 1 221 ? 31.395 108.199 74.989 1.00 32.12 217 CYS C CA 1
ATOM 7831 C C . CYS C 1 221 ? 30.342 107.070 74.947 1.00 32.04 217 CYS C C 1
ATOM 7832 O O . CYS C 1 221 ? 30.576 105.975 75.466 1.00 30.29 217 CYS C O 1
ATOM 7835 N N . LYS C 1 222 ? 29.201 107.315 74.305 1.00 30.80 218 LYS C N 1
ATOM 7836 C CA . LYS C 1 222 ? 28.182 106.270 74.176 1.00 30.03 218 LYS C CA 1
ATOM 7837 C C . LYS C 1 222 ? 28.744 105.116 73.348 1.00 27.82 218 LYS C C 1
ATOM 7838 O O . LYS C 1 222 ? 28.387 103.959 73.560 1.00 27.80 218 LYS C O 1
ATOM 7844 N N . GLU C 1 223 ? 29.608 105.438 72.388 1.00 26.14 219 GLU C N 1
ATOM 7845 C CA . GLU C 1 223 ? 30.200 104.423 71.526 1.00 24.11 219 GLU C CA 1
ATOM 7846 C C . GLU C 1 223 ? 31.008 103.396 72.320 1.00 23.09 219 GLU C C 1
ATOM 7847 O O . GLU C 1 223 ? 31.066 102.220 71.932 1.00 22.81 219 GLU C O 1
ATOM 7853 N N . TYR C 1 224 ? 31.640 103.841 73.410 1.00 20.28 220 TYR C N 1
ATOM 7854 C CA . TYR C 1 224 ? 32.472 102.951 74.245 1.00 21.63 220 TYR C CA 1
ATOM 7855 C C . TYR C 1 224 ? 31.631 101.896 74.980 1.00 23.15 220 TYR C C 1
ATOM 7856 O O . TYR C 1 224 ? 32.145 100.843 75.401 1.00 22.60 220 TYR C O 1
ATOM 7865 N N . ASN C 1 225 ? 30.350 102.199 75.156 1.00 23.54 221 ASN C N 1
ATOM 7866 C CA . ASN C 1 225 ? 29.433 101.301 75.865 1.00 24.28 221 ASN C CA 1
ATOM 7867 C C . ASN C 1 225 ? 28.287 100.930 74.949 1.00 26.17 221 ASN C C 1
ATOM 7868 O O . ASN C 1 225 ? 27.186 100.593 75.425 1.00 25.01 221 ASN C O 1
ATOM 7873 N N . TYR C 1 226 ? 28.551 100.998 73.645 1.00 28.39 222 TYR C N 1
ATOM 7874 C CA . TYR C 1 226 ? 27.530 100.722 72.671 1.00 29.58 222 TYR C CA 1
ATOM 7875 C C . TYR C 1 226 ? 27.155 99.290 72.754 1.00 32.97 222 TYR C C 1
ATOM 7876 O O . TYR C 1 226 ? 27.871 98.374 72.314 1.00 31.47 222 TYR C O 1
ATOM 7885 N N . ASP C 1 227 ? 25.962 99.182 73.333 1.00 35.47 223 ASP C N 1
ATOM 7886 C CA . ASP C 1 227 ? 25.245 97.999 73.651 1.00 32.91 223 ASP C CA 1
ATOM 7887 C C . ASP C 1 227 ? 25.422 97.968 75.158 1.00 30.35 223 ASP C C 1
ATOM 7888 O O . ASP C 1 227 ? 24.496 98.262 75.913 1.00 28.33 223 ASP C O 1
ATOM 7893 N N . LYS C 1 228 ? 26.644 97.659 75.585 1.00 25.80 224 LYS C N 1
ATOM 7894 C CA . LYS C 1 228 ? 26.955 97.584 77.005 1.00 23.55 224 LYS C CA 1
ATOM 7895 C C . LYS C 1 228 ? 28.457 97.355 77.172 1.00 22.49 224 LYS C C 1
ATOM 7896 O O . LYS C 1 228 ? 29.162 97.058 76.199 1.00 22.44 224 LYS C O 1
ATOM 7902 N N . SER C 1 229 ? 28.939 97.510 78.400 1.00 20.96 225 SER C N 1
ATOM 7903 C CA . SER C 1 229 ? 30.343 97.239 78.710 1.00 20.19 225 SER C CA 1
ATOM 7904 C C . SER C 1 229 ? 30.299 96.349 79.940 1.00 20.82 225 SER C C 1
ATOM 7905 O O . SER C 1 229 ? 29.655 96.700 80.927 1.00 21.14 225 SER C O 1
ATOM 7908 N N . ILE C 1 230 ? 30.975 95.204 79.897 1.00 19.61 226 ILE C N 1
ATOM 7909 C CA . ILE C 1 230 ? 30.956 94.308 81.047 1.00 19.06 226 ILE C CA 1
ATOM 7910 C C . ILE C 1 230 ? 32.359 93.810 81.406 1.00 20.27 226 ILE C C 1
ATOM 7911 O O . ILE C 1 230 ? 33.296 93.911 80.602 1.00 17.82 226 ILE C O 1
ATOM 7916 N N . VAL C 1 231 ? 32.493 93.307 82.628 1.00 18.26 227 VAL C N 1
ATOM 7917 C CA . VAL C 1 231 ? 33.739 92.715 83.081 1.00 19.15 227 VAL C CA 1
ATOM 7918 C C . VAL C 1 231 ? 33.468 91.205 82.995 1.00 20.84 227 VAL C C 1
ATOM 7919 O O . VAL C 1 231 ? 32.501 90.698 83.590 1.00 21.73 227 VAL C O 1
ATOM 7923 N N . ASP C 1 232 ? 34.308 90.494 82.247 1.00 19.83 228 ASP C N 1
ATOM 7924 C CA . ASP C 1 232 ? 34.122 89.065 82.047 1.00 19.78 228 ASP C CA 1
ATOM 7925 C C . ASP C 1 232 ? 35.400 88.239 82.114 1.00 19.27 228 ASP C C 1
ATOM 7926 O O . ASP C 1 232 ? 36.183 88.226 81.166 1.00 18.58 228 ASP C O 1
ATOM 7931 N N . SER C 1 233 ? 35.589 87.539 83.224 1.00 18.46 229 SER C N 1
ATOM 7932 C CA . SER C 1 233 ? 36.772 86.706 83.423 1.00 19.57 229 SER C CA 1
ATOM 7933 C C . SER C 1 233 ? 36.787 85.497 82.468 1.00 19.97 229 SER C C 1
ATOM 7934 O O . SER C 1 233 ? 37.823 84.873 82.263 1.00 20.78 229 SER C O 1
ATOM 7937 N N . GLY C 1 234 ? 35.625 85.168 81.906 1.00 19.00 230 GLY C N 1
ATOM 7938 C CA . GLY C 1 234 ? 35.522 84.043 80.993 1.00 17.38 230 GLY C CA 1
ATOM 7939 C C . GLY C 1 234 ? 35.761 84.425 79.532 1.00 17.97 230 GLY C C 1
ATOM 7940 O O . GLY C 1 234 ? 35.505 83.626 78.621 1.00 17.74 230 GLY C O 1
ATOM 7941 N N . THR C 1 235 ? 36.227 85.647 79.305 1.00 17.19 231 THR C N 1
ATOM 7942 C CA . THR C 1 235 ? 36.533 86.103 77.954 1.00 17.60 231 THR C CA 1
ATOM 7943 C C . THR C 1 235 ? 38.031 86.406 77.940 1.00 17.57 231 THR C C 1
ATOM 7944 O O . THR C 1 235 ? 38.517 87.127 78.814 1.00 16.64 231 THR C O 1
ATOM 7948 N N . THR C 1 236 ? 38.751 85.896 76.945 1.00 16.51 232 THR C N 1
ATOM 7949 C CA . THR C 1 236 ? 40.189 86.116 76.877 1.00 17.52 232 THR C CA 1
ATOM 7950 C C . THR C 1 236 ? 40.609 87.563 76.637 1.00 19.12 232 THR C C 1
ATOM 7951 O O . THR C 1 236 ? 41.395 88.134 77.406 1.00 17.92 232 THR C O 1
ATOM 7955 N N . ASN C 1 237 ? 40.083 88.134 75.554 1.00 17.02 233 ASN C N 1
ATOM 7956 C CA . ASN C 1 237 ? 40.438 89.474 75.096 1.00 17.70 233 ASN C CA 1
ATOM 7957 C C . ASN C 1 237 ? 39.731 90.681 75.679 1.00 18.39 233 ASN C C 1
ATOM 7958 O O . ASN C 1 237 ? 38.754 90.575 76.426 1.00 16.94 233 ASN C O 1
ATOM 7963 N N . LEU C 1 238 ? 40.268 91.850 75.310 1.00 17.95 234 LEU C N 1
ATOM 7964 C CA . LEU C 1 238 ? 39.637 93.130 75.607 1.00 16.60 234 LEU C CA 1
ATOM 7965 C C . LEU C 1 238 ? 38.828 93.177 74.282 1.00 17.46 234 LEU C C 1
ATOM 7966 O O . LEU C 1 238 ? 39.429 93.172 73.194 1.00 16.84 234 LEU C O 1
ATOM 7971 N N . ARG C 1 239 ? 37.503 93.188 74.352 1.00 15.99 235 ARG C N 1
ATOM 7972 C CA . ARG C 1 239 ? 36.726 93.267 73.124 1.00 16.77 235 ARG C CA 1
ATOM 7973 C C . ARG C 1 239 ? 36.050 94.616 73.077 1.00 16.35 235 ARG C C 1
ATOM 7974 O O . ARG C 1 239 ? 35.495 95.112 74.074 1.00 17.21 235 ARG C O 1
ATOM 7982 N N . LEU C 1 240 ? 36.081 95.218 71.906 1.00 17.68 236 LEU C N 1
ATOM 7983 C CA . LEU C 1 240 ? 35.522 96.549 71.740 1.00 18.34 236 LEU C CA 1
ATOM 7984 C C . LEU C 1 240 ? 34.516 96.661 70.608 1.00 18.70 236 LEU C C 1
ATOM 7985 O O . LEU C 1 240 ? 34.656 96.010 69.574 1.00 18.56 236 LEU C O 1
ATOM 7990 N N . PRO C 1 241 ? 33.495 97.510 70.786 1.00 19.32 237 PRO C N 1
ATOM 7991 C CA . PRO C 1 241 ? 32.496 97.682 69.723 1.00 21.66 237 PRO C CA 1
ATOM 7992 C C . PRO C 1 241 ? 33.238 98.038 68.424 1.00 22.37 237 PRO C C 1
ATOM 7993 O O . PRO C 1 241 ? 34.266 98.701 68.456 1.00 21.96 237 PRO C O 1
ATOM 7997 N N . LYS C 1 242 ? 32.709 97.606 67.284 1.00 24.89 238 LYS C N 1
ATOM 7998 C CA . LYS C 1 242 ? 33.321 97.874 65.976 1.00 26.42 238 LYS C CA 1
ATOM 7999 C C . LYS C 1 242 ? 33.977 99.256 65.764 1.00 25.97 238 LYS C C 1
ATOM 8000 O O . LYS C 1 242 ? 35.174 99.340 65.450 1.00 25.71 238 LYS C O 1
ATOM 8006 N N . LYS C 1 243 ? 33.208 100.334 65.903 1.00 26.43 239 LYS C N 1
ATOM 8007 C CA . LYS C 1 243 ? 33.757 101.690 65.708 1.00 27.38 239 LYS C CA 1
ATOM 8008 C C . LYS C 1 243 ? 34.974 101.984 66.606 1.00 24.71 239 LYS C C 1
ATOM 8009 O O . LYS C 1 243 ? 35.973 102.541 66.154 1.00 23.95 239 LYS C O 1
ATOM 8015 N N . VAL C 1 244 ? 34.855 101.634 67.882 1.00 23.10 240 VAL C N 1
ATOM 8016 C CA . VAL C 1 244 ? 35.918 101.884 68.856 1.00 20.85 240 VAL C CA 1
ATOM 8017 C C . VAL C 1 244 ? 37.137 101.048 68.505 1.00 21.01 240 VAL C C 1
ATOM 8018 O O . VAL C 1 244 ? 38.266 101.548 68.540 1.00 20.41 240 VAL C O 1
ATOM 8022 N N . PHE C 1 245 ? 36.910 99.785 68.145 1.00 19.96 241 PHE C N 1
ATOM 8023 C CA . PHE C 1 245 ? 37.992 98.891 67.780 1.00 19.81 241 PHE C CA 1
ATOM 8024 C C . PHE C 1 245 ? 38.774 99.451 66.589 1.00 21.14 241 PHE C C 1
ATOM 8025 O O . PHE C 1 245 ? 40.004 99.456 66.602 1.00 18.55 241 PHE C O 1
ATOM 8033 N N . GLU C 1 246 ? 38.072 99.928 65.562 1.00 21.35 242 GLU C N 1
ATOM 8034 C CA . GLU C 1 246 ? 38.777 100.451 64.395 1.00 22.80 242 GLU C CA 1
ATOM 8035 C C . GLU C 1 246 ? 39.621 101.663 64.781 1.00 21.30 242 GLU C C 1
ATOM 8036 O O . GLU C 1 246 ? 40.773 101.763 64.366 1.00 20.20 242 GLU C O 1
ATOM 8042 N N . ALA C 1 247 ? 39.058 102.561 65.584 1.00 19.37 243 ALA C N 1
ATOM 8043 C CA . ALA C 1 247 ? 39.799 103.742 66.006 1.00 20.24 243 ALA C CA 1
ATOM 8044 C C . ALA C 1 247 ? 40.967 103.357 66.922 1.00 20.45 243 ALA C C 1
ATOM 8045 O O . ALA C 1 247 ? 42.068 103.923 66.803 1.00 19.92 243 ALA C O 1
ATOM 8047 N N . ALA C 1 248 ? 40.736 102.400 67.821 1.00 19.26 244 ALA C N 1
ATOM 8048 C CA . ALA C 1 248 ? 41.787 101.964 68.741 1.00 20.47 244 ALA C CA 1
ATOM 8049 C C . ALA C 1 248 ? 42.965 101.353 67.953 1.00 20.61 244 ALA C C 1
ATOM 8050 O O . ALA C 1 248 ? 44.136 101.716 68.182 1.00 19.57 244 ALA C O 1
ATOM 8052 N N . VAL C 1 249 ? 42.673 100.457 67.008 1.00 18.83 245 VAL C N 1
ATOM 8053 C CA . VAL C 1 249 ? 43.748 99.842 66.228 1.00 19.13 245 VAL C CA 1
ATOM 8054 C C . VAL C 1 249 ? 44.511 100.842 65.368 1.00 20.04 245 VAL C C 1
ATOM 8055 O O . VAL C 1 249 ? 45.741 100.718 65.186 1.00 19.20 245 VAL C O 1
ATOM 8059 N N . LYS C 1 250 ? 43.793 101.816 64.811 1.00 18.61 246 LYS C N 1
ATOM 8060 C CA . LYS C 1 250 ? 44.445 102.836 64.003 1.00 20.62 246 LYS C CA 1
ATOM 8061 C C . LYS C 1 250 ? 45.457 103.577 64.886 1.00 19.70 246 LYS C C 1
ATOM 8062 O O . LYS C 1 250 ? 46.595 103.823 64.505 1.00 19.69 246 LYS C O 1
ATOM 8068 N N . SER C 1 251 ? 45.028 103.936 66.079 1.00 18.97 247 SER C N 1
ATOM 8069 C CA . SER C 1 251 ? 45.924 104.636 66.987 1.00 19.21 247 SER C CA 1
ATOM 8070 C C . SER C 1 251 ? 47.100 103.768 67.499 1.00 18.23 247 SER C C 1
ATOM 8071 O O . SER C 1 251 ? 48.227 104.249 67.638 1.00 18.61 247 SER C O 1
ATOM 8074 N N . ILE C 1 252 ? 46.848 102.499 67.784 1.00 16.67 248 ILE C N 1
ATOM 8075 C CA . ILE C 1 252 ? 47.899 101.620 68.272 1.00 18.28 248 ILE C CA 1
ATOM 8076 C C . ILE C 1 252 ? 48.912 101.371 67.151 1.00 18.72 248 ILE C C 1
ATOM 8077 O O . ILE C 1 252 ? 50.112 101.321 67.408 1.00 17.39 248 ILE C O 1
ATOM 8082 N N . LYS C 1 253 ? 48.433 101.249 65.907 1.00 17.32 249 LYS C N 1
ATOM 8083 C CA . LYS C 1 253 ? 49.326 101.054 64.754 1.00 18.97 249 LYS C CA 1
ATOM 8084 C C . LYS C 1 253 ? 50.231 102.275 64.599 1.00 18.48 249 LYS C C 1
ATOM 8085 O O . LYS C 1 253 ? 51.443 102.148 64.384 1.00 21.29 249 LYS C O 1
ATOM 8091 N N . ALA C 1 254 ? 49.633 103.452 64.692 1.00 19.21 250 ALA C N 1
ATOM 8092 C CA . ALA C 1 254 ? 50.366 104.701 64.548 1.00 20.47 250 ALA C CA 1
ATOM 8093 C C . ALA C 1 254 ? 51.463 104.817 65.618 1.00 19.85 250 ALA C C 1
ATOM 8094 O O . ALA C 1 254 ? 52.586 105.230 65.319 1.00 20.05 250 ALA C O 1
ATOM 8096 N N . ALA C 1 255 ? 51.136 104.454 66.855 1.00 19.52 251 ALA C N 1
ATOM 8097 C CA . ALA C 1 255 ? 52.117 104.498 67.953 1.00 19.00 251 ALA C CA 1
ATOM 8098 C C . ALA C 1 255 ? 53.234 103.469 67.777 1.00 19.47 251 ALA C C 1
ATOM 8099 O O . ALA C 1 255 ? 54.349 103.666 68.238 1.00 20.95 251 ALA C O 1
ATOM 8101 N N . SER C 1 256 ? 52.951 102.368 67.103 1.00 18.67 252 SER C N 1
ATOM 8102 C CA . SER C 1 256 ? 53.968 101.346 66.963 1.00 21.49 252 SER C CA 1
ATOM 8103 C C . SER C 1 256 ? 54.539 101.228 65.558 1.00 21.59 252 SER C C 1
ATOM 8104 O O . SER C 1 256 ? 55.156 100.220 65.222 1.00 20.75 252 SER C O 1
ATOM 8107 N N . SER C 1 257 ? 54.377 102.274 64.760 1.00 24.18 253 SER C N 1
ATOM 8108 C CA . SER C 1 257 ? 54.832 102.223 63.371 1.00 25.80 253 SER C CA 1
ATOM 8109 C C . SER C 1 257 ? 56.316 102.093 63.063 1.00 26.71 253 SER C C 1
ATOM 8110 O O . SER C 1 257 ? 56.668 101.980 61.882 1.00 26.82 253 SER C O 1
ATOM 8113 N N . THR C 1 258 ? 57.199 102.117 64.067 1.00 26.96 254 THR C N 1
ATOM 8114 C CA . THR C 1 258 ? 58.615 101.927 63.748 1.00 27.02 254 THR C CA 1
ATOM 8115 C C . THR C 1 258 ? 58.831 100.476 63.332 1.00 27.95 254 THR C C 1
ATOM 8116 O O . THR C 1 258 ? 59.899 100.109 62.844 1.00 26.44 254 THR C O 1
ATOM 8120 N N . GLU C 1 259 ? 57.811 99.647 63.549 1.00 26.83 255 GLU C N 1
ATOM 8121 C CA . GLU C 1 259 ? 57.845 98.248 63.138 1.00 30.35 255 GLU C CA 1
ATOM 8122 C C . GLU C 1 259 ? 56.494 98.000 62.477 1.00 30.59 255 GLU C C 1
ATOM 8123 O O . GLU C 1 259 ? 55.462 98.444 62.984 1.00 31.80 255 GLU C O 1
ATOM 8129 N N . LYS C 1 260 ? 56.488 97.343 61.326 1.00 31.75 256 LYS C N 1
ATOM 8130 C CA . LYS C 1 260 ? 55.223 97.101 60.631 1.00 32.38 256 LYS C CA 1
ATOM 8131 C C . LYS C 1 260 ? 54.765 95.654 60.817 1.00 31.22 256 LYS C C 1
ATOM 8132 O O . LYS C 1 260 ? 55.576 94.729 60.809 1.00 29.60 256 LYS C O 1
ATOM 8138 N N . PHE C 1 261 ? 53.469 95.472 61.026 1.00 29.98 257 PHE C N 1
ATOM 8139 C CA . PHE C 1 261 ? 52.930 94.139 61.244 1.00 30.83 257 PHE C CA 1
ATOM 8140 C C . PHE C 1 261 ? 51.819 93.825 60.261 1.00 31.72 257 PHE C C 1
ATOM 8141 O O . PHE C 1 261 ? 51.029 94.700 59.901 1.00 30.92 257 PHE C O 1
ATOM 8149 N N . PRO C 1 262 ? 51.739 92.558 59.817 1.00 32.31 258 PRO C N 1
ATOM 8150 C CA . PRO C 1 262 ? 50.681 92.182 58.868 1.00 32.67 258 PRO C CA 1
ATOM 8151 C C . PRO C 1 262 ? 49.273 92.476 59.400 1.00 32.02 258 PRO C C 1
ATOM 8152 O O . PRO C 1 262 ? 49.048 92.494 60.616 1.00 31.05 258 PRO C O 1
ATOM 8156 N N . ASP C 1 263 ? 48.343 92.729 58.481 1.00 31.32 259 ASP C N 1
ATOM 8157 C CA . ASP C 1 263 ? 46.965 93.004 58.844 1.00 31.89 259 ASP C CA 1
ATOM 8158 C C . ASP C 1 263 ? 46.397 91.831 59.626 1.00 29.35 259 ASP C C 1
ATOM 8159 O O . ASP C 1 263 ? 45.506 92.009 60.457 1.00 29.98 259 ASP C O 1
ATOM 8164 N N . GLY C 1 264 ? 46.918 90.636 59.357 1.00 25.70 260 GLY C N 1
ATOM 8165 C CA . GLY C 1 264 ? 46.435 89.460 60.054 1.00 24.83 260 GLY C CA 1
ATOM 8166 C C . GLY C 1 264 ? 46.715 89.574 61.553 1.00 23.05 260 GLY C C 1
ATOM 8167 O O . GLY C 1 264 ? 45.954 89.080 62.377 1.00 23.08 260 GLY C O 1
ATOM 8168 N N . PHE C 1 265 ? 47.805 90.242 61.907 1.00 21.51 261 PHE C N 1
ATOM 8169 C CA . PHE C 1 265 ? 48.165 90.401 63.323 1.00 20.82 261 PHE C CA 1
ATOM 8170 C C . PHE C 1 265 ? 47.107 91.230 64.028 1.00 20.63 261 PHE C C 1
ATOM 8171 O O . PHE C 1 265 ? 46.538 90.806 65.026 1.00 20.65 261 PHE C O 1
ATOM 8179 N N . TRP C 1 266 ? 46.819 92.407 63.479 1.00 20.89 262 TRP C N 1
ATOM 8180 C CA . TRP C 1 266 ? 45.846 93.294 64.082 1.00 22.15 262 TRP C CA 1
ATOM 8181 C C . TRP C 1 266 ? 44.429 92.718 64.155 1.00 24.40 262 TRP C C 1
ATOM 8182 O O . TRP C 1 266 ? 43.620 93.115 65.005 1.00 23.49 262 TRP C O 1
ATOM 8193 N N . LEU C 1 267 ? 44.137 91.759 63.286 1.00 25.54 263 LEU C N 1
ATOM 8194 C CA . LEU C 1 267 ? 42.827 91.160 63.280 1.00 26.99 263 LEU C CA 1
ATOM 8195 C C . LEU C 1 267 ? 42.809 89.881 64.106 1.00 28.61 263 LEU C C 1
ATOM 8196 O O . LEU C 1 267 ? 41.795 89.186 64.157 1.00 27.79 263 LEU C O 1
ATOM 8201 N N . GLY C 1 268 ? 43.933 89.584 64.758 1.00 28.79 264 GLY C N 1
ATOM 8202 C CA . GLY C 1 268 ? 44.033 88.392 65.589 1.00 30.54 264 GLY C CA 1
ATOM 8203 C C . GLY C 1 268 ? 44.063 87.071 64.829 1.00 32.00 264 GLY C C 1
ATOM 8204 O O . GLY C 1 268 ? 43.742 86.021 65.380 1.00 33.84 264 GLY C O 1
ATOM 8205 N N . GLU C 1 269 ? 44.473 87.102 63.573 1.00 32.44 265 GLU C N 1
ATOM 8206 C CA . GLU C 1 269 ? 44.492 85.881 62.782 1.00 34.62 265 GLU C CA 1
ATOM 8207 C C . GLU C 1 269 ? 45.871 85.253 62.729 1.00 32.84 265 GLU C C 1
ATOM 8208 O O . GLU C 1 269 ? 46.002 84.105 62.317 1.00 32.42 265 GLU C O 1
ATOM 8214 N N . GLN C 1 270 ? 46.899 86.004 63.117 1.00 30.81 266 GLN C N 1
ATOM 8215 C CA . GLN C 1 270 ? 48.254 85.459 63.115 1.00 30.75 266 GLN C CA 1
ATOM 8216 C C . GLN C 1 270 ? 49.095 86.099 64.204 1.00 29.79 266 GLN C C 1
ATOM 8217 O O . GLN C 1 270 ? 48.780 87.173 64.697 1.00 29.10 266 GLN C O 1
ATOM 8223 N N . LEU C 1 271 ? 50.173 85.439 64.577 1.00 29.31 267 LEU C N 1
ATOM 8224 C CA . LEU C 1 271 ? 51.018 85.996 65.617 1.00 30.35 267 LEU C CA 1
ATOM 8225 C C . LEU C 1 271 ? 52.255 86.706 65.089 1.00 30.38 267 LEU C C 1
ATOM 8226 O O . LEU C 1 271 ? 52.586 86.628 63.902 1.00 27.94 267 LEU C O 1
ATOM 8231 N N . VAL C 1 272 ? 52.907 87.434 65.985 1.00 28.42 268 VAL C N 1
ATOM 8232 C CA . VAL C 1 272 ? 54.129 88.138 65.665 1.00 28.39 268 VAL C CA 1
ATOM 8233 C C . VAL C 1 272 ? 55.146 87.564 66.648 1.00 28.90 268 VAL C C 1
ATOM 8234 O O . VAL C 1 272 ? 54.816 87.306 67.825 1.00 26.61 268 VAL C O 1
ATOM 8238 N N . CYS C 1 273 ? 56.363 87.345 66.158 1.00 27.68 269 CYS C N 1
ATOM 8239 C CA . CYS C 1 273 ? 57.430 86.762 66.959 1.00 28.60 269 CYS C CA 1
ATOM 8240 C C . CYS C 1 273 ? 58.713 87.571 66.897 1.00 27.25 269 CYS C C 1
ATOM 8241 O O . CYS C 1 273 ? 59.004 88.201 65.891 1.00 26.94 269 CYS C O 1
ATOM 8244 N N . TRP C 1 274 ? 59.477 87.538 67.988 1.00 25.04 270 TRP C N 1
ATOM 8245 C CA . TRP C 1 274 ? 60.760 88.218 68.061 1.00 24.37 270 TRP C CA 1
ATOM 8246 C C . TRP C 1 274 ? 61.736 87.224 68.694 1.00 25.10 270 TRP C C 1
ATOM 8247 O O . TRP C 1 274 ? 61.314 86.316 69.410 1.00 24.48 270 TRP C O 1
ATOM 8258 N N . GLN C 1 275 ? 63.024 87.410 68.444 1.00 26.14 271 GLN C N 1
ATOM 8259 C CA . GLN C 1 275 ? 64.030 86.555 69.050 1.00 27.71 271 GLN C CA 1
ATOM 8260 C C . GLN C 1 275 ? 63.832 86.635 70.557 1.00 27.17 271 GLN C C 1
ATOM 8261 O O . GLN C 1 275 ? 63.570 87.716 71.100 1.00 22.32 271 GLN C O 1
ATOM 8267 N N . ALA C 1 276 ? 63.961 85.495 71.225 1.00 24.77 272 ALA C N 1
ATOM 8268 C CA . ALA C 1 276 ? 63.764 85.437 72.663 1.00 25.04 272 ALA C CA 1
ATOM 8269 C C . ALA C 1 276 ? 64.395 86.612 73.400 1.00 23.79 272 ALA C C 1
ATOM 8270 O O . ALA C 1 276 ? 65.550 86.944 73.175 1.00 23.00 272 ALA C O 1
ATOM 8272 N N . GLY C 1 277 ? 63.622 87.224 74.290 1.00 23.84 273 GLY C N 1
ATOM 8273 C CA . GLY C 1 277 ? 64.120 88.334 75.088 1.00 22.61 273 GLY C CA 1
ATOM 8274 C C . GLY C 1 277 ? 64.163 89.702 74.417 1.00 22.83 273 GLY C C 1
ATOM 8275 O O . GLY C 1 277 ? 64.402 90.704 75.082 1.00 20.93 273 GLY C O 1
ATOM 8276 N N . THR C 1 278 ? 63.916 89.762 73.109 1.00 21.36 274 THR C N 1
ATOM 8277 C CA . THR C 1 278 ? 63.974 91.035 72.404 1.00 19.58 274 THR C CA 1
ATOM 8278 C C . THR C 1 278 ? 62.628 91.719 72.093 1.00 19.06 274 THR C C 1
ATOM 8279 O O . THR C 1 278 ? 62.588 92.669 71.336 1.00 19.13 274 THR C O 1
ATOM 8283 N N . THR C 1 279 ? 61.525 91.249 72.660 1.00 18.27 275 THR C N 1
ATOM 8284 C CA . THR C 1 279 ? 60.235 91.903 72.389 1.00 18.34 275 THR C CA 1
ATOM 8285 C C . THR C 1 279 ? 60.375 93.431 72.666 1.00 17.95 275 THR C C 1
ATOM 8286 O O . THR C 1 279 ? 60.788 93.825 73.744 1.00 18.58 275 THR C O 1
ATOM 8290 N N . PRO C 1 280 ? 60.036 94.297 71.692 1.00 18.23 276 PRO C N 1
ATOM 8291 C CA . PRO C 1 280 ? 60.140 95.758 71.858 1.00 17.62 276 PRO C CA 1
ATOM 8292 C C . PRO C 1 280 ? 58.912 96.351 72.542 1.00 17.22 276 PRO C C 1
ATOM 8293 O O . PRO C 1 280 ? 58.133 97.115 71.944 1.00 15.14 276 PRO C O 1
ATOM 8297 N N . TRP C 1 281 ? 58.728 95.981 73.803 1.00 16.09 277 TRP C N 1
ATOM 8298 C CA . TRP C 1 281 ? 57.585 96.451 74.543 1.00 16.58 277 TRP C CA 1
ATOM 8299 C C . TRP C 1 281 ? 57.438 97.942 74.436 1.00 17.86 277 TRP C C 1
ATOM 8300 O O . TRP C 1 281 ? 56.320 98.438 74.242 1.00 17.65 277 TRP C O 1
ATOM 8311 N N . ASN C 1 282 ? 58.559 98.663 74.544 1.00 16.95 278 ASN C N 1
ATOM 8312 C CA . ASN C 1 282 ? 58.500 100.138 74.534 1.00 17.42 278 ASN C CA 1
ATOM 8313 C C . ASN C 1 282 ? 57.852 100.777 73.309 1.00 17.17 278 ASN C C 1
ATOM 8314 O O . ASN C 1 282 ? 57.392 101.908 73.399 1.00 16.02 278 ASN C O 1
ATOM 8319 N N . ILE C 1 283 ? 57.797 100.100 72.167 1.00 16.20 279 ILE C N 1
ATOM 8320 C CA . ILE C 1 283 ? 57.182 100.762 71.015 1.00 16.58 279 ILE C CA 1
ATOM 8321 C C . ILE C 1 283 ? 55.663 100.701 71.041 1.00 17.34 279 ILE C C 1
ATOM 8322 O O . ILE C 1 283 ? 55.008 101.486 70.360 1.00 18.74 279 ILE C O 1
ATOM 8327 N N . PHE C 1 284 ? 55.107 99.780 71.819 1.00 17.40 280 PHE C N 1
ATOM 8328 C CA . PHE C 1 284 ? 53.649 99.652 71.926 1.00 16.89 280 PHE C CA 1
ATOM 8329 C C . PHE C 1 284 ? 53.137 100.596 73.024 1.00 16.85 280 PHE C C 1
ATOM 8330 O O . PHE C 1 284 ? 53.755 100.741 74.095 1.00 17.30 280 PHE C O 1
ATOM 8338 N N . PRO C 1 285 ? 51.986 101.220 72.783 1.00 15.84 281 PRO C N 1
ATOM 8339 C CA . PRO C 1 285 ? 51.408 102.159 73.747 1.00 14.55 281 PRO C CA 1
ATOM 8340 C C . PRO C 1 285 ? 50.649 101.530 74.897 1.00 16.40 281 PRO C C 1
ATOM 8341 O O . PRO C 1 285 ? 50.209 100.362 74.826 1.00 13.99 281 PRO C O 1
ATOM 8345 N N . VAL C 1 286 ? 50.519 102.296 75.975 1.00 15.12 282 VAL C N 1
ATOM 8346 C CA . VAL C 1 286 ? 49.725 101.820 77.080 1.00 15.63 282 VAL C CA 1
ATOM 8347 C C . VAL C 1 286 ? 48.295 102.225 76.664 1.00 16.75 282 VAL C C 1
ATOM 8348 O O . VAL C 1 286 ? 48.104 103.096 75.785 1.00 15.58 282 VAL C O 1
ATOM 8352 N N . ILE C 1 287 ? 47.303 101.604 77.288 1.00 15.94 283 ILE C N 1
ATOM 8353 C CA . ILE C 1 287 ? 45.904 101.890 76.979 1.00 16.79 283 ILE C CA 1
ATOM 8354 C C . ILE C 1 287 ? 45.216 102.169 78.309 1.00 18.03 283 ILE C C 1
ATOM 8355 O O . ILE C 1 287 ? 45.358 101.400 79.277 1.00 15.53 283 ILE C O 1
ATOM 8360 N N . SER C 1 288 ? 44.510 103.293 78.349 1.00 17.35 284 SER C N 1
ATOM 8361 C CA . SER C 1 288 ? 43.798 103.714 79.541 1.00 18.08 284 SER C CA 1
ATOM 8362 C C . SER C 1 288 ? 42.305 103.751 79.283 1.00 18.46 284 SER C C 1
ATOM 8363 O O . SER C 1 288 ? 41.840 104.301 78.267 1.00 18.30 284 SER C O 1
ATOM 8366 N N . LEU C 1 289 ? 41.549 103.163 80.202 1.00 19.72 285 LEU C N 1
ATOM 8367 C CA . LEU C 1 289 ? 40.099 103.186 80.093 1.00 18.46 285 LEU C CA 1
ATOM 8368 C C . LEU C 1 289 ? 39.659 103.978 81.315 1.00 18.08 285 LEU C C 1
ATOM 8369 O O . LEU C 1 289 ? 40.105 103.652 82.423 1.00 17.97 285 LEU C O 1
ATOM 8374 N N . TYR C 1 290 ? 38.843 105.026 81.134 1.00 17.22 286 TYR C N 1
ATOM 8375 C CA . TYR C 1 290 ? 38.360 105.777 82.303 1.00 18.66 286 TYR C CA 1
ATOM 8376 C C . TYR C 1 290 ? 36.987 105.223 82.649 1.00 17.72 286 TYR C C 1
ATOM 8377 O O . TYR C 1 290 ? 36.174 104.977 81.765 1.00 17.47 286 TYR C O 1
ATOM 8386 N N . LEU C 1 291 ? 36.725 105.060 83.939 1.00 18.58 287 LEU C N 1
ATOM 8387 C CA . LEU C 1 291 ? 35.448 104.515 84.385 1.00 20.07 287 LEU C CA 1
ATOM 8388 C C . LEU C 1 291 ? 34.749 105.499 85.314 1.00 21.67 287 LEU C C 1
ATOM 8389 O O . LEU C 1 291 ? 35.391 106.242 86.069 1.00 19.34 287 LEU C O 1
ATOM 8394 N N . MET C 1 292 ? 33.424 105.484 85.263 1.00 23.23 288 MET C N 1
ATOM 8395 C CA . MET C 1 292 ? 32.631 106.347 86.108 1.00 23.25 288 MET C CA 1
ATOM 8396 C C . MET C 1 292 ? 33.000 106.033 87.551 1.00 24.31 288 MET C C 1
ATOM 8397 O O . MET C 1 292 ? 33.177 104.867 87.915 1.00 24.00 288 MET C O 1
ATOM 8402 N N . GLY C 1 293 ? 33.127 107.074 88.368 1.00 23.19 289 GLY C N 1
ATOM 8403 C CA . GLY C 1 293 ? 33.450 106.865 89.762 1.00 25.20 289 GLY C CA 1
ATOM 8404 C C . GLY C 1 293 ? 32.169 106.808 90.592 1.00 26.08 289 GLY C C 1
ATOM 8405 O O . GLY C 1 293 ? 31.071 106.925 90.067 1.00 25.31 289 GLY C O 1
ATOM 8406 N N . GLU C 1 294 ? 32.315 106.602 91.889 1.00 28.85 290 GLU C N 1
ATOM 8407 C CA . GLU C 1 294 ? 31.172 106.556 92.782 1.00 32.31 290 GLU C CA 1
ATOM 8408 C C . GLU C 1 294 ? 30.729 107.977 93.150 1.00 34.27 290 GLU C C 1
ATOM 8409 O O . GLU C 1 294 ? 29.590 108.197 93.568 1.00 34.34 290 GLU C O 1
ATOM 8415 N N . VAL C 1 295 ? 31.638 108.935 92.991 1.00 34.48 291 VAL C N 1
ATOM 8416 C CA . VAL C 1 295 ? 31.333 110.324 93.288 1.00 36.52 291 VAL C CA 1
ATOM 8417 C C . VAL C 1 295 ? 30.878 111.051 92.030 1.00 37.03 291 VAL C C 1
ATOM 8418 O O . VAL C 1 295 ? 31.440 110.864 90.945 1.00 38.03 291 VAL C O 1
ATOM 8422 N N . THR C 1 296 ? 29.853 111.884 92.175 1.00 37.54 292 THR C N 1
ATOM 8423 C CA . THR C 1 296 ? 29.312 112.623 91.042 1.00 38.42 292 THR C CA 1
ATOM 8424 C C . THR C 1 296 ? 30.387 113.406 90.301 1.00 36.13 292 THR C C 1
ATOM 8425 O O . THR C 1 296 ? 31.215 114.068 90.919 1.00 36.64 292 THR C O 1
ATOM 8429 N N . ASN C 1 297 ? 30.373 113.300 88.977 1.00 34.79 293 ASN C N 1
ATOM 8430 C CA . ASN C 1 297 ? 31.317 114.012 88.111 1.00 35.00 293 ASN C CA 1
ATOM 8431 C C . ASN C 1 297 ? 32.766 113.645 88.343 1.00 34.07 293 ASN C C 1
ATOM 8432 O O . ASN C 1 297 ? 33.683 114.423 88.085 1.00 32.94 293 ASN C O 1
ATOM 8437 N N . GLN C 1 298 ? 32.961 112.430 88.815 1.00 32.65 294 GLN C N 1
ATOM 8438 C CA . GLN C 1 298 ? 34.283 111.954 89.099 1.00 31.71 294 GLN C CA 1
ATOM 8439 C C . GLN C 1 298 ? 34.491 110.630 88.382 1.00 29.49 294 GLN C C 1
ATOM 8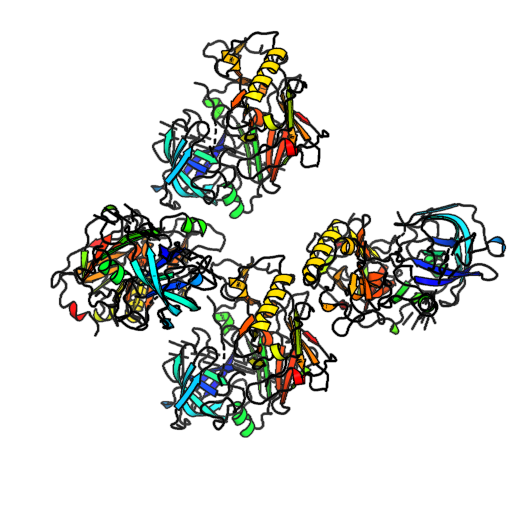440 O O . GLN C 1 298 ? 33.564 109.833 88.251 1.00 26.98 294 GLN C O 1
ATOM 8446 N N . SER C 1 299 ? 35.698 110.432 87.868 1.00 25.14 295 SER C N 1
ATOM 8447 C CA . SER C 1 299 ? 36.029 109.179 87.218 1.00 23.98 295 SER C CA 1
ATOM 8448 C C . SER C 1 299 ? 37.452 108.812 87.605 1.00 22.66 295 SER C C 1
ATOM 8449 O O . SER C 1 299 ? 38.162 109.586 88.268 1.00 20.74 295 SER C O 1
ATOM 8452 N N . PHE C 1 300 ? 37.858 107.599 87.260 1.00 20.21 296 PHE C N 1
ATOM 8453 C CA . PHE C 1 300 ? 39.221 107.192 87.544 1.00 20.77 296 PHE C CA 1
ATOM 8454 C C . PHE C 1 300 ? 39.640 106.403 86.311 1.00 19.52 296 PHE C C 1
ATOM 8455 O O . PHE C 1 300 ? 38.806 106.130 85.451 1.00 21.21 296 PHE C O 1
ATOM 8463 N N . ARG C 1 301 ? 40.914 106.081 86.174 1.00 19.66 297 ARG C N 1
ATOM 8464 C CA . ARG C 1 301 ? 41.300 105.331 84.987 1.00 19.47 297 ARG C CA 1
ATOM 8465 C C . ARG C 1 301 ? 42.158 104.131 85.323 1.00 17.23 297 ARG C C 1
ATOM 8466 O O . ARG C 1 301 ? 42.854 104.130 86.328 1.00 19.06 297 ARG C O 1
ATOM 8474 N N . ILE C 1 302 ? 42.088 103.102 84.483 1.00 16.25 298 ILE C N 1
ATOM 8475 C CA . ILE C 1 302 ? 42.939 101.934 84.659 1.00 15.66 298 ILE C CA 1
ATOM 8476 C C . ILE C 1 302 ? 43.767 101.932 83.391 1.00 15.18 298 ILE C C 1
ATOM 8477 O O . ILE C 1 302 ? 43.260 102.249 82.306 1.00 18.02 298 ILE C O 1
ATOM 8482 N N . THR C 1 303 ? 45.047 101.634 83.532 1.00 14.93 299 THR C N 1
ATOM 8483 C CA . THR C 1 303 ? 45.963 101.634 82.400 1.00 14.45 299 THR C CA 1
ATOM 8484 C C . THR C 1 303 ? 46.651 100.281 82.263 1.00 15.11 299 THR C C 1
ATOM 8485 O O . THR C 1 303 ? 47.168 99.766 83.252 1.00 15.13 299 THR C O 1
ATOM 8489 N N . ILE C 1 304 ? 46.633 99.695 81.058 1.00 15.39 300 ILE C N 1
ATOM 8490 C CA . ILE C 1 304 ? 47.282 98.398 80.845 1.00 16.88 300 ILE C CA 1
ATOM 8491 C C . ILE C 1 304 ? 48.424 98.581 79.862 1.00 15.70 300 ILE C C 1
ATOM 8492 O O . ILE C 1 304 ? 48.449 99.530 79.073 1.00 16.22 300 ILE C O 1
ATOM 8497 N N . LEU C 1 305 ? 49.346 97.640 79.907 1.00 15.44 301 LEU C N 1
ATOM 8498 C CA . LEU C 1 305 ? 50.539 97.673 79.065 1.00 15.92 301 LEU C CA 1
ATOM 8499 C C . LEU C 1 305 ? 50.402 96.648 77.961 1.00 16.12 301 LEU C C 1
ATOM 8500 O O . LEU C 1 305 ? 49.493 95.828 77.975 1.00 16.23 301 LEU C O 1
ATOM 8505 N N . PRO C 1 306 ? 51.304 96.698 76.974 1.00 14.81 302 PRO C N 1
ATOM 8506 C CA . PRO C 1 306 ? 51.254 95.720 75.898 1.00 14.82 302 PRO C CA 1
ATOM 8507 C C . PRO C 1 306 ? 51.519 94.343 76.539 1.00 16.12 302 PRO C C 1
ATOM 8508 O O . PRO C 1 306 ? 51.093 93.327 76.003 1.00 16.13 302 PRO C O 1
ATOM 8512 N N . GLN C 1 307 ? 52.188 94.299 77.707 1.00 15.72 303 GLN C N 1
ATOM 8513 C CA . GLN C 1 307 ? 52.392 93.007 78.367 1.00 17.22 303 GLN C CA 1
ATOM 8514 C C . GLN C 1 307 ? 51.038 92.379 78.711 1.00 17.41 303 GLN C C 1
ATOM 8515 O O . GLN C 1 307 ? 50.953 91.174 78.921 1.00 19.09 303 GLN C O 1
ATOM 8521 N N . GLN C 1 308 ? 49.981 93.189 78.746 1.00 15.64 304 GLN C N 1
ATOM 8522 C CA . GLN C 1 308 ? 48.635 92.639 78.983 1.00 16.69 304 GLN C CA 1
ATOM 8523 C C . GLN C 1 308 ? 47.934 92.307 77.641 1.00 17.45 304 GLN C C 1
ATOM 8524 O O . GLN C 1 308 ? 47.409 91.205 77.470 1.00 17.74 304 GLN C O 1
ATOM 8530 N N . TYR C 1 309 ? 47.911 93.254 76.704 1.00 15.39 305 TYR C N 1
ATOM 8531 C CA . TYR C 1 309 ? 47.193 93.014 75.443 1.00 15.72 305 TYR C CA 1
ATOM 8532 C C . TYR C 1 309 ? 47.901 92.233 74.331 1.00 16.35 305 TYR C C 1
ATOM 8533 O O . TYR C 1 309 ? 47.305 91.962 73.291 1.00 18.60 305 TYR C O 1
ATOM 8542 N N . LEU C 1 310 ? 49.168 91.866 74.545 1.00 16.55 306 LEU C N 1
ATOM 8543 C CA . LEU C 1 310 ? 49.877 91.001 73.593 1.00 17.57 306 LEU C CA 1
ATOM 8544 C C . LEU C 1 310 ? 49.975 89.689 74.376 1.00 19.05 306 LEU C C 1
ATOM 8545 O O . LEU C 1 310 ? 50.714 89.583 75.364 1.00 19.04 306 LEU C O 1
ATOM 8550 N N . ARG C 1 311 ? 49.216 88.695 73.937 1.00 17.15 307 ARG C N 1
ATOM 8551 C CA . ARG C 1 311 ? 49.143 87.398 74.627 1.00 19.80 307 ARG C CA 1
ATOM 8552 C C . ARG C 1 311 ? 50.220 86.411 74.161 1.00 20.77 307 ARG C C 1
ATOM 8553 O O . ARG C 1 311 ? 50.342 86.152 72.973 1.00 20.07 307 ARG C O 1
ATOM 8561 N N . PRO C 1 312 ? 51.014 85.860 75.098 1.00 21.19 308 PRO C N 1
ATOM 8562 C CA . PRO C 1 312 ? 52.067 84.907 74.745 1.00 23.69 308 PRO C CA 1
ATOM 8563 C C . PRO C 1 312 ? 51.430 83.602 74.268 1.00 25.38 308 PRO C C 1
ATOM 8564 O O . PRO C 1 312 ? 50.429 83.171 74.822 1.00 21.82 308 PRO C O 1
ATOM 8568 N N . VAL C 1 313 ? 52.009 83.019 73.227 1.00 28.28 309 VAL C N 1
ATOM 8569 C CA . VAL C 1 313 ? 51.584 81.743 72.670 1.00 34.65 309 VAL C CA 1
ATOM 8570 C C . VAL C 1 313 ? 52.893 80.973 72.417 1.00 38.34 309 VAL C C 1
ATOM 8571 O O . VAL C 1 313 ? 53.873 81.549 71.939 1.00 37.19 309 VAL C O 1
ATOM 8575 N N . GLU C 1 314 ? 52.908 79.681 72.739 1.00 44.94 310 GLU C N 1
ATOM 8576 C CA . GLU C 1 314 ? 54.107 78.863 72.561 1.00 50.60 310 GLU C CA 1
ATOM 8577 C C . GLU C 1 314 ? 54.568 78.759 71.114 1.00 54.22 310 GLU C C 1
ATOM 8578 O O . GLU C 1 314 ? 53.757 78.541 70.209 1.00 54.79 310 GLU C O 1
ATOM 8584 N N . ASP C 1 315 ? 55.880 78.903 70.917 1.00 57.51 311 ASP C N 1
ATOM 8585 C CA . ASP C 1 315 ? 56.508 78.841 69.595 1.00 60.82 311 ASP C CA 1
ATOM 8586 C C . ASP C 1 315 ? 56.491 77.410 69.032 1.00 62.66 311 ASP C C 1
ATOM 8587 O O . ASP C 1 315 ? 56.495 76.427 69.786 1.00 62.85 311 ASP C O 1
ATOM 8592 N N . VAL C 1 316 ? 56.460 77.310 67.702 1.00 64.58 312 VAL C N 1
ATOM 8593 C CA . VAL C 1 316 ? 56.418 76.025 67.004 1.00 66.29 312 VAL C CA 1
ATOM 8594 C C . VAL C 1 316 ? 57.762 75.297 66.879 1.00 66.77 312 VAL C C 1
ATOM 8595 O O . VAL C 1 316 ? 57.912 74.203 67.427 1.00 67.02 312 VAL C O 1
ATOM 8599 N N . ALA C 1 317 ? 58.726 75.860 66.149 1.00 66.98 313 ALA C N 1
ATOM 8600 C CA . ALA C 1 317 ? 60.032 75.202 66.058 1.00 67.41 313 ALA C CA 1
ATOM 8601 C C . ALA C 1 317 ? 60.671 75.395 67.432 1.00 67.95 313 ALA C C 1
ATOM 8602 O O . ALA C 1 317 ? 60.347 76.357 68.148 1.00 68.44 313 ALA C O 1
ATOM 8604 N N . THR C 1 318 ? 61.564 74.483 67.810 1.00 67.81 314 THR C N 1
ATOM 8605 C CA . THR C 1 318 ? 62.208 74.552 69.122 1.00 67.25 314 THR C CA 1
ATOM 8606 C C . THR C 1 318 ? 63.024 75.829 69.332 1.00 65.80 314 THR C C 1
ATOM 8607 O O . THR C 1 318 ? 63.823 75.922 70.261 1.00 65.16 314 THR C O 1
ATOM 8611 N N . SER C 1 319 ? 62.803 76.811 68.463 1.00 65.08 315 SER C N 1
ATOM 8612 C CA . SER C 1 319 ? 63.502 78.088 68.547 1.00 63.61 315 SER C CA 1
ATOM 8613 C C . SER C 1 319 ? 63.135 78.768 69.858 1.00 61.51 315 SER C C 1
ATOM 8614 O O . SER C 1 319 ? 62.124 78.436 70.482 1.00 60.62 315 SER C O 1
ATOM 8617 N N . GLN C 1 320 ? 63.968 79.713 70.279 1.00 59.60 316 GLN C N 1
ATOM 8618 C CA . GLN C 1 320 ? 63.708 80.424 71.520 1.00 58.22 316 GLN C CA 1
ATOM 8619 C C . GLN C 1 320 ? 62.650 81.529 71.279 1.00 55.84 316 GLN C C 1
ATOM 8620 O O . GLN C 1 320 ? 61.903 81.879 72.208 1.00 56.73 316 GLN C O 1
ATOM 8626 N N . ASP C 1 321 ? 62.575 82.050 70.043 1.00 50.97 317 ASP C N 1
ATOM 8627 C CA . ASP C 1 321 ? 61.609 83.108 69.673 1.00 46.18 317 ASP C CA 1
ATOM 8628 C C . ASP C 1 321 ? 60.387 83.244 70.597 1.00 42.31 317 ASP C C 1
ATOM 8629 O O . ASP C 1 321 ? 59.759 82.244 70.949 1.00 41.37 317 ASP C O 1
ATOM 8634 N N . ASP C 1 322 ? 60.069 84.482 70.992 1.00 37.67 318 ASP C N 1
ATOM 8635 C CA . ASP C 1 322 ? 58.901 84.777 71.839 1.00 33.62 318 ASP C CA 1
ATOM 8636 C C . ASP C 1 322 ? 57.804 85.274 70.875 1.00 31.45 318 ASP C C 1
ATOM 8637 O O . ASP C 1 322 ? 57.992 86.258 70.163 1.00 29.73 318 ASP C O 1
ATOM 8642 N N . CYS C 1 323 ? 56.663 84.601 70.875 1.00 29.16 319 CYS C N 1
ATOM 8643 C CA . CYS C 1 323 ? 55.565 84.931 69.987 1.00 27.38 319 CYS C CA 1
ATOM 8644 C C . CYS C 1 323 ? 54.317 85.378 70.745 1.00 25.16 319 CYS C C 1
ATOM 8645 O O . CYS C 1 323 ? 54.078 84.946 71.873 1.00 23.30 319 CYS C O 1
ATOM 8648 N N . TYR C 1 324 ? 53.507 86.214 70.101 1.00 21.93 320 TYR C N 1
ATOM 8649 C CA . TYR C 1 324 ? 52.292 86.730 70.723 1.00 20.88 320 TYR C CA 1
ATOM 8650 C C . TYR C 1 324 ? 51.170 86.968 69.753 1.00 22.62 320 TYR C C 1
ATOM 8651 O O . TYR C 1 324 ? 51.387 87.200 68.550 1.00 20.52 320 TYR C O 1
ATOM 8660 N N . LYS C 1 325 ? 49.965 86.946 70.314 1.00 21.02 321 LYS C N 1
ATOM 8661 C CA . LYS C 1 325 ? 48.757 87.222 69.571 1.00 21.96 321 LYS C CA 1
ATOM 8662 C C . LYS C 1 325 ? 48.247 88.555 70.112 1.00 20.50 321 LYS C C 1
ATOM 8663 O O . LYS C 1 325 ? 48.374 88.826 71.303 1.00 20.16 321 LYS C O 1
ATOM 8669 N N . PHE C 1 326 ? 47.679 89.380 69.238 1.00 19.88 322 PHE C N 1
ATOM 8670 C CA . PHE C 1 326 ? 47.117 90.679 69.624 1.00 18.13 322 PHE C CA 1
ATOM 8671 C C . PHE C 1 326 ? 45.791 90.330 70.302 1.00 18.57 322 PHE C C 1
ATOM 8672 O O . PHE C 1 326 ? 44.900 89.765 69.668 1.00 19.91 322 PHE C O 1
ATOM 8680 N N . ALA C 1 327 ? 45.645 90.670 71.578 1.00 17.00 323 ALA C N 1
ATOM 8681 C CA . ALA C 1 327 ? 44.446 90.285 72.316 1.00 16.28 323 ALA C CA 1
ATOM 8682 C C . ALA C 1 327 ? 43.352 91.330 72.495 1.00 17.75 323 ALA C C 1
ATOM 8683 O O . ALA C 1 327 ? 42.687 91.393 73.535 1.00 17.84 323 ALA C O 1
ATOM 8685 N N . ILE C 1 328 ? 43.176 92.174 71.484 1.00 17.50 324 ILE C N 1
ATOM 8686 C CA . ILE C 1 328 ? 42.097 93.162 71.495 1.00 17.07 324 ILE C CA 1
ATOM 8687 C C . ILE C 1 328 ? 41.340 92.815 70.212 1.00 18.83 324 ILE C C 1
ATOM 8688 O O . ILE C 1 328 ? 41.957 92.663 69.150 1.00 18.01 324 ILE C O 1
ATOM 8693 N N . SER C 1 329 ? 40.026 92.644 70.298 1.00 18.01 325 SER C N 1
ATOM 8694 C CA . SER C 1 329 ? 39.288 92.301 69.095 1.00 19.83 325 SER C CA 1
ATOM 8695 C C . SER C 1 329 ? 37.950 92.998 69.058 1.00 20.26 325 SER C C 1
ATOM 8696 O O . SER C 1 329 ? 37.509 93.572 70.057 1.00 18.64 325 SER C O 1
ATOM 8699 N N . GLN C 1 330 ? 37.314 92.981 67.890 1.00 22.67 326 GLN C N 1
ATOM 8700 C CA . GLN C 1 330 ? 36.026 93.641 67.726 1.00 25.54 326 GLN C CA 1
ATOM 8701 C C . GLN C 1 330 ? 34.896 92.829 68.351 1.00 24.40 326 GLN C C 1
ATOM 8702 O O . GLN C 1 330 ? 34.981 91.615 68.491 1.00 24.91 326 GLN C O 1
ATOM 8708 N N . SER C 1 331 ? 33.842 93.525 68.738 1.00 24.36 327 SER C N 1
ATOM 8709 C CA . SER C 1 331 ? 32.690 92.883 69.350 1.00 25.03 327 SER C CA 1
ATOM 8710 C C . SER C 1 331 ? 31.453 93.462 68.680 1.00 25.94 327 SER C C 1
ATOM 8711 O O . SER C 1 331 ? 31.478 94.608 68.231 1.00 26.47 327 SER C O 1
ATOM 8714 N N . SER C 1 332 ? 30.388 92.671 68.590 1.00 26.19 328 SER C N 1
ATOM 8715 C CA . SER C 1 332 ? 29.152 93.185 68.036 1.00 28.47 328 SER C CA 1
ATOM 8716 C C . SER C 1 332 ? 28.187 93.257 69.217 1.00 28.57 328 SER C C 1
ATOM 8717 O O . SER C 1 332 ? 27.016 93.591 69.061 1.00 29.77 328 SER C O 1
ATOM 8720 N N . THR C 1 333 ? 28.679 92.942 70.410 1.00 26.76 329 THR C N 1
ATOM 8721 C CA . THR C 1 333 ? 27.827 93.000 71.598 1.00 26.53 329 THR C CA 1
ATOM 8722 C C . THR C 1 333 ? 28.380 93.878 72.725 1.00 26.16 329 THR C C 1
ATOM 8723 O O . THR C 1 333 ? 28.187 93.587 73.911 1.00 26.67 329 THR C O 1
ATOM 8727 N N . GLY C 1 334 ? 29.073 94.952 72.359 1.00 25.08 330 GLY C N 1
ATOM 8728 C CA . GLY C 1 334 ? 29.580 95.870 73.361 1.00 21.94 330 GLY C CA 1
ATOM 8729 C C . GLY C 1 334 ? 30.971 95.548 73.857 1.00 20.69 330 GLY C C 1
ATOM 8730 O O . GLY C 1 334 ? 31.624 94.605 73.409 1.00 22.06 330 GLY C O 1
ATOM 8731 N N . THR C 1 335 ? 31.424 96.339 74.810 1.00 20.30 331 THR C N 1
ATOM 8732 C CA . THR C 1 335 ? 32.748 96.134 75.352 1.00 19.30 331 THR C CA 1
ATOM 8733 C C . THR C 1 335 ? 32.835 94.983 76.323 1.00 19.29 331 THR C C 1
ATOM 8734 O O . THR C 1 335 ? 31.930 94.764 77.153 1.00 19.23 331 THR C O 1
ATOM 8738 N N . VAL C 1 336 ? 33.911 94.220 76.206 1.00 17.72 332 VAL C N 1
ATOM 8739 C CA . VAL C 1 336 ? 34.129 93.146 77.164 1.00 19.14 332 VAL C CA 1
ATOM 8740 C C . VAL C 1 336 ? 35.527 93.320 77.732 1.00 19.07 332 VAL C C 1
ATOM 8741 O O . VAL C 1 336 ? 36.503 93.247 76.991 1.00 17.62 332 VAL C O 1
ATOM 8745 N N . MET C 1 337 ? 35.608 93.584 79.036 1.00 18.18 333 MET C N 1
ATOM 8746 C CA . MET C 1 337 ? 36.893 93.702 79.710 1.00 19.60 333 MET C CA 1
ATOM 8747 C C . MET C 1 337 ? 37.190 92.276 80.198 1.00 19.75 333 MET C C 1
ATOM 8748 O O . MET C 1 337 ? 36.763 91.861 81.284 1.00 18.32 333 MET C O 1
ATOM 8753 N N . GLY C 1 338 ? 37.896 91.531 79.362 1.00 17.43 334 GLY C N 1
ATOM 8754 C CA . GLY C 1 338 ? 38.231 90.152 79.676 1.00 17.35 334 GLY C CA 1
ATOM 8755 C C . GLY C 1 338 ? 39.522 89.973 80.466 1.00 18.97 334 GLY C C 1
ATOM 8756 O O . GLY C 1 338 ? 40.056 90.931 81.066 1.00 15.48 334 GLY C O 1
ATOM 8757 N N . ALA C 1 339 ? 40.012 88.734 80.450 1.00 19.29 335 ALA C N 1
ATOM 8758 C CA . ALA C 1 339 ? 41.229 88.334 81.152 1.00 22.50 335 ALA C CA 1
ATOM 8759 C C . ALA C 1 339 ? 42.413 89.246 80.865 1.00 23.50 335 ALA C C 1
ATOM 8760 O O . ALA C 1 339 ? 43.211 89.498 81.748 1.00 25.15 335 ALA C O 1
ATOM 8762 N N . VAL C 1 340 ? 42.518 89.726 79.626 1.00 25.50 336 VAL C N 1
ATOM 8763 C CA . VAL C 1 340 ? 43.578 90.647 79.188 1.00 29.15 336 VAL C CA 1
ATOM 8764 C C . VAL C 1 340 ? 43.665 91.804 80.168 1.00 28.65 336 VAL C C 1
ATOM 8765 O O . VAL C 1 340 ? 44.742 92.180 80.636 1.00 31.20 336 VAL C O 1
ATOM 8769 N N . ILE C 1 341 ? 42.508 92.383 80.438 1.00 27.88 337 ILE C N 1
ATOM 8770 C CA . ILE C 1 341 ? 42.398 93.499 81.337 1.00 25.93 337 ILE C CA 1
ATOM 8771 C C . ILE C 1 341 ? 42.527 93.039 82.786 1.00 25.78 337 ILE C C 1
ATOM 8772 O O . ILE C 1 341 ? 43.318 93.592 83.548 1.00 22.67 337 ILE C O 1
ATOM 8777 N N . MET C 1 342 ? 41.776 92.007 83.168 1.00 23.43 338 MET C N 1
ATOM 8778 C CA . MET C 1 342 ? 41.819 91.559 84.556 1.00 22.20 338 MET C CA 1
ATOM 8779 C C . MET C 1 342 ? 43.192 91.100 85.055 1.00 22.61 338 MET C C 1
ATOM 8780 O O . MET C 1 342 ? 43.462 91.170 86.249 1.00 23.12 338 MET C O 1
ATOM 8785 N N . GLU C 1 343 ? 44.068 90.652 84.155 1.00 20.11 339 GLU C N 1
ATOM 8786 C CA . GLU C 1 343 ? 45.395 90.228 84.573 1.00 19.64 339 GLU C CA 1
ATOM 8787 C C . GLU C 1 343 ? 46.244 91.412 85.038 1.00 19.03 339 GLU C C 1
ATOM 8788 O O . GLU C 1 343 ? 47.312 91.236 85.610 1.00 19.59 339 GLU C O 1
ATOM 8794 N N . GLY C 1 344 ? 45.777 92.622 84.793 1.00 16.59 340 GLY C N 1
ATOM 8795 C CA . GLY C 1 344 ? 46.558 93.765 85.222 1.00 17.54 340 GLY C CA 1
ATOM 8796 C C . GLY C 1 344 ? 46.096 94.270 86.580 1.00 17.86 340 GLY C C 1
ATOM 8797 O O . GLY C 1 344 ? 46.818 95.018 87.266 1.00 16.34 340 GLY C O 1
ATOM 8798 N N . PHE C 1 345 ? 44.904 93.828 86.979 1.00 17.33 341 PHE C N 1
ATOM 8799 C CA . PHE C 1 345 ? 44.295 94.320 88.215 1.00 18.20 341 PHE C CA 1
ATOM 8800 C C . PHE C 1 345 ? 43.685 93.311 89.167 1.00 19.10 341 PHE C C 1
ATOM 8801 O O . PHE C 1 345 ? 43.350 92.208 88.792 1.00 19.82 341 PHE C O 1
ATOM 8809 N N . TYR C 1 346 ? 43.543 93.730 90.418 1.00 18.65 342 TYR C N 1
ATOM 8810 C CA . TYR C 1 346 ? 42.872 92.915 91.417 1.00 19.34 342 TYR C CA 1
ATOM 8811 C C . TYR C 1 346 ? 41.469 93.528 91.274 1.00 18.12 342 TYR C C 1
ATOM 8812 O O . TYR C 1 346 ? 41.322 94.747 91.349 1.00 18.14 342 TYR C O 1
ATOM 8821 N N . VAL C 1 347 ? 40.458 92.697 91.016 1.00 19.23 343 VAL C N 1
ATOM 8822 C CA . VAL C 1 347 ? 39.096 93.185 90.778 1.00 17.78 343 VAL C CA 1
ATOM 8823 C C . VAL C 1 347 ? 38.153 92.710 91.857 1.00 17.89 343 VAL C C 1
ATOM 8824 O O . VAL C 1 347 ? 38.025 91.507 92.098 1.00 18.18 343 VAL C O 1
ATOM 8828 N N . VAL C 1 348 ? 37.484 93.662 92.498 1.00 18.89 344 VAL C N 1
ATOM 8829 C CA . VAL C 1 348 ? 36.571 93.361 93.598 1.00 17.19 344 VAL C CA 1
ATOM 8830 C C . VAL C 1 348 ? 35.142 93.496 93.133 1.00 17.32 344 VAL C C 1
ATOM 8831 O O . VAL C 1 348 ? 34.724 94.574 92.731 1.00 17.29 344 VAL C O 1
ATOM 8835 N N . PHE C 1 349 ? 34.400 92.392 93.160 1.00 17.13 345 PHE C N 1
ATOM 8836 C CA . PHE C 1 349 ? 32.989 92.394 92.742 1.00 19.16 345 PHE C CA 1
ATOM 8837 C C . PHE C 1 349 ? 32.161 92.588 94.028 1.00 19.97 345 PHE C C 1
ATOM 8838 O O . PHE C 1 349 ? 31.719 91.634 94.672 1.00 18.68 345 PHE C O 1
ATOM 8846 N N . ASP C 1 350 ? 32.020 93.842 94.421 1.00 20.84 346 ASP C N 1
ATOM 8847 C CA . ASP C 1 350 ? 31.320 94.190 95.644 1.00 22.83 346 ASP C CA 1
ATOM 8848 C C . ASP C 1 350 ? 29.832 94.197 95.362 1.00 23.13 346 ASP C C 1
ATOM 8849 O O . ASP C 1 350 ? 29.239 95.234 95.087 1.00 22.57 346 ASP C O 1
ATOM 8854 N N . ARG C 1 351 ? 29.229 93.017 95.410 1.00 23.78 347 ARG C N 1
ATOM 8855 C CA . ARG C 1 351 ? 27.794 92.900 95.148 1.00 23.93 347 ARG C CA 1
ATOM 8856 C C . ARG C 1 351 ? 26.965 93.622 96.211 1.00 23.56 347 ARG C C 1
ATOM 8857 O O . ARG C 1 351 ? 25.974 94.269 95.890 1.00 23.53 347 ARG C O 1
ATOM 8865 N N . ALA C 1 352 ? 27.394 93.536 97.464 1.00 25.25 348 ALA C N 1
ATOM 8866 C CA . ALA C 1 352 ? 26.671 94.170 98.569 1.00 26.84 348 ALA C CA 1
ATOM 8867 C C . ALA C 1 352 ? 26.520 95.667 98.320 1.00 28.53 348 ALA C C 1
ATOM 8868 O O . ALA C 1 352 ? 25.446 96.236 98.531 1.00 27.73 348 ALA C O 1
ATOM 8870 N N . ARG C 1 353 ? 27.578 96.301 97.821 1.00 28.38 349 ARG C N 1
ATOM 8871 C CA . ARG C 1 353 ? 27.524 97.743 97.575 1.00 29.09 349 ARG C CA 1
ATOM 8872 C C . ARG C 1 353 ? 27.329 98.133 96.120 1.00 27.76 349 ARG C C 1
ATOM 8873 O O . ARG C 1 353 ? 27.473 99.303 95.760 1.00 26.93 349 ARG C O 1
ATOM 8881 N N . LYS C 1 354 ? 26.987 97.145 95.294 1.00 25.60 350 LYS C N 1
ATOM 8882 C CA . LYS C 1 354 ? 26.719 97.350 93.867 1.00 25.47 350 LYS C CA 1
ATOM 8883 C C . LYS C 1 354 ? 27.838 98.118 93.146 1.00 24.85 350 LYS C C 1
ATOM 8884 O O . LYS C 1 354 ? 27.596 99.087 92.400 1.00 24.34 350 LYS C O 1
ATOM 8890 N N . ARG C 1 355 ? 29.064 97.664 93.344 1.00 21.98 351 ARG C N 1
ATOM 8891 C CA . ARG C 1 355 ? 30.193 98.337 92.721 1.00 21.78 351 ARG C CA 1
ATOM 8892 C C . ARG C 1 355 ? 31.333 97.369 92.435 1.00 21.89 351 ARG C C 1
ATOM 8893 O O . ARG C 1 355 ? 31.427 96.287 93.041 1.00 21.24 351 ARG C O 1
ATOM 8901 N N . ILE C 1 356 ? 32.197 97.771 91.511 1.00 20.40 352 ILE C N 1
ATOM 8902 C CA . ILE C 1 356 ? 33.348 96.961 91.158 1.00 20.55 352 ILE C CA 1
ATOM 8903 C C . ILE C 1 356 ? 34.608 97.786 91.435 1.00 19.90 352 ILE C C 1
ATOM 8904 O O . ILE C 1 356 ? 34.725 98.933 90.993 1.00 19.62 352 ILE C O 1
ATOM 8909 N N . GLY C 1 357 ? 35.528 97.201 92.196 1.00 18.84 353 GLY C N 1
ATOM 8910 C CA . GLY C 1 357 ? 36.752 97.901 92.533 1.00 18.05 353 GLY C CA 1
ATOM 8911 C C . GLY C 1 357 ? 37.942 97.398 91.732 1.00 19.40 353 GLY C C 1
ATOM 8912 O O . GLY C 1 357 ? 38.041 96.200 91.437 1.00 19.60 353 GLY C O 1
ATOM 8913 N N . PHE C 1 358 ? 38.839 98.320 91.378 1.00 19.31 354 PHE C N 1
ATOM 8914 C CA . PHE C 1 358 ? 40.061 97.987 90.639 1.00 19.24 354 PHE C CA 1
ATOM 8915 C C . PHE C 1 358 ? 41.298 98.503 91.400 1.00 18.52 354 PHE C C 1
ATOM 8916 O O . PHE C 1 358 ? 41.303 99.645 91.875 1.00 17.74 354 PHE C O 1
ATOM 8924 N N . ALA C 1 359 ? 42.323 97.659 91.495 1.00 17.92 355 ALA C N 1
ATOM 8925 C CA . ALA C 1 359 ? 43.594 98.030 92.078 1.00 18.14 355 ALA C CA 1
ATOM 8926 C C . ALA C 1 359 ? 44.687 97.350 91.223 1.00 18.76 355 ALA C C 1
ATOM 8927 O O . ALA C 1 359 ? 44.451 96.319 90.593 1.00 19.49 355 ALA C O 1
ATOM 8929 N N . VAL C 1 360 ? 45.873 97.942 91.190 1.00 17.47 356 VAL C N 1
ATOM 8930 C CA . VAL C 1 360 ? 46.984 97.370 90.440 1.00 18.21 356 VAL C CA 1
ATOM 8931 C C . VAL C 1 360 ? 47.290 96.014 91.055 1.00 19.11 356 VAL C C 1
ATOM 8932 O O . VAL C 1 360 ? 47.461 95.895 92.270 1.00 18.17 356 VAL C O 1
ATOM 8936 N N . SER C 1 361 ? 47.351 94.982 90.223 1.00 18.48 357 SER C N 1
ATOM 8937 C CA . SER C 1 361 ? 47.607 93.642 90.739 1.00 20.02 357 SER C CA 1
ATOM 8938 C C . SER C 1 361 ? 49.053 93.401 91.179 1.00 20.17 357 SER C C 1
ATOM 8939 O O . SER C 1 361 ? 49.996 93.842 90.536 1.00 21.10 357 SER C O 1
ATOM 8942 N N . ALA C 1 362 ? 49.226 92.683 92.279 1.00 22.60 358 ALA C N 1
ATOM 8943 C CA . ALA C 1 362 ? 50.560 92.391 92.753 1.00 23.04 358 ALA C CA 1
ATOM 8944 C C . ALA C 1 362 ? 51.221 91.357 91.830 1.00 24.24 358 ALA C C 1
ATOM 8945 O O . ALA C 1 362 ? 52.413 91.107 91.921 1.00 25.93 358 ALA C O 1
ATOM 8947 N N . CYS C 1 363 ? 50.458 90.752 90.933 1.00 24.99 359 CYS C N 1
ATOM 8948 C CA . CYS C 1 363 ? 51.063 89.780 90.049 1.00 25.15 359 CYS C CA 1
ATOM 8949 C C . CYS C 1 363 ? 51.092 90.226 88.580 1.00 24.78 359 CYS C C 1
ATOM 8950 O O . CYS C 1 363 ? 51.470 89.427 87.722 1.00 26.51 359 CYS C O 1
ATOM 8953 N N . HIS C 1 364 ? 50.750 91.483 88.270 1.00 20.70 360 HIS C N 1
ATOM 8954 C CA . HIS C 1 364 ? 50.740 91.868 86.855 1.00 20.13 360 HIS C CA 1
ATOM 8955 C C . HIS C 1 364 ? 52.123 91.883 86.213 1.00 19.33 360 HIS C C 1
ATOM 8956 O O . HIS C 1 364 ? 53.135 92.101 86.885 1.00 17.61 360 HIS C O 1
ATOM 8963 N N . VAL C 1 365 ? 52.145 91.611 84.909 1.00 18.13 361 VAL C N 1
ATOM 8964 C CA . VAL C 1 365 ? 53.385 91.568 84.138 1.00 18.46 361 VAL C CA 1
ATOM 8965 C C . VAL C 1 365 ? 53.758 92.966 83.644 1.00 18.67 361 VAL C C 1
ATOM 8966 O O . VAL C 1 365 ? 52.923 93.707 83.116 1.00 19.31 361 VAL C O 1
ATOM 8970 N N . HIS C 1 366 ? 55.017 93.329 83.816 1.00 19.95 362 HIS C N 1
ATOM 8971 C CA . HIS C 1 366 ? 55.470 94.638 83.381 1.00 20.55 362 HIS C CA 1
ATOM 8972 C C . HIS C 1 366 ? 56.979 94.576 83.135 1.00 21.05 362 HIS C C 1
ATOM 8973 O O . HIS C 1 366 ? 57.564 93.507 83.163 1.00 22.32 362 HIS C O 1
ATOM 8980 N N . ASP C 1 367 ? 57.600 95.708 82.834 1.00 20.01 363 ASP C N 1
ATOM 8981 C CA . ASP C 1 367 ? 59.035 95.722 82.616 1.00 21.28 363 ASP C CA 1
ATOM 8982 C C . ASP C 1 367 ? 59.567 96.762 83.578 1.00 21.20 363 ASP C C 1
ATOM 8983 O O . ASP C 1 367 ? 58.820 97.277 84.417 1.00 19.31 363 ASP C O 1
ATOM 8988 N N . GLU C 1 368 ? 60.846 97.086 83.474 1.00 20.80 364 GLU C N 1
ATOM 8989 C CA . GLU C 1 368 ? 61.389 98.048 84.414 1.00 23.55 364 GLU C CA 1
ATOM 8990 C C . GLU C 1 368 ? 60.923 99.479 84.190 1.00 21.70 364 GLU C C 1
ATOM 8991 O O . GLU C 1 368 ? 60.992 100.300 85.102 1.00 22.18 364 GLU C O 1
ATOM 8997 N N . PHE C 1 369 ? 60.422 99.783 82.997 1.00 18.36 365 PHE C N 1
ATOM 8998 C CA . PHE C 1 369 ? 60.061 101.166 82.708 1.00 17.67 365 PHE C CA 1
ATOM 8999 C C . PHE C 1 369 ? 58.615 101.605 82.878 1.00 18.10 365 PHE C C 1
ATOM 9000 O O . PHE C 1 369 ? 58.364 102.782 83.023 1.00 16.19 365 PHE C O 1
ATOM 9008 N N . ARG C 1 370 ? 57.682 100.663 82.875 1.00 16.79 366 ARG C N 1
ATOM 9009 C CA . ARG C 1 370 ? 56.256 100.989 82.984 1.00 18.83 366 ARG C CA 1
ATOM 9010 C C . ARG C 1 370 ? 55.515 99.939 83.802 1.00 17.47 366 ARG C C 1
ATOM 9011 O O . ARG C 1 370 ? 55.915 98.792 83.823 1.00 16.99 366 ARG C O 1
ATOM 9019 N N . THR C 1 371 ? 54.420 100.325 84.442 1.00 18.26 367 THR C N 1
ATOM 9020 C CA . THR C 1 371 ? 53.617 99.346 85.174 1.00 19.37 367 THR C CA 1
ATOM 9021 C C . THR C 1 371 ? 52.168 99.694 84.887 1.00 19.12 367 THR C C 1
ATOM 9022 O O . THR C 1 371 ? 51.871 100.808 84.441 1.00 16.43 367 THR C O 1
ATOM 9026 N N . ALA C 1 372 ? 51.273 98.747 85.148 1.00 17.72 368 ALA C N 1
ATOM 9027 C CA . ALA C 1 372 ? 49.850 99.010 84.991 1.00 17.69 368 ALA C CA 1
ATOM 9028 C C . ALA C 1 372 ? 49.539 100.021 86.094 1.00 18.03 368 ALA C C 1
ATOM 9029 O O . ALA C 1 372 ? 50.286 100.147 87.078 1.00 17.35 368 ALA C O 1
ATOM 9031 N N . ALA C 1 373 ? 48.429 100.722 85.969 1.00 17.69 369 ALA C N 1
ATOM 9032 C CA . ALA C 1 373 ? 48.120 101.726 86.971 1.00 18.51 369 ALA C CA 1
ATOM 9033 C C . ALA C 1 373 ? 46.629 101.921 87.149 1.00 16.72 369 ALA C C 1
ATOM 9034 O O . ALA C 1 373 ? 45.874 101.628 86.247 1.00 17.03 369 ALA C O 1
ATOM 9036 N N . VAL C 1 374 ? 46.220 102.428 88.311 1.00 17.20 370 VAL C N 1
ATOM 9037 C CA . VAL C 1 374 ? 44.818 102.761 88.577 1.00 17.22 370 VAL C CA 1
ATOM 9038 C C . VAL C 1 374 ? 44.949 104.122 89.232 1.00 18.92 370 VAL C C 1
ATOM 9039 O O . VAL C 1 374 ? 45.508 104.232 90.319 1.00 18.69 370 VAL C O 1
ATOM 9043 N N . GLU C 1 375 ? 44.415 105.148 88.585 1.00 19.75 371 GLU C N 1
ATOM 9044 C CA . GLU C 1 375 ? 44.601 106.504 89.070 1.00 22.55 371 GLU C CA 1
ATOM 9045 C C . GLU C 1 375 ? 43.358 107.356 89.029 1.00 22.39 371 GLU C C 1
ATOM 9046 O O . GLU C 1 375 ? 42.500 107.182 88.168 1.00 20.25 371 GLU C O 1
ATOM 9052 N N . GLY C 1 376 ? 43.275 108.292 89.969 1.00 23.78 372 GLY C N 1
ATOM 9053 C CA . GLY C 1 376 ? 42.122 109.173 90.006 1.00 24.53 372 GLY C CA 1
ATOM 9054 C C . GLY C 1 376 ? 42.276 110.252 91.058 1.00 25.41 372 GLY C C 1
ATOM 9055 O O . GLY C 1 376 ? 43.244 110.241 91.809 1.00 26.68 372 GLY C O 1
ATOM 9056 N N . PRO C 1 377 ? 41.318 111.178 91.158 1.00 25.51 373 PRO C N 1
ATOM 9057 C CA . PRO C 1 377 ? 40.119 111.232 90.325 1.00 25.58 373 PRO C CA 1
ATOM 9058 C C . PRO C 1 377 ? 40.254 112.233 89.191 1.00 26.51 373 PRO C C 1
ATOM 9059 O O . PRO C 1 377 ? 41.180 113.050 89.170 1.00 26.55 373 PRO C O 1
ATOM 9063 N N . PHE C 1 378 ? 39.322 112.174 88.251 1.00 25.92 374 PHE C N 1
ATOM 9064 C CA . PHE C 1 378 ? 39.305 113.126 87.147 1.00 26.45 374 PHE C CA 1
ATOM 9065 C C . PHE C 1 378 ? 37.925 113.745 87.084 1.00 28.85 374 PHE C C 1
ATOM 9066 O O . PHE C 1 378 ? 36.913 113.057 87.227 1.00 28.41 374 PHE C O 1
ATOM 9074 N N . VAL C 1 379 ? 37.872 115.049 86.888 1.00 31.84 375 VAL C N 1
ATOM 9075 C CA . VAL C 1 379 ? 36.579 115.689 86.775 1.00 35.67 375 VAL C CA 1
ATOM 9076 C C . VAL C 1 379 ? 36.057 115.408 85.370 1.00 39.34 375 VAL C C 1
ATOM 9077 O O . VAL C 1 379 ? 36.618 115.895 84.381 1.00 40.90 375 VAL C O 1
ATOM 9081 N N . THR C 1 380 ? 34.990 114.617 85.287 1.00 41.30 376 THR C N 1
ATOM 9082 C CA . THR C 1 380 ? 34.385 114.283 84.002 1.00 44.20 376 THR C CA 1
ATOM 9083 C C . THR C 1 380 ? 32.902 114.595 84.140 1.00 45.27 376 THR C C 1
ATOM 9084 O O . THR C 1 380 ? 32.290 114.291 85.169 1.00 46.58 376 THR C O 1
ATOM 9088 N N . LEU C 1 381 ? 32.328 115.199 83.107 1.00 46.79 377 LEU C N 1
ATOM 9089 C CA . LEU C 1 381 ? 30.921 115.574 83.145 1.00 48.07 377 LEU C CA 1
ATOM 9090 C C . LEU C 1 381 ? 30.012 114.692 82.286 1.00 49.49 377 LEU C C 1
ATOM 9091 O O . LEU C 1 381 ? 30.454 114.057 81.314 1.00 48.79 377 LEU C O 1
ATOM 9096 N N . ASP C 1 382 ? 28.735 114.665 82.672 1.00 50.45 378 ASP C N 1
ATOM 9097 C CA . ASP C 1 382 ? 27.691 113.927 81.965 1.00 51.28 378 ASP C CA 1
ATOM 9098 C C . ASP C 1 382 ? 28.032 112.469 81.642 1.00 50.73 378 ASP C C 1
ATOM 9099 O O . ASP C 1 382 ? 27.760 111.966 80.551 1.00 49.66 378 ASP C O 1
ATOM 9104 N N . MET C 1 383 ? 28.611 111.784 82.609 1.00 50.39 379 MET C N 1
ATOM 9105 C CA . MET C 1 383 ? 28.986 110.403 82.404 1.00 50.59 379 MET C CA 1
ATOM 9106 C C . MET C 1 383 ? 27.774 109.484 82.204 1.00 51.60 379 MET C C 1
ATOM 9107 O O . MET C 1 383 ? 27.865 108.484 81.485 1.00 51.00 379 MET C O 1
ATOM 9112 N N . GLU C 1 384 ? 26.640 109.825 82.824 1.00 52.34 380 GLU C N 1
ATOM 9113 C CA . GLU C 1 384 ? 25.433 109.011 82.678 1.00 53.17 380 GLU C CA 1
ATOM 9114 C C . GLU C 1 384 ? 25.057 108.961 81.197 1.00 51.86 380 GLU C C 1
ATOM 9115 O O . GLU C 1 384 ? 24.512 107.963 80.711 1.00 51.77 380 GLU C O 1
ATOM 9121 N N . ASP C 1 385 ? 25.355 110.045 80.488 1.00 49.74 381 ASP C N 1
ATOM 9122 C CA . ASP C 1 385 ? 25.080 110.123 79.058 1.00 48.52 381 ASP C CA 1
ATOM 9123 C C . ASP C 1 385 ? 25.917 109.103 78.287 1.00 45.33 381 ASP C C 1
ATOM 9124 O O . ASP C 1 385 ? 25.663 108.839 77.112 1.00 44.16 381 ASP C O 1
ATOM 9129 N N . CYS C 1 386 ? 26.926 108.543 78.944 1.00 42.42 382 CYS C N 1
ATOM 9130 C CA . CYS C 1 386 ? 27.789 107.576 78.282 1.00 39.73 382 CYS C CA 1
ATOM 9131 C C . CYS C 1 386 ? 27.148 106.211 78.178 1.00 38.56 382 CYS C C 1
ATOM 9132 O O . CYS C 1 386 ? 27.538 105.413 77.335 1.00 35.28 382 CYS C O 1
ATOM 9135 N N . GLY C 1 387 ? 26.176 105.951 79.049 1.00 38.34 383 GLY C N 1
ATOM 9136 C CA . GLY C 1 387 ? 25.488 104.672 79.045 1.00 38.16 383 GLY C CA 1
ATOM 9137 C C . GLY C 1 387 ? 24.506 104.538 77.903 1.00 39.15 383 GLY C C 1
ATOM 9138 O O . GLY C 1 387 ? 23.745 105.459 77.601 1.00 39.29 383 GLY C O 1
ATOM 9139 N N . TYR C 1 388 ? 24.520 103.386 77.251 1.00 39.20 384 TYR C N 1
ATOM 9140 C CA . TYR C 1 388 ? 23.619 103.151 76.142 1.00 40.38 384 TYR C CA 1
ATOM 9141 C C . TYR C 1 388 ? 22.265 102.664 76.652 1.00 41.63 384 TYR C C 1
ATOM 9142 O O . TYR C 1 388 ? 22.185 101.925 77.632 1.00 40.06 384 TYR C O 1
ATOM 9151 N N . ASN C 1 389 ? 21.206 103.102 75.973 1.00 43.77 385 ASN C N 1
ATOM 9152 C CA . ASN C 1 389 ? 19.833 102.731 76.304 1.00 45.77 385 ASN C CA 1
ATOM 9153 C C . ASN C 1 389 ? 19.157 102.275 75.017 1.00 46.48 385 ASN C C 1
ATOM 9154 O O . ASN C 1 389 ? 18.761 103.167 74.247 1.00 48.22 385 ASN C O 1
ATOM 9160 N N . GLY D 1 1 P 90.078 93.415 60.493 1.00 54.67 45 GLY D N 1
ATOM 9161 C CA . GLY D 1 1 P 91.337 93.757 59.779 1.00 53.97 45 GLY D CA 1
ATOM 9162 C C . GLY D 1 1 P 92.302 92.593 59.622 1.00 53.81 45 GLY D C 1
ATOM 9163 O O . GLY D 1 1 P 93.304 92.706 58.912 1.00 52.65 45 GLY D O 1
ATOM 9164 N N . SER D 1 2 P 92.003 91.475 60.280 1.00 53.77 46 SER D N 1
ATOM 9165 C CA . SER D 1 2 P 92.864 90.296 60.217 1.00 53.99 46 SER D CA 1
ATOM 9166 C C . SER D 1 2 P 92.058 89.006 59.996 1.00 53.56 46 SER D C 1
ATOM 9167 O O . SER D 1 2 P 91.259 88.603 60.853 1.00 54.91 46 SER D O 1
ATOM 9170 N N . PHE D 1 3 P 92.271 88.365 58.845 1.00 51.68 47 PHE D N 1
ATOM 9171 C CA . PHE D 1 3 P 91.568 87.120 58.497 1.00 49.51 47 PHE D CA 1
ATOM 9172 C C . PHE D 1 3 P 92.534 86.122 57.860 1.00 48.71 47 PHE D C 1
ATOM 9173 O O . PHE D 1 3 P 92.337 85.677 56.730 1.00 48.19 47 PHE D O 1
ATOM 9181 N N . VAL D 1 4 P 93.568 85.771 58.616 1.00 47.66 48 VAL D N 1
ATOM 9182 C CA . VAL D 1 4 P 94.615 84.859 58.176 1.00 47.16 48 VAL D CA 1
ATOM 9183 C C . VAL D 1 4 P 94.137 83.573 57.524 1.00 45.72 48 VAL D C 1
ATOM 9184 O O . VAL D 1 4 P 94.814 83.040 56.646 1.00 47.21 48 VAL D O 1
ATOM 9188 N N . GLU D 1 5 ? 92.988 83.063 57.957 1.00 43.22 1 GLU D N 1
ATOM 9189 C CA . GLU D 1 5 ? 92.465 81.808 57.416 1.00 41.46 1 GLU D CA 1
ATOM 9190 C C . GLU D 1 5 ? 92.059 81.904 55.948 1.00 38.46 1 GLU D C 1
ATOM 9191 O O . GLU D 1 5 ? 92.075 80.899 55.231 1.00 36.77 1 GLU D O 1
ATOM 9197 N N . MET D 1 6 ? 91.687 83.109 55.508 1.00 35.16 2 MET D N 1
ATOM 9198 C CA . MET D 1 6 ? 91.225 83.313 54.130 1.00 32.28 2 MET D CA 1
ATOM 9199 C C . MET D 1 6 ? 92.248 83.944 53.175 1.00 31.35 2 MET D C 1
ATOM 9200 O O . MET D 1 6 ? 92.045 83.975 51.951 1.00 30.28 2 MET D O 1
ATOM 9205 N N . VAL D 1 7 ? 93.341 84.460 53.729 1.00 29.22 3 VAL D N 1
ATOM 9206 C CA . VAL D 1 7 ? 94.383 85.063 52.913 1.00 27.01 3 VAL D CA 1
ATOM 9207 C C . VAL D 1 7 ? 94.991 83.991 52.016 1.00 25.22 3 VAL D C 1
ATOM 9208 O O . VAL D 1 7 ? 95.228 82.876 52.458 1.00 22.90 3 VAL D O 1
ATOM 9212 N N . ASP D 1 8 ? 95.195 84.322 50.745 1.00 24.38 4 ASP D N 1
ATOM 9213 C CA . ASP D 1 8 ? 95.773 83.379 49.797 1.00 24.33 4 ASP D CA 1
ATOM 9214 C C . ASP D 1 8 ? 94.902 82.140 49.516 1.00 23.02 4 ASP D C 1
ATOM 9215 O O . ASP D 1 8 ? 95.436 81.057 49.224 1.00 22.06 4 ASP D O 1
ATOM 9220 N N . ASN D 1 9 ? 93.578 82.291 49.599 1.00 18.39 5 ASN D N 1
ATOM 9221 C CA . ASN D 1 9 ? 92.691 81.169 49.334 1.00 19.28 5 ASN D CA 1
ATOM 9222 C C . ASN D 1 9 ? 92.241 81.056 47.862 1.00 19.86 5 ASN D C 1
ATOM 9223 O O . ASN D 1 9 ? 91.425 80.180 47.535 1.00 19.84 5 ASN D O 1
ATOM 9228 N N . LEU D 1 10 ? 92.761 81.912 46.977 1.00 18.67 6 LEU D N 1
ATOM 9229 C CA . LEU D 1 10 ? 92.382 81.843 45.562 1.00 17.53 6 LEU D CA 1
ATOM 9230 C C . LEU D 1 10 ? 93.516 81.343 44.673 1.00 17.68 6 LEU D C 1
ATOM 9231 O O . LEU D 1 10 ? 94.689 81.481 45.006 1.00 17.60 6 LEU D O 1
ATOM 9236 N N . ARG D 1 11 ? 93.153 80.767 43.540 1.00 18.14 7 ARG D N 1
ATOM 9237 C CA . ARG D 1 11 ? 94.140 80.332 42.559 1.00 20.38 7 ARG D CA 1
ATOM 9238 C C . ARG D 1 11 ? 93.580 80.717 41.196 1.00 20.75 7 ARG D C 1
ATOM 9239 O O . ARG D 1 11 ? 92.380 80.960 41.059 1.00 19.97 7 ARG D O 1
ATOM 9247 N N . GLY D 1 12 ? 94.450 80.809 40.200 1.00 18.95 8 GLY D N 1
ATOM 9248 C CA . GLY D 1 12 ? 93.984 81.139 38.875 1.00 21.23 8 GLY D CA 1
ATOM 9249 C C . GLY D 1 12 ? 94.768 82.293 38.280 1.00 20.89 8 GLY D C 1
ATOM 9250 O O . GLY D 1 12 ? 95.822 82.686 38.796 1.00 19.37 8 GLY D O 1
ATOM 9251 N N . LYS D 1 13 ? 94.246 82.820 37.182 1.00 20.43 9 LYS D N 1
ATOM 9252 C CA . LYS D 1 13 ? 94.874 83.930 36.487 1.00 23.12 9 LYS D CA 1
ATOM 9253 C C . LYS D 1 13 ? 93.770 84.635 35.694 1.00 21.52 9 LYS D C 1
ATOM 9254 O O . LYS D 1 13 ? 92.695 84.067 35.474 1.00 21.35 9 LYS D O 1
ATOM 9260 N N . SER D 1 14 ? 94.013 85.866 35.268 1.00 21.55 10 SER D N 1
ATOM 9261 C CA . SER D 1 14 ? 92.968 86.612 34.588 1.00 21.79 10 SER D CA 1
ATOM 9262 C C . SER D 1 14 ? 92.345 85.988 33.340 1.00 21.26 10 SER D C 1
ATOM 9263 O O . SER D 1 14 ? 91.135 86.151 33.098 1.00 19.51 10 SER D O 1
ATOM 9266 N N . GLY D 1 15 ? 93.153 85.276 32.556 1.00 20.59 11 GLY D N 1
ATOM 9267 C CA . GLY D 1 15 ? 92.627 84.699 31.330 1.00 20.53 11 GLY D CA 1
ATOM 9268 C C . GLY D 1 15 ? 91.662 83.531 31.455 1.00 21.46 11 GLY D C 1
ATOM 9269 O O . GLY D 1 15 ? 90.890 83.287 30.533 1.00 22.26 11 GLY D O 1
ATOM 9270 N N . GLN D 1 16 ? 91.718 82.816 32.578 1.00 21.92 12 GLN D N 1
ATOM 9271 C CA . GLN D 1 16 ? 90.862 81.655 32.842 1.00 22.79 12 GLN D CA 1
ATOM 9272 C C . GLN D 1 16 ? 90.003 81.782 34.103 1.00 21.67 12 GLN D C 1
ATOM 9273 O O . GLN D 1 16 ? 89.184 80.901 34.379 1.00 22.81 12 GLN D O 1
ATOM 9279 N N . GLY D 1 17 ? 90.193 82.862 34.854 1.00 19.46 13 GLY D N 1
ATOM 9280 C CA . GLY D 1 17 ? 89.415 83.081 36.058 1.00 19.61 13 GLY D CA 1
ATOM 9281 C C . GLY D 1 17 ? 90.119 82.704 37.352 1.00 20.50 13 GLY D C 1
ATOM 9282 O O . GLY D 1 17 ? 91.054 81.900 37.357 1.00 20.16 13 GLY D O 1
ATOM 9283 N N . TYR D 1 18 ? 89.673 83.301 38.453 1.00 19.33 14 TYR D N 1
ATOM 9284 C CA . TYR D 1 18 ? 90.222 83.024 39.778 1.00 19.39 14 TYR D CA 1
ATOM 9285 C C . TYR D 1 18 ? 89.198 82.170 40.502 1.00 19.21 14 TYR D C 1
ATOM 9286 O O . TYR D 1 18 ? 88.007 82.449 40.419 1.00 19.59 14 TYR D O 1
ATOM 9295 N N . TYR D 1 19 ? 89.637 81.137 41.214 1.00 19.30 15 TYR D N 1
ATOM 9296 C CA . TYR D 1 19 ? 88.679 80.246 41.880 1.00 17.59 15 TYR D CA 1
ATOM 9297 C C . TYR D 1 19 ? 89.018 79.940 43.328 1.00 17.75 15 TYR D C 1
ATOM 9298 O O . TYR D 1 19 ? 90.160 80.103 43.757 1.00 16.89 15 TYR D O 1
ATOM 9307 N N . VAL D 1 20 ? 88.000 79.521 44.078 1.00 17.10 16 VAL D N 1
ATOM 9308 C CA . VAL D 1 20 ? 88.160 79.193 45.491 1.00 17.53 16 VAL D CA 1
ATOM 9309 C C . VAL D 1 20 ? 87.670 77.747 45.702 1.00 18.85 16 VAL D C 1
ATOM 9310 O O . VAL D 1 20 ? 86.809 77.259 44.971 1.00 19.42 16 VAL D O 1
ATOM 9314 N N . GLU D 1 21 ? 88.241 77.051 46.680 1.00 18.54 17 GLU D N 1
ATOM 9315 C CA . GLU D 1 21 ? 87.810 75.691 46.947 1.00 20.32 17 GLU D CA 1
ATOM 9316 C C . GLU D 1 21 ? 86.533 75.740 47.793 1.00 19.48 17 GLU D C 1
ATOM 9317 O O . GLU D 1 21 ? 86.410 76.547 48.723 1.00 19.90 17 GLU D O 1
ATOM 9323 N N . MET D 1 22 ? 85.575 74.880 47.456 1.00 21.20 18 MET D N 1
ATOM 9324 C CA . MET D 1 22 ? 84.328 74.780 48.216 1.00 19.52 18 MET D CA 1
ATOM 9325 C C . MET D 1 22 ? 83.973 73.308 48.327 1.00 20.62 18 MET D C 1
ATOM 9326 O O . MET D 1 22 ? 84.555 72.472 47.647 1.00 18.94 18 MET D O 1
ATOM 9331 N N . THR D 1 23 ? 83.052 72.974 49.225 1.00 20.34 19 THR D N 1
ATOM 9332 C CA . THR D 1 23 ? 82.604 71.597 49.282 1.00 20.96 19 THR D CA 1
ATOM 9333 C C . THR D 1 23 ? 81.079 71.673 49.207 1.00 21.09 19 THR D C 1
ATOM 9334 O O . THR D 1 23 ? 80.471 72.624 49.720 1.00 21.46 19 THR D O 1
ATOM 9338 N N . VAL D 1 24 ? 80.470 70.704 48.533 1.00 20.32 20 VAL D N 1
ATOM 9339 C CA . VAL D 1 24 ? 79.020 70.658 48.440 1.00 20.63 20 VAL D CA 1
ATOM 9340 C C . VAL D 1 24 ? 78.550 69.255 48.788 1.00 19.10 20 VAL D C 1
ATOM 9341 O O . VAL D 1 24 ? 79.199 68.269 48.434 1.00 20.01 20 VAL D O 1
ATOM 9345 N N . GLY D 1 25 ? 77.423 69.158 49.489 1.00 21.03 21 GLY D N 1
ATOM 9346 C CA . GLY D 1 25 ? 76.879 67.854 49.819 1.00 18.83 21 GLY D CA 1
ATOM 9347 C C . GLY D 1 25 ? 77.396 67.225 51.086 1.00 21.00 21 GLY D C 1
ATOM 9348 O O . GLY D 1 25 ? 78.240 67.796 51.799 1.00 20.18 21 GLY D O 1
ATOM 9349 N N . SER D 1 26 ? 76.880 66.027 51.350 1.00 21.54 22 SER D N 1
ATOM 9350 C CA . SER D 1 26 ? 77.228 65.257 52.532 1.00 23.51 22 SER D CA 1
ATOM 9351 C C . SER D 1 26 ? 77.349 63.791 52.129 1.00 24.72 22 SER D C 1
ATOM 9352 O O . SER D 1 26 ? 76.375 63.201 51.667 1.00 23.74 22 SER D O 1
ATOM 9355 N N . PRO D 1 27 ? 78.553 63.196 52.263 1.00 25.94 23 PRO D N 1
ATOM 9356 C CA . PRO D 1 27 ? 79.776 63.836 52.762 1.00 27.54 23 PRO D CA 1
ATOM 9357 C C . PRO D 1 27 ? 80.269 64.893 51.748 1.00 27.32 23 PRO D C 1
ATOM 9358 O O . PRO D 1 27 ? 79.919 64.852 50.558 1.00 27.06 23 PRO D O 1
ATOM 9362 N N . PRO D 1 28 ? 81.097 65.836 52.207 1.00 27.36 24 PRO D N 1
ATOM 9363 C CA . PRO D 1 28 ? 81.614 66.903 51.350 1.00 26.27 24 PRO D CA 1
ATOM 9364 C C . PRO D 1 28 ? 82.249 66.457 50.062 1.00 25.32 24 PRO D C 1
ATOM 9365 O O . PRO D 1 28 ? 83.093 65.574 50.061 1.00 25.94 24 PRO D O 1
ATOM 9369 N N . GLN D 1 29 ? 81.824 67.065 48.959 1.00 24.28 25 GLN D N 1
ATOM 9370 C CA . GLN D 1 29 ? 82.418 66.817 47.653 1.00 23.17 25 GLN D CA 1
ATOM 9371 C C . GLN D 1 29 ? 83.195 68.103 47.341 1.00 23.46 25 GLN D C 1
ATOM 9372 O O . GLN D 1 29 ? 82.611 69.195 47.219 1.00 23.49 25 GLN D O 1
ATOM 9378 N N . THR D 1 30 ? 84.511 67.978 47.217 1.00 23.75 26 THR D N 1
ATOM 9379 C CA . THR D 1 30 ? 85.346 69.141 46.931 1.00 23.45 26 THR D CA 1
ATOM 9380 C C . THR D 1 30 ? 85.290 69.580 45.471 1.00 23.31 26 THR D C 1
ATOM 9381 O O . THR D 1 30 ? 85.449 68.765 44.553 1.00 22.86 26 THR D O 1
ATOM 9385 N N . LEU D 1 31 ? 85.050 70.873 45.271 1.00 20.89 27 LEU D N 1
ATOM 9386 C CA . LEU D 1 31 ? 84.993 71.434 43.928 1.00 21.72 27 LEU D CA 1
ATOM 9387 C C . LEU D 1 31 ? 85.646 72.821 43.924 1.00 21.72 27 LEU D C 1
ATOM 9388 O O . LEU D 1 31 ? 85.580 73.556 44.921 1.00 20.71 27 LEU D O 1
ATOM 9393 N N . ASN D 1 32 ? 86.286 73.159 42.805 1.00 20.32 28 ASN D N 1
ATOM 9394 C CA . ASN D 1 32 ? 86.908 74.460 42.640 1.00 18.72 28 ASN D CA 1
ATOM 9395 C C . ASN D 1 32 ? 85.872 75.330 41.957 1.00 18.71 28 ASN D C 1
ATOM 9396 O O . ASN D 1 32 ? 85.316 74.964 40.907 1.00 19.40 28 ASN D O 1
ATOM 9401 N N . ILE D 1 33 ? 85.625 76.499 42.540 1.00 18.32 29 ILE D N 1
ATOM 9402 C CA . ILE D 1 33 ? 84.592 77.380 42.038 1.00 16.49 29 ILE D CA 1
ATOM 9403 C C . ILE D 1 33 ? 85.068 78.775 41.653 1.00 17.17 29 ILE D C 1
ATOM 9404 O O . ILE D 1 33 ? 85.640 79.491 42.485 1.00 16.32 29 ILE D O 1
ATOM 9409 N N . LEU D 1 34 ? 84.811 79.151 40.400 1.00 17.84 30 LEU D N 1
ATOM 9410 C CA . LEU D 1 34 ? 85.167 80.475 39.876 1.00 18.67 30 LEU D CA 1
ATOM 9411 C C . LEU D 1 34 ? 84.421 81.579 40.627 1.00 18.41 30 LEU D C 1
ATOM 9412 O O . LEU D 1 34 ? 83.194 81.513 40.817 1.00 19.04 30 LEU D O 1
ATOM 9417 N N . VAL D 1 35 ? 85.152 82.600 41.058 1.00 17.53 31 VAL D N 1
ATOM 9418 C CA . VAL D 1 35 ? 84.538 83.699 41.770 1.00 20.16 31 VAL D CA 1
ATOM 9419 C C . VAL D 1 35 ? 84.135 84.699 40.699 1.00 22.49 31 VAL D C 1
ATOM 9420 O O . VAL D 1 35 ? 85.020 85.259 40.015 1.00 23.05 31 VAL D O 1
ATOM 9424 N N . ASP D 1 36 ? 82.817 84.906 40.561 1.00 20.63 32 ASP D N 1
ATOM 9425 C CA . ASP D 1 36 ? 82.251 85.797 39.524 1.00 20.02 32 ASP D CA 1
ATOM 9426 C C . ASP D 1 36 ? 81.310 86.886 40.047 1.00 18.94 32 ASP D C 1
ATOM 9427 O O . ASP D 1 36 ? 80.138 86.633 40.326 1.00 20.66 32 ASP D O 1
ATOM 9432 N N . THR D 1 37 ? 81.808 88.105 40.198 1.00 18.09 33 THR D N 1
ATOM 9433 C CA . THR D 1 37 ? 80.947 89.171 40.677 1.00 16.94 33 THR D CA 1
ATOM 9434 C C . THR D 1 37 ? 80.012 89.679 39.579 1.00 16.63 33 THR D C 1
ATOM 9435 O O . THR D 1 37 ? 79.183 90.514 39.842 1.00 17.51 33 THR D O 1
ATOM 9439 N N . GLY D 1 38 ? 80.144 89.178 38.355 1.00 15.98 34 GLY D N 1
ATOM 9440 C CA . GLY D 1 38 ? 79.274 89.652 37.275 1.00 15.87 34 GLY D CA 1
ATOM 9441 C C . GLY D 1 38 ? 77.990 88.847 37.044 1.00 18.67 34 GLY D C 1
ATOM 9442 O O . GLY D 1 38 ? 77.268 89.072 36.059 1.00 18.34 34 GLY D O 1
ATOM 9443 N N . SER D 1 39 ? 77.717 87.878 37.914 1.00 17.85 35 SER D N 1
ATOM 9444 C CA . SER D 1 39 ? 76.502 87.072 37.791 1.00 18.21 35 SER D CA 1
ATOM 9445 C C . SER D 1 39 ? 76.003 86.716 39.203 1.00 17.99 35 SER D C 1
ATOM 9446 O O . SER D 1 39 ? 76.672 87.025 40.195 1.00 16.65 35 SER D O 1
ATOM 9449 N N . SER D 1 40 ? 74.864 86.040 39.280 1.00 18.44 36 SER D N 1
ATOM 9450 C CA . SER D 1 40 ? 74.235 85.733 40.576 1.00 19.44 36 SER D CA 1
ATOM 9451 C C . SER D 1 40 ? 73.765 84.291 40.792 1.00 18.64 36 SER D C 1
ATOM 9452 O O . SER D 1 40 ? 72.983 84.019 41.700 1.00 20.45 36 SER D O 1
ATOM 9455 N N . ASN D 1 41 ? 74.244 83.372 39.969 1.00 16.28 37 ASN D N 1
ATOM 9456 C CA . ASN D 1 41 ? 73.892 81.975 40.136 1.00 17.95 37 ASN D CA 1
ATOM 9457 C C . ASN D 1 41 ? 75.068 81.130 40.594 1.00 18.18 37 ASN D C 1
ATOM 9458 O O . ASN D 1 41 ? 76.197 81.287 40.116 1.00 17.70 37 ASN D O 1
ATOM 9463 N N . PHE D 1 42 ? 74.795 80.251 41.548 1.00 17.77 38 PHE D N 1
ATOM 9464 C CA . PHE D 1 42 ? 75.804 79.293 42.016 1.00 18.02 38 PHE D CA 1
ATOM 9465 C C . PHE D 1 42 ? 75.491 78.030 41.167 1.00 16.94 38 PHE D C 1
ATOM 9466 O O . PHE D 1 42 ? 74.377 77.496 41.230 1.00 17.27 38 PHE D O 1
ATOM 9474 N N . ALA D 1 43 ? 76.445 77.576 40.352 1.00 16.26 39 ALA D N 1
ATOM 9475 C CA . ALA D 1 43 ? 76.241 76.416 39.483 1.00 17.75 39 ALA D CA 1
ATOM 9476 C C . ALA D 1 43 ? 77.497 75.567 39.442 1.00 18.13 39 ALA D C 1
ATOM 9477 O O . ALA D 1 43 ? 78.612 76.099 39.512 1.00 17.25 39 ALA D O 1
ATOM 9479 N N . VAL D 1 44 ? 77.321 74.254 39.304 1.00 18.01 40 VAL D N 1
ATOM 9480 C CA . VAL D 1 44 ? 78.463 73.347 39.248 1.00 19.99 40 VAL D CA 1
ATOM 9481 C C . VAL D 1 44 ? 78.304 72.253 38.195 1.00 19.90 40 VAL D C 1
ATOM 9482 O O . VAL D 1 44 ? 77.197 71.791 37.946 1.00 20.15 40 VAL D O 1
ATOM 9486 N N . GLY D 1 45 ? 79.409 71.836 37.582 1.00 19.57 41 GLY D N 1
ATOM 9487 C CA . GLY D 1 45 ? 79.322 70.746 36.631 1.00 21.65 41 GLY D CA 1
ATOM 9488 C C . GLY D 1 45 ? 78.761 69.545 37.393 1.00 23.69 41 GLY D C 1
ATOM 9489 O O . GLY D 1 45 ? 79.216 69.235 38.514 1.00 23.79 41 GLY D O 1
ATOM 9490 N N . ALA D 1 46 ? 77.788 68.853 36.805 1.00 23.75 42 ALA D N 1
ATOM 9491 C CA . ALA D 1 46 ? 77.159 67.708 37.489 1.00 25.77 42 ALA D CA 1
ATOM 9492 C C . ALA D 1 46 ? 77.099 66.440 36.650 1.00 29.06 42 ALA D C 1
ATOM 9493 O O . ALA D 1 46 ? 76.307 65.541 36.925 1.00 28.75 42 ALA D O 1
ATOM 9495 N N . ALA D 1 47 ? 77.949 66.368 35.637 1.00 31.29 43 ALA D N 1
ATOM 9496 C CA . ALA D 1 47 ? 77.999 65.220 34.758 1.00 34.37 43 ALA D CA 1
ATOM 9497 C C . ALA D 1 47 ? 79.365 65.232 34.096 1.00 36.85 43 ALA D C 1
ATOM 9498 O O . ALA D 1 47 ? 80.028 66.272 34.036 1.00 37.31 43 ALA D O 1
ATOM 9500 N N . PRO D 1 48 ? 79.829 64.074 33.615 1.00 39.38 44 PRO D N 1
ATOM 9501 C CA . PRO D 1 48 ? 81.147 64.093 32.971 1.00 39.74 44 PRO D CA 1
ATOM 9502 C C . PRO D 1 48 ? 81.240 65.088 31.812 1.00 40.06 44 PRO D C 1
ATOM 9503 O O . PRO D 1 48 ? 80.267 65.355 31.096 1.00 40.16 44 PRO D O 1
ATOM 9507 N N . HIS D 1 49 ? 82.421 65.666 31.663 1.00 39.83 45 HIS D N 1
ATOM 9508 C CA . HIS D 1 49 ? 82.669 66.637 30.612 1.00 39.35 45 HIS D CA 1
ATOM 9509 C C . HIS D 1 49 ? 84.155 66.588 30.341 1.00 38.66 45 HIS D C 1
ATOM 9510 O O . HIS D 1 49 ? 84.954 66.431 31.265 1.00 38.83 45 HIS D O 1
ATOM 9517 N N . PRO D 1 50 ? 84.553 66.728 29.071 1.00 38.53 46 PRO D N 1
ATOM 9518 C CA . PRO D 1 50 ? 85.979 66.683 28.721 1.00 38.50 46 PRO D CA 1
ATOM 9519 C C . PRO D 1 50 ? 86.892 67.590 29.558 1.00 39.03 46 PRO D C 1
ATOM 9520 O O . PRO D 1 50 ? 88.018 67.213 29.876 1.00 39.51 46 PRO D O 1
ATOM 9524 N N . PHE D 1 51 ? 86.405 68.773 29.923 1.00 37.80 47 PHE D N 1
ATOM 9525 C CA . PHE D 1 51 ? 87.217 69.733 30.674 1.00 39.23 47 PHE D CA 1
ATOM 9526 C C . PHE D 1 51 ? 87.107 69.638 32.193 1.00 39.29 47 PHE D C 1
ATOM 9527 O O . PHE D 1 51 ? 87.729 70.412 32.901 1.00 39.33 47 PHE D O 1
ATOM 9535 N N . LEU D 1 52 ? 86.334 68.683 32.692 1.00 39.72 48 LEU D N 1
ATOM 9536 C CA . LEU D 1 52 ? 86.148 68.543 34.130 1.00 40.78 48 LEU D CA 1
ATOM 9537 C C . LEU D 1 52 ? 86.844 67.339 34.751 1.00 41.52 48 LEU D C 1
ATOM 9538 O O . LEU D 1 52 ? 86.600 66.207 34.344 1.00 42.35 48 LEU D O 1
ATOM 9543 N N . HIS D 1 53 ? 87.700 67.579 35.740 1.00 42.70 49 HIS D N 1
ATOM 9544 C CA . HIS D 1 53 ? 88.393 66.482 36.411 1.00 43.75 49 HIS D CA 1
ATOM 9545 C C . HIS D 1 53 ? 87.418 65.854 37.399 1.00 41.72 49 HIS D C 1
ATOM 9546 O O . HIS D 1 53 ? 87.541 64.683 37.755 1.00 42.72 49 HIS D O 1
ATOM 9553 N N . ARG D 1 54 ? 86.471 66.655 37.873 1.00 38.09 50 ARG D N 1
ATOM 9554 C CA . ARG D 1 54 ? 85.485 66.173 38.825 1.00 34.26 50 ARG D CA 1
ATOM 9555 C C . ARG D 1 54 ? 84.205 66.978 38.702 1.00 31.93 50 ARG D C 1
ATOM 9556 O O . ARG D 1 54 ? 84.194 68.035 38.086 1.00 29.97 50 ARG D O 1
ATOM 9564 N N . TYR D 1 55 ? 83.123 66.456 39.267 1.00 29.47 51 TYR D N 1
ATOM 9565 C CA . TYR D 1 55 ? 81.839 67.126 39.206 1.00 27.97 51 TYR D CA 1
ATOM 9566 C C . TYR D 1 55 ? 80.924 66.690 40.340 1.00 26.04 51 TYR D C 1
ATOM 9567 O O . TYR D 1 55 ? 81.184 65.682 41.015 1.00 27.88 51 TYR D O 1
ATOM 9576 N N . TYR D 1 56 ? 79.859 67.461 40.532 1.00 24.44 52 TYR D N 1
ATOM 9577 C CA . TYR D 1 56 ? 78.855 67.253 41.577 1.00 22.78 52 TYR D CA 1
ATOM 9578 C C . TYR D 1 56 ? 77.995 66.017 41.326 1.00 21.69 52 TYR D C 1
ATOM 9579 O O . TYR D 1 56 ? 77.296 65.941 40.324 1.00 22.32 52 TYR D O 1
ATOM 9588 N N . GLN D 1 57 ? 78.077 65.059 42.242 1.00 20.74 53 GLN D N 1
ATOM 9589 C CA . GLN D 1 57 ? 77.296 63.811 42.155 1.00 21.52 53 GLN D CA 1
ATOM 9590 C C . GLN D 1 57 ? 76.164 63.879 43.189 1.00 21.48 53 GLN D C 1
ATOM 9591 O O . GLN D 1 57 ? 76.332 63.532 44.354 1.00 21.05 53 GLN D O 1
ATOM 9597 N N . ARG D 1 58 ? 75.016 64.366 42.742 1.00 22.36 54 ARG D N 1
ATOM 9598 C CA . ARG D 1 58 ? 73.853 64.551 43.596 1.00 23.55 54 ARG D CA 1
ATOM 9599 C C . ARG D 1 58 ? 73.368 63.272 44.263 1.00 24.36 54 ARG D C 1
ATOM 9600 O O . ARG D 1 58 ? 72.936 63.312 45.410 1.00 23.80 54 ARG D O 1
ATOM 9608 N N . GLN D 1 59 ? 73.464 62.153 43.556 1.00 24.20 55 GLN D N 1
ATOM 9609 C CA . GLN D 1 59 ? 73.023 60.871 44.104 1.00 27.30 55 GLN D CA 1
ATOM 9610 C C . GLN D 1 59 ? 73.883 60.442 45.289 1.00 25.89 55 GLN D C 1
ATOM 9611 O O . GLN D 1 59 ? 73.476 59.589 46.061 1.00 25.13 55 GLN D O 1
ATOM 9617 N N . LEU D 1 60 ? 75.076 61.012 45.443 1.00 24.00 56 LEU D N 1
ATOM 9618 C CA . LEU D 1 60 ? 75.911 60.608 46.573 1.00 21.50 56 LEU D CA 1
ATOM 9619 C C . LEU D 1 60 ? 75.779 61.528 47.781 1.00 21.36 56 LEU D C 1
ATOM 9620 O O . LEU D 1 60 ? 76.409 61.297 48.799 1.00 21.02 56 LEU D O 1
ATOM 9625 N N . SER D 1 61 ? 74.960 62.570 47.666 1.00 20.89 57 SER D N 1
ATOM 9626 C CA . SER D 1 61 ? 74.793 63.519 48.761 1.00 20.25 57 SER D CA 1
ATOM 9627 C C . SER D 1 61 ? 73.497 63.291 49.513 1.00 19.01 57 SER D C 1
ATOM 9628 O O . SER D 1 61 ? 72.423 63.415 48.942 1.00 18.35 57 SER D O 1
ATOM 9631 N N . SER D 1 62 ? 73.603 62.992 50.799 1.00 19.45 58 SER D N 1
ATOM 9632 C CA . SER D 1 62 ? 72.422 62.729 51.620 1.00 20.39 58 SER D CA 1
ATOM 9633 C C . SER D 1 62 ? 71.602 63.987 51.873 1.00 21.68 58 SER D C 1
ATOM 9634 O O . SER D 1 62 ? 70.435 63.914 52.293 1.00 20.39 58 SER D O 1
ATOM 9637 N N . THR D 1 63 ? 72.191 65.147 51.612 1.00 19.23 59 THR D N 1
ATOM 9638 C CA . THR D 1 63 ? 71.488 66.395 51.887 1.00 18.48 59 THR D CA 1
ATOM 9639 C C . THR D 1 63 ? 70.945 67.101 50.648 1.00 18.01 59 THR D C 1
ATOM 9640 O O . THR D 1 63 ? 70.352 68.163 50.725 1.00 15.45 59 THR D O 1
ATOM 9644 N N . TYR D 1 64 ? 71.119 66.477 49.498 1.00 19.19 60 TYR D N 1
ATOM 9645 C CA . TYR D 1 64 ? 70.630 67.065 48.255 1.00 20.48 60 TYR D CA 1
ATOM 9646 C C . TYR D 1 64 ? 69.094 67.136 48.194 1.00 20.60 60 TYR D C 1
ATOM 9647 O O . TYR D 1 64 ? 68.405 66.190 48.573 1.00 17.92 60 TYR D O 1
ATOM 9656 N N . ARG D 1 65 ? 68.565 68.278 47.758 1.00 19.07 61 ARG D N 1
ATOM 9657 C CA . ARG D 1 65 ? 67.120 68.466 47.598 1.00 19.84 61 ARG D CA 1
ATOM 9658 C C . ARG D 1 65 ? 66.872 68.859 46.138 1.00 21.51 61 ARG D C 1
ATOM 9659 O O . ARG D 1 65 ? 67.454 69.838 45.653 1.00 20.86 61 ARG D O 1
ATOM 9667 N N . ASP D 1 66 ? 66.014 68.110 45.451 1.00 20.25 62 ASP D N 1
ATOM 9668 C CA . ASP D 1 66 ? 65.696 68.364 44.043 1.00 22.95 62 ASP D CA 1
ATOM 9669 C C . ASP D 1 66 ? 64.529 69.347 43.902 1.00 23.32 62 ASP D C 1
ATOM 9670 O O . ASP D 1 66 ? 63.405 69.025 44.278 1.00 23.90 62 ASP D O 1
ATOM 9675 N N . LEU D 1 67 ? 64.783 70.551 43.392 1.00 20.61 63 LEU D N 1
ATOM 9676 C CA . LEU D 1 67 ? 63.701 71.519 43.215 1.00 20.85 63 LEU D CA 1
ATOM 9677 C C . LEU D 1 67 ? 62.837 71.221 41.971 1.00 21.22 63 LEU D C 1
ATOM 9678 O O . LEU D 1 67 ? 61.865 71.919 41.716 1.00 22.36 63 LEU D O 1
ATOM 9683 N N . ARG D 1 68 ? 63.206 70.187 41.218 1.00 22.32 64 ARG D N 1
ATOM 9684 C CA . ARG D 1 68 ? 62.485 69.765 40.013 1.00 26.73 64 ARG D CA 1
ATOM 9685 C C . ARG D 1 68 ? 62.175 70.922 39.069 1.00 28.45 64 ARG D C 1
ATOM 9686 O O . ARG D 1 68 ? 61.032 71.102 38.646 1.00 28.26 64 ARG D O 1
ATOM 9694 N N . LYS D 1 69 ? 63.183 71.720 38.741 1.00 30.17 65 LYS D N 1
ATOM 9695 C CA . LYS D 1 69 ? 62.971 72.860 37.855 1.00 29.94 65 LYS D CA 1
ATOM 9696 C C . LYS D 1 69 ? 64.260 73.144 37.118 1.00 30.07 65 LYS D C 1
ATOM 9697 O O . LYS D 1 69 ? 65.343 73.050 37.691 1.00 29.07 65 LYS D O 1
ATOM 9703 N N . GLY D 1 70 ? 64.136 73.481 35.839 1.00 27.80 66 GLY D N 1
ATOM 9704 C CA . GLY D 1 70 ? 65.304 73.778 35.039 1.00 26.76 66 GLY D CA 1
ATOM 9705 C C . GLY D 1 70 ? 65.715 75.237 35.149 1.00 23.95 66 GLY D C 1
ATOM 9706 O O . GLY D 1 70 ? 64.984 76.083 35.665 1.00 22.92 66 GLY D O 1
ATOM 9707 N N . VAL D 1 71 ? 66.917 75.523 34.667 1.00 23.33 67 VAL D N 1
ATOM 9708 C CA . VAL D 1 71 ? 67.453 76.873 34.704 1.00 23.29 67 VAL D CA 1
ATOM 9709 C C . VAL D 1 71 ? 68.456 76.998 33.566 1.00 23.40 67 VAL D C 1
ATOM 9710 O O . VAL D 1 71 ? 69.157 76.046 33.228 1.00 24.09 67 VAL D O 1
ATOM 9714 N N . TYR D 1 72 ? 68.486 78.174 32.961 1.00 23.65 68 TYR D N 1
ATOM 9715 C CA . TYR D 1 72 ? 69.395 78.443 31.853 1.00 23.40 68 TYR D CA 1
ATOM 9716 C C . TYR D 1 72 ? 70.071 79.771 32.149 1.00 22.36 68 TYR D C 1
ATOM 9717 O O . TYR D 1 72 ? 69.408 80.724 32.520 1.00 22.01 68 TYR D O 1
ATOM 9726 N N . VAL D 1 73 ? 71.388 79.824 31.997 1.00 20.35 69 VAL D N 1
ATOM 9727 C CA . VAL D 1 73 ? 72.102 81.070 32.246 1.00 21.17 69 VAL D CA 1
ATOM 9728 C C . VAL D 1 73 ? 73.063 81.401 31.119 1.00 19.78 69 VAL D C 1
ATOM 9729 O O . VAL D 1 73 ? 74.042 80.687 30.894 1.00 20.80 69 VAL D O 1
ATOM 9733 N N . PRO D 1 74 ? 72.760 82.466 30.360 1.00 20.75 70 PRO D N 1
ATOM 9734 C CA . PRO D 1 74 ? 73.637 82.878 29.263 1.00 21.25 70 PRO D CA 1
ATOM 9735 C C . PRO D 1 74 ? 74.554 84.016 29.771 1.00 19.86 70 PRO D C 1
ATOM 9736 O O . PRO D 1 74 ? 74.108 84.864 30.522 1.00 20.12 70 PRO D O 1
ATOM 9740 N N . TYR D 1 75 ? 75.823 84.021 29.365 1.00 19.37 71 TYR D N 1
ATOM 9741 C CA . TYR D 1 75 ? 76.751 85.081 29.787 1.00 18.66 71 TYR D CA 1
ATOM 9742 C C . TYR D 1 75 ? 77.235 85.789 28.528 1.00 20.06 71 TYR D C 1
ATOM 9743 O O . TYR D 1 75 ? 76.928 85.351 27.415 1.00 19.26 71 TYR D O 1
ATOM 9752 N N . THR D 1 76 ? 77.973 86.885 28.697 1.00 19.64 72 THR D N 1
ATOM 9753 C CA . THR D 1 76 ? 78.499 87.623 27.554 1.00 21.44 72 THR D CA 1
ATOM 9754 C C . THR D 1 76 ? 79.120 86.588 26.621 1.00 23.46 72 THR D C 1
ATOM 9755 O O . THR D 1 76 ? 78.960 86.654 25.414 1.00 23.74 72 THR D O 1
ATOM 9759 N N . GLN D 1 77 ? 79.840 85.635 27.185 1.00 23.38 73 GLN D N 1
ATOM 9760 C CA . GLN D 1 77 ? 80.368 84.566 26.365 1.00 26.28 73 GLN D CA 1
ATOM 9761 C C . GLN D 1 77 ? 80.288 83.279 27.179 1.00 25.39 73 GLN D C 1
ATOM 9762 O O . GLN D 1 77 ? 80.866 83.175 28.264 1.00 23.79 73 GLN D O 1
ATOM 9768 N N . GLY D 1 78 ? 79.559 82.309 26.637 1.00 23.91 74 GLY D N 1
ATOM 9769 C CA . GLY D 1 78 ? 79.359 81.034 27.305 1.00 23.82 74 GLY D CA 1
ATOM 9770 C C . GLY D 1 78 ? 77.945 80.956 27.868 1.00 23.03 74 GLY D C 1
ATOM 9771 O O . GLY D 1 78 ? 77.307 81.986 28.087 1.00 23.23 74 GLY D O 1
ATOM 9772 N N . LYS D 1 79 ? 77.444 79.742 28.088 1.00 22.59 75 LYS D N 1
ATOM 9773 C CA . LYS D 1 79 ? 76.107 79.560 28.636 1.00 21.17 75 LYS D CA 1
ATOM 9774 C C . LYS D 1 79 ? 75.983 78.110 29.115 1.00 21.28 75 LYS D C 1
ATOM 9775 O O . LYS D 1 79 ? 76.757 77.235 28.708 1.00 20.48 75 LYS D O 1
ATOM 9781 N N . TRP D 1 80 ? 75.032 77.854 30.008 1.00 21.48 76 TRP D N 1
ATOM 9782 C CA . TRP D 1 80 ? 74.834 76.497 30.467 1.00 21.36 76 TRP D CA 1
ATOM 9783 C C . TRP D 1 80 ? 73.380 76.311 30.838 1.00 22.24 76 TRP D C 1
ATOM 9784 O O . TRP D 1 80 ? 72.659 77.283 31.045 1.00 21.23 76 TRP D O 1
ATOM 9795 N N . GLU D 1 81 ? 72.960 75.049 30.881 1.00 23.56 77 GLU D N 1
ATOM 9796 C CA . GLU D 1 81 ? 71.604 74.674 31.249 1.00 25.64 77 GLU D CA 1
ATOM 9797 C C . GLU D 1 81 ? 71.738 73.694 32.392 1.00 23.84 77 GLU D C 1
ATOM 9798 O O . GLU D 1 81 ? 72.644 72.858 32.389 1.00 23.79 77 GLU D O 1
ATOM 9804 N N . GLY D 1 82 ? 70.835 73.774 33.360 1.00 23.65 78 GLY D N 1
ATOM 9805 C CA . GLY D 1 82 ? 70.942 72.856 34.476 1.00 22.98 78 GLY D CA 1
ATOM 9806 C C . GLY D 1 82 ? 69.626 72.564 35.178 1.00 24.04 78 GLY D C 1
ATOM 9807 O O . GLY D 1 82 ? 68.546 72.975 34.733 1.00 23.01 78 GLY D O 1
ATOM 9808 N N . GLU D 1 83 ? 69.749 71.864 36.299 1.00 22.43 79 GLU D N 1
ATOM 9809 C CA . GLU D 1 83 ? 68.626 71.439 37.128 1.00 22.83 79 GLU D CA 1
ATOM 9810 C C . GLU D 1 83 ? 68.839 72.023 38.516 1.00 21.32 79 GLU D C 1
ATOM 9811 O O . GLU D 1 83 ? 69.885 71.819 39.125 1.00 21.14 79 GLU D O 1
ATOM 9817 N N . LEU D 1 84 ? 67.852 72.755 39.000 1.00 20.25 80 LEU D N 1
ATOM 9818 C CA . LEU D 1 84 ? 67.942 73.397 40.288 1.00 20.68 80 LEU D CA 1
ATOM 9819 C C . LEU D 1 84 ? 67.760 72.473 41.471 1.00 20.87 80 LEU D C 1
ATOM 9820 O O . LEU D 1 84 ? 67.042 71.487 41.400 1.00 20.26 80 LEU D O 1
ATOM 9825 N N . GLY D 1 85 ? 68.396 72.828 42.575 1.00 19.59 81 GLY D N 1
ATOM 9826 C CA . GLY D 1 85 ? 68.266 72.041 43.786 1.00 20.49 81 GLY D CA 1
ATOM 9827 C C . GLY D 1 85 ? 68.969 72.790 44.894 1.00 21.13 81 GLY D C 1
ATOM 9828 O O . GLY D 1 85 ? 69.480 73.895 44.654 1.00 21.58 81 GLY D O 1
ATOM 9829 N N . THR D 1 86 ? 68.971 72.249 46.113 1.00 21.09 82 THR D N 1
ATOM 9830 C CA . THR D 1 86 ? 69.706 72.906 47.184 1.00 18.27 82 THR D CA 1
ATOM 9831 C C . THR D 1 86 ? 70.553 71.836 47.856 1.00 18.92 82 THR D C 1
ATOM 9832 O O . THR D 1 86 ? 70.327 70.642 47.660 1.00 15.91 82 THR D O 1
ATOM 9836 N N . ASP D 1 87 ? 71.565 72.270 48.599 1.00 19.50 83 ASP D N 1
ATOM 9837 C CA . ASP D 1 87 ? 72.446 71.347 49.305 1.00 18.67 83 ASP D CA 1
ATOM 9838 C C . ASP D 1 87 ? 73.309 72.168 50.258 1.00 19.79 83 ASP D C 1
ATOM 9839 O O . ASP D 1 87 ? 73.337 73.405 50.189 1.00 18.73 83 ASP D O 1
ATOM 9844 N N . LEU D 1 88 ? 74.012 71.487 51.160 1.00 18.66 84 LEU D N 1
ATOM 9845 C CA . LEU D 1 88 ? 74.850 72.190 52.115 1.00 18.55 84 LEU D CA 1
ATOM 9846 C C . LEU D 1 88 ? 76.182 72.548 51.420 1.00 18.01 84 LEU D C 1
ATOM 9847 O O . LEU D 1 88 ? 76.731 71.756 50.643 1.00 17.36 84 LEU D O 1
ATOM 9852 N N . VAL D 1 89 ? 76.689 73.737 51.698 1.00 19.35 85 VAL D N 1
ATOM 9853 C CA . VAL D 1 89 ? 77.927 74.183 51.059 1.00 19.10 85 VAL D CA 1
ATOM 9854 C C . VAL D 1 89 ? 78.856 74.754 52.119 1.00 20.56 85 VAL D C 1
ATOM 9855 O O . VAL D 1 89 ? 78.382 75.389 53.060 1.00 19.29 85 VAL D O 1
ATOM 9859 N N . SER D 1 90 ? 80.160 74.503 51.962 1.00 19.92 86 SER D N 1
ATOM 9860 C CA . SER D 1 90 ? 81.184 75.012 52.876 1.00 23.18 86 SER D CA 1
ATOM 9861 C C . SER D 1 90 ? 82.356 75.556 52.056 1.00 22.10 86 SER D C 1
ATOM 9862 O O . SER D 1 90 ? 82.516 75.228 50.880 1.00 20.48 86 SER D O 1
ATOM 9865 N N . ILE D 1 91 ? 83.158 76.399 52.681 1.00 22.41 87 ILE D N 1
ATOM 9866 C CA . ILE D 1 91 ? 84.340 76.959 52.020 1.00 22.87 87 ILE D CA 1
ATOM 9867 C C . ILE D 1 91 ? 85.449 76.644 53.026 1.00 22.62 87 ILE D C 1
ATOM 9868 O O . ILE D 1 91 ? 85.543 77.293 54.068 1.00 21.76 87 ILE D O 1
ATOM 9873 N N . PRO D 1 92 ? 86.263 75.611 52.748 1.00 23.23 88 PRO D N 1
ATOM 9874 C CA . PRO D 1 92 ? 87.372 75.178 53.620 1.00 25.49 88 PRO D CA 1
ATOM 9875 C C . PRO D 1 92 ? 88.261 76.312 54.132 1.00 27.14 88 PRO D C 1
ATOM 9876 O O . PRO D 1 92 ? 88.612 76.341 55.317 1.00 27.42 88 PRO D O 1
ATOM 9880 N N . HIS D 1 93 ? 88.626 77.233 53.243 1.00 25.61 89 HIS D N 1
ATOM 9881 C CA . HIS D 1 93 ? 89.461 78.366 53.632 1.00 27.04 89 HIS D CA 1
ATOM 9882 C C . HIS D 1 93 ? 88.633 79.626 53.642 1.00 27.75 89 HIS D C 1
ATOM 9883 O O . HIS D 1 93 ? 89.006 80.619 53.036 1.00 28.71 89 HIS D O 1
ATOM 9890 N N . GLY D 1 94 ? 87.499 79.576 54.335 1.00 28.14 90 GLY D N 1
ATOM 9891 C CA . GLY D 1 94 ? 86.627 80.728 54.416 1.00 28.04 90 GLY D CA 1
ATOM 9892 C C . GLY D 1 94 ? 86.075 80.733 55.817 1.00 28.97 90 GLY D C 1
ATOM 9893 O O . GLY D 1 94 ? 86.703 80.186 56.721 1.00 29.92 90 GLY D O 1
ATOM 9894 N N . PRO D 1 95 ? 84.920 81.351 56.048 1.00 29.96 91 PRO D N 1
ATOM 9895 C CA . PRO D 1 95 ? 84.440 81.309 57.431 1.00 31.35 91 PRO D CA 1
ATOM 9896 C C . PRO D 1 95 ? 84.083 79.873 57.798 1.00 31.80 91 PRO D C 1
ATOM 9897 O O . PRO D 1 95 ? 83.817 79.034 56.933 1.00 30.56 91 PRO D O 1
ATOM 9901 N N . ASN D 1 96 ? 84.086 79.583 59.084 1.00 33.07 92 ASN D N 1
ATOM 9902 C CA . ASN D 1 96 ? 83.783 78.239 59.520 1.00 34.01 92 ASN D CA 1
ATOM 9903 C C . ASN D 1 96 ? 82.273 78.107 59.667 1.00 33.12 92 ASN D C 1
ATOM 9904 O O . ASN D 1 96 ? 81.734 78.179 60.768 1.00 33.00 92 ASN D O 1
ATOM 9909 N N . VAL D 1 97 ? 81.589 77.947 58.537 1.00 32.49 93 VAL D N 1
ATOM 9910 C CA . VAL D 1 97 ? 80.134 77.810 58.550 1.00 31.00 93 VAL D CA 1
ATOM 9911 C C . VAL D 1 97 ? 79.670 76.886 57.425 1.00 29.76 93 VAL D C 1
ATOM 9912 O O . VAL D 1 97 ? 80.438 76.551 56.523 1.00 29.61 93 VAL D O 1
ATOM 9916 N N . THR D 1 98 ? 78.412 76.469 57.506 1.00 28.28 94 THR D N 1
ATOM 9917 C CA . THR D 1 98 ? 77.797 75.603 56.501 1.00 27.36 94 THR D CA 1
ATOM 9918 C C . THR D 1 98 ? 76.476 76.263 56.197 1.00 26.07 94 THR D C 1
ATOM 9919 O O . THR D 1 98 ? 75.777 76.686 57.115 1.00 26.47 94 THR D O 1
ATOM 9923 N N . VAL D 1 99 ? 76.131 76.388 54.922 1.00 23.73 95 VAL D N 1
ATOM 9924 C CA . VAL D 1 99 ? 74.870 77.027 54.569 1.00 23.94 95 VAL D CA 1
ATOM 9925 C C . VAL D 1 99 ? 74.110 76.224 53.508 1.00 21.77 95 VAL D C 1
ATOM 9926 O O . VAL D 1 99 ? 74.712 75.606 52.637 1.00 20.64 95 VAL D O 1
ATOM 9930 N N . ARG D 1 100 ? 72.786 76.203 53.596 1.00 20.82 96 ARG D N 1
ATOM 9931 C CA . ARG D 1 100 ? 72.034 75.493 52.574 1.00 20.25 96 ARG D CA 1
ATOM 9932 C C . ARG D 1 100 ? 71.831 76.525 51.458 1.00 18.43 96 ARG D C 1
ATOM 9933 O O . ARG D 1 100 ? 71.241 77.579 51.668 1.00 18.67 96 ARG D O 1
ATOM 9941 N N . ALA D 1 101 ? 72.328 76.219 50.273 1.00 19.11 97 ALA D N 1
ATOM 9942 C CA . ALA D 1 101 ? 72.227 77.161 49.177 1.00 18.27 97 ALA D CA 1
ATOM 9943 C C . ALA D 1 101 ? 71.623 76.555 47.925 1.00 16.34 97 ALA D C 1
ATOM 9944 O O . ALA D 1 101 ? 71.688 75.348 47.722 1.00 15.73 97 ALA D O 1
ATOM 9946 N N . ASN D 1 102 ? 71.059 77.419 47.080 1.00 17.90 98 ASN D N 1
ATOM 9947 C CA . ASN D 1 102 ? 70.538 76.994 45.792 1.00 16.35 98 ASN D CA 1
ATOM 9948 C C . ASN D 1 102 ? 71.763 76.635 44.968 1.00 16.81 98 ASN D C 1
ATOM 9949 O O . ASN D 1 102 ? 72.782 77.334 45.026 1.00 17.65 98 ASN D O 1
ATOM 9954 N N . ILE D 1 103 ? 71.655 75.565 44.192 1.00 16.04 99 ILE D N 1
ATOM 9955 C CA . ILE D 1 103 ? 72.731 75.118 43.343 1.00 17.46 99 ILE D CA 1
ATOM 9956 C C . ILE D 1 103 ? 72.182 74.601 42.027 1.00 18.24 99 ILE D C 1
ATOM 9957 O O . ILE D 1 103 ? 71.314 73.735 42.003 1.00 18.73 99 ILE D O 1
ATOM 9962 N N . ALA D 1 104 ? 72.697 75.115 40.927 1.00 17.10 100 ALA D N 1
ATOM 9963 C CA . ALA D 1 104 ? 72.254 74.630 39.634 1.00 17.72 100 ALA D CA 1
ATOM 9964 C C . ALA D 1 104 ? 73.242 73.529 39.208 1.00 18.83 100 ALA D C 1
ATOM 9965 O O . ALA D 1 104 ? 74.457 73.743 39.186 1.00 18.13 100 ALA D O 1
ATOM 9967 N N . ALA D 1 105 ? 72.724 72.336 38.932 1.00 16.47 101 ALA D N 1
ATOM 9968 C CA . ALA D 1 105 ? 73.558 71.235 38.485 1.00 18.46 101 ALA D CA 1
ATOM 9969 C C . ALA D 1 105 ? 73.609 71.336 36.969 1.00 19.78 101 ALA D C 1
ATOM 9970 O O . ALA D 1 105 ? 72.622 71.072 36.281 1.00 20.70 101 ALA D O 1
ATOM 9972 N N . ILE D 1 106 ? 74.760 71.723 36.451 1.00 20.80 102 ILE D N 1
ATOM 9973 C CA . ILE D 1 106 ? 74.909 71.888 35.020 1.00 21.52 102 ILE D CA 1
ATOM 9974 C C . ILE D 1 106 ? 74.926 70.552 34.288 1.00 23.64 102 ILE D C 1
ATOM 9975 O O . ILE D 1 106 ? 75.798 69.703 34.518 1.00 25.22 102 ILE D O 1
ATOM 9980 N N . THR D 1 107 ? 73.953 70.385 33.401 1.00 24.52 103 THR D N 1
ATOM 9981 C CA . THR D 1 107 ? 73.813 69.173 32.605 1.00 28.00 103 THR D CA 1
ATOM 9982 C C . THR D 1 107 ? 74.246 69.405 31.149 1.00 28.41 103 THR D C 1
ATOM 9983 O O . THR D 1 107 ? 74.629 68.463 30.466 1.00 30.52 103 THR D O 1
ATOM 9987 N N . GLU D 1 108 ? 74.178 70.650 30.682 1.00 28.21 104 GLU D N 1
ATOM 9988 C CA . GLU D 1 108 ? 74.589 70.999 29.314 1.00 30.57 104 GLU D CA 1
ATOM 9989 C C . GLU D 1 108 ? 75.287 72.369 29.291 1.00 27.79 104 GLU D C 1
ATOM 9990 O O . GLU D 1 108 ? 74.854 73.293 29.959 1.00 27.19 104 GLU D O 1
ATOM 9996 N N . SER D 1 109 ? 76.337 72.506 28.494 1.00 25.74 105 SER D N 1
ATOM 9997 C CA . SER D 1 109 ? 77.035 73.783 28.430 1.00 26.49 105 SER D CA 1
ATOM 9998 C C . SER D 1 109 ? 77.702 74.024 27.086 1.00 27.12 105 SER D C 1
ATOM 9999 O O . SER D 1 109 ? 77.912 73.097 26.292 1.00 27.72 105 SER D O 1
ATOM 10002 N N . ASP D 1 110 ? 78.062 75.277 26.856 1.00 26.40 106 ASP D N 1
ATOM 10003 C CA . ASP D 1 110 ? 78.693 75.669 25.616 1.00 27.38 106 ASP D CA 1
ATOM 10004 C C . ASP D 1 110 ? 79.605 76.860 25.857 1.00 25.68 106 ASP D C 1
ATOM 10005 O O . ASP D 1 110 ? 79.139 77.922 26.266 1.00 24.77 106 ASP D O 1
ATOM 10010 N N . LYS D 1 111 ? 80.894 76.666 25.584 1.00 25.90 107 LYS D N 1
ATOM 10011 C CA . LYS D 1 111 ? 81.915 77.701 25.725 1.00 27.11 107 LYS D CA 1
ATOM 10012 C C . LYS D 1 111 ? 81.913 78.244 27.137 1.00 25.89 107 LYS D C 1
ATOM 10013 O O . LYS D 1 111 ? 82.175 79.425 27.352 1.00 25.56 107 LYS D O 1
ATOM 10019 N N . PHE D 1 112 ? 81.583 77.384 28.090 1.00 24.39 108 PHE D N 1
ATOM 10020 C CA . PHE D 1 112 ? 81.540 77.794 29.482 1.00 22.36 108 PHE D CA 1
ATOM 10021 C C . PHE D 1 112 ? 82.763 77.264 30.212 1.00 23.63 108 PHE D C 1
ATOM 10022 O O . PHE D 1 112 ? 83.602 78.039 30.653 1.00 22.24 108 PHE D O 1
ATOM 10030 N N . PHE D 1 113 ? 82.890 75.945 30.312 1.00 23.31 109 PHE D N 1
ATOM 10031 C CA . PHE D 1 113 ? 84.047 75.382 30.990 1.00 25.25 109 PHE D CA 1
ATOM 10032 C C . PHE D 1 113 ? 85.270 75.624 30.123 1.00 27.59 109 PHE D C 1
ATOM 10033 O O . PHE D 1 113 ? 85.174 75.690 28.905 1.00 27.67 109 PHE D O 1
ATOM 10041 N N . ILE D 1 114 ? 86.419 75.766 30.763 1.00 28.63 110 ILE D N 1
ATOM 10042 C CA . ILE D 1 114 ? 87.661 76.053 30.062 1.00 30.46 110 ILE D CA 1
ATOM 10043 C C . ILE D 1 114 ? 88.665 74.959 30.374 1.00 31.07 110 ILE D C 1
ATOM 10044 O O . ILE D 1 114 ? 88.918 74.656 31.536 1.00 31.45 110 ILE D O 1
ATOM 10049 N N . ASN D 1 115 ? 89.218 74.356 29.334 1.00 33.29 111 ASN D N 1
ATOM 10050 C CA . ASN D 1 115 ? 90.186 73.287 29.505 1.00 35.59 111 ASN D CA 1
ATOM 10051 C C . ASN D 1 115 ? 91.423 73.796 30.238 1.00 35.41 111 ASN D C 1
ATOM 10052 O O . ASN D 1 115 ? 92.048 74.765 29.806 1.00 35.43 111 ASN D O 1
ATOM 10057 N N . GLY D 1 116 ? 91.756 73.146 31.352 1.00 35.75 112 GLY D N 1
ATOM 10058 C CA . GLY D 1 116 ? 92.929 73.522 32.121 1.00 34.17 112 GLY D CA 1
ATOM 10059 C C . GLY D 1 116 ? 92.757 74.603 33.171 1.00 33.78 112 GLY D C 1
ATOM 10060 O O . GLY D 1 116 ? 93.700 74.887 33.909 1.00 33.90 112 GLY D O 1
ATOM 10061 N N . SER D 1 117 ? 91.571 75.202 33.254 1.00 32.20 113 SER D N 1
ATOM 10062 C CA . SER D 1 117 ? 91.306 76.269 34.229 1.00 30.80 113 SER D CA 1
ATOM 10063 C C . SER D 1 117 ? 91.274 75.791 35.689 1.00 29.79 113 SER D C 1
ATOM 10064 O O . SER D 1 117 ? 91.442 76.583 36.633 1.00 27.33 113 SER D O 1
ATOM 10067 N N . ASN D 1 118 ? 91.038 74.495 35.843 1.00 26.42 114 ASN D N 1
ATOM 10068 C CA . ASN D 1 118 ? 90.926 73.812 37.124 1.00 26.39 114 ASN D CA 1
ATOM 10069 C C . ASN D 1 118 ? 89.697 74.158 37.983 1.00 24.98 114 ASN D C 1
ATOM 10070 O O . ASN D 1 118 ? 89.677 73.822 39.164 1.00 25.60 114 ASN D O 1
ATOM 10075 N N . TRP D 1 119 ? 88.697 74.851 37.422 1.00 22.65 115 TRP D N 1
ATOM 10076 C CA . TRP D 1 119 ? 87.469 75.093 38.193 1.00 22.84 115 TRP D CA 1
ATOM 10077 C C . TRP D 1 119 ? 86.323 74.303 37.545 1.00 21.79 115 TRP D C 1
ATOM 10078 O O . TRP D 1 119 ? 86.315 74.067 36.338 1.00 22.04 115 TRP D O 1
ATOM 10089 N N . GLU D 1 120 ? 85.350 73.923 38.363 1.00 21.50 116 GLU D N 1
ATOM 10090 C CA . GLU D 1 120 ? 84.234 73.110 37.916 1.00 23.15 116 GLU D CA 1
ATOM 10091 C C . GLU D 1 120 ? 82.867 73.737 38.162 1.00 22.01 116 GLU D C 1
ATOM 10092 O O . GLU D 1 120 ? 81.844 73.104 37.911 1.00 21.32 116 GLU D O 1
ATOM 10098 N N . GLY D 1 121 ? 82.845 74.975 38.640 1.00 18.81 117 GLY D N 1
ATOM 10099 C CA . GLY D 1 121 ? 81.577 75.617 38.913 1.00 16.82 117 GLY D CA 1
ATOM 10100 C C . GLY D 1 121 ? 81.771 77.112 38.996 1.00 17.90 117 GLY D C 1
ATOM 10101 O O . GLY D 1 121 ? 82.889 77.597 38.865 1.00 16.69 117 GLY D O 1
ATOM 10102 N N . ILE D 1 122 ? 80.693 77.839 39.251 1.00 17.64 118 ILE D N 1
ATOM 10103 C CA . ILE D 1 122 ? 80.781 79.278 39.310 1.00 17.07 118 ILE D CA 1
ATOM 10104 C C . ILE D 1 122 ? 79.998 79.808 40.490 1.00 16.61 118 ILE D C 1
ATOM 10105 O O . ILE D 1 122 ? 78.891 79.338 40.787 1.00 18.60 118 ILE D O 1
ATOM 10110 N N . LEU D 1 123 ? 80.584 80.765 41.192 1.00 17.57 119 LEU D N 1
ATOM 10111 C CA . LEU D 1 123 ? 79.900 81.380 42.311 1.00 16.69 119 LEU D CA 1
ATOM 10112 C C . LEU D 1 123 ? 79.534 82.798 41.897 1.00 18.22 119 LEU D C 1
ATOM 10113 O O . LEU D 1 123 ? 80.395 83.691 41.880 1.00 19.79 119 LEU D O 1
ATOM 10118 N N . GLY D 1 124 ? 78.263 83.004 41.570 1.00 17.47 120 GLY D N 1
ATOM 10119 C CA . GLY D 1 124 ? 77.787 84.325 41.171 1.00 16.66 120 GLY D CA 1
ATOM 10120 C C . GLY D 1 124 ? 77.565 85.123 42.436 1.00 17.73 120 GLY D C 1
ATOM 10121 O O . GLY D 1 124 ? 76.672 84.809 43.226 1.00 18.08 120 GLY D O 1
ATOM 10122 N N . LEU D 1 125 ? 78.364 86.161 42.616 1.00 16.29 121 LEU D N 1
ATOM 10123 C CA . LEU D 1 125 ? 78.314 86.987 43.823 1.00 18.28 121 LEU D CA 1
ATOM 10124 C C . LEU D 1 125 ? 77.493 88.258 43.720 1.00 16.77 121 LEU D C 1
ATOM 10125 O O . LEU D 1 125 ? 77.461 89.065 44.667 1.00 17.96 121 LEU D O 1
ATOM 10130 N N . ALA D 1 126 ? 76.830 88.458 42.583 1.00 17.20 122 ALA D N 1
ATOM 10131 C CA . ALA D 1 126 ? 76.034 89.664 42.414 1.00 16.81 122 ALA D CA 1
ATOM 10132 C C . ALA D 1 126 ? 74.627 89.474 43.013 1.00 19.56 122 ALA D C 1
ATOM 10133 O O . ALA D 1 126 ? 74.364 88.468 43.694 1.00 19.30 122 ALA D O 1
ATOM 10135 N N . TYR D 1 127 ? 73.726 90.407 42.725 1.00 17.74 123 TYR D N 1
ATOM 10136 C CA . TYR D 1 127 ? 72.402 90.394 43.329 1.00 19.01 123 TYR D CA 1
ATOM 10137 C C . TYR D 1 127 ? 71.322 89.588 42.653 1.00 18.82 123 TYR D C 1
ATOM 10138 O O . TYR D 1 127 ? 71.415 89.244 41.471 1.00 16.63 123 TYR D O 1
ATOM 10147 N N . ALA D 1 128 ? 70.279 89.298 43.431 1.00 20.16 124 ALA D N 1
ATOM 10148 C CA . ALA D 1 128 ? 69.169 88.482 42.951 1.00 21.44 124 ALA D CA 1
ATOM 10149 C C . ALA D 1 128 ? 68.479 89.033 41.710 1.00 21.64 124 ALA D C 1
ATOM 10150 O O . ALA D 1 128 ? 67.987 88.254 40.890 1.00 23.04 124 ALA D O 1
ATOM 10152 N N . GLU D 1 129 ? 68.470 90.356 41.542 1.00 23.11 125 GLU D N 1
ATOM 10153 C CA . GLU D 1 129 ? 67.800 90.917 40.365 1.00 24.42 125 GLU D CA 1
ATOM 10154 C C . GLU D 1 129 ? 68.235 90.280 39.044 1.00 23.17 125 GLU D C 1
ATOM 10155 O O . GLU D 1 129 ? 67.432 90.186 38.116 1.00 23.21 125 GLU D O 1
ATOM 10161 N N . ILE D 1 130 ? 69.485 89.829 38.940 1.00 21.12 126 ILE D N 1
ATOM 10162 C CA . ILE D 1 130 ? 69.922 89.214 37.674 1.00 20.77 126 ILE D CA 1
ATOM 10163 C C . ILE D 1 130 ? 70.063 87.681 37.698 1.00 20.67 126 ILE D C 1
ATOM 10164 O O . ILE D 1 130 ? 70.607 87.068 36.782 1.00 19.02 126 ILE D O 1
ATOM 10169 N N . ALA D 1 131 ? 69.554 87.071 38.760 1.00 20.83 127 ALA D N 1
ATOM 10170 C CA . ALA D 1 131 ? 69.599 85.627 38.913 1.00 21.11 127 ALA D CA 1
ATOM 10171 C C . ALA D 1 131 ? 68.593 84.990 37.958 1.00 21.93 127 ALA D C 1
ATOM 10172 O O . ALA D 1 131 ? 67.555 85.586 37.651 1.00 22.68 127 ALA D O 1
ATOM 10174 N N . ARG D 1 132 ? 68.913 83.802 37.468 1.00 19.53 128 ARG D N 1
ATOM 10175 C CA . ARG D 1 132 ? 67.982 83.060 36.630 1.00 22.84 128 ARG D CA 1
ATOM 10176 C C . ARG D 1 132 ? 67.475 81.927 37.538 1.00 23.85 128 ARG D C 1
ATOM 10177 O O . ARG D 1 132 ? 68.220 81.449 38.413 1.00 22.98 128 ARG D O 1
ATOM 10185 N N . PRO D 1 133 ? 66.221 81.467 37.348 1.00 25.33 129 PRO D N 1
ATOM 10186 C CA . PRO D 1 133 ? 65.187 81.859 36.385 1.00 26.48 129 PRO D CA 1
ATOM 10187 C C . PRO D 1 133 ? 64.640 83.244 36.650 1.00 28.13 129 PRO D C 1
ATOM 10188 O O . PRO D 1 133 ? 64.221 83.940 35.726 1.00 30.40 129 PRO D O 1
ATOM 10192 N N . ASP D 1 134 ? 64.637 83.658 37.910 1.00 28.19 130 ASP D N 1
ATOM 10193 C CA . ASP D 1 134 ? 64.146 84.983 38.244 1.00 28.94 130 ASP D CA 1
ATOM 10194 C C . ASP D 1 134 ? 64.750 85.380 39.559 1.00 28.10 130 ASP D C 1
ATOM 10195 O O . ASP D 1 134 ? 65.444 84.571 40.183 1.00 26.60 130 ASP D O 1
ATOM 10200 N N . ASP D 1 135 ? 64.450 86.604 39.989 1.00 26.79 131 ASP D N 1
ATOM 10201 C CA . ASP D 1 135 ? 64.991 87.154 41.224 1.00 29.32 131 ASP D CA 1
ATOM 10202 C C . ASP D 1 135 ? 64.557 86.489 42.512 1.00 28.68 131 ASP D C 1
ATOM 10203 O O . ASP D 1 135 ? 64.935 86.941 43.582 1.00 30.04 131 ASP D O 1
ATOM 10208 N N . SER D 1 136 ? 63.761 85.431 42.434 1.00 29.07 132 SER D N 1
ATOM 10209 C CA . SER D 1 136 ? 63.363 84.764 43.666 1.00 28.92 132 SER D CA 1
ATOM 10210 C C . SER D 1 136 ? 64.334 83.600 43.978 1.00 28.40 132 SER D C 1
ATOM 10211 O O . SER D 1 136 ? 64.227 82.956 45.028 1.00 29.44 132 SER D O 1
ATOM 10214 N N . LEU D 1 137 ? 65.265 83.315 43.068 1.00 25.92 133 LEU D N 1
ATOM 10215 C CA . LEU D 1 137 ? 66.246 82.270 43.344 1.00 23.75 133 LEU D CA 1
ATOM 10216 C C . LEU D 1 137 ? 67.359 82.975 44.127 1.00 23.73 133 LEU D C 1
ATOM 10217 O O . LEU D 1 137 ? 68.211 83.655 43.554 1.00 22.76 133 LEU D O 1
ATOM 10222 N N . GLU D 1 138 ? 67.320 82.817 45.442 1.00 20.67 134 GLU D N 1
ATOM 10223 C CA . GLU D 1 138 ? 68.271 83.465 46.332 1.00 21.60 134 GLU D CA 1
ATOM 10224 C C . GLU D 1 138 ? 69.732 83.136 46.017 1.00 19.16 134 GLU D C 1
ATOM 10225 O O . GLU D 1 138 ? 70.116 81.964 45.963 1.00 18.55 134 GLU D O 1
ATOM 10231 N N . PRO D 1 139 ? 70.561 84.166 45.808 1.00 18.55 135 PRO D N 1
ATOM 10232 C CA . PRO D 1 139 ? 71.980 83.925 45.508 1.00 18.22 135 PRO D CA 1
ATOM 10233 C C . PRO D 1 139 ? 72.719 83.394 46.734 1.00 18.91 135 PRO D C 1
ATOM 10234 O O . PRO D 1 139 ? 72.281 83.566 47.884 1.00 19.68 135 PRO D O 1
ATOM 10238 N N . PHE D 1 140 ? 73.863 82.777 46.497 1.00 16.70 136 PHE D N 1
ATOM 10239 C CA . PHE D 1 140 ? 74.634 82.221 47.590 1.00 18.02 136 PHE D CA 1
ATOM 10240 C C . PHE D 1 140 ? 75.007 83.185 48.714 1.00 18.31 136 PHE D C 1
ATOM 10241 O O . PHE D 1 140 ? 74.803 82.867 49.883 1.00 18.47 136 PHE D O 1
ATOM 10249 N N . PHE D 1 141 ? 75.560 84.357 48.384 1.00 19.38 137 PHE D N 1
ATOM 10250 C CA . PHE D 1 141 ? 75.974 85.265 49.449 1.00 20.10 137 PHE D CA 1
ATOM 10251 C C . PHE D 1 141 ? 74.799 85.695 50.316 1.00 22.14 137 PHE D C 1
ATOM 10252 O O . PHE D 1 141 ? 74.949 85.883 51.530 1.00 21.37 137 PHE D O 1
ATOM 10260 N N . ASP D 1 142 ? 73.635 85.845 49.683 1.00 22.37 138 ASP D N 1
ATOM 10261 C CA . ASP D 1 142 ? 72.420 86.213 50.396 1.00 24.07 138 ASP D CA 1
ATOM 10262 C C . ASP D 1 142 ? 72.066 85.095 51.375 1.00 23.53 138 ASP D C 1
ATOM 10263 O O . ASP D 1 142 ? 71.725 85.365 52.533 1.00 22.49 138 ASP D O 1
ATOM 10268 N N . SER D 1 143 ? 72.161 83.850 50.920 1.00 21.54 139 SER D N 1
ATOM 10269 C CA . SER D 1 143 ? 71.879 82.717 51.799 1.00 21.59 139 SER D CA 1
ATOM 10270 C C . SER D 1 143 ? 72.878 82.728 52.950 1.00 22.64 139 SER D C 1
ATOM 10271 O O . SER D 1 143 ? 72.503 82.567 54.128 1.00 20.47 139 SER D O 1
ATOM 10274 N N . LEU D 1 144 ? 74.151 82.935 52.615 1.00 21.51 140 LEU D N 1
ATOM 10275 C CA . LEU D 1 144 ? 75.215 82.980 53.624 1.00 22.43 140 LEU D CA 1
ATOM 10276 C C . LEU D 1 144 ? 74.918 83.978 54.742 1.00 22.63 140 LEU D C 1
ATOM 10277 O O . LEU D 1 144 ? 75.009 83.648 55.943 1.00 24.50 140 LEU D O 1
ATOM 10282 N N . VAL D 1 145 ? 74.588 85.199 54.352 1.00 21.88 141 VAL D N 1
ATOM 10283 C CA . VAL D 1 145 ? 74.268 86.251 55.304 1.00 24.33 141 VAL D CA 1
ATOM 10284 C C . VAL D 1 145 ? 73.004 85.922 56.125 1.00 25.98 141 VAL D C 1
ATOM 10285 O O . VAL D 1 145 ? 72.959 86.154 57.343 1.00 24.87 141 VAL D O 1
ATOM 10289 N N . LYS D 1 146 ? 71.981 85.386 55.467 1.00 26.35 142 LYS D N 1
ATOM 10290 C CA . LYS D 1 146 ? 70.757 85.058 56.185 1.00 28.34 142 LYS D CA 1
ATOM 10291 C C . LYS D 1 146 ? 70.917 83.919 57.180 1.00 27.06 142 LYS D C 1
ATOM 10292 O O . LYS D 1 146 ? 70.304 83.937 58.224 1.00 27.64 142 LYS D O 1
ATOM 10298 N N . GLN D 1 147 ? 71.755 82.939 56.867 1.00 25.98 143 GLN D N 1
ATOM 10299 C CA . GLN D 1 147 ? 71.903 81.779 57.735 1.00 25.29 143 GLN D CA 1
ATOM 10300 C C . GLN D 1 147 ? 73.051 81.794 58.732 1.00 26.08 143 GLN D C 1
ATOM 10301 O O . GLN D 1 147 ? 73.161 80.877 59.549 1.00 25.73 143 GLN D O 1
ATOM 10307 N N . THR D 1 148 ? 73.895 82.823 58.679 1.00 25.41 144 THR D N 1
ATOM 10308 C CA . THR D 1 148 ? 75.055 82.886 59.562 1.00 26.11 144 THR D CA 1
ATOM 10309 C C . THR D 1 148 ? 75.210 84.309 60.052 1.00 27.44 144 THR D C 1
ATOM 10310 O O . THR D 1 148 ? 74.429 85.190 59.691 1.00 27.00 144 THR D O 1
ATOM 10314 N N . HIS D 1 149 ? 76.222 84.535 60.878 1.00 28.57 145 HIS D N 1
ATOM 10315 C CA . HIS D 1 149 ? 76.471 85.872 61.396 1.00 30.54 145 HIS D CA 1
ATOM 10316 C C . HIS D 1 149 ? 77.573 86.558 60.598 1.00 29.60 145 HIS D C 1
ATOM 10317 O O . HIS D 1 149 ? 78.084 87.600 61.000 1.00 29.74 145 HIS D O 1
ATOM 10324 N N . VAL D 1 150 ? 77.954 85.955 59.475 1.00 27.32 146 VAL D N 1
ATOM 10325 C CA . VAL D 1 150 ? 78.986 86.545 58.630 1.00 25.55 146 VAL D CA 1
ATOM 10326 C C . VAL D 1 150 ? 78.508 87.927 58.152 1.00 23.07 146 VAL D C 1
ATOM 10327 O O . VAL D 1 150 ? 77.381 88.076 57.679 1.00 24.68 146 VAL D O 1
ATOM 10331 N N . PRO D 1 151 ? 79.337 88.972 58.320 1.00 22.34 147 PRO D N 1
ATOM 10332 C CA . PRO D 1 151 ? 78.930 90.315 57.878 1.00 23.01 147 PRO D CA 1
ATOM 10333 C C . PRO D 1 151 ? 78.616 90.324 56.379 1.00 22.09 147 PRO D C 1
ATOM 10334 O O . PRO D 1 151 ? 79.173 89.529 55.617 1.00 24.26 147 PRO D O 1
ATOM 10338 N N . ASN D 1 152 ? 77.756 91.242 55.963 1.00 22.38 148 ASN D N 1
ATOM 10339 C CA . ASN D 1 152 ? 77.333 91.336 54.567 1.00 21.78 148 ASN D CA 1
ATOM 10340 C C . ASN D 1 152 ? 78.363 92.109 53.729 1.00 20.85 148 ASN D C 1
ATOM 10341 O O . ASN D 1 152 ? 78.107 93.207 53.234 1.00 21.74 148 ASN D O 1
ATOM 10346 N N . LEU D 1 153 ? 79.526 91.516 53.566 1.00 20.54 149 LEU D N 1
ATOM 10347 C CA . LEU D 1 153 ? 80.571 92.167 52.803 1.00 19.87 149 LEU D CA 1
ATOM 10348 C C . LEU D 1 153 ? 81.635 91.156 52.475 1.00 19.39 149 LEU D C 1
ATOM 10349 O O . LEU D 1 153 ? 81.811 90.173 53.194 1.00 19.25 149 LEU D O 1
ATOM 10354 N N . PHE D 1 154 ? 82.320 91.350 51.352 1.00 17.57 150 PHE D N 1
ATOM 10355 C CA . PHE D 1 154 ? 83.430 90.465 51.031 1.00 16.62 150 PHE D CA 1
ATOM 10356 C C . PHE D 1 154 ? 84.423 91.326 50.249 1.00 16.89 150 PHE D C 1
ATOM 10357 O O . PHE D 1 154 ? 84.070 92.388 49.717 1.00 16.33 150 PHE D O 1
ATOM 10365 N N . SER D 1 155 ? 85.669 90.895 50.218 1.00 17.36 151 SER D N 1
ATOM 10366 C CA . SER D 1 155 ? 86.685 91.668 49.536 1.00 18.15 151 SER D CA 1
ATOM 10367 C C . SER D 1 155 ? 87.526 90.743 48.680 1.00 17.56 151 SER D C 1
ATOM 10368 O O . SER D 1 155 ? 87.663 89.566 48.979 1.00 16.60 151 SER D O 1
ATOM 10371 N N . LEU D 1 156 ? 88.060 91.275 47.581 1.00 18.25 152 LEU D N 1
ATOM 10372 C CA . LEU D 1 156 ? 88.847 90.455 46.676 1.00 17.80 152 LEU D CA 1
ATOM 10373 C C . LEU D 1 156 ? 90.184 91.087 46.327 1.00 18.31 152 LEU D C 1
ATOM 10374 O O . LEU D 1 156 ? 90.259 92.268 46.035 1.00 16.83 152 LEU D O 1
ATOM 10379 N N . GLN D 1 157 ? 91.224 90.270 46.374 1.00 18.49 153 GLN D N 1
ATOM 10380 C CA . GLN D 1 157 ? 92.561 90.665 45.980 1.00 19.58 153 GLN D CA 1
ATOM 10381 C C . GLN D 1 157 ? 92.932 89.613 44.935 1.00 19.52 153 GLN D C 1
ATOM 10382 O O . GLN D 1 157 ? 93.243 88.470 45.280 1.00 20.98 153 GLN D O 1
ATOM 10388 N N . LEU D 1 158 ? 92.833 89.982 43.662 1.00 18.60 154 LEU D N 1
ATOM 10389 C CA . LEU D 1 158 ? 93.203 89.086 42.573 1.00 19.06 154 LEU D CA 1
ATOM 10390 C C . LEU D 1 158 ? 94.663 89.413 42.265 1.00 20.82 154 LEU D C 1
ATOM 10391 O O . LEU D 1 158 ? 95.019 90.585 42.089 1.00 18.73 154 LEU D O 1
ATOM 10396 N N . CYS D 1 159 ? 95.509 88.389 42.208 1.00 21.23 155 CYS D N 1
ATOM 10397 C CA . CYS D 1 159 ? 96.917 88.623 41.988 1.00 23.82 155 CYS D CA 1
ATOM 10398 C C . CYS D 1 159 ? 97.464 88.121 40.669 1.00 24.03 155 CYS D C 1
ATOM 10399 O O . CYS D 1 159 ? 97.598 86.913 40.457 1.00 25.47 155 CYS D O 1
ATOM 10402 N N . GLY D 1 160 ? 97.773 89.066 39.789 1.00 21.88 156 GLY D N 1
ATOM 10403 C CA . GLY D 1 160 ? 98.354 88.723 38.503 1.00 22.12 156 GLY D CA 1
ATOM 10404 C C . GLY D 1 160 ? 99.834 88.485 38.752 1.00 21.54 156 GLY D C 1
ATOM 10405 O O . GLY D 1 160 ? 100.459 89.158 39.578 1.00 20.78 156 GLY D O 1
ATOM 10406 N N . ALA D 1 161 ? 100.404 87.536 38.040 1.00 22.09 157 ALA D N 1
ATOM 10407 C CA . ALA D 1 161 ? 101.808 87.215 38.237 1.00 24.16 157 ALA D CA 1
ATOM 10408 C C . ALA D 1 161 ? 102.759 88.173 37.539 1.00 24.16 157 ALA D C 1
ATOM 10409 O O . ALA D 1 161 ? 103.859 88.407 38.033 1.00 26.14 157 ALA D O 1
ATOM 10411 N N . GLY D 1 162 ? 102.338 88.752 36.416 1.00 22.98 158 GLY D N 1
ATOM 10412 C CA . GLY D 1 162 ? 103.236 89.635 35.690 1.00 23.48 158 GLY D CA 1
ATOM 10413 C C . GLY D 1 162 ? 103.967 88.833 34.608 1.00 25.22 158 GLY D C 1
ATOM 10414 O O . GLY D 1 162 ? 104.660 89.395 33.770 1.00 25.64 158 GLY D O 1
ATOM 10415 N N . PHE D 1 163 ? 103.824 87.508 34.629 1.00 24.59 159 PHE D N 1
ATOM 10416 C CA . PHE D 1 163 ? 104.452 86.675 33.602 1.00 25.37 159 PHE D CA 1
ATOM 10417 C C . PHE D 1 163 ? 103.578 85.459 33.353 1.00 25.91 159 PHE D C 1
ATOM 10418 O O . PHE D 1 163 ? 102.705 85.145 34.164 1.00 22.75 159 PHE D O 1
ATOM 10426 N N . PRO D 1 164 ? 103.789 84.759 32.222 1.00 27.88 160 PRO D N 1
ATOM 10427 C CA . PRO D 1 164 ? 102.952 83.577 31.963 1.00 29.73 160 PRO D CA 1
ATOM 10428 C C . PRO D 1 164 ? 103.238 82.432 32.951 1.00 30.94 160 PRO D C 1
ATOM 10429 O O . PRO D 1 164 ? 104.388 82.201 33.335 1.00 31.13 160 PRO D O 1
ATOM 10433 N N . LEU D 1 165 ? 102.183 81.746 33.389 1.00 32.06 161 LEU D N 1
ATOM 10434 C CA . LEU D 1 165 ? 102.327 80.655 34.362 1.00 35.73 161 LEU D CA 1
ATOM 10435 C C . LEU D 1 165 ? 102.068 79.308 33.705 1.00 38.07 161 LEU D C 1
ATOM 10436 O O . LEU D 1 165 ? 101.090 79.161 32.979 1.00 38.31 161 LEU D O 1
ATOM 10441 N N . ASN D 1 166 ? 102.923 78.317 33.951 1.00 41.95 162 ASN D N 1
ATOM 10442 C CA . ASN D 1 166 ? 102.673 77.012 33.340 1.00 45.48 162 ASN D CA 1
ATOM 10443 C C . ASN D 1 166 ? 101.667 76.247 34.195 1.00 47.38 162 ASN D C 1
ATOM 10444 O O . ASN D 1 166 ? 101.469 76.573 35.372 1.00 46.56 162 ASN D O 1
ATOM 10449 N N . GLN D 1 167 ? 101.024 75.247 33.592 1.00 49.89 163 GLN D N 1
ATOM 10450 C CA . GLN D 1 167 ? 100.008 74.430 34.268 1.00 50.99 163 GLN D CA 1
ATOM 10451 C C . GLN D 1 167 ? 100.298 74.122 35.739 1.00 50.42 163 GLN D C 1
ATOM 10452 O O . GLN D 1 167 ? 99.388 74.137 36.565 1.00 50.37 163 GLN D O 1
ATOM 10458 N N . SER D 1 168 ? 101.561 73.867 36.073 1.00 49.63 164 SER D N 1
ATOM 10459 C CA . SER D 1 168 ? 101.917 73.534 37.446 1.00 49.54 164 SER D CA 1
ATOM 10460 C C . SER D 1 168 ? 102.175 74.727 38.355 1.00 48.76 164 SER D C 1
ATOM 10461 O O . SER D 1 168 ? 102.049 74.623 39.577 1.00 49.15 164 SER D O 1
ATOM 10464 N N . GLU D 1 169 ? 102.550 75.857 37.766 1.00 46.91 165 GLU D N 1
ATOM 10465 C CA . GLU D 1 169 ? 102.801 77.062 38.543 1.00 44.50 165 GLU D CA 1
ATOM 10466 C C . GLU D 1 169 ? 101.457 77.669 38.936 1.00 41.96 165 GLU D C 1
ATOM 10467 O O . GLU D 1 169 ? 101.306 78.209 40.031 1.00 41.29 165 GLU D O 1
ATOM 10473 N N . VAL D 1 170 ? 100.478 77.562 38.043 1.00 39.95 166 VAL D N 1
ATOM 10474 C CA . VAL D 1 170 ? 99.164 78.113 38.315 1.00 39.28 166 VAL D CA 1
ATOM 10475 C C . VAL D 1 170 ? 98.524 77.331 39.444 1.00 38.52 166 VAL D C 1
ATOM 10476 O O . VAL D 1 170 ? 97.737 77.862 40.214 1.00 38.33 166 VAL D O 1
ATOM 10480 N N . LEU D 1 171 ? 98.878 76.056 39.545 1.00 38.75 167 LEU D N 1
ATOM 10481 C CA . LEU D 1 171 ? 98.326 75.199 40.587 1.00 38.59 167 LEU D CA 1
ATOM 10482 C C . LEU D 1 171 ? 99.016 75.439 41.905 1.00 40.14 167 LEU D C 1
ATOM 10483 O O . LEU D 1 171 ? 98.371 75.506 42.957 1.00 39.31 167 LEU D O 1
ATOM 10488 N N . ALA D 1 172 ? 100.337 75.577 41.838 1.00 41.49 168 ALA D N 1
ATOM 10489 C CA . ALA D 1 172 ? 101.143 75.772 43.034 1.00 42.81 168 ALA D CA 1
ATOM 10490 C C . ALA D 1 172 ? 101.290 77.215 43.464 1.00 43.06 168 ALA D C 1
ATOM 10491 O O . ALA D 1 172 ? 101.911 77.484 44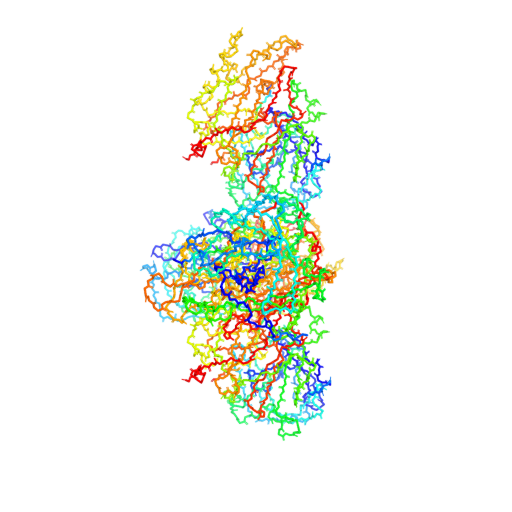.484 1.00 44.57 168 ALA D O 1
ATOM 10493 N N . SER D 1 173 ? 100.738 78.151 42.703 1.00 43.20 169 SER D N 1
ATOM 10494 C CA . SER D 1 173 ? 100.862 79.550 43.101 1.00 42.38 169 SER D CA 1
ATOM 10495 C C . SER D 1 173 ? 99.574 80.081 43.712 1.00 41.49 169 SER D C 1
ATOM 10496 O O . SER D 1 173 ? 98.487 79.529 43.500 1.00 39.50 169 SER D O 1
ATOM 10499 N N . VAL D 1 174 ? 99.719 81.147 44.498 1.00 39.73 170 VAL D N 1
ATOM 10500 C CA . VAL D 1 174 ? 98.587 81.788 45.147 1.00 36.98 170 VAL D CA 1
ATOM 10501 C C . VAL D 1 174 ? 98.051 82.854 44.208 1.00 35.06 170 VAL D C 1
ATOM 10502 O O . VAL D 1 174 ? 98.765 83.797 43.854 1.00 35.50 170 VAL D O 1
ATOM 10506 N N . GLY D 1 175 ? 96.793 82.709 43.810 1.00 31.49 171 GLY D N 1
ATOM 10507 C CA . GLY D 1 175 ? 96.204 83.670 42.897 1.00 28.63 171 GLY D CA 1
ATOM 10508 C C . GLY D 1 175 ? 95.558 84.864 43.581 1.00 26.81 171 GLY D C 1
ATOM 10509 O O . GLY D 1 175 ? 95.139 85.807 42.921 1.00 26.60 171 GLY D O 1
ATOM 10510 N N . GLY D 1 176 ? 95.466 84.831 44.903 1.00 25.01 172 GLY D N 1
ATOM 10511 C CA . GLY D 1 176 ? 94.848 85.948 45.588 1.00 22.41 172 GLY D CA 1
ATOM 10512 C C . GLY D 1 176 ? 94.039 85.550 46.800 1.00 20.80 172 GLY D C 1
ATOM 10513 O O . GLY D 1 176 ? 94.174 84.440 47.308 1.00 19.95 172 GLY D O 1
ATOM 10514 N N . SER D 1 177 ? 93.182 86.465 47.246 1.00 19.94 173 SER D N 1
ATOM 10515 C CA . SER D 1 177 ? 92.378 86.234 48.426 1.00 20.39 173 SER D CA 1
ATOM 10516 C C . SER D 1 177 ? 90.974 86.731 48.277 1.00 19.91 173 SER D C 1
ATOM 10517 O O . SER D 1 177 ? 90.731 87.807 47.700 1.00 18.21 173 SER D O 1
ATOM 10520 N N . MET D 1 178 ? 90.052 85.943 48.818 1.00 19.25 174 MET D N 1
ATOM 10521 C CA . MET D 1 178 ? 88.667 86.362 48.890 1.00 19.54 174 MET D CA 1
ATOM 10522 C C . MET D 1 178 ? 88.384 86.354 50.395 1.00 19.94 174 MET D C 1
ATOM 10523 O O . MET D 1 178 ? 88.316 85.282 51.008 1.00 19.99 174 MET D O 1
ATOM 10528 N N . ILE D 1 179 ? 88.248 87.534 50.989 1.00 20.72 175 ILE D N 1
ATOM 10529 C CA . ILE D 1 179 ? 87.986 87.625 52.425 1.00 21.34 175 ILE D CA 1
ATOM 10530 C C . ILE D 1 179 ? 86.483 87.757 52.587 1.00 22.06 175 ILE D C 1
ATOM 10531 O O . ILE D 1 179 ? 85.875 88.755 52.188 1.00 21.36 175 ILE D O 1
ATOM 10536 N N . ILE D 1 180 ? 85.881 86.738 53.174 1.00 24.17 176 ILE D N 1
ATOM 10537 C CA . ILE D 1 180 ? 84.442 86.721 53.331 1.00 24.88 176 ILE D CA 1
ATOM 10538 C C . ILE D 1 180 ? 84.038 87.282 54.669 1.00 26.46 176 ILE D C 1
ATOM 10539 O O . ILE D 1 180 ? 84.442 86.766 55.704 1.00 26.86 176 ILE D O 1
ATOM 10544 N N . GLY D 1 181 ? 83.262 88.362 54.632 1.00 26.32 177 GLY D N 1
ATOM 10545 C CA . GLY D 1 181 ? 82.789 88.983 55.848 1.00 27.03 177 GLY D CA 1
ATOM 10546 C C . GLY D 1 181 ? 83.711 90.033 56.435 1.00 28.55 177 GLY D C 1
ATOM 10547 O O . GLY D 1 181 ? 83.451 90.537 57.529 1.00 28.29 177 GLY D O 1
ATOM 10548 N N . GLY D 1 182 ? 84.783 90.384 55.730 1.00 27.68 178 GLY D N 1
ATOM 10549 C CA . GLY D 1 182 ? 85.671 91.383 56.289 1.00 27.78 178 GLY D CA 1
ATOM 10550 C C . GLY D 1 182 ? 86.677 91.968 55.315 1.00 27.65 178 GLY D C 1
ATOM 10551 O O . GLY D 1 182 ? 86.611 91.745 54.103 1.00 25.77 178 GLY D O 1
ATOM 10552 N N . ILE D 1 183 ? 87.599 92.732 55.883 1.00 27.55 179 ILE D N 1
ATOM 10553 C CA . ILE D 1 183 ? 88.666 93.420 55.160 1.00 29.10 179 ILE D CA 1
ATOM 10554 C C . ILE D 1 183 ? 90.003 93.098 55.843 1.00 30.51 179 ILE D C 1
ATOM 10555 O O . ILE D 1 183 ? 90.139 93.294 57.064 1.00 29.85 179 ILE D O 1
ATOM 10560 N N . ASP D 1 184 ? 90.984 92.607 55.086 1.00 28.99 180 ASP D N 1
ATOM 10561 C CA . ASP D 1 184 ? 92.284 92.306 55.675 1.00 28.93 180 ASP D CA 1
ATOM 10562 C C . ASP D 1 184 ? 93.285 93.385 55.266 1.00 30.83 180 ASP D C 1
ATOM 10563 O O . ASP D 1 184 ? 93.570 93.590 54.077 1.00 27.89 180 ASP D O 1
ATOM 10568 N N . HIS D 1 185 ? 93.821 94.078 56.267 1.00 31.69 181 HIS D N 1
ATOM 10569 C CA . HIS D 1 185 ? 94.756 95.165 56.031 1.00 32.93 181 HIS D CA 1
ATOM 10570 C C . HIS D 1 185 ? 96.096 94.816 55.407 1.00 31.03 181 HIS D C 1
ATOM 10571 O O . HIS D 1 185 ? 96.796 95.699 54.929 1.00 31.38 181 HIS D O 1
ATOM 10578 N N . SER D 1 186 ? 96.452 93.542 55.379 1.00 29.21 182 SER D N 1
ATOM 10579 C CA . SER D 1 186 ? 97.732 93.170 54.780 1.00 28.82 182 SER D CA 1
ATOM 10580 C C . SER D 1 186 ? 97.650 93.104 53.249 1.00 28.12 182 SER D C 1
ATOM 10581 O O . SER D 1 186 ? 98.660 93.004 52.570 1.00 28.01 182 SER D O 1
ATOM 10584 N N . LEU D 1 187 ? 96.439 93.177 52.713 1.00 25.64 183 LEU D N 1
ATOM 10585 C CA . LEU D 1 187 ? 96.241 93.053 51.267 1.00 25.62 183 LEU D CA 1
ATOM 10586 C C . LEU D 1 187 ? 96.308 94.346 50.456 1.00 24.09 183 LEU D C 1
ATOM 10587 O O . LEU D 1 187 ? 96.284 94.301 49.217 1.00 25.32 183 LEU D O 1
ATOM 10592 N N . TYR D 1 188 ? 96.401 95.490 51.132 1.00 23.50 184 TYR D N 1
ATOM 10593 C CA . TYR D 1 188 ? 96.469 96.779 50.449 1.00 23.18 184 TYR D CA 1
ATOM 10594 C C . TYR D 1 188 ? 97.368 97.786 51.170 1.00 24.99 184 TYR D C 1
ATOM 10595 O O . TYR D 1 188 ? 97.761 97.571 52.310 1.00 25.98 184 TYR D O 1
ATOM 10604 N N . THR D 1 189 ? 97.696 98.874 50.485 1.00 26.28 185 THR D N 1
ATOM 10605 C CA . THR D 1 189 ? 98.492 99.947 51.063 1.00 27.31 185 THR D CA 1
ATOM 10606 C C . THR D 1 189 ? 97.710 101.229 50.774 1.00 28.33 185 THR D C 1
ATOM 10607 O O . THR D 1 189 ? 96.845 101.261 49.903 1.00 27.38 185 THR D O 1
ATOM 10611 N N . GLY D 1 190 ? 97.984 102.286 51.525 1.00 29.03 186 GLY D N 1
ATOM 10612 C CA . GLY D 1 190 ? 97.273 103.531 51.296 1.00 28.24 186 GLY D CA 1
ATOM 10613 C C . GLY D 1 190 ? 95.855 103.462 51.833 1.00 27.49 186 GLY D C 1
ATOM 10614 O O . GLY D 1 190 ? 95.531 102.589 52.622 1.00 26.88 186 GLY D O 1
ATOM 10615 N N . SER D 1 191 ? 94.999 104.377 51.393 1.00 28.01 187 SER D N 1
ATOM 10616 C CA . SER D 1 191 ? 93.621 104.406 51.860 1.00 27.15 187 SER D CA 1
ATOM 10617 C C . SER D 1 191 ? 92.660 103.694 50.928 1.00 26.72 187 SER D C 1
ATOM 10618 O O . SER D 1 191 ? 92.969 103.473 49.761 1.00 24.68 187 SER D O 1
ATOM 10621 N N . LEU D 1 192 ? 91.500 103.337 51.479 1.00 24.89 188 LEU D N 1
ATOM 10622 C CA . LEU D 1 192 ? 90.429 102.716 50.726 1.00 24.71 188 LEU D CA 1
ATOM 10623 C C . LEU D 1 192 ? 89.499 103.864 50.351 1.00 24.06 188 LEU D C 1
ATOM 10624 O O . LEU D 1 192 ? 89.142 104.671 51.203 1.00 25.00 188 LEU D O 1
ATOM 10629 N N . TRP D 1 193 ? 89.143 103.967 49.075 1.00 23.16 189 TRP D N 1
ATOM 10630 C CA . TRP D 1 193 ? 88.222 105.000 48.613 1.00 22.01 189 TRP D CA 1
ATOM 10631 C C . TRP D 1 193 ? 86.982 104.261 48.122 1.00 23.27 189 TRP D C 1
ATOM 10632 O O . TRP D 1 193 ? 87.098 103.265 47.398 1.00 21.20 189 TRP D O 1
ATOM 10643 N N . TYR D 1 194 ? 85.807 104.756 48.499 1.00 21.94 190 TYR D N 1
ATOM 10644 C CA . TYR D 1 194 ? 84.558 104.115 48.123 1.00 23.27 190 TYR D CA 1
ATOM 10645 C C . TYR D 1 194 ? 83.711 104.859 47.113 1.00 22.34 190 TYR D C 1
ATOM 10646 O O . TYR D 1 194 ? 83.596 106.091 47.155 1.00 22.44 190 TYR D O 1
ATOM 10655 N N . THR D 1 195 ? 83.086 104.086 46.230 1.00 20.77 191 THR D N 1
ATOM 10656 C CA . THR D 1 195 ? 82.182 104.624 45.227 1.00 19.17 191 THR D CA 1
ATOM 10657 C C . THR D 1 195 ? 80.835 103.937 45.512 1.00 21.96 191 THR D C 1
ATOM 10658 O O . THR D 1 195 ? 80.792 102.781 45.935 1.00 20.46 191 THR D O 1
ATOM 10662 N N . PRO D 1 196 ? 79.718 104.630 45.268 1.00 23.37 192 PRO D N 1
ATOM 10663 C CA . PRO D 1 196 ? 78.413 104.011 45.543 1.00 23.74 192 PRO D CA 1
ATOM 10664 C C . PRO D 1 196 ? 78.016 102.929 44.559 1.00 24.02 192 PRO D C 1
ATOM 10665 O O . PRO D 1 196 ? 78.354 103.028 43.389 1.00 24.16 192 PRO D O 1
ATOM 10669 N N . ILE D 1 197 ? 77.305 101.903 45.036 1.00 23.45 193 ILE D N 1
ATOM 10670 C CA . ILE D 1 197 ? 76.759 100.890 44.138 1.00 21.76 193 ILE D CA 1
ATOM 10671 C C . ILE D 1 197 ? 75.481 101.611 43.688 1.00 23.04 193 ILE D C 1
ATOM 10672 O O . ILE D 1 197 ? 74.630 101.959 44.508 1.00 20.99 193 ILE D O 1
ATOM 10677 N N . ARG D 1 198 ? 75.369 101.883 42.390 1.00 22.48 194 ARG D N 1
ATOM 10678 C CA . ARG D 1 198 ? 74.220 102.631 41.870 1.00 24.16 194 ARG D CA 1
ATOM 10679 C C . ARG D 1 198 ? 72.880 101.896 42.002 1.00 25.35 194 ARG D C 1
ATOM 10680 O O . ARG D 1 198 ? 71.843 102.502 42.300 1.00 24.19 194 ARG D O 1
ATOM 10688 N N . ARG D 1 199 ? 72.911 100.595 41.744 1.00 24.34 195 ARG D N 1
ATOM 10689 C CA . ARG D 1 199 ? 71.720 99.771 41.802 1.00 24.87 195 ARG D CA 1
ATOM 10690 C C . ARG D 1 199 ? 72.186 98.370 42.114 1.00 23.96 195 ARG D C 1
ATOM 10691 O O . ARG D 1 199 ? 73.196 97.915 41.586 1.00 22.73 195 ARG D O 1
ATOM 10699 N N . GLU D 1 200 ? 71.451 97.685 42.966 1.00 22.30 196 GLU D N 1
ATOM 10700 C CA . GLU D 1 200 ? 71.820 96.318 43.310 1.00 25.75 196 GLU D CA 1
ATOM 10701 C C . GLU D 1 200 ? 71.340 95.281 42.300 1.00 24.61 196 GLU D C 1
ATOM 10702 O O . GLU D 1 200 ? 70.231 94.744 42.405 1.00 25.80 196 GLU D O 1
ATOM 10708 N N . TRP D 1 201 ? 72.148 95.047 41.274 1.00 21.54 197 TRP D N 1
ATOM 10709 C CA . TRP D 1 201 ? 71.830 94.014 40.299 1.00 21.15 197 TRP D CA 1
ATOM 10710 C C . TRP D 1 201 ? 73.222 93.461 39.985 1.00 20.65 197 TRP D C 1
ATOM 10711 O O . TRP D 1 201 ? 73.615 92.451 40.592 1.00 18.98 197 TRP D O 1
ATOM 10722 N N . TYR D 1 202 ? 73.962 94.103 39.084 1.00 19.31 198 TYR D N 1
ATOM 10723 C CA . TYR D 1 202 ? 75.378 93.757 38.860 1.00 16.63 198 TYR D CA 1
ATOM 10724 C C . TYR D 1 202 ? 75.958 94.719 39.919 1.00 16.30 198 TYR D C 1
ATOM 10725 O O . TYR D 1 202 ? 75.182 95.437 40.587 1.00 16.36 198 TYR D O 1
ATOM 10734 N N . TYR D 1 203 ? 77.279 94.738 40.106 1.00 17.03 199 TYR D N 1
ATOM 10735 C CA . TYR D 1 203 ? 77.873 95.732 41.007 1.00 18.02 199 TYR D CA 1
ATOM 10736 C C . TYR D 1 203 ? 78.128 96.922 40.076 1.00 18.21 199 TYR D C 1
ATOM 10737 O O . TYR D 1 203 ? 79.215 97.079 39.490 1.00 18.97 199 TYR D O 1
ATOM 10746 N N . GLU D 1 204 ? 77.092 97.729 39.908 1.00 18.47 200 GLU D N 1
ATOM 10747 C CA . GLU D 1 204 ? 77.144 98.883 39.018 1.00 19.81 200 GLU D CA 1
ATOM 10748 C C . GLU D 1 204 ? 77.719 100.125 39.678 1.00 19.87 200 GLU D C 1
ATOM 10749 O O . GLU D 1 204 ? 77.374 100.450 40.802 1.00 18.75 200 GLU D O 1
ATOM 10755 N N . VAL D 1 205 ? 78.604 100.806 38.962 1.00 17.93 201 VAL D N 1
ATOM 10756 C CA . VAL D 1 205 ? 79.221 102.019 39.466 1.00 18.26 201 VAL D CA 1
ATOM 10757 C C . VAL D 1 205 ? 79.096 103.099 38.409 1.00 19.30 201 VAL D C 1
ATOM 10758 O O . VAL D 1 205 ? 78.574 102.854 37.315 1.00 19.59 201 VAL D O 1
ATOM 10762 N N . ILE D 1 206 ? 79.551 104.305 38.739 1.00 19.88 202 ILE D N 1
ATOM 10763 C CA . ILE D 1 206 ? 79.517 105.396 37.779 1.00 21.01 202 ILE D CA 1
ATOM 10764 C C . ILE D 1 206 ? 80.921 106.000 37.616 1.00 20.48 202 ILE D C 1
ATOM 10765 O O . ILE D 1 206 ? 81.538 106.465 38.594 1.00 20.13 202 ILE D O 1
ATOM 10770 N N . ILE D 1 207 ? 81.417 105.954 36.384 1.00 19.39 203 ILE D N 1
ATOM 10771 C CA . ILE D 1 207 ? 82.724 106.502 36.023 1.00 19.58 203 ILE D CA 1
ATOM 10772 C C . ILE D 1 207 ? 82.460 107.933 35.547 1.00 19.50 203 ILE D C 1
ATOM 10773 O O . ILE D 1 207 ? 81.588 108.147 34.691 1.00 20.33 203 ILE D O 1
ATOM 10778 N N . VAL D 1 208 ? 83.203 108.900 36.086 1.00 19.53 204 VAL D N 1
ATOM 10779 C CA . VAL D 1 208 ? 82.970 110.301 35.733 1.00 20.50 204 VAL D CA 1
ATOM 10780 C C . VAL D 1 208 ? 84.023 110.990 34.872 1.00 20.39 204 VAL D C 1
ATOM 10781 O O . VAL D 1 208 ? 83.792 112.081 34.376 1.00 20.23 204 VAL D O 1
ATOM 10785 N N . ARG D 1 209 ? 85.164 110.346 34.666 1.00 18.67 205 ARG D N 1
ATOM 10786 C CA . ARG D 1 209 ? 86.228 110.927 33.851 1.00 17.86 205 ARG D CA 1
ATOM 10787 C C . ARG D 1 209 ? 87.219 109.801 33.596 1.00 17.63 205 ARG D C 1
ATOM 10788 O O . ARG D 1 209 ? 87.363 108.867 34.410 1.00 15.01 205 ARG D O 1
ATOM 10796 N N . VAL D 1 210 ? 87.879 109.886 32.453 1.00 17.03 206 VAL D N 1
ATOM 10797 C CA . VAL D 1 210 ? 88.862 108.889 32.070 1.00 18.79 206 VAL D CA 1
ATOM 10798 C C . VAL D 1 210 ? 90.055 109.641 31.552 1.00 18.73 206 VAL D C 1
ATOM 10799 O O . VAL D 1 210 ? 89.873 110.578 30.760 1.00 18.81 206 VAL D O 1
ATOM 10803 N N . GLU D 1 211 ? 91.260 109.258 31.994 1.00 16.40 207 GLU D N 1
ATOM 10804 C CA . GLU D 1 211 ? 92.489 109.896 31.508 1.00 17.64 207 GLU D CA 1
ATOM 10805 C C . GLU D 1 211 ? 93.481 108.872 30.987 1.00 17.22 207 GLU D C 1
ATOM 10806 O O . GLU D 1 211 ? 93.512 107.745 31.462 1.00 17.03 207 GLU D O 1
ATOM 10812 N N . ILE D 1 212 ? 94.310 109.283 30.036 1.00 16.08 208 ILE D N 1
ATOM 10813 C CA . ILE D 1 212 ? 95.374 108.438 29.487 1.00 16.11 208 ILE D CA 1
ATOM 10814 C C . ILE D 1 212 ? 96.621 109.314 29.706 1.00 15.57 208 ILE D C 1
ATOM 10815 O O . ILE D 1 212 ? 96.772 110.344 29.060 1.00 13.03 208 ILE D O 1
ATOM 10820 N N . ASN D 1 213 ? 97.482 108.891 30.635 1.00 15.16 209 ASN D N 1
ATOM 10821 C CA . ASN D 1 213 ? 98.666 109.641 31.052 1.00 16.08 209 ASN D CA 1
ATOM 10822 C C . ASN D 1 213 ? 98.221 111.062 31.464 1.00 16.83 209 ASN D C 1
ATOM 10823 O O . ASN D 1 213 ? 98.847 112.054 31.089 1.00 17.35 209 ASN D O 1
ATOM 10828 N N . GLY D 1 214 ? 97.137 111.157 32.239 1.00 17.50 210 GLY D N 1
ATOM 10829 C CA . GLY D 1 214 ? 96.661 112.451 32.703 1.00 16.15 210 GLY D CA 1
ATOM 10830 C C . GLY D 1 214 ? 95.864 113.266 31.682 1.00 16.05 210 GLY D C 1
ATOM 10831 O O . GLY D 1 214 ? 95.287 114.289 32.020 1.00 15.84 210 GLY D O 1
ATOM 10832 N N . GLN D 1 215 ? 95.844 112.838 30.425 1.00 14.15 211 GLN D N 1
ATOM 10833 C CA . GLN D 1 215 ? 95.081 113.566 29.415 1.00 14.69 211 GLN D CA 1
ATOM 10834 C C . GLN D 1 215 ? 93.639 113.056 29.352 1.00 15.63 211 GLN D C 1
ATOM 10835 O O . GLN D 1 215 ? 93.375 111.886 29.052 1.00 15.47 211 GLN D O 1
ATOM 10841 N N . ASP D 1 216 ? 92.716 113.965 29.626 1.00 17.20 212 ASP D N 1
ATOM 10842 C CA . ASP D 1 216 ? 91.286 113.675 29.668 1.00 19.38 212 ASP D CA 1
ATOM 10843 C C . ASP D 1 216 ? 90.781 113.255 28.286 1.00 19.74 212 ASP D C 1
ATOM 10844 O O . ASP D 1 216 ? 91.058 113.924 27.290 1.00 20.28 212 ASP D O 1
ATOM 10849 N N . LEU D 1 217 ? 90.078 112.129 28.227 1.00 18.37 213 LEU D N 1
ATOM 10850 C CA . LEU D 1 217 ? 89.531 111.610 26.981 1.00 22.30 213 LEU D CA 1
ATOM 10851 C C . LEU D 1 217 ? 88.469 112.589 26.492 1.00 24.01 213 LEU D C 1
ATOM 10852 O O . LEU D 1 217 ? 88.109 112.621 25.312 1.00 24.95 213 LEU D O 1
ATOM 10857 N N . LYS D 1 218 ? 87.955 113.370 27.429 1.00 25.69 214 LYS D N 1
ATOM 10858 C CA . LYS D 1 218 ? 86.988 114.419 27.167 1.00 29.68 214 LYS D CA 1
ATOM 10859 C C . LYS D 1 218 ? 85.667 114.045 26.509 1.00 30.09 214 LYS D C 1
ATOM 10860 O O . LYS D 1 218 ? 85.235 114.683 25.554 1.00 30.17 214 LYS D O 1
ATOM 10866 N N . MET D 1 219 ? 84.998 113.026 27.018 1.00 28.52 215 MET D N 1
ATOM 10867 C CA . MET D 1 219 ? 83.732 112.653 26.425 1.00 28.90 215 MET D CA 1
ATOM 10868 C C . MET D 1 219 ? 82.613 112.983 27.393 1.00 29.45 215 MET D C 1
ATOM 10869 O O . MET D 1 219 ? 82.866 113.226 28.580 1.00 28.01 215 MET D O 1
ATOM 10874 N N . ASP D 1 220 ? 81.376 113.015 26.891 1.00 29.69 216 ASP D N 1
ATOM 10875 C CA . ASP D 1 220 ? 80.229 113.234 27.774 1.00 30.09 216 ASP D CA 1
ATOM 10876 C C . ASP D 1 220 ? 80.353 112.038 28.718 1.00 29.76 216 ASP D C 1
ATOM 10877 O O . ASP D 1 220 ? 80.469 110.889 28.265 1.00 27.72 216 ASP D O 1
ATOM 10882 N N . CYS D 1 221 ? 80.340 112.300 30.017 1.00 28.69 217 CYS D N 1
ATOM 10883 C CA . CYS D 1 221 ? 80.517 111.227 30.962 1.00 30.88 217 CYS D CA 1
ATOM 10884 C C . CYS D 1 221 ? 79.478 110.098 30.891 1.00 29.63 217 CYS D C 1
ATOM 10885 O O . CYS D 1 221 ? 79.713 109.007 31.425 1.00 27.74 217 CYS D O 1
ATOM 10888 N N . LYS D 1 222 ? 78.353 110.318 30.209 1.00 27.94 218 LYS D N 1
ATOM 10889 C CA . LYS D 1 222 ? 77.372 109.228 30.087 1.00 28.54 218 LYS D CA 1
ATOM 10890 C C . LYS D 1 222 ? 77.915 108.147 29.150 1.00 26.54 218 LYS D C 1
ATOM 10891 O O . LYS D 1 222 ? 77.559 106.974 29.264 1.00 26.07 218 LYS D O 1
ATOM 10897 N N . GLU D 1 223 ? 78.780 108.541 28.222 1.00 24.64 219 GLU D N 1
ATOM 10898 C CA . GLU D 1 223 ? 79.347 107.588 27.275 1.00 23.30 219 GLU D CA 1
ATOM 10899 C C . GLU D 1 223 ? 80.146 106.518 28.001 1.00 21.58 219 GLU D C 1
ATOM 10900 O O . GLU D 1 223 ? 80.191 105.371 27.553 1.00 19.34 219 GLU D O 1
ATOM 10906 N N . TYR D 1 224 ? 80.792 106.912 29.101 1.00 18.77 220 TYR D N 1
ATOM 10907 C CA . TYR D 1 224 ? 81.608 105.995 29.913 1.00 21.17 220 TYR D CA 1
ATOM 10908 C C . TYR D 1 224 ? 80.764 104.918 30.620 1.00 21.39 220 TYR D C 1
ATOM 10909 O O . TYR D 1 224 ? 81.280 103.872 31.024 1.00 22.00 220 TYR D O 1
ATOM 10918 N N . ASN D 1 225 ? 79.483 105.193 30.808 1.00 21.52 221 ASN D N 1
ATOM 10919 C CA . ASN D 1 225 ? 78.609 104.258 31.519 1.00 23.67 221 ASN D CA 1
ATOM 10920 C C . ASN D 1 225 ? 77.451 103.879 30.610 1.00 25.05 221 ASN D C 1
ATOM 10921 O O . ASN D 1 225 ? 76.380 103.442 31.087 1.00 23.21 221 ASN D O 1
ATOM 10926 N N . TYR D 1 226 ? 77.685 104.050 29.313 1.00 25.47 222 TYR D N 1
ATOM 10927 C CA . TYR D 1 226 ? 76.657 103.805 28.330 1.00 28.45 222 TYR D CA 1
ATOM 10928 C C . TYR D 1 226 ? 76.282 102.384 28.344 1.00 31.83 222 TYR D C 1
ATOM 10929 O O . TYR D 1 226 ? 76.996 101.493 27.846 1.00 30.83 222 TYR D O 1
ATOM 10938 N N . ASP D 1 227 ? 75.093 102.270 28.930 1.00 33.37 223 ASP D N 1
ATOM 10939 C CA . ASP D 1 227 ? 74.323 101.112 29.220 1.00 31.11 223 ASP D CA 1
ATOM 10940 C C . ASP D 1 227 ? 74.540 101.022 30.724 1.00 27.21 223 ASP D C 1
ATOM 10941 O O . ASP D 1 227 ? 73.637 101.377 31.495 1.00 25.47 223 ASP D O 1
ATOM 10946 N N . LYS D 1 228 ? 75.746 100.625 31.131 1.00 23.57 224 LYS D N 1
ATOM 10947 C CA . LYS D 1 228 ? 76.102 100.498 32.551 1.00 22.11 224 LYS D CA 1
ATOM 10948 C C . LYS D 1 228 ? 77.610 100.293 32.702 1.00 21.59 224 LYS D C 1
ATOM 10949 O O . LYS D 1 228 ? 78.304 100.047 31.720 1.00 20.26 224 LYS D O 1
ATOM 10955 N N . SER D 1 229 ? 78.104 100.385 33.940 1.00 20.46 225 SER D N 1
ATOM 10956 C CA . SER D 1 229 ? 79.508 100.135 34.241 1.00 19.49 225 SER D CA 1
ATOM 10957 C C . SER D 1 229 ? 79.507 99.198 35.445 1.00 20.45 225 SER D C 1
ATOM 10958 O O . SER D 1 229 ? 78.914 99.510 36.487 1.00 21.15 225 SER D O 1
ATOM 10961 N N . ILE D 1 230 ? 80.175 98.058 35.308 1.00 19.01 226 ILE D N 1
ATOM 10962 C CA . ILE D 1 230 ? 80.203 97.072 36.381 1.00 17.82 226 ILE D CA 1
ATOM 10963 C C . ILE D 1 230 ? 81.603 96.575 36.720 1.00 18.03 226 ILE D C 1
ATOM 10964 O O . ILE D 1 230 ? 82.558 96.717 35.938 1.00 18.07 226 ILE D O 1
ATOM 10969 N N . VAL D 1 231 ? 81.709 95.989 37.901 1.00 17.51 227 VAL D N 1
ATOM 10970 C CA . VAL D 1 231 ? 82.960 95.417 38.385 1.00 18.22 227 VAL D CA 1
ATOM 10971 C C . VAL D 1 231 ? 82.727 93.910 38.251 1.00 18.91 227 VAL D C 1
ATOM 10972 O O . VAL D 1 231 ? 81.798 93.362 38.851 1.00 18.69 227 VAL D O 1
ATOM 10976 N N . ASP D 1 232 ? 83.563 93.239 37.470 1.00 17.49 228 ASP D N 1
ATOM 10977 C CA . ASP D 1 232 ? 83.346 91.823 37.235 1.00 17.99 228 ASP D CA 1
ATOM 10978 C C . ASP D 1 232 ? 84.606 91.008 37.247 1.00 18.84 228 ASP D C 1
ATOM 10979 O O . ASP D 1 232 ? 85.383 91.031 36.288 1.00 18.57 228 ASP D O 1
ATOM 10984 N N . SER D 1 233 ? 84.789 90.266 38.337 1.00 17.02 229 SER D N 1
ATOM 10985 C CA . SER D 1 233 ? 85.952 89.418 38.502 1.00 17.31 229 SER D CA 1
ATOM 10986 C C . SER D 1 233 ? 85.987 88.286 37.468 1.00 17.43 229 SER D C 1
ATOM 10987 O O . SER D 1 233 ? 87.041 87.690 37.242 1.00 17.63 229 SER D O 1
ATOM 10990 N N . GLY D 1 234 ? 84.840 87.988 36.850 1.00 17.66 230 GLY D N 1
ATOM 10991 C CA . GLY D 1 234 ? 84.772 86.895 35.879 1.00 15.82 230 GLY D CA 1
ATOM 10992 C C . GLY D 1 234 ? 84.985 87.293 34.427 1.00 17.74 230 GLY D C 1
ATOM 10993 O O . GLY D 1 234 ? 84.652 86.540 33.507 1.00 17.81 230 GLY D O 1
ATOM 10994 N N . THR D 1 235 ? 85.528 88.485 34.227 1.00 17.22 231 THR D N 1
ATOM 10995 C CA . THR D 1 235 ? 85.813 89.004 32.897 1.00 17.27 231 THR D CA 1
ATOM 10996 C C . THR D 1 235 ? 87.297 89.318 32.881 1.00 17.36 231 THR D C 1
ATOM 10997 O O . THR D 1 235 ? 87.821 89.980 33.778 1.00 16.84 231 THR D O 1
ATOM 11001 N N . THR D 1 236 ? 87.986 88.862 31.854 1.00 17.15 232 THR D N 1
ATOM 11002 C CA . THR D 1 236 ? 89.417 89.074 31.819 1.00 17.67 232 THR D CA 1
ATOM 11003 C C . THR D 1 236 ? 89.830 90.525 31.630 1.00 18.59 232 THR D C 1
ATOM 11004 O O . THR D 1 236 ? 90.600 91.084 32.427 1.00 18.13 232 THR D O 1
ATOM 11008 N N . ASN D 1 237 ? 89.307 91.133 30.573 1.00 16.42 233 ASN D N 1
ATOM 11009 C CA . ASN D 1 237 ? 89.692 92.483 30.201 1.00 15.93 233 ASN D CA 1
ATOM 11010 C C . ASN D 1 237 ? 88.962 93.655 30.843 1.00 17.35 233 ASN D C 1
ATOM 11011 O O . ASN D 1 237 ? 87.986 93.488 31.563 1.00 15.88 233 ASN D O 1
ATOM 11016 N N . LEU D 1 238 ? 89.496 94.849 30.571 1.00 15.38 234 LEU D N 1
ATOM 11017 C CA . LEU D 1 238 ? 88.818 96.087 30.919 1.00 16.41 234 LEU D CA 1
ATOM 11018 C C . LEU D 1 238 ? 88.040 96.214 29.587 1.00 17.00 234 LEU D C 1
ATOM 11019 O O . LEU D 1 238 ? 88.662 96.274 28.510 1.00 17.06 234 LEU D O 1
ATOM 11024 N N . ARG D 1 239 ? 86.714 96.200 29.625 1.00 17.33 235 ARG D N 1
ATOM 11025 C CA . ARG D 1 239 ? 85.973 96.333 28.386 1.00 18.12 235 ARG D CA 1
ATOM 11026 C C . ARG D 1 239 ? 85.284 97.670 28.414 1.00 17.57 235 ARG D C 1
ATOM 11027 O O . ARG D 1 239 ? 84.741 98.082 29.443 1.00 18.92 235 ARG D O 1
ATOM 11035 N N . LEU D 1 240 ? 85.323 98.355 27.276 1.00 17.76 236 LEU D N 1
ATOM 11036 C CA . LEU D 1 240 ? 84.767 99.681 27.154 1.00 17.41 236 LEU D CA 1
ATOM 11037 C C . LEU D 1 240 ? 83.722 99.831 26.042 1.00 17.09 236 LEU D C 1
ATOM 11038 O O . LEU D 1 240 ? 83.820 99.196 25.008 1.00 19.20 236 LEU D O 1
ATOM 11043 N N . PRO D 1 241 ? 82.709 100.667 26.260 1.00 18.49 237 PRO D N 1
ATOM 11044 C CA . PRO D 1 241 ? 81.681 100.869 25.220 1.00 21.05 237 PRO D CA 1
ATOM 11045 C C . PRO D 1 241 ? 82.421 101.276 23.948 1.00 21.45 237 PRO D C 1
ATOM 11046 O O . PRO D 1 241 ? 83.421 101.991 24.015 1.00 21.38 237 PRO D O 1
ATOM 11050 N N . LYS D 1 242 ? 81.927 100.842 22.797 1.00 22.89 238 LYS D N 1
ATOM 11051 C CA . LYS D 1 242 ? 82.568 101.154 21.517 1.00 25.19 238 LYS D CA 1
ATOM 11052 C C . LYS D 1 242 ? 83.121 102.580 21.343 1.00 24.04 238 LYS D C 1
ATOM 11053 O O . LYS D 1 242 ? 84.275 102.763 20.942 1.00 24.46 238 LYS D O 1
ATOM 11059 N N . LYS D 1 243 ? 82.320 103.596 21.634 1.00 26.16 239 LYS D N 1
ATOM 11060 C CA . LYS D 1 243 ? 82.799 104.970 21.471 1.00 26.34 239 LYS D CA 1
ATOM 11061 C C . LYS D 1 243 ? 84.025 105.285 22.341 1.00 24.63 239 LYS D C 1
ATOM 11062 O O . LYS D 1 243 ? 85.007 105.896 21.886 1.00 22.39 239 LYS D O 1
ATOM 11068 N N . VAL D 1 244 ? 83.948 104.878 23.600 1.00 22.33 240 VAL D N 1
ATOM 11069 C CA . VAL D 1 244 ? 85.036 105.122 24.525 1.00 21.15 240 VAL D CA 1
ATOM 11070 C C . VAL D 1 244 ? 86.254 104.307 24.128 1.00 21.65 240 VAL D C 1
ATOM 11071 O O . VAL D 1 244 ? 87.374 104.820 24.154 1.00 21.39 240 VAL D O 1
ATOM 11075 N N . PHE D 1 245 ? 86.038 103.042 23.752 1.00 21.93 241 PHE D N 1
ATOM 11076 C CA . PHE D 1 245 ? 87.143 102.173 23.352 1.00 21.62 241 PHE D CA 1
ATOM 11077 C C . PHE D 1 245 ? 87.934 102.768 22.193 1.00 23.36 241 PHE D C 1
ATOM 11078 O O . PHE D 1 245 ? 89.155 102.771 22.224 1.00 22.30 241 PHE D O 1
ATOM 11086 N N . GLU D 1 246 ? 87.238 103.264 21.171 1.00 23.62 242 GLU D N 1
ATOM 11087 C CA . GLU D 1 246 ? 87.928 103.852 20.033 1.00 24.45 242 GLU D CA 1
ATOM 11088 C C . GLU D 1 246 ? 88.740 105.070 20.476 1.00 22.87 242 GLU D C 1
ATOM 11089 O O . GLU D 1 246 ? 89.888 105.206 20.078 1.00 24.20 242 GLU D O 1
ATOM 11095 N N . ALA D 1 247 ? 88.161 105.928 21.311 1.00 22.35 243 ALA D N 1
ATOM 11096 C CA . ALA D 1 247 ? 88.850 107.129 21.793 1.00 21.92 243 ALA D CA 1
ATOM 11097 C C . ALA D 1 247 ? 90.072 106.759 22.637 1.00 22.32 243 ALA D C 1
ATOM 11098 O O . ALA D 1 247 ? 91.152 107.372 22.505 1.00 20.85 243 ALA D O 1
ATOM 11100 N N . ALA D 1 248 ? 89.907 105.760 23.503 1.00 20.84 244 ALA D N 1
ATOM 11101 C CA . ALA D 1 248 ? 91.010 105.313 24.353 1.00 21.21 244 ALA D CA 1
ATOM 11102 C C . ALA D 1 248 ? 92.173 104.740 23.524 1.00 21.65 244 ALA D C 1
ATOM 11103 O O . ALA D 1 248 ? 93.331 105.099 23.729 1.00 18.60 244 ALA D O 1
ATOM 11105 N N . VAL D 1 249 ? 91.865 103.852 22.587 1.00 20.43 245 VAL D N 1
ATOM 11106 C CA . VAL D 1 249 ? 92.895 103.243 21.763 1.00 21.55 245 VAL D CA 1
ATOM 11107 C C . VAL D 1 249 ? 93.687 104.284 20.980 1.00 22.12 245 VAL D C 1
ATOM 11108 O O . VAL D 1 249 ? 94.922 104.194 20.843 1.00 21.81 245 VAL D O 1
ATOM 11112 N N . LYS D 1 250 ? 92.977 105.276 20.460 1.00 20.46 246 LYS D N 1
ATOM 11113 C CA . LYS D 1 250 ? 93.640 106.319 19.701 1.00 22.10 246 LYS D CA 1
ATOM 11114 C C . LYS D 1 250 ? 94.627 107.048 20.622 1.00 20.31 246 LYS D C 1
ATOM 11115 O O . LYS D 1 250 ? 95.757 107.352 20.235 1.00 18.70 246 LYS D O 1
ATOM 11121 N N . SER D 1 251 ? 94.191 107.320 21.841 1.00 19.55 247 SER D N 1
ATOM 11122 C CA . SER D 1 251 ? 95.050 108.021 22.792 1.00 20.34 247 SER D CA 1
ATOM 11123 C C . SER D 1 251 ? 96.214 107.129 23.218 1.00 19.65 247 SER D C 1
ATOM 11124 O O . SER D 1 251 ? 97.348 107.600 23.322 1.00 19.40 247 SER D O 1
ATOM 11127 N N . ILE D 1 252 ? 95.950 105.848 23.487 1.00 18.07 248 ILE D N 1
ATOM 11128 C CA . ILE D 1 252 ? 97.025 104.932 23.879 1.00 18.11 248 ILE D CA 1
ATOM 11129 C C . ILE D 1 252 ? 98.014 104.728 22.714 1.00 19.78 248 ILE D C 1
ATOM 11130 O O . ILE D 1 252 ? 99.233 104.687 22.921 1.00 19.71 248 ILE D O 1
ATOM 11135 N N . LYS D 1 253 ? 97.506 104.622 21.486 1.00 19.84 249 LYS D N 1
ATOM 11136 C CA . LYS D 1 253 ? 98.404 104.495 20.320 1.00 21.52 249 LYS D CA 1
ATOM 11137 C C . LYS D 1 253 ? 99.293 105.731 20.223 1.00 20.42 249 LYS D C 1
ATOM 11138 O O . LYS D 1 253 ? 100.491 105.634 19.962 1.00 24.26 249 LYS D O 1
ATOM 11144 N N . ALA D 1 254 ? 98.704 106.899 20.421 1.00 21.51 250 ALA D N 1
ATOM 11145 C CA . ALA D 1 254 ? 99.451 108.152 20.351 1.00 22.69 250 ALA D CA 1
ATOM 11146 C C . ALA D 1 254 ? 100.564 108.209 21.411 1.00 23.71 250 ALA D C 1
ATOM 11147 O O . ALA D 1 254 ? 101.687 108.630 21.128 1.00 23.95 250 ALA D O 1
ATOM 11149 N N . ALA D 1 255 ? 100.250 107.783 22.630 1.00 22.37 251 ALA D N 1
ATOM 11150 C CA . ALA D 1 255 ? 101.231 107.803 23.708 1.00 22.17 251 ALA D CA 1
ATOM 11151 C C . ALA D 1 255 ? 102.374 106.821 23.496 1.00 20.78 251 ALA D C 1
ATOM 11152 O O . ALA D 1 255 ? 103.463 107.036 23.999 1.00 20.47 251 ALA D O 1
ATOM 11154 N N . SER D 1 256 ? 102.131 105.750 22.747 1.00 20.27 252 SER D N 1
ATOM 11155 C CA . SER D 1 256 ? 103.146 104.739 22.526 1.00 22.24 252 SER D CA 1
ATOM 11156 C C . SER D 1 256 ? 103.663 104.723 21.082 1.00 23.62 252 SER D C 1
ATOM 11157 O O . SER D 1 256 ? 104.270 103.754 20.657 1.00 23.26 252 SER D O 1
ATOM 11160 N N . SER D 1 257 ? 103.479 105.815 20.353 1.00 24.77 253 SER D N 1
ATOM 11161 C CA . SER D 1 257 ? 103.875 105.834 18.953 1.00 28.28 253 SER D CA 1
ATOM 11162 C C . SER D 1 257 ? 105.351 105.602 18.631 1.00 29.71 253 SER D C 1
ATOM 11163 O O . SER D 1 257 ? 105.670 105.364 17.470 1.00 31.47 253 SER D O 1
ATOM 11166 N N . THR D 1 258 ? 106.252 105.645 19.619 1.00 30.35 254 THR D N 1
ATOM 11167 C CA . THR D 1 258 ? 107.673 105.404 19.310 1.00 32.43 254 THR D CA 1
ATOM 11168 C C . THR D 1 258 ? 107.906 103.977 18.838 1.00 33.53 254 THR D C 1
ATOM 11169 O O . THR D 1 258 ? 108.991 103.649 18.366 1.00 32.27 254 THR D O 1
ATOM 11173 N N . GLU D 1 259 ? 106.894 103.126 19.009 1.00 34.16 255 GLU D N 1
ATOM 11174 C CA . GLU D 1 259 ? 106.953 101.741 18.555 1.00 35.52 255 GLU D CA 1
ATOM 11175 C C . GLU D 1 259 ? 105.637 101.446 17.867 1.00 35.70 255 GLU D C 1
ATOM 11176 O O . GLU D 1 259 ? 104.585 101.832 18.359 1.00 35.88 255 GLU D O 1
ATOM 11182 N N . LYS D 1 260 ? 105.686 100.773 16.721 1.00 37.45 256 LYS D N 1
ATOM 11183 C CA . LYS D 1 260 ? 104.464 100.464 15.979 1.00 38.23 256 LYS D CA 1
ATOM 11184 C C . LYS D 1 260 ? 104.022 99.015 16.136 1.00 37.53 256 LYS D C 1
ATOM 11185 O O . LYS D 1 260 ? 104.835 98.096 16.099 1.00 36.56 256 LYS D O 1
ATOM 11191 N N . PHE D 1 261 ? 102.718 98.818 16.301 1.00 37.43 257 PHE D N 1
ATOM 11192 C CA . PHE D 1 261 ? 102.177 97.480 16.463 1.00 37.35 257 PHE D CA 1
ATOM 11193 C C . PHE D 1 261 ? 101.094 97.170 15.443 1.00 37.98 257 PHE D C 1
ATOM 11194 O O . PHE D 1 261 ? 100.324 98.052 15.033 1.00 37.75 257 PHE D O 1
ATOM 11202 N N . PRO D 1 262 ? 101.005 95.896 15.035 1.00 38.75 258 PRO D N 1
ATOM 11203 C CA . PRO D 1 262 ? 99.991 95.478 14.060 1.00 39.05 258 PRO D CA 1
ATOM 11204 C C . PRO D 1 262 ? 98.567 95.759 14.558 1.00 39.34 258 PRO D C 1
ATOM 11205 O O . PRO D 1 262 ? 98.304 95.723 15.764 1.00 39.75 258 PRO D O 1
ATOM 11209 N N . ASP D 1 263 ? 97.653 96.048 13.637 1.00 39.03 259 ASP D N 1
ATOM 11210 C CA . ASP D 1 263 ? 96.272 96.331 14.013 1.00 39.79 259 ASP D CA 1
ATOM 11211 C C . ASP D 1 263 ? 95.662 95.203 14.843 1.00 38.11 259 ASP D C 1
ATOM 11212 O O . ASP D 1 263 ? 94.811 95.449 15.708 1.00 38.47 259 ASP D O 1
ATOM 11217 N N . GLY D 1 264 ? 96.098 93.972 14.582 1.00 34.33 260 GLY D N 1
ATOM 11218 C CA . GLY D 1 264 ? 95.579 92.845 15.328 1.00 31.35 260 GLY D CA 1
ATOM 11219 C C . GLY D 1 264 ? 95.900 92.970 16.811 1.00 29.74 260 GLY D C 1
ATOM 11220 O O . GLY D 1 264 ? 95.164 92.479 17.664 1.00 30.05 260 GLY D O 1
ATOM 11221 N N . PHE D 1 265 ? 97.010 93.617 17.134 1.00 27.39 261 PHE D N 1
ATOM 11222 C CA . PHE D 1 265 ? 97.364 93.787 18.551 1.00 25.41 261 PHE D CA 1
ATOM 11223 C C . PHE D 1 265 ? 96.307 94.613 19.275 1.00 24.56 261 PHE D C 1
ATOM 11224 O O . PHE D 1 265 ? 95.800 94.213 20.335 1.00 22.61 261 PHE D O 1
ATOM 11232 N N . TRP D 1 266 ? 95.970 95.766 18.701 1.00 23.44 262 TRP D N 1
ATOM 11233 C CA . TRP D 1 266 ? 95.001 96.647 19.340 1.00 24.38 262 TRP D CA 1
ATOM 11234 C C . TRP D 1 266 ? 93.605 96.049 19.408 1.00 26.06 262 TRP D C 1
ATOM 11235 O O . TRP D 1 266 ? 92.781 96.473 20.229 1.00 25.40 262 TRP D O 1
ATOM 11246 N N . LEU D 1 267 ? 93.339 95.066 18.549 1.00 27.62 263 LEU D N 1
ATOM 11247 C CA . LEU D 1 267 ? 92.044 94.408 18.534 1.00 29.35 263 LEU D CA 1
ATOM 11248 C C . LEU D 1 267 ? 92.029 93.287 19.563 1.00 30.81 263 LEU D C 1
ATOM 11249 O O . LEU D 1 267 ? 91.042 92.556 19.695 1.00 28.91 263 LEU D O 1
ATOM 11254 N N . GLY D 1 268 ? 93.128 93.163 20.297 1.00 32.45 264 GLY D N 1
ATOM 11255 C CA . GLY D 1 268 ? 93.212 92.134 21.316 1.00 36.69 264 GLY D CA 1
ATOM 11256 C C . GLY D 1 268 ? 93.238 90.741 20.720 1.00 39.79 264 GLY D C 1
ATOM 11257 O O . GLY D 1 268 ? 92.881 89.770 21.381 1.00 40.62 264 GLY D O 1
ATOM 11258 N N . GLU D 1 269 ? 93.678 90.648 19.470 1.00 41.41 265 GLU D N 1
ATOM 11259 C CA . GLU D 1 269 ? 93.745 89.377 18.777 1.00 44.66 265 GLU D CA 1
ATOM 11260 C C . GLU D 1 269 ? 95.137 88.785 18.743 1.00 44.87 265 GLU D C 1
ATOM 11261 O O . GLU D 1 269 ? 95.287 87.583 18.987 1.00 46.89 265 GLU D O 1
ATOM 11267 N N . GLN D 1 270 ? 96.150 89.595 18.433 1.00 42.99 266 GLN D N 1
ATOM 11268 C CA . GLN D 1 270 ? 97.512 89.072 18.391 1.00 42.04 266 GLN D CA 1
ATOM 11269 C C . GLN D 1 270 ? 98.433 89.623 19.460 1.00 40.11 266 GLN D C 1
ATOM 11270 O O . GLN D 1 270 ? 98.179 90.670 20.050 1.00 37.72 266 GLN D O 1
ATOM 11276 N N . LEU D 1 271 ? 99.517 88.896 19.690 1.00 37.73 267 LEU D N 1
ATOM 11277 C CA . LEU D 1 271 ? 100.493 89.274 20.686 1.00 37.22 267 LEU D CA 1
ATOM 11278 C C . LEU D 1 271 ? 101.565 90.163 20.124 1.00 36.71 267 LEU D C 1
ATOM 11279 O O . LEU D 1 271 ? 101.714 90.299 18.906 1.00 36.33 267 LEU D O 1
ATOM 11284 N N . VAL D 1 272 ? 102.293 90.790 21.042 1.00 34.70 268 VAL D N 1
ATOM 11285 C CA . VAL D 1 272 ? 103.433 91.600 20.700 1.00 33.98 268 VAL D CA 1
ATOM 11286 C C . VAL D 1 272 ? 104.456 91.022 21.641 1.00 33.18 268 VAL D C 1
ATOM 11287 O O . VAL D 1 272 ? 104.146 90.672 22.787 1.00 32.00 268 VAL D O 1
ATOM 11291 N N . CYS D 1 273 ? 105.668 90.867 21.140 1.00 32.36 269 CYS D N 1
ATOM 11292 C CA . CYS D 1 273 ? 106.722 90.275 21.935 1.00 33.12 269 CYS D CA 1
ATOM 11293 C C . CYS D 1 273 ? 108.000 91.106 21.875 1.00 31.09 269 CYS D C 1
ATOM 11294 O O . CYS D 1 273 ? 108.253 91.806 20.892 1.00 30.94 269 CYS D O 1
ATOM 11297 N N . TRP D 1 274 ? 108.794 91.011 22.938 1.00 28.76 270 TRP D N 1
ATOM 11298 C CA . TRP D 1 274 ? 110.067 91.709 23.043 1.00 27.43 270 TRP D CA 1
ATOM 11299 C C . TRP D 1 274 ? 111.072 90.736 23.647 1.00 27.91 270 TRP D C 1
ATOM 11300 O O . TRP D 1 274 ? 110.695 89.815 24.381 1.00 26.85 270 TRP D O 1
ATOM 11311 N N . GLN D 1 275 ? 112.346 90.946 23.341 1.00 28.65 271 GLN D N 1
ATOM 11312 C CA . GLN D 1 275 ? 113.403 90.138 23.915 1.00 31.61 271 GLN D CA 1
ATOM 11313 C C . GLN D 1 275 ? 113.154 90.107 25.419 1.00 30.75 271 GLN D C 1
ATOM 11314 O O . GLN D 1 275 ? 112.844 91.146 26.015 1.00 29.20 271 GLN D O 1
ATOM 11320 N N . ALA D 1 276 ? 113.344 88.936 26.022 1.00 29.08 272 ALA D N 1
ATOM 11321 C CA . ALA D 1 276 ? 113.146 88.747 27.454 1.00 29.35 272 ALA D CA 1
ATOM 11322 C C . ALA D 1 276 ? 113.729 89.865 28.313 1.00 28.68 272 ALA D C 1
ATOM 11323 O O . ALA D 1 276 ? 114.911 90.179 28.223 1.00 27.91 272 ALA D O 1
ATOM 11325 N N . GLY D 1 277 ? 112.892 90.455 29.157 1.00 27.61 273 GLY D N 1
ATOM 11326 C CA . GLY D 1 277 ? 113.359 91.518 30.033 1.00 27.02 273 GLY D CA 1
ATOM 11327 C C . GLY D 1 277 ? 113.365 92.922 29.438 1.00 27.19 273 GLY D C 1
ATOM 11328 O O . GLY D 1 277 ? 113.521 93.892 30.197 1.00 26.60 273 GLY D O 1
ATOM 11329 N N . THR D 1 278 ? 113.198 93.052 28.116 1.00 24.44 274 THR D N 1
ATOM 11330 C CA . THR D 1 278 ? 113.210 94.374 27.480 1.00 23.91 274 THR D CA 1
ATOM 11331 C C . THR D 1 278 ? 111.853 95.063 27.213 1.00 23.75 274 THR D C 1
ATOM 11332 O O . THR D 1 278 ? 111.804 96.076 26.520 1.00 23.15 274 THR D O 1
ATOM 11336 N N . THR D 1 279 ? 110.760 94.530 27.736 1.00 22.42 275 THR D N 1
ATOM 11337 C CA . THR D 1 279 ? 109.458 95.160 27.526 1.00 22.43 275 THR D CA 1
ATOM 11338 C C . THR D 1 279 ? 109.619 96.646 27.851 1.00 20.53 275 THR D C 1
ATOM 11339 O O . THR D 1 279 ? 110.049 96.996 28.938 1.00 20.33 275 THR D O 1
ATOM 11343 N N . PRO D 1 280 ? 109.273 97.537 26.908 1.00 20.92 276 PRO D N 1
ATOM 11344 C CA . PRO D 1 280 ? 109.424 98.977 27.155 1.00 20.64 276 PRO D CA 1
ATOM 11345 C C . PRO D 1 280 ? 108.203 99.574 27.854 1.00 19.92 276 PRO D C 1
ATOM 11346 O O . PRO D 1 280 ? 107.479 100.398 27.278 1.00 19.37 276 PRO D O 1
ATOM 11350 N N . TRP D 1 281 ? 108.000 99.168 29.102 1.00 18.64 277 TRP D N 1
ATOM 11351 C CA . TRP D 1 281 ? 106.845 99.615 29.859 1.00 18.02 277 TRP D CA 1
ATOM 11352 C C . TRP D 1 281 ? 106.673 101.131 29.825 1.00 18.64 277 TRP D C 1
ATOM 11353 O O . TRP D 1 281 ? 105.553 101.628 29.660 1.00 17.58 277 TRP D O 1
ATOM 11364 N N . ASN D 1 282 ? 107.782 101.854 29.971 1.00 16.64 278 ASN D N 1
ATOM 11365 C CA . ASN D 1 282 ? 107.716 103.319 30.015 1.00 18.04 278 ASN D CA 1
ATOM 11366 C C . ASN D 1 282 ? 107.053 103.987 28.819 1.00 16.05 278 ASN D C 1
ATOM 11367 O O . ASN D 1 282 ? 106.560 105.099 28.945 1.00 15.72 278 ASN D O 1
ATOM 11372 N N . ILE D 1 283 ? 107.020 103.343 27.655 1.00 17.57 279 ILE D N 1
ATOM 11373 C CA . ILE D 1 283 ? 106.390 104.029 26.529 1.00 18.34 279 ILE D CA 1
ATOM 11374 C C . ILE D 1 283 ? 104.862 103.951 26.574 1.00 17.92 279 ILE D C 1
ATOM 11375 O O . ILE D 1 283 ? 104.187 104.691 25.872 1.00 19.61 279 ILE D O 1
ATOM 11380 N N . PHE D 1 284 ? 104.329 103.052 27.390 1.00 16.50 280 PHE D N 1
ATOM 11381 C CA . PHE D 1 284 ? 102.880 102.891 27.502 1.00 17.39 280 PHE D CA 1
ATOM 11382 C C . PHE D 1 284 ? 102.355 103.791 28.637 1.00 16.86 280 PHE D C 1
ATOM 11383 O O . PHE D 1 284 ? 102.973 103.904 29.690 1.00 17.22 280 PHE D O 1
ATOM 11391 N N . PRO D 1 285 ? 101.195 104.425 28.430 1.00 16.02 281 PRO D N 1
ATOM 11392 C CA . PRO D 1 285 ? 100.609 105.314 29.434 1.00 15.28 281 PRO D CA 1
ATOM 11393 C C . PRO D 1 285 ? 99.839 104.621 30.539 1.00 17.00 281 PRO D C 1
ATOM 11394 O O . PRO D 1 285 ? 99.434 103.451 30.417 1.00 14.47 281 PRO D O 1
ATOM 11398 N N . VAL D 1 286 ? 99.658 105.338 31.647 1.00 16.24 282 VAL D N 1
ATOM 11399 C CA . VAL D 1 286 ? 98.854 104.791 32.721 1.00 15.55 282 VAL D CA 1
ATOM 11400 C C . VAL D 1 286 ? 97.426 105.190 32.348 1.00 16.21 282 VAL D C 1
ATOM 11401 O O . VAL D 1 286 ? 97.224 106.107 31.549 1.00 16.84 282 VAL D O 1
ATOM 11405 N N . ILE D 1 287 ? 96.438 104.505 32.905 1.00 15.50 283 ILE D N 1
ATOM 11406 C CA . ILE D 1 287 ? 95.050 104.829 32.591 1.00 16.30 283 ILE D CA 1
ATOM 11407 C C . ILE D 1 287 ? 94.345 105.069 33.904 1.00 16.72 283 ILE D C 1
ATOM 11408 O O . ILE D 1 287 ? 94.484 104.256 34.831 1.00 16.98 283 ILE D O 1
ATOM 11413 N N . SER D 1 288 ? 93.631 106.195 33.997 1.00 16.10 284 SER D N 1
ATOM 11414 C CA . SER D 1 288 ? 92.922 106.520 35.224 1.00 18.51 284 SER D CA 1
ATOM 11415 C C . SER D 1 288 ? 91.437 106.582 34.972 1.00 17.40 284 SER D C 1
ATOM 11416 O O . SER D 1 288 ? 90.989 107.150 33.977 1.00 18.41 284 SER D O 1
ATOM 11419 N N . LEU D 1 289 ? 90.688 105.981 35.884 1.00 17.58 285 LEU D N 1
ATOM 11420 C CA . LEU D 1 289 ? 89.248 105.987 35.827 1.00 16.58 285 LEU D CA 1
ATOM 11421 C C . LEU D 1 289 ? 88.807 106.727 37.097 1.00 15.53 285 LEU D C 1
ATOM 11422 O O . LEU D 1 289 ? 89.211 106.364 38.209 1.00 14.97 285 LEU D O 1
ATOM 11427 N N . TYR D 1 290 ? 88.014 107.778 36.932 1.00 16.64 286 TYR D N 1
ATOM 11428 C CA . TYR D 1 290 ? 87.534 108.522 38.091 1.00 15.57 286 TYR D CA 1
ATOM 11429 C C . TYR D 1 290 ? 86.153 107.966 38.462 1.00 15.36 286 TYR D C 1
ATOM 11430 O O . TYR D 1 290 ? 85.307 107.802 37.602 1.00 15.86 286 TYR D O 1
ATOM 11439 N N . LEU D 1 291 ? 85.934 107.705 39.742 1.00 16.16 287 LEU D N 1
ATOM 11440 C CA . LEU D 1 291 ? 84.660 107.164 40.197 1.00 18.63 287 LEU D CA 1
ATOM 11441 C C . LEU D 1 291 ? 83.953 108.155 41.126 1.00 19.71 287 LEU D C 1
ATOM 11442 O O . LEU D 1 291 ? 84.597 108.951 41.812 1.00 18.84 287 LEU D O 1
ATOM 11447 N N . MET D 1 292 ? 82.627 108.095 41.134 1.00 20.43 288 MET D N 1
ATOM 11448 C CA . MET D 1 292 ? 81.839 108.961 41.997 1.00 22.04 288 MET D CA 1
ATOM 11449 C C . MET D 1 292 ? 82.179 108.632 43.444 1.00 22.54 288 MET D C 1
ATOM 11450 O O . MET D 1 292 ? 82.298 107.454 43.813 1.00 21.58 288 MET D O 1
ATOM 11455 N N . GLY D 1 293 ? 82.343 109.655 44.275 1.00 21.41 289 GLY D N 1
ATOM 11456 C CA . GLY D 1 293 ? 82.655 109.382 45.664 1.00 22.57 289 GLY D CA 1
ATOM 11457 C C . GLY D 1 293 ? 81.391 109.324 46.510 1.00 24.61 289 GLY D C 1
ATOM 11458 O O . GLY D 1 293 ? 80.290 109.510 46.004 1.00 23.43 289 GLY D O 1
ATOM 11459 N N . GLU D 1 294 ? 81.539 109.068 47.802 1.00 28.58 290 GLU D N 1
ATOM 11460 C CA . GLU D 1 294 ? 80.369 109.003 48.687 1.00 32.05 290 GLU D CA 1
ATOM 11461 C C . GLU D 1 294 ? 79.959 110.405 49.123 1.00 33.76 290 GLU D C 1
ATOM 11462 O O . GLU D 1 294 ? 78.830 110.626 49.579 1.00 34.11 290 GLU D O 1
ATOM 11468 N N . VAL D 1 295 ? 80.888 111.345 49.010 1.00 34.02 291 VAL D N 1
ATOM 11469 C CA . VAL D 1 295 ? 80.594 112.721 49.378 1.00 34.51 291 VAL D CA 1
ATOM 11470 C C . VAL D 1 295 ? 80.105 113.463 48.147 1.00 35.18 291 VAL D C 1
ATOM 11471 O O . VAL D 1 295 ? 80.591 113.250 47.027 1.00 33.10 291 VAL D O 1
ATOM 11475 N N . THR D 1 296 ? 79.115 114.323 48.365 1.00 35.45 292 THR D N 1
ATOM 11476 C CA . THR D 1 296 ? 78.525 115.101 47.282 1.00 36.79 292 THR D CA 1
ATOM 11477 C C . THR D 1 296 ? 79.586 115.890 46.508 1.00 34.82 292 THR D C 1
ATOM 11478 O O . THR D 1 296 ? 80.448 116.526 47.101 1.00 34.96 292 THR D O 1
ATOM 11482 N N . ASN D 1 297 ? 79.527 115.813 45.184 1.00 34.47 293 ASN D N 1
ATOM 11483 C CA . ASN D 1 297 ? 80.452 116.537 44.315 1.00 34.73 293 ASN D CA 1
ATOM 11484 C C . ASN D 1 297 ? 81.912 116.174 44.498 1.00 34.18 293 ASN D C 1
ATOM 11485 O O . ASN D 1 297 ? 82.802 116.975 44.227 1.00 33.90 293 ASN D O 1
ATOM 11490 N N . GLN D 1 298 ? 82.159 114.960 44.956 1.00 33.88 294 GLN D N 1
ATOM 11491 C CA . GLN D 1 298 ? 83.517 114.503 45.176 1.00 32.09 294 GLN D CA 1
ATOM 11492 C C . GLN D 1 298 ? 83.687 113.206 44.400 1.00 30.98 294 GLN D C 1
ATOM 11493 O O . GLN D 1 298 ? 82.741 112.414 44.282 1.00 28.99 294 GLN D O 1
ATOM 11499 N N . SER D 1 299 ? 84.876 113.021 43.832 1.00 27.70 295 SER D N 1
ATOM 11500 C CA . SER D 1 299 ? 85.194 111.812 43.092 1.00 25.60 295 SER D CA 1
ATOM 11501 C C . SER D 1 299 ? 86.626 111.425 43.462 1.00 24.48 295 SER D C 1
ATOM 11502 O O . SER D 1 299 ? 87.346 112.202 44.130 1.00 21.92 295 SER D O 1
ATOM 11505 N N . PHE D 1 300 ? 87.027 110.217 43.078 1.00 20.22 296 PHE D N 1
ATOM 11506 C CA . PHE D 1 300 ? 88.388 109.779 43.333 1.00 19.34 296 PHE D CA 1
ATOM 11507 C C . PHE D 1 300 ? 88.806 109.025 42.090 1.00 17.02 296 PHE D C 1
ATOM 11508 O O . PHE D 1 300 ? 87.992 108.785 41.202 1.00 19.66 296 PHE D O 1
ATOM 11516 N N . ARG D 1 301 ? 90.070 108.680 41.984 1.00 16.20 297 ARG D N 1
ATOM 11517 C CA . ARG D 1 301 ? 90.489 107.975 40.786 1.00 16.89 297 ARG D CA 1
ATOM 11518 C C . ARG D 1 301 ? 91.335 106.751 41.075 1.00 15.70 297 ARG D C 1
ATOM 11519 O O . ARG D 1 301 ? 92.031 106.674 42.102 1.00 17.50 297 ARG D O 1
ATOM 11527 N N . ILE D 1 302 ? 91.246 105.779 40.179 1.00 16.13 298 ILE D N 1
ATOM 11528 C CA . ILE D 1 302 ? 92.072 104.604 40.285 1.00 15.46 298 ILE D CA 1
ATOM 11529 C C . ILE D 1 302 ? 92.921 104.667 39.018 1.00 16.36 298 ILE D C 1
ATOM 11530 O O . ILE D 1 302 ? 92.436 105.046 37.940 1.00 14.88 298 ILE D O 1
ATOM 11535 N N . THR D 1 303 ? 94.199 104.327 39.163 1.00 15.52 299 THR D N 1
ATOM 11536 C CA . THR D 1 303 ? 95.136 104.407 38.063 1.00 15.85 299 THR D CA 1
ATOM 11537 C C . THR D 1 303 ? 95.861 103.080 37.866 1.00 15.69 299 THR D C 1
ATOM 11538 O O . THR D 1 303 ? 96.432 102.548 38.822 1.00 14.60 299 THR D O 1
ATOM 11542 N N . ILE D 1 304 ? 95.778 102.508 36.655 1.00 15.97 300 ILE D N 1
ATOM 11543 C CA . ILE D 1 304 ? 96.509 101.278 36.382 1.00 16.14 300 ILE D CA 1
ATOM 11544 C C . ILE D 1 304 ? 97.658 101.552 35.423 1.00 15.91 300 ILE D C 1
ATOM 11545 O O . ILE D 1 304 ? 97.704 102.581 34.757 1.00 15.54 300 ILE D O 1
ATOM 11550 N N . LEU D 1 305 ? 98.573 100.596 35.364 1.00 15.47 301 LEU D N 1
ATOM 11551 C CA . LEU D 1 305 ? 99.755 100.655 34.526 1.00 15.25 301 LEU D CA 1
ATOM 11552 C C . LEU D 1 305 ? 99.611 99.671 33.382 1.00 14.88 301 LEU D C 1
ATOM 11553 O O . LEU D 1 305 ? 98.718 98.826 33.374 1.00 16.58 301 LEU D O 1
ATOM 11558 N N . PRO D 1 306 ? 100.505 99.756 32.399 1.00 14.25 302 PRO D N 1
ATOM 11559 C CA . PRO D 1 306 ? 100.425 98.799 31.292 1.00 14.57 302 PRO D CA 1
ATOM 11560 C C . PRO D 1 306 ? 100.689 97.390 31.854 1.00 15.50 302 PRO D C 1
ATOM 11561 O O . PRO D 1 306 ? 100.263 96.394 31.259 1.00 17.03 302 PRO D O 1
ATOM 11565 N N . GLN D 1 307 ? 101.371 97.290 33.004 1.00 14.96 303 GLN D N 1
ATOM 11566 C CA . GLN D 1 307 ? 101.620 95.963 33.573 1.00 17.26 303 GLN D CA 1
ATOM 11567 C C . GLN D 1 307 ? 100.284 95.291 33.887 1.00 15.95 303 GLN D C 1
ATOM 11568 O O . GLN D 1 307 ? 100.234 94.085 34.068 1.00 17.49 303 GLN D O 1
ATOM 11574 N N . GLN D 1 308 ? 99.223 96.091 34.002 1.00 16.73 304 GLN D N 1
ATOM 11575 C CA . GLN D 1 308 ? 97.872 95.558 34.232 1.00 16.92 304 GLN D CA 1
ATOM 11576 C C . GLN D 1 308 ? 97.146 95.323 32.885 1.00 17.71 304 GLN D C 1
ATOM 11577 O O . GLN D 1 308 ? 96.559 94.267 32.663 1.00 17.05 304 GLN D O 1
ATOM 11583 N N . TYR D 1 309 ? 97.166 96.302 31.983 1.00 16.10 305 TYR D N 1
ATOM 11584 C CA . TYR D 1 309 ? 96.438 96.091 30.732 1.00 15.51 305 TYR D CA 1
ATOM 11585 C C . TYR D 1 309 ? 97.154 95.340 29.591 1.00 16.48 305 TYR D C 1
ATOM 11586 O O . TYR D 1 309 ? 96.568 95.142 28.522 1.00 18.80 305 TYR D O 1
ATOM 11595 N N . LEU D 1 310 ? 98.404 94.925 29.805 1.00 16.16 306 LEU D N 1
ATOM 11596 C CA . LEU D 1 310 ? 99.130 94.104 28.822 1.00 17.63 306 LEU D CA 1
ATOM 11597 C C . LEU D 1 310 ? 99.199 92.773 29.569 1.00 18.94 306 LEU D C 1
ATOM 11598 O O . LEU D 1 310 ? 99.909 92.633 30.572 1.00 19.11 306 LEU D O 1
ATOM 11603 N N . ARG D 1 311 ? 98.405 91.819 29.106 1.00 18.83 307 ARG D N 1
ATOM 11604 C CA . ARG D 1 311 ? 98.317 90.514 29.740 1.00 21.23 307 ARG D CA 1
ATOM 11605 C C . ARG D 1 311 ? 99.427 89.583 29.233 1.00 20.56 307 ARG D C 1
ATOM 11606 O O . ARG D 1 311 ? 99.593 89.376 28.028 1.00 18.67 307 ARG D O 1
ATOM 11614 N N . PRO D 1 312 ? 100.214 89.034 30.153 1.00 22.10 308 PRO D N 1
ATOM 11615 C CA . PRO D 1 312 ? 101.312 88.130 29.791 1.00 25.12 308 PRO D CA 1
ATOM 11616 C C . PRO D 1 312 ? 100.774 86.828 29.201 1.00 26.21 308 PRO D C 1
ATOM 11617 O O . PRO D 1 312 ? 99.846 86.253 29.746 1.00 24.49 308 PRO D O 1
ATOM 11621 N N . VAL D 1 313 ? 101.359 86.381 28.095 1.00 28.97 309 VAL D N 1
ATOM 11622 C CA . VAL D 1 313 ? 100.945 85.132 27.460 1.00 33.96 309 VAL D CA 1
ATOM 11623 C C . VAL D 1 313 ? 102.199 84.399 26.983 1.00 36.93 309 VAL D C 1
ATOM 11624 O O . VAL D 1 313 ? 103.227 85.015 26.689 1.00 34.58 309 VAL D O 1
ATOM 11628 N N . GLU D 1 314 ? 102.105 83.077 26.906 1.00 42.51 310 GLU D N 1
ATOM 11629 C CA . GLU D 1 314 ? 103.236 82.257 26.495 1.00 48.33 310 GLU D CA 1
ATOM 11630 C C . GLU D 1 314 ? 103.604 82.391 25.026 1.00 51.27 310 GLU D C 1
ATOM 11631 O O . GLU D 1 314 ? 102.738 82.398 24.155 1.00 51.44 310 GLU D O 1
ATOM 11637 N N . ASP D 1 315 ? 104.902 82.505 24.766 1.00 55.27 311 ASP D N 1
ATOM 11638 C CA . ASP D 1 315 ? 105.421 82.599 23.404 1.00 59.63 311 ASP D CA 1
ATOM 11639 C C . ASP D 1 315 ? 105.773 81.171 22.952 1.00 62.19 311 ASP D C 1
ATOM 11640 O O . ASP D 1 315 ? 106.521 80.463 23.638 1.00 62.79 311 ASP D O 1
ATOM 11645 N N . VAL D 1 316 ? 105.235 80.744 21.811 1.00 65.00 312 VAL D N 1
ATOM 11646 C CA . VAL D 1 316 ? 105.512 79.391 21.305 1.00 67.66 312 VAL D CA 1
ATOM 11647 C C . VAL D 1 316 ? 107.013 79.086 21.152 1.00 68.96 312 VAL D C 1
ATOM 11648 O O . VAL D 1 316 ? 107.446 77.959 21.389 1.00 69.31 312 VAL D O 1
ATOM 11652 N N . ALA D 1 317 ? 107.796 80.097 20.771 1.00 70.74 313 ALA D N 1
ATOM 11653 C CA . ALA D 1 317 ? 109.244 79.953 20.572 1.00 71.99 313 ALA D CA 1
ATOM 11654 C C . ALA D 1 317 ? 110.049 79.612 21.841 1.00 72.72 313 ALA D C 1
ATOM 11655 O O . ALA D 1 317 ? 109.705 80.052 22.947 1.00 72.69 313 ALA D O 1
ATOM 11657 N N . THR D 1 318 ? 111.127 78.838 21.667 1.00 73.37 314 THR D N 1
ATOM 11658 C CA . THR D 1 318 ? 111.994 78.436 22.788 1.00 73.74 314 THR D CA 1
ATOM 11659 C C . THR D 1 318 ? 112.594 79.683 23.437 1.00 73.14 314 THR D C 1
ATOM 11660 O O . THR D 1 318 ? 113.071 79.653 24.583 1.00 73.01 314 THR D O 1
ATOM 11664 N N . SER D 1 319 ? 112.569 80.775 22.680 1.00 71.60 315 SER D N 1
ATOM 11665 C CA . SER D 1 319 ? 113.073 82.056 23.146 1.00 69.39 315 SER D CA 1
ATOM 11666 C C . SER D 1 319 ? 112.311 82.430 24.412 1.00 67.34 315 SER D C 1
ATOM 11667 O O . SER D 1 319 ? 111.097 82.200 24.517 1.00 67.44 315 SER D O 1
ATOM 11670 N N . GLN D 1 320 ? 113.031 83.001 25.371 1.00 64.48 316 GLN D N 1
ATOM 11671 C CA . GLN D 1 320 ? 112.434 83.414 26.635 1.00 61.12 316 GLN D CA 1
ATOM 11672 C C . GLN D 1 320 ? 111.568 84.653 26.403 1.00 57.75 316 GLN D C 1
ATOM 11673 O O . GLN D 1 320 ? 111.002 85.216 27.360 1.00 58.19 316 GLN D O 1
ATOM 11679 N N . ASP D 1 321 ? 111.463 85.063 25.136 1.00 52.40 317 ASP D N 1
ATOM 11680 C CA . ASP D 1 321 ? 110.688 86.245 24.753 1.00 47.47 317 ASP D CA 1
ATOM 11681 C C . ASP D 1 321 ? 109.473 86.525 25.610 1.00 43.46 317 ASP D C 1
ATOM 11682 O O . ASP D 1 321 ? 108.705 85.629 25.935 1.00 41.90 317 ASP D O 1
ATOM 11687 N N . ASP D 1 322 ? 109.315 87.791 25.977 1.00 39.57 318 ASP D N 1
ATOM 11688 C CA . ASP D 1 322 ? 108.194 88.221 26.793 1.00 35.31 318 ASP D CA 1
ATOM 11689 C C . ASP D 1 322 ? 107.095 88.716 25.859 1.00 32.86 318 ASP D C 1
ATOM 11690 O O . ASP D 1 322 ? 107.271 89.698 25.140 1.00 31.94 318 ASP D O 1
ATOM 11695 N N . CYS D 1 323 ? 105.965 88.022 25.874 1.00 30.97 319 CYS D N 1
ATOM 11696 C CA . CYS D 1 323 ? 104.844 88.366 25.014 1.00 30.16 319 CYS D CA 1
ATOM 11697 C C . CYS D 1 323 ? 103.578 88.780 25.770 1.00 27.92 319 CYS D C 1
ATOM 11698 O O . CYS D 1 323 ? 103.309 88.304 26.876 1.00 25.37 319 CYS D O 1
ATOM 11701 N N . TYR D 1 324 ? 102.787 89.641 25.137 1.00 25.32 320 TYR D N 1
ATOM 11702 C CA . TYR D 1 324 ? 101.560 90.118 25.768 1.00 23.79 320 TYR D CA 1
ATOM 11703 C C . TYR D 1 324 ? 100.451 90.313 24.777 1.00 22.40 320 TYR D C 1
ATOM 11704 O O . TYR D 1 324 ? 100.676 90.495 23.577 1.00 22.55 320 TYR D O 1
ATOM 11713 N N . LYS D 1 325 ? 99.247 90.310 25.325 1.00 21.54 321 LYS D N 1
ATOM 11714 C CA . LYS D 1 325 ? 98.037 90.559 24.588 1.00 22.43 321 LYS D CA 1
ATOM 11715 C C . LYS D 1 325 ? 97.480 91.875 25.182 1.00 21.31 321 LYS D C 1
ATOM 11716 O O . LYS D 1 325 ? 97.619 92.118 26.396 1.00 20.53 321 LYS D O 1
ATOM 11722 N N . PHE D 1 326 ? 96.907 92.736 24.336 1.00 19.36 322 PHE D N 1
ATOM 11723 C CA . PHE D 1 326 ? 96.289 93.995 24.785 1.00 19.34 322 PHE D CA 1
ATOM 11724 C C . PHE D 1 326 ? 94.982 93.590 25.487 1.00 20.39 322 PHE D C 1
ATOM 11725 O O . PHE D 1 326 ? 94.080 93.053 24.852 1.00 20.63 322 PHE D O 1
ATOM 11733 N N . ALA D 1 327 ? 94.853 93.865 26.776 1.00 18.43 323 ALA D N 1
ATOM 11734 C CA . ALA D 1 327 ? 93.650 93.433 27.486 1.00 17.10 323 ALA D CA 1
ATOM 11735 C C . ALA D 1 327 ? 92.573 94.478 27.722 1.00 18.59 323 ALA D C 1
ATOM 11736 O O . ALA D 1 327 ? 91.973 94.548 28.803 1.00 18.10 323 ALA D O 1
ATOM 11738 N N . ILE D 1 328 ? 92.336 95.301 26.696 1.00 18.94 324 ILE D N 1
ATOM 11739 C CA . ILE D 1 328 ? 91.287 96.317 26.707 1.00 16.98 324 ILE D CA 1
ATOM 11740 C C . ILE D 1 328 ? 90.548 96.016 25.401 1.00 18.66 324 ILE D C 1
ATOM 11741 O O . ILE D 1 328 ? 91.168 95.864 24.355 1.00 18.77 324 ILE D O 1
ATOM 11746 N N . SER D 1 329 ? 89.238 95.876 25.463 1.00 18.57 325 SER D N 1
ATOM 11747 C CA . SER D 1 329 ? 88.497 95.542 24.255 1.00 20.28 325 SER D CA 1
ATOM 11748 C C . SER D 1 329 ? 87.130 96.210 24.258 1.00 20.72 325 SER D C 1
ATOM 11749 O O . SER D 1 329 ? 86.676 96.722 25.293 1.00 19.85 325 SER D O 1
ATOM 11752 N N . GLN D 1 330 ? 86.472 96.256 23.107 1.00 20.86 326 GLN D N 1
ATOM 11753 C CA . GLN D 1 330 ? 85.181 96.908 23.088 1.00 23.79 326 GLN D CA 1
ATOM 11754 C C . GLN D 1 330 ? 84.078 96.074 23.710 1.00 22.42 326 GLN D C 1
ATOM 11755 O O . GLN D 1 330 ? 84.201 94.871 23.889 1.00 23.34 326 GLN D O 1
ATOM 11761 N N . SER D 1 331 ? 82.999 96.753 24.038 1.00 23.33 327 SER D N 1
ATOM 11762 C CA . SER D 1 331 ? 81.841 96.137 24.644 1.00 25.03 327 SER D CA 1
ATOM 11763 C C . SER D 1 331 ? 80.598 96.766 24.053 1.00 25.23 327 SER D C 1
ATOM 11764 O O . SER D 1 331 ? 80.590 97.963 23.762 1.00 26.43 327 SER D O 1
ATOM 11767 N N . SER D 1 332 ? 79.548 95.976 23.890 1.00 24.67 328 SER D N 1
ATOM 11768 C CA . SER D 1 332 ? 78.296 96.528 23.390 1.00 27.42 328 SER D CA 1
ATOM 11769 C C . SER D 1 332 ? 77.337 96.535 24.571 1.00 27.69 328 SER D C 1
ATOM 11770 O O . SER D 1 332 ? 76.153 96.867 24.431 1.00 28.07 328 SER D O 1
ATOM 11773 N N . THR D 1 333 ? 77.850 96.161 25.744 1.00 26.06 329 THR D N 1
ATOM 11774 C CA . THR D 1 333 ? 77.016 96.137 26.934 1.00 25.76 329 THR D CA 1
ATOM 11775 C C . THR D 1 333 ? 77.549 96.916 28.133 1.00 25.26 329 THR D C 1
ATOM 11776 O O . THR D 1 333 ? 77.336 96.530 29.295 1.00 24.44 329 THR D O 1
ATOM 11780 N N . GLY D 1 334 ? 78.237 98.023 27.863 1.00 22.91 330 GLY D N 1
ATOM 11781 C CA . GLY D 1 334 ? 78.705 98.846 28.953 1.00 20.43 330 GLY D CA 1
ATOM 11782 C C . GLY D 1 334 ? 80.127 98.562 29.345 1.00 18.68 330 GLY D C 1
ATOM 11783 O O . GLY D 1 334 ? 80.783 97.678 28.787 1.00 22.64 330 GLY D O 1
ATOM 11784 N N . THR D 1 335 ? 80.615 99.331 30.297 1.00 17.97 331 THR D N 1
ATOM 11785 C CA . THR D 1 335 ? 81.973 99.145 30.759 1.00 18.58 331 THR D CA 1
ATOM 11786 C C . THR D 1 335 ? 82.043 97.945 31.693 1.00 18.73 331 THR D C 1
ATOM 11787 O O . THR D 1 335 ? 81.115 97.688 32.474 1.00 19.95 331 THR D O 1
ATOM 11791 N N . VAL D 1 336 ? 83.133 97.201 31.591 1.00 16.88 332 VAL D N 1
ATOM 11792 C CA . VAL D 1 336 ? 83.347 96.076 32.487 1.00 17.22 332 VAL D CA 1
ATOM 11793 C C . VAL D 1 336 ? 84.752 96.222 33.057 1.00 16.63 332 VAL D C 1
ATOM 11794 O O . VAL D 1 336 ? 85.751 96.188 32.315 1.00 15.04 332 VAL D O 1
ATOM 11798 N N . MET D 1 337 ? 84.826 96.435 34.363 1.00 17.19 333 MET D N 1
ATOM 11799 C CA . MET D 1 337 ? 86.113 96.548 35.032 1.00 18.14 333 MET D CA 1
ATOM 11800 C C . MET D 1 337 ? 86.411 95.101 35.420 1.00 19.40 333 MET D C 1
ATOM 11801 O O . MET D 1 337 ? 85.923 94.593 36.447 1.00 18.26 333 MET D O 1
ATOM 11806 N N . GLY D 1 338 ? 87.180 94.435 34.558 1.00 17.86 334 GLY D N 1
ATOM 11807 C CA . GLY D 1 338 ? 87.518 93.040 34.759 1.00 17.67 334 GLY D CA 1
ATOM 11808 C C . GLY D 1 338 ? 88.767 92.798 35.580 1.00 19.38 334 GLY D C 1
ATOM 11809 O O . GLY D 1 338 ? 89.256 93.697 36.271 1.00 15.44 334 GLY D O 1
ATOM 11810 N N . ALA D 1 339 ? 89.287 91.577 35.487 1.00 21.11 335 ALA D N 1
ATOM 11811 C CA . ALA D 1 339 ? 90.474 91.187 36.237 1.00 24.02 335 ALA D CA 1
ATOM 11812 C C . ALA D 1 339 ? 91.653 92.110 35.940 1.00 26.16 335 ALA D C 1
ATOM 11813 O O . ALA D 1 339 ? 92.494 92.350 36.806 1.00 27.29 335 ALA D O 1
ATOM 11815 N N . VAL D 1 340 ? 91.710 92.642 34.720 1.00 26.15 336 VAL D N 1
ATOM 11816 C CA . VAL D 1 340 ? 92.761 93.570 34.331 1.00 28.58 336 VAL D CA 1
ATOM 11817 C C . VAL D 1 340 ? 92.824 94.702 35.345 1.00 28.25 336 VAL D C 1
ATOM 11818 O O . VAL D 1 340 ? 93.902 95.102 35.785 1.00 29.68 336 VAL D O 1
ATOM 11822 N N . ILE D 1 341 ? 91.655 95.238 35.671 1.00 26.26 337 ILE D N 1
ATOM 11823 C CA . ILE D 1 341 ? 91.551 96.332 36.614 1.00 25.94 337 ILE D CA 1
ATOM 11824 C C . ILE D 1 341 ? 91.739 95.817 38.033 1.00 23.36 337 ILE D C 1
ATOM 11825 O O . ILE D 1 341 ? 92.575 96.321 38.765 1.00 22.65 337 ILE D O 1
ATOM 11830 N N . MET D 1 342 ? 90.954 94.812 38.408 1.00 22.32 338 MET D N 1
ATOM 11831 C CA . MET D 1 342 ? 91.016 94.240 39.748 1.00 21.20 338 MET D CA 1
ATOM 11832 C C . MET D 1 342 ? 92.398 93.746 40.214 1.00 19.37 338 MET D C 1
ATOM 11833 O O . MET D 1 342 ? 92.673 93.756 41.407 1.00 20.91 338 MET D O 1
ATOM 11838 N N . GLU D 1 343 ? 93.267 93.317 39.300 1.00 16.84 339 GLU D N 1
ATOM 11839 C CA . GLU D 1 343 ? 94.605 92.895 39.691 1.00 17.14 339 GLU D CA 1
ATOM 11840 C C . GLU D 1 343 ? 95.438 94.079 40.197 1.00 17.57 339 GLU D C 1
ATOM 11841 O O . GLU D 1 343 ? 96.493 93.898 40.795 1.00 18.36 339 GLU D O 1
ATOM 11847 N N . GLY D 1 344 ? 94.975 95.297 39.963 1.00 16.21 340 GLY D N 1
ATOM 11848 C CA . GLY D 1 344 ? 95.750 96.430 40.460 1.00 17.77 340 GLY D CA 1
ATOM 11849 C C . GLY D 1 344 ? 95.311 96.836 41.862 1.00 18.69 340 GLY D C 1
ATOM 11850 O O . GLY D 1 344 ? 96.054 97.493 42.608 1.00 18.64 340 GLY D O 1
ATOM 11851 N N . PHE D 1 345 ? 94.123 96.389 42.253 1.00 17.76 341 PHE D N 1
ATOM 11852 C CA . PHE D 1 345 ? 93.555 96.830 43.520 1.00 19.12 341 PHE D CA 1
ATOM 11853 C C . PHE D 1 345 ? 92.929 95.800 44.453 1.00 19.35 341 PHE D C 1
ATOM 11854 O O . PHE D 1 345 ? 92.562 94.694 44.042 1.00 19.64 341 PHE D O 1
ATOM 11862 N N . TYR D 1 346 ? 92.789 96.214 45.715 1.00 18.74 342 TYR D N 1
ATOM 11863 C CA . TYR D 1 346 ? 92.101 95.418 46.727 1.00 18.36 342 TYR D CA 1
ATOM 11864 C C . TYR D 1 346 ? 90.700 96.012 46.591 1.00 16.71 342 TYR D C 1
ATOM 11865 O O . TYR D 1 346 ? 90.523 97.231 46.739 1.00 16.41 342 TYR D O 1
ATOM 11874 N N . VAL D 1 347 ? 89.709 95.172 46.277 1.00 15.68 343 VAL D N 1
ATOM 11875 C CA . VAL D 1 347 ? 88.363 95.671 46.061 1.00 14.59 343 VAL D CA 1
ATOM 11876 C C . VAL D 1 347 ? 87.411 95.129 47.121 1.00 14.69 343 VAL D C 1
ATOM 11877 O O . VAL D 1 347 ? 87.281 93.923 47.312 1.00 14.67 343 VAL D O 1
ATOM 11881 N N . VAL D 1 348 ? 86.754 96.055 47.786 1.00 17.40 344 VAL D N 1
ATOM 11882 C CA . VAL D 1 348 ? 85.825 95.742 48.867 1.00 18.51 344 VAL D CA 1
ATOM 11883 C C . VAL D 1 348 ? 84.392 95.880 48.398 1.00 17.53 344 VAL D C 1
ATOM 11884 O O . VAL D 1 348 ? 83.953 96.965 48.058 1.00 18.42 344 VAL D O 1
ATOM 11888 N N . PHE D 1 349 ? 83.664 94.771 48.367 1.00 19.33 345 PHE D N 1
ATOM 11889 C CA . PHE D 1 349 ? 82.253 94.793 47.962 1.00 19.29 345 PHE D CA 1
ATOM 11890 C C . PHE D 1 349 ? 81.433 94.930 49.251 1.00 20.73 345 PHE D C 1
ATOM 11891 O O . PHE D 1 349 ? 81.004 93.932 49.845 1.00 18.40 345 PHE D O 1
ATOM 11899 N N . ASP D 1 350 ? 81.254 96.175 49.685 1.00 21.38 346 ASP D N 1
ATOM 11900 C CA . ASP D 1 350 ? 80.548 96.474 50.931 1.00 21.95 346 ASP D CA 1
ATOM 11901 C C . ASP D 1 350 ? 79.038 96.517 50.683 1.00 22.18 346 ASP D C 1
ATOM 11902 O O . ASP D 1 350 ? 78.433 97.582 50.549 1.00 22.13 346 ASP D O 1
ATOM 11907 N N . ARG D 1 351 ? 78.434 95.341 50.597 1.00 21.80 347 ARG D N 1
ATOM 11908 C CA . ARG D 1 351 ? 77.004 95.255 50.335 1.00 22.24 347 ARG D CA 1
ATOM 11909 C C . ARG D 1 351 ? 76.146 95.913 51.421 1.00 22.82 347 ARG D C 1
ATOM 11910 O O . ARG D 1 351 ? 75.104 96.495 51.120 1.00 22.23 347 ARG D O 1
ATOM 11918 N N . ALA D 1 352 ? 76.597 95.820 52.670 1.00 21.90 348 ALA D N 1
ATOM 11919 C CA . ALA D 1 352 ? 75.863 96.391 53.803 1.00 24.53 348 ALA D CA 1
ATOM 11920 C C . ALA D 1 352 ? 75.698 97.909 53.696 1.00 24.75 348 ALA D C 1
ATOM 11921 O O . ALA D 1 352 ? 74.641 98.454 54.059 1.00 25.68 348 ALA D O 1
ATOM 11923 N N . ARG D 1 353 ? 76.726 98.592 53.186 1.00 24.23 349 ARG D N 1
ATOM 11924 C CA . ARG D 1 353 ? 76.663 100.045 53.018 1.00 23.93 349 ARG D CA 1
ATOM 11925 C C . ARG D 1 353 ? 76.498 100.441 51.544 1.00 23.21 349 ARG D C 1
ATOM 11926 O O . ARG D 1 353 ? 76.657 101.596 51.172 1.00 23.04 349 ARG D O 1
ATOM 11934 N N . LYS D 1 354 ? 76.157 99.463 50.710 1.00 22.51 350 LYS D N 1
ATOM 11935 C CA . LYS D 1 354 ? 75.911 99.692 49.289 1.00 21.89 350 LYS D CA 1
ATOM 11936 C C . LYS D 1 354 ? 77.037 100.519 48.661 1.00 21.01 350 LYS D C 1
ATOM 11937 O O . LYS D 1 354 ? 76.807 101.573 48.066 1.00 19.86 350 LYS D O 1
ATOM 11943 N N . ARG D 1 355 ? 78.264 100.030 48.789 1.00 21.92 351 ARG D N 1
ATOM 11944 C CA . ARG D 1 355 ? 79.399 100.746 48.211 1.00 21.05 351 ARG D CA 1
ATOM 11945 C C . ARG D 1 355 ? 80.520 99.776 47.888 1.00 19.84 351 ARG D C 1
ATOM 11946 O O . ARG D 1 355 ? 80.554 98.651 48.390 1.00 21.52 351 ARG D O 1
ATOM 11954 N N . ILE D 1 356 ? 81.440 100.220 47.042 1.00 20.13 352 ILE D N 1
ATOM 11955 C CA . ILE D 1 356 ? 82.576 99.390 46.635 1.00 18.63 352 ILE D CA 1
ATOM 11956 C C . ILE D 1 356 ? 83.833 100.174 46.908 1.00 17.38 352 ILE D C 1
ATOM 11957 O O . ILE D 1 356 ? 83.960 101.304 46.455 1.00 18.07 352 ILE D O 1
ATOM 11962 N N . GLY D 1 357 ? 84.741 99.572 47.676 1.00 17.40 353 GLY D N 1
ATOM 11963 C CA . GLY D 1 357 ? 85.981 100.237 48.035 1.00 16.92 353 GLY D CA 1
ATOM 11964 C C . GLY D 1 357 ? 87.171 99.784 47.184 1.00 18.07 353 GLY D C 1
ATOM 11965 O O . GLY D 1 357 ? 87.250 98.596 46.792 1.00 18.02 353 GLY D O 1
ATOM 11966 N N . PHE D 1 358 ? 88.080 100.724 46.915 1.00 15.69 354 PHE D N 1
ATOM 11967 C CA . PHE D 1 358 ? 89.293 100.447 46.135 1.00 17.18 354 PHE D CA 1
ATOM 11968 C C . PHE D 1 358 ? 90.526 100.944 46.876 1.00 17.59 354 PHE D C 1
ATOM 11969 O O . PHE D 1 358 ? 90.539 102.081 47.358 1.00 16.97 354 PHE D O 1
ATOM 11977 N N . ALA D 1 359 ? 91.556 100.104 46.940 1.00 16.46 355 ALA D N 1
ATOM 11978 C CA . ALA D 1 359 ? 92.827 100.504 47.534 1.00 17.50 355 ALA D CA 1
ATOM 11979 C C . ALA D 1 359 ? 93.910 99.851 46.680 1.00 17.79 355 ALA D C 1
ATOM 11980 O O . ALA D 1 359 ? 93.664 98.834 46.014 1.00 14.93 355 ALA D O 1
ATOM 11982 N N . VAL D 1 360 ? 95.096 100.450 46.663 1.00 17.18 356 VAL D N 1
ATOM 11983 C CA . VAL D 1 360 ? 96.191 99.843 45.891 1.00 17.02 356 VAL D CA 1
ATOM 11984 C C . VAL D 1 360 ? 96.520 98.464 46.442 1.00 18.35 356 VAL D C 1
ATOM 11985 O O . VAL D 1 360 ? 96.754 98.302 47.651 1.00 19.06 356 VAL D O 1
ATOM 11989 N N . SER D 1 361 ? 96.540 97.463 45.559 1.00 17.83 357 SER D N 1
ATOM 11990 C CA . SER D 1 361 ? 96.846 96.105 45.981 1.00 19.93 357 SER D CA 1
ATOM 11991 C C . SER D 1 361 ? 98.313 95.857 46.365 1.00 20.34 357 SER D C 1
ATOM 11992 O O . SER D 1 361 ? 99.247 96.349 45.719 1.00 19.96 357 SER D O 1
ATOM 11995 N N . ALA D 1 362 ? 98.510 95.072 47.416 1.00 22.19 358 ALA D N 1
ATOM 11996 C CA . ALA D 1 362 ? 99.862 94.749 47.866 1.00 24.15 358 ALA D CA 1
ATOM 11997 C C . ALA D 1 362 ? 100.517 93.747 46.917 1.00 24.16 358 ALA D C 1
ATOM 11998 O O . ALA D 1 362 ? 101.691 93.454 47.041 1.00 25.68 358 ALA D O 1
ATOM 12000 N N . CYS D 1 363 ? 99.763 93.211 45.964 1.00 25.90 359 CYS D N 1
ATOM 12001 C CA . CYS D 1 363 ? 100.361 92.269 45.014 1.00 26.83 359 CYS D CA 1
ATOM 12002 C C . CYS D 1 363 ? 100.359 92.780 43.567 1.00 25.91 359 CYS D C 1
ATOM 12003 O O . CYS D 1 363 ? 100.633 92.017 42.645 1.00 27.61 359 CYS D O 1
ATOM 12006 N N . HIS D 1 364 ? 100.059 94.055 43.339 1.00 22.80 360 HIS D N 1
ATOM 12007 C CA . HIS D 1 364 ? 100.009 94.493 41.952 1.00 21.21 360 HIS D CA 1
ATOM 12008 C C . HIS D 1 364 ? 101.402 94.553 41.328 1.00 20.56 360 HIS D C 1
ATOM 12009 O O . HIS D 1 364 ? 102.403 94.828 42.010 1.00 19.95 360 HIS D O 1
ATOM 12016 N N . VAL D 1 365 ? 101.454 94.237 40.038 1.00 20.22 361 VAL D N 1
ATOM 12017 C CA . VAL D 1 365 ? 102.696 94.219 39.281 1.00 19.29 361 VAL D CA 1
ATOM 12018 C C . VAL D 1 365 ? 103.058 95.629 38.838 1.00 19.03 361 VAL D C 1
ATOM 12019 O O . VAL D 1 365 ? 102.216 96.361 38.328 1.00 17.55 361 VAL D O 1
ATOM 12023 N N . HIS D 1 366 ? 104.303 96.029 39.050 1.00 18.78 362 HIS D N 1
ATOM 12024 C CA . HIS D 1 366 ? 104.710 97.363 38.644 1.00 20.29 362 HIS D CA 1
ATOM 12025 C C . HIS D 1 366 ? 106.210 97.361 38.336 1.00 21.36 362 HIS D C 1
ATOM 12026 O O . HIS D 1 366 ? 106.790 96.299 38.147 1.00 22.49 362 HIS D O 1
ATOM 12033 N N . ASP D 1 367 ? 106.830 98.532 38.241 1.00 20.61 363 ASP D N 1
ATOM 12034 C CA . ASP D 1 367 ? 108.266 98.593 37.974 1.00 21.57 363 ASP D CA 1
ATOM 12035 C C . ASP D 1 367 ? 108.784 99.600 38.973 1.00 21.96 363 ASP D C 1
ATOM 12036 O O . ASP D 1 367 ? 108.018 100.039 39.820 1.00 18.27 363 ASP D O 1
ATOM 12041 N N . GLU D 1 368 ? 110.062 99.965 38.895 1.00 22.10 364 GLU D N 1
ATOM 12042 C CA . GLU D 1 368 ? 110.636 100.901 39.852 1.00 25.44 364 GLU D CA 1
ATOM 12043 C C . GLU D 1 368 ? 110.241 102.364 39.648 1.00 23.58 364 GLU D C 1
ATOM 12044 O O . GLU D 1 368 ? 110.451 103.196 40.527 1.00 23.87 364 GLU D O 1
ATOM 12050 N N . PHE D 1 369 ? 109.651 102.681 38.508 1.00 20.87 365 PHE D N 1
ATOM 12051 C CA . PHE D 1 369 ? 109.307 104.069 38.237 1.00 19.87 365 PHE D CA 1
ATOM 12052 C C . PHE D 1 369 ? 107.844 104.453 38.474 1.00 20.59 365 PHE D C 1
ATOM 12053 O O . PHE D 1 369 ? 107.554 105.618 38.695 1.00 18.89 365 PHE D O 1
ATOM 12061 N N . ARG D 1 370 ? 106.925 103.490 38.421 1.00 17.25 366 ARG D N 1
ATOM 12062 C CA . ARG D 1 370 ? 105.509 103.817 38.616 1.00 18.53 366 ARG D CA 1
ATOM 12063 C C . ARG D 1 370 ? 104.782 102.693 39.325 1.00 17.50 366 ARG D C 1
ATOM 12064 O O . ARG D 1 370 ? 105.171 101.526 39.227 1.00 16.53 366 ARG D O 1
ATOM 12072 N N . THR D 1 371 ? 103.701 103.041 40.007 1.00 17.80 367 THR D N 1
ATOM 12073 C CA . THR D 1 371 ? 102.880 102.027 40.662 1.00 18.67 367 THR D CA 1
ATOM 12074 C C . THR D 1 371 ? 101.419 102.396 40.424 1.00 18.40 367 THR D C 1
ATOM 12075 O O . THR D 1 371 ? 101.105 103.532 40.044 1.00 15.41 367 THR D O 1
ATOM 12079 N N . ALA D 1 372 ? 100.531 101.431 40.622 1.00 18.40 368 ALA D N 1
ATOM 12080 C CA . ALA D 1 372 ? 99.095 101.700 40.495 1.00 19.01 368 ALA D CA 1
ATOM 12081 C C . ALA D 1 372 ? 98.746 102.688 41.612 1.00 18.30 368 ALA D C 1
ATOM 12082 O O . ALA D 1 372 ? 99.486 102.810 42.570 1.00 18.16 368 ALA D O 1
ATOM 12084 N N . ALA D 1 373 ? 97.609 103.371 41.510 1.00 19.06 369 ALA D N 1
ATOM 12085 C CA . ALA D 1 373 ? 97.253 104.334 42.534 1.00 18.39 369 ALA D CA 1
ATOM 12086 C C . ALA D 1 373 ? 95.749 104.509 42.726 1.00 18.30 369 ALA D C 1
ATOM 12087 O O . ALA D 1 373 ? 94.968 104.232 41.830 1.00 17.58 369 ALA D O 1
ATOM 12089 N N . VAL D 1 374 ? 95.368 104.923 43.930 1.00 16.35 370 VAL D N 1
ATOM 12090 C CA . VAL D 1 374 ? 93.990 105.274 44.238 1.00 17.06 370 VAL D CA 1
ATOM 12091 C C . VAL D 1 374 ? 94.175 106.632 44.943 1.00 18.86 370 VAL D C 1
ATOM 12092 O O . VAL D 1 374 ? 94.828 106.718 45.990 1.00 20.01 370 VAL D O 1
ATOM 12096 N N . GLU D 1 375 ? 93.616 107.688 44.368 1.00 20.19 371 GLU D N 1
ATOM 12097 C CA . GLU D 1 375 ? 93.823 109.027 44.934 1.00 22.29 371 GLU D CA 1
ATOM 12098 C C . GLU D 1 375 ? 92.550 109.865 44.913 1.00 21.77 371 GLU D C 1
ATOM 12099 O O . GLU D 1 375 ? 91.636 109.640 44.112 1.00 20.23 371 GLU D O 1
ATOM 12105 N N . GLY D 1 376 ? 92.507 110.854 45.792 1.00 22.93 372 GLY D N 1
ATOM 12106 C CA . GLY D 1 376 ? 91.345 111.718 45.865 1.00 24.02 372 GLY D CA 1
ATOM 12107 C C . GLY D 1 376 ? 91.485 112.650 47.050 1.00 25.43 372 GLY D C 1
ATOM 12108 O O . GLY D 1 376 ? 92.425 112.519 47.833 1.00 26.84 372 GLY D O 1
ATOM 12109 N N . PRO D 1 377 ? 90.528 113.555 47.252 1.00 26.51 373 PRO D N 1
ATOM 12110 C CA . PRO D 1 377 ? 89.341 113.719 46.418 1.00 26.27 373 PRO D CA 1
ATOM 12111 C C . PRO D 1 377 ? 89.489 114.770 45.327 1.00 26.72 373 PRO D C 1
ATOM 12112 O O . PRO D 1 377 ? 90.443 115.535 45.323 1.00 26.19 373 PRO D O 1
ATOM 12116 N N . PHE D 1 378 ? 88.554 114.786 44.384 1.00 25.34 374 PHE D N 1
ATOM 12117 C CA . PHE D 1 378 ? 88.551 115.787 43.328 1.00 26.20 374 PHE D CA 1
ATOM 12118 C C . PHE D 1 378 ? 87.152 116.408 43.319 1.00 29.50 374 PHE D C 1
ATOM 12119 O O . PHE D 1 378 ? 86.138 115.706 43.401 1.00 28.31 374 PHE D O 1
ATOM 12127 N N . VAL D 1 379 ? 87.091 117.724 43.231 1.00 32.25 375 VAL D N 1
ATOM 12128 C CA . VAL D 1 379 ? 85.803 118.386 43.198 1.00 37.63 375 VAL D CA 1
ATOM 12129 C C . VAL D 1 379 ? 85.174 118.161 41.840 1.00 40.87 375 VAL D C 1
ATOM 12130 O O . VAL D 1 379 ? 85.622 118.736 40.838 1.00 43.44 375 VAL D O 1
ATOM 12134 N N . THR D 1 380 ? 84.122 117.344 41.827 1.00 42.55 376 THR D N 1
ATOM 12135 C CA . THR D 1 380 ? 83.411 116.984 40.610 1.00 44.66 376 THR D CA 1
ATOM 12136 C C . THR D 1 380 ? 81.912 117.266 40.761 1.00 45.29 376 THR D C 1
ATOM 12137 O O . THR D 1 380 ? 81.307 116.915 41.777 1.00 45.04 376 THR D O 1
ATOM 12141 N N . LEU D 1 381 ? 81.315 117.880 39.744 1.00 46.28 377 LEU D N 1
ATOM 12142 C CA . LEU D 1 381 ? 79.892 118.222 39.797 1.00 47.37 377 LEU D CA 1
ATOM 12143 C C . LEU D 1 381 ? 78.999 117.375 38.882 1.00 49.03 377 LEU D C 1
ATOM 12144 O O . LEU D 1 381 ? 79.475 116.731 37.936 1.00 49.20 377 LEU D O 1
ATOM 12149 N N . ASP D 1 382 ? 77.699 117.391 39.187 1.00 50.59 378 ASP D N 1
ATOM 12150 C CA . ASP D 1 382 ? 76.664 116.663 38.445 1.00 52.00 378 ASP D CA 1
ATOM 12151 C C . ASP D 1 382 ? 77.096 115.280 37.974 1.00 52.34 378 ASP D C 1
ATOM 12152 O O . ASP D 1 382 ? 76.890 114.893 36.823 1.00 51.94 378 ASP D O 1
ATOM 12157 N N . MET D 1 383 ? 77.691 114.530 38.884 1.00 52.82 379 MET D N 1
ATOM 12158 C CA . MET D 1 383 ? 78.151 113.199 38.550 1.00 53.62 379 MET D CA 1
ATOM 12159 C C . MET D 1 383 ? 76.946 112.284 38.320 1.00 53.99 379 MET D C 1
ATOM 12160 O O . MET D 1 383 ? 77.027 111.308 37.563 1.00 53.18 379 MET D O 1
ATOM 12165 N N . GLU D 1 384 ? 75.828 112.616 38.964 1.00 54.02 380 GLU D N 1
ATOM 12166 C CA . GLU D 1 384 ? 74.603 111.844 38.806 1.00 53.98 380 GLU D CA 1
ATOM 12167 C C . GLU D 1 384 ? 74.223 111.797 37.319 1.00 51.98 380 GLU D C 1
ATOM 12168 O O . GLU D 1 384 ? 73.648 110.810 36.846 1.00 51.83 380 GLU D O 1
ATOM 12174 N N . ASP D 1 385 ? 74.562 112.857 36.586 1.00 49.73 381 ASP D N 1
ATOM 12175 C CA . ASP D 1 385 ? 74.259 112.928 35.155 1.00 47.75 381 ASP D CA 1
ATOM 12176 C C . ASP D 1 385 ? 75.106 111.976 34.316 1.00 45.24 381 ASP D C 1
ATOM 12177 O O . ASP D 1 385 ? 74.842 111.792 33.132 1.00 44.01 381 ASP D O 1
ATOM 12182 N N . CYS D 1 386 ? 76.138 111.392 34.915 1.00 41.89 382 CYS D N 1
ATOM 12183 C CA . CYS D 1 386 ? 76.989 110.467 34.183 1.00 38.48 382 CYS D CA 1
ATOM 12184 C C . CYS D 1 386 ? 76.315 109.117 34.028 1.00 37.71 382 CYS D C 1
ATOM 12185 O O . CYS D 1 386 ? 76.665 108.339 33.145 1.00 34.45 382 CYS D O 1
ATOM 12188 N N . GLY D 1 387 ? 75.344 108.846 34.896 1.00 38.00 383 GLY D N 1
ATOM 12189 C CA . GLY D 1 387 ? 74.643 107.580 34.841 1.00 37.48 383 GLY D CA 1
ATOM 12190 C C . GLY D 1 387 ? 73.690 107.486 33.669 1.00 38.27 383 GLY D C 1
ATOM 12191 O O . GLY D 1 387 ? 72.994 108.444 33.339 1.00 36.96 383 GLY D O 1
ATOM 12192 N N . TYR D 1 388 ? 73.662 106.320 33.034 1.00 38.56 384 TYR D N 1
ATOM 12193 C CA . TYR D 1 388 ? 72.783 106.099 31.896 1.00 39.50 384 TYR D CA 1
ATOM 12194 C C . TYR D 1 388 ? 71.425 105.621 32.388 1.00 40.27 384 TYR D C 1
ATOM 12195 O O . TYR D 1 388 ? 71.339 104.932 33.399 1.00 38.24 384 TYR D O 1
ATOM 12204 N N . ASN D 1 389 ? 70.370 106.012 31.673 1.00 41.11 385 ASN D N 1
ATOM 12205 C CA . ASN D 1 389 ? 69.005 105.618 31.999 1.00 43.12 385 ASN D CA 1
ATOM 12206 C C . ASN D 1 389 ? 68.378 104.973 30.769 1.00 43.47 385 ASN D C 1
ATOM 12207 O O . ASN D 1 389 ? 68.274 105.664 29.738 1.00 44.66 385 ASN D O 1
ATOM 12213 N N . TRP E 2 3 ? 54.756 76.402 62.976 1.00 68.68 3 TRP E N 1
ATOM 12214 C CA . TRP E 2 3 ? 54.281 77.220 61.830 1.00 68.55 3 TRP E CA 1
ATOM 12215 C C . TRP E 2 3 ? 53.433 76.329 60.930 1.00 67.37 3 TRP E C 1
ATOM 12216 O O . TRP E 2 3 ? 52.596 76.809 60.163 1.00 67.15 3 TRP E O 1
ATOM 12227 N N . TRP E 2 4 ? 53.651 75.024 61.053 1.00 65.02 4 TRP E N 1
ATOM 12228 C CA . TRP E 2 4 ? 52.960 74.059 60.219 1.00 62.45 4 TRP E CA 1
ATOM 12229 C C . TRP E 2 4 ? 51.438 74.109 60.131 1.00 59.50 4 TRP E C 1
ATOM 12230 O O . TRP E 2 4 ? 50.701 73.818 61.078 1.00 59.11 4 TRP E O 1
ATOM 12241 N N . SER E 2 5 ? 50.990 74.494 58.944 1.00 55.51 5 SER E N 1
ATOM 12242 C CA . SER E 2 5 ? 49.583 74.582 58.615 1.00 50.39 5 SER E CA 1
ATOM 12243 C C . SER E 2 5 ? 49.108 73.162 58.338 1.00 46.04 5 SER E C 1
ATOM 12244 O O . SER E 2 5 ? 49.908 72.244 58.243 1.00 44.88 5 SER E O 1
ATOM 12247 N N . GLU E 2 6 ? 47.802 72.996 58.204 1.00 42.07 6 GLU E N 1
ATOM 12248 C CA . GLU E 2 6 ? 47.214 71.710 57.902 1.00 37.53 6 GLU E CA 1
ATOM 12249 C C . GLU E 2 6 ? 45.807 71.971 57.377 1.00 34.52 6 GLU E C 1
ATOM 12250 O O . GLU E 2 6 ? 45.057 72.725 57.989 1.00 33.10 6 GLU E O 1
ATOM 12256 N N . VAL E 2 7 ? 45.445 71.384 56.240 1.00 29.17 7 VAL E N 1
ATOM 12257 C CA . VAL E 2 7 ? 44.094 71.593 55.727 1.00 25.72 7 VAL E CA 1
ATOM 12258 C C . VAL E 2 7 ? 43.254 70.367 56.004 1.00 23.94 7 VAL E C 1
ATOM 12259 O O . VAL E 2 7 ? 43.748 69.247 55.992 1.00 21.49 7 VAL E O 1
ATOM 12263 N N . ASN E 2 8 ? 41.973 70.587 56.280 1.00 21.53 8 ASN E N 1
ATOM 12264 C CA . ASN E 2 8 ? 41.055 69.494 56.550 1.00 19.56 8 ASN E CA 1
ATOM 12265 C C . ASN E 2 8 ? 39.747 69.973 55.951 1.00 21.57 8 ASN E C 1
ATOM 12266 O O . ASN E 2 8 ? 38.809 70.303 56.679 1.00 19.98 8 ASN E O 1
ATOM 12284 N N . ALA E 2 10 ? 33.932 68.333 53.488 1.00 26.62 10 ALA E N 1
ATOM 12285 C CA . ALA E 2 10 ? 32.690 68.991 53.895 1.00 29.02 10 ALA E CA 1
ATOM 12286 C C . ALA E 2 10 ? 31.969 68.144 54.942 1.00 31.72 10 ALA E C 1
ATOM 12287 O O . ALA E 2 10 ? 32.008 66.909 54.884 1.00 30.52 10 ALA E O 1
ATOM 12289 N N . GLU E 2 11 ? 31.336 68.807 55.911 1.00 35.60 11 GLU E N 1
ATOM 12290 C CA . GLU E 2 11 ? 30.565 68.097 56.934 1.00 39.72 11 GLU E CA 1
ATOM 12291 C C . GLU E 2 11 ? 29.209 67.825 56.293 1.00 41.98 11 GLU E C 1
ATOM 12292 O O . GLU E 2 11 ? 28.693 68.672 55.560 1.00 41.64 11 GLU E O 1
ATOM 12298 N N . PHE E 2 12 ? 28.641 66.646 56.539 1.00 44.77 12 PHE E N 1
ATOM 12299 C CA . PHE E 2 12 ? 27.340 66.291 55.955 1.00 47.57 12 PHE E CA 1
ATOM 12300 C C . PHE E 2 12 ? 26.475 65.422 56.871 1.00 49.66 12 PHE E C 1
ATOM 12301 O O . PHE E 2 12 ? 25.346 65.860 57.195 1.00 50.70 12 PHE E O 1
ATOM 12310 N N . TRP F 2 3 ? 56.993 139.166 67.518 1.00 69.11 3 TRP F N 1
ATOM 12311 C CA . TRP F 2 3 ? 57.537 139.730 68.794 1.00 69.15 3 TRP F CA 1
ATOM 12312 C C . TRP F 2 3 ? 57.801 138.619 69.819 1.00 66.52 3 TRP F C 1
ATOM 12313 O O . TRP F 2 3 ? 57.266 138.636 70.934 1.00 66.55 3 TRP F O 1
ATOM 12324 N N . TRP F 2 4 ? 58.614 137.644 69.417 1.00 63.19 4 TRP F N 1
ATOM 12325 C CA . TRP F 2 4 ? 58.999 136.533 70.288 1.00 59.04 4 TRP F CA 1
ATOM 12326 C C . TRP F 2 4 ? 60.512 136.314 70.114 1.00 55.94 4 TRP F C 1
ATOM 12327 O O . TRP F 2 4 ? 61.042 136.407 68.999 1.00 56.09 4 TRP F O 1
ATOM 12338 N N . SER F 2 5 ? 61.207 136.031 71.212 1.00 50.59 5 SER F N 1
ATOM 12339 C CA . SER F 2 5 ? 62.652 135.832 71.164 1.00 45.01 5 SER F CA 1
ATOM 12340 C C . SER F 2 5 ? 63.068 134.690 72.075 1.00 39.72 5 SER F C 1
ATOM 12341 O O . SER F 2 5 ? 62.241 134.105 72.757 1.00 37.22 5 SER F O 1
ATOM 12344 N N . GLU F 2 6 ? 64.364 134.398 72.085 1.00 34.75 6 GLU F N 1
ATOM 12345 C CA . GLU F 2 6 ? 64.920 133.357 72.936 1.00 31.22 6 GLU F CA 1
ATOM 12346 C C . GLU F 2 6 ? 66.255 133.800 73.466 1.00 28.87 6 GLU F C 1
ATOM 12347 O O . GLU F 2 6 ? 66.967 134.575 72.815 1.00 25.66 6 GLU F O 1
ATOM 12353 N N . VAL F 2 7 ? 66.589 133.309 74.653 1.00 24.21 7 VAL F N 1
ATOM 12354 C CA . VAL F 2 7 ? 67.875 133.613 75.239 1.00 22.11 7 VAL F CA 1
ATOM 12355 C C . VAL F 2 7 ? 68.738 132.363 75.077 1.00 21.00 7 VAL F C 1
ATOM 12356 O O . VAL F 2 7 ? 68.253 131.235 75.183 1.00 19.95 7 VAL F O 1
ATOM 12360 N N . ASN F 2 8 ? 70.018 132.565 74.791 1.00 18.74 8 ASN F N 1
ATOM 12361 C CA . ASN F 2 8 ? 70.940 131.462 74.632 1.00 17.17 8 ASN F CA 1
ATOM 12362 C C . ASN F 2 8 ? 72.250 131.878 75.285 1.00 17.16 8 ASN F C 1
ATOM 12363 O O . ASN F 2 8 ? 73.280 132.055 74.616 1.00 15.78 8 ASN F O 1
ATOM 12381 N N . ALA F 2 10 ? 77.852 130.149 78.269 1.00 17.89 10 ALA F N 1
ATOM 12382 C CA . ALA F 2 10 ? 79.130 130.745 77.891 1.00 20.32 10 ALA F CA 1
ATOM 12383 C C . ALA F 2 10 ? 79.831 129.830 76.901 1.00 22.44 10 ALA F C 1
ATOM 12384 O O . ALA F 2 10 ? 79.685 128.613 76.984 1.00 20.76 10 ALA F O 1
ATOM 12386 N N . GLU F 2 11 ? 80.566 130.414 75.953 1.00 25.87 11 GLU F N 1
ATOM 12387 C CA . GLU F 2 11 ? 81.346 129.610 75.014 1.00 31.59 11 GLU F CA 1
ATOM 12388 C C . GLU F 2 11 ? 82.644 129.286 75.771 1.00 34.10 11 GLU F C 1
ATOM 12389 O O . GLU F 2 11 ? 83.120 130.083 76.585 1.00 33.65 11 GLU F O 1
ATOM 12395 N N . PHE F 2 12 ? 83.203 128.110 75.530 1.00 36.08 12 PHE F N 1
ATOM 12396 C CA . PHE F 2 12 ? 84.449 127.734 76.180 1.00 38.52 12 PHE F CA 1
ATOM 12397 C C . PHE F 2 12 ? 85.207 126.864 75.198 1.00 40.62 12 PHE F C 1
ATOM 12398 O O . PHE F 2 12 ? 86.391 127.161 74.949 1.00 41.98 12 PHE F O 1
ATOM 12407 N N . TRP G 2 3 ? 49.380 77.236 66.785 1.00 60.38 3 TRP G N 1
ATOM 12408 C CA . TRP G 2 3 ? 48.128 76.906 67.527 1.00 59.68 3 TRP G CA 1
ATOM 12409 C C . TRP G 2 3 ? 47.861 77.914 68.648 1.00 57.50 3 TRP G C 1
ATOM 12410 O O . TRP G 2 3 ? 48.766 78.637 69.068 1.00 57.91 3 TRP G O 1
ATOM 12421 N N . TRP G 2 4 ? 46.614 77.959 69.112 1.00 53.72 4 TRP G N 1
ATOM 12422 C CA . TRP G 2 4 ? 46.201 78.840 70.198 1.00 50.08 4 TRP G CA 1
ATOM 12423 C C . TRP G 2 4 ? 44.687 78.828 70.415 1.00 48.06 4 TRP G C 1
ATOM 12424 O O . TRP G 2 4 ? 43.906 78.659 69.480 1.00 47.95 4 TRP G O 1
ATOM 12435 N N . SER G 2 5 ? 44.292 79.018 71.670 1.00 45.04 5 SER G N 1
ATOM 12436 C CA . SER G 2 5 ? 42.894 78.996 72.085 1.00 42.00 5 SER G CA 1
ATOM 12437 C C . SER G 2 5 ? 42.372 80.352 72.572 1.00 38.08 5 SER G C 1
ATOM 12438 O O . SER G 2 5 ? 43.132 81.264 72.829 1.00 37.34 5 SER G O 1
ATOM 12441 N N . GLU G 2 6 ? 41.058 80.465 72.694 1.00 34.67 6 GLU G N 1
ATOM 12442 C CA . GLU G 2 6 ? 40.446 81.681 73.195 1.00 31.07 6 GLU G CA 1
ATOM 12443 C C . GLU G 2 6 ? 39.083 81.354 73.811 1.00 28.45 6 GLU G C 1
ATOM 12444 O O . GLU G 2 6 ? 38.345 80.546 73.263 1.00 27.73 6 GLU G O 1
ATOM 12450 N N . VAL G 2 7 ? 38.763 81.922 74.969 1.00 24.58 7 VAL G N 1
ATOM 12451 C CA . VAL G 2 7 ? 37.448 81.685 75.551 1.00 23.62 7 VAL G CA 1
ATOM 12452 C C . VAL G 2 7 ? 36.611 82.936 75.364 1.00 23.39 7 VAL G C 1
ATOM 12453 O O . VAL G 2 7 ? 37.121 84.058 75.421 1.00 22.33 7 VAL G O 1
ATOM 12457 N N . ASN G 2 8 ? 35.322 82.743 75.107 1.00 20.87 8 ASN G N 1
ATOM 12458 C CA . ASN G 2 8 ? 34.407 83.863 74.914 1.00 20.19 8 ASN G CA 1
ATOM 12459 C C . ASN G 2 8 ? 33.096 83.422 75.537 1.00 20.29 8 ASN G C 1
ATOM 12460 O O . ASN G 2 8 ? 32.082 83.213 74.857 1.00 19.58 8 ASN G O 1
ATOM 12478 N N . ALA G 2 10 ? 27.451 85.091 78.446 1.00 21.97 10 ALA G N 1
ATOM 12479 C CA . ALA G 2 10 ? 26.187 84.470 78.073 1.00 23.41 10 ALA G CA 1
ATOM 12480 C C . ALA G 2 10 ? 25.475 85.368 77.074 1.00 25.47 10 ALA G C 1
ATOM 12481 O O . ALA G 2 10 ? 25.667 86.571 77.096 1.00 25.20 10 ALA G O 1
ATOM 12483 N N . GLU G 2 11 ? 24.686 84.784 76.179 1.00 29.16 11 GLU G N 1
ATOM 12484 C CA . GLU G 2 11 ? 23.894 85.582 75.232 1.00 35.18 11 GLU G CA 1
ATOM 12485 C C . GLU G 2 11 ? 22.593 85.910 75.969 1.00 37.38 11 GLU G C 1
ATOM 12486 O O . GLU G 2 11 ? 22.134 85.121 76.785 1.00 38.94 11 GLU G O 1
ATOM 12492 N N . PHE G 2 12 ? 21.996 87.062 75.704 1.00 40.25 12 PHE G N 1
ATOM 12493 C CA . PHE G 2 12 ? 20.741 87.417 76.378 1.00 43.22 12 PHE G CA 1
ATOM 12494 C C . PHE G 2 12 ? 19.858 88.180 75.404 1.00 44.94 12 PHE G C 1
ATOM 12495 O O . PHE G 2 12 ? 18.719 87.728 75.150 1.00 46.15 12 PHE G O 1
ATOM 12504 N N . TRP H 2 3 ? 94.497 77.728 23.861 1.00 76.59 3 TRP H N 1
ATOM 12505 C CA . TRP H 2 3 ? 94.977 78.933 23.118 1.00 76.22 3 TRP H CA 1
ATOM 12506 C C . TRP H 2 3 ? 95.836 79.741 24.085 1.00 75.00 3 TRP H C 1
ATOM 12507 O O . TRP H 2 3 ? 97.068 79.730 24.014 1.00 75.28 3 TRP H O 1
ATOM 12518 N N . TRP H 2 4 ? 95.158 80.454 24.976 1.00 73.05 4 TRP H N 1
ATOM 12519 C CA . TRP H 2 4 ? 95.795 81.226 26.030 1.00 70.98 4 TRP H CA 1
ATOM 12520 C C . TRP H 2 4 ? 94.765 81.769 27.006 1.00 68.94 4 TRP H C 1
ATOM 12521 O O . TRP H 2 4 ? 95.105 82.010 28.176 1.00 70.03 4 TRP H O 1
ATOM 12532 N N . SER H 2 5 ? 93.518 81.959 26.552 1.00 64.99 5 SER H N 1
ATOM 12533 C CA . SER H 2 5 ? 92.484 82.446 27.470 1.00 60.02 5 SER H CA 1
ATOM 12534 C C . SER H 2 5 ? 91.305 83.293 27.016 1.00 54.43 5 SER H C 1
ATOM 12535 O O . SER H 2 5 ? 90.873 83.330 25.857 1.00 55.83 5 SER H O 1
ATOM 12538 N N . GLU H 2 6 ? 90.832 83.961 28.062 1.00 47.65 6 GLU H N 1
ATOM 12539 C CA . GLU H 2 6 ? 89.747 84.919 28.162 1.00 39.07 6 GLU H CA 1
ATOM 12540 C C . GLU H 2 6 ? 88.384 84.450 28.626 1.00 34.57 6 GLU H C 1
ATOM 12541 O O . GLU H 2 6 ? 87.724 83.629 27.980 1.00 34.24 6 GLU H O 1
ATOM 12547 N N . VAL H 2 7 ? 87.982 84.971 29.779 1.00 27.56 7 VAL H N 1
ATOM 12548 C CA . VAL H 2 7 ? 86.679 84.670 30.337 1.00 24.45 7 VAL H CA 1
ATOM 12549 C C . VAL H 2 7 ? 85.845 85.933 30.240 1.00 23.46 7 VAL H C 1
ATOM 12550 O O . VAL H 2 7 ? 86.371 87.057 30.366 1.00 19.84 7 VAL H O 1
ATOM 12554 N N . ASN H 2 8 ? 84.554 85.751 29.971 1.00 19.71 8 ASN H N 1
ATOM 12555 C CA . ASN H 2 8 ? 83.623 86.864 29.866 1.00 19.60 8 ASN H CA 1
ATOM 12556 C C . ASN H 2 8 ? 82.308 86.402 30.467 1.00 19.62 8 ASN H C 1
ATOM 12557 O O . ASN H 2 8 ? 81.299 86.223 29.757 1.00 18.53 8 ASN H O 1
ATOM 12575 N N . ALA H 2 10 ? 76.729 87.962 33.477 1.00 21.29 10 ALA H N 1
ATOM 12576 C CA . ALA H 2 10 ? 75.452 87.357 33.109 1.00 23.34 10 ALA H CA 1
ATOM 12577 C C . ALA H 2 10 ? 74.737 88.303 32.133 1.00 25.38 10 ALA H C 1
ATOM 12578 O O . ALA H 2 10 ? 74.924 89.522 32.208 1.00 21.73 10 ALA H O 1
ATOM 12580 N N . GLU H 2 11 ? 73.973 87.745 31.194 1.00 26.85 11 GLU H N 1
ATOM 12581 C CA . GLU H 2 11 ? 73.198 88.583 30.266 1.00 32.90 11 GLU H CA 1
ATOM 12582 C C . GLU H 2 11 ? 71.939 88.920 31.054 1.00 35.46 11 GLU H C 1
ATOM 12583 O O . GLU H 2 11 ? 71.523 88.148 31.920 1.00 36.35 11 GLU H O 1
ATOM 12589 N N . PHE H 2 12 ? 71.333 90.065 30.792 1.00 37.82 12 PHE H N 1
ATOM 12590 C CA . PHE H 2 12 ? 70.111 90.404 31.508 1.00 40.80 12 PHE H CA 1
ATOM 12591 C C . PHE H 2 12 ? 69.170 91.038 30.504 1.00 43.33 12 PHE H C 1
ATOM 12592 O O . PHE H 2 12 ? 68.127 90.414 30.199 1.00 45.00 12 PHE H O 1
#

InterPro domains:
  IPR001461 Aspartic peptidase A1 [PR00792] (81-101)
  IPR001461 Aspartic peptidase A1 [PR00792] (233-246)
  IPR001461 Aspartic peptidase A1 [PR00792] (286-297)
  IPR001461 Aspartic peptidase A1 [PR00792] (392-407)
  IPR001461 Aspartic peptidase A1 [PTHR47965] (36-451)
  IPR001969 Aspartic peptidase, active site [PS00141] (90-101)
  IPR009119 Beta-secretase BACE [PR01815] (99-121)
  IPR009119 Beta-secretase BACE [PR01815] (147-170)
  IPR009119 Beta-secretase BACE [PR01815] (268-287)
  IPR009119 Beta-secretase BACE [PR01815] (318-341)
  IPR009119 Beta-secretase BACE [PR01815] (356-370)
  IPR009119 Beta-secretase BACE [PR01815] (416-439)
  IPR009119 Beta-secretase BACE [PR01815] (452-473)
  IPR009120 Beta-secretase BACE1 [PR01816] (96-111)
  IPR009120 Beta-secretase BACE1 [PR01816] (115-125)
  IPR009120 Beta-secretase BACE1 [PR01816] (212-232)
  IPR009120 Beta-secretase BACE1 [PR01816] (360-374)
  IPR009120 Beta-secretase BACE1 [PR01816] (415-427)
  IPR009120 Beta-secretase BACE1 [PR01816] (434-453)
  IPR009120 Beta-secretase BACE1 [PR01816] (455-475)

Sequence (1592 aa):
GSFVEMVDNLRGKSGQGYYVEMTVGSPPQTLNILVDTGSSNFAVGAAPHPFLHRYYQRQLSSTYRDLRKGVYVPYTQGKWEGELGTDLVSIPHGPNVTVRANIAAITESDKFFINGSNWEGILGLAYAEIARPDDSLEPFFDSLVKQTHVPNLFSLQLCGAGFPLNQSEVLASVGGSMIIGGIDHSLYTGSLWYTPIRREWYYEVIIVRVEINGQDLKMDCKEYNYDKSIVDSGTTNLRLPKKVFEAAVKSIKAASSTEKFPDGFWLGEQLVCWQAGTTPWNIFPVISLYLMGEVTNQSFRITILPQQYLRPVEDVATSQDDCYKFAISQSSTGTVMGAVIMEGFYVVFDRARKRIGFAVSACHVHDEFRTAAVEGPFVTLDMEDCGYNGSFVEMVDNLRGKSGQGYYVEMTVGSPPQTLNILVDTGSSNFAVGAAPHPFLHRYYQRQLSSTYRDLRKGVYVPYTQGKWEGELGTDLVSIPHGPNVTVRANIAAITESDKFFINGSNWEGILGLAYAEIARPDDSLEPFFDSLVKQTHVPNLFSLQLCGAGFPLNQSEVLASVGGSMIIGGIDHSLYTGSLWYTPIRREWYYEVIIVRVEINGQDLKMDCKEYNYDKSIVDSGTTNLRLPKKVFEAAVKSIKAASSTEKFPDGFWLGEQLVCWQAGTTPWNIFPVISLYLMGEVTNQSFRITILPQQYLRPVEDVATSQDDCYKFAISQSSTGTVMGAVIMEGFYVVFDRARKRIGFAVSACHVHDEFRTAAVEGPFVTLDMEDCGYNGSFVEMVDNLRGKSGQGYYVEMTVGSPPQTLNILVDTGSSNFAVGAAPHPFLHRYYQRQLSSTYRDLRKGVYVPYTQGKWEGELGTDLVSIPHGPNVTVRANIAAITESDKFFINGSNWEGILGLAYAEIARPDDSLEPFFDSLVKQTHVPNLFSLQLCGAGFPLNQSEVLASVGGSMIIGGIDHSLYTGSLWYTPIRREWYYEVIIVRVEINGQDLKMDCKEYNYDKSIVDSGTTNLRLPKKVFEAAVKSIKAASSTEKFPDGFWLGEQLVCWQAGTTPWNIFPVISLYLMGEVTNQSFRITILPQQYLRPVEDVATSQDDCYKFAISQSSTGTVMGAVIMEGFYVVFDRARKRIGFAVSACHVHDEFRTAAVEGPFVTLDMEDCGYNGSFVEMVDNLRGKSGQGYYVEMTVGSPPQTLNILVDTGSSNFAVGAAPHPFLHRYYQRQLSSTYRDLRKGVYVPYTQGKWEGELGTDLVSIPHGPNVTVRANIAAITESDKFFINGSNWEGILGLAYAEIARPDDSLEPFFDSLVKQTHVPNLFSLQLCGAGFPLNQSEVLASVGGSMIIGGIDHSLYTGSLWYTPIRREWYYEVIIVRVEINGQDLKMDCKEYNYDKSIVDSGTTNLRLPKKVFEAAVKSIKAASSTEKFPDGFWLGEQLVCWQAGTTPWNIFPVISLYLMGEVTNQSFRITILPQQYLRPVEDVATSQDDCYKFAISQSSTGTVMGAVIMEGFYVVFDRARKRIGFAVSACHVHDEFRTAAVEGPFVTLDMEDCGYNWWSEVNAEFWWSEVNAEFWWSEVNAEFWWSEVNAEF

B-factor: mean 26.58, std 10.41, range [10.48, 80.87]

Solvent-accessible surface area: 62961 Å² total; per-residue (Å²): 52,89,52,117,104,4,40,72,16,0,73,7,63,8,2,15,2,1,3,1,56,0,19,0,6,26,100,96,29,49,1,2,0,6,1,7,0,1,1,1,5,8,0,0,1,13,36,108,36,36,25,19,160,91,66,2,76,51,185,108,10,100,35,56,142,82,72,210,99,53,11,90,1,12,17,78,83,13,60,2,92,6,78,0,2,19,0,54,2,32,6,58,96,8,13,157,38,78,2,55,2,27,3,2,2,6,46,116,36,75,121,16,13,29,40,12,4,36,8,4,0,6,2,0,2,1,20,28,70,2,4,57,59,69,94,88,15,49,5,4,4,30,3,1,39,138,94,19,185,18,77,49,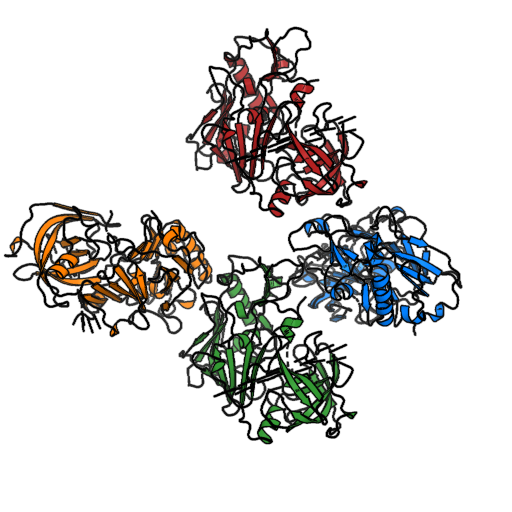24,0,0,0,9,0,18,12,34,23,22,21,20,82,102,38,41,8,74,37,19,71,3,0,0,2,0,7,6,7,34,6,106,82,7,34,79,68,73,34,57,34,0,42,4,80,100,72,27,8,0,6,0,10,2,11,83,6,12,4,79,52,127,52,24,176,44,93,29,71,43,5,3,111,62,20,0,8,0,10,1,5,6,0,6,1,42,10,5,137,136,2,9,92,30,2,12,158,24,0,81,71,46,1,50,120,62,169,26,67,105,11,0,12,104,12,114,72,16,15,46,26,139,24,22,78,14,19,45,114,32,1,0,24,6,6,6,10,0,27,8,92,85,116,65,46,0,0,60,2,15,5,0,0,14,5,0,0,16,31,10,95,12,61,12,132,55,48,43,17,3,11,16,1,0,2,24,72,8,114,63,1,1,15,1,0,1,1,2,3,21,0,0,0,0,0,0,6,13,71,158,89,26,0,0,2,0,22,2,49,8,21,38,88,34,158,173,57,79,2,22,20,69,30,79,62,133,33,125,109,14,153,85,3,0,88,162,62,86,54,117,107,5,46,73,17,0,72,6,64,9,3,19,2,1,4,1,54,0,17,0,8,27,100,95,28,52,1,2,0,7,0,8,0,1,1,2,3,7,0,0,2,13,40,104,57,122,78,18,150,86,63,2,77,50,183,103,10,100,35,52,140,88,79,217,100,47,11,95,1,12,15,75,96,10,94,2,95,7,80,1,2,19,0,51,2,31,10,62,94,8,17,154,43,78,2,57,2,25,4,1,2,6,55,113,27,69,150,16,14,30,67,27,5,32,8,3,0,4,2,0,2,0,18,25,65,1,4,58,57,67,93,88,15,47,5,5,5,33,2,2,41,152,88,28,184,15,74,48,21,0,0,0,7,0,26,16,37,21,116,48,29,76,105,73,76,12,62,91,49,66,4,0,0,3,0,6,6,7,35,4,111,82,8,29,81,66,73,35,62,34,0,41,3,78,100,71,28,5,0,5,0,13,1,12,38,6,4,4,26,15,29,33,25,173,46,95,30,74,38,4,3,116,60,19,0,10,0,11,2,4,7,0,11,0,50,10,4,144,132,2,9,92,30,3,10,156,22,0,89,45,31,1,38,92,64,168,27,67,109,8,1,12,109,14,114,75,25,16,50,28,137,53,72,77,14,20,48,38,16,1,0,24,6,6,6,1,0,28,9,94,88,116,63,49,0,0,35,1,13,5,0,0,13,7,0,1,19,30,9,125,18,124,60,144,66,140,46,43,2,10,18,2,1,2,26,84,10,115,62,1,1,15,0,0,1,1,1,1,22,0,0,0,0,0,0,6,14,70,153,92,28,0,0,0,0,22,2,57,38,21,41,87,35,80,57,32,75,2,22,17,71,28,72,11,104,29,120,99,11,148,87,3,1,85,162,52,85,56,121,100,6,43,70,16,0,71,6,66,10,1,28,1,1,3,0,60,0,18,0,6,29,100,94,31,53,2,2,0,6,1,7,0,1,1,1,3,6,0,0,1,12,34,106,56,124,84,17,166,90,63,3,80,48,184,106,10,99,32,55,143,84,79,208,91,50,11,93,1,11,14,64,110,13,90,2,88,6,78,0,2,20,0,52,2,28,9,62,94,4,16,152,49,80,3,58,2,26,3,1,1,5,47,114,35,64,134,17,13,31,96,38,7,40,8,4,0,7,2,0,3,0,19,25,66,2,4,56,57,65,97,84,16,51,5,4,3,29,2,2,42,142,90,26,187,17,76,45,22,0,0,0,7,0,24,18,37,21,118,34,27,70,113,71,78,15,66,90,41,74,3,0,0,1,0,6,6,7,32,3,105,81,8,33,78,69,71,38,56,34,0,39,5,78,97,74,27,6,0,5,1,11,2,11,33,5,5,3,25,14,28,33,23,178,46,96,27,78,37,5,2,114,58,21,0,10,0,11,3,6,6,0,4,1,40,9,4,146,128,1,4,92,30,3,10,156,20,0,79,46,30,1,38,96,64,168,26,66,89,1,0,9,75,15,66,29,44,16,52,30,134,46,74,76,15,19,48,40,15,1,0,24,5,6,2,1,0,29,7,94,82,115,65,45,0,0,36,1,14,1,0,0,13,8,0,1,18,31,9,105,21,48,3,104,20,138,42,37,3,9,17,1,1,2,23,70,8,116,63,2,1,14,0,0,0,2,1,0,22,0,0,0,0,0,0,7,15,71,155,95,26,0,0,0,0,24,2,59,39,20,35,91,36,77,56,35,74,2,21,18,71,31,75,13,104,30,122,96,13,150,83,3,0,87,161,60,87,47,111,99,10,42,75,17,0,69,5,59,9,1,29,1,1,2,0,57,0,16,0,7,26,99,93,29,52,2,1,0,7,1,7,0,1,0,1,3,7,0,0,1,11,36,107,53,120,84,19,152,89,65,3,81,49,179,112,10,68,3,55,32,61,14,151,58,47,12,92,2,11,16,77,101,10,88,2,92,7,80,1,2,10,0,17,3,31,12,65,94,9,20,155,50,58,2,29,2,21,4,0,0,6,51,116,39,62,158,16,13,41,96,26,6,34,9,2,0,4,2,0,2,0,20,27,66,2,4,56,56,60,94,42,17,57,4,6,3,39,2,2,45,164,72,24,189,18,79,44,21,0,0,0,7,0,23,16,39,24,115,48,27,77,112,68,81,15,70,92,39,78,2,0,0,2,0,7,7,8,36,6,113,79,8,28,82,67,76,36,57,34,0,41,4,81,96,74,27,5,0,4,0,13,2,14,88,4,10,4,85,48,126,47,25,177,45,96,26,71,39,4,2,117,60,21,0,10,0,11,1,6,6,0,6,1,44,9,3,139,130,0,8,94,31,2,12,158,21,0,82,68,46,1,54,119,61,170,27,67,105,14,0,12,101,11,114,76,38,16,53,32,138,53,72,74,15,19,50,117,31,2,0,24,6,6,2,10,0,29,8,93,84,115,65,46,0,0,60,1,12,1,0,0,13,8,0,1,15,33,6,120,24,154,50,140,52,144,46,40,2,12,17,1,0,1,20,80,7,112,63,1,1,12,0,0,1,2,1,1,23,0,0,0,0,0,0,5,13,72,155,93,26,0,0,0,0,22,2,59,39,19,40,87,35,164,176,57,74,3,24,19,72,28,79,61,137,31,119,101,13,149,79,2,1,84,163,155,57,28,46,14,23,23,86,147,237,82,46,53,11,40,20,85,151,206,68,24,58,11,25,20,89,152,246,48,32,54,12,20,21,85,148

Foldseek 3Di:
DAQPLQWLQWFFALVLAIWGWKFWAVVTDIFTAGEKLQAFAWEFAADDDPQDPDTDPQVPGPFKAFPADKWKDDDPFKIFIFGKIWTWMGGNSAPGDIFIAIYGHTDGMDRPHDHLRRGTIYQHNAALCHHPPHSVRHGPLNRVVVVDVQASWKKWAAAHPLADADSVRSVPDRGTGIHTRDDRVVFFDDDKFKFFQPDRGRSFFAWQWKDWQNHTLPDHLLQQQVQTAHEIQNHSFFAGAVVVLVSVLVVQCVLLVVDDDDPCQSQQNDKDKDAAPPDPQVSGTKMKTWTHGPDAQKIKIKIGGVSLQWAWDDDPPDHNITMTGGRYHYDNNHTYCYNSNSNQWIWMGNVVVRIIITGGTPNHDDDPPDHIGIGDIDRHPPRVVSHDD/DAQPLFWLQWFFALVLAIWGWKFWAVVTDIFTAGEKLQAFAWEFAADDDPQAPDTDDQVPGPFKAFPADKKWDDDPFKIFIFGKIWTWMGGSSADGDIFIFIYGHTDGMDRPGDRLRRGGIYQHNAALCRHPPHSVRHGPLNRVVVVDVQASKKWWAFAHPLADDDSCCSVVPRGTGIHTRDDRVVFFDDDKFKFFQPDRGRSFFAWQWKDWQNHTLDDHLLQQQVQTAHEIQNHSFFAGAPVVLVSVLVVQCVLLVVDDDDPCQSAQNDKDKDAPPPDPQVSGTKMKTWTHGPDPQKIKIKIGGVSLQFAWDDDPDPHNITMTGGRYHYDNNHTYNYPSNSNQWIWMGNVVRRIIITGGTPNHDDDPPDHIGIGDIDRHPPSVVSHDD/DAQVLFWLQWFFALVLAIWGWKFWAVVTDIFTAGEKLQAFAWEFAADDDPQDPDTNPQVPGPFKAFPADKKKDDDPFKIFIFGKIWTWMGGSSADPDIFIAIYGHTDGMDRPHDHLRRGGIYQHNAALCRHPPHSVRHGDLNRVVVVDVQANWKWWAAFHPLADDDSCCSVVDRGTGIHTRDDRPVFFDDDKFKFFQPDRGRSFFAWQWKDWQNHTLPDHLLQQQVQTAHEIQNHSFFAAAPVSLVSVLVVQCVQQVVDDDDPCQSAQNDKDKDQAPPPPQVSGTKMKTWTHGPDAQKIKIKIGGVSLQWAWDDDDDPGNITMTGGRYHYDNNHTYNYPSNSNQWIWMCNVVVRIIITGGTPNHDDDPPDHIGIGDIDRHPPSVVSHDD/DDQVLFWLQWFFALVLAIWGWKFWAVVTDIFTAGEKLQAFAWEFAADDDPQDPDTDPQVVGPFKAFPQDKWKADDVFKIFIFGKIWTWMGGSSADPDIFIAIYTHTPGIDRPRDHLRRGGIYQHNAALCRHPPHSVRHGDLRRVVVVDVQASKKKWAAFHPLADDDSVRSVVDRGTGIHTRDDHPVFFDDDKFKFFQPDRGRSWFFWQWKDWQNHTLDDHLLQQQVQTAHEIQNHNFFAGAVVVLVSVLVVQCVLLVVDDDDPCQSQQRDKDKDQPPPDPQVSGTKMKTWTHGPDAQKIKIKIGGVSLQFHWDDDPDPGPITMTGGRYHYDNNHTYNYVSNSNQWIWMCNVVVRIIITGGTPNHDDDVPDHIGIGDIDRHHPSVSSHDD/DDDDDDDDD/DDDDDDDDD/DDDDDDDDD/DDDDDDDDD

Secondary structure (P-SEA, 3-state):
cccccccccccccccbbbbbbbbbcccbbbbbbbbcccccccccccccccccccccccccccccccccbbbbbbccccccccccbbbbbbbccccccccbbbbbcccccccccccccccccccccccccccccccccccaaaaaaaacccccbbbbbbbbccccccaaaaaacccbbbbcccccccccccbbbbbcccccccbbbbbccccccccccccccccccccbbbbbcccccccccaaaaaaaaaaaaaaacccccccccccccbbbbccccccccccbbbbbbbcccccccbbbbccccccccbbbbbccccccbbbbcccbbbbcccccccccccccccccccccccccccccccccccccccccccccccccccccccccc/cccccccccbbbccccbbbbbbbbcccbbbbbbbbcccccccccccccccccccccccccccccccccbbbbbbcccccbbbbbbbbbbbbccccccccbbbbbbccccccccccccccccccccccccccccccccccaaaaaaaccccccccccccccccccccaaaaaaccccccccccccccccccbbbbbcccccccbbbbbcbbbccccccccccccccccccccccccccccccaaaaaaaaaaaaaaacccccccccccccbbbbccccccccccbbbbbbbcccccccbbbbcccccccccccccccccccbbbbcccbbbbcccccccaaaaaaccccccccccccccccccccccccccccccccccccccccccccc/ccccccccccccccccbbbbbbbccccbbbbbbbbcccccccccccccccccccccccccccccccccbbbbbbcccccbbbbbbbbbbbcccccccccbbbbbbccccccccccccccccccccccccccccccccccaaaaaaaacccccbbbbbbbbccccccaaaaaaccccccccccccccccccbbbbbcccccccbbbbbccccccccccccccccccccccccccccccccccaaaaaaaaaaaaaaacccccccccccccccccccccccccccbbbbbbbcccccccbbbbbbbcccccbbbbbbcccccbbbbcccbbbbcccccccaaaaaaccccccccccccccccccccccccccccccccccccccccccccc/ccccccccccccccccbbbbbbbccccbbbbbbbbcccccccccccccccccccccccccccccccccbbbbbbccccccccccbbbbbbcccccccccbbbbbbccccccccccccccccccccccccccccccccccaaaaaaaccccccbbbbbbbbccccccaaaaaacccbbbbcccccccccccbbbbbcccccccbbbbbcbbbccccccccccccccccccccccccccccccaaaaaaaaaaaaaaacccccccccccccbbbbccccccccccbbbbbbbbbcccccbbbbccccccccbbbbbbcccccbbbbcccbbbbcccccccaaaaaaccccccccccccccccccccccccccccccccccccccccccccc/ccccccccc/ccccccccc/ccccccccc/ccccccccc

Radius of gyration: 41.34 Å; Cα contacts (8 Å, |Δi|>4): 4444; chains: 8; bounding box: 100×120×92 Å

Nearest PDB structures (foldseek):
  3l5c-assembly1_A  TM=9.987E-01  e=2.265E-80  Homo sapiens
  4h3i-assembly1_A  TM=9.968E-01  e=1.717E-80  Homo sapiens
  3l5d-assembly1_A  TM=9.978E-01  e=7.668E-80  Homo sapiens
  3skg-assembly1_A  TM=9.984E-01  e=1.899E-76  Homo sapiens
  2q11-assembly1_A  TM=9.905E-01  e=8.964E-76  Homo sapiens

GO terms:
  GO:0034205 amyloid-beta formation (P, IDA)
  GO:0008233 peptidase activity (F, IDA)
  GO:0005769 early endosome (C, IDA)
  GO:0004190 aspartic-type endopeptidase activity (F, IDA)
  GO:0016485 protein processing (P, IDA)
  GO:0043525 positive regulation of neuron apoptotic process (P, IGI)
  GO:0005515 protein binding (F, IPI)
  GO:0120283 protein serine/threonine kinase binding (F, IPI)
  GO:0055037 recycling endosome (C, IDA)
  GO:0005764 lysosome (C, IDA)
  GO:0005770 late endosome (C, IDA)
  GO:0005794 Golgi apparatus (C, IDA)
  GO:0005802 trans-Golgi network (C, IDA)
  GO:0009986 cell surface (C, IDA)
  GO:0004175 endopeptidase activity (F, IDA)
  GO:0050435 amyloid-beta metabolic process (P, IDA)
  GO:0006508 proteolysis (P, IDA)
  GO:0005768 endosome (C, EXP)
  GO:0005769 early endosome (C, EXP)
  GO:0005783 endoplasmic reticulum (C, EXP)

CATH classification: 2.40.70.10 (+1 more: 2.40.70.10)